Protein AF-Q9JMS5-F1 (afdb_monomer_lite)

Foldseek 3Di:
DQPQQLVQCVQEDEDAAEEEAEDDERLGEYEWAQAEEYEYEYEAEYEHAAEDYFQCNSVALVNAPDVGYHYEYADEDQHEYEAAEYAFWHNHAGYYHYDHQHEYEYQEYEFENHHPPPPDPDDRPIGGEYAAEDNYEYFQANACCVDPCVPPPRHHDLVNQQRPADDPPGGRHGQEYEAYEQEAGEYHAEANYEYEGQEEYEDEQYDAPHGHPAAHEAEFYHLYEYEHAYEHEYAPHHAFGHAYAEEHLYEYEHAAEHHTGAEANHEYEHAYEHAYEYEHAYEYHEQAEALTEAHYHAYLYEYEHAYEYETQHYANTEYHAHHEDAYEYEYAEEYAAQHYAQTEEHHEAELYEAEYQAYAHFHEHNGEYAYEYENYEYEHEAEYHAQAYAQTEEAYAYANYEAEYAEYHAFHHAETEEEHAYHNYEHEYAEEYEHQEHAHGAYEAHAYDAYEYEEAYEYEHFEHAAGEYEAEHELYEYEYQEYAYFDHAATEYAYEYENYEYEHNAEYHAFAHANTEFAHAYHNYEYYYAEYHAQHHAATEEEHAYHNYEHEYAAEYEHQEHANTEYEAHAYHAYEYEEAAYYEYFEHAQTEYEAEEELYEYEHQEYAYFEHAQTEYAYEYENYEYEYNAEDHAQEHHNTEFAHAYACYEAEYEEAHAFEYHQTEEHHEYHLYEHEYAEEHEAFYYHLTEYEAAYEANYEYHEAAEYEAQHEANGEYEAEFENYEYEHQEYAHFAYALYEYAYEYENYEYEYNAEYHAFEEANTEFAYAYECYEAEYEEYHAFYYHNTEEEHEYHLYEHEYAEEHEAFYYAATEYEAYYEANYEYHYAAEYEAQYHAHGEYEHEFENYEYEHQEYAHFDHAQGAYAYEYANYEYEYNAEYEHFEHNEGEEHHHYENYEAYYEEYHAQEHAEGEEHAEYYLYEAEYNEEYAAQYHAAGEFAYEAYANYEYAYQYEYATQAHLHGEGAEEHENYEYHANEEYAAFHHAEYEGEYEAECYEHEYCEYHEHQHAQYEEEYEYELYEYAHAAEHAYQHEANYEYAYYYYNYEHEYQEAHAFAYHNYEGAHAAANYEHEHAAEHEHQHEHQGEEEAHAEAQYEYYHQAYEYQQEAQYEEEAHHYHAYEYEREAAQHHEHANYHQYEEEHAHENYEYHYNYEYEYFNYALYEYEAHAYHAYAYAYQEYEYNAYAQYEYEYEYAQHDDDHNEHQEYEYHNYAYEYHYYHDEDYEHQYEYYHPDPDQLQNYEYEDPDYEYEYAHAYSRQHEYHFDAPYEYEYPHANRDEHEYEADQNYEYENAQHEHEYQEYDFNYEYEQHLQCHEYEYAHCEEYEYDPNAEYEKHNPEQQDIYEYEHAYEYDEEYEYEYHYAPVYPHNAFDKHWHYHYNYHLHYDYAHQWYQYNNDIDGDPDQWDDAQQKIWGWDDDPSTIIIGMHGDWQVVQVVQQLVQVVPAPDDDPVLDPPPDPDPDDDDPPPDKDKKKWWWWDWAWDQFPPSQKTKTKIKIKIKIKIWDDKDDPPFKIKTKMKMKMWMWMWMKMAGPVGKIKIKIKTKMKIKMKMKMWGFDDPPPDSLFGKIKMKIKMKMKMKMWMWMDIPVGDIDIWIKIKIKIKMKMWIWGFPADDPPWTWIFIFMKIWMKMAIDIGFDADPVRQTQAAFRIKIWIWGFTGFTFTQDDFDPDPDPDQDRFGWRFRPKRFRPTQTPTPSPGPRPPSPSPRDDRDPPQFRWRKIKGWTKGDGGPRDIWIWIWIWTQGPVRPTRGRPITITMD

Radius of gyration: 92.26 Å; chains: 1; bounding box: 238×54×222 Å

Secondary structure (DSSP, 8-state):
---SSGGGGTTEEEE-EEEEEEEEEESSEEEE-SSS-EEEEEEEEEEEEEEEEES-GGG-GGGSPTT--EEEEEEEEEEEEEEEEEEE-SSSEEEEEE-TT-EEEEEEEEE-B--TT--S-PPP--EEEEEE-SS-EEEE-SSGGGSGGGG-SS---HHHHTTT--BTTB---TT-EEE-SSBEEEEEE-SS-EEEESS-EEE--EETTEE-SS-EEEEE-SS-EEEESS-EEE-SSS--EEEEEE-SS-EEEESS-EEEEESTT-EEEEEEETT-EEEESS-EEEEESTT-EEEEEEES-EEEESS-EEES-STT-EEEEEEESS-EEEESS-EEEEESTT-EEEEEEES-EEEESSEEEEESTT-EEEEEEES-EEEEEEEEEEEESTT-EEEEEEES-EEEEEEEEEEESTT-EEEEEEES-EEEESS-EEEEESTT-EEEEEEETT-EEEEEEEEEEEESTT-EEEEEEES-EEEEEEEEEEESTT-EEEEEEES-EEEEEEEEEEEESTT-EEEEEEES-EEEEEEEEEEESTT-EEEEEEES-EEEESS-EEEEESTT-EEEEEEETT-EEEESSEEEEEESTT-EEEEEEES-EEEEEEEEEEESTT-EEEEEEES-EEEEEEEEEEEESTT-EEEEEEES-EEEESEEEEEESTT-EEEEEEES-EEEESS-EEEEESTT-EEEEEE-TT-EEEESSEEEEEESTT-EEEEEESS-EEEEEEEEEEESTT-EEEEEEES-EEEEEEEEEEEESTT-EEEEEEES-EEEESEEEEEESTTEEEEEEEES-EEEESS-EEEEESSEEEEEEEE-TT-EEEESSEEEEEESTEEEEEEEEES-EEEEEEEEEEESTT-EEEEEEES-EEEEEEEEEEEESTEEEEEEEEES-EEEESEEEEEESSEEEEEEEEES-EEEESS-EEEEESSEEEEEEEE-TT-EEEESS-EEEEEEEEEEEEEEEES-EEEEEEEEEEEEEEEEEEEEEEES-EEEEEEEEEEESTT-EEEEEEES-EEEEEEEEEEEESTT-EEEEEEES-EEEEEEEEEEESTT-EEEEEEES-EEEESSEEEEEESTT-EEEEEEETT-EEE-SEEEE--STT-EEEEEEETT-EEE--S-TTEEES-STT-EEEEEEES-EEEEEEEEEES-STT-EEEEEEETT-EEEEEEEEE--STT-EEEEEEEEE-S--B--SEEEE-SSEEEEEEEEEEEEEE--EEEE-SSS--TTEEEEEEEEEEEE-S-B---SEEEE-TT-EEEE-STT---SEEEE-TT-EEE-TT--EEESEEEESSEEE--SSSS---EEESS-EEE-TT-EEEEEE-SSS-B--EEESS-EESEEEEEEEE-TT----SSEEEEEEEESS-B-SEEEEEEEEETTEEEE-SSSEEEETTEEEEEEEETTEEEEEEEE-SHHHHHHHHHHHHHHTT---GGGSTT--S---S-TT-----EEEEEEEEEEEEE-TTSSEEEEEEEEEEEEEEEEEEEE-SSEEEEEEEEEEEEEEEEEEEETTS-EEEEEEEEEEEEEEEEEEE-B--TT-GGG-BEEEEEEEEEEEEEEEEEEETTS-EEEEEEEEEEEEEEEEEEEEEEEETTEEEEE--EEEEEEEEEEE--EE-TTS-EE---SEEEEEEEE--------------S--S---EEEE---EEE----EEE--S-----SSTT----------EEEEEEEEEEEETTEEEEEEEEEEE-TT--EEEEEEEEE--

pLDDT: mean 85.37, std 16.21, range [23.02, 98.44]

Sequence (1758 aa):
MCFFLGSRLAYAENIDGSSTISNRDISGSLNIGINKDANIDINGTVNIKDYFSVATCNGQSSTCPEGGLNASAKIDKSASVGASVTIVGDSSKGELNIDGGSTLYTQQLWVSGNDNDKTSNVSDDSNGSLSINNGSNVFVVSSQDDTPFKTNSVKWNQNIISQGNNITDGTVSSGDLVLGKTGNGIIDIDNNSKLDVKNDVVVSTGVDGIPNEKPSEINIKNESNFSVHGDMKGGISAAGKLNLNMDNSSNLHVDKNIAVGIGRESNITVSASRESSIFSDGNFTVATGNNSNANLKLDASNLSVNGVSTIGSGDGSITKFDIKNGSVVTSSSDMTLAKGKGTQANINISSSELNTGSLSVGEGDNADVKMTGSGASVSSKKTFTVAKGNNASATLNYTGSKIDIGSGYIGEGESAKTQLELNNSALTASGKVFIGQGNTTQTNLTLNDKSSVNVSGEMSVAQGSSASVDVTATNAVLSADSLSLGGGEAAKVTMTGSGATVSSKNTFTVAKGNNASATLDYTDSKIDIGSGYIGEGEAAKTQLELNNSALTASGKVFIGQGNTTQTNLTLNDKSSVNVSDEMSVAQGSSASVDVTITNAVLSADSLSLGGGEAAKVTMTGNRATISSGNTFTVAKGNNASATLDYSDSKINIGNGYIGGGEKAQTVLTLKDSALAATGDVIMGQGQETQTDLTLSPQSSIKVSGNMSIAQGNAASAKVIVDNADLSANSMSIGEGDTAAVTMTGNGATISSGNTFTVARGNNASATLDYSDSKINIGNGYIGGGEKAQTVLTLKDSALAATGDVIMGQGQETQTDLTLSPQSSIKVSGNMSIAQGNAASAKVIVDNADLSANSMSIGEGDTAAVTMTGNGATISSGNTFTVARGNNASATLDYSDSKINIGNGYIGVGEKSHTLLKLDNSTFHAAGNIDIGKGSSTIANVSVGAGSNMSIKGNASIGVGDQAKAKFSVKDSVLNIGSSLVLGQGNSTEAEMSVEHSQLYSGGLLLGTANNAVVSMSANNSEISVVGDYTVAKGDGSEATLIYKNSDINLGNGILGAGSGVKTDLSLDNSKFVASDGIIIGKGDNAITNLSISDHSVFKGERINIGNGSYSKNSISITGNSIFDFGSSQESTIGEGDYSQSLVTINDASVYGDGSLTLAKGNNSFAVLNLQDNAVTNANNISLATGLGSKAIVNVSNMNSGQFNPVSMGAGDGYAEVNFDGVNGYTLSTNFICMDSGSCADTVINVNRGTVSLSGTNDWKGQINVYDGTRLDARGNDAVDGILNVSKEAQVDFNGYSQHMTGIDNKGMIYLSDGSASSDVYLDKDYVAHDGSGVQFGIFGQKEADVMHVKGDTSGSSGIVVTTNSKNKIKKGGDILLVEVNGDSSGSFYLNSLIKNGKEYKVTGDYIDVGAWEYALNKKRKNWYLSVDMRPEPGAFINNSKSMLDMFALQRYDIPGQHRYPTLFENLYNNGMWIQFNNNSGSNSEVYDNLKTSYSLNTMMIGGDIYNWTDGYNYSHIGIMGGMGSAANKTTSTNNKRATGNVDGYTLGLYHVFQQNISDGLNESERQGLWTYSSIQYMDYDNSVSSTNNFKANYGVNGFRLTGEVGYLKNIGGIQPSDFYVEPKLYLSHTELSGGVVEDLQGGKITYPNSLTIIEPGVFFSYRKTHESTSNDEAMFKDYIKQSVVDAWFGGGYSFKTGNYSRTNFDSDMVEYNTSDNFALKSGVEFEFLKDARLLLTSSYSINNDRNLSFILGGNYYF

InterPro domains:
  IPR005546 Autotransporter beta-domain [PS51208] (1465-1758)
  IPR005546 Autotransporter beta-domain [SM00869] (1469-1749)
  IPR006315 Outer membrane autotransporter barrel domain [TIGR01414] (1314-1758)
  IPR011050 Pectin lyase fold/virulence factor [SSF51126] (828-1425)
  IPR012332 Autotransporter, pectate lyase C-like domain superfamily [G3DSA:2.160.20.20] (863-1428)
  IPR036709 Autotransporter beta-domain superfamily [G3DSA:2.40.128.130] (1429-1758)
  IPR036709 Autotransporter beta-domain superfamily [SSF103515] (1446-1758)

Organism: Escherichia coli (strain K12) (NCBI:txid83333)

Structure (mmCIF, N/CA/C/O backbone):
data_AF-Q9JMS5-F1
#
_entry.id   AF-Q9JMS5-F1
#
loop_
_atom_site.group_PDB
_atom_site.id
_atom_site.type_symbol
_atom_site.label_atom_id
_atom_site.label_alt_id
_atom_site.label_comp_id
_atom_site.label_asym_id
_atom_site.label_entity_id
_atom_site.label_seq_id
_atom_site.pdbx_PDB_ins_code
_atom_site.Cartn_x
_atom_site.Cartn_y
_atom_site.Cartn_z
_atom_site.occupancy
_atom_site.B_iso_or_equiv
_atom_site.auth_seq_id
_atom_site.auth_comp_id
_atom_site.auth_asym_id
_atom_site.auth_atom_id
_atom_site.pdbx_PDB_model_num
ATOM 1 N N . MET A 1 1 ? -97.658 -8.830 76.019 1.00 23.02 1 MET A N 1
ATOM 2 C CA . MET A 1 1 ? -98.562 -8.386 77.111 1.00 23.02 1 MET A CA 1
ATOM 3 C C . MET A 1 1 ? -99.992 -8.596 76.622 1.00 23.02 1 MET A C 1
ATOM 5 O O . MET A 1 1 ? -100.472 -7.850 75.779 1.00 23.02 1 MET A O 1
ATOM 9 N N . CYS A 1 2 ? -100.588 -9.712 77.042 1.00 25.77 2 CYS A N 1
ATOM 10 C CA . CYS A 1 2 ? -101.467 -10.556 76.224 1.00 25.77 2 CYS A CA 1
ATOM 11 C C . CYS A 1 2 ? -102.981 -10.389 76.467 1.00 25.77 2 CYS A C 1
ATOM 13 O O . CYS A 1 2 ? -103.728 -11.329 76.242 1.00 25.77 2 CYS A O 1
ATOM 15 N N . PHE A 1 3 ? -103.471 -9.235 76.934 1.00 32.75 3 PHE A N 1
ATOM 16 C CA . PHE A 1 3 ? -104.863 -9.118 77.418 1.00 32.75 3 PHE A CA 1
ATOM 17 C C . PHE A 1 3 ? -105.912 -8.591 76.418 1.00 32.75 3 PHE A C 1
ATOM 19 O O . PHE A 1 3 ? -107.083 -8.517 76.776 1.00 32.75 3 PHE A O 1
ATOM 26 N N . PHE A 1 4 ? -105.544 -8.239 75.180 1.00 36.22 4 PHE A N 1
ATOM 27 C CA . PHE A 1 4 ? -106.468 -7.543 74.261 1.00 36.22 4 PHE A CA 1
ATOM 28 C C . PHE A 1 4 ? -107.079 -8.379 73.132 1.00 36.22 4 PHE A C 1
ATOM 30 O O . PHE A 1 4 ? -107.910 -7.852 72.394 1.00 36.22 4 PHE A O 1
ATOM 37 N N . LEU A 1 5 ? -106.736 -9.662 73.006 1.00 36.44 5 LEU A N 1
ATOM 38 C CA . LEU A 1 5 ? -107.375 -10.522 72.007 1.00 36.44 5 LEU A CA 1
ATOM 39 C C . LEU A 1 5 ? -108.525 -11.366 72.572 1.00 36.44 5 LEU A C 1
ATOM 41 O O . LEU A 1 5 ? -109.574 -11.428 71.940 1.00 36.44 5 LEU A O 1
ATOM 45 N N . GLY A 1 6 ? -108.417 -11.883 73.801 1.00 40.62 6 GLY A N 1
ATOM 46 C CA . GLY A 1 6 ? -109.443 -12.770 74.374 1.00 40.62 6 GLY A CA 1
ATOM 47 C C . GLY A 1 6 ? -110.842 -12.149 74.528 1.00 40.62 6 GLY A C 1
ATOM 48 O O . GLY A 1 6 ? -111.842 -12.860 74.511 1.00 40.62 6 GLY A O 1
ATOM 49 N N . SER A 1 7 ? -110.955 -10.819 74.637 1.00 42.84 7 SER A N 1
ATOM 50 C CA . SER A 1 7 ? -112.257 -10.136 74.720 1.00 42.84 7 SER A CA 1
ATOM 51 C C . SER A 1 7 ? -112.899 -9.842 73.358 1.00 42.84 7 SER A C 1
ATOM 53 O O . SER A 1 7 ? -114.052 -9.409 73.314 1.00 42.84 7 SER A O 1
ATOM 55 N N . ARG A 1 8 ? -112.200 -10.096 72.240 1.00 43.69 8 ARG A N 1
ATOM 56 C CA . ARG A 1 8 ? -112.663 -9.736 70.886 1.00 43.69 8 ARG A CA 1
ATOM 57 C C . ARG A 1 8 ? -113.786 -10.619 70.340 1.00 43.69 8 ARG A C 1
ATOM 59 O O . ARG A 1 8 ? -114.412 -10.241 69.356 1.00 43.69 8 ARG A O 1
ATOM 66 N N . LEU A 1 9 ? -114.084 -11.755 70.971 1.00 46.75 9 LEU A N 1
ATOM 67 C CA . LEU A 1 9 ? -115.028 -12.747 70.438 1.00 46.75 9 LEU A CA 1
ATOM 68 C C . LEU A 1 9 ? -116.318 -12.862 71.271 1.00 46.75 9 LEU A C 1
ATOM 70 O O . LEU A 1 9 ? -117.064 -13.825 71.134 1.00 46.75 9 LEU A O 1
ATOM 74 N N . ALA A 1 10 ? -116.611 -11.872 72.126 1.00 49.62 10 ALA A N 1
ATOM 75 C CA . ALA A 1 10 ? -117.741 -11.922 73.063 1.00 49.62 10 ALA A CA 1
ATOM 76 C C . ALA A 1 10 ? -119.127 -11.958 72.389 1.00 49.62 10 ALA A C 1
ATOM 78 O O . ALA A 1 10 ? -120.077 -12.474 72.975 1.00 49.62 10 ALA A O 1
ATOM 79 N N . TYR A 1 11 ? -119.249 -11.425 71.170 1.00 57.53 11 TYR A N 1
ATOM 80 C CA . TYR A 1 11 ? -120.450 -11.564 70.348 1.00 57.53 11 TYR A CA 1
ATOM 81 C C . TYR A 1 11 ? -120.074 -12.236 69.042 1.00 57.53 11 TYR A C 1
ATOM 83 O O . TYR A 1 11 ? -119.912 -11.589 68.009 1.00 57.53 11 TYR A O 1
ATOM 91 N N . ALA A 1 12 ? -119.859 -13.540 69.124 1.00 68.81 12 ALA A N 1
ATOM 92 C CA . ALA A 1 12 ? -119.392 -14.288 67.990 1.00 68.81 12 ALA A CA 1
ATOM 93 C C . ALA A 1 12 ? -120.174 -15.567 67.739 1.00 68.81 12 ALA A C 1
ATOM 95 O O . ALA A 1 12 ? -120.484 -16.331 68.654 1.00 68.81 12 ALA A O 1
ATOM 96 N N . GLU A 1 13 ? -120.478 -15.789 66.468 1.00 76.94 13 GLU A N 1
ATOM 97 C CA . GLU A 1 13 ? -120.943 -17.069 65.973 1.00 76.94 13 GLU A CA 1
ATOM 98 C C . GLU A 1 13 ? -119.717 -17.977 65.853 1.00 76.94 13 GLU A C 1
ATOM 100 O O . GLU A 1 13 ? -118.899 -17.835 64.946 1.00 76.94 13 GLU A O 1
ATOM 105 N N . ASN A 1 14 ? -119.562 -18.857 66.838 1.00 80.56 14 ASN A N 1
ATOM 106 C CA . ASN A 1 14 ? -118.434 -19.768 66.957 1.00 80.56 14 ASN A CA 1
ATOM 107 C C . ASN A 1 14 ? -118.827 -21.123 66.375 1.00 80.56 14 ASN A C 1
ATOM 109 O O . ASN A 1 14 ? -119.779 -21.743 66.855 1.00 80.56 14 ASN A O 1
ATOM 113 N N . ILE A 1 15 ? -118.106 -21.590 65.360 1.00 81.88 15 ILE A N 1
ATOM 114 C CA . ILE A 1 15 ? -118.408 -22.852 64.692 1.00 81.88 15 ILE A CA 1
ATOM 115 C C . ILE A 1 15 ? -117.229 -23.802 64.836 1.00 81.88 15 ILE A C 1
ATOM 117 O O . ILE A 1 15 ? -116.178 -23.609 64.236 1.00 81.88 15 ILE A O 1
ATOM 121 N N . ASP A 1 16 ? -117.457 -24.851 65.616 1.00 80.69 16 ASP A N 1
ATOM 122 C CA . ASP A 1 16 ? -116.582 -26.006 65.773 1.00 80.69 16 ASP A CA 1
ATOM 123 C C . ASP A 1 16 ? -117.226 -27.188 65.004 1.00 80.69 16 ASP A C 1
ATOM 125 O O . ASP A 1 16 ? -118.372 -27.552 65.286 1.00 80.69 16 ASP A O 1
ATOM 129 N N . GLY A 1 17 ? -116.528 -27.793 64.032 1.00 79.81 17 GLY A N 1
ATOM 130 C CA . GLY A 1 17 ? -117.034 -28.878 63.168 1.00 79.81 17 GLY A CA 1
ATOM 131 C C . GLY A 1 17 ? -117.418 -28.475 61.730 1.00 79.81 17 GLY A C 1
ATOM 132 O O . GLY A 1 17 ? -117.274 -27.323 61.320 1.00 79.81 17 GLY A O 1
ATOM 133 N N . SER A 1 18 ? -117.876 -29.444 60.925 1.00 81.25 18 SER A N 1
ATOM 134 C CA . SER A 1 18 ? -118.230 -29.216 59.513 1.00 81.25 18 SER A CA 1
ATOM 135 C C . SER A 1 18 ? -119.626 -28.605 59.345 1.00 81.25 18 SER A C 1
ATOM 137 O O . SER A 1 18 ? -120.598 -29.155 59.867 1.00 81.25 18 SER A O 1
ATOM 139 N N . SER A 1 19 ? -119.759 -27.498 58.605 1.00 84.12 19 SER A N 1
ATOM 140 C CA . SER A 1 19 ? -121.059 -26.845 58.368 1.00 84.12 19 SER A CA 1
ATOM 141 C C . SER A 1 19 ? -121.124 -26.078 57.041 1.00 84.12 19 SER A C 1
ATOM 143 O O . SER A 1 19 ? -120.160 -26.016 56.287 1.00 84.12 19 SER A O 1
ATOM 145 N N . THR A 1 20 ? -122.281 -25.491 56.737 1.00 85.19 20 THR A N 1
ATOM 146 C CA . THR A 1 20 ? -122.455 -24.601 55.586 1.00 85.19 20 THR A CA 1
ATOM 147 C C . THR A 1 20 ? -123.182 -23.341 56.037 1.00 85.19 20 THR A C 1
ATOM 149 O O . THR A 1 20 ? -124.249 -23.427 56.649 1.00 85.19 20 THR A O 1
ATOM 152 N N . ILE A 1 21 ? -122.640 -22.171 55.708 1.00 85.81 21 ILE A N 1
ATOM 153 C CA . ILE A 1 21 ? -123.276 -20.870 55.931 1.00 85.81 21 ILE A CA 1
ATOM 154 C C . ILE A 1 21 ? -123.710 -20.324 54.578 1.00 85.81 21 ILE A C 1
ATOM 156 O O . ILE A 1 21 ? -122.965 -20.367 53.602 1.00 85.81 21 ILE A O 1
ATOM 160 N N . SER A 1 22 ? -124.926 -19.796 54.499 1.00 86.69 22 SER A N 1
ATOM 161 C CA . SER A 1 22 ? -125.364 -19.114 53.289 1.00 86.69 22 SER A CA 1
ATOM 162 C C . SER A 1 22 ? -126.303 -17.955 53.576 1.00 86.69 22 SER A C 1
ATOM 164 O O . SER A 1 22 ? -127.150 -18.068 54.461 1.00 86.69 22 SER A O 1
ATOM 166 N N . ASN A 1 23 ? -126.152 -16.869 52.806 1.00 85.00 23 ASN A N 1
ATOM 167 C CA . ASN A 1 23 ? -127.035 -15.694 52.794 1.00 85.00 23 ASN A CA 1
ATOM 168 C C . ASN A 1 23 ? -127.343 -15.144 54.194 1.00 85.00 23 ASN A C 1
ATOM 170 O O . ASN A 1 23 ? -128.499 -15.128 54.624 1.00 85.00 23 ASN A O 1
ATOM 174 N N . ARG A 1 24 ? -126.301 -14.751 54.931 1.00 87.75 24 ARG A N 1
ATOM 175 C CA . ARG A 1 24 ? -126.416 -14.420 56.354 1.00 87.75 24 ARG A CA 1
ATOM 176 C C . ARG A 1 24 ? -125.696 -13.126 56.705 1.00 87.75 24 ARG A C 1
ATOM 178 O O . ARG A 1 24 ? -124.518 -12.957 56.420 1.00 87.75 24 ARG A O 1
ATOM 185 N N . ASP A 1 25 ? -126.409 -12.260 57.405 1.00 86.94 25 ASP A N 1
ATOM 186 C CA . ASP A 1 25 ? -125.842 -11.105 58.084 1.00 86.94 25 ASP A CA 1
ATOM 187 C C . ASP A 1 25 ? -125.498 -11.501 59.528 1.00 86.94 25 ASP A C 1
ATOM 189 O O . ASP A 1 25 ? -126.357 -11.983 60.270 1.00 86.94 25 ASP A O 1
ATOM 193 N N . ILE A 1 26 ? -124.247 -11.300 59.934 1.00 87.81 26 ILE A N 1
ATOM 194 C CA . ILE A 1 26 ? -123.722 -11.660 61.253 1.00 87.81 26 ILE A CA 1
ATOM 195 C C . ILE A 1 26 ? -123.405 -10.358 61.987 1.00 87.81 26 ILE A C 1
ATOM 197 O O . ILE A 1 26 ? -122.442 -9.660 61.678 1.00 87.81 26 ILE A O 1
ATOM 201 N N . SER A 1 27 ? -124.239 -10.002 62.968 1.00 83.12 27 SER A N 1
ATOM 202 C CA . SER A 1 27 ? -124.167 -8.725 63.699 1.00 83.12 27 SER A CA 1
ATOM 203 C C . SER A 1 27 ? -123.013 -8.621 64.713 1.00 83.12 27 SER A C 1
ATOM 205 O O . SER A 1 27 ? -122.998 -7.690 65.519 1.00 83.12 27 SER A O 1
ATOM 207 N N . GLY A 1 28 ? -122.081 -9.571 64.682 1.00 87.62 28 GLY A N 1
ATOM 208 C CA . GLY A 1 28 ? -120.875 -9.649 65.503 1.00 87.62 28 GLY A CA 1
ATOM 209 C C . GLY A 1 28 ? -119.736 -10.284 64.701 1.00 87.62 28 GLY A C 1
ATOM 210 O O . GLY A 1 28 ? -119.616 -10.018 63.503 1.00 87.62 28 GLY A O 1
ATOM 211 N N . SER A 1 29 ? -118.929 -11.136 65.331 1.00 87.00 29 SER A N 1
ATOM 212 C CA . SER A 1 29 ? -117.868 -11.898 64.657 1.00 87.00 29 SER A CA 1
ATOM 213 C C . SER A 1 29 ? -118.371 -13.254 64.159 1.00 87.00 29 SER A C 1
ATOM 215 O O . SER A 1 29 ? -119.222 -13.877 64.791 1.00 87.00 29 SER A O 1
ATOM 217 N N . LEU A 1 30 ? -117.813 -13.742 63.058 1.00 88.25 30 LEU A N 1
ATOM 218 C CA . LEU A 1 30 ? -117.905 -15.139 62.645 1.00 88.25 30 LEU A CA 1
ATOM 219 C C . LEU A 1 30 ? -116.551 -15.783 62.897 1.00 88.25 30 LEU A C 1
ATOM 221 O O . LEU A 1 30 ? -115.561 -15.366 62.301 1.00 88.25 30 LEU A O 1
ATOM 225 N N . ASN A 1 31 ? -116.515 -16.807 63.739 1.00 85.62 31 ASN A N 1
ATOM 226 C CA . ASN A 1 31 ? -115.283 -17.494 64.082 1.00 85.62 31 ASN A CA 1
ATOM 227 C C . ASN A 1 31 ? -115.403 -18.983 63.794 1.00 85.62 31 ASN A C 1
ATOM 229 O O . ASN A 1 31 ? -116.291 -19.666 64.304 1.00 85.62 31 ASN A O 1
ATOM 233 N N . ILE A 1 32 ? -114.479 -19.488 62.996 1.00 87.00 32 ILE A N 1
ATOM 234 C CA . ILE A 1 32 ? -114.480 -20.854 62.490 1.00 87.00 32 ILE A CA 1
ATOM 235 C C . ILE A 1 32 ? -113.306 -21.579 63.133 1.00 87.00 32 ILE A C 1
ATOM 237 O O . ILE A 1 32 ? -112.171 -21.168 62.945 1.00 87.00 32 ILE A O 1
ATOM 241 N N . GLY A 1 33 ? -113.579 -22.629 63.903 1.00 80.25 33 GLY A N 1
ATOM 242 C CA . GLY A 1 33 ? -112.593 -23.384 64.675 1.00 80.25 33 GLY A CA 1
ATOM 243 C C . GLY A 1 33 ? -112.012 -22.586 65.841 1.00 80.25 33 GLY A C 1
ATOM 244 O O . GLY A 1 33 ? -110.978 -21.930 65.712 1.00 80.25 33 GLY A O 1
ATOM 245 N N . ILE A 1 34 ? -112.678 -22.657 66.996 1.00 75.94 34 ILE A N 1
ATOM 246 C CA . ILE A 1 34 ? -112.220 -22.030 68.249 1.00 75.94 34 ILE A CA 1
ATOM 247 C C . ILE A 1 34 ? -111.772 -23.060 69.276 1.00 75.94 34 ILE A C 1
ATOM 249 O O . ILE A 1 34 ? -110.795 -22.811 69.973 1.00 75.94 34 ILE A O 1
ATOM 253 N N . ASN A 1 35 ? -112.483 -24.184 69.400 1.00 75.38 35 ASN A N 1
ATOM 254 C CA . ASN A 1 35 ? -112.133 -25.250 70.347 1.00 75.38 35 ASN A CA 1
ATOM 255 C C . ASN A 1 35 ? -111.925 -26.607 69.666 1.00 75.38 35 ASN A C 1
ATOM 257 O O . ASN A 1 35 ? -111.340 -27.501 70.279 1.00 75.38 35 ASN A O 1
ATOM 261 N N . LYS A 1 36 ? -112.434 -26.800 68.440 1.00 78.31 36 LYS A N 1
ATOM 262 C CA . LYS A 1 36 ? -112.232 -28.016 67.633 1.00 78.31 36 LYS A CA 1
ATOM 263 C C . LYS A 1 36 ? -112.028 -27.660 66.165 1.00 78.31 36 LYS A C 1
ATOM 265 O O . LYS A 1 36 ? -112.442 -26.591 65.726 1.00 78.31 36 LYS A O 1
ATOM 270 N N . ASP A 1 37 ? -111.450 -28.590 65.414 1.00 84.25 37 ASP A N 1
ATOM 271 C CA . ASP A 1 37 ? -111.324 -28.494 63.961 1.00 84.25 37 ASP A CA 1
ATOM 272 C C . ASP A 1 37 ? -112.685 -28.216 63.301 1.00 84.25 37 ASP A C 1
ATOM 274 O O . ASP A 1 37 ? -113.720 -28.755 63.714 1.00 84.25 37 ASP A O 1
ATOM 278 N N . ALA A 1 38 ? -112.696 -27.368 62.274 1.00 85.00 38 ALA A N 1
ATOM 279 C CA . ALA A 1 38 ? -113.912 -26.949 61.581 1.00 85.00 38 ALA A CA 1
ATOM 280 C C . ALA A 1 38 ? -113.692 -26.871 60.068 1.00 85.00 38 ALA A C 1
ATOM 282 O O . ALA A 1 38 ? -112.595 -26.593 59.598 1.00 85.00 38 ALA A O 1
ATOM 283 N N . ASN A 1 39 ? -114.739 -27.119 59.289 1.00 88.06 39 ASN A N 1
ATOM 284 C CA . ASN A 1 39 ? -114.675 -26.978 57.835 1.00 88.06 39 ASN A CA 1
ATOM 285 C C . ASN A 1 39 ? -116.007 -26.423 57.330 1.00 88.06 39 ASN A C 1
ATOM 287 O O . ASN A 1 39 ? -117.043 -27.072 57.494 1.00 88.06 39 ASN A O 1
ATOM 291 N N . ILE A 1 40 ? -116.005 -25.203 56.801 1.00 88.12 40 ILE A N 1
ATOM 292 C CA . ILE A 1 40 ? -117.233 -24.485 56.458 1.00 88.12 40 ILE A CA 1
ATOM 293 C C . ILE A 1 40 ? -117.259 -24.088 55.002 1.00 88.12 40 ILE A C 1
ATOM 295 O O . ILE A 1 40 ? -116.413 -23.325 54.559 1.00 88.12 40 ILE A O 1
ATOM 299 N N . ASP A 1 41 ? -118.334 -24.454 54.316 1.00 91.44 41 ASP A N 1
ATOM 300 C CA . ASP A 1 41 ? -118.666 -23.857 53.026 1.00 91.44 41 ASP A CA 1
ATOM 301 C C . ASP A 1 41 ? -119.521 -22.595 53.226 1.00 91.44 41 ASP A C 1
ATOM 303 O O . ASP A 1 41 ? -120.613 -22.647 53.797 1.00 91.44 41 ASP A O 1
ATOM 307 N N . ILE A 1 42 ? -119.064 -21.453 52.724 1.00 91.00 42 ILE A N 1
ATOM 308 C CA . ILE A 1 42 ? -119.785 -20.182 52.693 1.00 91.00 42 ILE A CA 1
ATOM 309 C C . ILE A 1 42 ? -120.286 -19.939 51.269 1.00 91.00 42 ILE A C 1
ATOM 311 O O . ILE A 1 42 ? -119.506 -19.849 50.327 1.00 91.00 42 ILE A O 1
ATOM 315 N N . ASN A 1 43 ? -121.604 -19.814 51.112 1.00 89.12 43 ASN A N 1
ATOM 316 C CA . ASN A 1 43 ? -122.249 -19.620 49.813 1.00 89.12 43 ASN A CA 1
ATOM 317 C C . ASN A 1 43 ? -123.163 -18.383 49.816 1.00 89.12 43 ASN A C 1
ATOM 319 O O . ASN A 1 43 ? -123.851 -18.105 50.799 1.00 89.12 43 ASN A O 1
ATOM 323 N N . GLY A 1 44 ? -123.293 -17.694 48.684 1.00 88.19 44 GLY A N 1
ATOM 324 C CA . GLY A 1 44 ? -124.145 -16.503 48.577 1.00 88.19 44 GLY A CA 1
ATOM 325 C C . GLY A 1 44 ? -123.567 -15.287 49.309 1.00 88.19 44 GLY A C 1
ATOM 326 O O . GLY A 1 44 ? -122.353 -15.126 49.389 1.00 88.19 44 GLY A O 1
ATOM 327 N N . THR A 1 45 ? -124.417 -14.395 49.811 1.00 89.12 45 THR A N 1
ATOM 328 C CA . THR A 1 45 ? -123.968 -13.116 50.387 1.00 89.12 45 THR A CA 1
ATOM 329 C C . THR A 1 45 ? -123.876 -13.193 51.909 1.00 89.12 45 THR A C 1
ATOM 331 O O . THR A 1 45 ? -124.896 -13.341 52.577 1.00 89.12 45 THR A O 1
ATOM 334 N N . VAL A 1 46 ? -122.674 -13.078 52.474 1.00 92.56 46 VAL A N 1
ATOM 335 C CA . VAL A 1 46 ? -122.466 -13.080 53.931 1.00 92.56 46 VAL A CA 1
ATOM 336 C C . VAL A 1 46 ? -121.790 -11.789 54.365 1.00 92.56 46 VAL A C 1
ATOM 338 O O . VAL A 1 46 ? -120.735 -11.438 53.851 1.00 92.56 46 VAL A O 1
ATOM 341 N N . ASN A 1 47 ? -122.389 -11.068 55.306 1.00 91.88 47 ASN A N 1
ATOM 342 C CA . ASN A 1 47 ? -121.850 -9.801 55.793 1.00 91.88 47 ASN A CA 1
ATOM 343 C C . ASN A 1 47 ? -121.635 -9.859 57.303 1.00 91.88 47 ASN A C 1
ATOM 345 O O . ASN A 1 47 ? -122.576 -10.063 58.065 1.00 91.88 47 ASN A O 1
ATOM 349 N N . ILE A 1 48 ? -120.399 -9.664 57.733 1.00 92.62 48 ILE A N 1
ATOM 350 C CA . ILE A 1 48 ? -119.941 -9.840 59.106 1.00 92.62 48 ILE A CA 1
ATOM 351 C C . ILE A 1 48 ? -119.561 -8.466 59.643 1.00 92.62 48 ILE A C 1
ATOM 353 O O . ILE A 1 48 ? -118.830 -7.708 59.008 1.00 92.62 48 ILE A O 1
ATOM 357 N N . LYS A 1 49 ? -120.100 -8.110 60.806 1.00 89.25 49 LYS A N 1
ATOM 358 C CA . LYS A 1 49 ? -119.913 -6.778 61.383 1.00 89.25 49 LYS A CA 1
ATOM 359 C C . LYS A 1 49 ? -118.474 -6.523 61.822 1.00 89.25 49 LYS A C 1
ATOM 361 O O . LYS A 1 49 ? -117.939 -5.446 61.574 1.00 89.25 49 LYS A O 1
ATOM 366 N N . ASP A 1 50 ? -117.913 -7.492 62.539 1.00 90.69 50 ASP A N 1
ATOM 367 C CA . ASP A 1 50 ? -116.670 -7.336 63.285 1.00 90.69 50 ASP A CA 1
ATOM 368 C C . ASP A 1 50 ? -115.568 -8.207 62.657 1.00 90.69 50 ASP A C 1
ATOM 370 O O . ASP A 1 50 ? -115.014 -7.837 61.619 1.00 90.69 50 ASP A O 1
ATOM 374 N N . TYR A 1 51 ? -115.257 -9.360 63.257 1.00 86.88 51 TYR A N 1
ATOM 375 C CA . TYR A 1 51 ? -114.178 -10.233 62.797 1.00 86.88 51 TYR A CA 1
ATOM 376 C C . TYR A 1 51 ? -114.706 -11.412 61.986 1.00 86.88 51 TYR A C 1
ATOM 378 O O . TYR A 1 51 ? -115.602 -12.122 62.441 1.00 86.88 51 TYR A O 1
ATOM 386 N N . PHE A 1 52 ? -114.119 -11.657 60.820 1.00 90.75 52 PHE A N 1
ATOM 387 C CA . PHE A 1 52 ? -114.209 -12.941 60.139 1.00 90.75 52 PHE A CA 1
ATOM 388 C C . PHE A 1 52 ? -112.931 -13.724 60.419 1.00 90.75 52 PHE A C 1
ATOM 390 O O . PHE A 1 52 ? -111.883 -13.425 59.854 1.00 90.75 52 PHE A O 1
ATOM 397 N N . SER A 1 53 ? -113.012 -14.683 61.331 1.00 87.12 53 SER A N 1
ATOM 398 C CA . SER A 1 53 ? -111.851 -15.373 61.881 1.00 87.12 53 SER A CA 1
ATOM 399 C C . SER A 1 53 ? -111.869 -16.852 61.514 1.00 87.12 53 SER A C 1
ATOM 401 O O . SER A 1 53 ? -112.883 -17.522 61.709 1.00 87.12 53 SER A O 1
ATOM 403 N N . VAL A 1 54 ? -110.742 -17.390 61.056 1.00 88.50 54 VAL A N 1
ATOM 404 C CA . VAL A 1 54 ? -110.567 -18.822 60.775 1.00 88.50 54 VAL A CA 1
ATOM 405 C C . VAL A 1 54 ? -109.377 -19.341 61.571 1.00 88.50 54 VAL A C 1
ATOM 407 O O . VAL A 1 54 ? -108.273 -18.830 61.423 1.00 88.50 54 VAL A O 1
ATOM 410 N N . ALA A 1 55 ? -109.618 -20.351 62.404 1.00 83.31 55 ALA A N 1
ATOM 411 C CA . ALA A 1 55 ? -108.665 -20.993 63.300 1.00 83.31 55 ALA A CA 1
ATOM 412 C C . ALA A 1 55 ? -107.925 -19.991 64.195 1.00 83.31 55 ALA A C 1
ATOM 414 O O . ALA A 1 55 ? -106.710 -19.842 64.082 1.00 83.31 55 ALA A O 1
ATOM 415 N N . THR A 1 56 ? -108.659 -19.277 65.055 1.00 73.81 56 THR A N 1
ATOM 416 C CA . THR A 1 56 ? -108.059 -18.221 65.885 1.00 73.81 56 THR A CA 1
ATOM 417 C C . THR A 1 56 ? -107.998 -18.502 67.379 1.00 73.81 56 THR A C 1
ATOM 419 O O . THR A 1 56 ? -107.477 -17.665 68.101 1.00 73.81 56 THR A O 1
ATOM 422 N N . CYS A 1 57 ? -108.534 -19.620 67.889 1.00 67.94 57 CYS A N 1
ATOM 423 C CA . CYS A 1 57 ? -108.516 -19.953 69.329 1.00 67.94 57 CYS A CA 1
ATOM 424 C C . CYS A 1 57 ? -108.870 -18.765 70.246 1.00 67.94 57 CYS A C 1
ATOM 426 O O . CYS A 1 57 ? -108.114 -18.393 71.139 1.00 67.94 57 CYS A O 1
ATOM 428 N N . ASN A 1 58 ? -109.978 -18.070 69.982 1.00 66.25 58 ASN A N 1
ATOM 429 C CA . ASN A 1 58 ? -110.350 -16.845 70.707 1.00 66.25 58 ASN A CA 1
ATOM 430 C C . ASN A 1 58 ? -109.280 -15.723 70.721 1.00 66.25 58 ASN A C 1
ATOM 432 O O . ASN A 1 58 ? -109.278 -14.860 71.601 1.00 66.25 58 ASN A O 1
ATOM 436 N N . GLY A 1 59 ? -108.374 -15.722 69.751 1.00 60.75 59 GLY A N 1
ATOM 437 C CA . GLY A 1 59 ? -107.239 -14.812 69.646 1.00 60.75 59 GLY A CA 1
ATOM 438 C C . GLY A 1 59 ? -106.189 -14.967 70.754 1.00 60.75 59 GLY A C 1
ATOM 439 O O . GLY A 1 59 ? -105.355 -14.082 70.922 1.00 60.75 59 GLY A O 1
ATOM 440 N N . GLN A 1 60 ? -106.241 -16.026 71.570 1.00 60.62 60 GLN A N 1
ATOM 441 C CA . GLN A 1 60 ? -105.220 -16.307 72.584 1.00 60.62 60 GLN A CA 1
ATOM 442 C C . GLN A 1 60 ? -104.677 -17.717 72.396 1.00 60.62 60 GLN A C 1
ATOM 444 O O . GLN A 1 60 ? -105.379 -18.700 72.655 1.00 60.62 60 GLN A O 1
ATOM 449 N N . SER A 1 61 ? -103.398 -17.813 72.044 1.00 58.78 61 SER A N 1
ATOM 450 C CA . SER A 1 61 ? -102.726 -19.072 71.725 1.00 58.78 61 SER A CA 1
ATOM 451 C C . SER A 1 61 ? -102.768 -20.076 72.869 1.00 58.78 61 SER A C 1
ATOM 453 O O . SER A 1 61 ? -102.979 -21.270 72.669 1.00 58.78 61 SER A O 1
ATOM 455 N N . SER A 1 62 ? -102.673 -19.567 74.100 1.00 59.94 62 SER A N 1
ATOM 456 C CA . SER A 1 62 ? -102.788 -20.342 75.342 1.00 59.94 62 SER A CA 1
ATOM 457 C C . SER A 1 62 ? -104.128 -21.069 75.523 1.00 59.94 62 SER A C 1
ATOM 459 O O . SER A 1 62 ? -104.225 -21.944 76.382 1.00 59.94 62 SER A O 1
ATOM 461 N N . THR A 1 63 ? -105.155 -20.718 74.740 1.00 65.12 63 THR A N 1
ATOM 462 C CA . THR A 1 63 ? -106.464 -21.389 74.752 1.00 65.12 63 THR A CA 1
ATOM 463 C C . THR A 1 63 ? -106.634 -22.410 73.631 1.00 65.12 63 THR A C 1
ATOM 465 O O . THR A 1 63 ? -107.619 -23.149 73.639 1.00 65.12 63 THR A O 1
ATOM 468 N N . CYS A 1 64 ? -105.680 -22.501 72.698 1.00 68.69 64 CYS A N 1
ATOM 469 C CA . CYS A 1 64 ? -105.683 -23.570 71.712 1.00 68.69 64 CYS A CA 1
ATOM 470 C C . CYS A 1 64 ? -105.517 -24.937 72.399 1.00 68.69 64 CYS A C 1
ATOM 472 O O . CYS A 1 64 ? -104.732 -25.067 73.345 1.00 68.69 64 CYS A O 1
ATOM 474 N N . PRO A 1 65 ? -106.194 -25.987 71.907 1.00 69.06 65 PRO A N 1
ATOM 475 C CA . PRO A 1 65 ? -105.892 -27.359 72.292 1.00 69.06 65 PRO A CA 1
ATOM 476 C C . PRO A 1 65 ? -104.420 -27.704 72.041 1.00 69.06 65 PRO A C 1
ATOM 478 O O . PRO A 1 65 ? -103.799 -27.205 71.100 1.00 69.06 65 PRO A O 1
ATOM 481 N N . GLU A 1 66 ? -103.861 -28.584 72.874 1.00 64.88 66 GLU A N 1
ATOM 482 C CA . GLU A 1 66 ? -102.510 -29.114 72.683 1.00 64.88 66 GLU A CA 1
ATOM 483 C C . GLU A 1 66 ? -102.428 -29.803 71.306 1.00 64.88 66 GLU A C 1
ATOM 485 O O . GLU A 1 66 ? -103.168 -30.747 71.035 1.00 64.88 66 GLU A O 1
ATOM 490 N N . GLY A 1 67 ? -101.576 -29.285 70.417 1.00 62.56 67 GLY A N 1
ATOM 491 C CA . GLY A 1 67 ? -101.500 -29.697 69.007 1.00 62.56 67 GLY A CA 1
ATOM 492 C C . GLY A 1 67 ? -102.130 -28.728 67.992 1.00 62.56 67 GLY A C 1
ATOM 493 O O . GLY A 1 67 ? -101.948 -28.936 66.796 1.00 62.56 67 GLY A O 1
ATOM 494 N N . GLY A 1 68 ? -102.804 -27.660 68.441 1.00 72.00 68 GLY A N 1
ATOM 495 C CA . GLY A 1 68 ? -103.428 -26.642 67.581 1.00 72.00 68 GLY A CA 1
ATOM 496 C C . GLY A 1 68 ? -104.785 -27.060 66.994 1.00 72.00 68 GLY A C 1
ATOM 497 O O . GLY A 1 68 ? -105.222 -28.198 67.158 1.00 72.00 68 GLY A O 1
ATOM 498 N N . LEU A 1 69 ? -105.470 -26.124 66.328 1.00 75.81 69 LEU A N 1
ATOM 499 C CA . LEU A 1 69 ? -106.702 -26.368 65.565 1.00 75.81 69 LEU A CA 1
ATOM 500 C C . LEU A 1 69 ? -106.431 -26.352 64.069 1.00 75.81 69 LEU A C 1
ATOM 502 O O . LEU A 1 69 ? -105.571 -25.612 63.593 1.00 75.81 69 LEU A O 1
ATOM 506 N N . ASN A 1 70 ? -107.227 -27.111 63.329 1.00 83.94 70 ASN A N 1
ATOM 507 C CA . ASN A 1 70 ? -107.275 -27.062 61.880 1.00 83.94 70 ASN A CA 1
ATOM 508 C C . ASN A 1 70 ? -108.677 -26.622 61.438 1.00 83.94 70 ASN A C 1
ATOM 510 O O . ASN A 1 70 ? -109.639 -27.391 61.524 1.00 83.94 70 ASN A O 1
ATOM 514 N N . ALA A 1 71 ? -108.814 -25.364 61.018 1.00 85.50 71 ALA A N 1
ATOM 515 C CA . ALA A 1 71 ? -110.087 -24.806 60.582 1.00 85.50 71 ALA A CA 1
ATOM 516 C C . ALA A 1 71 ? -110.003 -24.280 59.152 1.00 85.50 71 ALA A C 1
ATOM 518 O O . ALA A 1 71 ? -109.071 -23.566 58.796 1.00 85.50 71 ALA A O 1
ATOM 519 N N . SER A 1 72 ? -111.010 -24.598 58.348 1.00 90.88 72 SER A N 1
ATOM 520 C CA . SER A 1 72 ? -111.106 -24.166 56.958 1.00 90.88 72 SER A CA 1
ATOM 521 C C . SER A 1 72 ? -112.452 -23.506 56.669 1.00 90.88 72 SER A C 1
ATOM 523 O O . SER A 1 72 ? -113.493 -23.899 57.203 1.00 90.88 72 SER A O 1
ATOM 525 N N . ALA A 1 73 ? -112.428 -22.479 55.828 1.00 90.56 73 ALA A N 1
ATOM 526 C CA . ALA A 1 73 ? -113.588 -21.767 55.325 1.00 90.56 73 ALA A CA 1
ATOM 527 C C . ALA A 1 73 ? -113.469 -21.640 53.806 1.00 90.56 73 ALA A C 1
ATOM 529 O O . ALA A 1 73 ? -112.529 -21.035 53.301 1.00 90.56 73 ALA A O 1
ATOM 530 N N . LYS A 1 74 ? -114.424 -22.195 53.067 1.00 95.06 74 LYS A N 1
ATOM 531 C CA . LYS A 1 74 ? -114.484 -22.131 51.612 1.00 95.06 74 LYS A CA 1
ATOM 532 C C . LYS A 1 74 ? -115.594 -21.184 51.168 1.00 95.06 74 LYS A C 1
ATOM 534 O O . LYS A 1 74 ? -116.767 -21.521 51.263 1.00 95.06 74 LYS A O 1
ATOM 539 N N . ILE A 1 75 ? -115.243 -20.002 50.682 1.00 94.25 75 ILE A N 1
ATOM 540 C CA . ILE A 1 75 ? -116.151 -19.081 50.001 1.00 94.25 75 ILE A CA 1
ATOM 541 C C . ILE A 1 75 ? -116.256 -19.528 48.542 1.00 94.25 75 ILE A C 1
ATOM 543 O O . ILE A 1 75 ? -115.306 -19.380 47.783 1.00 94.25 75 ILE A O 1
ATOM 547 N N . ASP A 1 76 ? -117.400 -20.077 48.147 1.00 91.69 76 ASP A N 1
ATOM 548 C CA . ASP A 1 76 ? -117.581 -20.693 46.827 1.00 91.69 76 ASP A CA 1
ATOM 549 C C . ASP A 1 76 ? -118.934 -20.305 46.198 1.00 91.69 76 ASP A C 1
ATOM 551 O O . ASP A 1 76 ? -119.792 -19.682 46.831 1.00 91.69 76 ASP A O 1
ATOM 555 N N . LYS A 1 77 ? -119.148 -20.702 44.939 1.00 88.69 77 LYS A N 1
ATOM 556 C CA . LYS A 1 77 ? -120.368 -20.470 44.144 1.00 88.69 77 LYS A CA 1
ATOM 557 C C . LYS A 1 77 ? -120.695 -18.987 43.964 1.00 88.69 77 LYS A C 1
ATOM 559 O O . LYS A 1 77 ? -121.839 -18.570 44.167 1.00 88.69 77 LYS A O 1
ATOM 564 N N . SER A 1 78 ? -119.694 -18.203 43.565 1.00 90.00 78 SER A N 1
ATOM 565 C CA . SER A 1 78 ? -119.818 -16.760 43.312 1.00 90.00 78 SER A CA 1
ATOM 566 C C . SER A 1 78 ? -120.369 -15.994 44.520 1.00 90.00 78 SER A C 1
ATOM 568 O O . SER A 1 78 ? -121.144 -15.043 44.395 1.00 90.00 78 SER A O 1
ATOM 570 N N . ALA A 1 79 ? -119.999 -16.451 45.714 1.00 93.56 79 ALA A N 1
ATOM 571 C CA . ALA A 1 79 ? -120.363 -15.824 46.965 1.00 93.56 79 ALA A CA 1
ATOM 572 C C . ALA A 1 79 ? -119.702 -14.450 47.100 1.00 93.56 79 ALA A C 1
ATOM 574 O O . ALA A 1 79 ? -118.653 -14.162 46.528 1.00 93.56 79 ALA A O 1
ATOM 575 N N . SER A 1 80 ? -120.320 -13.584 47.890 1.00 92.75 80 SER A N 1
ATOM 576 C CA . SER A 1 80 ? -119.732 -12.307 48.281 1.00 92.75 80 SER A CA 1
ATOM 577 C C . SER A 1 80 ? -119.700 -12.255 49.792 1.00 92.75 80 SER A C 1
ATOM 579 O O . SER A 1 80 ? -120.754 -12.315 50.429 1.00 92.75 80 SER A O 1
ATOM 581 N N . VAL A 1 81 ? -118.507 -12.136 50.362 1.00 94.94 81 VAL A N 1
ATOM 582 C CA . VAL A 1 81 ? -118.305 -12.048 51.806 1.00 94.94 81 VAL A CA 1
ATOM 583 C C . VAL A 1 81 ? -117.730 -10.693 52.166 1.00 94.94 81 VAL A C 1
ATOM 585 O O . VAL A 1 81 ? -116.875 -10.159 51.464 1.00 94.94 81 VAL A O 1
ATOM 588 N N . GLY A 1 82 ? -118.241 -10.120 53.245 1.00 93.19 82 GLY A N 1
ATOM 589 C CA . GLY A 1 82 ? -117.836 -8.825 53.749 1.00 93.19 82 GLY A CA 1
ATOM 590 C C . GLY A 1 82 ? -117.496 -8.880 55.226 1.00 93.19 82 GLY A C 1
ATOM 591 O O . GLY A 1 82 ? -118.268 -9.462 55.982 1.00 93.19 82 GLY A O 1
ATOM 592 N N . ALA A 1 83 ? -116.395 -8.262 55.648 1.00 93.50 83 ALA A N 1
ATOM 593 C CA . ALA A 1 83 ? -116.047 -8.121 57.060 1.00 93.50 83 ALA A CA 1
ATOM 594 C C . ALA A 1 83 ? -115.274 -6.827 57.339 1.00 93.50 83 ALA A C 1
ATOM 596 O O . ALA A 1 83 ? -114.583 -6.306 56.470 1.00 93.50 83 ALA A O 1
ATOM 597 N N . SER A 1 84 ? -115.327 -6.319 58.570 1.00 89.44 84 SER A N 1
ATOM 598 C CA . SER A 1 84 ? -114.420 -5.238 58.973 1.00 89.44 84 SER A CA 1
ATOM 599 C C . SER A 1 84 ? -112.971 -5.697 59.019 1.00 89.44 84 SER A C 1
ATOM 601 O O . SER A 1 84 ? -112.098 -5.054 58.439 1.00 89.44 84 SER A O 1
ATOM 603 N N . VAL A 1 85 ? -112.716 -6.799 59.721 1.00 87.38 85 VAL A N 1
ATOM 604 C CA . VAL A 1 85 ? -111.384 -7.384 59.859 1.00 87.38 85 VAL A CA 1
ATOM 605 C C . VAL A 1 85 ? -111.499 -8.867 59.558 1.00 87.38 85 VAL A C 1
ATOM 607 O O . VAL A 1 85 ? -112.294 -9.568 60.177 1.00 87.38 85 VAL A O 1
ATOM 610 N N . THR A 1 86 ? -110.697 -9.353 58.622 1.00 91.69 86 THR A N 1
ATOM 611 C CA . THR A 1 86 ? -110.578 -10.787 58.353 1.00 91.69 86 THR A CA 1
ATOM 612 C C . THR A 1 86 ? -109.262 -11.277 58.930 1.00 91.69 86 THR A C 1
ATOM 614 O O . THR A 1 86 ? -108.230 -10.652 58.698 1.00 91.69 86 THR A O 1
ATOM 617 N N . ILE A 1 87 ? -109.303 -12.367 59.691 1.00 85.19 87 ILE A N 1
ATOM 618 C CA . ILE A 1 87 ? -108.142 -13.000 60.311 1.00 85.19 87 ILE A CA 1
ATOM 619 C C . ILE A 1 87 ? -108.139 -14.468 59.909 1.00 85.19 87 ILE A C 1
ATOM 621 O O . ILE A 1 87 ? -109.073 -15.211 60.204 1.00 85.19 87 ILE A O 1
ATOM 625 N N . VAL A 1 88 ? -107.085 -14.891 59.233 1.00 88.88 88 VAL A N 1
ATOM 626 C CA . VAL A 1 88 ? -106.901 -16.271 58.798 1.00 88.88 88 VAL A CA 1
ATOM 627 C C . VAL A 1 88 ? -105.660 -16.797 59.483 1.00 88.88 88 VAL A C 1
ATOM 629 O O . VAL A 1 88 ? -104.569 -16.294 59.221 1.00 88.88 88 VAL A O 1
ATOM 632 N N . GLY A 1 89 ? -105.855 -17.783 60.353 1.00 80.94 89 GLY A N 1
ATOM 633 C CA . GLY A 1 89 ? -104.832 -18.281 61.257 1.00 80.94 89 GLY A CA 1
ATOM 634 C C . GLY A 1 89 ? -104.551 -17.292 62.390 1.00 80.94 89 GLY A C 1
ATOM 635 O O . GLY A 1 89 ? -104.241 -16.119 62.182 1.00 80.94 89 GLY A O 1
ATOM 636 N N . ASP A 1 90 ? -104.691 -17.768 63.620 1.00 71.19 90 ASP A N 1
ATOM 637 C CA . ASP A 1 90 ? -104.127 -17.149 64.818 1.00 71.19 90 ASP A CA 1
ATOM 638 C C . ASP A 1 90 ? -103.907 -18.278 65.836 1.00 71.19 90 ASP A C 1
ATOM 640 O O . ASP A 1 90 ? -104.852 -18.853 66.372 1.00 71.19 90 ASP A O 1
ATOM 644 N N . SER A 1 91 ? -102.650 -18.689 66.007 1.00 65.81 91 SER A N 1
ATOM 645 C CA . SER A 1 91 ? -102.202 -19.821 66.843 1.00 65.81 91 SER A CA 1
ATOM 646 C C . SER A 1 91 ? -102.696 -21.200 66.414 1.00 65.81 91 SER A C 1
ATOM 648 O O . SER A 1 91 ? -102.577 -22.183 67.145 1.00 65.81 91 SER A O 1
ATOM 650 N N . SER A 1 92 ? -103.278 -21.290 65.223 1.00 74.12 92 SER A N 1
ATOM 651 C CA . SER A 1 92 ? -103.837 -22.504 64.644 1.00 74.12 92 SER A CA 1
ATOM 652 C C . SER A 1 92 ? -103.807 -22.444 63.119 1.00 74.12 92 SER A C 1
ATOM 654 O O . SER A 1 92 ? -103.561 -21.389 62.535 1.00 74.12 92 SER A O 1
ATOM 656 N N . LYS A 1 93 ? -104.009 -23.595 62.472 1.00 80.69 93 LYS A N 1
ATOM 657 C CA . LYS A 1 93 ? -104.008 -23.735 61.014 1.00 80.69 93 LYS A CA 1
ATOM 658 C C . LYS A 1 93 ? -105.344 -23.253 60.462 1.00 80.69 93 LYS A C 1
ATOM 660 O O . LYS A 1 93 ? -106.348 -23.956 60.567 1.00 80.69 93 LYS A O 1
ATOM 665 N N . GLY A 1 94 ? -105.354 -22.029 59.943 1.00 84.88 94 GLY A N 1
ATOM 666 C CA . GLY A 1 94 ? -106.523 -21.407 59.331 1.00 84.88 94 GLY A CA 1
ATOM 667 C C . GLY A 1 94 ? -106.401 -21.415 57.820 1.00 84.88 94 GLY A C 1
ATOM 668 O O . GLY A 1 94 ? -105.412 -20.920 57.295 1.00 84.88 94 GLY A O 1
ATOM 669 N N . GLU A 1 95 ? -107.401 -21.935 57.122 1.00 91.31 95 GLU A N 1
ATOM 670 C CA . GLU A 1 95 ? -107.438 -21.967 55.659 1.00 91.31 95 GLU A CA 1
ATOM 671 C C . GLU A 1 95 ? -108.695 -21.247 55.154 1.00 91.31 95 GLU A C 1
ATOM 673 O O . GLU A 1 95 ? -109.816 -21.642 55.462 1.00 91.31 95 GLU A O 1
ATOM 678 N N . LEU A 1 96 ? -108.534 -20.167 54.395 1.00 93.94 96 LEU A N 1
ATOM 679 C CA . LEU A 1 96 ? -109.610 -19.412 53.765 1.00 93.94 96 LEU A CA 1
ATOM 680 C C . LEU A 1 96 ? -109.486 -19.532 52.248 1.00 93.94 96 LEU A C 1
ATOM 682 O O . LEU A 1 96 ? -108.620 -18.914 51.639 1.00 93.94 96 LEU A O 1
ATOM 686 N N . ASN A 1 97 ? -110.392 -20.288 51.644 1.00 95.94 97 ASN A N 1
ATOM 687 C CA . ASN A 1 97 ? -110.409 -20.571 50.216 1.00 95.94 97 ASN A CA 1
ATOM 688 C C . ASN A 1 97 ? -111.535 -19.783 49.542 1.00 95.94 97 ASN A C 1
ATOM 690 O O . ASN A 1 97 ? -112.702 -20.079 49.764 1.00 95.94 97 ASN A O 1
ATOM 694 N N . ILE A 1 98 ? -111.210 -18.792 48.719 1.00 96.62 98 ILE A N 1
ATOM 695 C CA . ILE A 1 98 ? -112.137 -18.048 47.868 1.00 96.62 98 ILE A CA 1
ATOM 696 C C . ILE A 1 98 ? -112.057 -18.631 46.463 1.00 96.62 98 ILE A C 1
ATOM 698 O O . ILE A 1 98 ? -111.012 -18.584 45.825 1.00 96.62 98 ILE A O 1
ATOM 702 N N . ASP A 1 99 ? -113.165 -19.181 45.989 1.00 95.69 99 ASP A N 1
ATOM 703 C CA . ASP A 1 99 ? -113.232 -19.983 44.774 1.00 95.69 99 ASP A CA 1
ATOM 704 C C . ASP A 1 99 ? -114.527 -19.697 43.985 1.00 95.69 99 ASP A C 1
ATOM 706 O O . ASP A 1 99 ? -115.451 -19.041 44.476 1.00 95.69 99 ASP A O 1
ATOM 710 N N . GLY A 1 100 ? -114.619 -20.171 42.743 1.00 92.56 100 GLY A N 1
ATOM 711 C CA . GLY A 1 100 ? -115.845 -20.117 41.939 1.00 92.56 100 GLY A CA 1
ATOM 712 C C . GLY A 1 100 ? -116.315 -18.700 41.576 1.00 92.56 100 GLY A C 1
ATOM 713 O O . GLY A 1 100 ? -117.524 -18.436 41.567 1.00 92.56 100 GLY A O 1
ATOM 714 N N . GLY A 1 101 ? -115.382 -17.780 41.309 1.00 92.06 101 GLY A N 1
ATOM 715 C CA . GLY A 1 101 ? -115.666 -16.370 41.012 1.00 92.06 101 GLY A CA 1
ATOM 716 C C . GLY A 1 101 ? -116.203 -15.587 42.211 1.00 92.06 101 GLY A C 1
ATOM 717 O O . GLY A 1 101 ? -116.933 -14.609 42.044 1.00 92.06 101 GLY A O 1
ATOM 718 N N . SER A 1 102 ? -115.915 -16.050 43.426 1.00 96.94 102 SER A N 1
ATOM 719 C CA . SER A 1 102 ? -116.379 -15.408 44.652 1.00 96.94 102 SER A CA 1
ATOM 720 C C . SER A 1 102 ? -115.533 -14.189 45.000 1.00 96.94 102 SER A C 1
ATOM 722 O O . SER A 1 102 ? -114.470 -13.940 44.432 1.00 96.94 102 SER A O 1
ATOM 724 N N . THR A 1 103 ? -116.015 -13.363 45.922 1.00 97.06 103 THR A N 1
ATOM 725 C CA . THR A 1 103 ? -115.298 -12.157 46.332 1.00 97.06 103 THR A CA 1
ATOM 726 C C . THR A 1 103 ? -115.351 -11.944 47.834 1.00 97.06 103 THR A C 1
ATOM 728 O O . THR A 1 103 ? -116.419 -12.012 48.440 1.00 97.06 103 THR A O 1
ATOM 731 N N . LEU A 1 104 ? -114.201 -11.631 48.425 1.00 97.12 104 LEU A N 1
ATOM 732 C CA . LEU A 1 104 ? -114.091 -11.141 49.793 1.00 97.12 104 LEU A CA 1
ATOM 733 C C . LEU A 1 104 ? -113.762 -9.648 49.775 1.00 97.12 104 LEU A C 1
ATOM 735 O O . LEU A 1 104 ? -112.821 -9.210 49.114 1.00 97.12 104 LEU A O 1
ATOM 739 N N . TYR A 1 105 ? -114.507 -8.882 50.557 1.00 96.62 105 TYR A N 1
ATOM 740 C CA . TYR A 1 105 ? -114.184 -7.501 50.874 1.00 96.62 105 TYR A CA 1
ATOM 741 C C . TYR A 1 105 ? -113.866 -7.402 52.359 1.00 96.62 105 TYR A C 1
ATOM 743 O O . TYR A 1 105 ? -114.649 -7.856 53.196 1.00 96.62 105 TYR A O 1
ATOM 751 N N . THR A 1 106 ? -112.746 -6.773 52.691 1.00 95.44 106 THR A N 1
ATOM 752 C CA . THR A 1 106 ? -112.378 -6.530 54.087 1.00 95.44 106 THR A CA 1
ATOM 753 C C . THR A 1 106 ? -111.626 -5.220 54.227 1.00 95.44 106 THR A C 1
ATOM 755 O O . THR A 1 106 ? -110.921 -4.826 53.305 1.00 95.44 106 THR A O 1
ATOM 758 N N . GLN A 1 107 ? -111.774 -4.512 55.347 1.00 91.56 107 GLN A N 1
ATOM 759 C CA . GLN A 1 107 ? -111.016 -3.267 55.550 1.00 91.56 107 GLN A CA 1
ATOM 760 C C . GLN A 1 107 ? -109.607 -3.512 56.065 1.00 91.56 107 GLN A C 1
ATOM 762 O O . GLN A 1 107 ? -108.728 -2.671 55.939 1.00 91.56 107 GLN A O 1
ATOM 767 N N . GLN A 1 108 ? -109.400 -4.659 56.687 1.00 89.00 108 GLN A N 1
ATOM 768 C CA . GLN A 1 108 ? -108.103 -5.093 57.156 1.00 89.00 108 GLN A CA 1
ATOM 769 C C . GLN A 1 108 ? -108.047 -6.601 56.986 1.00 89.00 108 GLN A C 1
ATOM 771 O O . GLN A 1 108 ? -109.012 -7.306 57.307 1.00 89.00 108 GLN A O 1
ATOM 776 N N . LEU A 1 109 ? -106.945 -7.097 56.446 1.00 91.12 109 LEU A N 1
ATOM 777 C CA . LEU A 1 109 ? -106.752 -8.520 56.223 1.00 91.12 109 LEU A CA 1
ATOM 778 C C . LEU A 1 109 ? -105.507 -8.962 56.970 1.00 91.12 109 LEU A C 1
ATOM 780 O O . LEU A 1 109 ? -104.434 -8.405 56.776 1.00 91.12 109 LEU A O 1
ATOM 784 N N . TRP A 1 110 ? -105.666 -9.960 57.821 1.00 85.38 110 TRP A N 1
ATOM 785 C CA . TRP A 1 110 ? -104.581 -10.620 58.518 1.00 85.38 110 TRP A CA 1
ATOM 786 C C . TRP A 1 110 ? -104.519 -12.045 58.011 1.00 85.38 110 TRP A C 1
ATOM 788 O O . TRP A 1 110 ? -105.449 -12.824 58.209 1.00 85.38 110 TRP A O 1
ATOM 798 N N . VAL A 1 111 ? -103.419 -12.382 57.358 1.00 88.12 111 VAL A N 1
ATOM 799 C CA . VAL A 1 111 ? -103.090 -13.762 57.014 1.00 88.12 111 VAL A CA 1
ATOM 800 C C . VAL A 1 111 ? -101.882 -14.104 57.860 1.00 88.12 111 VAL A C 1
ATOM 802 O O . VAL A 1 111 ? -100.750 -13.756 57.527 1.00 88.12 111 VAL A O 1
ATOM 805 N N . SER A 1 112 ? -102.136 -14.668 59.033 1.00 68.75 112 SER A N 1
ATOM 806 C CA . SER A 1 112 ? -101.151 -14.741 60.099 1.00 68.75 112 SER A CA 1
ATOM 807 C C . SER A 1 112 ? -100.991 -16.184 60.559 1.00 68.75 112 SER A C 1
ATOM 809 O O . SER A 1 112 ? -101.939 -16.830 60.963 1.00 68.75 112 SER A O 1
ATOM 811 N N . GLY A 1 113 ? -99.768 -16.703 60.572 1.00 59.72 113 GLY A N 1
ATOM 812 C CA . GLY A 1 113 ? -99.409 -17.623 61.651 1.00 59.72 113 GLY A CA 1
ATOM 813 C C . GLY A 1 113 ? -99.026 -16.733 62.833 1.00 59.72 113 GLY A C 1
ATOM 814 O O . GLY A 1 113 ? -98.214 -15.825 62.661 1.00 59.72 113 GLY A O 1
ATOM 815 N N . ASN A 1 114 ? -99.643 -16.855 63.999 1.00 54.28 114 ASN A N 1
ATOM 816 C CA . ASN A 1 114 ? -99.279 -16.063 65.184 1.00 54.28 114 ASN A CA 1
ATOM 817 C C . ASN A 1 114 ? -99.341 -16.961 66.415 1.00 54.28 114 ASN A C 1
ATOM 819 O O . ASN A 1 114 ? -100.421 -17.404 66.755 1.00 54.28 114 ASN A O 1
ATOM 823 N N . ASP A 1 115 ? -98.233 -17.184 67.114 1.00 52.44 115 ASP A N 1
ATOM 824 C CA . ASP A 1 115 ? -98.228 -17.749 68.476 1.00 52.44 115 ASP A CA 1
ATOM 825 C C . ASP A 1 115 ? -97.178 -17.025 69.337 1.00 52.44 115 ASP A C 1
ATOM 827 O O . ASP A 1 115 ? -96.201 -17.593 69.814 1.00 52.44 115 ASP A O 1
ATOM 831 N N . ASN A 1 116 ? -97.333 -15.709 69.502 1.00 47.28 116 ASN A N 1
ATOM 832 C CA . ASN A 1 116 ? -96.450 -14.916 70.369 1.00 47.28 116 ASN A CA 1
ATOM 833 C C . ASN A 1 116 ? -96.637 -15.178 71.873 1.00 47.28 116 ASN A C 1
ATOM 835 O O . ASN A 1 116 ? -95.927 -14.605 72.705 1.00 47.28 116 ASN A O 1
ATOM 839 N N . ASP A 1 117 ? -97.626 -15.980 72.244 1.00 51.88 117 ASP A N 1
ATOM 840 C CA . ASP A 1 117 ? -98.016 -16.230 73.622 1.00 51.88 117 ASP A CA 1
ATOM 841 C C . ASP A 1 117 ? -97.421 -17.528 74.187 1.00 51.88 117 ASP A C 1
ATOM 843 O O . ASP A 1 117 ? -97.466 -17.721 75.408 1.00 51.88 117 ASP A O 1
ATOM 847 N N . LYS A 1 118 ? -96.752 -18.363 73.376 1.00 45.31 118 LYS A N 1
ATOM 848 C CA . LYS A 1 118 ? -95.905 -19.438 73.906 1.00 45.31 118 LYS A CA 1
ATOM 849 C C . LYS A 1 118 ? -94.532 -18.915 74.317 1.00 45.31 118 LYS A C 1
ATOM 851 O O . LYS A 1 118 ? -93.622 -18.721 73.523 1.00 45.31 118 LYS A O 1
ATOM 856 N N . THR A 1 119 ? -94.344 -18.789 75.627 1.00 48.41 119 THR A N 1
ATOM 857 C CA . THR A 1 119 ? -93.059 -18.489 76.284 1.00 48.41 119 THR A CA 1
ATOM 858 C C . THR A 1 119 ? -92.034 -19.634 76.219 1.00 48.41 119 THR A C 1
ATOM 860 O O . THR A 1 119 ? -90.988 -19.559 76.862 1.00 48.41 119 THR A O 1
ATOM 863 N N . SER A 1 120 ? -92.311 -20.708 75.478 1.00 46.41 120 SER A N 1
ATOM 864 C CA . SER A 1 120 ? -91.509 -21.933 75.450 1.00 46.41 120 SER A CA 1
ATOM 865 C C . SER A 1 120 ? -91.073 -22.283 74.031 1.00 46.41 120 SER A C 1
ATOM 867 O O . SER A 1 120 ? -91.898 -22.222 73.128 1.00 46.41 120 SER A O 1
ATOM 869 N N . ASN A 1 121 ? -89.816 -22.724 73.886 1.00 47.41 121 ASN A N 1
ATOM 870 C CA . ASN A 1 121 ? -89.128 -23.193 72.666 1.00 47.41 121 ASN A CA 1
ATOM 871 C C . ASN A 1 121 ? -89.788 -24.416 71.970 1.00 47.41 121 ASN A C 1
ATOM 873 O O . ASN A 1 121 ? -89.114 -25.405 71.681 1.00 47.41 121 ASN A O 1
ATOM 877 N N . VAL A 1 122 ? -91.099 -24.407 71.750 1.00 50.31 122 VAL A N 1
ATOM 878 C CA . VAL A 1 122 ? -91.837 -25.452 71.029 1.00 50.31 122 VAL A CA 1
ATOM 879 C C . VAL A 1 122 ? -91.955 -25.004 69.576 1.00 50.31 122 VAL A C 1
ATOM 881 O O . VAL A 1 122 ? -92.363 -23.872 69.337 1.00 50.31 122 VAL A O 1
ATOM 884 N N . SER A 1 123 ? -91.589 -25.865 68.620 1.00 53.28 123 SER A N 1
ATOM 885 C CA . SER A 1 123 ? -91.693 -25.535 67.192 1.00 53.28 123 SER A CA 1
ATOM 886 C C . SER A 1 123 ? -93.140 -25.209 66.816 1.00 53.28 123 SER A C 1
ATOM 888 O O . SER A 1 123 ? -94.035 -25.997 67.138 1.00 53.28 123 SER A O 1
ATOM 890 N N . ASP A 1 124 ? -93.355 -24.096 66.118 1.00 57.25 124 ASP A N 1
ATOM 891 C CA . ASP A 1 124 ? -94.682 -23.617 65.723 1.00 57.25 124 ASP A CA 1
ATOM 892 C C . ASP A 1 124 ? -95.024 -24.089 64.300 1.00 57.25 124 ASP A C 1
ATOM 894 O O . ASP A 1 124 ? -94.330 -23.803 63.315 1.00 57.25 124 ASP A O 1
ATOM 898 N N . ASP A 1 125 ? -96.101 -24.860 64.177 1.00 59.72 125 ASP A N 1
ATOM 899 C CA . ASP A 1 125 ? -96.657 -25.293 62.902 1.00 59.72 125 ASP A CA 1
ATOM 900 C C . ASP A 1 125 ? -97.952 -24.571 62.505 1.00 59.72 125 ASP A C 1
ATOM 902 O O . ASP A 1 125 ? -98.545 -24.952 61.493 1.00 59.72 125 ASP A O 1
ATOM 906 N N . SER A 1 126 ? -98.349 -23.520 63.234 1.00 65.00 126 SER A N 1
ATOM 907 C CA . SER A 1 126 ? -99.494 -22.673 62.901 1.00 65.00 126 SER A CA 1
ATOM 908 C C . SER A 1 126 ? -99.250 -21.844 61.638 1.00 65.00 126 SER A C 1
ATOM 910 O O . SER A 1 126 ? -98.181 -21.267 61.424 1.00 65.00 126 SER A O 1
ATOM 912 N N . ASN A 1 127 ? -100.263 -21.792 60.777 1.00 73.31 127 ASN A N 1
ATOM 913 C CA . ASN A 1 127 ? -100.235 -21.019 59.546 1.00 73.31 127 ASN A CA 1
ATOM 914 C C . ASN A 1 127 ? -101.625 -20.477 59.207 1.00 73.31 127 ASN A C 1
ATOM 916 O O . ASN A 1 127 ? -102.628 -21.182 59.307 1.00 73.31 127 ASN A O 1
ATOM 920 N N . GLY A 1 128 ? -101.664 -19.224 58.766 1.00 83.81 128 GLY A N 1
ATOM 921 C CA . GLY A 1 128 ? -102.815 -18.649 58.082 1.00 83.81 128 GLY A CA 1
ATOM 922 C C . GLY A 1 128 ? -102.643 -18.833 56.585 1.00 83.81 128 GLY A C 1
ATOM 923 O O . GLY A 1 128 ? -101.597 -18.469 56.060 1.00 83.81 128 GLY A O 1
ATOM 924 N N . SER A 1 129 ? -103.626 -19.394 55.893 1.00 91.50 129 SER A N 1
ATOM 925 C CA . SER A 1 129 ? -103.577 -19.652 54.456 1.00 91.50 129 SER A CA 1
ATOM 926 C C . SER A 1 129 ? -104.796 -19.061 53.765 1.00 91.50 129 SER A C 1
ATOM 928 O O . SER A 1 129 ? -105.922 -19.407 54.089 1.00 91.50 129 SER A O 1
ATOM 930 N N . LEU A 1 130 ? -104.573 -18.150 52.827 1.00 94.94 130 LEU A N 1
ATOM 931 C CA . LEU A 1 130 ? -105.579 -17.523 51.984 1.00 94.94 130 LEU A CA 1
ATOM 932 C C . LEU A 1 130 ? -105.392 -18.023 50.554 1.00 94.94 130 LEU A C 1
ATOM 934 O O . LEU A 1 130 ? -104.388 -17.688 49.939 1.00 94.94 130 LEU A O 1
ATOM 938 N N . SER A 1 131 ? -106.355 -18.752 50.004 1.00 97.12 131 SER A N 1
ATOM 939 C CA . SER A 1 131 ? -106.383 -19.119 48.587 1.00 97.12 131 SER A CA 1
ATOM 940 C C . SER A 1 131 ? -107.452 -18.314 47.853 1.00 97.12 131 SER A C 1
ATOM 942 O O . SER A 1 131 ? -108.581 -18.227 48.317 1.00 97.12 131 SER A O 1
ATOM 944 N N . ILE A 1 132 ? -107.119 -17.717 46.714 1.00 97.81 132 ILE A N 1
ATOM 945 C CA . ILE A 1 132 ? -108.002 -16.951 45.833 1.00 97.81 132 ILE A CA 1
ATOM 946 C C . ILE A 1 132 ? -107.896 -17.600 44.459 1.00 97.81 132 ILE A C 1
ATOM 948 O O . ILE A 1 132 ? -106.839 -17.547 43.841 1.00 97.81 132 ILE A O 1
ATOM 952 N N . ASN A 1 133 ? -108.961 -18.242 43.994 1.00 96.56 133 ASN A N 1
ATOM 953 C CA . ASN A 1 133 ? -108.908 -19.117 42.832 1.00 96.56 133 ASN A CA 1
ATOM 954 C C . ASN A 1 133 ? -110.105 -18.925 41.886 1.00 96.56 133 ASN A C 1
ATOM 956 O O . ASN A 1 133 ? -111.166 -18.443 42.283 1.00 96.56 133 ASN A O 1
ATOM 960 N N . ASN A 1 134 ? -109.948 -19.344 40.632 1.00 96.50 134 ASN A N 1
ATOM 961 C CA . ASN A 1 134 ? -110.982 -19.395 39.595 1.00 96.50 134 ASN A CA 1
ATOM 962 C C . ASN A 1 134 ? -111.735 -18.064 39.402 1.00 96.50 134 ASN A C 1
ATOM 964 O O . ASN A 1 134 ? -112.960 -18.001 39.541 1.00 96.50 134 ASN A O 1
ATOM 968 N N . GLY A 1 135 ? -110.997 -16.997 39.080 1.00 93.50 135 GLY A N 1
ATOM 969 C CA . GLY A 1 135 ? -111.530 -15.657 38.806 1.00 93.50 135 GLY A CA 1
ATOM 970 C C . GLY A 1 135 ? -112.053 -14.928 40.044 1.00 93.50 135 GLY A C 1
ATOM 971 O O . GLY A 1 135 ? -112.849 -13.992 39.928 1.00 93.50 135 GLY A O 1
ATOM 972 N N . SER A 1 136 ? -111.662 -15.390 41.230 1.00 97.88 136 SER A N 1
ATOM 973 C CA . SER A 1 136 ? -112.101 -14.819 42.495 1.00 97.88 136 SER A CA 1
ATOM 974 C C . SER A 1 136 ? -111.283 -13.595 42.873 1.00 97.88 136 SER A C 1
ATOM 976 O O . SER A 1 136 ? -110.185 -13.356 42.370 1.00 97.88 136 SER A O 1
ATOM 978 N N . ASN A 1 137 ? -111.828 -12.792 43.780 1.00 97.31 137 ASN A N 1
ATOM 979 C CA . ASN A 1 137 ? -111.220 -11.520 44.133 1.00 97.31 137 ASN A CA 1
ATOM 980 C C . ASN A 1 137 ? -111.183 -11.311 45.643 1.00 97.31 137 ASN A C 1
ATOM 982 O O . ASN A 1 137 ? -112.121 -11.647 46.366 1.00 97.31 137 ASN A O 1
ATOM 986 N N . VAL A 1 138 ? -110.114 -10.687 46.114 1.00 98.12 138 VAL A N 1
ATOM 987 C CA . VAL A 1 138 ? -110.030 -10.141 47.462 1.00 98.12 138 VAL A CA 1
ATOM 988 C C . VAL A 1 138 ? -109.681 -8.668 47.345 1.00 98.12 138 VAL A C 1
ATOM 990 O O . VAL A 1 138 ? -108.666 -8.300 46.754 1.00 98.12 138 VAL A O 1
ATOM 993 N N . PHE A 1 139 ? -110.531 -7.827 47.921 1.00 97.44 139 PHE A N 1
ATOM 994 C CA . PHE A 1 139 ? -110.315 -6.389 47.986 1.00 97.44 139 PHE A CA 1
ATOM 995 C C . PHE A 1 139 ? -110.109 -5.984 49.441 1.00 97.44 139 PHE A C 1
ATOM 997 O O . PHE A 1 139 ? -111.038 -6.060 50.255 1.00 97.44 139 PHE A O 1
ATOM 1004 N N . VAL A 1 140 ? -108.895 -5.537 49.754 1.00 97.06 140 VAL A N 1
ATOM 1005 C CA . VAL A 1 140 ? -108.583 -4.904 51.034 1.00 97.06 140 VAL A CA 1
ATOM 1006 C C . VAL A 1 140 ? -108.813 -3.408 50.878 1.00 97.06 140 VAL A C 1
ATOM 1008 O O . VAL A 1 140 ? -108.008 -2.681 50.295 1.00 97.06 140 VAL A O 1
ATOM 1011 N N . VAL A 1 141 ? -109.978 -2.965 51.333 1.00 94.62 141 VAL A N 1
ATOM 1012 C CA . VAL A 1 141 ? -110.530 -1.639 51.048 1.00 94.62 141 VAL A CA 1
ATOM 1013 C C . VAL A 1 141 ? -110.334 -0.663 52.201 1.00 94.62 141 VAL A C 1
ATOM 1015 O O . VAL A 1 141 ? -110.117 -1.051 53.342 1.00 94.62 141 VAL A O 1
ATOM 1018 N N . SER A 1 142 ? -110.474 0.632 51.931 1.00 89.38 142 SER A N 1
ATOM 1019 C CA . SER A 1 142 ? -110.370 1.654 52.977 1.00 89.38 142 SER A CA 1
ATOM 1020 C C . SER A 1 142 ? -111.658 1.802 53.793 1.00 89.38 142 SER A C 1
ATOM 1022 O O . SER A 1 142 ? -111.621 2.137 54.979 1.00 89.38 142 SER A O 1
ATOM 1024 N N . SER A 1 143 ? -112.809 1.527 53.182 1.00 89.75 143 SER A N 1
ATOM 1025 C CA . SER A 1 143 ? -114.128 1.661 53.797 1.00 89.75 143 SER A CA 1
ATOM 1026 C C . SER A 1 143 ? -115.073 0.567 53.302 1.00 89.75 143 SER A C 1
ATOM 1028 O O . SER A 1 143 ? -114.962 0.109 52.168 1.00 89.75 143 SER A O 1
ATOM 1030 N N . GLN A 1 144 ? -116.083 0.214 54.106 1.00 90.88 144 GLN A N 1
ATOM 1031 C CA . GLN A 1 144 ? -117.244 -0.553 53.629 1.00 90.88 144 GLN A CA 1
ATOM 1032 C C . GLN A 1 144 ? -117.911 0.113 52.408 1.00 90.88 144 GLN A C 1
ATOM 1034 O O . GLN A 1 144 ? -118.532 -0.573 51.594 1.00 90.88 144 GLN A O 1
ATOM 1039 N N . ASP A 1 145 ? -117.772 1.433 52.263 1.00 89.31 145 ASP A N 1
ATOM 1040 C CA . ASP A 1 145 ? -118.302 2.212 51.138 1.00 89.31 145 ASP A CA 1
ATOM 1041 C C . ASP A 1 145 ? -117.691 1.822 49.786 1.00 89.31 145 ASP A C 1
ATOM 1043 O O . ASP A 1 145 ? -118.351 1.958 48.753 1.00 89.31 145 ASP A O 1
ATOM 1047 N N . ASP A 1 146 ? -116.478 1.265 49.800 1.00 88.62 146 ASP A N 1
ATOM 1048 C CA . ASP A 1 146 ? -115.764 0.780 48.615 1.00 88.62 146 ASP A CA 1
ATOM 1049 C C . ASP A 1 146 ? -116.247 -0.622 48.177 1.00 88.62 146 ASP A C 1
ATOM 1051 O O . ASP A 1 146 ? -115.651 -1.255 47.307 1.00 88.62 146 ASP A O 1
ATOM 1055 N N . THR A 1 147 ? -117.324 -1.137 48.787 1.00 91.56 147 THR A N 1
ATOM 1056 C CA . THR A 1 147 ? -117.781 -2.528 48.637 1.00 91.56 147 THR A CA 1
ATOM 1057 C C . THR A 1 147 ? -119.264 -2.625 48.245 1.00 91.56 147 THR A C 1
ATOM 1059 O O . THR A 1 147 ? -120.039 -1.678 48.431 1.00 91.56 147 THR A O 1
ATOM 1062 N N . PRO A 1 148 ? -119.733 -3.797 47.777 1.00 88.25 148 PRO A N 1
ATOM 1063 C CA . PRO A 1 148 ? -121.157 -4.070 47.568 1.00 88.25 148 PRO A CA 1
ATOM 1064 C C . PRO A 1 148 ? -121.994 -4.017 48.858 1.00 88.25 148 PRO A C 1
ATOM 1066 O O . PRO A 1 148 ? -123.210 -3.844 48.792 1.00 88.25 148 PRO A O 1
ATOM 1069 N N . PHE A 1 149 ? -121.368 -4.119 50.036 1.00 90.31 149 PHE A N 1
ATOM 1070 C CA . PHE A 1 149 ? -122.046 -4.103 51.337 1.00 90.31 149 PHE A CA 1
ATOM 1071 C C . PHE A 1 149 ? -122.368 -2.699 51.851 1.00 90.31 149 PHE A C 1
ATOM 1073 O O . PHE A 1 149 ? -123.008 -2.568 52.895 1.00 90.31 149 PHE A O 1
ATOM 1080 N N . LYS A 1 150 ? -121.999 -1.638 51.123 1.00 86.81 150 LYS A N 1
ATOM 1081 C CA . LYS A 1 150 ? -122.232 -0.239 51.521 1.00 86.81 150 LYS A CA 1
ATOM 1082 C C . LYS A 1 150 ? -123.673 0.069 51.953 1.00 86.81 150 LYS A C 1
ATOM 1084 O O . LYS A 1 150 ? -123.891 0.902 52.831 1.00 86.81 150 LYS A O 1
ATOM 1089 N N . THR A 1 151 ? -124.676 -0.621 51.397 1.00 84.31 151 THR A N 1
ATOM 1090 C CA . THR A 1 151 ? -126.100 -0.457 51.755 1.00 84.31 151 THR A CA 1
ATOM 1091 C C . THR A 1 151 ? -126.640 -1.515 52.719 1.00 84.31 151 THR A C 1
ATOM 1093 O O . THR A 1 151 ? -127.803 -1.427 53.102 1.00 84.31 151 THR A O 1
ATOM 1096 N N . ASN A 1 152 ? -125.841 -2.503 53.126 1.00 87.88 152 ASN A N 1
ATOM 1097 C CA . ASN A 1 152 ? -126.274 -3.547 54.055 1.00 87.88 152 ASN A CA 1
ATOM 1098 C C . ASN A 1 152 ? -126.541 -2.947 55.456 1.00 87.88 152 ASN A C 1
ATOM 1100 O O . ASN A 1 152 ? -125.920 -1.949 55.851 1.00 87.88 152 ASN A O 1
ATOM 1104 N N . SER A 1 153 ? -127.505 -3.521 56.181 1.00 83.62 153 SER A N 1
ATOM 1105 C CA . SER A 1 153 ? -127.892 -3.120 57.540 1.00 83.62 153 SER A CA 1
ATOM 1106 C C . SER A 1 153 ? -126.811 -3.394 58.581 1.00 83.62 153 SER A C 1
ATOM 1108 O O . SER A 1 153 ? -126.689 -2.642 59.550 1.00 83.62 153 SER A O 1
ATOM 1110 N N . VAL A 1 154 ? -126.011 -4.442 58.386 1.00 86.50 154 VAL A N 1
ATOM 1111 C CA . VAL A 1 154 ? -124.850 -4.728 59.224 1.00 86.50 154 VAL A CA 1
ATOM 1112 C C . VAL A 1 154 ? -123.685 -3.851 58.766 1.00 86.50 154 VAL A C 1
ATOM 1114 O O . VAL A 1 154 ? -123.070 -4.058 57.717 1.00 86.50 154 VAL A O 1
ATOM 1117 N N . LYS A 1 155 ? -123.414 -2.814 59.561 1.00 87.56 155 LYS A N 1
ATOM 1118 C CA . LYS A 1 155 ? -122.317 -1.874 59.331 1.00 87.56 155 LYS A CA 1
ATOM 1119 C C . LYS A 1 155 ? -121.028 -2.371 59.948 1.00 87.56 155 LYS A C 1
ATOM 1121 O O . LYS A 1 155 ? -120.996 -2.681 61.136 1.00 87.56 155 LYS A O 1
ATOM 1126 N N . TRP A 1 156 ? -119.988 -2.377 59.134 1.00 89.75 156 TRP A N 1
ATOM 1127 C CA . TRP A 1 156 ? -118.628 -2.708 59.521 1.00 89.75 156 TRP A CA 1
ATOM 1128 C C . TRP A 1 156 ? -118.136 -1.785 60.641 1.00 89.75 156 TRP A C 1
ATOM 1130 O O . TRP A 1 156 ? -118.317 -0.564 60.615 1.00 89.75 156 TRP A O 1
ATOM 1140 N N . ASN A 1 157 ? -117.568 -2.386 61.674 1.00 86.06 157 ASN A N 1
ATOM 1141 C CA . ASN A 1 157 ? -117.059 -1.714 62.850 1.00 86.06 157 ASN A CA 1
ATOM 1142 C C . ASN A 1 157 ? -115.668 -1.103 62.618 1.00 86.06 157 ASN A C 1
ATOM 1144 O O . ASN A 1 157 ? -114.634 -1.757 62.704 1.00 86.06 157 ASN A O 1
ATOM 1148 N N . GLN A 1 158 ? -115.631 0.211 62.420 1.00 80.44 158 GLN A N 1
ATOM 1149 C CA . GLN A 1 158 ? -114.374 0.950 62.263 1.00 80.44 158 GLN A CA 1
ATOM 1150 C C . GLN A 1 158 ? -113.504 0.954 63.534 1.00 80.44 158 GLN A C 1
ATOM 1152 O O . GLN A 1 158 ? -112.284 1.099 63.456 1.00 80.44 158 GLN A O 1
ATOM 1157 N N . ASN A 1 159 ? -114.101 0.781 64.722 1.00 78.75 159 ASN A N 1
ATOM 1158 C CA . ASN A 1 159 ? -113.356 0.859 65.981 1.00 78.75 159 ASN A CA 1
ATOM 1159 C C . ASN A 1 159 ? -112.398 -0.323 66.159 1.00 78.75 159 ASN A C 1
ATOM 1161 O O . ASN A 1 159 ? -111.395 -0.180 66.853 1.00 78.75 159 ASN A O 1
ATOM 1165 N N . ILE A 1 160 ? -112.680 -1.477 65.545 1.00 74.56 160 ILE A N 1
ATOM 1166 C CA . ILE A 1 160 ? -111.820 -2.657 65.705 1.00 74.56 160 ILE A CA 1
ATOM 1167 C C . ILE A 1 160 ? -110.538 -2.587 64.870 1.00 74.56 160 ILE A C 1
ATOM 1169 O O . ILE A 1 160 ? -109.531 -3.157 65.284 1.00 74.56 160 ILE A O 1
ATOM 1173 N N . ILE A 1 161 ? -110.535 -1.820 63.773 1.00 70.88 161 ILE A N 1
ATOM 1174 C CA . ILE A 1 161 ? -109.370 -1.654 62.884 1.00 70.88 161 ILE A CA 1
ATOM 1175 C C . ILE A 1 161 ? -108.192 -1.010 63.625 1.00 70.88 161 ILE A C 1
ATOM 1177 O O . ILE A 1 161 ? -107.049 -1.404 63.431 1.00 70.88 161 ILE A O 1
ATOM 1181 N N . SER A 1 162 ? -108.473 -0.037 64.500 1.00 60.31 162 SER A N 1
ATOM 1182 C CA . SER A 1 162 ? -107.455 0.737 65.232 1.00 60.31 162 SER A CA 1
ATOM 1183 C C . SER A 1 162 ? -106.987 0.093 66.544 1.00 60.31 162 SER A C 1
ATOM 1185 O O . SER A 1 162 ? -105.991 0.519 67.128 1.00 60.31 162 SER A O 1
ATOM 1187 N N . GLN A 1 163 ? -107.689 -0.929 67.042 1.00 57.22 163 GLN A N 1
ATOM 1188 C CA . GLN A 1 163 ? -107.450 -1.491 68.378 1.00 57.22 163 GLN A CA 1
ATOM 1189 C C . GLN A 1 163 ? -106.469 -2.680 68.393 1.00 57.22 163 GLN A C 1
ATOM 1191 O O . GLN A 1 163 ? -106.242 -3.255 69.456 1.00 57.22 163 GLN A O 1
ATOM 1196 N N . GLY A 1 164 ? -105.909 -3.102 67.250 1.00 50.97 164 GLY A N 1
ATOM 1197 C CA . GLY A 1 164 ? -105.048 -4.300 67.119 1.00 50.97 164 GLY A CA 1
ATOM 1198 C C . GLY A 1 164 ? -103.558 -4.026 66.906 1.00 50.97 164 GLY A C 1
ATOM 1199 O O . GLY A 1 164 ? -102.801 -4.930 66.565 1.00 50.97 164 GLY A O 1
ATOM 1200 N N . ASN A 1 165 ? -103.134 -2.780 67.095 1.00 50.16 165 ASN A N 1
ATOM 1201 C CA . ASN A 1 165 ? -102.132 -2.151 66.231 1.00 50.16 165 ASN A CA 1
ATOM 1202 C C . ASN A 1 165 ? -100.652 -2.393 66.543 1.00 50.16 165 ASN A C 1
ATOM 1204 O O . ASN A 1 165 ? -99.812 -1.746 65.929 1.00 50.16 165 ASN A O 1
ATOM 1208 N N . ASN A 1 166 ? -100.289 -3.304 67.443 1.00 49.62 166 ASN A N 1
ATOM 1209 C CA . ASN A 1 166 ? -98.870 -3.501 67.752 1.00 49.62 166 ASN A CA 1
ATOM 1210 C C . ASN A 1 166 ? -98.237 -4.531 66.821 1.00 49.62 166 ASN A C 1
ATOM 1212 O O . ASN A 1 166 ? -97.972 -5.658 67.240 1.00 49.62 166 ASN A O 1
ATOM 1216 N N . ILE A 1 167 ? -98.008 -4.151 65.566 1.00 50.62 167 ILE A N 1
ATOM 1217 C CA . ILE A 1 167 ? -96.912 -4.723 64.780 1.00 50.62 167 ILE A CA 1
ATOM 1218 C C . ILE A 1 167 ? -95.684 -3.851 65.038 1.00 50.62 167 ILE A C 1
ATOM 1220 O O . ILE A 1 167 ? -95.788 -2.647 65.270 1.00 50.62 167 ILE A O 1
ATOM 1224 N N . THR A 1 168 ? -94.524 -4.484 65.095 1.00 50.78 168 THR A N 1
ATOM 1225 C CA . THR A 1 168 ? -93.236 -3.896 65.464 1.00 50.78 168 THR A CA 1
ATOM 1226 C C . THR A 1 168 ? -92.792 -2.727 64.572 1.00 50.78 168 THR A C 1
ATOM 1228 O O . THR A 1 168 ? -91.924 -1.962 64.979 1.00 50.78 168 THR A O 1
ATOM 1231 N N . ASP A 1 169 ? -93.399 -2.531 63.401 1.00 49.62 169 ASP A N 1
ATOM 1232 C CA . ASP A 1 169 ? -92.977 -1.571 62.374 1.00 49.62 169 ASP A CA 1
ATOM 1233 C C . ASP A 1 169 ? -94.014 -0.485 62.017 1.00 49.62 169 ASP A C 1
ATOM 1235 O O . ASP A 1 169 ? -93.797 0.297 61.088 1.00 49.62 169 ASP A O 1
ATOM 1239 N N . GLY A 1 170 ? -95.098 -0.352 62.787 1.00 53.47 170 GLY A N 1
ATOM 1240 C CA . GLY A 1 170 ? -96.040 0.759 62.642 1.00 53.47 170 GLY A CA 1
ATOM 1241 C C . GLY A 1 170 ? -97.490 0.399 62.938 1.00 53.47 170 GLY A C 1
ATOM 1242 O O . GLY A 1 170 ? -97.849 -0.747 63.195 1.00 53.47 170 GLY A O 1
ATOM 1243 N N . THR A 1 171 ? -98.346 1.420 62.908 1.00 59.44 171 THR A N 1
ATOM 1244 C CA . THR A 1 171 ? -99.793 1.239 63.020 1.00 59.44 171 THR A CA 1
ATOM 1245 C C . THR A 1 171 ? -100.348 0.667 61.727 1.00 59.44 171 THR A C 1
ATOM 1247 O O . THR A 1 171 ? -100.315 1.341 60.699 1.00 59.44 171 THR A O 1
ATOM 1250 N N . VAL A 1 172 ? -100.915 -0.534 61.814 1.00 71.25 172 VAL A N 1
ATOM 1251 C CA . VAL A 1 172 ? -101.812 -1.066 60.786 1.00 71.25 172 VAL A CA 1
ATOM 1252 C C . VAL A 1 172 ? -103.047 -0.171 60.714 1.00 71.25 172 VAL A C 1
ATOM 1254 O O . VAL A 1 172 ? -103.604 0.243 61.738 1.00 71.25 172 VAL A O 1
ATOM 1257 N N . SER A 1 173 ? -103.455 0.150 59.501 1.00 81.69 173 SER A N 1
ATOM 1258 C CA . SER A 1 173 ? -104.543 1.056 59.174 1.00 81.69 173 SER A CA 1
ATOM 1259 C C . SER A 1 173 ? -105.613 0.353 58.336 1.00 81.69 173 SER A C 1
ATOM 1261 O O . SER A 1 173 ? -105.565 -0.858 58.112 1.00 81.69 173 SER A O 1
ATOM 1263 N N . SER A 1 174 ? -106.641 1.105 57.952 1.00 85.94 174 SER A N 1
ATOM 1264 C CA . SER A 1 174 ? -107.665 0.609 57.036 1.00 85.94 174 SER A CA 1
ATOM 1265 C C . SER A 1 174 ? -107.106 0.564 55.614 1.00 85.94 174 SER A C 1
ATOM 1267 O O . SER A 1 174 ? -106.496 1.533 55.165 1.00 85.94 174 SER A O 1
ATOM 1269 N N . GLY A 1 175 ? -107.348 -0.527 54.899 1.00 90.94 175 GLY A N 1
ATOM 1270 C CA . GLY A 1 175 ? -106.780 -0.812 53.585 1.00 90.94 175 GLY A CA 1
ATOM 1271 C C . GLY A 1 175 ? -105.472 -1.601 53.624 1.00 90.94 175 GLY A C 1
ATOM 1272 O O . GLY A 1 175 ? -104.943 -1.891 52.554 1.00 90.94 175 GLY A O 1
ATOM 1273 N N . ASP A 1 176 ? -104.971 -1.957 54.812 1.00 90.44 176 ASP A N 1
ATOM 1274 C CA . ASP A 1 176 ? -103.720 -2.699 54.961 1.00 90.44 176 ASP A CA 1
ATOM 1275 C C . ASP A 1 176 ? -103.940 -4.212 54.984 1.00 90.44 176 ASP A C 1
ATOM 1277 O O . ASP A 1 176 ? -104.864 -4.743 55.619 1.00 90.44 176 ASP A O 1
ATOM 1281 N N . LEU A 1 177 ? -103.014 -4.908 54.336 1.00 91.25 177 LEU A N 1
ATOM 1282 C CA . LEU A 1 177 ? -102.829 -6.344 54.463 1.00 91.25 177 LEU A CA 1
ATOM 1283 C C . LEU A 1 177 ? -101.638 -6.604 55.379 1.00 91.25 177 LEU A C 1
ATOM 1285 O O . LEU A 1 177 ? -100.539 -6.118 55.128 1.00 91.25 177 LEU A O 1
ATOM 1289 N N . VAL A 1 178 ? -101.840 -7.429 56.396 1.00 83.25 178 VAL A N 1
ATOM 1290 C CA . VAL A 1 178 ? -100.778 -7.945 57.253 1.00 83.25 178 VAL A CA 1
ATOM 1291 C C . VAL A 1 178 ? -100.535 -9.406 56.914 1.00 83.25 178 VAL A C 1
ATOM 1293 O O . VAL A 1 178 ? -101.458 -10.224 56.966 1.00 83.25 178 VAL A O 1
ATOM 1296 N N . LEU A 1 179 ? -99.286 -9.737 56.600 1.00 84.19 179 LEU A N 1
ATOM 1297 C CA . LEU A 1 179 ? -98.868 -11.086 56.244 1.00 84.19 179 LEU A CA 1
ATOM 1298 C C . LEU A 1 179 ? -97.796 -11.605 57.205 1.00 84.19 179 LEU A C 1
ATOM 1300 O O . LEU A 1 179 ? -96.657 -11.140 57.172 1.00 84.19 179 LEU A O 1
ATOM 1304 N N . GLY A 1 180 ? -98.150 -12.618 57.995 1.00 70.81 180 GLY A N 1
ATOM 1305 C CA . GLY A 1 180 ? -97.302 -13.167 59.058 1.00 70.81 180 GLY A CA 1
ATOM 1306 C C . GLY A 1 180 ? -97.168 -12.223 60.256 1.00 70.81 180 GLY A C 1
ATOM 1307 O O . GLY A 1 180 ? -97.444 -11.034 60.142 1.00 70.81 180 GLY A O 1
ATOM 1308 N N . LYS A 1 181 ? -96.783 -12.757 61.423 1.00 63.00 181 LYS A N 1
ATOM 1309 C CA . LYS A 1 181 ? -96.346 -11.963 62.590 1.00 63.00 181 LYS A CA 1
ATOM 1310 C C . LYS A 1 181 ? -95.329 -12.703 63.462 1.00 63.00 181 LYS A C 1
ATOM 1312 O O . LYS A 1 181 ? -94.330 -12.101 63.840 1.00 63.00 181 LYS A O 1
ATOM 1317 N N . THR A 1 182 ? -95.589 -13.980 63.766 1.00 58.00 182 THR A N 1
ATOM 1318 C CA . THR A 1 182 ? -94.609 -14.934 64.346 1.00 58.00 182 THR A CA 1
ATOM 1319 C C . THR A 1 182 ? -94.574 -16.295 63.660 1.00 58.00 182 THR A C 1
ATOM 1321 O O . THR A 1 182 ? -93.523 -16.928 63.597 1.00 58.00 182 THR A O 1
ATOM 1324 N N . GLY A 1 183 ? -95.699 -16.735 63.114 1.00 63.34 183 GLY A N 1
ATOM 1325 C CA . GLY A 1 183 ? -95.802 -17.857 62.187 1.00 63.34 183 GLY A CA 1
ATOM 1326 C C . GLY A 1 183 ? -95.897 -17.383 60.733 1.00 63.34 183 GLY A C 1
ATOM 1327 O O . GLY A 1 183 ? -95.820 -16.186 60.433 1.00 63.34 183 GLY A O 1
ATOM 1328 N N . ASN A 1 184 ? -96.077 -18.328 59.809 1.00 73.38 184 ASN A N 1
ATOM 1329 C CA . ASN A 1 184 ? -96.142 -18.027 58.381 1.00 73.38 184 ASN A CA 1
ATOM 1330 C C . ASN A 1 184 ? -97.574 -17.735 57.911 1.00 73.38 184 ASN A C 1
ATOM 1332 O O . ASN A 1 184 ? -98.490 -18.526 58.127 1.00 73.38 184 ASN A O 1
ATOM 1336 N N . GLY A 1 185 ? -97.754 -16.604 57.229 1.00 83.88 185 GLY A N 1
ATOM 1337 C CA . GLY A 1 185 ? -98.941 -16.351 56.413 1.00 83.88 185 GLY A CA 1
ATOM 1338 C C . GLY A 1 185 ? -98.704 -16.823 54.981 1.00 83.88 185 GLY A C 1
ATOM 1339 O O . GLY A 1 185 ? -97.634 -16.569 54.441 1.00 83.88 185 GLY A O 1
ATOM 1340 N N . ILE A 1 186 ? -99.669 -17.505 54.375 1.00 90.00 186 ILE A N 1
ATOM 1341 C CA . ILE A 1 186 ? -99.617 -18.051 53.015 1.00 90.00 186 ILE A CA 1
ATOM 1342 C C . ILE A 1 186 ? -100.741 -17.402 52.211 1.00 90.00 186 ILE A C 1
ATOM 1344 O O . ILE A 1 186 ? -101.898 -17.488 52.602 1.00 90.00 186 ILE A O 1
ATOM 1348 N N . ILE A 1 187 ? -100.422 -16.767 51.091 1.00 95.19 187 ILE A N 1
ATOM 1349 C CA . ILE A 1 187 ? -101.386 -16.238 50.126 1.00 95.19 187 ILE A CA 1
ATOM 1350 C C . ILE A 1 187 ? -101.173 -16.968 48.806 1.00 95.19 187 ILE A C 1
ATOM 1352 O O . ILE A 1 187 ? -100.072 -16.953 48.274 1.00 95.19 187 ILE A O 1
ATOM 1356 N N . ASP A 1 188 ? -102.226 -17.553 48.255 1.00 97.06 188 ASP A N 1
ATOM 1357 C CA . ASP A 1 188 ? -102.300 -18.097 46.906 1.00 97.06 188 ASP A CA 1
ATOM 1358 C C . ASP A 1 188 ? -103.321 -17.289 46.103 1.00 97.06 188 ASP A C 1
ATOM 1360 O O . ASP A 1 188 ? -104.485 -17.222 46.471 1.00 97.06 188 ASP A O 1
ATOM 1364 N N . ILE A 1 189 ? -102.895 -16.673 45.006 1.00 98.19 189 ILE A N 1
ATOM 1365 C CA . ILE A 1 189 ? -103.732 -15.984 44.022 1.00 98.19 189 ILE A CA 1
ATOM 1366 C C . ILE A 1 189 ? -103.566 -16.751 42.721 1.00 98.19 189 ILE A C 1
ATOM 1368 O O . ILE A 1 189 ? -102.455 -16.836 42.211 1.00 98.19 189 ILE A O 1
ATOM 1372 N N . ASP A 1 190 ? -104.631 -17.348 42.211 1.00 97.69 190 ASP A N 1
ATOM 1373 C CA . ASP A 1 190 ? -104.548 -18.337 41.143 1.00 97.69 190 ASP A CA 1
ATOM 1374 C C . ASP A 1 190 ? -105.726 -18.237 40.159 1.00 97.69 190 ASP A C 1
ATOM 1376 O O . ASP A 1 190 ? -106.813 -17.775 40.500 1.00 97.69 190 ASP A O 1
ATOM 1380 N N . ASN A 1 191 ? -105.521 -18.701 38.929 1.00 97.31 191 ASN A N 1
ATOM 1381 C CA . ASN A 1 191 ? -106.491 -18.767 37.832 1.00 97.31 191 ASN A CA 1
ATOM 1382 C C . ASN A 1 191 ? -107.284 -17.466 37.622 1.00 97.31 191 ASN A C 1
ATOM 1384 O O . ASN A 1 191 ? -108.487 -17.416 37.889 1.00 97.31 191 ASN A O 1
ATOM 1388 N N . ASN A 1 192 ? -106.625 -16.435 37.086 1.00 96.06 192 ASN A N 1
ATOM 1389 C CA . ASN A 1 192 ? -107.202 -15.130 36.746 1.00 96.06 192 ASN A CA 1
ATOM 1390 C C . ASN A 1 192 ? -107.796 -14.379 37.952 1.00 96.06 192 ASN A C 1
ATOM 1392 O O . ASN A 1 192 ? -108.744 -13.602 37.816 1.00 96.06 192 ASN A O 1
ATOM 1396 N N . SER A 1 193 ? -107.257 -14.626 39.144 1.00 97.94 193 SER A N 1
ATOM 1397 C CA . SER A 1 193 ? -107.748 -14.024 40.381 1.00 97.94 193 SER A CA 1
ATOM 1398 C C . SER A 1 193 ? -107.010 -12.736 40.726 1.00 97.94 193 SER A C 1
ATOM 1400 O O . SER A 1 193 ? -105.937 -12.423 40.199 1.00 97.94 193 SER A O 1
ATOM 1402 N N . LYS A 1 194 ? -107.595 -11.962 41.640 1.00 98.00 194 LYS A N 1
ATOM 1403 C CA . LYS A 1 194 ? -107.043 -10.670 42.047 1.00 98.00 194 LYS A CA 1
ATOM 1404 C C . LYS A 1 194 ? -106.976 -10.516 43.559 1.00 98.00 194 LYS A C 1
ATOM 1406 O O . LYS A 1 194 ? -107.968 -10.738 44.250 1.00 98.00 194 LYS A O 1
ATOM 1411 N N . LEU A 1 195 ? -105.837 -10.031 44.047 1.00 98.31 195 LEU A N 1
ATOM 1412 C CA . LEU A 1 195 ? -105.714 -9.391 45.354 1.00 98.31 195 LEU A CA 1
ATOM 1413 C C . LEU A 1 195 ? -105.386 -7.916 45.141 1.00 98.31 195 LEU A C 1
ATOM 1415 O O . LEU A 1 195 ? -104.424 -7.569 44.460 1.00 98.31 195 LEU A O 1
ATOM 1419 N N . ASP A 1 196 ? -106.194 -7.041 45.711 1.00 98.25 196 ASP A N 1
ATOM 1420 C CA . ASP A 1 196 ? -106.044 -5.598 45.555 1.00 98.25 196 ASP A CA 1
ATOM 1421 C C . ASP A 1 196 ? -106.024 -4.956 46.940 1.00 98.25 196 ASP A C 1
ATOM 1423 O O . ASP A 1 196 ? -106.988 -5.076 47.704 1.00 98.25 196 ASP A O 1
ATOM 1427 N N . VAL A 1 197 ? -104.892 -4.346 47.288 1.00 98.12 197 VAL A N 1
ATOM 1428 C CA . VAL A 1 197 ? -104.629 -3.756 48.600 1.00 98.12 197 VAL A CA 1
ATOM 1429 C C . VAL A 1 197 ? -104.541 -2.246 48.453 1.00 98.12 197 VAL A C 1
ATOM 1431 O O . VAL A 1 197 ? -103.666 -1.706 47.769 1.00 98.12 197 VAL A O 1
ATOM 1434 N N . LYS A 1 198 ? -105.476 -1.552 49.110 1.00 96.00 198 LYS A N 1
ATOM 1435 C CA . LYS A 1 198 ? -105.660 -0.111 48.933 1.00 96.00 198 LYS A CA 1
ATOM 1436 C C . LYS A 1 198 ? -104.554 0.739 49.551 1.00 96.00 198 LYS A C 1
ATOM 1438 O O . LYS A 1 198 ? -104.360 1.871 49.109 1.00 96.00 198 LYS A O 1
ATOM 1443 N N . ASN A 1 199 ? -103.884 0.236 50.578 1.00 93.50 199 ASN A N 1
ATOM 1444 C CA . ASN A 1 199 ? -102.778 0.928 51.219 1.00 93.50 199 ASN A CA 1
ATOM 1445 C C . ASN A 1 199 ? -101.559 0.002 51.284 1.00 93.50 199 ASN A C 1
ATOM 1447 O O . ASN A 1 199 ? -101.078 -0.416 50.230 1.00 93.50 199 ASN A O 1
ATOM 1451 N N . ASP A 1 200 ? -101.050 -0.319 52.469 1.00 91.81 200 ASP A N 1
ATOM 1452 C CA . ASP A 1 200 ? -99.768 -0.992 52.603 1.00 91.81 200 ASP A CA 1
ATOM 1453 C C . ASP A 1 200 ? -99.938 -2.507 52.736 1.00 91.81 200 ASP A C 1
ATOM 1455 O O . ASP A 1 200 ? -100.865 -3.022 53.368 1.00 91.81 200 ASP A O 1
ATOM 1459 N N . VAL A 1 201 ? -98.969 -3.235 52.191 1.00 91.62 201 VAL A N 1
ATOM 1460 C CA . VAL A 1 201 ? -98.754 -4.633 52.558 1.00 91.62 201 VAL A CA 1
ATOM 1461 C C . VAL A 1 201 ? -97.646 -4.660 53.592 1.00 91.62 201 VAL A C 1
ATOM 1463 O O . VAL A 1 201 ? -96.484 -4.407 53.280 1.00 91.62 201 VAL A O 1
ATOM 1466 N N . VAL A 1 202 ? -98.009 -4.970 54.831 1.00 83.69 202 VAL A N 1
ATOM 1467 C CA . VAL A 1 202 ? -97.072 -5.159 55.934 1.00 83.69 202 VAL A CA 1
ATOM 1468 C C . VAL A 1 202 ? -96.753 -6.641 56.029 1.00 83.69 202 VAL A C 1
ATOM 1470 O O . VAL A 1 202 ? -97.512 -7.435 56.585 1.00 83.69 202 VAL A O 1
ATOM 1473 N N . VAL A 1 203 ? -95.617 -7.032 55.469 1.00 80.75 203 VAL A N 1
ATOM 1474 C CA . VAL A 1 203 ? -95.084 -8.380 55.633 1.00 80.75 203 VAL A CA 1
ATOM 1475 C C . VAL A 1 203 ? -94.383 -8.412 56.984 1.00 80.75 203 VAL A C 1
ATOM 1477 O O . VAL A 1 203 ? -93.223 -8.019 57.092 1.00 80.75 203 VAL A O 1
ATOM 1480 N N . SER A 1 204 ? -95.087 -8.822 58.039 1.00 64.69 204 SER A N 1
ATOM 1481 C CA . SER A 1 204 ? -94.464 -8.918 59.353 1.00 64.69 204 SER A CA 1
ATOM 1482 C C . SER A 1 204 ? -93.688 -10.222 59.462 1.00 64.69 204 SER A C 1
ATOM 1484 O O . SER A 1 204 ? -94.156 -11.333 59.207 1.00 64.69 204 SER A O 1
ATOM 1486 N N . THR A 1 205 ? -92.423 -10.048 59.803 1.00 54.69 205 THR A N 1
ATOM 1487 C CA . THR A 1 205 ? -91.403 -11.083 59.700 1.00 54.69 205 THR A CA 1
ATOM 1488 C C . THR A 1 205 ? -90.913 -11.572 61.055 1.00 54.69 205 THR A C 1
ATOM 1490 O O . THR A 1 205 ? -89.875 -12.218 61.162 1.00 54.69 205 THR A O 1
ATOM 1493 N N . GLY A 1 206 ? -91.657 -11.248 62.102 1.00 55.81 206 GLY A N 1
ATOM 1494 C CA . GLY A 1 206 ? -91.298 -11.519 63.479 1.00 55.81 206 GLY A CA 1
ATOM 1495 C C . GLY A 1 206 ? -91.565 -10.311 64.365 1.00 55.81 206 GLY A C 1
ATOM 1496 O O . GLY A 1 206 ? -91.756 -9.178 63.906 1.00 55.81 206 GLY A O 1
ATOM 1497 N N . VAL A 1 207 ? -91.507 -10.557 65.665 1.00 56.31 207 VAL A N 1
ATOM 1498 C CA . VAL A 1 207 ? -91.403 -9.518 66.694 1.00 56.31 207 VAL A CA 1
ATOM 1499 C C . VAL A 1 207 ? -89.972 -9.431 67.191 1.00 56.31 207 VAL A C 1
ATOM 1501 O O . VAL A 1 207 ? -89.187 -10.368 67.070 1.00 56.31 207 VAL A O 1
ATOM 1504 N N . ASP A 1 208 ? -89.645 -8.283 67.767 1.00 55.66 208 ASP A N 1
ATOM 1505 C CA . ASP A 1 208 ? -88.332 -7.988 68.324 1.00 55.66 208 ASP A CA 1
ATOM 1506 C C . ASP A 1 208 ? -87.856 -9.133 69.246 1.00 55.66 208 ASP A C 1
ATOM 1508 O O . ASP A 1 208 ? -88.499 -9.453 70.248 1.00 55.66 208 ASP A O 1
ATOM 1512 N N . GLY A 1 209 ? -86.758 -9.796 68.868 1.00 56.06 209 GLY A N 1
ATOM 1513 C CA . GLY A 1 209 ? -86.180 -10.945 69.580 1.00 56.06 209 GLY A CA 1
ATOM 1514 C C . GLY A 1 209 ? -86.654 -12.347 69.158 1.00 56.06 209 GLY A C 1
ATOM 1515 O O . GLY A 1 209 ? -85.993 -13.314 69.534 1.00 56.06 209 GLY A O 1
ATOM 1516 N N . ILE A 1 210 ? -87.729 -12.488 68.369 1.00 58.22 210 ILE A N 1
ATOM 1517 C CA . ILE A 1 210 ? -88.257 -13.784 67.894 1.00 58.22 210 ILE A CA 1
ATOM 1518 C C . ILE A 1 210 ? -88.604 -13.677 66.395 1.00 58.22 210 ILE A C 1
ATOM 1520 O O . ILE A 1 210 ? -89.717 -13.281 66.036 1.00 58.22 210 ILE A O 1
ATOM 1524 N N . PRO A 1 211 ? -87.655 -13.992 65.495 1.00 60.34 211 PRO A N 1
ATOM 1525 C CA . PRO A 1 211 ? -87.922 -14.069 64.060 1.00 60.34 211 PRO A CA 1
ATOM 1526 C C . PRO A 1 211 ? -88.934 -15.168 63.733 1.00 60.34 211 PRO A C 1
ATOM 1528 O O . PRO A 1 211 ? -88.936 -16.201 64.405 1.00 60.34 211 PRO A O 1
ATOM 1531 N N . ASN A 1 212 ? -89.706 -15.020 62.649 1.00 64.38 212 ASN A N 1
ATOM 1532 C CA . ASN A 1 212 ? -90.528 -16.132 62.160 1.00 64.38 212 ASN A CA 1
ATOM 1533 C C . ASN A 1 212 ? -89.640 -17.363 61.894 1.00 64.38 212 ASN A C 1
ATOM 1535 O O . ASN A 1 212 ? -88.593 -17.249 61.247 1.00 64.38 212 ASN A O 1
ATOM 1539 N N . GLU A 1 213 ? -90.036 -18.562 62.336 1.00 67.94 213 GLU A N 1
ATOM 1540 C CA . GLU A 1 213 ? -89.311 -19.796 61.980 1.00 67.94 213 GLU A CA 1
ATOM 1541 C C . GLU A 1 213 ? -89.445 -20.090 60.477 1.00 67.94 213 GLU A C 1
ATOM 1543 O O . GLU A 1 213 ? -88.438 -20.342 59.802 1.00 67.94 213 GLU A O 1
ATOM 1548 N N . LYS A 1 214 ? -90.669 -19.964 59.945 1.00 74.94 214 LYS A N 1
ATOM 1549 C CA . LYS A 1 214 ? -91.030 -20.188 58.537 1.00 74.94 214 LYS A CA 1
ATOM 1550 C C . LYS A 1 214 ? -91.246 -18.867 57.781 1.00 74.94 214 LYS A C 1
ATOM 1552 O O . LYS A 1 214 ? -91.751 -17.912 58.365 1.00 74.94 214 LYS A O 1
ATOM 1557 N N . PRO A 1 215 ? -90.892 -18.794 56.488 1.00 82.38 215 PRO A N 1
ATOM 1558 C CA . PRO A 1 215 ? -91.201 -17.634 55.657 1.00 82.38 215 PRO A CA 1
ATOM 1559 C C . PRO A 1 215 ? -92.705 -17.499 55.422 1.00 82.38 215 PRO A C 1
ATOM 1561 O O . PRO A 1 215 ? -93.387 -18.502 55.222 1.00 82.38 215 PRO A O 1
ATOM 1564 N N . SER A 1 216 ? -93.204 -16.263 55.395 1.00 85.19 216 SER A N 1
ATOM 1565 C CA . SER A 1 216 ? -94.506 -15.985 54.785 1.00 85.19 216 SER A CA 1
ATOM 1566 C C . SER A 1 216 ? -94.441 -16.289 53.287 1.00 85.19 216 SER A C 1
ATOM 1568 O O . SER A 1 216 ? -93.390 -16.113 52.678 1.00 85.19 216 SER A O 1
ATOM 1570 N N . GLU A 1 217 ? -95.531 -16.737 52.683 1.00 90.62 217 GLU A N 1
ATOM 1571 C CA . GLU A 1 217 ? -95.599 -17.134 51.279 1.00 90.62 217 GLU A CA 1
ATOM 1572 C C . GLU A 1 217 ? -96.639 -16.289 50.541 1.00 90.62 217 GLU A C 1
ATOM 1574 O O . GLU A 1 217 ? -97.747 -16.090 51.029 1.00 90.62 217 GLU A O 1
ATOM 1579 N N . ILE A 1 218 ? -96.284 -15.783 49.364 1.00 94.75 218 ILE A N 1
ATOM 1580 C CA . ILE A 1 218 ? -97.185 -15.107 48.430 1.00 94.75 218 ILE A CA 1
ATOM 1581 C C . ILE A 1 218 ? -96.994 -15.787 47.089 1.00 94.75 218 ILE A C 1
ATOM 1583 O O . ILE A 1 218 ? -95.913 -15.735 46.519 1.00 94.75 218 ILE A O 1
ATOM 1587 N N . ASN A 1 219 ? -98.037 -16.405 46.574 1.00 97.31 219 ASN A N 1
ATOM 1588 C CA . ASN A 1 219 ? -98.047 -17.137 45.327 1.00 97.31 219 ASN A CA 1
ATOM 1589 C C . ASN A 1 219 ? -99.030 -16.434 44.380 1.00 97.31 219 ASN A C 1
ATOM 1591 O O . ASN A 1 219 ? -100.194 -16.278 44.729 1.00 97.31 219 ASN A O 1
ATOM 1595 N N . ILE A 1 220 ? -98.581 -16.001 43.202 1.00 98.25 220 ILE A N 1
ATOM 1596 C CA . ILE A 1 220 ? -99.391 -15.313 42.186 1.00 98.25 220 ILE A CA 1
ATOM 1597 C C . ILE A 1 220 ? -99.274 -16.096 40.879 1.00 98.25 220 ILE A C 1
ATOM 1599 O O . ILE A 1 220 ? -98.229 -16.098 40.237 1.00 98.25 220 ILE A O 1
ATOM 1603 N N . LYS A 1 221 ? -100.320 -16.821 40.516 1.00 97.44 221 LYS A N 1
ATOM 1604 C CA . LYS A 1 221 ? -100.289 -17.860 39.493 1.00 97.44 221 LYS A CA 1
ATOM 1605 C C . LYS A 1 221 ? -101.354 -17.627 38.434 1.00 97.44 221 LYS A C 1
ATOM 1607 O O . LYS A 1 221 ? -102.406 -17.056 38.721 1.00 97.44 221 LYS A O 1
ATOM 1612 N N . ASN A 1 222 ? -101.105 -18.136 37.230 1.00 96.81 222 ASN A N 1
ATOM 1613 C CA . ASN A 1 222 ? -102.094 -18.227 36.147 1.00 96.81 222 ASN A CA 1
ATOM 1614 C C . ASN A 1 222 ? -102.850 -16.907 35.881 1.00 96.81 222 ASN A C 1
ATOM 1616 O O . ASN A 1 222 ? -104.047 -16.817 36.139 1.00 96.81 222 ASN A O 1
ATOM 1620 N N . GLU A 1 223 ? -102.150 -15.898 35.356 1.00 97.12 223 GLU A N 1
ATOM 1621 C CA . GLU A 1 223 ? -102.678 -14.591 34.913 1.00 97.12 223 GLU A CA 1
ATOM 1622 C C . GLU A 1 223 ? -103.283 -13.745 36.048 1.00 97.12 223 GLU A C 1
ATOM 1624 O O . GLU A 1 223 ? -104.118 -12.861 35.836 1.00 97.12 223 GLU A O 1
ATOM 1629 N N . SER A 1 224 ? -102.855 -14.007 37.283 1.00 98.25 224 SER A N 1
ATOM 1630 C CA . SER A 1 224 ? -103.385 -13.338 38.468 1.00 98.25 224 SER A CA 1
ATOM 1631 C C . SER A 1 224 ? -102.661 -12.030 38.774 1.00 98.25 224 SER A C 1
ATOM 1633 O O . SER A 1 224 ? -101.510 -11.805 38.395 1.00 98.25 224 SER A O 1
ATOM 1635 N N . ASN A 1 225 ? -103.345 -11.143 39.494 1.00 97.69 225 ASN A N 1
ATOM 1636 C CA . ASN A 1 225 ? -102.846 -9.800 39.771 1.00 97.69 225 ASN A CA 1
ATOM 1637 C C . ASN A 1 225 ? -102.829 -9.506 41.269 1.00 97.69 225 ASN A C 1
ATOM 1639 O O . ASN A 1 225 ? -103.843 -9.659 41.952 1.00 97.69 225 ASN A O 1
ATOM 1643 N N . PHE A 1 226 ? -101.690 -9.014 41.748 1.00 98.38 226 PHE A N 1
ATOM 1644 C CA . PHE A 1 226 ? -101.543 -8.421 43.066 1.00 98.38 226 PHE A CA 1
ATOM 1645 C C . PHE A 1 226 ? -101.182 -6.940 42.926 1.00 98.38 226 PHE A C 1
ATOM 1647 O O . PHE A 1 226 ? -100.107 -6.586 42.441 1.00 98.38 226 PHE A O 1
ATOM 1654 N N . SER A 1 227 ? -102.096 -6.067 43.336 1.00 98.25 227 SER A N 1
ATOM 1655 C CA . SER A 1 227 ? -101.901 -4.616 43.302 1.00 98.25 227 SER A CA 1
ATOM 1656 C C . SER A 1 227 ? -101.783 -4.060 44.717 1.00 98.25 227 SER A C 1
ATOM 1658 O O . SER A 1 227 ? -102.609 -4.376 45.573 1.00 98.25 227 SER A O 1
ATOM 1660 N N . VAL A 1 228 ? -100.766 -3.230 44.949 1.00 98.00 228 VAL A N 1
ATOM 1661 C CA . VAL A 1 228 ? -100.519 -2.534 46.216 1.00 98.00 228 VAL A CA 1
ATOM 1662 C C . VAL A 1 228 ? -100.384 -1.045 45.932 1.00 98.00 228 VAL A C 1
ATOM 1664 O O . VAL A 1 228 ? -99.416 -0.600 45.320 1.00 98.00 228 VAL A O 1
ATOM 1667 N N . HIS A 1 229 ? -101.358 -0.269 46.392 1.00 97.31 229 HIS A N 1
ATOM 1668 C CA . HIS A 1 229 ? -101.395 1.176 46.153 1.00 97.31 229 HIS A CA 1
ATOM 1669 C C . HIS A 1 229 ? -100.550 1.997 47.148 1.00 97.31 229 HIS A C 1
ATOM 1671 O O . HIS A 1 229 ? -100.366 3.207 46.985 1.00 97.31 229 HIS A O 1
ATOM 1677 N N . GLY A 1 230 ? -100.051 1.356 48.205 1.00 95.81 230 GLY A N 1
ATOM 1678 C CA . GLY A 1 230 ? -99.099 1.904 49.168 1.00 95.81 230 GLY A CA 1
ATOM 1679 C C . GLY A 1 230 ? -97.703 1.294 49.032 1.00 95.81 230 GLY A C 1
ATOM 1680 O O . GLY A 1 230 ? -97.235 1.000 47.933 1.00 95.81 230 GLY A O 1
ATOM 1681 N N . ASP A 1 231 ? -97.021 1.136 50.164 1.00 93.38 231 ASP A N 1
ATOM 1682 C CA . ASP A 1 231 ? -95.738 0.442 50.257 1.00 93.38 231 ASP A CA 1
ATOM 1683 C C . ASP A 1 231 ? -95.951 -1.054 50.540 1.00 93.38 231 ASP A C 1
ATOM 1685 O O . ASP A 1 231 ? -96.819 -1.451 51.322 1.00 93.38 231 ASP A O 1
ATOM 1689 N N . MET A 1 232 ? -95.092 -1.899 49.976 1.00 93.44 232 MET A N 1
ATOM 1690 C CA . MET A 1 232 ? -94.902 -3.260 50.476 1.00 93.44 232 MET A CA 1
ATOM 1691 C C . MET A 1 232 ? -93.699 -3.244 51.418 1.00 93.44 232 MET A C 1
ATOM 1693 O O . MET A 1 232 ? -92.565 -3.107 50.964 1.00 93.44 232 MET A O 1
ATOM 1697 N N . LYS A 1 233 ? -93.922 -3.351 52.729 1.00 87.31 233 LYS A N 1
ATOM 1698 C CA . LYS A 1 233 ? -92.902 -3.110 53.762 1.00 87.31 233 LYS A CA 1
ATOM 1699 C C . LYS A 1 233 ? -92.836 -4.222 54.807 1.00 87.31 233 LYS A C 1
ATOM 1701 O O . LYS A 1 233 ? -93.834 -4.885 55.063 1.00 87.31 233 LYS A O 1
ATOM 1706 N N . GLY A 1 234 ? -91.668 -4.423 55.418 1.00 79.44 234 GLY A N 1
ATOM 1707 C CA . GLY A 1 234 ? -91.502 -5.395 56.504 1.00 79.44 234 GLY A CA 1
ATOM 1708 C C . GLY A 1 234 ? -90.061 -5.574 56.991 1.00 79.44 234 GLY A C 1
ATOM 1709 O O . GLY A 1 234 ? -89.119 -5.475 56.202 1.00 79.44 234 GLY A O 1
ATOM 1710 N N . GLY A 1 235 ? -89.880 -5.880 58.281 1.00 67.56 235 GLY A N 1
ATOM 1711 C CA . GLY A 1 235 ? -88.581 -6.263 58.871 1.00 67.56 235 GLY A CA 1
ATOM 1712 C C . GLY A 1 235 ? -87.885 -5.229 59.768 1.00 67.56 235 GLY A C 1
ATOM 1713 O O . GLY A 1 235 ? -86.730 -5.392 60.130 1.00 67.56 235 GLY A O 1
ATOM 1714 N N . ILE A 1 236 ? -88.534 -4.149 60.201 1.00 55.88 236 ILE A N 1
ATOM 1715 C CA . ILE A 1 236 ? -87.809 -3.062 60.902 1.00 55.88 236 ILE A CA 1
ATOM 1716 C C . ILE A 1 236 ? -87.173 -3.497 62.252 1.00 55.88 236 ILE A C 1
ATOM 1718 O O . ILE A 1 236 ? -86.243 -2.840 62.720 1.00 55.88 236 ILE A O 1
ATOM 1722 N N . SER A 1 237 ? -87.584 -4.624 62.852 1.00 52.28 237 SER A N 1
ATOM 1723 C CA . SER A 1 237 ? -87.092 -5.066 64.178 1.00 52.28 237 SER A CA 1
ATOM 1724 C C . SER A 1 237 ? -86.591 -6.516 64.242 1.00 52.28 237 SER A C 1
ATOM 1726 O O . SER A 1 237 ? -85.694 -6.827 65.018 1.00 52.28 237 SER A O 1
ATOM 1728 N N . ALA A 1 238 ? -87.131 -7.419 63.421 1.00 58.94 238 ALA A N 1
ATOM 1729 C CA . ALA A 1 238 ? -86.832 -8.851 63.477 1.00 58.94 238 ALA A CA 1
ATOM 1730 C C . ALA A 1 238 ? -86.643 -9.445 62.080 1.00 58.94 238 ALA A C 1
ATOM 1732 O O . ALA A 1 238 ? -87.192 -8.935 61.102 1.00 58.94 238 ALA A O 1
ATOM 1733 N N . ALA A 1 239 ? -85.877 -10.537 62.015 1.00 64.62 239 ALA A N 1
ATOM 1734 C CA . ALA A 1 239 ? -85.424 -11.175 60.785 1.00 64.62 239 ALA A CA 1
ATOM 1735 C C . ALA A 1 239 ? -86.559 -11.445 59.779 1.00 64.62 239 ALA A C 1
ATOM 1737 O O . ALA A 1 239 ? -87.364 -12.358 59.917 1.00 64.62 239 ALA A O 1
ATOM 1738 N N . GLY A 1 240 ? -86.554 -10.652 58.718 1.00 72.81 240 GLY A N 1
ATOM 1739 C CA . GLY A 1 240 ? -87.396 -10.669 57.537 1.00 72.81 240 GLY A CA 1
ATOM 1740 C C . GLY A 1 240 ? -87.603 -11.973 56.762 1.00 72.81 240 GLY A C 1
ATOM 1741 O O . GLY A 1 240 ? -86.863 -12.107 55.802 1.00 72.81 240 GLY A O 1
ATOM 1742 N N . LYS A 1 241 ? -88.545 -12.897 57.032 1.00 83.12 241 LYS A N 1
ATOM 1743 C CA . LYS A 1 241 ? -88.733 -14.098 56.171 1.00 83.12 241 LYS A CA 1
ATOM 1744 C C . LYS A 1 241 ? -89.944 -14.044 55.218 1.00 83.12 241 LYS A C 1
ATOM 1746 O O . LYS A 1 241 ? -91.081 -14.079 55.682 1.00 83.12 241 LYS A O 1
ATOM 1751 N N . LEU A 1 242 ? -89.711 -14.045 53.899 1.00 88.94 242 LEU A N 1
ATOM 1752 C CA . LEU A 1 242 ? -90.753 -14.016 52.848 1.00 88.94 242 LEU A CA 1
ATOM 1753 C C . LEU A 1 242 ? -90.348 -14.834 51.612 1.00 88.94 242 LEU A C 1
ATOM 1755 O O . LEU A 1 242 ? -89.221 -14.718 51.143 1.00 88.94 242 LEU A O 1
ATOM 1759 N N . ASN A 1 243 ? -91.297 -15.565 51.034 1.00 92.50 243 ASN A N 1
ATOM 1760 C CA . ASN A 1 243 ? -91.239 -16.197 49.721 1.00 92.50 243 ASN A CA 1
ATOM 1761 C C . ASN A 1 243 ? -92.332 -15.596 48.823 1.00 92.50 243 ASN A C 1
ATOM 1763 O O . ASN A 1 243 ? -93.513 -15.817 49.064 1.00 92.50 243 ASN A O 1
ATOM 1767 N N . LEU A 1 244 ? -91.954 -14.867 47.779 1.00 95.94 244 LEU A N 1
ATOM 1768 C CA . LEU A 1 244 ? -92.847 -14.416 46.712 1.00 95.94 244 LEU A CA 1
ATOM 1769 C C . LEU A 1 244 ? -92.637 -15.316 45.491 1.00 95.94 244 LEU A C 1
ATOM 1771 O O . LEU A 1 244 ? -91.523 -15.390 44.990 1.00 95.94 244 LEU A O 1
ATOM 1775 N N . ASN A 1 245 ? -93.673 -15.986 45.001 1.00 97.44 245 ASN A N 1
ATOM 1776 C CA . ASN A 1 245 ? -93.636 -16.888 43.854 1.00 97.44 245 ASN A CA 1
ATOM 1777 C C . ASN A 1 245 ? -94.665 -16.441 42.811 1.00 97.44 245 ASN A C 1
ATOM 1779 O O . ASN A 1 245 ? -95.828 -16.251 43.142 1.00 97.44 245 ASN A O 1
ATOM 1783 N N . MET A 1 246 ? -94.257 -16.295 41.554 1.00 98.31 246 MET A N 1
ATOM 1784 C CA . MET A 1 246 ? -95.099 -15.820 40.461 1.00 98.31 246 MET A CA 1
ATOM 1785 C C . MET A 1 246 ? -94.939 -16.691 39.211 1.00 98.31 246 MET A C 1
ATOM 1787 O O . MET A 1 246 ? -93.813 -17.058 38.852 1.00 98.31 246 MET A O 1
ATOM 1791 N N . ASP A 1 247 ? -96.040 -17.024 38.537 1.00 96.12 247 ASP A N 1
ATOM 1792 C CA . ASP A 1 247 ? -96.011 -17.711 37.242 1.00 96.12 247 ASP A CA 1
ATOM 1793 C C . ASP A 1 247 ? -97.128 -17.287 36.272 1.00 96.12 247 ASP A C 1
ATOM 1795 O O . ASP A 1 247 ? -98.096 -16.635 36.656 1.00 96.12 247 ASP A O 1
ATOM 1799 N N . ASN A 1 248 ? -96.972 -17.666 34.997 1.00 95.44 248 ASN A N 1
ATOM 1800 C CA . ASN A 1 248 ? -97.977 -17.553 33.932 1.00 95.44 248 ASN A CA 1
ATOM 1801 C C . ASN A 1 248 ? -98.575 -16.142 33.802 1.00 95.44 248 ASN A C 1
ATOM 1803 O O . ASN A 1 248 ? -99.752 -15.939 34.067 1.00 95.44 248 ASN A O 1
ATOM 1807 N N . SER A 1 249 ? -97.758 -15.166 33.406 1.00 95.12 249 SER A N 1
ATOM 1808 C CA . SER A 1 249 ? -98.164 -13.783 33.112 1.00 95.12 249 SER A CA 1
ATOM 1809 C C . SER A 1 249 ? -98.808 -13.059 34.302 1.00 95.12 249 SER A C 1
ATOM 1811 O O . SER A 1 249 ? -99.609 -12.138 34.131 1.00 95.12 249 SER A O 1
ATOM 1813 N N . SER A 1 250 ? -98.454 -13.472 35.522 1.00 97.62 250 SER A N 1
ATOM 1814 C CA . SER A 1 250 ? -98.943 -12.862 36.755 1.00 97.62 250 SER A CA 1
ATOM 1815 C C . SER A 1 250 ? -98.204 -11.569 37.086 1.00 97.62 250 SER A C 1
ATOM 1817 O O . SER A 1 250 ? -97.011 -11.422 36.807 1.00 97.62 250 SER A O 1
ATOM 1819 N N . ASN A 1 251 ? -98.897 -10.631 37.730 1.00 97.75 251 ASN A N 1
ATOM 1820 C CA . ASN A 1 251 ? -98.368 -9.288 37.970 1.00 97.75 251 ASN A CA 1
ATOM 1821 C C . ASN A 1 251 ? -98.377 -8.922 39.451 1.00 97.75 251 ASN A C 1
ATOM 1823 O O . ASN A 1 251 ? -99.383 -9.097 40.138 1.00 97.75 251 ASN A O 1
ATOM 1827 N N . LEU A 1 252 ? -97.266 -8.348 39.912 1.00 98.38 252 LEU A N 1
ATOM 1828 C CA . LEU A 1 252 ? -97.165 -7.616 41.167 1.00 98.38 252 LEU A CA 1
ATOM 1829 C C . LEU A 1 252 ? -96.843 -6.163 40.832 1.00 98.38 252 LEU A C 1
ATOM 1831 O O . LEU A 1 252 ? -95.797 -5.875 40.249 1.00 98.38 252 LEU A O 1
ATOM 1835 N N . HIS A 1 253 ? -97.725 -5.254 41.227 1.00 98.44 253 HIS A N 1
ATOM 1836 C CA . HIS A 1 253 ? -97.531 -3.822 41.040 1.00 98.44 253 HIS A CA 1
ATOM 1837 C C . HIS A 1 253 ? -97.582 -3.110 42.388 1.00 98.44 253 HIS A C 1
ATOM 1839 O O . HIS A 1 253 ? -98.557 -3.271 43.126 1.00 98.44 253 HIS A O 1
ATOM 1845 N N . VAL A 1 254 ? -96.543 -2.331 42.691 1.00 98.31 254 VAL A N 1
ATOM 1846 C CA . VAL A 1 254 ? -96.447 -1.517 43.906 1.00 98.31 254 VAL A CA 1
ATOM 1847 C C . VAL A 1 254 ? -96.205 -0.058 43.515 1.00 98.31 254 VAL A C 1
ATOM 1849 O O . VAL A 1 254 ? -95.153 0.274 42.965 1.00 98.31 254 VAL A O 1
ATOM 1852 N N . ASP A 1 255 ? -97.176 0.808 43.819 1.00 98.38 255 ASP A N 1
ATOM 1853 C CA . ASP A 1 255 ? -97.177 2.231 43.427 1.00 98.38 255 ASP A CA 1
ATOM 1854 C C . ASP A 1 255 ? -96.087 3.051 44.153 1.00 98.38 255 ASP A C 1
ATOM 1856 O O . ASP A 1 255 ? -95.743 4.164 43.750 1.00 98.38 255 ASP A O 1
ATOM 1860 N N . LYS A 1 256 ? -95.554 2.541 45.270 1.00 97.62 256 LYS A N 1
ATOM 1861 C CA . LYS A 1 256 ? -94.471 3.176 46.035 1.00 97.62 256 LYS A CA 1
ATOM 1862 C C . LYS A 1 256 ? -93.265 2.247 46.168 1.00 97.62 256 LYS A C 1
ATOM 1864 O O . LYS A 1 256 ? -92.702 1.836 45.160 1.00 97.62 256 LYS A O 1
ATOM 1869 N N . ASN A 1 257 ? -92.796 1.976 47.387 1.00 96.12 257 ASN A N 1
ATOM 1870 C CA . ASN A 1 257 ? -91.572 1.225 47.622 1.00 96.12 257 ASN A CA 1
ATOM 1871 C C . ASN A 1 257 ? -91.877 -0.224 47.984 1.00 96.12 257 ASN A C 1
ATOM 1873 O O . ASN A 1 257 ? -92.821 -0.528 48.717 1.00 96.12 257 ASN A O 1
ATOM 1877 N N . ILE A 1 258 ? -90.984 -1.104 47.551 1.00 95.31 258 ILE A N 1
ATOM 1878 C CA . ILE A 1 258 ? -90.864 -2.452 48.091 1.00 95.31 258 ILE A CA 1
ATOM 1879 C C . ILE A 1 258 ? -89.680 -2.421 49.057 1.00 95.31 258 ILE A C 1
ATOM 1881 O O . ILE A 1 258 ? -88.548 -2.239 48.629 1.00 95.31 258 ILE A O 1
ATOM 1885 N N . ALA A 1 259 ? -89.930 -2.545 50.357 1.00 92.12 259 ALA A N 1
ATOM 1886 C CA . ALA A 1 259 ? -88.942 -2.482 51.433 1.00 92.12 259 ALA A CA 1
ATOM 1887 C C . ALA A 1 259 ? -89.153 -3.641 52.419 1.00 92.12 259 ALA A C 1
ATOM 1889 O O . ALA A 1 259 ? -89.638 -3.450 53.536 1.00 92.12 259 ALA A O 1
ATOM 1890 N N . VAL A 1 260 ? -88.824 -4.861 51.990 1.00 89.31 260 VAL A N 1
ATOM 1891 C CA . VAL A 1 260 ? -89.122 -6.098 52.729 1.00 89.31 260 VAL A CA 1
ATOM 1892 C C . VAL A 1 260 ? -87.859 -6.819 53.185 1.00 89.31 260 VAL A C 1
ATOM 1894 O O . VAL A 1 260 ? -86.875 -6.950 52.459 1.00 89.31 260 VAL A O 1
ATOM 1897 N N . GLY A 1 261 ? -87.893 -7.315 54.416 1.00 85.75 261 GLY A N 1
ATOM 1898 C CA . GLY A 1 261 ? -86.753 -7.958 55.053 1.00 85.75 261 GLY A CA 1
ATOM 1899 C C . GLY A 1 261 ? -85.638 -6.992 55.424 1.00 85.75 261 GLY A C 1
ATOM 1900 O O . GLY A 1 261 ? -84.462 -7.333 55.329 1.00 85.75 261 GLY A O 1
ATOM 1901 N N . ILE A 1 262 ? -85.990 -5.791 55.869 1.00 83.81 262 ILE A N 1
ATOM 1902 C CA . ILE A 1 262 ? -85.044 -4.932 56.591 1.00 83.81 262 ILE A CA 1
ATOM 1903 C C . ILE A 1 262 ? -84.642 -5.667 57.898 1.00 83.81 262 ILE A C 1
ATOM 1905 O O . ILE A 1 262 ? -85.355 -6.571 58.310 1.00 83.81 262 ILE A O 1
ATOM 1909 N N . GLY A 1 263 ? -83.487 -5.410 58.512 1.00 79.81 263 GLY A N 1
ATOM 1910 C CA . GLY A 1 263 ? -83.085 -6.039 59.786 1.00 79.81 263 GLY A CA 1
ATOM 1911 C C . GLY A 1 263 ? -82.161 -7.270 59.688 1.00 79.81 263 GLY A C 1
ATOM 1912 O O . GLY A 1 263 ? -81.915 -7.828 58.619 1.00 79.81 263 GLY A O 1
ATOM 1913 N N . ARG A 1 264 ? -81.571 -7.649 60.834 1.00 82.81 264 ARG A N 1
ATOM 1914 C CA . ARG A 1 264 ? -80.577 -8.736 60.961 1.00 82.81 264 ARG A CA 1
ATOM 1915 C C . ARG A 1 264 ? -81.224 -10.102 60.691 1.00 82.81 264 ARG A C 1
ATOM 1917 O O . ARG A 1 264 ? -82.314 -10.347 61.184 1.00 82.81 264 ARG A O 1
ATOM 1924 N N . GLU A 1 265 ? -80.530 -10.984 59.966 1.00 84.06 265 GLU A N 1
ATOM 1925 C CA . GLU A 1 265 ? -80.925 -12.370 59.629 1.00 84.06 265 GLU A CA 1
ATOM 1926 C C . GLU A 1 265 ? -82.159 -12.518 58.711 1.00 84.06 265 GLU A C 1
ATOM 1928 O O . GLU A 1 265 ? -82.720 -13.608 58.581 1.00 84.06 265 GLU A O 1
ATOM 1933 N N . SER A 1 266 ? -82.602 -11.440 58.058 1.00 87.69 266 SER A N 1
ATOM 1934 C CA . SER A 1 266 ? -83.716 -11.479 57.100 1.00 87.69 266 SER A CA 1
ATOM 1935 C C . SER A 1 266 ? -83.458 -12.453 55.952 1.00 87.69 266 SER A C 1
ATOM 1937 O O . SER A 1 266 ? -82.353 -12.499 55.442 1.00 87.69 266 SER A O 1
ATOM 1939 N N . ASN A 1 267 ? -84.456 -13.208 55.501 1.00 89.50 267 ASN A N 1
ATOM 1940 C CA . ASN A 1 267 ? -84.371 -14.169 54.404 1.00 89.50 267 ASN A CA 1
ATOM 1941 C C . ASN A 1 267 ? -85.541 -14.002 53.415 1.00 89.50 267 ASN A C 1
ATOM 1943 O O . ASN A 1 267 ? -86.653 -14.461 53.674 1.00 89.50 267 ASN A O 1
ATOM 1947 N N . ILE A 1 268 ? -85.293 -13.356 52.277 1.00 92.69 268 ILE A N 1
ATOM 1948 C CA . ILE A 1 268 ? -86.309 -13.064 51.261 1.00 92.69 268 ILE A CA 1
ATOM 1949 C C . ILE A 1 268 ? -86.009 -13.836 49.978 1.00 92.69 268 ILE A C 1
ATOM 1951 O O . ILE A 1 268 ? -84.943 -13.671 49.387 1.00 92.69 268 ILE A O 1
ATOM 1955 N N . THR A 1 269 ? -86.972 -14.627 49.509 1.00 95.31 269 THR A N 1
ATOM 1956 C CA . THR A 1 269 ? -86.957 -15.263 48.190 1.00 95.31 269 THR A CA 1
ATOM 1957 C C . THR A 1 269 ? -88.021 -14.644 47.286 1.00 95.31 269 THR A C 1
ATOM 1959 O O . THR A 1 269 ? -89.176 -14.538 47.681 1.00 95.31 269 THR A O 1
ATOM 1962 N N . VAL A 1 270 ? -87.655 -14.274 46.059 1.00 96.56 270 VAL A N 1
ATOM 1963 C CA . VAL A 1 270 ? -88.579 -13.829 45.005 1.00 96.56 270 VAL A CA 1
ATOM 1964 C C . VAL A 1 270 ? -88.371 -14.714 43.786 1.00 96.56 270 VAL A C 1
ATOM 1966 O O . VAL A 1 270 ? -87.264 -14.792 43.272 1.00 96.56 270 VAL A O 1
ATOM 1969 N N . SER A 1 271 ? -89.414 -15.370 43.305 1.00 97.62 271 SER A N 1
ATOM 1970 C CA . SER A 1 271 ? -89.398 -16.212 42.115 1.00 97.62 271 SER A CA 1
ATOM 1971 C C . SER A 1 271 ? -90.472 -15.714 41.160 1.00 97.62 271 SER A C 1
ATOM 1973 O O . SER A 1 271 ? -91.632 -15.690 41.541 1.00 97.62 271 SER A O 1
ATOM 1975 N N . ALA A 1 272 ? -90.122 -15.340 39.934 1.00 97.56 272 ALA A N 1
ATOM 1976 C CA . ALA A 1 272 ? -91.078 -14.984 38.890 1.00 97.56 272 ALA A CA 1
ATOM 1977 C C . ALA A 1 272 ? -90.768 -15.779 37.626 1.00 97.56 272 ALA A C 1
ATOM 1979 O O . ALA A 1 272 ? -89.603 -15.896 37.240 1.00 97.56 272 ALA A O 1
ATOM 1980 N N . SER A 1 273 ? -91.795 -16.367 37.016 1.00 96.62 273 SER A N 1
ATOM 1981 C CA . SER A 1 273 ? -91.647 -17.216 35.838 1.00 96.62 273 SER A CA 1
ATOM 1982 C C . SER A 1 273 ? -92.709 -16.961 34.764 1.00 96.62 273 SER A C 1
ATOM 1984 O O . SER A 1 273 ? -93.794 -16.467 35.069 1.00 96.62 273 SER A O 1
ATOM 1986 N N . ARG A 1 274 ? -92.417 -17.345 33.513 1.00 94.31 274 ARG A N 1
ATOM 1987 C CA . ARG A 1 274 ? -93.370 -17.392 32.383 1.00 94.31 274 ARG A CA 1
ATOM 1988 C C . ARG A 1 274 ? -94.141 -16.080 32.196 1.00 94.31 274 ARG A C 1
ATOM 1990 O O . ARG A 1 274 ? -95.334 -16.030 32.446 1.00 94.31 274 ARG A O 1
ATOM 1997 N N . GLU A 1 275 ? -93.443 -15.034 31.777 1.00 95.50 275 GLU A N 1
ATOM 1998 C CA . GLU A 1 275 ? -93.962 -13.690 31.461 1.00 95.50 275 GLU A CA 1
ATOM 1999 C C . GLU A 1 275 ? -94.507 -12.895 32.656 1.00 95.50 275 GLU A C 1
ATOM 2001 O O . GLU A 1 275 ? -95.144 -11.855 32.485 1.00 95.50 275 GLU A O 1
ATOM 2006 N N . SER A 1 276 ? -94.229 -13.340 33.882 1.00 97.81 276 SER A N 1
ATOM 2007 C CA . SER A 1 276 ? -94.625 -12.601 35.081 1.00 97.81 276 SER A CA 1
ATOM 2008 C C . SER A 1 276 ? -93.860 -11.282 35.208 1.00 97.81 276 SER A C 1
ATOM 2010 O O . SER A 1 276 ? -92.707 -11.167 34.783 1.00 97.81 276 SER A O 1
ATOM 2012 N N . SER A 1 277 ? -94.484 -10.276 35.819 1.00 97.38 277 SER A N 1
ATOM 2013 C CA . SER A 1 277 ? -93.900 -8.935 35.930 1.00 97.38 277 SER A CA 1
ATOM 2014 C C . SER A 1 277 ? -94.018 -8.364 37.342 1.00 97.38 277 SER A C 1
ATOM 2016 O O . SER A 1 277 ? -95.097 -8.347 37.933 1.00 97.38 277 SER A O 1
ATOM 2018 N N . ILE A 1 278 ? -92.898 -7.865 37.867 1.00 98.31 278 ILE A N 1
ATOM 2019 C CA . ILE A 1 278 ? -92.811 -7.129 39.133 1.00 98.31 278 ILE A CA 1
ATOM 2020 C C . ILE A 1 278 ? -92.467 -5.677 38.822 1.00 98.31 278 ILE A C 1
ATOM 2022 O O . ILE A 1 278 ? -91.475 -5.391 38.143 1.00 98.31 278 ILE A O 1
ATOM 2026 N N . PHE A 1 279 ? -93.264 -4.757 39.350 1.00 97.69 279 PHE A N 1
ATOM 2027 C CA . PHE A 1 279 ? -93.093 -3.332 39.122 1.00 97.69 279 PHE A CA 1
ATOM 2028 C C . PHE A 1 279 ? -93.104 -2.540 40.433 1.00 97.69 279 PHE A C 1
ATOM 2030 O O . PHE A 1 279 ? -93.980 -2.740 41.275 1.00 97.69 279 PHE A O 1
ATOM 2037 N N . SER A 1 280 ? -92.126 -1.641 40.579 1.00 98.06 280 SER A N 1
ATOM 2038 C CA . SER A 1 280 ? -91.996 -0.705 41.699 1.00 98.06 280 SER A CA 1
ATOM 2039 C C . SER A 1 280 ? -91.758 0.708 41.173 1.00 98.06 280 SER A C 1
ATOM 2041 O O . SER A 1 280 ? -90.698 1.001 40.607 1.00 98.06 280 SER A O 1
ATOM 2043 N N . ASP A 1 281 ? -92.713 1.603 41.418 1.00 97.69 281 ASP A N 1
ATOM 2044 C CA . ASP A 1 281 ? -92.591 3.025 41.072 1.00 97.69 281 ASP A CA 1
ATOM 2045 C C . ASP A 1 281 ? -91.584 3.773 41.965 1.00 97.69 281 ASP A C 1
ATOM 2047 O O . ASP A 1 281 ? -91.012 4.791 41.568 1.00 97.69 281 ASP A O 1
ATOM 2051 N N . GLY A 1 282 ? -91.333 3.259 43.169 1.00 97.06 282 GLY A N 1
ATOM 2052 C CA . GLY A 1 282 ? -90.324 3.743 44.105 1.00 97.06 282 GLY A CA 1
ATOM 2053 C C . GLY A 1 282 ? -89.067 2.873 44.141 1.00 97.06 282 GLY A C 1
ATOM 2054 O O . GLY A 1 282 ? -88.638 2.301 43.136 1.00 97.06 282 GLY A O 1
ATOM 2055 N N . ASN A 1 283 ? -88.452 2.791 45.321 1.00 97.62 283 ASN A N 1
ATOM 2056 C CA . ASN A 1 283 ? -87.253 1.993 45.568 1.00 97.62 283 ASN A CA 1
ATOM 2057 C C . ASN A 1 283 ? -87.583 0.509 45.751 1.00 97.62 283 ASN A C 1
ATOM 2059 O O . ASN A 1 283 ? -88.621 0.150 46.307 1.00 97.62 283 ASN A O 1
ATOM 2063 N N . PHE A 1 284 ? -86.623 -0.340 45.395 1.00 96.94 284 PHE A N 1
ATOM 2064 C CA . PHE A 1 284 ? -86.693 -1.780 45.614 1.00 96.94 284 PHE A CA 1
ATOM 2065 C C . PHE A 1 284 ? -85.595 -2.210 46.591 1.00 96.94 284 PHE A C 1
ATOM 2067 O O . PHE A 1 284 ? -84.431 -2.352 46.222 1.00 96.94 284 PHE A O 1
ATOM 2074 N N . THR A 1 285 ? -85.954 -2.367 47.861 1.00 94.75 285 THR A N 1
ATOM 2075 C CA . THR A 1 285 ? -85.069 -2.698 48.983 1.00 94.75 285 THR A CA 1
ATOM 2076 C C . THR A 1 285 ? -85.451 -4.053 49.568 1.00 94.75 285 THR A C 1
ATOM 2078 O O . THR A 1 285 ? -86.531 -4.211 50.135 1.00 94.75 285 THR A O 1
ATOM 2081 N N . VAL A 1 286 ? -84.576 -5.047 49.431 1.00 93.00 286 VAL A N 1
ATOM 2082 C CA . VAL A 1 286 ? -84.889 -6.432 49.811 1.00 93.00 286 VAL A CA 1
ATOM 2083 C C . VAL A 1 286 ? -83.770 -7.047 50.636 1.00 93.00 286 VAL A C 1
ATOM 2085 O O . VAL A 1 286 ? -82.607 -6.981 50.245 1.00 93.00 286 VAL A O 1
ATOM 2088 N N . ALA A 1 287 ? -84.136 -7.689 51.748 1.00 92.19 287 ALA A N 1
ATOM 2089 C CA . ALA A 1 287 ? -83.236 -8.404 52.655 1.00 92.19 287 ALA A CA 1
ATOM 2090 C C . ALA A 1 287 ? -82.026 -7.553 53.096 1.00 92.19 287 ALA A C 1
ATOM 2092 O O . ALA A 1 287 ? -80.876 -7.922 52.859 1.00 92.19 287 ALA A O 1
ATOM 2093 N N . THR A 1 288 ? -82.258 -6.393 53.712 1.00 90.50 288 THR A N 1
ATOM 2094 C CA . THR A 1 288 ? -81.177 -5.498 54.153 1.00 90.50 288 THR A CA 1
ATOM 2095 C C . THR A 1 288 ? -80.978 -5.501 55.672 1.00 90.50 288 THR A C 1
ATOM 2097 O O . THR A 1 288 ? -81.748 -4.883 56.406 1.00 90.50 288 THR A O 1
ATOM 2100 N N . GLY A 1 289 ? -79.901 -6.124 56.137 1.00 88.25 289 GLY A N 1
ATOM 2101 C CA . GLY A 1 289 ? -79.368 -6.103 57.497 1.00 88.25 289 GLY A CA 1
ATOM 2102 C C . GLY A 1 289 ? -78.290 -7.177 57.670 1.00 88.25 289 GLY A C 1
ATOM 2103 O O . GLY A 1 289 ? -78.026 -7.960 56.762 1.00 88.25 289 GLY A O 1
ATOM 2104 N N . ASN A 1 290 ? -77.611 -7.211 58.818 1.00 91.06 290 ASN A N 1
ATOM 2105 C CA . ASN A 1 290 ? -76.491 -8.144 59.001 1.00 91.06 290 ASN A CA 1
ATOM 2106 C C . ASN A 1 290 ? -76.956 -9.606 58.888 1.00 91.06 290 ASN A C 1
ATOM 2108 O O . ASN A 1 290 ? -77.999 -9.956 59.433 1.00 91.06 290 ASN A O 1
ATOM 2112 N N . ASN A 1 291 ? -76.184 -10.466 58.227 1.00 91.31 291 ASN A N 1
ATOM 2113 C CA . ASN A 1 291 ? -76.498 -11.873 57.956 1.00 91.31 291 ASN A CA 1
ATOM 2114 C C . ASN A 1 291 ? -77.812 -12.097 57.181 1.00 91.31 291 ASN A C 1
ATOM 2116 O O . ASN A 1 291 ? -78.420 -13.161 57.307 1.00 91.31 291 ASN A O 1
ATOM 2120 N N . SER A 1 292 ? -78.289 -11.108 56.420 1.00 91.62 292 SER A N 1
ATOM 2121 C CA . SER A 1 292 ? -79.484 -11.272 55.592 1.00 91.62 292 SER A CA 1
ATOM 2122 C C . SER A 1 292 ? -79.231 -12.158 54.362 1.00 91.62 292 SER A C 1
ATOM 2124 O O . SER A 1 292 ? -78.098 -12.364 53.941 1.00 91.62 292 SER A O 1
ATOM 2126 N N . ASN A 1 293 ? -80.289 -12.692 53.763 1.00 93.88 293 ASN A N 1
ATOM 2127 C CA . ASN A 1 293 ? -80.274 -13.562 52.599 1.00 93.88 293 ASN A CA 1
ATOM 2128 C C . ASN A 1 293 ? -81.327 -13.073 51.592 1.00 93.88 293 ASN A C 1
ATOM 2130 O O . ASN A 1 293 ? -82.522 -13.116 51.871 1.00 93.88 293 ASN A O 1
ATOM 2134 N N . ALA A 1 294 ? -80.889 -12.574 50.440 1.00 96.31 294 ALA A N 1
ATOM 2135 C CA . ALA A 1 294 ? -81.739 -12.244 49.301 1.00 96.31 294 ALA A CA 1
ATOM 2136 C C . ALA A 1 294 ? -81.598 -13.332 48.236 1.00 96.31 294 ALA A C 1
ATOM 2138 O O . ALA A 1 294 ? -80.484 -13.652 47.835 1.00 96.31 294 ALA A O 1
ATOM 2139 N N . ASN A 1 295 ? -82.701 -13.863 47.721 1.00 97.38 295 ASN A N 1
ATOM 2140 C CA . ASN A 1 295 ? -82.695 -14.883 46.677 1.00 97.38 295 ASN A CA 1
ATOM 2141 C C . ASN A 1 295 ? -83.750 -14.576 45.609 1.00 97.38 295 ASN A C 1
ATOM 2143 O O . ASN A 1 295 ? -84.921 -14.897 45.776 1.00 97.38 295 ASN A O 1
ATOM 2147 N N . LEU A 1 296 ? -83.348 -13.944 44.513 1.00 97.81 296 LEU A N 1
ATOM 2148 C CA . LEU A 1 296 ? -84.246 -13.550 43.433 1.00 97.81 296 LEU A CA 1
ATOM 2149 C C . LEU A 1 296 ? -84.009 -14.441 42.211 1.00 97.81 296 LEU A C 1
ATOM 2151 O O . LEU A 1 296 ? -82.869 -14.636 41.801 1.00 97.81 296 LEU A O 1
ATOM 2155 N N . LYS A 1 297 ? -85.088 -14.973 41.638 1.00 97.56 297 LYS A N 1
ATOM 2156 C CA . LYS A 1 297 ? -85.111 -15.911 40.512 1.00 97.56 297 LYS A CA 1
ATOM 2157 C C . LYS A 1 297 ? -86.134 -15.454 39.478 1.00 97.56 297 LYS A C 1
ATOM 2159 O O . LYS A 1 297 ? -87.329 -15.656 39.661 1.00 97.56 297 LYS A O 1
ATOM 2164 N N . LEU A 1 298 ? -85.675 -14.863 38.387 1.00 97.81 298 LEU A N 1
ATOM 2165 C CA . LEU A 1 298 ? -86.502 -14.383 37.284 1.00 97.81 298 LEU A CA 1
ATOM 2166 C C . LEU A 1 298 ? -86.293 -15.291 36.068 1.00 97.81 298 LEU A C 1
ATOM 2168 O O . LEU A 1 298 ? -85.162 -15.498 35.630 1.00 97.81 298 LEU A O 1
ATOM 2172 N N . ASP A 1 299 ? -87.372 -15.864 35.546 1.00 97.81 299 ASP A N 1
ATOM 2173 C CA . ASP A 1 299 ? -87.381 -16.793 34.415 1.00 97.81 299 ASP A CA 1
ATOM 2174 C C . ASP A 1 299 ? -88.406 -16.340 33.368 1.00 97.81 299 ASP A C 1
ATOM 2176 O O . ASP A 1 299 ? -89.608 -16.371 33.618 1.00 97.81 299 ASP A O 1
ATOM 2180 N N . ALA A 1 300 ? -87.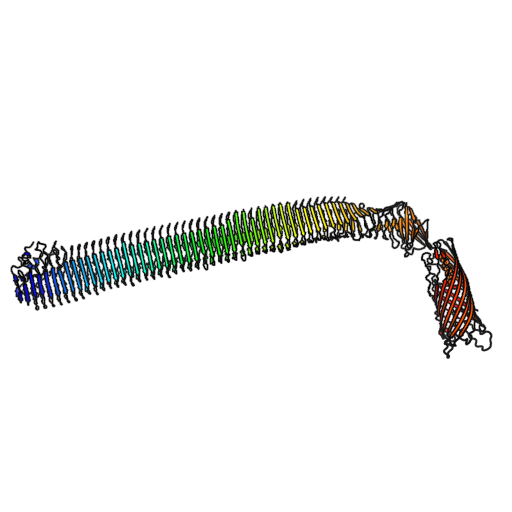954 -15.874 32.205 1.00 97.19 300 ALA A N 1
ATOM 2181 C CA . ALA A 1 300 ? -88.809 -15.229 31.207 1.00 97.19 300 ALA A CA 1
ATOM 2182 C C . ALA A 1 300 ? -89.725 -14.150 31.814 1.00 97.19 300 ALA A C 1
ATOM 2184 O O . ALA A 1 300 ? -90.914 -14.137 31.540 1.00 97.19 300 ALA A O 1
ATOM 2185 N N . SER A 1 301 ? -89.209 -13.312 32.715 1.00 97.06 301 SER A N 1
ATOM 2186 C CA . SER A 1 301 ? -90.004 -12.402 33.553 1.00 97.06 301 SER A CA 1
ATOM 2187 C C . SER A 1 301 ? -89.352 -11.026 33.680 1.00 97.06 301 SER A C 1
ATOM 2189 O O . SER A 1 301 ? -88.147 -10.878 33.482 1.00 97.06 301 SER A O 1
ATOM 2191 N N . ASN A 1 302 ? -90.130 -10.010 34.049 1.00 96.94 302 ASN A N 1
ATOM 2192 C CA . ASN A 1 302 ? -89.649 -8.630 34.116 1.00 96.94 302 ASN A CA 1
ATOM 2193 C C . ASN A 1 302 ? -89.596 -8.104 35.553 1.00 96.94 302 ASN A C 1
ATOM 2195 O O . ASN A 1 302 ? -90.530 -8.300 36.329 1.00 96.94 302 ASN A O 1
ATOM 2199 N N . LEU A 1 303 ? -88.525 -7.380 35.885 1.00 97.75 303 LEU A N 1
ATOM 2200 C CA . LEU A 1 303 ? -88.432 -6.550 37.089 1.00 97.75 303 LEU A CA 1
ATOM 2201 C C . LEU A 1 303 ? -88.091 -5.120 36.672 1.00 97.75 303 LEU A C 1
ATOM 2203 O O . LEU A 1 303 ? -87.016 -4.866 36.130 1.00 97.75 303 LEU A O 1
ATOM 2207 N N . SER A 1 304 ? -88.990 -4.182 36.948 1.00 98.00 304 SER A N 1
ATOM 2208 C CA . SER A 1 304 ? -88.784 -2.767 36.635 1.00 98.00 304 SER A CA 1
ATOM 2209 C C . SER A 1 304 ? -88.883 -1.918 37.895 1.00 98.00 304 SER A C 1
ATOM 2211 O O . SER A 1 304 ? -89.879 -1.977 38.617 1.00 98.00 304 SER A O 1
ATOM 2213 N N . VAL A 1 305 ? -87.844 -1.121 38.141 1.00 98.19 305 VAL A N 1
ATOM 2214 C CA . VAL A 1 305 ? -87.708 -0.256 39.315 1.00 98.19 305 VAL A CA 1
ATOM 2215 C C . VAL A 1 305 ? -87.344 1.153 38.859 1.00 98.19 305 VAL A C 1
ATOM 2217 O O . VAL A 1 305 ? -86.306 1.370 38.227 1.00 98.19 305 VAL A O 1
ATOM 2220 N N . ASN A 1 306 ? -88.188 2.125 39.198 1.00 96.88 306 ASN A N 1
ATOM 2221 C CA . ASN A 1 306 ? -87.929 3.527 38.866 1.00 96.88 306 ASN A CA 1
ATOM 2222 C C . ASN A 1 306 ? -86.915 4.171 39.846 1.00 96.88 306 ASN A C 1
ATOM 2224 O O . ASN A 1 306 ? -86.060 4.983 39.461 1.00 96.88 306 ASN A O 1
ATOM 2228 N N . GLY A 1 307 ? -86.974 3.783 41.123 1.00 95.62 307 GLY A N 1
ATOM 2229 C CA . GLY A 1 307 ? -86.065 4.229 42.179 1.00 95.62 307 GLY A CA 1
ATOM 2230 C C . GLY A 1 307 ? -84.737 3.467 42.252 1.00 95.62 307 GLY A C 1
ATOM 2231 O O . GLY A 1 307 ? -84.311 2.797 41.312 1.00 95.62 307 GLY A O 1
ATOM 2232 N N . VAL A 1 308 ? -84.057 3.601 43.394 1.00 97.00 308 VAL A N 1
ATOM 2233 C CA . VAL A 1 308 ? -82.809 2.889 43.714 1.00 97.00 308 VAL A CA 1
ATOM 2234 C C . VAL A 1 308 ? -83.131 1.457 44.127 1.00 97.00 308 VAL A C 1
ATOM 2236 O O . VAL A 1 308 ? -84.054 1.213 44.908 1.00 97.00 308 VAL A O 1
ATOM 2239 N N . SER A 1 309 ? -82.333 0.511 43.641 1.00 97.69 309 SER A N 1
ATOM 2240 C CA . SER A 1 309 ? -82.443 -0.899 44.022 1.00 97.69 309 SER A CA 1
ATOM 2241 C C . SER A 1 309 ? -81.342 -1.267 45.019 1.00 97.69 309 SER A C 1
ATOM 2243 O O . SER A 1 309 ? -80.167 -1.059 44.732 1.00 97.69 309 SER A O 1
ATOM 2245 N N . THR A 1 310 ? -81.693 -1.818 46.182 1.00 96.94 310 THR A N 1
ATOM 2246 C CA . THR A 1 310 ? -80.748 -2.287 47.211 1.00 96.94 310 THR A CA 1
ATOM 2247 C C . THR A 1 310 ? -81.125 -3.696 47.654 1.00 96.94 310 THR A C 1
ATOM 2249 O O . THR A 1 310 ? -82.121 -3.890 48.345 1.00 96.94 310 THR A O 1
ATOM 2252 N N . ILE A 1 311 ? -80.346 -4.697 47.259 1.00 96.56 311 ILE A N 1
ATOM 2253 C CA . ILE A 1 311 ? -80.693 -6.107 47.468 1.00 96.56 311 ILE A CA 1
ATOM 2254 C C . ILE A 1 311 ? -79.588 -6.783 48.280 1.00 96.56 311 ILE A C 1
ATOM 2256 O O . ILE A 1 311 ? -78.407 -6.691 47.941 1.00 96.56 311 ILE A O 1
ATOM 2260 N N . GLY A 1 312 ? -79.980 -7.438 49.373 1.00 94.62 312 GLY A N 1
ATOM 2261 C CA . GLY A 1 312 ? -79.103 -8.248 50.210 1.00 94.62 312 GLY A CA 1
ATOM 2262 C C . GLY A 1 312 ? -77.945 -7.464 50.818 1.00 94.62 312 GLY A C 1
ATOM 2263 O O . GLY A 1 312 ? -76.813 -7.879 50.664 1.00 94.62 312 GLY A O 1
ATOM 2264 N N . SER A 1 313 ? -78.188 -6.301 51.429 1.00 93.88 313 SER A N 1
ATOM 2265 C CA . SER A 1 313 ? -77.129 -5.463 52.035 1.00 93.88 313 SER A CA 1
ATOM 2266 C C . SER A 1 313 ? -77.031 -5.643 53.556 1.00 93.88 313 SER A C 1
ATOM 2268 O O . SER A 1 313 ? -78.038 -5.871 54.205 1.00 93.88 313 SER A O 1
ATOM 2270 N N . GLY A 1 314 ? -75.844 -5.487 54.139 1.00 92.75 314 GLY A N 1
ATOM 2271 C CA . GLY A 1 314 ? -75.519 -5.690 55.556 1.00 92.75 314 GLY A CA 1
ATOM 2272 C C . GLY A 1 314 ? -74.285 -6.581 55.734 1.00 92.75 314 GLY A C 1
ATOM 2273 O O . GLY A 1 314 ? -73.920 -7.324 54.822 1.00 92.75 314 GLY A O 1
ATOM 2274 N N . ASP A 1 315 ? -73.626 -6.526 56.892 1.00 96.44 315 ASP A N 1
ATOM 2275 C CA . ASP A 1 315 ? -72.438 -7.356 57.143 1.00 96.44 315 ASP A CA 1
ATOM 2276 C C . ASP A 1 315 ? -72.825 -8.843 57.171 1.00 96.44 315 ASP A C 1
ATOM 2278 O O . ASP A 1 315 ? -73.770 -9.215 57.861 1.00 96.44 315 ASP A O 1
ATOM 2282 N N . GLY A 1 316 ? -72.120 -9.702 56.435 1.00 94.88 316 GLY A N 1
ATOM 2283 C CA . GLY A 1 316 ? -72.407 -11.138 56.340 1.00 94.88 316 GLY A CA 1
ATOM 2284 C C . GLY A 1 316 ? -73.600 -11.498 55.449 1.00 94.88 316 GLY A C 1
ATOM 2285 O O . GLY A 1 316 ? -74.051 -12.642 55.476 1.00 94.88 316 GLY A O 1
ATOM 2286 N N . SER A 1 317 ? -74.153 -10.541 54.699 1.00 95.56 317 SER A N 1
ATOM 2287 C CA . SER A 1 317 ? -75.321 -10.784 53.846 1.00 95.56 317 SER A CA 1
ATOM 2288 C C . SER A 1 317 ? -75.000 -11.632 52.608 1.00 95.56 317 SER A C 1
ATOM 2290 O O . SER A 1 317 ? -73.909 -11.566 52.044 1.00 95.56 317 SER A O 1
ATOM 2292 N N . ILE A 1 318 ? -75.967 -12.440 52.174 1.00 97.25 318 ILE A N 1
ATOM 2293 C CA . ILE A 1 318 ? -75.880 -13.353 51.032 1.00 97.25 318 ILE A CA 1
ATOM 2294 C C . ILE A 1 318 ? -76.922 -12.931 49.996 1.00 97.25 318 ILE A C 1
ATOM 2296 O O . ILE A 1 318 ? -78.104 -12.842 50.302 1.00 97.25 318 ILE A O 1
ATOM 2300 N N . THR A 1 319 ? -76.513 -12.695 48.755 1.00 98.19 319 THR A N 1
ATOM 2301 C CA . THR A 1 319 ? -77.398 -12.341 47.640 1.00 98.19 319 THR A CA 1
ATOM 2302 C C . THR A 1 319 ? -77.274 -13.376 46.533 1.00 98.19 319 THR A C 1
ATOM 2304 O O . THR A 1 319 ? -76.184 -13.602 46.019 1.00 98.19 319 THR A O 1
ATOM 2307 N N . LYS A 1 320 ? -78.386 -13.984 46.126 1.00 98.06 320 LYS A N 1
ATOM 2308 C CA . LYS A 1 320 ? -78.532 -14.775 44.902 1.00 98.06 320 LYS A CA 1
ATOM 2309 C C . LYS A 1 320 ? -79.461 -14.026 43.954 1.00 98.06 320 LYS A C 1
ATOM 2311 O O . LYS A 1 320 ? -80.556 -13.642 44.359 1.00 98.06 320 LYS A O 1
ATOM 2316 N N . PHE A 1 321 ? -79.020 -13.789 42.726 1.00 97.44 321 PHE A N 1
ATOM 2317 C CA . PHE A 1 321 ? -79.755 -12.996 41.741 1.00 97.44 321 PHE A CA 1
ATOM 2318 C C . PHE A 1 321 ? -79.682 -13.692 40.379 1.00 97.44 321 PHE A C 1
ATOM 2320 O O . PHE A 1 321 ? -78.753 -13.478 39.602 1.00 97.44 321 PHE A O 1
ATOM 2327 N N . ASP A 1 322 ? -80.646 -14.570 40.123 1.00 97.50 322 ASP A N 1
ATOM 2328 C CA . ASP A 1 322 ? -80.741 -15.394 38.921 1.00 97.50 322 ASP A CA 1
ATOM 2329 C C . ASP A 1 322 ? -81.752 -14.776 37.947 1.00 97.50 322 ASP A C 1
ATOM 2331 O O . ASP A 1 322 ? -82.935 -14.682 38.257 1.00 97.50 322 ASP A O 1
ATOM 2335 N N . ILE A 1 323 ? -81.308 -14.382 36.756 1.00 97.25 323 ILE A N 1
ATOM 2336 C CA . ILE A 1 323 ? -82.118 -13.784 35.692 1.00 97.25 323 ILE A CA 1
ATOM 2337 C C . ILE A 1 323 ? -81.936 -14.624 34.426 1.00 97.25 323 ILE A C 1
ATOM 2339 O O . ILE A 1 323 ? -80.838 -14.680 33.877 1.00 97.25 323 ILE A O 1
ATOM 2343 N N . LYS A 1 324 ? -82.983 -15.276 33.914 1.00 97.25 324 LYS A N 1
ATOM 2344 C CA . LYS A 1 324 ? -82.868 -16.209 32.778 1.00 97.25 324 LYS A CA 1
ATOM 2345 C C . LYS A 1 324 ? -84.016 -16.142 31.766 1.00 97.25 324 LYS A C 1
ATOM 2347 O O . LYS A 1 324 ? -85.084 -15.618 32.071 1.00 97.25 324 LYS A O 1
ATOM 2352 N N . ASN A 1 325 ? -83.788 -16.720 30.586 1.00 96.00 325 ASN A N 1
ATOM 2353 C CA . ASN A 1 325 ? -84.785 -17.000 29.544 1.00 96.00 325 ASN A CA 1
ATOM 2354 C C . ASN A 1 325 ? -85.541 -15.766 29.022 1.00 96.00 325 ASN A C 1
ATOM 2356 O O . ASN A 1 325 ? -86.761 -15.789 28.916 1.00 96.00 325 ASN A O 1
ATOM 2360 N N . GLY A 1 326 ? -84.834 -14.689 28.684 1.00 94.94 326 GLY A N 1
ATOM 2361 C CA . GLY A 1 326 ? -85.438 -13.468 28.136 1.00 94.94 326 GLY A CA 1
ATOM 2362 C C . GLY A 1 326 ? -85.982 -12.525 29.201 1.00 94.94 326 GLY A C 1
ATOM 2363 O O . GLY A 1 326 ? -86.768 -11.638 28.889 1.00 94.94 326 GLY A O 1
ATOM 2364 N N . SER A 1 327 ? -85.586 -12.719 30.459 1.00 98.19 327 SER A N 1
ATOM 2365 C CA . SER A 1 327 ? -85.969 -11.812 31.535 1.00 98.19 327 SER A CA 1
ATOM 2366 C C . SER A 1 327 ? -85.290 -10.454 31.361 1.00 98.19 327 SER A C 1
ATOM 2368 O O . SER A 1 327 ? -84.123 -10.381 30.965 1.00 98.19 327 SER A O 1
ATOM 2370 N N . VAL A 1 328 ? -85.992 -9.379 31.708 1.00 97.81 328 VAL A N 1
ATOM 2371 C CA . VAL A 1 328 ? -85.451 -8.016 31.655 1.00 97.81 328 VAL A CA 1
ATOM 2372 C C . VAL A 1 328 ? -85.533 -7.386 33.036 1.00 97.81 328 VAL A C 1
ATOM 2374 O O . VAL A 1 328 ? -86.609 -7.260 33.623 1.00 97.81 328 VAL A O 1
ATOM 2377 N N . VAL A 1 329 ? -84.384 -6.953 33.549 1.00 98.19 329 VAL A N 1
ATOM 2378 C CA . VAL A 1 329 ? -84.284 -6.169 34.779 1.00 98.19 329 VAL A CA 1
ATOM 2379 C C . VAL A 1 329 ? -83.854 -4.755 34.438 1.00 98.19 329 VAL A C 1
ATOM 2381 O O . VAL A 1 329 ? -82.774 -4.542 33.887 1.00 98.19 329 VAL A O 1
ATOM 2384 N N . THR A 1 330 ? -84.682 -3.777 34.791 1.00 97.25 330 THR A N 1
ATOM 2385 C CA . THR A 1 330 ? -84.385 -2.358 34.576 1.00 97.25 330 THR A CA 1
ATOM 2386 C C . THR A 1 330 ? -84.476 -1.590 35.886 1.00 97.25 330 THR A C 1
ATOM 2388 O O . THR A 1 330 ? -85.526 -1.559 36.520 1.00 97.25 330 THR A O 1
ATOM 2391 N N . SER A 1 331 ? -83.380 -0.934 36.263 1.00 95.25 331 SER A N 1
ATOM 2392 C CA . SER A 1 331 ? -83.325 0.061 37.334 1.00 95.25 331 SER A CA 1
ATOM 2393 C C . SER A 1 331 ? -82.926 1.395 36.719 1.00 95.25 331 SER A C 1
ATOM 2395 O O . SER A 1 331 ? -81.781 1.567 36.302 1.00 95.25 331 SER A O 1
ATOM 2397 N N . SER A 1 332 ? -83.842 2.361 36.627 1.00 90.00 332 SER A N 1
ATOM 2398 C CA . SER A 1 332 ? -83.481 3.666 36.044 1.00 90.00 332 SER A CA 1
ATOM 2399 C C . SER A 1 332 ? -82.466 4.434 36.891 1.00 90.00 332 SER A C 1
ATOM 2401 O O . SER A 1 332 ? -81.710 5.245 36.350 1.00 90.00 332 SER A O 1
ATOM 2403 N N . SER A 1 333 ? -82.426 4.156 38.196 1.00 95.31 333 SER A N 1
ATOM 2404 C CA . SER A 1 333 ? -81.410 4.660 39.123 1.00 95.31 333 SER A CA 1
ATOM 2405 C C . SER A 1 333 ? -80.329 3.603 39.399 1.00 95.31 333 SER A C 1
ATOM 2407 O O . SER A 1 333 ? -80.221 2.587 38.705 1.00 95.31 333 SER A O 1
ATOM 2409 N N . ASP A 1 334 ? -79.488 3.851 40.401 1.00 97.88 334 ASP A N 1
ATOM 2410 C CA . ASP A 1 334 ? -78.398 2.952 40.767 1.00 97.88 334 ASP A CA 1
ATOM 2411 C C . ASP A 1 334 ? -78.921 1.670 41.443 1.00 97.88 334 ASP A C 1
ATOM 2413 O O . ASP A 1 334 ? -79.923 1.679 42.163 1.00 97.88 334 ASP A O 1
ATOM 2417 N N . MET A 1 335 ? -78.224 0.561 41.212 1.00 98.38 335 MET A N 1
ATOM 2418 C CA . MET A 1 335 ? -78.496 -0.739 41.814 1.00 98.38 335 MET A CA 1
ATOM 2419 C C . MET A 1 335 ? -77.296 -1.188 42.646 1.00 98.38 335 MET A C 1
ATOM 2421 O O . MET A 1 335 ? -76.164 -1.198 42.164 1.00 98.38 335 MET A O 1
ATOM 2425 N N . THR A 1 336 ? -77.559 -1.576 43.891 1.00 97.88 336 THR A N 1
ATOM 2426 C CA . THR A 1 336 ? -76.581 -2.095 44.849 1.00 97.88 336 THR A CA 1
ATOM 2427 C C . THR A 1 336 ? -76.973 -3.507 45.268 1.00 97.88 336 THR A C 1
ATOM 2429 O O . THR A 1 336 ? -78.079 -3.727 45.761 1.00 97.88 336 THR A O 1
ATOM 2432 N N . LEU A 1 337 ? -76.059 -4.456 45.101 1.00 97.31 337 LEU A N 1
ATOM 2433 C CA . LEU A 1 337 ? -76.211 -5.855 45.489 1.00 97.31 337 LEU A CA 1
ATOM 2434 C C . LEU A 1 337 ? -75.119 -6.190 46.514 1.00 97.31 337 LEU A C 1
ATOM 2436 O O . LEU A 1 337 ? -73.948 -5.906 46.266 1.00 97.31 337 LEU A O 1
ATOM 2440 N N . ALA A 1 338 ? -75.465 -6.813 47.641 1.00 96.75 338 ALA A N 1
ATOM 2441 C CA . ALA A 1 338 ? -74.474 -7.347 48.585 1.00 96.75 338 ALA A CA 1
ATOM 2442 C C . ALA A 1 338 ? -73.482 -6.317 49.179 1.00 96.75 338 ALA A C 1
ATOM 2444 O O . ALA A 1 338 ? -72.273 -6.546 49.190 1.00 96.75 338 ALA A O 1
ATOM 2445 N N . LYS A 1 339 ? -73.957 -5.171 49.687 1.00 96.56 339 LYS A N 1
ATOM 2446 C CA . LYS A 1 339 ? -73.099 -4.146 50.323 1.00 96.56 339 LYS A CA 1
ATOM 2447 C C . LYS A 1 339 ? -72.957 -4.351 51.836 1.00 96.56 339 LYS A C 1
ATOM 2449 O O . LYS A 1 339 ? -73.965 -4.358 52.530 1.00 96.56 339 LYS A O 1
ATOM 2454 N N . GLY A 1 340 ? -71.732 -4.447 52.352 1.00 95.81 340 GLY A N 1
ATOM 2455 C CA . GLY A 1 340 ? -71.383 -4.737 53.752 1.00 95.81 340 GLY A CA 1
ATOM 2456 C C . GLY A 1 340 ? -70.066 -5.522 53.870 1.00 95.81 340 GLY A C 1
ATOM 2457 O O . GLY A 1 340 ? -69.496 -5.955 52.871 1.00 95.81 340 GLY A O 1
ATOM 2458 N N . LYS A 1 341 ? -69.553 -5.728 55.085 1.00 94.75 341 LYS A N 1
ATOM 2459 C CA . LYS A 1 341 ? -68.369 -6.579 55.311 1.00 94.75 341 LYS A CA 1
ATOM 2460 C C . LYS A 1 341 ? -68.746 -8.058 55.254 1.00 94.75 341 LYS A C 1
ATOM 2462 O O . LYS A 1 341 ? -69.718 -8.463 55.877 1.00 94.75 341 LYS A O 1
ATOM 2467 N N . GLY A 1 342 ? -67.959 -8.886 54.576 1.00 94.56 342 GLY A N 1
ATOM 2468 C CA . GLY A 1 342 ? -68.172 -10.334 54.496 1.00 94.56 342 GLY A CA 1
ATOM 2469 C C . GLY A 1 342 ? -69.407 -10.735 53.690 1.00 94.56 342 GLY A C 1
ATOM 2470 O O . GLY A 1 342 ? -70.009 -11.765 53.990 1.00 94.56 342 GLY A O 1
ATOM 2471 N N . THR A 1 343 ? -69.832 -9.909 52.730 1.00 96.62 343 THR A N 1
ATOM 2472 C CA . THR A 1 343 ? -70.980 -10.230 51.878 1.00 96.62 343 THR A CA 1
ATOM 2473 C C . THR A 1 343 ? -70.645 -11.296 50.839 1.00 96.62 343 THR A C 1
ATOM 2475 O O . THR A 1 343 ? -69.503 -11.419 50.407 1.00 96.62 343 THR A O 1
ATOM 2478 N N . GLN A 1 344 ? -71.651 -12.058 50.411 1.00 97.06 344 GLN A N 1
ATOM 2479 C CA . GLN A 1 344 ? -71.551 -13.029 49.321 1.00 97.06 344 GLN A CA 1
ATOM 2480 C C . GLN A 1 344 ? -72.585 -12.692 48.246 1.00 97.06 344 GLN A C 1
ATOM 2482 O O . GLN A 1 344 ? -73.775 -12.635 48.544 1.00 97.06 344 GLN A O 1
ATOM 2487 N N . ALA A 1 345 ? -72.176 -12.502 46.996 1.00 97.81 345 ALA A N 1
ATOM 2488 C CA . ALA A 1 345 ? -73.073 -12.246 45.870 1.00 97.81 345 ALA A CA 1
ATOM 2489 C C . ALA A 1 345 ? -72.903 -13.317 44.791 1.00 97.81 345 ALA A C 1
ATOM 2491 O O . ALA A 1 345 ? -71.807 -13.510 44.282 1.00 97.81 345 ALA A O 1
ATOM 2492 N N . ASN A 1 346 ? -73.983 -13.988 44.402 1.00 97.81 346 ASN A N 1
ATOM 2493 C CA . ASN A 1 346 ? -74.019 -14.947 43.305 1.00 97.81 346 ASN A CA 1
ATOM 2494 C C . ASN A 1 346 ? -75.073 -14.501 42.286 1.00 97.81 346 ASN A C 1
ATOM 2496 O O . ASN A 1 346 ? -76.273 -14.629 42.523 1.00 97.81 346 ASN A O 1
ATOM 2500 N N . ILE A 1 347 ? -74.615 -13.924 41.183 1.00 98.12 347 ILE A N 1
ATOM 2501 C CA . ILE A 1 347 ? -75.438 -13.279 40.163 1.00 98.12 347 ILE A CA 1
ATOM 2502 C C . ILE A 1 347 ? -75.344 -14.106 38.883 1.00 98.12 347 ILE A C 1
ATOM 2504 O O . ILE A 1 347 ? -74.245 -14.302 38.378 1.00 98.12 347 ILE A O 1
ATOM 2508 N N . ASN A 1 348 ? -76.458 -14.581 38.333 1.00 97.75 348 ASN A N 1
ATOM 2509 C CA . ASN A 1 348 ? -76.462 -15.391 37.111 1.00 97.75 348 ASN A CA 1
ATOM 2510 C C . ASN A 1 348 ? -77.407 -14.771 36.077 1.00 97.75 348 ASN A C 1
ATOM 2512 O O . ASN A 1 348 ? -78.596 -14.645 36.342 1.00 97.75 348 ASN A O 1
ATOM 2516 N N . ILE A 1 349 ? -76.907 -14.396 34.895 1.00 97.88 349 ILE A N 1
ATOM 2517 C CA . ILE A 1 349 ? -77.677 -13.697 33.849 1.00 97.88 349 ILE A CA 1
ATOM 2518 C C . ILE A 1 349 ? -77.634 -14.507 32.547 1.00 97.88 349 ILE A C 1
ATOM 2520 O O . ILE A 1 349 ? -76.638 -14.516 31.836 1.00 97.88 349 ILE A O 1
ATOM 2524 N N . SER A 1 350 ? -78.702 -15.225 32.211 1.00 97.38 350 SER A N 1
ATOM 2525 C CA . SER A 1 350 ? -78.735 -16.153 31.070 1.00 97.38 350 SER A CA 1
ATOM 2526 C C . SER A 1 350 ? -79.777 -15.758 30.023 1.00 97.38 350 SER A C 1
ATOM 2528 O O . SER A 1 350 ? -80.970 -15.909 30.255 1.00 97.38 350 SER A O 1
ATOM 2530 N N . SER A 1 351 ? -79.340 -15.314 28.844 1.00 97.31 351 SER A N 1
ATOM 2531 C CA . SER A 1 351 ? -80.189 -14.898 27.719 1.00 97.31 351 SER A CA 1
ATOM 2532 C C . SER A 1 351 ? -81.160 -13.794 28.126 1.00 97.31 351 SER A C 1
ATOM 2534 O O . SER A 1 351 ? -82.346 -13.877 27.836 1.00 97.31 351 SER A O 1
ATOM 2536 N N . SER A 1 352 ? -80.658 -12.815 28.875 1.00 98.19 352 SER A N 1
ATOM 2537 C CA . SER A 1 352 ? -81.454 -11.839 29.619 1.00 98.19 352 SER A CA 1
ATOM 2538 C C . SER A 1 352 ? -80.722 -10.506 29.732 1.00 98.19 352 SER A C 1
ATOM 2540 O O . SER A 1 352 ? -79.506 -10.438 29.527 1.00 98.19 352 SER A O 1
ATOM 2542 N N . GLU A 1 353 ? -81.453 -9.463 30.115 1.00 97.94 353 GLU A N 1
ATOM 2543 C CA . GLU A 1 353 ? -80.935 -8.099 30.197 1.00 97.94 353 GLU A CA 1
ATOM 2544 C C . GLU A 1 353 ? -80.933 -7.555 31.631 1.00 97.94 353 GLU A C 1
ATOM 2546 O O . GLU A 1 353 ? -81.901 -7.722 32.374 1.00 97.94 353 GLU A O 1
ATOM 2551 N N . LEU A 1 354 ? -79.855 -6.862 32.003 1.00 97.75 354 LEU A N 1
ATOM 2552 C CA . LEU A 1 354 ? -79.727 -6.096 33.242 1.00 97.75 354 LEU A CA 1
ATOM 2553 C C . LEU A 1 354 ? -79.271 -4.673 32.911 1.00 97.75 354 LEU A C 1
ATOM 2555 O O . LEU A 1 354 ? -78.120 -4.455 32.538 1.00 97.75 354 LEU A O 1
ATOM 2559 N N . ASN A 1 355 ? -80.164 -3.704 33.088 1.00 97.56 355 ASN A N 1
ATOM 2560 C CA . ASN A 1 355 ? -79.952 -2.306 32.726 1.00 97.56 355 ASN A CA 1
ATOM 2561 C C . ASN A 1 355 ? -80.026 -1.409 33.969 1.00 97.56 355 ASN A C 1
ATOM 2563 O O . ASN A 1 355 ? -81.068 -1.358 34.628 1.00 97.56 355 ASN A O 1
ATOM 2567 N N . THR A 1 356 ? -78.954 -0.674 34.285 1.00 97.69 356 THR A N 1
ATOM 2568 C CA . THR A 1 356 ? -78.888 0.197 35.473 1.00 97.69 356 THR A CA 1
ATOM 2569 C C . THR A 1 356 ? -78.233 1.560 35.202 1.00 97.69 356 THR A C 1
ATOM 2571 O O . THR A 1 356 ? -77.519 1.763 34.212 1.00 97.69 356 THR A O 1
ATOM 2574 N N . GLY A 1 357 ? -78.470 2.533 36.092 1.00 95.31 357 GLY A N 1
ATOM 2575 C CA . GLY A 1 357 ? -77.711 3.788 36.113 1.00 95.31 357 GLY A CA 1
ATOM 2576 C C . GLY A 1 357 ? -76.244 3.551 36.486 1.00 95.31 357 GLY A C 1
ATOM 2577 O O . GLY A 1 357 ? -75.342 3.772 35.676 1.00 95.31 357 GLY A O 1
ATOM 2578 N N . SER A 1 358 ? -76.031 3.070 37.705 1.00 98.00 358 SER A N 1
ATOM 2579 C CA . SER A 1 358 ? -74.779 2.491 38.195 1.00 98.00 358 SER A CA 1
ATOM 2580 C C . SER A 1 358 ? -75.081 1.112 38.765 1.00 98.00 358 SER A C 1
ATOM 2582 O O . SER A 1 358 ? -76.163 0.887 39.306 1.00 98.00 358 SER A O 1
ATOM 2584 N N . LEU A 1 359 ? -74.135 0.188 38.672 1.00 97.81 359 LEU A N 1
ATOM 2585 C CA . LEU A 1 359 ? -74.251 -1.146 39.251 1.00 97.81 359 LEU A CA 1
ATOM 2586 C C . LEU A 1 359 ? -73.087 -1.366 40.205 1.00 97.81 359 LEU A C 1
ATOM 2588 O O . LEU A 1 359 ? -71.932 -1.279 39.795 1.00 97.81 359 LEU A O 1
ATOM 2592 N N . SER A 1 360 ? -73.408 -1.645 41.462 1.00 98.00 360 SER A N 1
ATOM 2593 C CA . SER A 1 360 ? -72.454 -2.021 42.496 1.00 98.00 360 SER A CA 1
ATOM 2594 C C . SER A 1 360 ? -72.809 -3.398 43.048 1.00 98.00 360 SER A C 1
ATOM 2596 O O . SER A 1 360 ? -73.945 -3.623 43.463 1.00 98.00 360 SER A O 1
ATOM 2598 N N . VAL A 1 361 ? -71.856 -4.327 43.031 1.00 97.88 361 VAL A N 1
ATOM 2599 C CA . VAL A 1 361 ? -72.026 -5.703 43.509 1.00 97.88 361 VAL A CA 1
ATOM 2600 C C . VAL A 1 361 ? -70.879 -6.026 44.458 1.00 97.88 361 VAL A C 1
ATOM 2602 O O . VAL A 1 361 ? -69.732 -6.069 44.029 1.00 97.88 361 VAL A O 1
ATOM 2605 N N . GLY A 1 362 ? -71.162 -6.260 45.739 1.00 96.19 362 GLY A N 1
ATOM 2606 C CA . GLY A 1 362 ? -70.132 -6.579 46.732 1.00 96.19 362 GLY A CA 1
ATOM 2607 C C . GLY A 1 362 ? -69.262 -5.381 47.115 1.00 96.19 362 GLY A C 1
ATOM 2608 O O . GLY A 1 362 ? -68.110 -5.297 46.705 1.00 96.19 362 GLY A O 1
ATOM 2609 N N . GLU A 1 363 ? -69.782 -4.457 47.920 1.00 94.75 363 GLU A N 1
ATOM 2610 C CA . GLU A 1 363 ? -68.996 -3.353 48.499 1.00 94.75 363 GLU A CA 1
ATOM 2611 C C . GLU A 1 363 ? -68.772 -3.567 50.003 1.00 94.75 363 GLU A C 1
ATOM 2613 O O . GLU A 1 363 ? -69.702 -3.410 50.791 1.00 94.75 363 GLU A O 1
ATOM 2618 N N . GLY A 1 364 ? -67.536 -3.863 50.402 1.00 93.25 364 GLY A N 1
ATOM 2619 C CA . GLY A 1 364 ? -67.067 -3.983 51.783 1.00 93.25 364 GLY A CA 1
ATOM 2620 C C . GLY A 1 364 ? -65.922 -4.991 51.942 1.00 93.25 364 GLY A C 1
ATOM 2621 O O . GLY A 1 364 ? -65.602 -5.757 51.033 1.00 93.25 364 GLY A O 1
ATOM 2622 N N . ASP A 1 365 ? -65.264 -4.978 53.105 1.00 94.69 365 ASP A N 1
ATOM 2623 C CA . ASP A 1 365 ? -64.133 -5.875 53.382 1.00 94.69 365 ASP A CA 1
ATOM 2624 C C . ASP A 1 365 ? -64.577 -7.345 53.368 1.00 94.69 365 ASP A C 1
ATOM 2626 O O . ASP A 1 365 ? -65.558 -7.696 54.019 1.00 94.69 365 ASP A O 1
ATOM 2630 N N . ASN A 1 366 ? -63.826 -8.221 52.702 1.00 94.56 366 ASN A N 1
ATOM 2631 C CA . ASN A 1 366 ? -64.138 -9.636 52.472 1.00 94.56 366 ASN A CA 1
ATOM 2632 C C . ASN A 1 366 ? -65.430 -9.878 51.664 1.00 94.56 366 ASN A C 1
ATOM 2634 O O . ASN A 1 366 ? -66.055 -10.924 51.828 1.00 94.56 366 ASN A O 1
ATOM 2638 N N . ALA A 1 367 ? -65.858 -8.925 50.828 1.00 95.31 367 ALA A N 1
ATOM 2639 C CA . ALA A 1 367 ? -66.942 -9.160 49.874 1.00 95.31 367 ALA A CA 1
ATOM 2640 C C . ALA A 1 367 ? -66.521 -10.210 48.830 1.00 95.31 367 ALA A C 1
ATOM 2642 O O . ALA A 1 367 ? -65.488 -10.048 48.185 1.00 95.31 367 ALA A O 1
ATOM 2643 N N . ASP A 1 368 ? -67.318 -11.260 48.645 1.00 96.69 368 ASP A N 1
ATOM 2644 C CA . ASP A 1 368 ? -67.092 -12.328 47.668 1.00 96.69 368 ASP A CA 1
ATOM 2645 C C . ASP A 1 368 ? -68.200 -12.329 46.613 1.00 96.69 368 ASP A C 1
ATOM 2647 O O . ASP A 1 368 ? -69.376 -12.543 46.910 1.00 96.69 368 ASP A O 1
ATOM 2651 N N . VAL A 1 369 ? -67.837 -12.052 45.367 1.00 98.31 369 VAL A N 1
ATOM 2652 C CA . VAL A 1 369 ? -68.769 -11.858 44.263 1.00 98.31 369 VAL A CA 1
ATOM 2653 C C . VAL A 1 369 ? -68.480 -12.846 43.151 1.00 98.31 369 VAL A C 1
ATOM 2655 O O . VAL A 1 369 ? -67.395 -12.867 42.579 1.00 98.31 369 VAL A O 1
ATOM 2658 N N . LYS A 1 370 ? -69.507 -13.592 42.763 1.00 98.06 370 LYS A N 1
ATOM 2659 C CA . LYS A 1 370 ? -69.546 -14.427 41.573 1.00 98.06 370 LYS A CA 1
ATOM 2660 C C . LYS A 1 370 ? -70.650 -13.928 40.649 1.00 98.06 370 LYS A C 1
ATOM 2662 O O . LYS A 1 370 ? -71.821 -13.987 41.004 1.00 98.06 370 LYS A O 1
ATOM 2667 N N . MET A 1 371 ? -70.290 -13.466 39.459 1.00 98.25 371 MET A N 1
ATOM 2668 C CA . MET A 1 371 ? -71.225 -13.128 38.392 1.00 98.25 371 MET A CA 1
ATOM 2669 C C . MET A 1 371 ? -71.001 -14.068 37.212 1.00 98.25 371 MET A C 1
ATOM 2671 O O . MET A 1 371 ? -69.884 -14.169 36.707 1.00 98.25 371 MET A O 1
ATOM 2675 N N . THR A 1 372 ? -72.043 -14.744 36.747 1.00 97.44 372 THR A N 1
ATOM 2676 C CA . THR A 1 372 ? -71.984 -15.533 35.517 1.00 97.44 372 THR A CA 1
ATOM 2677 C C . THR A 1 372 ? -73.012 -15.053 34.508 1.00 97.44 372 THR A C 1
ATOM 2679 O O . THR A 1 372 ? -74.095 -14.601 34.885 1.00 97.44 372 THR A O 1
ATOM 2682 N N . GLY A 1 373 ? -72.695 -15.152 33.220 1.00 96.31 373 GLY A N 1
ATOM 2683 C CA . GLY A 1 373 ? -73.670 -14.873 32.181 1.00 96.31 373 GLY A CA 1
ATOM 2684 C C . GLY A 1 373 ? -73.506 -15.702 30.918 1.00 96.31 373 GLY A C 1
ATOM 2685 O O . GLY A 1 373 ? -72.403 -16.066 30.526 1.00 96.31 373 GLY A O 1
ATOM 2686 N N . SER A 1 374 ? -74.625 -16.020 30.275 1.00 96.06 374 SER A N 1
ATOM 2687 C CA . SER A 1 374 ? -74.669 -16.772 29.018 1.00 96.06 374 SER A CA 1
ATOM 2688 C C . SER A 1 374 ? -75.712 -16.147 28.102 1.00 96.06 374 SER A C 1
ATOM 2690 O O . SER A 1 374 ? -76.898 -16.268 28.379 1.00 96.06 374 SER A O 1
ATOM 2692 N N . GLY A 1 375 ? -75.314 -15.422 27.057 1.00 96.31 375 GLY A N 1
ATOM 2693 C CA . GLY A 1 375 ? -76.245 -14.582 26.292 1.00 96.31 375 GLY A CA 1
ATOM 2694 C C . GLY A 1 375 ? -76.725 -13.346 27.065 1.00 96.31 375 GLY A C 1
ATOM 2695 O O . GLY A 1 375 ? -77.832 -12.874 26.830 1.00 96.31 375 GLY A O 1
ATOM 2696 N N . ALA A 1 376 ? -75.958 -12.869 28.048 1.00 97.50 376 ALA A N 1
ATOM 2697 C CA . ALA A 1 376 ? -76.343 -11.733 28.879 1.00 97.50 376 ALA A CA 1
ATOM 2698 C C . ALA A 1 376 ? -76.141 -10.399 28.148 1.00 97.50 376 ALA A C 1
ATOM 2700 O O . ALA A 1 376 ? -75.148 -10.224 27.442 1.00 97.50 376 ALA A O 1
ATOM 2701 N N . SER A 1 377 ? -77.019 -9.432 28.400 1.00 97.44 377 SER A N 1
ATOM 2702 C CA . SER A 1 377 ? -76.790 -8.017 28.094 1.00 97.44 377 SER A CA 1
ATOM 2703 C C . SER A 1 377 ? -76.771 -7.232 29.403 1.00 97.44 377 SER A C 1
ATOM 2705 O O . SER A 1 377 ? -77.790 -7.130 30.080 1.00 97.44 377 SER A O 1
ATOM 2707 N N . VAL A 1 378 ? -75.610 -6.718 29.803 1.00 97.94 378 VAL A N 1
ATOM 2708 C CA . VAL A 1 378 ? -75.436 -5.948 31.041 1.00 97.94 378 VAL A CA 1
ATOM 2709 C C . VAL A 1 378 ? -75.053 -4.521 30.680 1.00 97.94 378 VAL A C 1
ATOM 2711 O O . VAL A 1 378 ? -74.028 -4.300 30.040 1.00 97.94 378 VAL A O 1
ATOM 2714 N N . SER A 1 379 ? -75.848 -3.544 31.110 1.00 97.44 379 SER A N 1
ATOM 2715 C CA . SER A 1 379 ? -75.583 -2.125 30.879 1.00 97.44 379 SER A CA 1
ATOM 2716 C C . SER A 1 379 ? -75.548 -1.344 32.189 1.00 97.44 379 SER A C 1
ATOM 2718 O O . SER A 1 379 ? -76.531 -1.330 32.929 1.00 97.44 379 SER A O 1
ATOM 2720 N N . SER A 1 380 ? -74.430 -0.661 32.457 1.00 97.44 380 SER A N 1
ATOM 2721 C CA . SER A 1 380 ? -74.280 0.275 33.580 1.00 97.44 380 SER A CA 1
ATOM 2722 C C . SER A 1 380 ? -73.749 1.617 33.085 1.00 97.44 380 SER A C 1
ATOM 2724 O O . SER A 1 380 ? -72.562 1.779 32.791 1.00 97.44 380 SER A O 1
ATOM 2726 N N . LYS A 1 381 ? -74.635 2.607 32.979 1.00 92.62 381 LYS A N 1
ATOM 2727 C CA . LYS A 1 381 ? -74.346 3.863 32.267 1.00 92.62 381 LYS A CA 1
ATOM 2728 C C . LYS A 1 381 ? -73.206 4.686 32.875 1.00 92.62 381 LYS A C 1
ATOM 2730 O O . LYS A 1 381 ? -72.493 5.354 32.132 1.00 92.62 381 LYS A O 1
ATOM 2735 N N . LYS A 1 382 ? -73.062 4.697 34.204 1.00 96.00 382 LYS A N 1
ATOM 2736 C CA . LYS A 1 382 ? -72.089 5.543 34.921 1.00 96.00 382 LYS A CA 1
ATOM 2737 C C . LYS A 1 382 ? -70.906 4.738 35.445 1.00 96.00 382 LYS A C 1
ATOM 2739 O O . LYS A 1 382 ? -69.792 4.904 34.955 1.00 96.00 382 LYS A O 1
ATOM 2744 N N . THR A 1 383 ? -71.132 3.890 36.448 1.00 96.88 383 THR A N 1
ATOM 2745 C CA . THR A 1 383 ? -70.073 3.111 37.101 1.00 96.88 383 THR A CA 1
ATOM 2746 C C . THR A 1 383 ? -70.483 1.662 37.295 1.00 96.88 383 THR A C 1
ATOM 2748 O O . THR A 1 383 ? -71.607 1.369 37.705 1.00 96.88 383 THR A O 1
ATOM 2751 N N . PHE A 1 384 ? -69.556 0.754 37.032 1.00 97.69 384 PHE A N 1
ATOM 2752 C CA . PHE A 1 384 ? -69.698 -0.676 37.264 1.00 97.69 384 PHE A CA 1
ATOM 2753 C C . PHE A 1 384 ? -68.664 -1.115 38.303 1.00 97.69 384 PHE A C 1
ATOM 2755 O O . PHE A 1 384 ? -67.476 -1.192 37.997 1.00 97.69 384 PHE A O 1
ATOM 2762 N N . THR A 1 385 ? -69.114 -1.352 39.532 1.00 97.38 385 THR A N 1
ATOM 2763 C CA . THR A 1 385 ? -68.271 -1.721 40.674 1.00 97.38 385 THR A CA 1
ATOM 2764 C C . THR A 1 385 ? -68.564 -3.161 41.074 1.00 97.38 385 THR A C 1
ATOM 2766 O O . THR A 1 385 ? -69.714 -3.503 41.337 1.00 97.38 385 THR A O 1
ATOM 2769 N N . VAL A 1 386 ? -67.539 -4.006 41.147 1.00 97.62 386 VAL A N 1
ATOM 2770 C CA . VAL A 1 386 ? -67.669 -5.410 41.548 1.00 97.62 386 VAL A CA 1
ATOM 2771 C C . VAL A 1 386 ? -66.573 -5.760 42.547 1.00 97.62 386 VAL A C 1
ATOM 2773 O O . VAL A 1 386 ? -65.405 -5.604 42.222 1.00 97.62 386 VAL A O 1
ATOM 2776 N N . ALA A 1 387 ? -66.936 -6.241 43.736 1.00 96.38 387 ALA A N 1
ATOM 2777 C CA . ALA A 1 387 ? -66.027 -6.631 44.820 1.00 96.38 387 ALA A CA 1
ATOM 2778 C C . ALA A 1 387 ? -65.023 -5.527 45.222 1.00 96.38 387 ALA A C 1
ATOM 2780 O O . ALA A 1 387 ? -63.827 -5.598 44.932 1.00 96.38 387 ALA A O 1
ATOM 2781 N N . LYS A 1 388 ? -65.501 -4.493 45.919 1.00 94.75 388 LYS A N 1
ATOM 2782 C CA . LYS A 1 388 ? -64.674 -3.384 46.422 1.00 94.75 388 LYS A CA 1
ATOM 2783 C C . LYS A 1 388 ? -64.557 -3.414 47.947 1.00 94.75 388 LYS A C 1
ATOM 2785 O O . LYS A 1 388 ? -65.547 -3.200 48.637 1.00 94.75 388 LYS A O 1
ATOM 2790 N N . GLY A 1 389 ? -63.350 -3.613 48.468 1.00 92.50 389 GLY A N 1
ATOM 2791 C CA . GLY A 1 389 ? -62.991 -3.660 49.888 1.00 92.50 389 GLY A CA 1
ATOM 2792 C C . GLY A 1 389 ? -61.730 -4.499 50.135 1.00 92.50 389 GLY A C 1
ATOM 2793 O O . GLY A 1 389 ? -61.257 -5.215 49.251 1.00 92.50 389 GLY A O 1
ATOM 2794 N N . ASN A 1 390 ? -61.163 -4.445 51.343 1.00 91.31 390 ASN A N 1
ATOM 2795 C CA . ASN A 1 390 ? -59.974 -5.247 51.659 1.00 91.31 390 ASN A CA 1
ATOM 2796 C C . ASN A 1 390 ? -60.313 -6.743 51.620 1.00 91.31 390 ASN A C 1
ATOM 2798 O O . ASN A 1 390 ? -61.348 -7.144 52.141 1.00 91.31 390 ASN A O 1
ATOM 2802 N N . ASN A 1 391 ? -59.451 -7.569 51.018 1.00 90.44 391 ASN A N 1
ATOM 2803 C CA . ASN A 1 391 ? -59.704 -8.994 50.736 1.00 90.44 391 ASN A CA 1
ATOM 2804 C C . ASN A 1 391 ? -60.954 -9.277 49.877 1.00 90.44 391 ASN A C 1
ATOM 2806 O O . ASN A 1 391 ? -61.486 -10.387 49.936 1.00 90.44 391 ASN A O 1
ATOM 2810 N N . ALA A 1 392 ? -61.462 -8.302 49.118 1.00 92.00 392 ALA A N 1
ATOM 2811 C CA . ALA A 1 392 ? -62.597 -8.547 48.237 1.00 92.00 392 ALA A CA 1
ATOM 2812 C C . ALA A 1 392 ? -62.220 -9.489 47.075 1.00 92.00 392 ALA A C 1
ATOM 2814 O O . ALA A 1 392 ? -61.091 -9.485 46.580 1.00 92.00 392 ALA A O 1
ATOM 2815 N N . SER A 1 393 ? -63.175 -10.310 46.650 1.00 94.56 393 SER A N 1
ATOM 2816 C CA . SER A 1 393 ? -63.025 -11.352 45.635 1.00 94.56 393 SER A CA 1
ATOM 2817 C C . SER A 1 393 ? -64.081 -11.163 44.548 1.00 94.56 393 SER A C 1
ATOM 2819 O O . SER A 1 393 ? -65.272 -11.159 44.842 1.00 94.56 393 SER A O 1
ATOM 2821 N N . ALA A 1 394 ? -63.666 -10.988 43.295 1.00 97.25 394 ALA A N 1
ATOM 2822 C CA . ALA A 1 394 ? -64.545 -10.891 42.131 1.00 97.25 394 ALA A CA 1
ATOM 2823 C C . ALA A 1 394 ? -64.278 -12.049 41.169 1.00 97.25 394 ALA A C 1
ATOM 2825 O O . ALA A 1 394 ? -63.154 -12.235 40.723 1.00 97.25 394 ALA A O 1
ATOM 2826 N N . THR A 1 395 ? -65.314 -12.785 40.781 1.00 97.69 395 THR A N 1
ATOM 2827 C CA . THR A 1 395 ? -65.282 -13.790 39.713 1.00 97.69 395 THR A CA 1
ATOM 2828 C C . THR A 1 395 ? -66.384 -13.480 38.713 1.00 97.69 395 THR A C 1
ATOM 2830 O O . THR A 1 395 ? -67.561 -13.593 39.039 1.00 97.69 395 THR A O 1
ATOM 2833 N N . LEU A 1 396 ? -66.026 -13.089 37.496 1.00 97.88 396 LEU A N 1
ATOM 2834 C CA . LEU A 1 396 ? -66.942 -12.783 36.402 1.00 97.88 396 LEU A CA 1
ATOM 2835 C C . LEU A 1 396 ? -66.683 -13.778 35.269 1.00 97.88 396 LEU A C 1
ATOM 2837 O O . LEU A 1 396 ? -65.569 -13.823 34.763 1.00 97.88 396 LEU A O 1
ATOM 2841 N N . ASN A 1 397 ? -67.685 -14.556 34.858 1.00 97.56 397 ASN A N 1
ATOM 2842 C CA . ASN A 1 397 ? -67.575 -15.486 33.727 1.00 97.56 397 ASN A CA 1
ATOM 2843 C C . ASN A 1 397 ? -68.754 -15.303 32.767 1.00 97.56 397 ASN A C 1
ATOM 2845 O O . ASN A 1 397 ? -69.893 -15.610 33.115 1.00 97.56 397 ASN A O 1
ATOM 2849 N N . TYR A 1 398 ? -68.483 -14.806 31.564 1.00 97.94 398 TYR A N 1
ATOM 2850 C CA . TYR A 1 398 ? -69.502 -14.496 30.569 1.00 97.94 398 TYR A CA 1
ATOM 2851 C C . TYR A 1 398 ? -69.261 -15.232 29.256 1.00 97.94 398 TYR A C 1
ATOM 2853 O O . TYR A 1 398 ? -68.154 -15.243 28.728 1.00 97.94 398 TYR A O 1
ATOM 2861 N N . THR A 1 399 ? -70.325 -15.810 28.702 1.00 97.88 399 THR A N 1
ATOM 2862 C CA . THR A 1 399 ? -70.335 -16.497 27.408 1.00 97.88 399 THR A CA 1
ATOM 2863 C C . THR A 1 399 ? -71.368 -15.862 26.478 1.00 97.88 399 THR A C 1
ATOM 2865 O O . THR A 1 399 ? -72.499 -15.639 26.900 1.00 97.88 399 THR A O 1
ATOM 2868 N N . GLY A 1 400 ? -71.035 -15.554 25.221 1.00 97.19 400 GLY A N 1
ATOM 2869 C CA . GLY A 1 400 ? -71.994 -14.993 24.255 1.00 97.19 400 GLY A CA 1
ATOM 2870 C C . GLY A 1 400 ? -72.656 -13.680 24.695 1.00 97.19 400 GLY A C 1
ATOM 2871 O O . GLY A 1 400 ? -73.811 -13.453 24.352 1.00 97.19 400 GLY A O 1
ATOM 2872 N N . SER A 1 401 ? -71.994 -12.876 25.530 1.00 98.25 401 SER A N 1
ATOM 2873 C CA . SER A 1 401 ? -72.613 -11.774 26.280 1.00 98.25 401 SER A CA 1
ATOM 2874 C C . SER A 1 401 ? -72.037 -10.402 25.925 1.00 98.25 401 SER A C 1
ATOM 2876 O O . SER A 1 401 ? -70.918 -10.281 25.428 1.00 98.25 401 SER A O 1
ATOM 2878 N N . LYS A 1 402 ? -72.787 -9.343 26.229 1.00 97.50 402 LYS A N 1
ATOM 2879 C CA . LYS A 1 402 ? -72.384 -7.947 26.052 1.00 97.50 402 LYS A CA 1
ATOM 2880 C C . LYS A 1 402 ? -72.439 -7.206 27.386 1.00 97.50 402 LYS A C 1
ATOM 2882 O O . LYS A 1 402 ? -73.443 -7.276 28.087 1.00 97.50 402 LYS A O 1
ATOM 2887 N N . ILE A 1 403 ? -71.368 -6.498 27.724 1.00 97.94 403 ILE A N 1
ATOM 2888 C CA . ILE A 1 403 ? -71.219 -5.708 28.945 1.00 97.94 403 ILE A CA 1
ATOM 2889 C C . ILE A 1 403 ? -70.827 -4.287 28.527 1.00 97.94 403 ILE A C 1
ATOM 2891 O O . ILE A 1 403 ? -69.692 -4.051 28.120 1.00 97.94 403 ILE A O 1
ATOM 2895 N N . ASP A 1 404 ? -71.757 -3.342 28.617 1.00 97.56 404 ASP A N 1
ATOM 2896 C CA . ASP A 1 404 ? -71.541 -1.940 28.249 1.00 97.56 404 ASP A CA 1
ATOM 2897 C C . ASP A 1 404 ? -71.531 -1.060 29.506 1.00 97.56 404 ASP A C 1
ATOM 2899 O O . ASP A 1 404 ? -72.543 -0.950 30.206 1.00 97.56 404 ASP A O 1
ATOM 2903 N N . ILE A 1 405 ? -70.398 -0.419 29.802 1.00 97.88 405 ILE A N 1
ATOM 2904 C CA . ILE A 1 405 ? -70.203 0.344 31.042 1.00 97.88 405 ILE A CA 1
ATOM 2905 C C . ILE A 1 405 ? -69.647 1.753 30.800 1.00 97.88 405 ILE A C 1
ATOM 2907 O O . ILE A 1 405 ? -68.987 2.024 29.798 1.00 97.88 405 ILE A O 1
ATOM 2911 N N . GLY A 1 406 ? -69.889 2.661 31.746 1.00 95.75 406 GLY A N 1
ATOM 2912 C CA . GLY A 1 406 ? -69.208 3.957 31.800 1.00 95.75 406 GLY A CA 1
ATOM 2913 C C . GLY A 1 406 ? -67.742 3.797 32.222 1.00 95.75 406 GLY A C 1
ATOM 2914 O O . GLY A 1 406 ? -66.860 3.626 31.382 1.00 95.75 406 GLY A O 1
ATOM 2915 N N . SER A 1 407 ? -67.490 3.821 33.532 1.00 97.12 407 SER A N 1
ATOM 2916 C CA . SER A 1 407 ? -66.205 3.449 34.150 1.00 97.12 407 SER A CA 1
ATOM 2917 C C . SER A 1 407 ? -66.349 2.169 34.980 1.00 97.12 407 SER A C 1
ATOM 2919 O O . SER A 1 407 ? -67.418 1.912 35.535 1.00 97.12 407 SER A O 1
ATOM 2921 N N . GLY A 1 408 ? -65.286 1.372 35.094 1.00 95.75 408 GLY A N 1
ATOM 2922 C CA . GLY A 1 408 ? -65.305 0.072 35.779 1.00 95.75 408 GLY A CA 1
ATOM 2923 C C . GLY A 1 408 ? -64.299 -0.044 36.925 1.00 95.75 408 GLY A C 1
ATOM 2924 O O . GLY A 1 408 ? -63.163 0.403 36.783 1.00 95.75 408 GLY A O 1
ATOM 2925 N N . TYR A 1 409 ? -64.705 -0.692 38.019 1.00 94.38 409 TYR A N 1
ATOM 2926 C CA . TYR A 1 409 ? -63.883 -1.041 39.185 1.00 94.38 409 TYR A CA 1
ATOM 2927 C C . TYR A 1 409 ? -64.177 -2.494 39.585 1.00 94.38 409 TYR A C 1
ATOM 2929 O O . TYR A 1 409 ? -65.190 -2.767 40.223 1.00 94.38 409 TYR A O 1
ATOM 2937 N N . ILE A 1 410 ? -63.337 -3.442 39.174 1.00 95.19 410 ILE A N 1
ATOM 2938 C CA . ILE A 1 410 ? -63.569 -4.885 39.351 1.00 95.19 410 ILE A CA 1
ATOM 2939 C C . ILE A 1 410 ? -62.459 -5.447 40.240 1.00 95.19 410 ILE A C 1
ATOM 2941 O O . ILE A 1 410 ? -61.339 -5.610 39.776 1.00 95.19 410 ILE A O 1
ATOM 2945 N N . GLY A 1 411 ? -62.755 -5.729 41.505 1.00 91.88 411 GLY A N 1
ATOM 2946 C CA . GLY A 1 411 ? -61.787 -6.153 42.512 1.00 91.88 411 GLY A CA 1
ATOM 2947 C C . GLY A 1 411 ? -60.875 -5.009 42.944 1.00 91.88 411 GLY A C 1
ATOM 2948 O O . GLY A 1 411 ? -59.833 -4.782 42.343 1.00 91.88 411 GLY A O 1
ATOM 2949 N N . GLU A 1 412 ? -61.239 -4.271 43.988 1.00 91.06 412 GLU A N 1
ATOM 2950 C CA . GLU A 1 412 ? -60.441 -3.138 44.492 1.00 91.06 412 GLU A CA 1
ATOM 2951 C C . GLU A 1 412 ? -60.291 -3.211 46.017 1.00 91.06 412 GLU A C 1
ATOM 2953 O O . GLU A 1 412 ? -61.289 -3.191 46.729 1.00 91.06 412 GLU A O 1
ATOM 2958 N N . GLY A 1 413 ? -59.057 -3.259 46.521 1.00 89.56 413 GLY A N 1
ATOM 2959 C CA . GLY A 1 413 ? -58.696 -3.285 47.941 1.00 89.56 413 GLY A CA 1
ATOM 2960 C C . GLY A 1 413 ? -57.336 -3.949 48.191 1.00 89.56 413 GLY A C 1
ATOM 2961 O O . GLY A 1 413 ? -56.804 -4.628 47.317 1.00 89.56 413 GLY A O 1
ATOM 2962 N N . GLU A 1 414 ? -56.776 -3.790 49.397 1.00 86.19 414 GLU A N 1
ATOM 2963 C CA . GLU A 1 414 ? -55.389 -4.177 49.747 1.00 86.19 414 GLU A CA 1
ATOM 2964 C C . GLU A 1 414 ? -54.953 -5.586 49.289 1.00 86.19 414 GLU A C 1
ATOM 2966 O O . GLU A 1 414 ? -53.800 -5.759 48.897 1.00 86.19 414 GLU A O 1
ATOM 2971 N N . SER A 1 415 ? -55.858 -6.573 49.284 1.00 87.69 415 SER A N 1
ATOM 2972 C CA . SER A 1 415 ? -55.594 -7.961 48.857 1.00 87.69 415 SER A CA 1
ATOM 2973 C C . SER A 1 415 ? -56.665 -8.511 47.907 1.00 87.69 415 SER A C 1
ATOM 2975 O O . SER A 1 415 ? -57.163 -9.625 48.095 1.00 87.69 415 SER A O 1
ATOM 2977 N N . ALA A 1 416 ? -57.100 -7.706 46.934 1.00 87.12 416 ALA A N 1
ATOM 2978 C CA . ALA A 1 416 ? -58.188 -8.103 46.046 1.00 87.12 416 ALA A CA 1
ATOM 2979 C C . ALA A 1 416 ? -57.812 -9.291 45.134 1.00 87.12 416 ALA A C 1
ATOM 2981 O O . ALA A 1 416 ? -56.730 -9.331 44.538 1.00 87.12 416 ALA A O 1
ATOM 2982 N N . LYS A 1 417 ? -58.738 -10.246 44.994 1.00 91.12 417 LYS A N 1
ATOM 2983 C CA . LYS A 1 417 ? -58.642 -11.381 44.062 1.00 91.12 417 LYS A CA 1
ATOM 2984 C C . LYS A 1 417 ? -59.666 -11.201 42.955 1.00 91.12 417 LYS A C 1
ATOM 2986 O O . LYS A 1 417 ? -60.847 -11.055 43.241 1.00 91.12 417 LYS A O 1
ATOM 2991 N N . THR A 1 418 ? -59.235 -11.209 41.703 1.00 95.44 418 THR A N 1
ATOM 2992 C CA . THR A 1 418 ? -60.124 -10.938 40.571 1.00 95.44 418 THR A CA 1
ATOM 2993 C C . THR A 1 418 ? -59.957 -11.983 39.484 1.00 95.44 418 THR A C 1
ATOM 2995 O O . THR A 1 418 ? -58.846 -12.278 39.066 1.00 95.44 418 THR A O 1
ATOM 2998 N N . GLN A 1 419 ? -61.059 -12.515 38.981 1.00 96.75 419 GLN A N 1
ATOM 2999 C CA . GLN A 1 419 ? -61.119 -13.344 37.790 1.00 96.75 419 GLN A CA 1
ATOM 3000 C C . GLN A 1 419 ? -62.162 -12.742 36.851 1.00 96.75 419 GLN A C 1
ATOM 3002 O O . GLN A 1 419 ? -63.318 -12.585 37.233 1.00 96.75 419 GLN A O 1
ATOM 3007 N N . LEU A 1 420 ? -61.759 -12.403 35.631 1.00 97.12 420 LEU A N 1
ATOM 3008 C CA . LEU A 1 420 ? -62.646 -11.970 34.558 1.00 97.12 420 LEU A CA 1
ATOM 3009 C C . LEU A 1 420 ? -62.417 -12.872 33.351 1.00 97.12 420 LEU A C 1
ATOM 3011 O O . LEU A 1 420 ? -61.353 -12.841 32.744 1.00 97.12 420 LEU A O 1
ATOM 3015 N N . GLU A 1 421 ? -63.427 -13.655 33.002 1.00 97.94 421 GLU A N 1
ATOM 3016 C CA . GLU A 1 421 ? -63.412 -14.603 31.899 1.00 97.94 421 GLU A CA 1
ATOM 3017 C C . GLU A 1 421 ? -64.527 -14.263 30.903 1.00 97.94 421 GLU A C 1
ATOM 3019 O O . GLU A 1 421 ? -65.708 -14.249 31.252 1.00 97.94 421 GLU A O 1
ATOM 3024 N N . LEU A 1 422 ? -64.150 -13.971 29.660 1.00 98.12 422 LEU A N 1
ATOM 3025 C CA . LEU A 1 422 ? -65.050 -13.669 28.553 1.00 98.12 422 LEU A CA 1
ATOM 3026 C C . LEU A 1 422 ? -64.861 -14.717 27.452 1.00 98.12 422 LEU A C 1
ATOM 3028 O O . LEU A 1 422 ? -63.757 -14.900 26.949 1.00 98.12 422 LEU A O 1
ATOM 3032 N N . ASN A 1 423 ? -65.946 -15.371 27.049 1.00 97.50 423 ASN A N 1
ATOM 3033 C CA . ASN A 1 423 ? -66.001 -16.356 25.971 1.00 97.50 423 ASN A CA 1
ATOM 3034 C C . ASN A 1 423 ? -67.004 -15.860 24.916 1.00 97.50 423 ASN A C 1
ATOM 3036 O O . ASN A 1 423 ? -68.186 -15.701 25.223 1.00 97.50 423 ASN A O 1
ATOM 3040 N N . ASN A 1 424 ? -66.572 -15.540 23.693 1.00 97.25 424 ASN A N 1
ATOM 3041 C CA . ASN A 1 424 ? -67.415 -14.883 22.679 1.00 97.25 424 ASN A CA 1
ATOM 3042 C C . ASN A 1 424 ? -68.251 -13.714 23.241 1.00 97.25 424 ASN A C 1
ATOM 3044 O O . ASN A 1 424 ? -69.455 -13.618 23.003 1.00 97.25 424 ASN A O 1
ATOM 3048 N N . SER A 1 425 ? -67.627 -12.880 24.075 1.00 98.06 425 SER A N 1
ATOM 3049 C CA . SER A 1 425 ? -68.296 -11.812 24.823 1.00 98.06 425 SER A CA 1
ATOM 3050 C C . SER A 1 425 ? -67.537 -10.491 24.733 1.00 98.06 425 SER A C 1
ATOM 3052 O O . SER A 1 425 ? -66.312 -10.468 24.640 1.00 98.06 425 SER A O 1
ATOM 3054 N N . ALA A 1 426 ? -68.249 -9.371 24.797 1.00 97.62 426 ALA A N 1
ATOM 3055 C CA . ALA A 1 426 ? -67.651 -8.043 24.695 1.00 97.62 426 ALA A CA 1
ATOM 3056 C C . ALA A 1 426 ? -67.861 -7.228 25.974 1.00 97.62 426 ALA A C 1
ATOM 3058 O O . ALA A 1 426 ? -68.996 -7.073 26.415 1.00 97.62 426 ALA A O 1
ATOM 3059 N N . LEU A 1 427 ? -66.784 -6.660 26.521 1.00 97.88 427 LEU A N 1
ATOM 3060 C CA . LEU A 1 427 ? -66.816 -5.588 27.513 1.00 97.88 427 LEU A CA 1
ATOM 3061 C C . LEU A 1 427 ? -66.387 -4.283 26.842 1.00 97.88 427 LEU A C 1
ATOM 3063 O O . LEU A 1 427 ? -65.251 -4.154 26.384 1.00 97.88 427 LEU A O 1
ATOM 3067 N N . THR A 1 428 ? -67.286 -3.305 26.806 1.00 98.00 428 THR A N 1
ATOM 3068 C CA . THR A 1 428 ? -67.014 -1.971 26.262 1.00 98.00 428 THR A CA 1
ATOM 3069 C C . THR A 1 428 ? -67.148 -0.934 27.365 1.00 98.00 428 THR A C 1
ATOM 3071 O O . THR A 1 428 ? -68.176 -0.879 28.038 1.00 98.00 428 THR A O 1
ATOM 3074 N N . ALA A 1 429 ? -66.127 -0.095 27.536 1.00 98.00 429 ALA A N 1
ATOM 3075 C CA . ALA A 1 429 ? -66.127 0.996 28.502 1.00 98.00 429 ALA A CA 1
ATOM 3076 C C . ALA A 1 429 ? -65.855 2.343 27.826 1.00 98.00 429 ALA A C 1
ATOM 3078 O O . ALA A 1 429 ? -64.885 2.492 27.076 1.00 98.00 429 ALA A O 1
ATOM 3079 N N . SER A 1 430 ? -66.690 3.346 28.108 1.00 95.94 430 SER A N 1
ATOM 3080 C CA . SER A 1 430 ? -66.470 4.713 27.609 1.00 95.94 430 SER A CA 1
ATOM 3081 C C . SER A 1 430 ? -65.459 5.509 28.443 1.00 95.94 430 SER A C 1
ATOM 3083 O O . SER A 1 430 ? -64.981 6.544 27.993 1.00 95.94 430 SER A O 1
ATOM 3085 N N . GLY A 1 431 ? -65.187 5.070 29.673 1.00 96.19 431 GLY A N 1
ATOM 3086 C CA . GLY A 1 431 ? -64.285 5.699 30.634 1.00 96.19 431 GLY A CA 1
ATOM 3087 C C . GLY A 1 431 ? -63.139 4.779 31.051 1.00 96.19 431 GLY A C 1
ATOM 3088 O O . GLY A 1 431 ? -62.713 3.912 30.292 1.00 96.19 431 GLY A O 1
ATOM 3089 N N . LYS A 1 432 ? -62.617 4.985 32.265 1.00 97.44 432 LYS A N 1
ATOM 3090 C CA . LYS A 1 432 ? -61.497 4.198 32.802 1.00 97.44 432 LYS A CA 1
ATOM 3091 C C . LYS A 1 432 ? -61.970 2.853 33.339 1.00 97.44 432 LYS A C 1
ATOM 3093 O O . LYS A 1 432 ? -63.066 2.761 33.894 1.00 97.44 432 LYS A O 1
ATOM 3098 N N . VAL A 1 433 ? -61.122 1.836 33.236 1.00 97.62 433 VAL A N 1
ATOM 3099 C CA . VAL A 1 433 ? -61.389 0.504 33.792 1.00 97.62 433 VAL A CA 1
ATOM 3100 C C . VAL A 1 433 ? -60.225 0.066 34.665 1.00 97.62 433 VAL A C 1
ATOM 3102 O O . VAL A 1 433 ? -59.086 -0.017 34.215 1.00 97.62 433 VAL A O 1
ATOM 3105 N N . PHE A 1 434 ? -60.534 -0.252 35.914 1.00 95.44 434 PHE A N 1
ATOM 3106 C CA . PHE A 1 434 ? -59.587 -0.723 36.908 1.00 95.44 434 PHE A CA 1
ATOM 3107 C C . PHE A 1 434 ? -59.969 -2.134 37.344 1.00 95.44 434 PHE A C 1
ATOM 3109 O O . PHE A 1 434 ? -61.091 -2.361 37.796 1.00 95.44 434 PHE A O 1
ATOM 3116 N N . ILE A 1 435 ? -59.046 -3.081 37.198 1.00 94.56 435 ILE A N 1
ATOM 3117 C CA . ILE A 1 435 ? -59.250 -4.489 37.548 1.00 94.56 435 ILE A CA 1
ATOM 3118 C C . ILE A 1 435 ? -58.177 -4.893 38.563 1.00 94.56 435 ILE A C 1
ATOM 3120 O O . ILE A 1 435 ? -56.995 -4.640 38.335 1.00 94.56 435 ILE A O 1
ATOM 3124 N N . GLY A 1 436 ? -58.572 -5.468 39.695 1.00 91.75 436 GLY A N 1
ATOM 3125 C CA . GLY A 1 436 ? -57.675 -5.995 40.721 1.00 91.75 436 GLY A CA 1
ATOM 3126 C C . GLY A 1 436 ? -56.758 -4.966 41.379 1.00 91.75 436 GLY A C 1
ATOM 3127 O O . GLY A 1 436 ? -55.569 -5.209 41.441 1.00 91.75 436 GLY A O 1
ATOM 3128 N N . GLN A 1 437 ? -57.228 -3.810 41.840 1.00 91.31 437 GLN A N 1
ATOM 3129 C CA . GLN A 1 437 ? -56.360 -2.747 42.389 1.00 91.31 437 GLN A CA 1
ATOM 3130 C C . GLN A 1 437 ? -56.085 -2.906 43.894 1.00 91.31 437 GLN A C 1
ATOM 3132 O O . GLN A 1 437 ? -57.014 -3.188 44.644 1.00 91.31 437 GLN A O 1
ATOM 3137 N N . GLY A 1 438 ? -54.842 -2.682 44.344 1.00 88.50 438 GLY A N 1
ATOM 3138 C CA . GLY A 1 438 ? -54.400 -2.789 45.745 1.00 88.50 438 GLY A CA 1
ATOM 3139 C C . GLY A 1 438 ? -53.031 -3.466 45.921 1.00 88.50 438 GLY A C 1
ATOM 3140 O O . GLY A 1 438 ? -52.514 -4.094 44.998 1.00 88.50 438 GLY A O 1
ATOM 3141 N N . ASN A 1 439 ? -52.433 -3.352 47.115 1.00 84.81 439 ASN A N 1
ATOM 3142 C CA . ASN A 1 439 ? -51.033 -3.729 47.371 1.00 84.81 439 ASN A CA 1
ATOM 3143 C C . ASN A 1 439 ? -50.677 -5.192 47.059 1.00 84.81 439 ASN A C 1
ATOM 3145 O O . ASN A 1 439 ? -49.574 -5.448 46.590 1.00 84.81 439 ASN A O 1
ATOM 3149 N N . THR A 1 440 ? -51.572 -6.146 47.312 1.00 84.25 440 THR A N 1
ATOM 3150 C CA . THR A 1 440 ? -51.343 -7.599 47.172 1.00 84.25 440 THR A CA 1
ATOM 3151 C C . THR A 1 440 ? -52.433 -8.249 46.329 1.00 84.25 440 THR A C 1
ATOM 3153 O O . THR A 1 440 ? -53.259 -9.020 46.812 1.00 84.25 440 THR A O 1
ATOM 3156 N N . THR A 1 441 ? -52.479 -7.898 45.051 1.00 86.88 441 THR A N 1
ATOM 3157 C CA . THR A 1 441 ? -53.583 -8.282 44.168 1.00 86.88 441 THR A CA 1
ATOM 3158 C C . THR A 1 441 ? -53.244 -9.460 43.274 1.00 86.88 441 THR A C 1
ATOM 3160 O O . THR A 1 441 ? -52.114 -9.604 42.817 1.00 86.88 441 THR A O 1
ATOM 3163 N N . GLN A 1 442 ? -54.234 -10.313 43.010 1.00 88.81 442 GLN A N 1
ATOM 3164 C CA . GLN A 1 442 ? -54.126 -11.422 42.061 1.00 88.81 442 GLN A CA 1
ATOM 3165 C C . GLN A 1 442 ? -55.263 -11.309 41.051 1.00 88.81 442 GLN A C 1
ATOM 3167 O O . GLN A 1 442 ? -56.429 -11.361 41.440 1.00 88.81 442 GLN A O 1
ATOM 3172 N N . THR A 1 443 ? -54.933 -11.139 39.772 1.00 94.75 443 THR A N 1
ATOM 3173 C CA . THR A 1 443 ? -55.918 -10.943 38.705 1.00 94.75 443 THR A CA 1
ATOM 3174 C C . THR A 1 443 ? -55.719 -11.922 37.560 1.00 94.75 443 THR A C 1
ATOM 3176 O O . THR A 1 443 ? -54.657 -11.934 36.950 1.00 94.75 443 THR A O 1
ATOM 3179 N N . ASN A 1 444 ? -56.767 -12.663 37.211 1.00 95.62 444 ASN A N 1
ATOM 3180 C CA . ASN A 1 444 ? -56.822 -13.504 36.021 1.00 95.62 444 ASN A CA 1
ATOM 3181 C C . ASN A 1 444 ? -57.779 -12.864 35.008 1.00 95.62 444 ASN A C 1
ATOM 3183 O O . ASN A 1 444 ? -58.966 -12.710 35.296 1.00 95.62 444 ASN A O 1
ATOM 3187 N N . LEU A 1 445 ? -57.277 -12.483 33.836 1.00 96.75 445 LEU A N 1
ATOM 3188 C CA . LEU A 1 445 ? -58.058 -11.926 32.732 1.00 96.75 445 LEU A CA 1
ATOM 3189 C C . LEU A 1 445 ? -58.001 -12.881 31.540 1.00 96.75 445 LEU A C 1
ATOM 3191 O O . LEU A 1 445 ? -56.979 -12.985 30.873 1.00 96.75 445 LEU A O 1
ATOM 3195 N N . THR A 1 446 ? -59.104 -13.552 31.237 1.00 97.56 446 THR A N 1
ATOM 3196 C CA . THR A 1 446 ? -59.186 -14.557 30.175 1.00 97.56 446 THR A CA 1
ATOM 3197 C C . THR A 1 446 ? -60.194 -14.121 29.116 1.00 97.56 446 THR A C 1
ATOM 3199 O O . THR A 1 446 ? -61.354 -13.872 29.428 1.00 97.56 446 THR A O 1
ATOM 3202 N N . LEU A 1 447 ? -59.767 -14.023 27.858 1.00 97.88 447 LEU A N 1
ATOM 3203 C CA . LEU A 1 447 ? -60.572 -13.597 26.715 1.00 97.88 447 LEU A CA 1
ATOM 3204 C C . LEU A 1 447 ? -60.479 -14.654 25.608 1.00 97.88 447 LEU A C 1
ATOM 3206 O O . LEU A 1 447 ? -59.408 -14.851 25.046 1.00 97.88 447 LEU A O 1
ATOM 3210 N N . ASN A 1 448 ? -61.588 -15.298 25.256 1.00 96.12 448 ASN A N 1
ATOM 3211 C CA . ASN A 1 448 ? -61.634 -16.378 24.266 1.00 96.12 448 ASN A CA 1
ATOM 3212 C C . ASN A 1 448 ? -62.676 -16.119 23.169 1.00 96.12 448 ASN A C 1
ATOM 3214 O O . ASN A 1 448 ? -63.656 -15.401 23.380 1.00 96.12 448 ASN A O 1
ATOM 3218 N N . ASP A 1 449 ? -62.512 -16.762 22.014 1.00 93.06 449 ASP A N 1
ATOM 3219 C CA . ASP A 1 449 ? -63.531 -16.920 20.965 1.00 93.06 449 ASP A CA 1
ATOM 3220 C C . ASP A 1 449 ? -64.160 -15.615 20.458 1.00 93.06 449 ASP A C 1
ATOM 3222 O O . ASP A 1 449 ? -65.374 -15.455 20.501 1.00 93.06 449 ASP A O 1
ATOM 3226 N N . LYS A 1 450 ? -63.364 -14.675 19.936 1.00 92.31 450 LYS A N 1
ATOM 3227 C CA . LYS A 1 450 ? -63.810 -13.334 19.489 1.00 92.31 450 LYS A CA 1
ATOM 3228 C C . LYS A 1 450 ? -64.263 -12.412 20.615 1.00 92.31 450 LYS A C 1
ATOM 3230 O O . LYS A 1 450 ? -64.907 -11.396 20.350 1.00 92.31 450 LYS A O 1
ATOM 3235 N N . SER A 1 451 ? -63.920 -12.729 21.862 1.00 97.94 451 SER A N 1
ATOM 3236 C CA . SER A 1 451 ? -64.152 -11.789 22.953 1.00 97.94 451 SER A CA 1
ATOM 3237 C C . SER A 1 451 ? -63.373 -10.497 22.755 1.00 97.94 451 SER A C 1
ATOM 3239 O O . SER A 1 451 ? -62.312 -10.478 22.127 1.00 97.94 451 SER A O 1
ATOM 3241 N N . SER A 1 452 ? -63.882 -9.409 23.321 1.00 97.25 452 SER A N 1
ATOM 3242 C CA . SER A 1 452 ? -63.205 -8.119 23.259 1.00 97.25 452 SER A CA 1
ATOM 3243 C C . SER A 1 452 ? -63.345 -7.330 24.550 1.00 97.25 452 SER A C 1
ATOM 3245 O O . SER A 1 452 ? -64.451 -7.210 25.071 1.00 97.25 452 SER A O 1
ATOM 3247 N N . VAL A 1 453 ? -62.258 -6.715 25.004 1.00 98.00 453 VAL A N 1
ATOM 3248 C CA . VAL A 1 453 ? -62.271 -5.636 25.996 1.00 98.00 453 VAL A CA 1
ATOM 3249 C C . VAL A 1 453 ? -61.838 -4.358 25.291 1.00 98.00 453 VAL A C 1
ATOM 3251 O O . VAL A 1 453 ? -60.707 -4.276 24.821 1.00 98.00 453 VAL A O 1
ATOM 3254 N N . ASN A 1 454 ? -62.732 -3.373 25.207 1.00 97.25 454 ASN A N 1
ATOM 3255 C CA . ASN A 1 454 ? -62.490 -2.104 24.521 1.00 97.25 454 ASN A CA 1
ATOM 3256 C C . ASN A 1 454 ? -62.729 -0.929 25.475 1.00 97.25 454 ASN A C 1
ATOM 3258 O O . ASN A 1 454 ? -63.873 -0.636 25.828 1.00 97.25 454 ASN A O 1
ATOM 3262 N N . VAL A 1 455 ? -61.660 -0.241 25.872 1.00 98.25 455 VAL A N 1
ATOM 3263 C CA . VAL A 1 455 ? -61.696 0.860 26.846 1.00 98.25 455 VAL A CA 1
ATOM 3264 C C . VAL A 1 455 ? -61.300 2.174 26.168 1.00 98.25 455 VAL A C 1
ATOM 3266 O O . VAL A 1 455 ? -60.177 2.327 25.701 1.00 98.25 455 VAL A O 1
ATOM 3269 N N . SER A 1 456 ? -62.203 3.156 26.127 1.00 94.94 456 SER A N 1
ATOM 3270 C CA . SER A 1 456 ? -61.937 4.494 25.547 1.00 94.94 456 SER A CA 1
ATOM 3271 C C . SER A 1 456 ? -61.231 5.434 26.537 1.00 94.94 456 SER A C 1
ATOM 3273 O O . SER A 1 456 ? -61.593 6.598 26.694 1.00 94.94 456 SER A O 1
ATOM 3275 N N . GLY A 1 457 ? -60.272 4.888 27.278 1.00 95.25 457 GLY A N 1
ATOM 3276 C CA . GLY A 1 457 ? -59.573 5.552 28.365 1.00 95.25 457 GLY A CA 1
ATOM 3277 C C . GLY A 1 457 ? -58.452 4.677 28.914 1.00 95.25 457 GLY A C 1
ATOM 3278 O O . GLY A 1 457 ? -57.963 3.765 28.247 1.00 95.25 457 GLY A O 1
ATOM 3279 N N . GLU A 1 458 ? -58.034 4.962 30.144 1.00 97.06 458 GLU A N 1
ATOM 3280 C CA . GLU A 1 458 ? -57.015 4.178 30.838 1.00 97.06 458 GLU A CA 1
ATOM 3281 C C . GLU A 1 458 ? -57.600 2.855 31.345 1.00 97.06 458 GLU A C 1
ATOM 3283 O O . GLU A 1 458 ? -58.604 2.847 32.064 1.00 97.06 458 GLU A O 1
ATOM 3288 N N . MET A 1 459 ? -56.946 1.751 30.994 1.00 97.69 459 MET A N 1
ATOM 3289 C CA . MET A 1 459 ? -57.191 0.438 31.571 1.00 97.69 459 MET A CA 1
ATOM 3290 C C . MET A 1 459 ? -55.993 0.027 32.419 1.00 97.69 459 MET A C 1
ATOM 3292 O O . MET A 1 459 ? -54.868 -0.045 31.919 1.00 97.69 459 MET A O 1
ATOM 3296 N N . SER A 1 460 ? -56.239 -0.290 33.688 1.00 94.69 460 SER A N 1
ATOM 3297 C CA . SER A 1 460 ? -55.215 -0.812 34.584 1.00 94.69 460 SER A CA 1
ATOM 3298 C C . SER A 1 460 ? -55.639 -2.129 35.227 1.00 94.69 460 SER A C 1
ATOM 3300 O O . SER A 1 460 ? -56.745 -2.243 35.754 1.00 94.69 460 SER A O 1
ATOM 3302 N N . VAL A 1 461 ? -54.749 -3.120 35.186 1.00 93.50 461 VAL A N 1
ATOM 3303 C CA . VAL A 1 461 ? -54.955 -4.467 35.727 1.00 93.50 461 VAL A CA 1
ATOM 3304 C C . VAL A 1 461 ? -53.847 -4.765 36.732 1.00 93.50 461 VAL A C 1
ATOM 3306 O O . VAL A 1 461 ? -52.675 -4.720 36.375 1.00 93.50 461 VAL A O 1
ATOM 3309 N N . ALA A 1 462 ? -54.228 -5.040 37.974 1.00 90.69 462 ALA A N 1
ATOM 3310 C CA . ALA A 1 462 ? -53.368 -5.234 39.137 1.00 90.69 462 ALA A CA 1
ATOM 3311 C C . ALA A 1 462 ? -52.268 -4.182 39.355 1.00 90.69 462 ALA A C 1
ATOM 3313 O O . ALA A 1 462 ? -51.128 -4.330 38.923 1.00 90.69 462 ALA A O 1
ATOM 3314 N N . GLN A 1 463 ? -52.606 -3.116 40.084 1.00 86.56 463 GLN A N 1
ATOM 3315 C CA . GLN A 1 463 ? -51.642 -2.130 40.585 1.00 86.56 463 GLN A CA 1
ATOM 3316 C C . GLN A 1 463 ? -51.514 -2.212 42.102 1.00 86.56 463 GLN A C 1
ATOM 3318 O O . GLN A 1 463 ? -52.517 -2.120 42.811 1.00 86.56 463 GLN A O 1
ATOM 3323 N N . GLY A 1 464 ? -50.274 -2.319 42.575 1.00 84.88 464 GLY A N 1
ATOM 3324 C CA . GLY A 1 464 ? -49.865 -2.316 43.975 1.00 84.88 464 GLY A CA 1
ATOM 3325 C C . GLY A 1 464 ? -48.555 -3.078 44.203 1.00 84.88 464 GLY A C 1
ATOM 3326 O O . GLY A 1 464 ? -48.074 -3.796 43.331 1.00 84.88 464 GLY A O 1
ATOM 3327 N N . SER A 1 465 ? -47.956 -2.927 45.386 1.00 82.31 465 SER A N 1
ATOM 3328 C CA . SER A 1 465 ? -46.583 -3.366 45.703 1.00 82.31 465 SER A CA 1
ATOM 3329 C C . SER A 1 465 ? -46.211 -4.808 45.315 1.00 82.31 465 SER A C 1
ATOM 3331 O O . SER A 1 465 ? -45.045 -5.076 45.037 1.00 82.31 465 SER A O 1
ATOM 3333 N N . SER A 1 466 ? -47.158 -5.745 45.288 1.00 83.81 466 SER A N 1
ATOM 3334 C CA . SER A 1 466 ? -46.972 -7.162 44.936 1.00 83.81 466 SER A CA 1
ATOM 3335 C C . SER A 1 466 ? -48.112 -7.683 44.050 1.00 83.81 466 SER A C 1
ATOM 3337 O O . SER A 1 466 ? -48.659 -8.760 44.288 1.00 83.81 466 SER A O 1
ATOM 3339 N N . ALA A 1 467 ? -48.508 -6.890 43.055 1.00 86.19 467 ALA A N 1
ATOM 3340 C CA . ALA A 1 467 ? -49.549 -7.246 42.098 1.00 86.19 467 ALA A CA 1
ATOM 3341 C C . ALA A 1 467 ? -49.154 -8.428 41.187 1.00 86.19 467 ALA A C 1
ATOM 3343 O O . ALA A 1 467 ? -48.049 -8.468 40.654 1.00 86.19 467 ALA A O 1
ATOM 3344 N N . SER A 1 468 ? -50.076 -9.363 40.954 1.00 90.56 468 SER A N 1
ATOM 3345 C CA . SER A 1 468 ? -49.924 -10.495 40.033 1.00 90.56 468 SER A CA 1
ATOM 3346 C C . SER A 1 468 ? -51.046 -10.488 38.996 1.00 90.56 468 SER A C 1
ATOM 3348 O O . SER A 1 468 ? -52.221 -10.454 39.366 1.00 90.56 468 SER A O 1
ATOM 3350 N N . VAL A 1 469 ? -50.700 -10.564 37.712 1.00 92.50 469 VAL A N 1
ATOM 3351 C CA . VAL A 1 469 ? -51.650 -10.615 36.590 1.00 92.50 469 VAL A CA 1
ATOM 3352 C C . VAL A 1 469 ? -51.343 -11.802 35.691 1.00 92.50 469 VAL A C 1
ATOM 3354 O O . VAL A 1 469 ? -50.230 -11.899 35.187 1.00 92.50 469 VAL A O 1
ATOM 3357 N N . ASP A 1 470 ? -52.347 -12.623 35.403 1.00 95.50 470 ASP A N 1
ATOM 3358 C CA . ASP A 1 470 ? -52.317 -13.575 34.295 1.00 95.50 470 ASP A CA 1
ATOM 3359 C C . ASP A 1 470 ? -53.364 -13.149 33.252 1.00 95.50 470 ASP A C 1
ATOM 3361 O O . ASP A 1 470 ? -54.566 -13.150 33.521 1.00 95.50 470 ASP A O 1
ATOM 3365 N N . VAL A 1 471 ? -52.912 -12.736 32.065 1.00 96.12 471 VAL A N 1
ATOM 3366 C CA . VAL A 1 471 ? -53.759 -12.402 30.913 1.00 96.12 471 VAL A CA 1
ATOM 3367 C C . VAL A 1 471 ? -53.663 -13.520 29.882 1.00 96.12 471 VAL A C 1
ATOM 3369 O O . VAL A 1 471 ? -52.574 -13.840 29.412 1.00 96.12 471 VAL A O 1
ATOM 3372 N N . THR A 1 472 ? -54.799 -14.073 29.476 1.00 96.75 472 THR A N 1
ATOM 3373 C CA . THR A 1 472 ? -54.891 -15.052 28.389 1.00 96.75 472 THR A CA 1
ATOM 3374 C C . THR A 1 472 ? -55.846 -14.529 27.326 1.00 96.75 472 THR A C 1
ATOM 3376 O O . THR A 1 472 ? -57.011 -14.284 27.627 1.00 96.75 472 THR A O 1
ATOM 3379 N N . ALA A 1 473 ? -55.380 -14.355 26.089 1.00 95.69 473 ALA A N 1
ATOM 3380 C CA . ALA A 1 473 ? -56.196 -13.886 24.970 1.00 95.69 473 ALA A CA 1
ATOM 3381 C C . ALA A 1 473 ? -56.120 -14.860 23.784 1.00 95.69 473 ALA A C 1
ATOM 3383 O O . ALA A 1 473 ? -55.093 -14.962 23.120 1.00 95.69 473 ALA A O 1
ATOM 3384 N N . THR A 1 474 ? -57.216 -15.554 23.483 1.00 96.81 474 THR A N 1
ATOM 3385 C CA . THR A 1 474 ? -57.306 -16.519 22.379 1.00 96.81 474 THR A CA 1
ATOM 3386 C C . THR A 1 474 ? -58.352 -16.062 21.369 1.00 96.81 474 THR A C 1
ATOM 3388 O O . THR A 1 474 ? -59.543 -16.023 21.677 1.00 96.81 474 THR A O 1
ATOM 3391 N N . ASN A 1 475 ? -57.926 -15.714 20.153 1.00 96.19 475 ASN A N 1
ATOM 3392 C CA . ASN A 1 475 ? -58.767 -15.142 19.099 1.00 96.19 475 ASN A CA 1
ATOM 3393 C C . ASN A 1 475 ? -59.582 -13.938 19.595 1.00 96.19 475 ASN A C 1
ATOM 3395 O O . ASN A 1 475 ? -60.769 -13.828 19.296 1.00 96.19 475 ASN A O 1
ATOM 3399 N N . ALA A 1 476 ? -58.969 -13.074 20.407 1.00 97.25 476 ALA A N 1
ATOM 3400 C CA . ALA A 1 476 ? -59.649 -12.030 21.169 1.00 97.25 476 ALA A CA 1
ATOM 3401 C C . ALA A 1 476 ? -58.945 -10.671 21.059 1.00 97.25 476 ALA A C 1
ATOM 3403 O O . ALA A 1 476 ? -57.780 -10.588 20.667 1.00 97.25 476 ALA A O 1
ATOM 3404 N N . VAL A 1 477 ? -59.657 -9.603 21.423 1.00 97.62 477 VAL A N 1
ATOM 3405 C CA . VAL A 1 477 ? -59.162 -8.219 21.375 1.00 97.62 477 VAL A CA 1
ATOM 3406 C C . VAL A 1 477 ? -59.044 -7.638 22.786 1.00 97.62 477 VAL A C 1
ATOM 3408 O O . VAL A 1 477 ? -60.005 -7.666 23.551 1.00 97.62 477 VAL A O 1
ATOM 3411 N N . LEU A 1 478 ? -57.893 -7.061 23.123 1.00 97.31 478 LEU A N 1
ATOM 3412 C CA . LEU A 1 478 ? -57.676 -6.285 24.346 1.00 97.31 478 LEU A CA 1
ATOM 3413 C C . LEU A 1 478 ? -57.168 -4.893 23.964 1.00 97.31 478 LEU A C 1
ATOM 3415 O O . LEU A 1 478 ? -56.031 -4.751 23.522 1.00 97.31 478 LEU A O 1
ATOM 3419 N N . SER A 1 479 ? -58.003 -3.869 24.128 1.00 97.81 479 SER A N 1
ATOM 3420 C CA . SER A 1 479 ? -57.703 -2.510 23.681 1.00 97.81 479 SER A CA 1
ATOM 3421 C C . SER A 1 479 ? -58.007 -1.452 24.737 1.00 97.81 479 SER A C 1
ATOM 3423 O O . SER A 1 479 ? -59.090 -1.445 25.326 1.00 97.81 479 SER A O 1
ATOM 3425 N N . ALA A 1 480 ? -57.096 -0.488 24.889 1.00 97.94 480 ALA A N 1
ATOM 3426 C CA . ALA A 1 480 ? -57.304 0.731 25.672 1.00 97.94 480 ALA A CA 1
ATOM 3427 C C . ALA A 1 480 ? -56.626 1.953 25.020 1.00 97.94 480 ALA A C 1
ATOM 3429 O O . ALA A 1 480 ? -55.821 1.805 24.101 1.00 97.94 480 ALA A O 1
ATOM 3430 N N . ASP A 1 481 ? -56.902 3.171 25.491 1.00 97.50 481 ASP A N 1
ATOM 3431 C CA . ASP A 1 481 ? -56.087 4.332 25.094 1.00 97.50 481 ASP A CA 1
ATOM 3432 C C . ASP A 1 481 ? -54.707 4.278 25.767 1.00 97.50 481 ASP A C 1
ATOM 3434 O O . ASP A 1 481 ? -53.692 4.562 25.134 1.00 97.50 481 ASP A O 1
ATOM 3438 N N . SER A 1 482 ? -54.672 3.862 27.034 1.00 97.69 482 SER A N 1
ATOM 3439 C CA . SER A 1 482 ? -53.462 3.513 27.782 1.00 97.69 482 SER A CA 1
ATOM 3440 C C . SER A 1 482 ? -53.724 2.218 28.540 1.00 97.69 482 SER A C 1
ATOM 3442 O O . SER A 1 482 ? -54.700 2.135 29.283 1.00 97.69 482 SER A O 1
ATOM 3444 N N . LEU A 1 483 ? -52.860 1.221 28.367 1.00 97.12 483 LEU A N 1
ATOM 3445 C CA . LEU A 1 483 ? -52.998 -0.108 28.958 1.00 97.12 483 LEU A CA 1
ATOM 3446 C C . LEU A 1 483 ? -51.832 -0.372 29.913 1.00 97.12 483 LEU A C 1
ATOM 3448 O O . LEU A 1 483 ? -50.674 -0.316 29.503 1.00 97.12 483 LEU A O 1
ATOM 3452 N N . SER A 1 484 ? -52.136 -0.658 31.177 1.00 95.69 484 SER A N 1
ATOM 3453 C CA . SER A 1 484 ? -51.148 -0.900 32.232 1.00 95.69 484 SER A CA 1
ATOM 3454 C C . SER A 1 484 ? -51.460 -2.199 32.972 1.00 95.69 484 SER A C 1
ATOM 3456 O O . SER A 1 484 ? -52.471 -2.300 33.664 1.00 95.69 484 SER A O 1
ATOM 3458 N N . LEU A 1 485 ? -50.604 -3.203 32.817 1.00 93.88 485 LEU A N 1
ATOM 3459 C CA . LEU A 1 485 ? -50.746 -4.537 33.393 1.00 93.88 485 LEU A CA 1
ATOM 3460 C C . LEU A 1 485 ? -49.623 -4.734 34.407 1.00 93.88 485 LEU A C 1
ATOM 3462 O O . LEU A 1 485 ? -48.461 -4.723 34.018 1.00 93.88 485 LEU A O 1
ATOM 3466 N N . GLY A 1 486 ? -49.945 -4.901 35.687 1.00 90.06 486 GLY A N 1
ATOM 3467 C CA . GLY A 1 486 ? -48.958 -5.081 36.750 1.00 90.06 486 GLY A CA 1
ATOM 3468 C C . GLY A 1 486 ? -48.101 -3.839 37.005 1.00 90.06 486 GLY A C 1
ATOM 3469 O O . GLY A 1 486 ? -47.190 -3.520 36.239 1.00 90.06 486 GLY A O 1
ATOM 3470 N N . GLY A 1 487 ? -48.304 -3.169 38.133 1.00 83.38 487 GLY A N 1
ATOM 3471 C CA . GLY A 1 487 ? -47.356 -2.155 38.605 1.00 83.38 487 GLY A CA 1
ATOM 3472 C C . GLY A 1 487 ? -47.186 -2.181 40.113 1.00 83.38 487 GLY A C 1
ATOM 3473 O O . GLY A 1 487 ? -48.112 -2.547 40.826 1.00 83.38 487 GLY A O 1
ATOM 3474 N N . GLY A 1 488 ? -45.984 -1.833 40.572 1.00 84.00 488 GLY A N 1
ATOM 3475 C CA . GLY A 1 488 ? -45.532 -1.957 41.958 1.00 84.00 488 GLY A CA 1
ATOM 3476 C C . GLY A 1 488 ? -44.244 -2.773 42.079 1.00 84.00 488 GLY A C 1
ATOM 3477 O O . GLY A 1 488 ? -43.830 -3.446 41.138 1.00 84.00 488 GLY A O 1
ATOM 3478 N N . GLU A 1 489 ? -43.590 -2.690 43.241 1.00 84.19 489 GLU A N 1
ATOM 3479 C CA . GLU A 1 489 ? -42.219 -3.174 43.469 1.00 84.19 489 GLU A CA 1
ATOM 3480 C C . GLU A 1 489 ? -41.963 -4.613 42.991 1.00 84.19 489 GLU A C 1
ATOM 3482 O O . GLU A 1 489 ? -40.946 -4.846 42.352 1.00 84.19 489 GLU A O 1
ATOM 3487 N N . ALA A 1 490 ? -42.875 -5.553 43.245 1.00 85.00 490 ALA A N 1
ATOM 3488 C CA . ALA A 1 490 ? -42.765 -6.964 42.866 1.00 85.00 490 ALA A CA 1
ATOM 3489 C C . ALA A 1 490 ? -43.858 -7.396 41.868 1.00 85.00 490 ALA A C 1
ATOM 3491 O O . ALA A 1 490 ? -44.360 -8.519 41.946 1.00 85.00 490 ALA A O 1
ATOM 3492 N N . ALA A 1 491 ? -44.271 -6.500 40.965 1.00 89.38 491 ALA A N 1
ATOM 3493 C CA . ALA A 1 491 ? -45.316 -6.794 39.988 1.00 89.38 491 ALA A CA 1
ATOM 3494 C C . ALA A 1 491 ? -44.945 -7.996 39.100 1.00 89.38 491 ALA A C 1
ATOM 3496 O O . ALA A 1 491 ? -43.897 -7.991 38.458 1.00 89.38 491 ALA A O 1
ATOM 3497 N N . LYS A 1 492 ? -45.810 -9.008 39.019 1.00 92.50 492 LYS A N 1
ATOM 3498 C CA . LYS A 1 492 ? -45.628 -10.192 38.170 1.00 92.50 492 LYS A CA 1
ATOM 3499 C C . LYS A 1 492 ? -46.736 -10.257 37.127 1.00 92.50 492 LYS A C 1
ATOM 3501 O O . LYS A 1 492 ? -47.908 -10.283 37.483 1.00 92.50 492 LYS A O 1
ATOM 3506 N N . VAL A 1 493 ? -46.380 -10.304 35.851 1.00 95.25 493 VAL A N 1
ATOM 3507 C CA . VAL A 1 493 ? -47.339 -10.348 34.747 1.00 95.25 493 VAL A CA 1
ATOM 3508 C C . VAL A 1 493 ? -46.992 -11.467 33.787 1.00 95.25 493 VAL A C 1
ATOM 3510 O O . VAL A 1 493 ? -45.890 -11.495 33.246 1.00 95.25 493 VAL A O 1
ATOM 3513 N N . THR A 1 494 ? -47.964 -12.331 33.525 1.00 96.06 494 THR A N 1
ATOM 3514 C CA . THR A 1 494 ? -47.926 -13.321 32.452 1.00 96.06 494 THR A CA 1
ATOM 3515 C C . THR A 1 494 ? -48.988 -12.949 31.426 1.00 96.06 494 THR A C 1
ATOM 3517 O O . THR A 1 494 ? -50.158 -12.817 31.765 1.00 96.06 494 THR A O 1
ATOM 3520 N N . MET A 1 495 ? -48.613 -12.777 30.165 1.00 96.38 495 MET A N 1
ATOM 3521 C CA . MET A 1 495 ? -49.525 -12.591 29.042 1.00 96.38 495 MET A CA 1
ATOM 3522 C C . MET A 1 495 ? -49.313 -13.734 28.062 1.00 96.38 495 MET A C 1
ATOM 3524 O O . MET A 1 495 ? -48.206 -13.924 27.570 1.00 96.38 495 MET A O 1
ATOM 3528 N N . THR A 1 496 ? -50.373 -14.475 27.775 1.00 94.62 496 THR A N 1
ATOM 3529 C CA . THR A 1 496 ? -50.370 -15.595 26.833 1.00 94.62 496 THR A CA 1
ATOM 3530 C C . THR A 1 496 ? -51.448 -15.370 25.787 1.00 94.62 496 THR A C 1
ATOM 3532 O O . THR A 1 496 ? -52.556 -14.942 26.123 1.00 94.62 496 THR A O 1
ATOM 3535 N N . GLY A 1 497 ? -51.173 -15.647 24.517 1.00 91.69 497 GLY A N 1
ATOM 3536 C CA . GLY A 1 497 ? -52.229 -15.538 23.519 1.00 91.69 497 GLY A CA 1
ATOM 3537 C C . GLY A 1 497 ? -51.972 -16.222 22.191 1.00 91.69 497 GLY A C 1
ATOM 3538 O O . GLY A 1 497 ? -50.840 -16.379 21.750 1.00 91.69 497 GLY A O 1
ATOM 3539 N N . SER A 1 498 ? -53.066 -16.615 21.543 1.00 93.56 498 SER A N 1
ATOM 3540 C CA . SER A 1 498 ? -53.078 -17.187 20.197 1.00 93.56 498 SER A CA 1
ATOM 3541 C C . SER A 1 498 ? -54.146 -16.483 19.367 1.00 93.56 498 SER A C 1
ATOM 3543 O O . SER A 1 498 ? -55.292 -16.420 19.802 1.00 93.56 498 SER A O 1
ATOM 3545 N N . GLY A 1 499 ? -53.808 -15.901 18.215 1.00 94.88 499 GLY A N 1
ATOM 3546 C CA . GLY A 1 499 ? -54.776 -15.113 17.436 1.00 94.88 499 GLY A CA 1
ATOM 3547 C C . GLY A 1 499 ? -55.233 -13.818 18.126 1.00 94.88 499 GLY A C 1
ATOM 3548 O O . GLY A 1 499 ? -56.309 -13.298 17.826 1.00 94.88 499 GLY A O 1
ATOM 3549 N N . ALA A 1 500 ? -54.476 -13.316 19.104 1.00 95.81 500 ALA A N 1
ATOM 3550 C CA . ALA A 1 500 ? -54.846 -12.151 19.898 1.00 95.81 500 ALA A CA 1
ATOM 3551 C C . ALA A 1 500 ? -54.545 -10.837 19.169 1.00 95.81 500 ALA A C 1
ATOM 3553 O O . ALA A 1 500 ? -53.563 -10.720 18.439 1.00 95.81 500 ALA A O 1
ATOM 3554 N N . THR A 1 501 ? -55.352 -9.808 19.422 1.00 96.81 501 THR A N 1
ATOM 3555 C CA . THR A 1 501 ? -55.025 -8.416 19.091 1.00 96.81 501 THR A CA 1
ATOM 3556 C C . THR A 1 501 ? -54.957 -7.598 20.374 1.00 96.81 501 THR A C 1
ATOM 3558 O O . THR A 1 501 ? -55.979 -7.382 21.022 1.00 96.81 501 THR A O 1
ATOM 3561 N N . VAL A 1 502 ? -53.767 -7.130 20.741 1.00 97.25 502 VAL A N 1
ATOM 3562 C CA . VAL A 1 502 ? -53.557 -6.225 21.878 1.00 97.25 502 VAL A CA 1
ATOM 3563 C C . VAL A 1 502 ? -53.235 -4.841 21.337 1.00 97.25 502 VAL A C 1
ATOM 3565 O O . VAL A 1 502 ? -52.308 -4.701 20.541 1.00 97.25 502 VAL A O 1
ATOM 3568 N N . SER A 1 503 ? -53.970 -3.814 21.757 1.00 96.69 503 SER A N 1
ATOM 3569 C CA . SER A 1 503 ? -53.721 -2.450 21.293 1.00 96.69 503 SER A CA 1
ATOM 3570 C C . SER A 1 503 ? -53.753 -1.396 22.390 1.00 96.69 503 SER A C 1
ATOM 3572 O O . SER A 1 503 ? -54.609 -1.406 23.274 1.00 96.69 503 SER A O 1
ATOM 3574 N N . SER A 1 504 ? -52.827 -0.442 22.303 1.00 97.25 504 SER A N 1
ATOM 3575 C CA . SER A 1 504 ? -52.813 0.752 23.147 1.00 97.25 504 SER A CA 1
ATOM 3576 C C . SER A 1 504 ? -52.441 1.977 22.332 1.00 97.25 504 SER A C 1
ATOM 3578 O O . SER A 1 504 ? -51.362 2.019 21.750 1.00 97.25 504 SER A O 1
ATOM 3580 N N . LYS A 1 505 ? -53.293 3.002 22.303 1.00 93.94 505 LYS A N 1
ATOM 3581 C CA . LYS A 1 505 ? -53.007 4.194 21.486 1.00 93.94 505 LYS A CA 1
ATOM 3582 C C . LYS A 1 505 ? -51.789 4.976 21.981 1.00 93.94 505 LYS A C 1
ATOM 3584 O O . LYS A 1 505 ? -51.009 5.458 21.170 1.00 93.94 505 LYS A O 1
ATOM 3589 N N . ASN A 1 506 ? -51.638 5.112 23.298 1.00 96.06 506 ASN A N 1
ATOM 3590 C CA . ASN A 1 506 ? -50.641 5.988 23.910 1.00 96.06 506 ASN A CA 1
ATOM 3591 C C . ASN A 1 506 ? -49.504 5.191 24.554 1.00 96.06 506 ASN A C 1
ATOM 3593 O O . ASN A 1 506 ? -48.353 5.314 24.148 1.00 96.06 506 ASN A O 1
ATOM 3597 N N . THR A 1 507 ? -49.808 4.389 25.577 1.00 96.75 507 THR A N 1
ATOM 3598 C CA . THR A 1 507 ? -48.793 3.711 26.400 1.00 96.75 507 THR A CA 1
ATOM 3599 C C . THR A 1 507 ? -49.207 2.286 26.725 1.00 96.75 507 THR A C 1
ATOM 3601 O O . THR A 1 507 ? -50.336 2.053 27.164 1.00 96.75 507 THR A O 1
ATOM 3604 N N . PHE A 1 508 ? -48.295 1.340 26.556 1.00 96.88 508 PHE A N 1
ATOM 3605 C CA . PHE A 1 508 ? -48.448 -0.049 26.965 1.00 96.88 508 PHE A CA 1
ATOM 3606 C C . PHE A 1 508 ? -47.394 -0.381 28.020 1.00 96.88 508 PHE A C 1
ATOM 3608 O O . PHE A 1 508 ? -46.205 -0.419 27.715 1.00 96.88 508 PHE A O 1
ATOM 3615 N N . THR A 1 509 ? -47.827 -0.590 29.259 1.00 95.31 509 THR A N 1
ATOM 3616 C CA . THR A 1 509 ? -46.944 -0.867 30.397 1.00 95.31 509 THR A CA 1
ATOM 3617 C C . THR A 1 509 ? -47.218 -2.268 30.921 1.00 95.31 509 THR A C 1
ATOM 3619 O O . THR A 1 509 ? -48.366 -2.591 31.216 1.00 95.31 509 THR A O 1
ATOM 3622 N N . VAL A 1 510 ? -46.178 -3.088 31.060 1.00 95.06 510 VAL A N 1
ATOM 3623 C CA . VAL A 1 510 ? -46.271 -4.460 31.568 1.00 95.06 510 VAL A CA 1
ATOM 3624 C C . VAL A 1 510 ? -45.213 -4.677 32.643 1.00 95.06 510 VAL A C 1
ATOM 3626 O O . VAL A 1 510 ? -44.029 -4.614 32.340 1.00 95.06 510 VAL A O 1
ATOM 3629 N N . ALA A 1 511 ? -45.632 -4.945 33.880 1.00 92.56 511 ALA A N 1
ATOM 3630 C CA . ALA A 1 511 ? -44.780 -5.191 35.047 1.00 92.56 511 ALA A CA 1
ATOM 3631 C C . ALA A 1 511 ? -43.730 -4.082 35.295 1.00 92.56 511 ALA A C 1
ATOM 3633 O O . ALA A 1 511 ? -42.558 -4.207 34.939 1.00 92.56 511 ALA A O 1
ATOM 3634 N N . LYS A 1 512 ? -44.139 -2.985 35.946 1.00 88.50 512 LYS A N 1
ATOM 3635 C CA . LYS A 1 512 ? -43.235 -1.881 36.328 1.00 88.50 512 LYS A CA 1
ATOM 3636 C C . LYS A 1 512 ? -42.973 -1.836 37.840 1.00 88.50 512 LYS A C 1
ATOM 3638 O O . LYS A 1 512 ? -43.898 -1.571 38.607 1.00 88.50 512 LYS A O 1
ATOM 3643 N N . GLY A 1 513 ? -41.716 -2.023 38.247 1.00 86.94 513 GLY A N 1
ATOM 3644 C CA . GLY A 1 513 ? -41.211 -1.971 39.625 1.00 86.94 513 GLY A CA 1
ATOM 3645 C C . GLY A 1 513 ? -39.862 -2.682 39.807 1.00 86.94 513 GLY A C 1
ATOM 3646 O O . GLY A 1 513 ? -39.442 -3.458 38.956 1.00 86.94 513 GLY A O 1
ATOM 3647 N N . ASN A 1 514 ? -39.170 -2.421 40.924 1.00 85.69 514 ASN A N 1
ATOM 3648 C CA . ASN A 1 514 ? -37.772 -2.836 41.135 1.00 85.69 514 ASN A CA 1
ATOM 3649 C C . ASN A 1 514 ? -37.500 -4.340 40.969 1.00 85.69 514 ASN A C 1
ATOM 3651 O O . ASN A 1 514 ? -36.433 -4.691 40.499 1.00 85.69 514 ASN A O 1
ATOM 3655 N N . ASN A 1 515 ? -38.439 -5.216 41.311 1.00 85.88 515 ASN A N 1
ATOM 3656 C CA . ASN A 1 515 ? -38.355 -6.674 41.169 1.00 85.88 515 ASN A CA 1
ATOM 3657 C C . ASN A 1 515 ? -39.436 -7.206 40.214 1.00 85.88 515 ASN A C 1
ATOM 3659 O O . ASN A 1 515 ? -39.924 -8.328 40.381 1.00 85.88 515 ASN A O 1
ATOM 3663 N N . ALA A 1 516 ? -39.875 -6.385 39.258 1.00 88.19 516 ALA A N 1
ATOM 3664 C CA . ALA A 1 516 ? -40.971 -6.743 38.376 1.00 88.19 516 ALA A CA 1
ATOM 3665 C C . ALA A 1 516 ? -40.599 -7.880 37.412 1.00 88.19 516 ALA A C 1
ATOM 3667 O O . ALA A 1 516 ? -39.459 -8.005 36.965 1.00 88.19 516 ALA A O 1
ATOM 3668 N N . SER A 1 517 ? -41.575 -8.715 37.067 1.00 92.44 517 SER A N 1
ATOM 3669 C CA . SER A 1 517 ? -41.410 -9.827 36.136 1.00 92.44 517 SER A CA 1
ATOM 3670 C C . SER A 1 517 ? -42.494 -9.781 35.066 1.00 92.44 517 SER A C 1
ATOM 3672 O O . SER A 1 517 ? -43.672 -9.876 35.394 1.00 92.44 517 SER A O 1
ATOM 3674 N N . ALA A 1 518 ? -42.100 -9.639 33.801 1.00 95.12 518 ALA A N 1
ATOM 3675 C CA . ALA A 1 518 ? -42.997 -9.641 32.648 1.00 95.12 518 ALA A CA 1
ATOM 3676 C C . ALA A 1 518 ? -42.710 -10.853 31.759 1.00 95.12 518 ALA A C 1
ATOM 3678 O O . ALA A 1 518 ? -41.583 -11.033 31.308 1.00 95.12 518 ALA A O 1
ATOM 3679 N N . THR A 1 519 ? -43.728 -11.645 31.452 1.00 96.69 519 THR A N 1
ATOM 3680 C CA . THR A 1 519 ? -43.669 -12.730 30.470 1.00 96.69 519 THR A CA 1
ATOM 3681 C C . THR A 1 519 ? -44.764 -12.499 29.442 1.00 96.69 519 THR A C 1
ATOM 3683 O O . THR A 1 519 ? -45.932 -12.433 29.805 1.00 96.69 519 THR A O 1
ATOM 3686 N N . LEU A 1 520 ? -44.402 -12.346 28.174 1.00 96.50 520 LEU A N 1
ATOM 3687 C CA . LEU A 1 520 ? -45.317 -12.207 27.046 1.00 96.50 520 LEU A CA 1
ATOM 3688 C C . LEU A 1 520 ? -45.015 -13.335 26.061 1.00 96.50 520 LEU A C 1
ATOM 3690 O O . LEU A 1 520 ? -43.915 -13.375 25.524 1.00 96.50 520 LEU A O 1
ATOM 3694 N N . ASP A 1 521 ? -45.980 -14.214 25.822 1.00 95.81 521 ASP A N 1
ATOM 3695 C CA . ASP A 1 521 ? -45.882 -15.350 24.901 1.00 95.81 521 ASP A CA 1
ATOM 3696 C C . ASP A 1 521 ? -47.082 -15.332 23.946 1.00 95.81 521 ASP A C 1
ATOM 3698 O O . ASP A 1 521 ? -48.232 -15.529 24.353 1.00 95.81 521 ASP A O 1
ATOM 3702 N N . TYR A 1 522 ? -46.823 -15.021 22.678 1.00 95.75 522 TYR A N 1
ATOM 3703 C CA . TYR A 1 522 ? -47.861 -14.823 21.675 1.00 95.75 522 TYR A CA 1
ATOM 3704 C C . TYR A 1 522 ? -47.605 -15.624 20.405 1.00 95.75 522 TYR A C 1
ATOM 3706 O O . TYR A 1 522 ? -46.520 -15.591 19.829 1.00 95.75 522 TYR A O 1
ATOM 3714 N N . THR A 1 523 ? -48.660 -16.284 19.930 1.00 96.62 523 THR A N 1
ATOM 3715 C CA . THR A 1 523 ? -48.696 -17.027 18.668 1.00 96.62 523 THR A CA 1
ATOM 3716 C C . THR A 1 523 ? -49.759 -16.439 17.735 1.00 96.62 523 THR A C 1
ATOM 3718 O O . THR A 1 523 ? -50.844 -16.089 18.192 1.00 96.62 523 THR A O 1
ATOM 3721 N N . ASP A 1 524 ? -49.494 -16.296 16.435 1.00 97.06 524 ASP A N 1
ATOM 3722 C CA . ASP A 1 524 ? -50.462 -15.783 15.440 1.00 97.06 524 ASP A CA 1
ATOM 3723 C C . ASP A 1 524 ? -51.145 -14.447 15.824 1.00 97.06 524 ASP A C 1
ATOM 3725 O O . ASP A 1 524 ? -52.309 -14.209 15.502 1.00 97.06 524 ASP A O 1
ATOM 3729 N N . SER A 1 525 ? -50.459 -13.581 16.573 1.00 97.50 525 SER A N 1
ATOM 3730 C CA . SER A 1 525 ? -51.061 -12.427 17.253 1.00 97.50 525 SER A CA 1
ATOM 3731 C C . SER A 1 525 ? -50.483 -11.086 16.791 1.00 97.50 525 SER A C 1
ATOM 3733 O O . SER A 1 525 ? -49.393 -11.000 16.222 1.00 97.50 525 SER A O 1
ATOM 3735 N N . LYS A 1 526 ? -51.208 -10.001 17.070 1.00 96.56 526 LYS A N 1
ATOM 3736 C CA . LYS A 1 526 ? -50.801 -8.623 16.775 1.00 96.56 526 LYS A CA 1
ATOM 3737 C C . LYS A 1 526 ? -50.811 -7.769 18.045 1.00 96.56 526 LYS A C 1
ATOM 3739 O O . LYS A 1 526 ? -51.827 -7.687 18.728 1.00 96.56 526 LYS A O 1
ATOM 3744 N N . ILE A 1 527 ? -49.706 -7.087 18.321 1.00 97.06 527 ILE A N 1
ATOM 3745 C CA . ILE A 1 527 ? -49.548 -6.090 19.383 1.00 97.06 527 ILE A CA 1
ATOM 3746 C C . ILE A 1 527 ? -49.276 -4.740 18.706 1.00 97.06 527 ILE A C 1
ATOM 3748 O O . ILE A 1 527 ? -48.276 -4.596 18.008 1.00 97.06 527 ILE A O 1
ATOM 3752 N N . ASP A 1 528 ? -50.169 -3.765 18.865 1.00 97.25 528 ASP A N 1
ATOM 3753 C CA . ASP A 1 528 ? -50.105 -2.458 18.190 1.00 97.25 528 ASP A CA 1
ATOM 3754 C C . ASP A 1 528 ? -50.175 -1.325 19.225 1.00 97.25 528 ASP A C 1
ATOM 3756 O O . ASP A 1 528 ? -51.215 -1.115 19.858 1.00 97.25 528 ASP A O 1
ATOM 3760 N N . ILE A 1 529 ? -49.051 -0.652 19.476 1.00 97.88 529 ILE A N 1
ATOM 3761 C CA . ILE A 1 529 ? -48.892 0.244 20.628 1.00 97.88 529 ILE A CA 1
ATOM 3762 C C . ILE A 1 529 ? -48.326 1.618 20.250 1.00 97.88 529 ILE A C 1
ATOM 3764 O O . ILE A 1 529 ? -47.604 1.769 19.269 1.00 97.88 529 ILE A O 1
ATOM 3768 N N . GLY A 1 530 ? -48.612 2.628 21.071 1.00 95.69 530 GLY A N 1
ATOM 3769 C CA . GLY A 1 530 ? -47.921 3.918 21.033 1.00 95.69 530 GLY A CA 1
ATOM 3770 C C . GLY A 1 530 ? -46.465 3.777 21.489 1.00 95.69 530 GLY A C 1
ATOM 3771 O O . GLY A 1 530 ? -45.577 3.486 20.691 1.00 95.69 530 GLY A O 1
ATOM 3772 N N . SER A 1 531 ? -46.229 3.946 22.790 1.00 96.94 531 SER A N 1
ATOM 3773 C CA . SER A 1 531 ? -44.951 3.657 23.460 1.00 96.94 531 SER A CA 1
ATOM 3774 C C . SER A 1 531 ? -45.076 2.448 24.394 1.00 96.94 531 SER A C 1
ATOM 3776 O O . SER A 1 531 ? -46.129 2.244 25.002 1.00 96.94 531 SER A O 1
ATOM 3778 N N . GLY A 1 532 ? -44.012 1.658 24.540 1.00 95.69 532 GLY A N 1
ATOM 3779 C CA . GLY A 1 532 ? -43.992 0.425 25.336 1.00 95.69 532 GLY A CA 1
ATOM 3780 C C . GLY A 1 532 ? -43.001 0.453 26.503 1.00 95.69 532 GLY A C 1
ATOM 3781 O O . GLY A 1 532 ? -41.867 0.891 26.331 1.00 95.69 532 GLY A O 1
ATOM 3782 N N . TYR A 1 533 ? -43.409 -0.069 27.663 1.00 93.94 533 TYR A N 1
ATOM 3783 C CA . TYR A 1 533 ? -42.587 -0.240 28.870 1.00 93.94 533 TYR A CA 1
ATOM 3784 C C . TYR A 1 533 ? -42.818 -1.643 29.450 1.00 93.94 533 TYR A C 1
ATOM 3786 O O . TYR A 1 533 ? -43.813 -1.875 30.134 1.00 93.94 533 TYR A O 1
ATOM 3794 N N . ILE A 1 534 ? -41.940 -2.599 29.149 1.00 94.19 534 ILE A N 1
ATOM 3795 C CA . ILE A 1 534 ? -42.127 -4.024 29.464 1.00 94.19 534 ILE A CA 1
ATOM 3796 C C . ILE A 1 534 ? -41.013 -4.467 30.417 1.00 94.19 534 ILE A C 1
ATOM 3798 O O . ILE A 1 534 ? -39.866 -4.571 30.000 1.00 94.19 534 ILE A O 1
ATOM 3802 N N . GLY A 1 535 ? -41.331 -4.718 31.686 1.00 90.31 535 GLY A N 1
ATOM 3803 C CA . GLY A 1 535 ? -40.370 -5.113 32.717 1.00 90.31 535 GLY A CA 1
ATOM 3804 C C . GLY A 1 535 ? -39.383 -3.999 33.070 1.00 90.31 535 GLY A C 1
ATOM 3805 O O . GLY A 1 535 ? -38.212 -4.062 32.716 1.00 90.31 535 GLY A O 1
ATOM 3806 N N . GLU A 1 536 ? -39.833 -2.956 33.762 1.00 86.12 536 GLU A N 1
ATOM 3807 C CA . GLU A 1 536 ? -38.995 -1.798 34.120 1.00 86.12 536 GLU A CA 1
ATOM 3808 C C . GLU A 1 536 ? -38.756 -1.733 35.638 1.00 86.12 536 GLU A C 1
ATOM 3810 O O . GLU A 1 536 ? -39.710 -1.581 36.400 1.00 86.12 536 GLU A O 1
ATOM 3815 N N . GLY A 1 537 ? -37.492 -1.802 36.071 1.00 86.50 537 GLY A N 1
ATOM 3816 C CA . GLY A 1 537 ? -37.025 -1.641 37.453 1.00 86.50 537 GLY A CA 1
ATOM 3817 C C . GLY A 1 537 ? -35.654 -2.284 37.726 1.00 86.50 537 GLY A C 1
ATOM 3818 O O . GLY A 1 537 ? -35.178 -3.103 36.948 1.00 86.50 537 GLY A O 1
ATOM 3819 N N . GLU A 1 538 ? -35.019 -1.914 38.848 1.00 85.56 538 GLU A N 1
ATOM 3820 C CA . GLU A 1 538 ? -33.649 -2.298 39.274 1.00 85.56 538 GLU A CA 1
ATOM 3821 C C . GLU A 1 538 ? -33.207 -3.746 38.956 1.00 85.56 538 GLU A C 1
ATOM 3823 O O . GLU A 1 538 ? -32.082 -3.943 38.502 1.00 85.56 538 GLU A O 1
ATOM 3828 N N . ALA A 1 539 ? -34.067 -4.742 39.161 1.00 87.38 539 ALA A N 1
ATOM 3829 C CA . ALA A 1 539 ? -33.837 -6.178 38.983 1.00 87.38 539 ALA A CA 1
ATOM 3830 C C . ALA A 1 539 ? -34.961 -6.852 38.165 1.00 87.38 539 ALA A C 1
ATOM 3832 O O . ALA A 1 539 ? -35.347 -7.997 38.428 1.00 87.38 539 ALA A O 1
ATOM 3833 N N . ALA A 1 540 ? -35.527 -6.135 37.190 1.00 87.75 540 ALA A N 1
ATOM 3834 C CA . ALA A 1 540 ? -36.621 -6.648 36.374 1.00 87.75 540 ALA A CA 1
ATOM 3835 C C . ALA A 1 540 ? -36.230 -7.880 35.529 1.00 87.75 540 ALA A C 1
ATOM 3837 O O . ALA A 1 540 ? -35.140 -7.956 34.953 1.00 87.75 540 ALA A O 1
ATOM 3838 N N . LYS A 1 541 ? -37.156 -8.841 35.425 1.00 91.62 541 LYS A N 1
ATOM 3839 C CA . LYS A 1 541 ? -37.020 -10.070 34.624 1.00 91.62 541 LYS A CA 1
ATOM 3840 C C . LYS A 1 541 ? -38.053 -10.091 33.510 1.00 91.62 541 LYS A C 1
ATOM 3842 O O . LYS A 1 541 ? -39.248 -10.168 33.788 1.00 91.62 541 LYS A O 1
ATOM 3847 N N . THR A 1 542 ? -37.605 -10.062 32.262 1.00 94.56 542 THR A N 1
ATOM 3848 C CA . THR A 1 542 ? -38.499 -9.932 31.108 1.00 94.56 542 THR A CA 1
ATOM 3849 C C . THR A 1 542 ? -38.318 -11.078 30.127 1.00 94.56 542 THR A C 1
ATOM 3851 O O . THR A 1 542 ? -37.201 -11.391 29.730 1.00 94.56 542 THR A O 1
ATOM 3854 N N . GLN A 1 543 ? -39.415 -11.685 29.694 1.00 95.88 543 GLN A N 1
ATOM 3855 C CA . GLN A 1 543 ? -39.458 -12.641 28.596 1.00 95.88 543 GLN A CA 1
ATOM 3856 C C . GLN A 1 543 ? -40.483 -12.149 27.578 1.00 95.88 543 GLN A C 1
ATOM 3858 O O . GLN A 1 543 ? -41.645 -11.948 27.923 1.00 95.88 543 GLN A O 1
ATOM 3863 N N . LEU A 1 544 ? -40.053 -11.945 26.338 1.00 96.12 544 LEU A N 1
ATOM 3864 C CA . LEU A 1 544 ? -40.924 -11.647 25.206 1.00 96.12 544 LEU A CA 1
ATOM 3865 C C . LEU A 1 544 ? -40.685 -12.699 24.128 1.00 96.12 544 LEU A C 1
ATOM 3867 O O . LEU A 1 544 ? -39.597 -12.772 23.564 1.00 96.12 544 LEU A O 1
ATOM 3871 N N . GLU A 1 545 ? -41.705 -13.493 23.848 1.00 97.38 545 GLU A N 1
ATOM 3872 C CA . GLU A 1 545 ? -41.688 -14.589 22.893 1.00 97.38 545 GLU A CA 1
ATOM 3873 C C . GLU A 1 545 ? -42.824 -14.408 21.882 1.00 97.38 545 GLU A C 1
ATOM 3875 O O . GLU A 1 545 ? -44.000 -14.346 22.240 1.00 97.38 545 GLU A O 1
ATOM 3880 N N . LEU A 1 546 ? -42.460 -14.251 20.608 1.00 97.88 546 LEU A N 1
ATOM 3881 C CA . LEU A 1 546 ? -43.392 -14.040 19.504 1.00 97.88 546 LEU A CA 1
ATOM 3882 C C . LEU A 1 546 ? -43.209 -15.138 18.456 1.00 97.88 546 LEU A C 1
ATOM 3884 O O . LEU A 1 546 ? -42.156 -15.227 17.821 1.00 97.88 546 LEU A O 1
ATOM 3888 N N . ASN A 1 547 ? -44.264 -15.898 18.184 1.00 97.31 547 ASN A N 1
ATOM 3889 C CA . ASN A 1 547 ? -44.323 -16.940 17.160 1.00 97.31 547 ASN A CA 1
ATOM 3890 C C . ASN A 1 547 ? -45.352 -16.533 16.089 1.00 97.31 547 ASN A C 1
ATOM 3892 O O . ASN A 1 547 ? -46.527 -16.345 16.406 1.00 97.31 547 ASN A O 1
ATOM 3896 N N . ASN A 1 548 ? -44.933 -16.311 14.839 1.00 97.38 548 ASN A N 1
ATOM 3897 C CA . ASN A 1 548 ? -45.795 -15.768 13.771 1.00 97.38 548 ASN A CA 1
ATOM 3898 C C . ASN A 1 548 ? -46.644 -14.556 14.211 1.00 97.38 548 ASN A C 1
ATOM 3900 O O . ASN A 1 548 ? -47.826 -14.441 13.889 1.00 97.38 548 ASN A O 1
ATOM 3904 N N . SER A 1 549 ? -46.041 -13.669 15.004 1.00 97.81 549 SER A N 1
ATOM 3905 C CA . SER A 1 549 ? -46.717 -12.553 15.669 1.00 97.81 549 SER A CA 1
ATOM 3906 C C . SER A 1 549 ? -45.981 -11.233 15.452 1.00 97.81 549 SER A C 1
ATOM 3908 O O . SER A 1 549 ? -44.759 -11.192 15.320 1.00 97.81 549 SER A O 1
ATOM 3910 N N . ALA A 1 550 ? -46.713 -10.123 15.441 1.00 96.88 550 ALA A N 1
ATOM 3911 C CA . ALA A 1 550 ? -46.140 -8.803 15.192 1.00 96.88 550 ALA A CA 1
ATOM 3912 C C . ALA A 1 550 ? -46.335 -7.856 16.379 1.00 96.88 550 ALA A C 1
ATOM 3914 O O . ALA A 1 550 ? -47.469 -7.632 16.791 1.00 96.88 550 ALA A O 1
ATOM 3915 N N . LEU A 1 551 ? -45.254 -7.241 16.866 1.00 97.56 551 LEU A N 1
ATOM 3916 C CA . LEU A 1 551 ? -45.284 -6.064 17.734 1.00 97.56 551 LEU A CA 1
ATOM 3917 C C . LEU A 1 551 ? -44.914 -4.836 16.903 1.00 97.56 551 LEU A C 1
ATOM 3919 O O . LEU A 1 551 ? -43.814 -4.752 16.361 1.00 97.56 551 LEU A O 1
ATOM 3923 N N . THR A 1 552 ? -45.833 -3.884 16.793 1.00 97.81 552 THR A N 1
ATOM 3924 C CA . THR A 1 552 ? -45.607 -2.596 16.127 1.00 97.81 552 THR A CA 1
ATOM 3925 C C . THR A 1 552 ? -45.760 -1.472 17.140 1.00 97.81 552 THR A C 1
ATOM 3927 O O . THR A 1 552 ? -46.741 -1.448 17.880 1.00 97.81 552 THR A O 1
ATOM 3930 N N . ALA A 1 553 ? -44.792 -0.556 17.178 1.00 97.81 553 ALA A N 1
ATOM 3931 C CA . ALA A 1 553 ? -44.819 0.613 18.045 1.00 97.81 553 ALA A CA 1
ATOM 3932 C C . ALA A 1 553 ? -44.577 1.905 17.251 1.00 97.81 553 ALA A C 1
ATOM 3934 O O . ALA A 1 553 ? -43.619 2.000 16.474 1.00 97.81 553 ALA A O 1
ATOM 3935 N N . SER A 1 554 ? -45.432 2.913 17.444 1.00 95.69 554 SER A N 1
ATOM 3936 C CA . SER A 1 554 ? -45.247 4.227 16.808 1.00 95.69 554 SER A CA 1
ATOM 3937 C C . SER A 1 554 ? -44.256 5.130 17.552 1.00 95.69 554 SER A C 1
ATOM 3939 O O . SER A 1 554 ? -43.765 6.095 16.977 1.00 95.69 554 SER A O 1
ATOM 3941 N N . GLY A 1 555 ? -43.998 4.853 18.831 1.00 96.00 555 GLY A N 1
ATOM 3942 C CA . GLY A 1 555 ? -43.056 5.564 19.695 1.00 96.00 555 GLY A CA 1
ATOM 3943 C C . GLY A 1 555 ? -41.991 4.636 20.277 1.00 96.00 555 GLY A C 1
ATOM 3944 O O . GLY A 1 555 ? -41.701 3.578 19.721 1.00 96.00 555 GLY A O 1
ATOM 3945 N N . LYS A 1 556 ? -41.400 5.039 21.407 1.00 97.31 556 LYS A N 1
ATOM 3946 C CA . LYS A 1 556 ? -40.284 4.321 22.039 1.00 97.31 556 LYS A CA 1
ATOM 3947 C C . LYS A 1 556 ? -40.723 3.029 22.716 1.00 97.31 556 LYS A C 1
ATOM 3949 O O . LYS A 1 556 ? -41.797 2.974 23.318 1.00 97.31 556 LYS A O 1
ATOM 3954 N N . VAL A 1 557 ? -39.857 2.020 22.692 1.00 97.38 557 VAL A N 1
ATOM 3955 C CA . VAL A 1 557 ? -40.076 0.740 23.376 1.00 97.38 557 VAL A CA 1
ATOM 3956 C C . VAL A 1 557 ? -38.900 0.419 24.289 1.00 97.38 557 VAL A C 1
ATOM 3958 O O . VAL A 1 557 ? -37.766 0.271 23.842 1.00 97.38 557 VAL A O 1
ATOM 3961 N N . PHE A 1 558 ? -39.192 0.261 25.574 1.00 94.81 558 PHE A N 1
ATOM 3962 C CA . PHE A 1 558 ? -38.235 -0.102 26.608 1.00 94.81 558 PHE A CA 1
ATOM 3963 C C . PHE A 1 558 ? -38.580 -1.479 27.166 1.00 94.81 558 PHE A C 1
ATOM 3965 O O . PHE A 1 558 ? -39.681 -1.684 27.677 1.00 94.81 558 PHE A O 1
ATOM 3972 N N . ILE A 1 559 ? -37.640 -2.418 27.078 1.00 93.75 559 ILE A N 1
ATOM 3973 C CA . ILE A 1 559 ? -37.803 -3.791 27.565 1.00 93.75 559 ILE A CA 1
ATOM 3974 C C . ILE A 1 559 ? -36.716 -4.066 28.603 1.00 93.75 559 ILE A C 1
ATOM 3976 O O . ILE A 1 559 ? -35.538 -3.834 28.333 1.00 93.75 559 ILE A O 1
ATOM 3980 N N . GLY A 1 560 ? -37.090 -4.519 29.796 1.00 90.44 560 GLY A N 1
ATOM 3981 C CA . GLY A 1 560 ? -36.146 -4.967 30.812 1.00 90.44 560 GLY A CA 1
ATOM 3982 C C . GLY A 1 560 ? -35.223 -3.891 31.377 1.00 90.44 560 GLY A C 1
ATOM 3983 O O . GLY A 1 560 ? -34.052 -4.175 31.506 1.00 90.44 560 GLY A O 1
ATOM 3984 N N . GLN A 1 561 ? -35.646 -2.657 31.657 1.00 90.00 561 GLN A N 1
ATOM 3985 C CA . GLN A 1 561 ? -34.710 -1.582 32.063 1.00 90.00 561 GLN A CA 1
ATOM 3986 C C . GLN A 1 561 ? -34.394 -1.586 33.568 1.00 90.00 561 GLN A C 1
ATOM 3988 O O . GLN A 1 561 ? -35.322 -1.648 34.367 1.00 90.00 561 GLN A O 1
ATOM 3993 N N . GLY A 1 562 ? -33.117 -1.462 33.958 1.00 87.88 562 GLY A N 1
ATOM 3994 C CA . GLY A 1 562 ? -32.638 -1.433 35.349 1.00 87.88 562 GLY A CA 1
ATOM 3995 C C . GLY A 1 562 ? -31.269 -2.104 35.556 1.00 87.88 562 GLY A C 1
ATOM 3996 O O . GLY A 1 562 ? -30.800 -2.864 34.709 1.00 87.88 562 GLY A O 1
ATOM 3997 N N . ASN A 1 563 ? -30.628 -1.839 36.702 1.00 84.81 563 ASN A N 1
ATOM 3998 C CA . ASN A 1 563 ? -29.222 -2.173 36.982 1.00 84.81 563 ASN A CA 1
ATOM 3999 C C . ASN A 1 563 ? -28.843 -3.658 36.853 1.00 84.81 563 ASN A C 1
ATOM 4001 O O . ASN A 1 563 ? -27.743 -3.948 36.401 1.00 84.81 563 ASN A O 1
ATOM 4005 N N . THR A 1 564 ? -29.716 -4.591 37.226 1.00 85.56 564 THR A N 1
ATOM 4006 C CA . THR A 1 564 ? -29.458 -6.048 37.265 1.00 85.56 564 THR A CA 1
ATOM 4007 C C . THR A 1 564 ? -30.495 -6.835 36.462 1.00 85.56 564 THR A C 1
ATOM 4009 O O . THR A 1 564 ? -30.903 -7.939 36.820 1.00 85.56 564 THR A O 1
ATOM 4012 N N . THR A 1 565 ? -30.974 -6.232 35.379 1.00 87.19 565 THR A N 1
ATOM 4013 C CA . THR A 1 565 ? -32.073 -6.772 34.581 1.00 87.19 565 THR A CA 1
ATOM 4014 C C . THR A 1 565 ? -31.674 -7.967 33.732 1.00 87.19 565 THR A C 1
ATOM 4016 O O . THR A 1 565 ? -30.555 -8.056 33.232 1.00 87.19 565 THR A O 1
ATOM 4019 N N . GLN A 1 566 ? -32.618 -8.889 33.540 1.00 90.06 566 GLN A N 1
ATOM 4020 C CA . GLN A 1 566 ? -32.458 -10.052 32.670 1.00 90.06 566 GLN A CA 1
ATOM 4021 C C . GLN A 1 566 ? -33.595 -10.077 31.653 1.00 90.06 566 GLN A C 1
ATOM 4023 O O . GLN A 1 566 ? -34.764 -10.118 32.041 1.00 90.06 566 GLN A O 1
ATOM 4028 N N . THR A 1 567 ? -33.264 -10.052 30.362 1.00 94.75 567 THR A N 1
ATOM 4029 C CA . THR A 1 567 ? -34.253 -10.046 29.280 1.00 94.75 567 THR A CA 1
ATOM 4030 C C . THR A 1 567 ? -34.001 -11.146 28.263 1.00 94.75 567 THR A C 1
ATOM 4032 O O . THR A 1 567 ? -32.923 -11.209 27.683 1.00 94.75 567 THR A O 1
ATOM 4035 N N . ASN A 1 568 ? -35.031 -11.942 27.984 1.00 96.00 568 ASN A N 1
ATOM 4036 C CA . ASN A 1 568 ? -35.051 -12.909 26.892 1.00 96.00 568 ASN A CA 1
ATOM 4037 C C . ASN A 1 568 ? -36.012 -12.410 25.807 1.00 96.00 568 ASN A C 1
ATOM 4039 O O . ASN A 1 568 ? -37.206 -12.253 26.068 1.00 96.00 568 ASN A O 1
ATOM 4043 N N . LEU A 1 569 ? -35.504 -12.161 24.602 1.00 96.81 569 LEU A N 1
ATOM 4044 C CA . LEU A 1 569 ? -36.288 -11.746 23.437 1.00 96.81 569 LEU A CA 1
ATOM 4045 C C . LEU A 1 569 ? -36.213 -12.829 22.361 1.00 96.81 569 LEU A C 1
ATOM 4047 O O . LEU A 1 569 ? -35.165 -13.020 21.754 1.00 96.81 569 LEU A O 1
ATOM 4051 N N . THR A 1 570 ? -37.325 -13.504 22.093 1.00 97.75 570 THR A N 1
ATOM 4052 C CA . THR A 1 570 ? -37.401 -14.615 21.139 1.00 97.75 570 THR A CA 1
ATOM 4053 C C . THR A 1 570 ? -38.426 -14.311 20.052 1.00 97.75 570 THR A C 1
ATOM 4055 O O . THR A 1 570 ? -39.598 -14.091 20.345 1.00 97.75 570 THR A O 1
ATOM 4058 N N . LEU A 1 571 ? -37.997 -14.294 18.790 1.00 98.06 571 LEU A N 1
ATOM 4059 C CA . LEU A 1 571 ? -38.839 -14.024 17.623 1.00 98.06 571 LEU A CA 1
ATOM 4060 C C . LEU A 1 571 ? -38.728 -15.182 16.627 1.00 98.06 571 LEU A C 1
ATOM 4062 O O . LEU A 1 571 ? -37.656 -15.400 16.065 1.00 98.06 571 LEU A O 1
ATOM 4066 N N . ASN A 1 572 ? -39.826 -15.888 16.364 1.00 97.12 572 ASN A N 1
ATOM 4067 C CA . ASN A 1 572 ? -39.863 -17.048 15.470 1.00 97.12 572 ASN A CA 1
ATOM 4068 C C . ASN A 1 572 ? -40.920 -16.909 14.362 1.00 97.12 572 ASN A C 1
ATOM 4070 O O . ASN A 1 572 ? -41.891 -16.170 14.493 1.00 97.12 572 ASN A O 1
ATOM 4074 N N . ASP A 1 573 ? -40.769 -17.678 13.284 1.00 95.50 573 ASP A N 1
ATOM 4075 C CA . ASP A 1 573 ? -41.823 -17.966 12.298 1.00 95.50 573 ASP A CA 1
ATOM 4076 C C . ASP A 1 573 ? -42.517 -16.745 11.681 1.00 95.50 573 ASP A C 1
ATOM 4078 O O . ASP A 1 573 ? -43.732 -16.627 11.719 1.00 95.50 573 ASP A O 1
ATOM 4082 N N . LYS A 1 574 ? -41.763 -15.852 11.034 1.00 94.44 574 LYS A N 1
ATOM 4083 C CA . LYS A 1 574 ? -42.241 -14.587 10.433 1.00 94.44 574 LYS A CA 1
ATOM 4084 C C . LYS A 1 574 ? -42.711 -13.544 11.443 1.00 94.44 574 LYS A C 1
ATOM 4086 O O . LYS A 1 574 ? -43.306 -12.545 11.038 1.00 94.44 574 LYS A O 1
ATOM 4091 N N . SER A 1 575 ? -42.417 -13.729 12.728 1.00 98.00 575 SER A N 1
ATOM 4092 C CA . SER A 1 575 ? -42.627 -12.676 13.712 1.00 98.00 575 SER A CA 1
ATOM 4093 C C . SER A 1 575 ? -41.871 -11.401 13.355 1.00 98.00 575 SER A C 1
ATOM 4095 O O . SER A 1 575 ? -40.824 -11.430 12.700 1.00 98.00 575 SER A O 1
ATOM 4097 N N . SER A 1 576 ? -42.382 -10.267 13.822 1.00 97.19 576 SER A N 1
ATOM 4098 C CA . SER A 1 576 ? -41.721 -8.980 13.634 1.00 97.19 576 SER A CA 1
ATOM 4099 C C . SER A 1 576 ? -41.871 -8.071 14.843 1.00 97.19 576 SER A C 1
ATOM 4101 O O . SER A 1 576 ? -42.981 -7.895 15.338 1.00 97.19 576 SER A O 1
ATOM 4103 N N . VAL A 1 577 ? -40.787 -7.422 15.253 1.00 98.00 577 VAL A N 1
ATOM 4104 C CA . VAL A 1 577 ? -40.820 -6.249 16.133 1.00 98.00 577 VAL A CA 1
ATOM 4105 C C . VAL A 1 577 ? -40.420 -5.041 15.297 1.00 98.00 577 VAL A C 1
ATOM 4107 O O . VAL A 1 577 ? -39.302 -5.007 14.794 1.00 98.00 577 VAL A O 1
ATOM 4110 N N . ASN A 1 578 ? -41.323 -4.075 15.135 1.00 97.19 578 ASN A N 1
ATOM 4111 C CA . ASN A 1 578 ? -41.099 -2.860 14.350 1.00 97.19 578 ASN A CA 1
ATOM 4112 C C . ASN A 1 578 ? -41.383 -1.625 15.211 1.00 97.19 578 ASN A C 1
ATOM 4114 O O . ASN A 1 578 ? -42.537 -1.333 15.529 1.00 97.19 578 ASN A O 1
ATOM 4118 N N . VAL A 1 579 ? -40.334 -0.894 15.575 1.00 98.12 579 VAL A N 1
ATOM 4119 C CA . VAL A 1 579 ? -40.399 0.310 16.411 1.00 98.12 579 VAL A CA 1
ATOM 4120 C C . VAL A 1 579 ? -40.033 1.521 15.557 1.00 98.12 579 VAL A C 1
ATOM 4122 O O . VAL A 1 579 ? -38.971 1.559 14.950 1.00 98.12 579 VAL A O 1
ATOM 4125 N N . SER A 1 580 ? -40.911 2.519 15.467 1.00 95.75 580 SER A N 1
ATOM 4126 C CA . SER A 1 580 ? -40.659 3.695 14.609 1.00 95.75 580 SER A CA 1
ATOM 4127 C C . SER A 1 580 ? -39.580 4.649 15.156 1.00 95.75 580 SER A C 1
ATOM 4129 O O . SER A 1 580 ? -39.110 5.508 14.420 1.00 95.75 580 SER A O 1
ATOM 4131 N N . ASP A 1 581 ? -39.218 4.525 16.435 1.00 97.25 581 ASP A N 1
ATOM 4132 C CA . ASP A 1 581 ? -38.271 5.390 17.155 1.00 97.25 581 ASP A CA 1
ATOM 4133 C C . ASP A 1 581 ? -37.207 4.512 17.864 1.00 97.25 581 ASP A C 1
ATOM 4135 O O . ASP A 1 581 ? -36.739 3.512 17.312 1.00 97.25 581 ASP A O 1
ATOM 4139 N N . GLU A 1 582 ? -36.812 4.859 19.087 1.00 97.12 582 GLU A N 1
ATOM 4140 C CA . GLU A 1 582 ? -35.856 4.118 19.908 1.00 97.12 582 GLU A CA 1
ATOM 4141 C C . GLU A 1 582 ? -36.443 2.833 20.522 1.00 97.12 582 GLU A C 1
ATOM 4143 O O . GLU A 1 582 ? -37.466 2.855 21.215 1.00 97.12 582 GLU A O 1
ATOM 4148 N N . MET A 1 583 ? -35.736 1.718 20.337 1.00 97.69 583 MET A N 1
ATOM 4149 C CA . MET A 1 583 ? -35.931 0.474 21.073 1.00 97.69 583 MET A CA 1
ATOM 4150 C C . MET A 1 583 ? -34.711 0.190 21.947 1.00 97.69 583 MET A C 1
ATOM 4152 O O . MET A 1 583 ? -33.589 0.077 21.452 1.00 97.69 583 MET A O 1
ATOM 4156 N N . SER A 1 584 ? -34.939 0.011 23.244 1.00 94.56 584 SER A N 1
ATOM 4157 C CA . SER A 1 584 ? -33.894 -0.284 24.219 1.00 94.56 584 SER A CA 1
ATOM 4158 C C . SER A 1 584 ? -34.240 -1.539 25.019 1.00 94.56 584 SER A C 1
ATOM 4160 O O . SER A 1 584 ? -35.340 -1.660 25.562 1.00 94.56 584 SER A O 1
ATOM 4162 N N . VAL A 1 585 ? -33.295 -2.476 25.100 1.00 93.38 585 VAL A N 1
ATOM 4163 C CA . VAL A 1 585 ? -33.443 -3.770 25.775 1.00 93.38 585 VAL A CA 1
ATOM 4164 C C . VAL A 1 585 ? -32.328 -3.936 26.802 1.00 93.38 585 VAL A C 1
ATOM 4166 O O . VAL A 1 585 ? -31.155 -3.859 26.451 1.00 93.38 585 VAL A O 1
ATOM 4169 N N . ALA A 1 586 ? -32.709 -4.137 28.061 1.00 91.00 586 ALA A N 1
ATOM 4170 C CA . ALA A 1 586 ? -31.848 -4.263 29.235 1.00 91.00 586 ALA A CA 1
ATOM 4171 C C . ALA A 1 586 ? -30.700 -3.250 29.352 1.00 91.00 586 ALA A C 1
ATOM 4173 O O . ALA A 1 586 ? -29.544 -3.537 29.057 1.00 91.00 586 ALA A O 1
ATOM 4174 N N . GLN A 1 587 ? -31.023 -2.044 29.825 1.00 88.31 587 GLN A N 1
ATOM 4175 C CA . GLN A 1 587 ? -30.029 -1.031 30.197 1.00 88.31 587 GLN A CA 1
ATOM 4176 C C . GLN A 1 587 ? -29.848 -0.987 31.714 1.00 88.31 587 GLN A C 1
ATOM 4178 O O . GLN A 1 587 ? -30.825 -0.836 32.447 1.00 88.31 587 GLN A O 1
ATOM 4183 N N . GLY A 1 588 ? -28.599 -1.063 32.168 1.00 86.00 588 GLY A N 1
ATOM 4184 C CA . GLY A 1 588 ? -28.175 -0.996 33.562 1.00 86.00 588 GLY A CA 1
ATOM 4185 C C . GLY A 1 588 ? -26.802 -1.638 33.796 1.00 86.00 588 GLY A C 1
ATOM 4186 O O . GLY A 1 588 ? -26.301 -2.392 32.966 1.00 86.00 588 GLY A O 1
ATOM 4187 N N . SER A 1 589 ? -26.181 -1.351 34.944 1.00 82.88 589 SER A N 1
ATOM 4188 C CA . SER A 1 589 ? -24.777 -1.699 35.246 1.00 82.88 589 SER A CA 1
ATOM 4189 C C . SER A 1 589 ? -24.382 -3.175 35.082 1.00 82.88 589 SER A C 1
ATOM 4191 O O . SER A 1 589 ? -23.203 -3.468 34.922 1.00 82.88 589 SER A O 1
ATOM 4193 N N . SER A 1 590 ? -25.316 -4.118 35.146 1.00 83.44 590 SER A N 1
ATOM 4194 C CA . SER A 1 590 ? -25.105 -5.566 34.996 1.00 83.44 590 SER A CA 1
ATOM 4195 C C . SER A 1 590 ? -26.261 -6.219 34.231 1.00 83.44 590 SER A C 1
ATOM 4197 O O . SER A 1 590 ? -26.686 -7.330 34.549 1.00 83.44 590 SER A O 1
ATOM 4199 N N . ALA A 1 591 ? -26.815 -5.498 33.256 1.00 86.31 591 ALA A N 1
ATOM 4200 C CA . ALA A 1 591 ? -27.927 -5.982 32.453 1.00 86.31 591 ALA A CA 1
ATOM 4201 C C . ALA A 1 591 ? -27.521 -7.169 31.558 1.00 86.31 591 ALA A C 1
ATOM 4203 O O . ALA A 1 591 ? -26.439 -7.179 30.971 1.00 86.31 591 ALA A O 1
ATOM 4204 N N . SER A 1 592 ? -28.401 -8.161 31.427 1.00 90.69 592 SER A N 1
ATOM 4205 C CA . SER A 1 592 ? -28.207 -9.350 30.592 1.00 90.69 592 SER A CA 1
ATOM 4206 C C . SER A 1 592 ? -29.331 -9.470 29.566 1.00 90.69 592 SER A C 1
ATOM 4208 O O . SER A 1 592 ? -30.507 -9.446 29.933 1.00 90.69 592 SER A O 1
ATOM 4210 N N . VAL A 1 593 ? -28.981 -9.651 28.293 1.00 93.00 593 VAL A N 1
ATOM 4211 C CA . VAL A 1 593 ? -29.933 -9.846 27.191 1.00 93.00 593 VAL A CA 1
ATOM 4212 C C . VAL A 1 593 ? -29.580 -11.100 26.404 1.00 93.00 593 VAL A C 1
ATOM 4214 O O . VAL A 1 593 ? -28.471 -11.198 25.889 1.00 93.00 593 VAL A O 1
ATOM 4217 N N . ASP A 1 594 ? -30.546 -11.996 26.228 1.00 96.19 594 ASP A N 1
ATOM 4218 C CA . ASP A 1 594 ? -30.473 -13.073 25.243 1.00 96.19 594 ASP A CA 1
ATOM 4219 C C . ASP A 1 594 ? -31.528 -12.822 24.150 1.00 96.19 594 ASP A C 1
ATOM 4221 O O . ASP A 1 594 ? -32.732 -12.815 24.414 1.00 96.19 594 ASP A O 1
ATOM 4225 N N . VAL A 1 595 ? -31.080 -12.577 22.916 1.00 96.62 595 VAL A N 1
ATOM 4226 C CA . VAL A 1 595 ? -31.933 -12.350 21.739 1.00 96.62 595 VAL A CA 1
ATOM 4227 C C . VAL A 1 595 ? -31.827 -13.541 20.791 1.00 96.62 595 VAL A C 1
ATOM 4229 O O . VAL A 1 595 ? -30.740 -13.875 20.326 1.00 96.62 595 VAL A O 1
ATOM 4232 N N . THR A 1 596 ? -32.955 -14.158 20.455 1.00 97.69 596 THR A N 1
ATOM 4233 C CA . THR A 1 596 ? -33.038 -15.263 19.492 1.00 97.69 596 THR A CA 1
ATOM 4234 C C . THR A 1 596 ? -34.002 -14.891 18.372 1.00 97.69 596 THR A C 1
ATOM 4236 O O . THR A 1 596 ? -35.165 -14.591 18.635 1.00 97.69 596 THR A O 1
ATOM 4239 N N . ILE A 1 597 ? -33.540 -14.892 17.119 1.00 98.06 597 ILE A N 1
ATOM 4240 C CA . ILE A 1 597 ? -34.357 -14.511 15.954 1.00 98.06 597 ILE A CA 1
ATOM 4241 C C . ILE A 1 597 ? -34.290 -15.609 14.893 1.00 98.06 597 ILE A C 1
ATOM 4243 O O . ILE A 1 597 ? -33.277 -15.773 14.215 1.00 98.06 597 ILE A O 1
ATOM 4247 N N . THR A 1 598 ? -35.387 -16.333 14.694 1.00 97.88 598 THR A N 1
ATOM 4248 C CA . THR A 1 598 ? -35.476 -17.410 13.703 1.00 97.88 598 THR A CA 1
ATOM 4249 C C . THR A 1 598 ? -36.535 -17.084 12.660 1.00 97.88 598 THR A C 1
ATOM 4251 O O . THR A 1 598 ? -37.725 -17.077 12.960 1.00 97.88 598 THR A O 1
ATOM 4254 N N . ASN A 1 599 ? -36.126 -16.854 11.408 1.00 97.50 599 ASN A N 1
ATOM 4255 C CA . ASN A 1 599 ? -37.036 -16.517 10.306 1.00 97.50 599 ASN A CA 1
ATOM 4256 C C . ASN A 1 599 ? -37.946 -15.312 10.634 1.00 97.50 599 ASN A C 1
ATOM 4258 O O . ASN A 1 599 ? -39.144 -15.352 10.372 1.00 97.50 599 ASN A O 1
ATOM 4262 N N . ALA A 1 600 ? -37.396 -14.271 11.262 1.00 98.12 600 ALA A N 1
ATOM 4263 C CA . ALA A 1 600 ? -38.149 -13.160 11.847 1.00 98.12 600 ALA A CA 1
ATOM 4264 C C . ALA A 1 600 ? -37.412 -11.815 11.694 1.00 98.12 600 ALA A C 1
ATOM 4266 O O . ALA A 1 600 ? -36.248 -11.771 11.281 1.00 98.12 600 ALA A O 1
ATOM 4267 N N . VAL A 1 601 ? -38.106 -10.715 12.006 1.00 97.88 601 VAL A N 1
ATOM 4268 C CA . VAL A 1 601 ? -37.621 -9.336 11.823 1.00 97.88 601 VAL A CA 1
ATOM 4269 C C . VAL A 1 601 ? -37.536 -8.589 13.158 1.00 97.88 601 VAL A C 1
ATOM 4271 O O . VAL A 1 601 ? -38.500 -8.571 13.920 1.00 97.88 601 VAL A O 1
ATOM 4274 N N . LEU A 1 602 ? -36.417 -7.915 13.422 1.00 97.62 602 LEU A N 1
ATOM 4275 C CA . LEU A 1 602 ? -36.256 -6.964 14.527 1.00 97.62 602 LEU A CA 1
ATOM 4276 C C . LEU A 1 602 ? -35.812 -5.612 13.964 1.00 97.62 602 LEU A C 1
ATOM 4278 O O . LEU A 1 602 ? -34.728 -5.505 13.394 1.00 97.62 602 LEU A O 1
ATOM 4282 N N . SER A 1 603 ? -36.639 -4.581 14.116 1.00 97.75 603 SER A N 1
ATOM 4283 C CA . SER A 1 603 ? -36.381 -3.260 13.556 1.00 97.75 603 SER A CA 1
ATOM 4284 C C . SER A 1 603 ? -36.729 -2.124 14.515 1.00 97.75 603 SER A C 1
ATOM 4286 O O . SER A 1 603 ? -37.790 -2.132 15.138 1.00 97.75 603 SER A O 1
ATOM 4288 N N . ALA A 1 604 ? -35.842 -1.130 14.585 1.00 97.88 604 ALA A N 1
ATOM 4289 C CA . ALA A 1 604 ? -36.071 0.155 15.245 1.00 97.88 604 ALA A CA 1
ATOM 4290 C C . ALA A 1 604 ? -35.392 1.292 14.460 1.00 97.88 604 ALA A C 1
ATOM 4292 O O . ALA A 1 604 ? -34.534 1.010 13.628 1.00 97.88 604 ALA A O 1
ATOM 4293 N N . ASP A 1 605 ? -35.686 2.567 14.721 1.00 96.44 605 ASP A N 1
ATOM 4294 C CA . ASP A 1 605 ? -34.811 3.635 14.209 1.00 96.44 605 ASP A CA 1
ATOM 4295 C C . ASP A 1 605 ? -33.452 3.589 14.927 1.00 96.44 605 ASP A C 1
ATOM 4297 O O . ASP A 1 605 ? -32.396 3.510 14.298 1.00 96.44 605 ASP A O 1
ATOM 4301 N N . SER A 1 606 ? -33.478 3.528 16.258 1.00 97.50 606 SER A N 1
ATOM 4302 C CA . SER A 1 606 ? -32.293 3.333 17.098 1.00 97.50 606 SER A CA 1
ATOM 4303 C C . SER A 1 606 ? -32.489 2.111 17.989 1.00 97.50 606 SER A C 1
ATOM 4305 O O . SER A 1 606 ? -33.400 2.084 18.809 1.00 97.50 606 SER A O 1
ATOM 4307 N N . LEU A 1 607 ? -31.653 1.087 17.817 1.00 97.19 607 LEU A N 1
ATOM 4308 C CA . LEU A 1 607 ? -31.743 -0.190 18.526 1.00 97.19 607 LEU A CA 1
ATOM 4309 C C . LEU A 1 607 ? -30.569 -0.332 19.499 1.00 97.19 607 LEU A C 1
ATOM 4311 O O . LEU A 1 607 ? -29.417 -0.366 19.070 1.00 97.19 607 LEU A O 1
ATOM 4315 N N . SER A 1 608 ? -30.852 -0.440 20.796 1.00 95.75 608 SER A N 1
ATOM 4316 C CA . SER A 1 608 ? -29.847 -0.597 21.851 1.00 95.75 608 SER A CA 1
ATOM 4317 C C . SER A 1 608 ? -30.120 -1.845 22.687 1.00 95.75 608 SER A C 1
ATOM 4319 O O . SER A 1 608 ? -31.167 -1.962 23.321 1.00 95.75 608 SER A O 1
ATOM 4321 N N . LEU A 1 609 ? -29.184 -2.788 22.695 1.00 94.06 609 LEU A N 1
ATOM 4322 C CA . LEU A 1 609 ? -29.282 -4.073 23.381 1.00 94.06 609 LEU A CA 1
ATOM 4323 C C . LEU A 1 609 ? -28.139 -4.163 24.387 1.00 94.06 609 LEU A C 1
ATOM 4325 O O . LEU A 1 609 ? -26.987 -4.236 23.977 1.00 94.06 609 LEU A O 1
ATOM 4329 N N . GLY A 1 610 ? -28.430 -4.147 25.684 1.00 89.75 610 GLY A N 1
ATOM 4330 C CA . GLY A 1 610 ? -27.406 -4.191 26.727 1.00 89.75 610 GLY A CA 1
ATOM 4331 C C . GLY A 1 610 ? -26.549 -2.924 26.796 1.00 89.75 610 GLY A C 1
ATOM 4332 O O . GLY A 1 610 ? -25.698 -2.674 25.942 1.00 89.75 610 GLY A O 1
ATOM 4333 N N . GLY A 1 611 ? -26.692 -2.144 27.860 1.00 82.94 611 GLY A N 1
ATOM 4334 C CA . GLY A 1 611 ? -25.771 -1.039 28.145 1.00 82.94 611 GLY A CA 1
ATOM 4335 C C . GLY A 1 611 ? -25.568 -0.842 29.636 1.00 82.94 611 GLY A C 1
ATOM 4336 O O . GLY A 1 611 ? -26.481 -1.087 30.413 1.00 82.94 611 GLY A O 1
ATOM 4337 N N . GLY A 1 612 ? -24.364 -0.427 30.025 1.00 84.56 612 GLY A N 1
ATOM 4338 C CA . GLY A 1 612 ? -23.886 -0.404 31.409 1.00 84.56 612 GLY A CA 1
ATOM 4339 C C . GLY A 1 612 ? -22.601 -1.215 31.576 1.00 84.56 612 GLY A C 1
ATOM 4340 O O . GLY A 1 612 ? -22.236 -1.968 30.680 1.00 84.56 612 GLY A O 1
ATOM 4341 N N . GLU A 1 613 ? -21.911 -1.018 32.707 1.00 83.06 613 GLU A N 1
ATOM 4342 C CA . GLU A 1 613 ? -20.572 -1.550 33.015 1.00 83.06 613 GLU A CA 1
ATOM 4343 C C . GLU A 1 613 ? -20.407 -3.019 32.568 1.00 83.06 613 GLU A C 1
ATOM 4345 O O . GLU A 1 613 ? -19.829 -3.278 31.519 1.00 83.06 613 GLU A O 1
ATOM 4350 N N . ALA A 1 614 ? -21.030 -3.974 33.251 1.00 86.50 614 ALA A N 1
ATOM 4351 C CA . ALA A 1 614 ? -20.943 -5.403 32.953 1.00 86.50 614 ALA A CA 1
ATOM 4352 C C . ALA A 1 614 ? -22.103 -5.922 32.077 1.00 86.50 614 ALA A C 1
ATOM 4354 O O . ALA A 1 614 ? -22.620 -7.016 32.321 1.00 86.50 614 ALA A O 1
ATOM 4355 N N . ALA A 1 615 ? -22.566 -5.140 31.095 1.00 89.62 615 ALA A N 1
ATOM 4356 C CA . ALA A 1 615 ? -23.666 -5.564 30.229 1.00 89.62 615 ALA A CA 1
ATOM 4357 C C . ALA A 1 615 ? -23.290 -6.815 29.413 1.00 89.62 615 ALA A C 1
ATOM 4359 O O . ALA A 1 615 ? -22.271 -6.827 28.723 1.00 89.62 615 ALA A O 1
ATOM 4360 N N . LYS A 1 616 ? -24.122 -7.859 29.446 1.00 93.06 616 LYS A N 1
ATOM 4361 C CA . LYS A 1 616 ? -23.905 -9.111 28.709 1.00 93.06 616 LYS A CA 1
ATOM 4362 C C . LYS A 1 616 ? -25.006 -9.317 27.679 1.00 93.06 616 LYS A C 1
ATOM 4364 O O . LYS A 1 616 ? -26.177 -9.382 28.035 1.00 93.06 616 LYS A O 1
ATOM 4369 N N . VAL A 1 617 ? -24.641 -9.453 26.411 1.00 96.12 617 VAL A N 1
ATOM 4370 C CA . VAL A 1 617 ? -25.590 -9.648 25.316 1.00 96.12 617 VAL A CA 1
ATOM 4371 C C . VAL A 1 617 ? -25.197 -10.850 24.480 1.00 96.12 617 VAL A C 1
ATOM 4373 O O . VAL A 1 617 ? -24.107 -10.887 23.911 1.00 96.12 617 VAL A O 1
ATOM 4376 N N . THR A 1 618 ? -26.122 -11.793 24.352 1.00 96.69 618 THR A N 1
ATOM 4377 C CA . THR A 1 618 ? -26.038 -12.903 23.405 1.00 96.69 618 THR A CA 1
ATOM 4378 C C . THR A 1 618 ? -27.116 -12.712 22.349 1.00 96.69 618 THR A C 1
ATOM 4380 O O . THR A 1 618 ? -28.293 -12.607 22.677 1.00 96.69 618 THR A O 1
ATOM 4383 N N . MET A 1 619 ? -26.746 -12.681 21.075 1.00 97.62 619 MET A N 1
ATOM 4384 C CA . MET A 1 619 ? -27.684 -12.689 19.961 1.00 97.62 619 MET A CA 1
ATOM 4385 C C . MET A 1 619 ? -27.420 -13.898 19.076 1.00 97.62 619 MET A C 1
ATOM 4387 O O . MET A 1 619 ? -26.300 -14.097 18.607 1.00 97.62 619 MET A O 1
ATOM 4391 N N . THR A 1 620 ? -28.461 -14.675 18.812 1.00 96.56 620 THR A N 1
ATOM 4392 C CA . THR A 1 620 ? -28.412 -15.802 17.882 1.00 96.56 620 THR A CA 1
ATOM 4393 C C . THR A 1 620 ? -29.493 -15.637 16.827 1.00 96.56 620 THR A C 1
ATOM 4395 O O . THR A 1 620 ? -30.635 -15.290 17.141 1.00 96.56 620 THR A O 1
ATOM 4398 N N . GLY A 1 621 ? -29.147 -15.853 15.560 1.00 95.69 621 GLY A N 1
ATOM 4399 C CA . GLY A 1 621 ? -30.120 -15.725 14.484 1.00 95.69 621 GLY A CA 1
ATOM 4400 C C . GLY A 1 621 ? -29.940 -16.714 13.346 1.00 95.69 621 GLY A C 1
ATOM 4401 O O . GLY A 1 621 ? -28.829 -17.012 12.917 1.00 95.69 621 GLY A O 1
ATOM 4402 N N . ASN A 1 622 ? -31.061 -17.207 12.829 1.00 96.62 622 ASN A N 1
ATOM 4403 C CA . ASN A 1 622 ? -31.120 -18.046 11.637 1.00 96.62 622 ASN A CA 1
ATOM 4404 C C . ASN A 1 622 ? -32.228 -17.516 10.724 1.00 96.62 622 ASN A C 1
ATOM 4406 O O . ASN A 1 622 ? -33.384 -17.456 11.144 1.00 96.62 622 ASN A O 1
ATOM 4410 N N . ARG A 1 623 ? -31.903 -17.102 9.494 1.00 97.56 623 ARG A N 1
ATOM 4411 C CA . ARG A 1 623 ? -32.840 -16.352 8.630 1.00 97.56 623 ARG A CA 1
ATOM 4412 C C . ARG A 1 623 ? -33.397 -15.097 9.318 1.00 97.56 623 ARG A C 1
ATOM 4414 O O . ARG A 1 623 ? -34.554 -14.729 9.119 1.00 97.56 623 ARG A O 1
ATOM 4421 N N . ALA A 1 624 ? -32.592 -14.460 10.165 1.00 97.12 624 ALA A N 1
ATOM 4422 C CA . ALA A 1 624 ? -32.958 -13.240 10.872 1.00 97.12 624 ALA A CA 1
ATOM 4423 C C . ALA A 1 624 ? -32.813 -12.019 9.957 1.00 97.12 624 ALA A C 1
ATOM 4425 O O . ALA A 1 624 ? -31.885 -11.940 9.151 1.00 97.12 624 ALA A O 1
ATOM 4426 N N . THR A 1 625 ? -33.704 -11.040 10.106 1.00 97.38 625 THR A N 1
ATOM 4427 C CA . THR A 1 625 ? -33.523 -9.699 9.536 1.00 97.38 625 THR A CA 1
ATOM 4428 C C . THR A 1 625 ? -33.485 -8.674 10.660 1.00 97.38 625 THR A C 1
ATOM 4430 O O . THR A 1 625 ? -34.474 -8.499 11.365 1.00 97.38 625 THR A O 1
ATOM 4433 N N . ILE A 1 626 ? -32.358 -7.988 10.824 1.00 97.56 626 ILE A N 1
ATOM 4434 C CA . ILE A 1 626 ? -32.198 -6.909 11.803 1.00 97.56 626 ILE A CA 1
ATOM 4435 C C . ILE A 1 626 ? -32.024 -5.602 11.055 1.00 97.56 626 ILE A C 1
ATOM 4437 O O . ILE A 1 626 ? -31.200 -5.531 10.143 1.00 97.56 626 ILE A O 1
ATOM 4441 N N . SER A 1 627 ? -32.776 -4.579 11.450 1.00 97.00 627 SER A N 1
ATOM 4442 C CA . SER A 1 627 ? -32.726 -3.272 10.801 1.00 97.00 627 SER A CA 1
ATOM 4443 C C . SER A 1 627 ? -32.662 -2.127 11.811 1.00 97.00 627 SER A C 1
ATOM 4445 O O . SER A 1 627 ? -33.554 -2.012 12.651 1.00 97.00 627 SER A O 1
ATOM 4447 N N . SER A 1 628 ? -31.668 -1.242 11.699 1.00 97.00 628 SER A N 1
ATOM 4448 C CA . SER A 1 628 ? -31.681 0.057 12.383 1.00 97.00 628 SER A CA 1
ATOM 4449 C C . SER A 1 628 ? -31.465 1.220 11.421 1.00 97.00 628 SER A C 1
ATOM 4451 O O . SER A 1 628 ? -30.609 1.153 10.543 1.00 97.00 628 SER A O 1
ATOM 4453 N N . GLY A 1 629 ? -32.254 2.284 11.568 1.00 90.81 629 GLY A N 1
ATOM 4454 C CA . GLY A 1 629 ? -32.131 3.478 10.728 1.00 90.81 629 GLY A CA 1
ATOM 4455 C C . GLY A 1 629 ? -30.899 4.316 11.076 1.00 90.81 629 GLY A C 1
ATOM 4456 O O . GLY A 1 629 ? -30.103 4.662 10.205 1.00 90.81 629 GLY A O 1
ATOM 4457 N N . ASN A 1 630 ? -30.725 4.612 12.363 1.00 94.69 630 ASN A N 1
ATOM 4458 C CA . ASN A 1 630 ? -29.731 5.547 12.875 1.00 94.69 630 ASN A CA 1
ATOM 4459 C C . ASN A 1 630 ? -28.607 4.856 13.662 1.00 94.69 630 ASN A C 1
ATOM 4461 O O . ASN A 1 630 ? -27.434 4.999 13.311 1.00 94.69 630 ASN A O 1
ATOM 4465 N N . THR A 1 631 ? -28.930 4.095 14.717 1.00 96.88 631 THR A N 1
ATOM 4466 C CA . THR A 1 631 ? -27.912 3.440 15.564 1.00 96.88 631 THR A CA 1
ATOM 4467 C C . THR A 1 631 ? -28.265 1.997 15.913 1.00 96.88 631 THR A C 1
ATOM 4469 O O . THR A 1 631 ? -29.424 1.654 16.126 1.00 96.88 631 THR A O 1
ATOM 4472 N N . PHE A 1 632 ? -27.255 1.131 15.964 1.00 96.94 632 PHE A N 1
ATOM 4473 C CA . PHE A 1 632 ? -27.318 -0.233 16.482 1.00 96.94 632 PHE A CA 1
ATOM 4474 C C . PHE A 1 632 ? -26.233 -0.400 17.547 1.00 96.94 632 PHE A C 1
ATOM 4476 O O . PHE A 1 632 ? -25.051 -0.420 17.219 1.00 96.94 632 PHE A O 1
ATOM 4483 N N . THR A 1 633 ? -26.620 -0.475 18.817 1.00 95.31 633 THR A N 1
ATOM 4484 C CA . THR A 1 633 ? -25.698 -0.583 19.956 1.00 95.31 633 THR A CA 1
ATOM 4485 C C . THR A 1 633 ? -25.886 -1.924 20.650 1.00 95.31 633 THR A C 1
ATOM 4487 O O . THR A 1 633 ? -27.012 -2.279 20.986 1.00 95.31 633 THR A O 1
ATOM 4490 N N . VAL A 1 634 ? -24.801 -2.660 20.885 1.00 95.44 634 VAL A N 1
ATOM 4491 C CA . VAL A 1 634 ? -24.816 -3.967 21.550 1.00 95.44 634 VAL A CA 1
ATOM 4492 C C . VAL A 1 634 ? -23.729 -4.018 22.623 1.00 95.44 634 VAL A C 1
ATOM 4494 O O . VAL A 1 634 ? -22.558 -3.871 22.294 1.00 95.44 634 VAL A O 1
ATOM 4497 N N . ALA A 1 635 ? -24.104 -4.237 23.884 1.00 92.38 635 ALA A N 1
ATOM 4498 C CA . ALA A 1 635 ? -23.214 -4.372 25.047 1.00 92.38 635 ALA A CA 1
ATOM 4499 C C . ALA A 1 635 ? -22.175 -3.235 25.194 1.00 92.38 635 ALA A C 1
ATOM 4501 O O . ALA A 1 635 ? -20.975 -3.422 24.981 1.00 92.38 635 ALA A O 1
ATOM 4502 N N . LYS A 1 636 ? -22.626 -2.034 25.578 1.00 87.38 636 LYS A N 1
ATOM 4503 C CA . LYS A 1 636 ? -21.742 -0.870 25.795 1.00 87.38 636 LYS A CA 1
ATOM 4504 C C . LYS A 1 636 ? -21.537 -0.551 27.289 1.00 87.38 636 LYS A C 1
ATOM 4506 O O . LYS A 1 636 ? -22.432 0.007 27.921 1.00 87.38 636 LYS A O 1
ATOM 4511 N N . GLY A 1 637 ? -20.341 -0.826 27.809 1.00 88.19 637 GLY A N 1
ATOM 4512 C CA . GLY A 1 637 ? -19.789 -0.442 29.115 1.00 88.19 637 GLY A CA 1
ATOM 4513 C C . GLY A 1 637 ? -18.503 -1.213 29.481 1.00 88.19 637 GLY A C 1
ATOM 4514 O O . GLY A 1 637 ? -18.058 -2.096 28.749 1.00 88.19 637 GLY A O 1
ATOM 4515 N N . ASN A 1 638 ? -17.852 -0.853 30.594 1.00 89.06 638 ASN A N 1
ATOM 4516 C CA . ASN A 1 638 ? -16.596 -1.496 31.017 1.00 89.06 638 ASN A CA 1
ATOM 4517 C C . ASN A 1 638 ? -16.821 -2.923 31.543 1.00 89.06 638 ASN A C 1
ATOM 4519 O O . ASN A 1 638 ? -17.466 -3.093 32.570 1.00 89.06 638 ASN A O 1
ATOM 4523 N N . ASN A 1 639 ? -16.162 -3.921 30.955 1.00 90.12 639 ASN A N 1
ATOM 4524 C CA . ASN A 1 639 ? -16.402 -5.361 31.120 1.00 90.12 639 ASN A CA 1
ATOM 4525 C C . ASN A 1 639 ? -17.669 -5.870 30.408 1.00 90.12 639 ASN A C 1
ATOM 4527 O O . ASN A 1 639 ? -18.144 -6.967 30.713 1.00 90.12 639 ASN A O 1
ATOM 4531 N N . ALA A 1 640 ? -18.220 -5.105 29.460 1.00 91.12 640 ALA A N 1
ATOM 4532 C CA . ALA A 1 640 ? -19.348 -5.562 28.661 1.00 91.12 640 ALA A CA 1
ATOM 4533 C C . ALA A 1 640 ? -18.951 -6.702 27.707 1.00 91.12 640 ALA A C 1
ATOM 4535 O O . ALA A 1 640 ? -17.817 -6.782 27.233 1.00 91.12 640 ALA A O 1
ATOM 4536 N N . SER A 1 641 ? -19.896 -7.587 27.398 1.00 93.75 641 SER A N 1
ATOM 4537 C CA . SER A 1 641 ? -19.691 -8.749 26.532 1.00 93.75 641 SER A CA 1
ATOM 4538 C C . SER A 1 641 ? -20.793 -8.829 25.478 1.00 93.75 641 SER A C 1
ATOM 4540 O O . SER A 1 641 ? -21.958 -9.007 25.824 1.00 93.75 641 SER A O 1
ATOM 4542 N N . ALA A 1 642 ? -20.436 -8.700 24.199 1.00 96.00 642 ALA A N 1
ATOM 4543 C CA . ALA A 1 642 ? -21.327 -8.881 23.052 1.00 96.00 642 ALA A CA 1
ATOM 4544 C C . ALA A 1 642 ? -20.959 -10.166 22.302 1.00 96.00 642 ALA A C 1
ATOM 4546 O O . ALA A 1 642 ? -19.836 -10.304 21.829 1.00 96.00 642 ALA A O 1
ATOM 4547 N N . THR A 1 643 ? -21.908 -11.085 22.144 1.00 97.25 643 THR A N 1
ATOM 4548 C CA . THR A 1 643 ? -21.770 -12.288 21.309 1.00 97.25 643 THR A CA 1
ATOM 4549 C C . THR A 1 643 ? -22.893 -12.324 20.283 1.00 97.25 643 THR A C 1
ATOM 4551 O O . THR A 1 643 ? -24.058 -12.352 20.661 1.00 97.25 643 THR A O 1
ATOM 4554 N N . LEU A 1 644 ? -22.564 -12.307 18.995 1.00 97.31 644 LEU A N 1
ATOM 4555 C CA . LEU A 1 644 ? -23.500 -12.307 17.872 1.00 97.31 644 LEU A CA 1
ATOM 4556 C C . LEU A 1 644 ? -23.160 -13.481 16.937 1.00 97.31 644 LEU A C 1
ATOM 4558 O O . LEU A 1 644 ? -22.084 -13.485 16.344 1.00 97.31 644 LEU A O 1
ATOM 4562 N N . ASP A 1 645 ? -24.059 -14.454 16.775 1.00 97.19 645 ASP A N 1
ATOM 4563 C CA . ASP A 1 645 ? -23.897 -15.600 15.856 1.00 97.19 645 ASP A CA 1
ATOM 4564 C C . ASP A 1 645 ? -25.097 -15.696 14.906 1.00 97.19 645 ASP A C 1
ATOM 4566 O O . ASP A 1 645 ? -26.226 -15.956 15.333 1.00 97.19 645 ASP A O 1
ATOM 4570 N N . TYR A 1 646 ? -24.858 -15.466 13.614 1.00 97.06 646 TYR A N 1
ATOM 4571 C CA . TYR A 1 646 ? -25.899 -15.418 12.590 1.00 97.06 646 TYR A CA 1
ATOM 4572 C C . TYR A 1 646 ? -25.636 -16.375 11.434 1.00 97.06 646 TYR A C 1
ATOM 4574 O O . TYR A 1 646 ? -24.527 -16.454 10.906 1.00 97.06 646 TYR A O 1
ATOM 4582 N N . SER A 1 647 ? -26.696 -17.067 11.015 1.00 95.94 647 SER A N 1
ATOM 4583 C CA . SER A 1 647 ? -26.737 -17.934 9.833 1.00 95.94 647 SER A CA 1
ATOM 4584 C C . SER A 1 647 ? -27.861 -17.504 8.880 1.00 95.94 647 SER A C 1
ATOM 4586 O O . SER A 1 647 ? -28.948 -17.155 9.348 1.00 95.94 647 SER A O 1
ATOM 4588 N N . ASP A 1 648 ? -27.638 -17.499 7.564 1.00 97.06 648 ASP A N 1
ATOM 4589 C CA . ASP A 1 648 ? -28.639 -17.124 6.541 1.00 97.06 648 ASP A CA 1
ATOM 4590 C C . ASP A 1 648 ? -29.332 -15.755 6.768 1.00 97.06 648 ASP A C 1
ATOM 4592 O O . ASP A 1 648 ? -30.500 -15.566 6.418 1.00 97.06 648 ASP A O 1
ATOM 4596 N N . SER A 1 649 ? -28.670 -14.801 7.427 1.00 97.81 649 SER A N 1
ATOM 4597 C CA . SER A 1 649 ? -29.306 -13.601 7.994 1.00 97.81 649 SER A CA 1
ATOM 4598 C C . SER A 1 649 ? -28.864 -12.294 7.327 1.00 97.81 649 SER A C 1
ATOM 4600 O O . SER A 1 649 ? -27.815 -12.208 6.686 1.00 97.81 649 SER A O 1
ATOM 4602 N N . LYS A 1 650 ? -29.670 -11.239 7.497 1.00 97.06 650 LYS A N 1
ATOM 4603 C CA . LYS A 1 650 ? -29.405 -9.882 6.992 1.00 97.06 650 LYS A CA 1
ATOM 4604 C C . LYS A 1 650 ? -29.447 -8.867 8.129 1.00 97.06 650 LYS A C 1
ATOM 4606 O O . LYS A 1 650 ? -30.450 -8.773 8.830 1.00 97.06 650 LYS A O 1
ATOM 4611 N N . ILE A 1 651 ? -28.393 -8.077 8.280 1.00 97.75 651 ILE A N 1
ATOM 4612 C CA . ILE A 1 651 ? -28.270 -7.026 9.294 1.00 97.75 651 ILE A CA 1
ATOM 4613 C C . ILE A 1 651 ? -28.033 -5.705 8.557 1.00 97.75 651 ILE A C 1
ATOM 4615 O O . ILE A 1 651 ? -26.968 -5.514 7.983 1.00 97.75 651 ILE A O 1
ATOM 4619 N N . ASN A 1 652 ? -29.017 -4.809 8.532 1.00 97.56 652 ASN A N 1
ATOM 4620 C CA . ASN A 1 652 ? -28.935 -3.514 7.849 1.00 97.56 652 ASN A CA 1
ATOM 4621 C C . ASN A 1 652 ? -29.003 -2.385 8.880 1.00 97.56 652 ASN A C 1
ATOM 4623 O O . ASN A 1 652 ? -30.048 -2.176 9.484 1.00 97.56 652 ASN A O 1
ATOM 4627 N N . ILE A 1 653 ? -27.915 -1.660 9.105 1.00 97.88 653 ILE A N 1
ATOM 4628 C CA . ILE A 1 653 ? -27.827 -0.697 10.212 1.00 97.88 653 ILE A CA 1
ATOM 4629 C C . ILE A 1 653 ? -27.349 0.679 9.746 1.00 97.88 653 ILE A C 1
ATOM 4631 O O . ILE A 1 653 ? -26.705 0.812 8.705 1.00 97.88 653 ILE A O 1
ATOM 4635 N N . GLY A 1 654 ? -27.641 1.702 10.547 1.00 95.69 654 GLY A N 1
ATOM 4636 C CA . GLY A 1 654 ? -27.020 3.020 10.440 1.00 95.69 654 GLY A CA 1
ATOM 4637 C C . GLY A 1 654 ? -25.563 2.979 10.915 1.00 95.69 654 GLY A C 1
ATOM 4638 O O . GLY A 1 654 ? -24.690 2.434 10.238 1.00 95.69 654 GLY A O 1
ATOM 4639 N N . ASN A 1 655 ? -25.306 3.536 12.100 1.00 96.88 655 ASN A N 1
ATOM 4640 C CA . ASN A 1 655 ? -24.040 3.388 12.822 1.00 96.88 655 ASN A CA 1
ATOM 4641 C C . ASN A 1 655 ? -24.090 2.177 13.768 1.00 96.88 655 ASN A C 1
ATOM 4643 O O . ASN A 1 655 ? -25.045 2.034 14.532 1.00 96.88 655 ASN A O 1
ATOM 4647 N N . GLY A 1 656 ? -23.066 1.326 13.755 1.00 96.19 656 GLY A N 1
ATOM 4648 C CA . GLY A 1 656 ? -22.944 0.151 14.622 1.00 96.19 656 GLY A CA 1
ATOM 4649 C C . GLY A 1 656 ? -21.936 0.344 15.757 1.00 96.19 656 GLY A C 1
ATOM 4650 O O . GLY A 1 656 ? -20.807 0.755 15.512 1.00 96.19 656 GLY A O 1
ATOM 4651 N N . TYR A 1 657 ? -22.309 -0.014 16.985 1.00 94.38 657 TYR A N 1
ATOM 4652 C CA . TYR A 1 657 ? -21.447 -0.021 18.171 1.00 94.38 657 TYR A CA 1
ATOM 4653 C C . TYR A 1 657 ? -21.596 -1.367 18.892 1.00 94.38 657 TYR A C 1
ATOM 4655 O O . TYR A 1 657 ? -22.564 -1.569 19.619 1.00 94.38 657 TYR A O 1
ATOM 4663 N N . ILE A 1 658 ? -20.675 -2.305 18.680 1.00 94.00 658 ILE A N 1
ATOM 4664 C CA . ILE A 1 658 ? -20.789 -3.693 19.158 1.00 94.00 658 ILE A CA 1
ATOM 4665 C C . ILE A 1 658 ? -19.632 -3.982 20.115 1.00 94.00 658 ILE A C 1
ATOM 4667 O O . ILE A 1 658 ? -18.492 -4.095 19.684 1.00 94.00 658 ILE A O 1
ATOM 4671 N N . GLY A 1 659 ? -19.925 -4.085 21.408 1.00 88.56 659 GLY A N 1
ATOM 4672 C CA . GLY A 1 659 ? -18.932 -4.233 22.467 1.00 88.56 659 GLY A CA 1
ATOM 4673 C C . GLY A 1 659 ? -18.055 -2.987 22.613 1.00 88.56 659 GLY A C 1
ATOM 4674 O O . GLY A 1 659 ? -17.228 -2.661 21.767 1.00 88.56 659 GLY A O 1
ATOM 4675 N N . GLY A 1 660 ? -18.208 -2.246 23.704 1.00 84.06 660 GLY A N 1
ATOM 4676 C CA . GLY A 1 660 ? -17.374 -1.066 23.946 1.00 84.06 660 GLY A CA 1
ATOM 4677 C C . GLY A 1 660 ? -17.292 -0.720 25.419 1.00 84.06 660 GLY A C 1
ATOM 4678 O O . GLY A 1 660 ? -18.281 -0.853 26.116 1.00 84.06 660 GLY A O 1
ATOM 4679 N N . GLY A 1 661 ? -16.130 -0.261 25.866 1.00 88.75 661 GLY A N 1
ATOM 4680 C CA . GLY A 1 661 ? -15.722 -0.042 27.249 1.00 88.75 661 GLY A CA 1
ATOM 4681 C C . GLY A 1 661 ? -14.371 -0.705 27.533 1.00 88.75 661 GLY A C 1
ATOM 4682 O O . GLY A 1 661 ? -13.878 -1.513 26.746 1.00 88.75 661 GLY A O 1
ATOM 4683 N N . GLU A 1 662 ? -13.747 -0.354 28.656 1.00 89.62 662 GLU A N 1
ATOM 4684 C CA . GLU A 1 662 ? -12.534 -1.031 29.138 1.00 89.62 662 GLU A CA 1
ATOM 4685 C C . GLU A 1 662 ? -12.825 -2.521 29.383 1.00 89.62 662 GLU A C 1
ATOM 4687 O O . GLU A 1 662 ? -13.859 -2.845 29.958 1.00 89.62 662 GLU A O 1
ATOM 4692 N N . LYS A 1 663 ? -11.948 -3.429 28.936 1.00 91.38 663 LYS A N 1
ATOM 4693 C CA . LYS A 1 663 ? -12.093 -4.896 29.032 1.00 91.38 663 LYS A CA 1
ATOM 4694 C C . LYS A 1 663 ? -13.331 -5.471 28.336 1.00 91.38 663 LYS A C 1
ATOM 4696 O O . LYS A 1 663 ? -13.777 -6.567 28.678 1.00 91.38 663 LYS A O 1
ATOM 4701 N N . ALA A 1 664 ? -13.913 -4.747 27.376 1.00 91.75 664 ALA A N 1
ATOM 4702 C CA . ALA A 1 664 ? -15.058 -5.261 26.634 1.00 91.75 664 ALA A CA 1
ATOM 4703 C C . ALA A 1 664 ? -14.662 -6.436 25.721 1.00 91.75 664 ALA A C 1
ATOM 4705 O O . ALA A 1 664 ? -13.610 -6.419 25.074 1.00 91.75 664 ALA A O 1
ATOM 4706 N N . GLN A 1 665 ? -15.532 -7.443 25.651 1.00 93.31 665 GLN A N 1
ATOM 4707 C CA . GLN A 1 665 ? -15.371 -8.643 24.829 1.00 93.31 665 GLN A CA 1
ATOM 4708 C C . GLN A 1 665 ? -16.413 -8.647 23.712 1.00 93.31 665 GLN A C 1
ATOM 4710 O O . GLN A 1 665 ? -17.609 -8.536 23.975 1.00 93.31 665 GLN A O 1
ATOM 4715 N N . THR A 1 666 ? -15.973 -8.799 22.469 1.00 95.81 666 THR A N 1
ATOM 4716 C CA . THR A 1 666 ? -16.845 -8.794 21.290 1.00 95.81 666 THR A CA 1
ATOM 4717 C C . THR A 1 666 ? -16.607 -10.047 20.468 1.00 95.81 666 THR A C 1
ATOM 4719 O O . THR A 1 666 ? -15.478 -10.321 20.080 1.00 95.81 666 THR A O 1
ATOM 4722 N N . VAL A 1 667 ? -17.663 -10.793 20.163 1.00 97.12 667 VAL A N 1
ATOM 4723 C CA . VAL A 1 667 ? -17.629 -11.958 19.277 1.00 97.12 667 VAL A CA 1
ATOM 4724 C C . VAL A 1 667 ? -18.706 -11.772 18.216 1.00 97.12 667 VAL A C 1
ATOM 4726 O O . VAL A 1 667 ? -19.885 -11.688 18.550 1.00 97.12 667 VAL A O 1
ATOM 4729 N N . LEU A 1 668 ? -18.323 -11.713 16.941 1.00 97.38 668 LEU A N 1
ATOM 4730 C CA . LEU A 1 668 ? -19.249 -11.655 15.806 1.00 97.38 668 LEU A CA 1
ATOM 4731 C C . LEU A 1 668 ? -18.932 -12.781 14.822 1.00 97.38 668 LEU A C 1
ATOM 4733 O O . LEU A 1 668 ? -17.843 -12.833 14.256 1.00 97.38 668 LEU A O 1
ATOM 4737 N N . THR A 1 669 ? -19.902 -13.662 14.590 1.00 97.94 669 THR A N 1
ATOM 4738 C CA . THR A 1 669 ? -19.816 -14.776 13.641 1.00 97.94 669 THR A CA 1
ATOM 4739 C C . THR A 1 669 ? -20.940 -14.680 12.615 1.00 97.94 669 THR A C 1
ATOM 4741 O O . THR A 1 669 ? -22.114 -14.656 12.983 1.00 97.94 669 THR A O 1
ATOM 4744 N N . LEU A 1 670 ? -20.588 -14.644 11.327 1.00 97.94 670 LEU A N 1
ATOM 4745 C CA . LEU A 1 670 ? -21.532 -14.629 10.206 1.00 97.94 670 LEU A CA 1
ATOM 4746 C C . LEU A 1 670 ? -21.311 -15.851 9.302 1.00 97.94 670 LEU A C 1
ATOM 4748 O O . LEU A 1 670 ? -20.209 -16.053 8.783 1.00 97.94 670 LEU A O 1
ATOM 4752 N N . LYS A 1 671 ? -22.371 -16.627 9.059 1.00 97.19 671 LYS A N 1
ATOM 4753 C CA . LYS A 1 671 ? -22.414 -17.789 8.151 1.00 97.19 671 LYS A CA 1
ATOM 4754 C C . LYS A 1 671 ? -23.501 -17.556 7.103 1.00 97.19 671 LYS A C 1
ATOM 4756 O O . LYS A 1 671 ? -24.641 -17.297 7.486 1.00 97.19 671 LYS A O 1
ATOM 4761 N N . ASP A 1 672 ? -23.166 -17.546 5.814 1.00 96.38 672 ASP A N 1
ATOM 4762 C CA . ASP A 1 672 ? -24.112 -17.218 4.734 1.00 96.38 672 ASP A CA 1
ATOM 4763 C C . ASP A 1 672 ? -24.936 -15.935 5.021 1.00 96.38 672 ASP A C 1
ATOM 4765 O O . ASP A 1 672 ? -26.131 -15.843 4.738 1.00 96.38 672 ASP A O 1
ATOM 4769 N N . SER A 1 673 ? -24.316 -14.947 5.684 1.00 97.69 673 SER A N 1
ATOM 4770 C CA . SER A 1 673 ? -25.010 -13.785 6.261 1.00 97.69 673 SER A CA 1
ATOM 4771 C C . SER A 1 673 ? -24.358 -12.463 5.865 1.00 97.69 673 SER A C 1
ATOM 4773 O O . SER A 1 673 ? -23.143 -12.372 5.704 1.00 97.69 673 SER A O 1
ATOM 4775 N N . ALA A 1 674 ? -25.155 -11.402 5.753 1.00 96.19 674 ALA A N 1
ATOM 4776 C CA . ALA A 1 674 ? -24.673 -10.081 5.354 1.00 96.19 674 ALA A CA 1
ATOM 4777 C C . ALA A 1 674 ? -24.949 -9.015 6.422 1.00 96.19 674 ALA A C 1
ATOM 4779 O O . ALA A 1 674 ? -26.095 -8.854 6.843 1.00 96.19 674 ALA A O 1
ATOM 4780 N N . LEU A 1 675 ? -23.922 -8.246 6.799 1.00 97.88 675 LEU A N 1
ATOM 4781 C CA . LEU A 1 675 ? -24.047 -7.002 7.560 1.00 97.88 675 LEU A CA 1
ATOM 4782 C C . LEU A 1 675 ? -23.737 -5.817 6.644 1.00 97.88 675 LEU A C 1
ATOM 4784 O O . LEU A 1 675 ? -22.615 -5.669 6.164 1.00 97.88 675 LEU A O 1
ATOM 4788 N N . ALA A 1 676 ? -24.722 -4.958 6.415 1.00 97.56 676 ALA A N 1
ATOM 4789 C CA . ALA A 1 676 ? -24.570 -3.710 5.685 1.00 97.56 676 ALA A CA 1
ATOM 4790 C C . ALA A 1 676 ? -24.793 -2.523 6.629 1.00 97.56 676 ALA A C 1
ATOM 4792 O O . ALA A 1 676 ? -25.831 -2.439 7.282 1.00 97.56 676 ALA A O 1
ATOM 4793 N N . ALA A 1 677 ? -23.836 -1.600 6.686 1.00 97.88 677 ALA A N 1
ATOM 4794 C CA . ALA A 1 677 ? -23.940 -0.372 7.465 1.00 97.88 677 ALA A CA 1
ATOM 4795 C C . ALA A 1 677 ? -23.848 0.859 6.556 1.00 97.88 677 ALA A C 1
ATOM 4797 O O . ALA A 1 677 ? -22.949 0.954 5.713 1.00 97.88 677 ALA A O 1
ATOM 4798 N N . THR A 1 678 ? -24.763 1.815 6.717 1.00 96.56 678 THR A N 1
ATOM 4799 C CA . THR A 1 678 ? -24.698 3.096 5.991 1.00 96.56 678 THR A CA 1
ATOM 4800 C C . THR A 1 678 ? -23.775 4.107 6.671 1.00 96.56 678 THR A C 1
ATOM 4802 O O . THR A 1 678 ? -23.321 5.038 6.012 1.00 96.56 678 THR A O 1
ATOM 4805 N N . GLY A 1 679 ? -23.509 3.938 7.970 1.00 96.06 679 GLY A N 1
ATOM 4806 C CA . GLY A 1 679 ? -22.605 4.765 8.769 1.00 96.06 679 GLY A CA 1
ATOM 4807 C C . GLY A 1 679 ? -21.332 4.028 9.189 1.00 96.06 679 GLY A C 1
ATOM 4808 O O . GLY A 1 679 ? -20.867 3.129 8.484 1.00 96.06 679 GLY A O 1
ATOM 4809 N N . ASP A 1 680 ? -20.773 4.425 10.333 1.00 97.44 680 ASP A N 1
ATOM 4810 C CA . ASP A 1 680 ? -19.565 3.834 10.917 1.00 97.44 680 ASP A CA 1
ATOM 4811 C C . ASP A 1 680 ? -19.894 2.564 11.714 1.00 97.44 680 ASP A C 1
ATOM 4813 O O . ASP A 1 680 ? -20.965 2.452 12.310 1.00 97.44 680 ASP A O 1
ATOM 4817 N N . VAL A 1 681 ? -18.961 1.613 11.773 1.00 97.69 681 VAL A N 1
ATOM 4818 C CA . VAL A 1 681 ? -19.074 0.404 12.604 1.00 97.69 681 VAL A CA 1
ATOM 4819 C C . VAL A 1 681 ? -17.873 0.306 13.532 1.00 97.69 681 VAL A C 1
ATOM 4821 O O . VAL A 1 681 ? -16.736 0.216 13.080 1.00 97.69 681 VAL A O 1
ATOM 4824 N N . ILE A 1 682 ? -18.129 0.277 14.835 1.00 95.50 682 ILE A N 1
ATOM 4825 C CA . ILE A 1 682 ? -17.121 0.154 15.885 1.00 95.50 682 ILE A CA 1
ATOM 4826 C C . ILE A 1 682 ? -17.361 -1.155 16.640 1.00 95.50 682 ILE A C 1
ATOM 4828 O O . ILE A 1 682 ? -18.442 -1.358 17.192 1.00 95.50 682 ILE A O 1
ATOM 4832 N N . MET A 1 683 ? -16.355 -2.029 16.670 1.00 95.06 683 MET A N 1
ATOM 4833 C CA . MET A 1 683 ? -16.373 -3.313 17.373 1.00 95.06 683 MET A CA 1
ATOM 4834 C C . MET A 1 683 ? -15.223 -3.376 18.383 1.00 95.06 683 MET A C 1
ATOM 4836 O O . MET A 1 683 ? -14.066 -3.354 17.980 1.00 95.06 683 MET A O 1
ATOM 4840 N N . GLY A 1 684 ? -15.508 -3.420 19.683 1.00 90.44 684 GLY A N 1
ATOM 4841 C CA . GLY A 1 684 ? -14.485 -3.424 20.738 1.00 90.44 684 GLY A CA 1
ATOM 4842 C C . GLY A 1 684 ? -13.722 -2.102 20.875 1.00 90.44 684 GLY A C 1
ATOM 4843 O O . GLY A 1 684 ? -12.572 -2.006 20.465 1.00 90.44 684 GLY A O 1
ATOM 4844 N N . GLN A 1 685 ? -14.319 -1.067 21.469 1.00 87.88 685 GLN A N 1
ATOM 4845 C CA . GLN A 1 685 ? -13.620 0.199 21.769 1.00 87.88 685 GLN A CA 1
ATOM 4846 C C . GLN A 1 685 ? -13.351 0.359 23.269 1.00 87.88 685 GLN A C 1
ATOM 4848 O O . GLN A 1 685 ? -14.295 0.481 24.035 1.00 87.88 685 GLN A O 1
ATOM 4853 N N . GLY A 1 686 ? -12.090 0.446 23.687 1.00 88.81 686 GLY A N 1
ATOM 4854 C CA . GLY A 1 686 ? -11.647 0.620 25.071 1.00 88.81 686 GLY A CA 1
ATOM 4855 C C . GLY A 1 686 ? -10.297 -0.055 25.342 1.00 88.81 686 GLY A C 1
ATOM 4856 O O . GLY A 1 686 ? -9.793 -0.823 24.522 1.00 88.81 686 GLY A O 1
ATOM 4857 N N . GLN A 1 687 ? -9.704 0.237 26.503 1.00 87.81 687 GLN A N 1
ATOM 4858 C CA . GLN A 1 687 ? -8.463 -0.407 26.964 1.00 87.81 687 GLN A CA 1
ATOM 4859 C C . GLN A 1 687 ? -8.702 -1.908 27.201 1.00 87.81 687 GLN A C 1
ATOM 4861 O O . GLN A 1 687 ? -9.774 -2.268 27.676 1.00 87.81 687 GLN A O 1
ATOM 4866 N N . GLU A 1 688 ? -7.733 -2.769 26.891 1.00 90.31 688 GLU A N 1
ATOM 4867 C CA . GLU A 1 688 ? -7.799 -4.232 27.082 1.00 90.31 688 GLU A CA 1
ATOM 4868 C C . GLU A 1 688 ? -9.002 -4.910 26.390 1.00 90.31 688 GLU A C 1
ATOM 4870 O O . GLU A 1 688 ? -9.510 -5.932 26.853 1.00 90.31 688 GLU A O 1
ATOM 4875 N N . THR A 1 689 ? -9.509 -4.339 25.293 1.00 92.56 689 THR A N 1
ATOM 4876 C CA . THR A 1 689 ? -10.627 -4.939 24.549 1.00 92.56 689 THR A CA 1
ATOM 4877 C C . THR A 1 689 ? -10.199 -6.182 23.775 1.00 92.56 689 THR A C 1
ATOM 4879 O O . THR A 1 689 ? -9.083 -6.262 23.267 1.00 92.56 689 THR A O 1
ATOM 4882 N N . GLN A 1 690 ? -11.101 -7.153 23.641 1.00 93.94 690 GLN A N 1
ATOM 4883 C CA . GLN A 1 690 ? -10.887 -8.350 22.827 1.00 93.94 690 GLN A CA 1
ATOM 4884 C C . GLN A 1 690 ? -12.016 -8.483 21.806 1.00 93.94 690 GLN A C 1
ATOM 4886 O O . GLN A 1 690 ? -13.187 -8.486 22.184 1.00 93.94 690 GLN A O 1
ATOM 4891 N N . THR A 1 691 ? -11.676 -8.577 20.519 1.00 96.88 691 THR A N 1
ATOM 4892 C CA . THR A 1 691 ? -12.658 -8.715 19.433 1.00 96.88 691 THR A CA 1
ATOM 4893 C C . THR A 1 691 ? -12.340 -9.891 18.518 1.00 96.88 691 THR A C 1
ATOM 4895 O O . THR A 1 691 ? -11.333 -9.873 17.813 1.00 96.88 691 THR A O 1
ATOM 4898 N N . ASP A 1 692 ? -13.247 -10.862 18.461 1.00 97.50 692 ASP A N 1
ATOM 4899 C CA . ASP A 1 692 ? -13.199 -12.000 17.548 1.00 97.50 692 ASP A CA 1
ATOM 4900 C C . ASP A 1 692 ? -14.259 -11.813 16.448 1.00 97.50 692 ASP A C 1
ATOM 4902 O O . ASP A 1 692 ? -15.464 -11.861 16.703 1.00 97.50 692 ASP A O 1
ATOM 4906 N N . LEU A 1 693 ? -13.818 -11.601 15.209 1.00 97.94 693 LEU A N 1
ATOM 4907 C CA . LEU A 1 693 ? -14.667 -11.471 14.025 1.00 97.94 693 LEU A CA 1
ATOM 4908 C C . LEU A 1 693 ? -14.447 -12.673 13.106 1.00 97.94 693 LEU A C 1
ATOM 4910 O O . LEU A 1 693 ? -13.329 -12.907 12.663 1.00 97.94 693 LEU A O 1
ATOM 4914 N N . THR A 1 694 ? -15.503 -13.415 12.783 1.00 98.00 694 THR A N 1
ATOM 4915 C CA . THR A 1 694 ? -15.445 -14.579 11.886 1.00 98.00 694 THR A CA 1
ATOM 4916 C C . THR A 1 694 ? -16.486 -14.467 10.777 1.00 98.00 694 THR A C 1
ATOM 4918 O O . THR A 1 694 ? -17.690 -14.480 11.037 1.00 98.00 694 THR A O 1
ATOM 4921 N N . LEU A 1 695 ? -16.025 -14.403 9.529 1.00 98.00 695 LEU A N 1
ATOM 4922 C CA . LEU A 1 695 ? -16.847 -14.468 8.324 1.00 98.00 695 LEU A CA 1
ATOM 4923 C C . LEU A 1 695 ? -16.596 -15.805 7.632 1.00 98.00 695 LEU A C 1
ATOM 4925 O O . LEU A 1 695 ? -15.504 -16.061 7.136 1.00 98.00 695 LEU A O 1
ATOM 4929 N N . SER A 1 696 ? -17.606 -16.666 7.649 1.00 93.50 696 SER A N 1
ATOM 4930 C CA . SER A 1 696 ? -17.611 -17.951 6.943 1.00 93.50 696 SER A CA 1
ATOM 4931 C C . SER A 1 696 ? -18.088 -17.779 5.488 1.00 93.50 696 SER A C 1
ATOM 4933 O O . SER A 1 696 ? -18.547 -16.686 5.143 1.00 93.50 696 SER A O 1
ATOM 4935 N N . PRO A 1 697 ? -18.021 -18.827 4.640 1.00 92.00 697 PRO A N 1
ATOM 4936 C CA . PRO A 1 697 ? -18.342 -18.712 3.220 1.00 92.00 697 PRO A CA 1
ATOM 4937 C C . PRO A 1 697 ? -19.683 -18.024 2.933 1.00 92.00 697 PRO A C 1
ATOM 4939 O O . PRO A 1 697 ? -20.637 -18.162 3.694 1.00 92.00 697 PRO A O 1
ATOM 4942 N N . GLN A 1 698 ? -19.725 -17.262 1.836 1.00 91.44 698 GLN A N 1
ATOM 4943 C CA . GLN A 1 698 ? -20.867 -16.451 1.372 1.00 91.44 698 GLN A CA 1
ATOM 4944 C C . GLN A 1 698 ? -21.318 -15.322 2.313 1.00 91.44 698 GLN A C 1
ATOM 4946 O O . GLN A 1 698 ? -22.274 -14.606 1.996 1.00 91.44 698 GLN A O 1
ATOM 4951 N N . SER A 1 699 ? -20.627 -15.104 3.432 1.00 97.81 699 SER A N 1
ATOM 4952 C CA . SER A 1 699 ? -20.892 -13.962 4.299 1.00 97.81 699 SER A CA 1
ATOM 4953 C C . SER A 1 699 ? -20.270 -12.673 3.770 1.00 97.81 699 SER A C 1
ATOM 4955 O O . SER A 1 699 ? -19.289 -12.678 3.024 1.00 97.81 699 SER A O 1
ATOM 4957 N N . SER A 1 700 ? -20.821 -11.533 4.187 1.00 97.19 700 SER A N 1
ATOM 4958 C CA . SER A 1 700 ? -20.218 -10.235 3.887 1.00 97.19 700 SER A CA 1
ATOM 4959 C C . SER A 1 700 ? -20.440 -9.197 4.981 1.00 97.19 700 SER A C 1
ATOM 4961 O O . SER A 1 700 ? -21.496 -9.152 5.610 1.00 97.19 700 SER A O 1
ATOM 4963 N N . ILE A 1 701 ? -19.458 -8.318 5.170 1.00 98.25 701 ILE A N 1
ATOM 4964 C CA . ILE A 1 701 ? -19.619 -7.053 5.884 1.00 98.2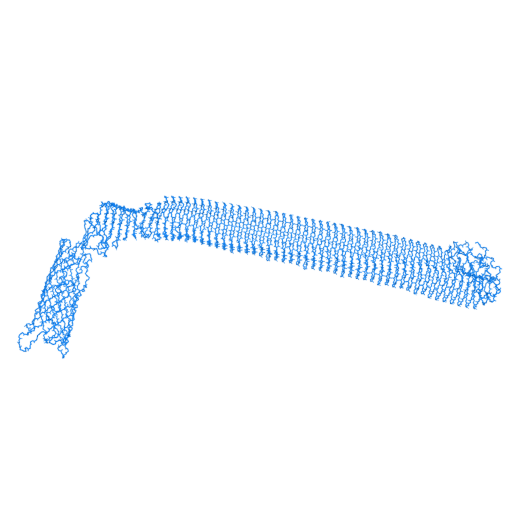5 701 ILE A CA 1
ATOM 4965 C C . ILE A 1 701 ? -19.310 -5.908 4.917 1.00 98.25 701 ILE A C 1
ATOM 4967 O O . ILE A 1 701 ? -18.231 -5.854 4.322 1.00 98.25 701 ILE A O 1
ATOM 4971 N N . LYS A 1 702 ? -20.259 -4.983 4.757 1.00 97.75 702 LYS A N 1
ATOM 4972 C CA . LYS A 1 702 ? -20.134 -3.799 3.897 1.00 97.75 702 LYS A CA 1
ATOM 4973 C C . LYS A 1 702 ? -20.478 -2.542 4.679 1.00 97.75 702 LYS A C 1
ATOM 4975 O O . LYS A 1 702 ? -21.641 -2.303 4.992 1.00 97.75 702 LYS A O 1
ATOM 4980 N N . VAL A 1 703 ? -19.471 -1.734 4.981 1.00 97.94 703 VAL A N 1
ATOM 4981 C CA . VAL A 1 703 ? -19.614 -0.488 5.741 1.00 97.94 703 VAL A CA 1
ATOM 4982 C C . VAL A 1 703 ? -19.379 0.691 4.806 1.00 97.94 703 VAL A C 1
ATOM 4984 O O . VAL A 1 703 ? -18.327 0.807 4.187 1.00 97.94 703 VAL A O 1
ATOM 4987 N N . SER A 1 704 ? -20.370 1.566 4.668 1.00 95.44 704 SER A N 1
ATOM 4988 C CA . SER A 1 704 ? -20.228 2.761 3.824 1.00 95.44 704 SER A CA 1
ATOM 4989 C C . SER A 1 704 ? -19.364 3.833 4.500 1.00 95.44 704 SER A C 1
ATOM 4991 O O . SER A 1 704 ? -18.694 4.597 3.809 1.00 95.44 704 SER A O 1
ATOM 4993 N N . GLY A 1 705 ? -19.363 3.878 5.838 1.00 95.88 705 GLY A N 1
ATOM 4994 C CA . GLY A 1 705 ? -18.463 4.691 6.653 1.00 95.88 705 GLY A CA 1
ATOM 4995 C C . GLY A 1 705 ? -17.167 3.967 7.036 1.00 95.88 705 GLY A C 1
ATOM 4996 O O . GLY A 1 705 ? -16.657 3.102 6.315 1.00 95.88 705 GLY A O 1
ATOM 4997 N N . ASN A 1 706 ? -16.620 4.335 8.189 1.00 97.50 706 ASN A N 1
ATOM 4998 C CA . ASN A 1 706 ? -15.391 3.779 8.737 1.00 97.50 706 ASN A CA 1
ATOM 4999 C C . ASN A 1 706 ? -15.683 2.565 9.623 1.00 97.50 706 ASN A C 1
ATOM 5001 O O . ASN A 1 706 ? -16.630 2.554 10.405 1.00 97.50 706 ASN A O 1
ATOM 5005 N N . MET A 1 707 ? -14.834 1.550 9.525 1.00 98.19 707 MET A N 1
ATOM 5006 C CA . MET A 1 707 ? -14.865 0.371 10.377 1.00 98.19 707 MET A CA 1
ATOM 5007 C C . MET A 1 707 ? -13.677 0.394 11.336 1.00 98.19 707 MET A C 1
ATOM 5009 O O . MET A 1 707 ? -12.531 0.425 10.891 1.00 98.19 707 MET A O 1
ATOM 5013 N N . SER A 1 708 ? -13.947 0.314 12.635 1.00 95.75 708 SER A N 1
ATOM 5014 C CA . SER A 1 708 ? -12.931 0.260 13.683 1.00 95.75 708 SER A CA 1
ATOM 5015 C C . SER A 1 708 ? -13.113 -0.989 14.540 1.00 95.75 708 SER A C 1
ATOM 5017 O O . SER A 1 708 ? -14.192 -1.214 15.077 1.00 95.75 708 SER A O 1
ATOM 5019 N N . ILE A 1 709 ? -12.066 -1.794 14.688 1.00 95.56 709 ILE A N 1
ATOM 5020 C CA . ILE A 1 709 ? -12.072 -3.057 15.433 1.00 95.56 709 ILE A CA 1
ATOM 5021 C C . ILE A 1 709 ? -10.972 -3.003 16.496 1.00 95.56 709 ILE A C 1
ATOM 5023 O O . ILE A 1 709 ? -9.846 -2.647 16.158 1.00 95.56 709 ILE A O 1
ATOM 5027 N N . ALA A 1 710 ? -11.280 -3.357 17.747 1.00 93.88 710 ALA A N 1
ATOM 5028 C CA . ALA A 1 710 ? -10.341 -3.428 18.873 1.00 93.88 710 ALA A CA 1
ATOM 5029 C C . ALA A 1 710 ? -9.490 -2.149 19.045 1.00 93.88 710 ALA A C 1
ATOM 5031 O O . ALA A 1 710 ? -8.290 -2.137 18.784 1.00 93.88 710 ALA A O 1
ATOM 5032 N N . GLN A 1 711 ? -10.110 -1.039 19.444 1.00 91.44 711 GLN A N 1
ATOM 5033 C CA . GLN A 1 711 ? -9.452 0.267 19.599 1.00 91.44 711 GLN A CA 1
ATOM 5034 C C . GLN A 1 711 ? -9.178 0.585 21.076 1.00 91.44 711 GLN A C 1
ATOM 5036 O O . GLN A 1 711 ? -10.122 0.779 21.836 1.00 91.44 711 GLN A O 1
ATOM 5041 N N . GLY A 1 712 ? -7.914 0.721 21.474 1.00 89.12 712 GLY A N 1
ATOM 5042 C CA . GLY A 1 712 ? -7.443 1.060 22.823 1.00 89.12 712 GLY A CA 1
ATOM 5043 C C . GLY A 1 712 ? -6.106 0.383 23.155 1.00 89.12 712 GLY A C 1
ATOM 5044 O O . GLY A 1 712 ? -5.669 -0.514 22.436 1.00 89.12 712 GLY A O 1
ATOM 5045 N N . ASN A 1 713 ? -5.426 0.785 24.240 1.00 88.44 713 ASN A N 1
ATOM 5046 C CA . ASN A 1 713 ? -4.178 0.093 24.604 1.00 88.44 713 ASN A CA 1
ATOM 5047 C C . ASN A 1 713 ? -4.487 -1.329 25.074 1.00 88.44 713 ASN A C 1
ATOM 5049 O O . ASN A 1 713 ? -5.508 -1.564 25.717 1.00 88.44 713 ASN A O 1
ATOM 5053 N N . ALA A 1 714 ? -3.598 -2.260 24.746 1.00 88.00 714 ALA A N 1
ATOM 5054 C CA . ALA A 1 714 ? -3.739 -3.698 24.945 1.00 88.00 714 ALA A CA 1
ATOM 5055 C C . ALA A 1 714 ? -4.987 -4.294 24.270 1.00 88.00 714 ALA A C 1
ATOM 5057 O O . ALA A 1 714 ? -5.450 -5.365 24.659 1.00 88.00 714 ALA A O 1
ATOM 5058 N N . ALA A 1 715 ? -5.546 -3.612 23.264 1.00 90.62 715 ALA A N 1
ATOM 5059 C CA . ALA A 1 715 ? -6.642 -4.154 22.481 1.00 90.62 715 ALA A CA 1
ATOM 5060 C C . ALA A 1 715 ? -6.161 -5.310 21.591 1.00 90.62 715 ALA A C 1
ATOM 5062 O O . ALA A 1 715 ? -5.083 -5.265 20.997 1.00 90.62 715 ALA A O 1
ATOM 5063 N N . SER A 1 716 ? -6.971 -6.354 21.472 1.00 94.19 716 SER A N 1
ATOM 5064 C CA . SER A 1 716 ? -6.667 -7.534 20.670 1.00 94.19 716 SER A CA 1
ATOM 5065 C C . SER A 1 716 ? -7.788 -7.829 19.682 1.00 94.19 716 SER A C 1
ATOM 5067 O O . SER A 1 716 ? -8.971 -7.760 20.022 1.00 94.19 716 SER A O 1
ATOM 5069 N N . ALA A 1 717 ? -7.415 -8.145 18.443 1.00 97.00 717 ALA A N 1
ATOM 5070 C CA . ALA A 1 717 ? -8.353 -8.522 17.394 1.00 97.00 717 ALA A CA 1
ATOM 5071 C C . ALA A 1 717 ? -7.941 -9.832 16.728 1.00 97.00 717 ALA A C 1
ATOM 5073 O O . ALA A 1 717 ? -6.803 -9.985 16.278 1.00 97.00 717 ALA A O 1
ATOM 5074 N N . LYS A 1 718 ? -8.901 -10.743 16.585 1.00 97.88 718 LYS A N 1
ATOM 5075 C CA . LYS A 1 718 ? -8.790 -11.935 15.752 1.00 97.88 718 LYS A CA 1
ATOM 5076 C C . LYS A 1 718 ? -9.839 -11.858 14.649 1.00 97.88 718 LYS A C 1
ATOM 5078 O O . LYS A 1 718 ? -11.030 -11.945 14.924 1.00 97.88 718 LYS A O 1
ATOM 5083 N N . VAL A 1 719 ? -9.403 -11.682 13.406 1.00 97.94 719 VAL A N 1
ATOM 5084 C CA . VAL A 1 719 ? -10.289 -11.520 12.245 1.00 97.94 719 VAL A CA 1
ATOM 5085 C C . VAL A 1 719 ? -10.085 -12.683 11.280 1.00 97.94 719 VAL A C 1
ATOM 5087 O O . VAL A 1 719 ? -9.003 -12.851 10.728 1.00 97.94 719 VAL A O 1
ATOM 5090 N N . ILE A 1 720 ? -11.123 -13.484 11.066 1.00 98.19 720 ILE A N 1
ATOM 5091 C CA . ILE A 1 720 ? -11.133 -14.606 10.127 1.00 98.19 720 ILE A CA 1
ATOM 5092 C C . ILE A 1 720 ? -12.089 -14.271 8.981 1.00 98.19 720 ILE A C 1
ATOM 5094 O O . ILE A 1 720 ? -13.258 -13.973 9.232 1.00 98.19 720 ILE A O 1
ATOM 5098 N N . VAL A 1 721 ? -11.610 -14.325 7.737 1.00 97.94 721 VAL A N 1
ATOM 5099 C CA . VAL A 1 721 ? -12.423 -14.086 6.533 1.00 97.94 721 VAL A CA 1
ATOM 5100 C C . VAL A 1 721 ? -12.210 -15.228 5.542 1.00 97.94 721 VAL A C 1
ATOM 5102 O O . VAL A 1 721 ? -11.226 -15.230 4.815 1.00 97.94 721 VAL A O 1
ATOM 5105 N N . ASP A 1 722 ? -13.133 -16.187 5.494 1.00 97.31 722 ASP A N 1
ATOM 5106 C CA . ASP A 1 722 ? -13.024 -17.375 4.640 1.00 97.31 722 ASP A CA 1
ATOM 5107 C C . ASP A 1 722 ? -14.141 -17.398 3.588 1.00 97.31 722 ASP A C 1
ATOM 5109 O O . ASP A 1 722 ? -15.317 -17.502 3.932 1.00 97.31 722 ASP A O 1
ATOM 5113 N N . ASN A 1 723 ? -13.781 -17.327 2.300 1.00 96.69 723 ASN A N 1
ATOM 5114 C CA . ASN A 1 723 ? -14.701 -17.244 1.154 1.00 96.69 723 ASN A CA 1
ATOM 5115 C C . ASN A 1 723 ? -15.804 -16.184 1.348 1.00 96.69 723 ASN A C 1
ATOM 5117 O O . ASN A 1 723 ? -16.984 -16.425 1.065 1.00 96.69 723 ASN A O 1
ATOM 5121 N N . ALA A 1 724 ? -15.402 -15.030 1.880 1.00 97.56 724 ALA A N 1
ATOM 5122 C CA . ALA A 1 724 ? -16.277 -13.963 2.346 1.00 97.56 724 ALA A CA 1
ATOM 5123 C C . ALA A 1 724 ? -15.718 -12.574 2.001 1.00 97.56 724 ALA A C 1
ATOM 5125 O O . ALA A 1 724 ? -14.524 -12.414 1.723 1.00 97.56 724 ALA A O 1
ATOM 5126 N N . ASP A 1 725 ? -16.589 -11.565 2.072 1.00 97.31 725 ASP A N 1
ATOM 5127 C CA . ASP A 1 725 ? -16.251 -10.177 1.747 1.00 97.31 725 ASP A CA 1
ATOM 5128 C C . ASP A 1 725 ? -16.198 -9.297 3.008 1.00 97.31 725 ASP A C 1
ATOM 5130 O O . ASP A 1 725 ? -17.168 -9.218 3.763 1.00 97.31 725 ASP A O 1
ATOM 5134 N N . LEU A 1 726 ? -15.112 -8.549 3.204 1.00 97.88 726 LEU A N 1
ATOM 5135 C CA . LEU A 1 726 ? -14.983 -7.545 4.265 1.00 97.88 726 LEU A CA 1
ATOM 5136 C C . LEU A 1 726 ? -14.636 -6.186 3.651 1.00 97.88 726 LEU A C 1
ATOM 5138 O O . LEU A 1 726 ? -13.550 -6.011 3.100 1.00 97.88 726 LEU A O 1
ATOM 5142 N N . SER A 1 727 ? -15.542 -5.209 3.741 1.00 97.94 727 SER A N 1
ATOM 5143 C CA . SER A 1 727 ? -15.355 -3.904 3.098 1.00 97.94 727 SER A CA 1
ATOM 5144 C C . SER A 1 727 ? -15.796 -2.703 3.935 1.00 97.94 727 SER A C 1
ATOM 5146 O O . SER A 1 727 ? -16.804 -2.763 4.642 1.00 97.94 727 SER A O 1
ATOM 5148 N N . ALA A 1 728 ? -15.035 -1.608 3.835 1.00 98.00 728 ALA A N 1
ATOM 5149 C CA . ALA A 1 728 ? -15.309 -0.322 4.485 1.00 98.00 728 ALA A CA 1
ATOM 5150 C C . ALA A 1 728 ? -14.782 0.869 3.653 1.00 98.00 728 ALA A C 1
ATOM 5152 O O . ALA A 1 728 ? -13.943 0.678 2.772 1.00 98.00 728 ALA A O 1
ATOM 5153 N N . ASN A 1 729 ? -15.186 2.111 3.948 1.00 96.25 729 ASN A N 1
ATOM 5154 C CA . ASN A 1 729 ? -14.494 3.286 3.396 1.00 96.25 729 ASN A CA 1
ATOM 5155 C C . ASN A 1 729 ? -13.064 3.384 3.954 1.00 96.25 729 ASN A C 1
ATOM 5157 O O . ASN A 1 729 ? -12.095 3.393 3.200 1.00 96.25 729 ASN A O 1
ATOM 5161 N N . SER A 1 730 ? -12.929 3.369 5.277 1.00 98.00 730 SER A N 1
ATOM 5162 C CA . SER A 1 730 ? -11.655 3.190 5.976 1.00 98.00 730 SER A CA 1
ATOM 5163 C C . SER A 1 730 ? -11.796 2.071 6.994 1.00 98.00 730 SER A C 1
ATOM 5165 O O . SER A 1 730 ? -12.846 1.934 7.613 1.00 98.00 730 SER A O 1
ATOM 5167 N N . MET A 1 731 ? -10.746 1.281 7.182 1.00 97.88 731 MET A N 1
ATOM 5168 C CA . MET A 1 731 ? -10.716 0.170 8.127 1.00 97.88 731 MET A CA 1
ATOM 5169 C C . MET A 1 731 ? -9.535 0.340 9.073 1.00 97.88 731 MET A C 1
ATOM 5171 O O . MET A 1 731 ? -8.422 0.596 8.618 1.00 97.88 731 MET A O 1
ATOM 5175 N N . SER A 1 732 ? -9.777 0.214 10.372 1.00 96.31 732 SER A N 1
ATOM 5176 C CA . SER A 1 732 ? -8.762 0.298 11.414 1.00 96.31 732 SER A CA 1
ATOM 5177 C C . SER A 1 732 ? -8.942 -0.843 12.409 1.00 96.31 732 SER A C 1
ATOM 5179 O O . SER A 1 732 ? -9.956 -0.926 13.096 1.00 96.31 732 SER A O 1
ATOM 5181 N N . ILE A 1 733 ? -7.978 -1.754 12.467 1.00 96.12 733 ILE A N 1
ATOM 5182 C CA . ILE A 1 733 ? -8.040 -2.976 13.269 1.00 96.12 733 ILE A CA 1
ATOM 5183 C C . ILE A 1 733 ? -6.857 -2.945 14.230 1.00 96.12 733 ILE A C 1
ATOM 5185 O O . ILE A 1 733 ? -5.718 -3.031 13.787 1.00 96.12 733 ILE A O 1
ATOM 5189 N N . GLY A 1 734 ? -7.108 -2.808 15.530 1.00 92.44 734 GLY A N 1
ATOM 5190 C CA . GLY A 1 734 ? -6.067 -2.684 16.548 1.00 92.44 734 GLY A CA 1
ATOM 5191 C C . GLY A 1 734 ? -5.332 -1.346 16.495 1.00 92.44 734 GLY A C 1
ATOM 5192 O O . GLY A 1 734 ? -4.261 -1.273 15.902 1.00 92.44 734 GLY A O 1
ATOM 5193 N N . GLU A 1 735 ? -5.836 -0.297 17.147 1.00 89.50 735 GLU A N 1
ATOM 5194 C CA . GLU A 1 735 ? -5.007 0.885 17.453 1.00 89.50 735 GLU A CA 1
ATOM 5195 C C . GLU A 1 735 ? -4.898 1.115 18.954 1.00 89.50 735 GLU A C 1
ATOM 5197 O O . GLU A 1 735 ? -5.900 1.134 19.662 1.00 89.50 735 GLU A O 1
ATOM 5202 N N . GLY A 1 736 ? -3.672 1.331 19.419 1.00 90.06 736 GLY A N 1
ATOM 5203 C CA . GLY A 1 736 ? -3.301 1.492 20.816 1.00 90.06 736 GLY A CA 1
ATOM 5204 C C . GLY A 1 736 ? -1.979 0.795 21.122 1.00 90.06 736 GLY A C 1
ATOM 5205 O O . GLY A 1 736 ? -1.540 -0.105 20.400 1.00 90.06 736 GLY A O 1
ATOM 5206 N N . ASP A 1 737 ? -1.320 1.217 22.198 1.00 90.88 737 ASP A N 1
ATOM 5207 C CA . ASP A 1 737 ? -0.071 0.590 22.631 1.00 90.88 737 ASP A CA 1
ATOM 5208 C C . ASP A 1 737 ? -0.329 -0.878 22.987 1.00 90.88 737 ASP A C 1
ATOM 5210 O O . ASP A 1 737 ? -1.336 -1.192 23.612 1.00 90.88 737 ASP A O 1
ATOM 5214 N N . THR A 1 738 ? 0.566 -1.789 22.611 1.00 91.56 738 THR A N 1
ATOM 5215 C CA . THR A 1 738 ? 0.463 -3.251 22.779 1.00 91.56 738 THR A CA 1
ATOM 5216 C C . THR A 1 738 ? -0.711 -3.902 22.038 1.00 91.56 738 THR A C 1
ATOM 5218 O O . THR A 1 738 ? -1.081 -5.030 22.357 1.00 91.56 738 THR A O 1
ATOM 5221 N N . ALA A 1 739 ? -1.296 -3.224 21.039 1.00 91.94 739 ALA A N 1
ATOM 5222 C CA . ALA A 1 739 ? -2.363 -3.808 20.235 1.00 91.94 739 ALA A CA 1
ATOM 5223 C C . ALA A 1 739 ? -1.887 -5.074 19.500 1.00 91.94 739 ALA A C 1
ATOM 5225 O O . ALA A 1 739 ? -0.844 -5.058 18.846 1.00 91.94 739 ALA A O 1
ATOM 5226 N N . ALA A 1 740 ? -2.647 -6.166 19.577 1.00 93.56 740 ALA A N 1
ATOM 5227 C CA . ALA A 1 740 ? -2.286 -7.448 18.970 1.00 93.56 740 ALA A CA 1
ATOM 5228 C C . ALA A 1 740 ? -3.365 -7.904 17.986 1.00 93.56 740 ALA A C 1
ATOM 5230 O O . ALA A 1 740 ? -4.490 -8.212 18.378 1.00 93.56 740 ALA A O 1
ATOM 5231 N N . VAL A 1 741 ? -3.027 -7.952 16.700 1.00 97.31 741 VAL A N 1
ATOM 5232 C CA . VAL A 1 741 ? -3.978 -8.261 15.632 1.00 97.31 741 VAL A CA 1
ATOM 5233 C C . VAL A 1 741 ? -3.524 -9.474 14.845 1.00 97.31 741 VAL A C 1
ATOM 5235 O O . VAL A 1 741 ? -2.424 -9.501 14.300 1.00 97.31 741 VAL A O 1
ATOM 5238 N N . THR A 1 742 ? -4.405 -10.463 14.740 1.00 97.38 742 THR A N 1
ATOM 5239 C CA . THR A 1 742 ? -4.247 -11.614 13.848 1.00 97.38 742 THR A CA 1
ATOM 5240 C C . THR A 1 742 ? -5.386 -11.619 12.840 1.00 97.38 742 THR A C 1
ATOM 5242 O O . THR A 1 742 ? -6.550 -11.720 13.225 1.00 97.38 742 THR A O 1
ATOM 5245 N N . MET A 1 743 ? -5.061 -11.518 11.555 1.00 98.12 743 MET A N 1
ATOM 5246 C CA . MET A 1 743 ? -6.011 -11.646 10.457 1.00 98.12 743 MET A CA 1
ATOM 5247 C C . MET A 1 743 ? -5.648 -12.852 9.593 1.00 98.12 743 MET A C 1
ATOM 5249 O O . MET A 1 743 ? -4.515 -12.960 9.128 1.00 98.12 743 MET A O 1
ATOM 5253 N N . THR A 1 744 ? -6.601 -13.742 9.351 1.00 97.38 744 THR A N 1
ATOM 5254 C CA . THR A 1 744 ? -6.385 -14.942 8.533 1.00 97.38 744 THR A CA 1
ATOM 5255 C C . THR A 1 744 ? -7.541 -15.169 7.577 1.00 97.38 744 THR A C 1
ATOM 5257 O O . THR A 1 744 ? -8.683 -14.852 7.911 1.00 97.38 744 THR A O 1
ATOM 5260 N N . GLY A 1 745 ? -7.277 -15.772 6.423 1.00 95.75 745 GLY A N 1
ATOM 5261 C CA . GLY A 1 745 ? -8.360 -16.135 5.518 1.00 95.75 745 GLY A CA 1
ATOM 5262 C C . GLY A 1 745 ? -7.947 -16.961 4.310 1.00 95.75 745 GLY A C 1
ATOM 5263 O O . GLY A 1 745 ? -6.817 -16.865 3.826 1.00 95.75 745 GLY A O 1
ATOM 5264 N N . ASN A 1 746 ? -8.888 -17.749 3.803 1.00 96.19 746 ASN A N 1
ATOM 5265 C CA . ASN A 1 746 ? -8.802 -18.436 2.519 1.00 96.19 746 ASN A CA 1
ATOM 5266 C C . ASN A 1 746 ? -9.954 -17.987 1.604 1.00 96.19 746 ASN A C 1
ATOM 5268 O O . ASN A 1 746 ? -11.117 -18.074 1.994 1.00 96.19 746 ASN A O 1
ATOM 5272 N N . GLY A 1 747 ? -9.654 -17.505 0.395 1.00 96.56 747 GLY A N 1
ATOM 5273 C CA . GLY A 1 747 ? -10.678 -17.016 -0.535 1.00 96.56 747 GLY A CA 1
ATOM 5274 C C . GLY A 1 747 ? -11.303 -15.680 -0.116 1.00 96.56 747 GLY A C 1
ATOM 5275 O O . GLY A 1 747 ? -12.434 -15.377 -0.497 1.00 96.56 747 GLY A O 1
ATOM 5276 N N . ALA A 1 748 ? -10.613 -14.892 0.712 1.00 96.81 748 ALA A N 1
ATOM 5277 C CA . ALA A 1 748 ? -11.111 -13.629 1.245 1.00 96.81 748 ALA A CA 1
ATOM 5278 C C . ALA A 1 748 ? -11.112 -12.525 0.180 1.00 96.81 748 ALA A C 1
ATOM 5280 O O . ALA A 1 748 ? -10.138 -12.373 -0.562 1.00 96.81 748 ALA A O 1
ATOM 5281 N N . THR A 1 749 ? -12.139 -11.673 0.175 1.00 97.31 749 THR A N 1
ATOM 5282 C CA . THR A 1 749 ? -12.084 -10.371 -0.506 1.00 97.31 749 THR A CA 1
ATOM 5283 C C . THR A 1 749 ? -12.138 -9.254 0.527 1.00 97.31 749 THR A C 1
ATOM 5285 O O . THR A 1 749 ? -13.180 -8.984 1.121 1.00 97.31 749 THR A O 1
ATOM 5288 N N . ILE A 1 750 ? -11.014 -8.573 0.741 1.00 97.88 750 ILE A N 1
ATOM 5289 C CA . ILE A 1 750 ? -10.911 -7.444 1.674 1.00 97.88 750 ILE A CA 1
ATOM 5290 C C . ILE A 1 750 ? -10.806 -6.161 0.869 1.00 97.88 750 ILE A C 1
ATOM 5292 O O . ILE A 1 750 ? -10.045 -6.091 -0.097 1.00 97.88 750 ILE A O 1
ATOM 5296 N N . SER A 1 751 ? -11.586 -5.139 1.218 1.00 97.44 751 SER A N 1
ATOM 5297 C CA . SER A 1 751 ? -11.552 -3.868 0.495 1.00 97.44 751 SER A CA 1
ATOM 5298 C C . SER A 1 751 ? -11.674 -2.638 1.391 1.00 97.44 751 SER A C 1
ATOM 5300 O O . SER A 1 751 ? -12.591 -2.544 2.203 1.00 97.44 751 SER A O 1
ATOM 5302 N N . SER A 1 752 ? -10.786 -1.658 1.212 1.00 96.75 752 SER A N 1
ATOM 5303 C CA . SER A 1 752 ? -10.937 -0.325 1.805 1.00 96.75 752 SER A CA 1
ATOM 5304 C C . SER A 1 752 ? -10.773 0.768 0.756 1.00 96.75 752 SER A C 1
ATOM 5306 O O . SER A 1 752 ? -9.858 0.725 -0.062 1.00 96.75 752 SER A O 1
ATOM 5308 N N . GLY A 1 753 ? -11.670 1.753 0.758 1.00 89.25 753 GLY A N 1
ATOM 5309 C CA . GLY A 1 753 ? -11.616 2.852 -0.209 1.00 89.25 753 GLY A CA 1
ATOM 5310 C C . GLY A 1 753 ? -10.462 3.829 0.040 1.00 89.25 753 GLY A C 1
ATOM 5311 O O . GLY A 1 753 ? -9.812 4.271 -0.902 1.00 89.25 753 GLY A O 1
ATOM 5312 N N . ASN A 1 754 ? -10.204 4.167 1.305 1.00 94.25 754 ASN A N 1
ATOM 5313 C CA . ASN A 1 754 ? -9.311 5.256 1.701 1.00 94.25 754 ASN A CA 1
ATOM 5314 C C . ASN A 1 754 ? -8.120 4.788 2.552 1.00 94.25 754 ASN A C 1
ATOM 5316 O O . ASN A 1 754 ? -6.975 5.011 2.163 1.00 94.25 754 ASN A O 1
ATOM 5320 N N . THR A 1 755 ? -8.349 4.135 3.698 1.00 96.81 755 THR A N 1
ATOM 5321 C CA . THR A 1 755 ? -7.258 3.637 4.563 1.00 96.81 755 THR A CA 1
ATOM 5322 C C . THR A 1 755 ? -7.518 2.225 5.080 1.00 96.81 755 THR A C 1
ATOM 5324 O O . THR A 1 755 ? -8.656 1.855 5.357 1.00 96.81 755 THR A O 1
ATOM 5327 N N . PHE A 1 756 ? -6.461 1.431 5.226 1.00 97.06 756 PHE A N 1
ATOM 5328 C CA . PHE A 1 756 ? -6.448 0.114 5.859 1.00 97.06 756 PHE A CA 1
ATOM 5329 C C . PHE A 1 756 ? -5.330 0.082 6.904 1.00 97.06 756 PHE A C 1
ATOM 5331 O O . PHE A 1 756 ? -4.159 -0.020 6.550 1.00 97.06 756 PHE A O 1
ATOM 5338 N N . THR A 1 757 ? -5.687 0.209 8.179 1.00 96.06 757 THR A N 1
ATOM 5339 C CA . THR A 1 757 ? -4.754 0.233 9.310 1.00 96.06 757 THR A CA 1
ATOM 5340 C C . THR A 1 757 ? -4.878 -1.057 10.111 1.00 96.06 757 THR A C 1
ATOM 5342 O O . THR A 1 757 ? -5.986 -1.439 10.483 1.00 96.06 757 THR A O 1
ATOM 5345 N N . VAL A 1 758 ? -3.758 -1.711 10.409 1.00 96.56 758 VAL A N 1
ATOM 5346 C CA . VAL A 1 758 ? -3.699 -2.935 11.213 1.00 96.56 758 VAL A CA 1
ATOM 5347 C C . VAL A 1 758 ? -2.588 -2.809 12.255 1.00 96.56 758 VAL A C 1
ATOM 5349 O O . VAL A 1 758 ? -1.437 -2.625 11.878 1.00 96.56 758 VAL A O 1
ATOM 5352 N N . ALA A 1 759 ? -2.915 -2.928 13.544 1.00 93.50 759 ALA A N 1
ATOM 5353 C CA . ALA A 1 759 ? -1.993 -2.886 14.687 1.00 93.50 759 ALA A CA 1
ATOM 5354 C C . ALA A 1 759 ? -1.091 -1.630 14.739 1.00 93.50 759 ALA A C 1
ATOM 5356 O O . ALA A 1 759 ? 0.101 -1.677 14.425 1.00 93.50 759 ALA A O 1
ATOM 5357 N N . ARG A 1 760 ? -1.643 -0.491 15.171 1.00 91.12 760 ARG A N 1
ATOM 5358 C CA . ARG A 1 760 ? -0.915 0.783 15.310 1.00 91.12 760 ARG A CA 1
ATOM 5359 C C . ARG A 1 760 ? -0.819 1.251 16.768 1.00 91.12 760 ARG A C 1
ATOM 5361 O O . ARG A 1 760 ? -1.815 1.675 17.340 1.00 91.12 760 ARG A O 1
ATOM 5368 N N . GLY A 1 761 ? 0.385 1.257 17.328 1.00 90.69 761 GLY A N 1
ATOM 5369 C CA . GLY A 1 761 ? 0.757 1.746 18.659 1.00 90.69 761 GLY A CA 1
ATOM 5370 C C . GLY A 1 761 ? 2.094 1.151 19.124 1.00 90.69 761 GLY A C 1
ATOM 5371 O O . GLY A 1 761 ? 2.641 0.247 18.493 1.00 90.69 761 GLY A O 1
ATOM 5372 N N . ASN A 1 762 ? 2.665 1.641 20.222 1.00 90.00 762 ASN A N 1
ATOM 5373 C CA . ASN A 1 762 ? 3.956 1.136 20.703 1.00 90.00 762 ASN A CA 1
ATOM 5374 C C . ASN A 1 762 ? 3.831 -0.322 21.168 1.00 90.00 762 ASN A C 1
ATOM 5376 O O . ASN A 1 762 ? 2.939 -0.646 21.943 1.00 90.00 762 ASN A O 1
ATOM 5380 N N . ASN A 1 763 ? 4.737 -1.202 20.746 1.00 89.38 763 ASN A N 1
ATOM 5381 C CA . ASN A 1 763 ? 4.700 -2.659 20.911 1.00 89.38 763 ASN A CA 1
ATOM 5382 C C . ASN A 1 763 ? 3.497 -3.337 20.227 1.00 89.38 763 ASN A C 1
ATOM 5384 O O . ASN A 1 763 ? 3.102 -4.429 20.636 1.00 89.38 763 ASN A O 1
ATOM 5388 N N . ALA A 1 764 ? 2.879 -2.700 19.227 1.00 91.12 764 ALA A N 1
ATOM 5389 C CA . ALA A 1 764 ? 1.803 -3.328 18.469 1.00 91.12 764 ALA A CA 1
ATOM 5390 C C . ALA A 1 764 ? 2.327 -4.476 17.584 1.00 91.12 764 ALA A C 1
ATOM 5392 O O . ALA A 1 764 ? 3.451 -4.433 17.079 1.00 91.12 764 ALA A O 1
ATOM 5393 N N . SER A 1 765 ? 1.504 -5.503 17.381 1.00 93.38 765 SER A N 1
ATOM 5394 C CA . SER A 1 765 ? 1.827 -6.674 16.563 1.00 93.38 765 SER A CA 1
ATOM 5395 C C . SER A 1 765 ? 0.728 -6.953 15.538 1.00 93.38 765 SER A C 1
ATOM 5397 O O . SER A 1 765 ? -0.435 -7.136 15.896 1.00 93.38 765 SER A O 1
ATOM 5399 N N . ALA A 1 766 ? 1.092 -6.978 14.255 1.00 96.44 766 ALA A N 1
ATOM 5400 C CA . ALA A 1 766 ? 0.208 -7.308 13.140 1.00 96.44 766 ALA A CA 1
ATOM 5401 C C . ALA A 1 766 ? 0.631 -8.651 12.538 1.00 96.44 766 ALA A C 1
ATOM 5403 O O . ALA A 1 766 ? 1.776 -8.799 12.121 1.00 96.44 766 ALA A O 1
ATOM 5404 N N . THR A 1 767 ? -0.279 -9.617 12.451 1.00 97.38 767 THR A N 1
ATOM 5405 C CA . THR A 1 767 ? -0.072 -10.876 11.720 1.00 97.38 767 THR A CA 1
ATOM 5406 C C . THR A 1 767 ? -1.187 -11.058 10.703 1.00 97.38 767 THR A C 1
ATOM 5408 O O . THR A 1 767 ? -2.353 -11.120 11.082 1.00 97.38 767 THR A O 1
ATOM 5411 N N . LEU A 1 768 ? -0.845 -11.124 9.419 1.00 97.62 768 LEU A N 1
ATOM 5412 C CA . LEU A 1 768 ? -1.766 -11.335 8.304 1.00 97.62 768 LEU A CA 1
ATOM 5413 C C . LEU A 1 768 ? -1.315 -12.578 7.516 1.00 97.62 768 LEU A C 1
ATOM 5415 O O . LEU A 1 768 ? -0.206 -12.582 6.986 1.00 97.62 768 LEU A O 1
ATOM 5419 N N . ASP A 1 769 ? -2.154 -13.612 7.414 1.00 97.50 769 ASP A N 1
ATOM 5420 C CA . ASP A 1 769 ? -1.881 -14.837 6.629 1.00 97.50 769 ASP A CA 1
ATOM 5421 C C . ASP A 1 769 ? -3.078 -15.159 5.728 1.00 97.50 769 ASP A C 1
ATOM 5423 O O . ASP A 1 769 ? -4.140 -15.566 6.208 1.00 97.50 769 ASP A O 1
ATOM 5427 N N . TYR A 1 770 ? -2.915 -14.941 4.421 1.00 97.62 770 TYR A N 1
ATOM 5428 C CA . TYR A 1 770 ? -3.981 -15.112 3.436 1.00 97.62 770 TYR A CA 1
ATOM 5429 C C . TYR A 1 770 ? -3.593 -16.069 2.313 1.00 97.62 770 TYR A C 1
ATOM 5431 O O . TYR A 1 770 ? -2.481 -16.018 1.781 1.00 97.62 770 TYR A O 1
ATOM 5439 N N . SER A 1 771 ? -4.548 -16.927 1.947 1.00 96.94 771 SER A N 1
ATOM 5440 C CA . SER A 1 771 ? -4.466 -17.853 0.811 1.00 96.94 771 SER A CA 1
ATOM 5441 C C . SER A 1 771 ? -5.611 -17.600 -0.178 1.00 96.94 771 SER A C 1
ATOM 5443 O O . SER A 1 771 ? -6.705 -17.236 0.254 1.00 96.94 771 SER A O 1
ATOM 5445 N N . ASP A 1 772 ? -5.385 -17.739 -1.486 1.00 97.19 772 ASP A N 1
ATOM 5446 C CA . ASP A 1 772 ? -6.411 -17.581 -2.539 1.00 97.19 772 ASP A CA 1
ATOM 5447 C C . ASP A 1 772 ? -7.234 -16.267 -2.466 1.00 97.19 772 ASP A C 1
ATOM 5449 O O . ASP A 1 772 ? -8.398 -16.206 -2.866 1.00 97.19 772 ASP A O 1
ATOM 5453 N N . SER A 1 773 ? -6.663 -15.196 -1.906 1.00 97.94 773 SER A N 1
ATOM 5454 C CA . SER A 1 773 ? -7.398 -13.999 -1.469 1.00 97.94 773 SER A CA 1
ATOM 5455 C C . SER A 1 773 ? -7.069 -12.743 -2.284 1.00 97.94 773 SER A C 1
ATOM 5457 O O . SER A 1 773 ? -6.012 -12.620 -2.907 1.00 97.94 773 SER A O 1
ATOM 5459 N N . LYS A 1 774 ? -7.973 -11.758 -2.249 1.00 97.38 774 LYS A N 1
ATOM 5460 C CA . LYS A 1 774 ? -7.822 -10.438 -2.883 1.00 97.38 774 LYS A CA 1
ATOM 5461 C C . LYS A 1 774 ? -7.985 -9.324 -1.853 1.00 97.38 774 LYS A C 1
ATOM 5463 O O . LYS A 1 774 ? -9.046 -9.177 -1.254 1.00 97.38 774 LYS A O 1
ATOM 5468 N N . ILE A 1 775 ? -6.958 -8.499 -1.687 1.00 97.94 775 ILE A N 1
ATOM 5469 C CA . ILE A 1 775 ? -6.926 -7.372 -0.750 1.00 97.94 775 ILE A CA 1
ATOM 5470 C C . ILE A 1 775 ? -6.771 -6.082 -1.566 1.00 97.94 775 ILE A C 1
ATOM 5472 O O . ILE A 1 775 ? -5.702 -5.822 -2.106 1.00 97.94 775 ILE A O 1
ATOM 5476 N N . ASN A 1 776 ? -7.829 -5.278 -1.679 1.00 97.56 776 ASN A N 1
ATOM 5477 C CA . ASN A 1 776 ? -7.844 -4.039 -2.468 1.00 97.56 776 ASN A CA 1
ATOM 5478 C C . ASN A 1 776 ? -8.010 -2.820 -1.554 1.00 97.56 776 ASN A C 1
ATOM 5480 O O . ASN A 1 776 ? -9.094 -2.592 -1.026 1.00 97.56 776 ASN A O 1
ATOM 5484 N N . ILE A 1 777 ? -6.963 -2.027 -1.354 1.00 97.88 777 ILE A N 1
ATOM 5485 C CA . ILE A 1 777 ? -6.954 -0.962 -0.340 1.00 97.88 777 ILE A CA 1
ATOM 5486 C C . ILE A 1 777 ? -6.580 0.405 -0.919 1.00 97.88 777 ILE A C 1
ATOM 5488 O O . ILE A 1 777 ? -5.968 0.507 -1.982 1.00 97.88 777 ILE A O 1
ATOM 5492 N N . GLY A 1 778 ? -6.932 1.466 -0.193 1.00 95.69 778 GLY A N 1
ATOM 5493 C CA . GLY A 1 778 ? -6.410 2.814 -0.419 1.00 95.69 778 GLY A CA 1
ATOM 5494 C C . GLY A 1 778 ? -4.950 2.929 0.036 1.00 95.69 778 GLY A C 1
ATOM 5495 O O . GLY A 1 778 ? -4.049 2.370 -0.589 1.00 95.69 778 GLY A O 1
ATOM 5496 N N . ASN A 1 779 ? -4.716 3.643 1.139 1.00 96.69 779 ASN A N 1
ATOM 5497 C CA . ASN A 1 779 ? -3.438 3.641 1.859 1.00 96.69 779 ASN A CA 1
ATOM 5498 C C . ASN A 1 779 ? -3.406 2.509 2.900 1.00 96.69 779 ASN A C 1
ATOM 5500 O O . ASN A 1 779 ? -4.353 2.364 3.674 1.00 96.69 779 ASN A O 1
ATOM 5504 N N . GLY A 1 780 ? -2.328 1.730 2.953 1.00 96.38 780 GLY A N 1
ATOM 5505 C CA . GLY A 1 780 ? -2.128 0.650 3.922 1.00 96.38 780 GLY A CA 1
ATOM 5506 C C . GLY A 1 780 ? -1.148 1.027 5.034 1.00 96.38 780 GLY A C 1
ATOM 5507 O O . GLY A 1 780 ? -0.063 1.518 4.746 1.00 96.38 780 GLY A O 1
ATOM 5508 N N . TYR A 1 781 ? -1.491 0.747 6.290 1.00 94.50 781 TYR A N 1
ATOM 5509 C CA . TYR A 1 781 ? -0.633 0.929 7.466 1.00 94.50 781 TYR A CA 1
ATOM 5510 C C . TYR A 1 781 ? -0.669 -0.347 8.316 1.00 94.50 781 TYR A C 1
ATOM 5512 O O . TYR A 1 781 ? -1.602 -0.549 9.084 1.00 94.50 781 TYR A O 1
ATOM 5520 N N . ILE A 1 782 ? 0.311 -1.233 8.165 1.00 93.94 782 ILE A N 1
ATOM 5521 C CA . ILE A 1 782 ? 0.321 -2.564 8.789 1.00 93.94 782 ILE A CA 1
ATOM 5522 C C . ILE A 1 782 ? 1.494 -2.628 9.768 1.00 93.94 782 ILE A C 1
ATOM 5524 O O . ILE A 1 782 ? 2.643 -2.679 9.351 1.00 93.94 782 ILE A O 1
ATOM 5528 N N . GLY A 1 783 ? 1.214 -2.594 11.065 1.00 88.38 783 GLY A N 1
ATOM 5529 C CA . GLY A 1 783 ? 2.222 -2.489 12.114 1.00 88.38 783 GLY A CA 1
ATOM 5530 C C . GLY A 1 783 ? 2.866 -1.101 12.167 1.00 88.38 783 GLY A C 1
ATOM 5531 O O . GLY A 1 783 ? 3.612 -0.691 11.279 1.00 88.38 783 GLY A O 1
ATOM 5532 N N . GLY A 1 784 ? 2.619 -0.355 13.238 1.00 84.44 784 GLY A N 1
ATOM 5533 C CA . GLY A 1 784 ? 3.263 0.943 13.467 1.00 84.44 784 GLY A CA 1
ATOM 5534 C C . GLY A 1 784 ? 3.345 1.281 14.949 1.00 84.44 784 GLY A C 1
ATOM 5535 O O . GLY A 1 784 ? 2.523 0.799 15.709 1.00 84.44 784 GLY A O 1
ATOM 5536 N N . GLY A 1 785 ? 4.315 2.102 15.347 1.00 87.44 785 GLY A N 1
ATOM 5537 C CA . GLY A 1 785 ? 4.709 2.405 16.727 1.00 87.44 785 GLY A CA 1
ATOM 5538 C C . GLY A 1 785 ? 6.121 1.909 17.076 1.00 87.44 785 GLY A C 1
ATOM 5539 O O . GLY A 1 785 ? 6.726 1.120 16.350 1.00 87.44 785 GLY A O 1
ATOM 5540 N N . GLU A 1 786 ? 6.683 2.390 18.188 1.00 85.81 786 GLU A N 1
ATOM 5541 C CA . GLU A 1 786 ? 7.966 1.900 18.718 1.00 85.81 786 GLU A CA 1
ATOM 5542 C C . GLU A 1 786 ? 7.862 0.408 19.064 1.00 85.81 786 GLU A C 1
ATOM 5544 O O . GLU A 1 786 ? 6.925 0.024 19.750 1.00 85.81 786 GLU A O 1
ATOM 5549 N N . LYS A 1 787 ? 8.802 -0.433 18.611 1.00 86.19 787 LYS A N 1
ATOM 5550 C CA . LYS A 1 787 ? 8.799 -1.906 18.763 1.00 86.19 787 LYS A CA 1
ATOM 5551 C C . LYS A 1 787 ? 7.667 -2.627 18.027 1.00 86.19 787 LYS A C 1
ATOM 5553 O O . LYS A 1 787 ? 7.268 -3.717 18.436 1.00 86.19 787 LYS A O 1
ATOM 5558 N N . ALA A 1 788 ? 7.140 -2.042 16.951 1.00 86.81 788 ALA A N 1
ATOM 5559 C CA . ALA A 1 788 ? 6.102 -2.692 16.160 1.00 86.81 788 ALA A CA 1
ATOM 5560 C C . ALA A 1 788 ? 6.627 -3.951 15.444 1.00 86.81 788 ALA A C 1
ATOM 5562 O O . ALA A 1 788 ? 7.704 -3.938 14.835 1.00 86.81 788 ALA A O 1
ATOM 5563 N N . GLN A 1 789 ? 5.835 -5.023 15.487 1.00 90.62 789 GLN A N 1
ATOM 5564 C CA . GLN A 1 789 ? 6.102 -6.294 14.810 1.00 90.62 789 GLN A CA 1
ATOM 5565 C C . GLN A 1 789 ? 5.061 -6.523 13.716 1.00 90.62 789 GLN A C 1
ATOM 5567 O O . GLN A 1 789 ? 3.862 -6.436 13.968 1.00 90.62 789 GLN A O 1
ATOM 5572 N N . THR A 1 790 ? 5.507 -6.827 12.503 1.00 94.75 790 THR A N 1
ATOM 5573 C CA . THR A 1 790 ? 4.629 -7.033 11.346 1.00 94.75 790 THR A CA 1
ATOM 5574 C C . THR A 1 790 ? 4.973 -8.346 10.667 1.00 94.75 790 THR A C 1
ATOM 5576 O O . THR A 1 790 ? 6.120 -8.561 10.294 1.00 94.75 790 THR A O 1
ATOM 5579 N N . VAL A 1 791 ? 3.984 -9.209 10.465 1.00 96.56 791 VAL A N 1
ATOM 5580 C CA . VAL A 1 791 ? 4.108 -10.451 9.699 1.00 96.56 791 VAL A CA 1
ATOM 5581 C C . VAL A 1 791 ? 3.019 -10.452 8.634 1.00 96.56 791 VAL A C 1
ATOM 5583 O O . VAL A 1 791 ? 1.836 -10.425 8.967 1.00 96.56 791 VAL A O 1
ATOM 5586 N N . LEU A 1 792 ? 3.399 -10.482 7.357 1.00 97.31 792 LEU A N 1
ATOM 5587 C CA . LEU A 1 792 ? 2.471 -10.595 6.229 1.00 97.31 792 LEU A CA 1
ATOM 5588 C C . LEU A 1 792 ? 2.872 -11.781 5.349 1.00 97.31 792 LEU A C 1
ATOM 5590 O O . LEU A 1 792 ? 3.964 -11.803 4.786 1.00 97.31 792 LEU A O 1
ATOM 5594 N N . THR A 1 793 ? 1.970 -12.748 5.207 1.00 98.00 793 THR A N 1
ATOM 5595 C CA . THR A 1 793 ? 2.135 -13.933 4.359 1.00 98.00 793 THR A CA 1
ATOM 5596 C C . THR A 1 793 ? 1.003 -14.009 3.341 1.00 98.00 793 THR A C 1
ATOM 5598 O O . THR A 1 793 ? -0.168 -14.003 3.717 1.00 98.00 793 THR A O 1
ATOM 5601 N N . LEU A 1 794 ? 1.349 -14.090 2.054 1.00 98.00 794 LEU A N 1
ATOM 5602 C CA . LEU A 1 794 ? 0.403 -14.245 0.945 1.00 98.00 794 LEU A CA 1
ATOM 5603 C C . LEU A 1 794 ? 0.732 -15.505 0.133 1.00 98.00 794 LEU A C 1
ATOM 5605 O O . LEU A 1 794 ? 1.856 -15.650 -0.360 1.00 98.00 794 LEU A O 1
ATOM 5609 N N . LYS A 1 795 ? -0.258 -16.380 -0.061 1.00 97.56 795 LYS A N 1
ATOM 5610 C CA . LYS A 1 795 ? -0.184 -17.600 -0.889 1.00 97.56 795 LYS A CA 1
ATOM 5611 C C . LYS A 1 795 ? -1.272 -17.544 -1.958 1.00 97.56 795 LYS A C 1
ATOM 5613 O O . LYS A 1 795 ? -2.428 -17.325 -1.604 1.00 97.56 795 LYS A O 1
ATOM 5618 N N . ASP A 1 796 ? -0.925 -17.639 -3.240 1.00 96.62 796 ASP A N 1
ATOM 5619 C CA . ASP A 1 796 ? -1.885 -17.499 -4.349 1.00 96.62 796 ASP A CA 1
ATOM 5620 C C . ASP A 1 796 ? -2.812 -16.264 -4.204 1.00 96.62 796 ASP A C 1
ATOM 5622 O O . ASP A 1 796 ? -3.992 -16.283 -4.553 1.00 96.62 796 ASP A O 1
ATOM 5626 N N . SER A 1 797 ? -2.295 -15.178 -3.611 1.00 97.81 797 SER A N 1
ATOM 5627 C CA . SER A 1 797 ? -3.093 -14.027 -3.160 1.00 97.81 797 SER A CA 1
ATOM 5628 C C . SER A 1 797 ? -2.559 -12.702 -3.694 1.00 97.81 797 SER A C 1
ATOM 5630 O O . SER A 1 797 ? -1.356 -12.516 -3.863 1.00 97.81 797 SER A O 1
ATOM 5632 N N . ALA A 1 798 ? -3.447 -11.735 -3.916 1.00 96.25 798 ALA A N 1
ATOM 5633 C CA . ALA A 1 798 ? -3.084 -10.418 -4.437 1.00 96.25 798 ALA A CA 1
ATOM 5634 C C . ALA A 1 798 ? -3.444 -9.292 -3.458 1.00 96.25 798 ALA A C 1
ATOM 5636 O O . ALA A 1 798 ? -4.603 -9.170 -3.064 1.00 96.25 798 ALA A O 1
ATOM 5637 N N . LEU A 1 799 ? -2.477 -8.430 -3.130 1.00 97.94 799 LEU A N 1
ATOM 5638 C CA . LEU A 1 799 ? -2.702 -7.144 -2.466 1.00 97.94 799 LEU A CA 1
ATOM 5639 C C . LEU A 1 799 ? -2.476 -6.010 -3.468 1.00 97.94 799 LEU A C 1
ATOM 5641 O O . LEU A 1 799 ? -1.359 -5.799 -3.939 1.00 97.94 799 LEU A O 1
ATOM 5645 N N . ALA A 1 800 ? -3.526 -5.260 -3.780 1.00 97.50 800 ALA A N 1
ATOM 5646 C CA . ALA A 1 800 ? -3.461 -4.063 -4.605 1.00 97.50 800 ALA A CA 1
ATOM 5647 C C . ALA A 1 800 ? -3.779 -2.824 -3.761 1.00 97.50 800 ALA A C 1
ATOM 5649 O O . ALA A 1 800 ? -4.820 -2.766 -3.110 1.00 97.50 800 ALA A O 1
ATOM 5650 N N . ALA A 1 801 ? -2.901 -1.823 -3.789 1.00 97.94 801 ALA A N 1
ATOM 5651 C CA . ALA A 1 801 ? -3.105 -0.549 -3.108 1.00 97.94 801 ALA A CA 1
ATOM 5652 C C . ALA A 1 801 ? -3.107 0.611 -4.110 1.00 97.94 801 ALA A C 1
ATOM 5654 O O . ALA A 1 801 ? -2.218 0.702 -4.965 1.00 97.94 801 ALA A O 1
ATOM 5655 N N . THR A 1 802 ? -4.085 1.513 -4.021 1.00 96.50 802 THR A N 1
ATOM 5656 C CA . THR A 1 802 ? -4.111 2.729 -4.856 1.00 96.50 802 THR A CA 1
ATOM 5657 C C . THR A 1 802 ? -3.269 3.862 -4.271 1.00 96.50 802 THR A C 1
ATOM 5659 O O . THR A 1 802 ? -2.885 4.766 -5.009 1.00 96.50 802 THR A O 1
ATOM 5662 N N . GLY A 1 803 ? -3.004 3.831 -2.963 1.00 96.12 803 GLY A N 1
ATOM 5663 C CA . GLY A 1 803 ? -2.167 4.789 -2.242 1.00 96.12 803 GLY A CA 1
ATOM 5664 C C . GLY A 1 803 ? -0.836 4.191 -1.787 1.00 96.12 803 GLY A C 1
ATOM 5665 O O . GLY A 1 803 ? -0.319 3.265 -2.415 1.00 96.12 803 GLY A O 1
ATOM 5666 N N . ASP A 1 804 ? -0.290 4.735 -0.700 1.00 97.44 804 ASP A N 1
ATOM 5667 C CA . ASP A 1 804 ? 0.963 4.285 -0.088 1.00 97.44 804 ASP A CA 1
ATOM 5668 C C . ASP A 1 804 ? 0.727 3.077 0.832 1.00 97.44 804 ASP A C 1
ATOM 5670 O O . ASP A 1 804 ? -0.325 2.957 1.457 1.00 97.44 804 ASP A O 1
ATOM 5674 N N . VAL A 1 805 ? 1.715 2.190 0.954 1.00 97.56 805 VAL A N 1
ATOM 5675 C CA . VAL A 1 805 ? 1.687 1.056 1.891 1.00 97.56 805 VAL A CA 1
ATOM 5676 C C . VAL A 1 805 ? 2.888 1.131 2.821 1.00 97.56 805 VAL A C 1
ATOM 5678 O O . VAL A 1 805 ? 4.027 1.055 2.373 1.00 97.56 805 VAL A O 1
ATOM 5681 N N . ILE A 1 806 ? 2.634 1.232 4.120 1.00 95.06 806 ILE A N 1
ATOM 5682 C CA . ILE A 1 806 ? 3.644 1.258 5.175 1.00 95.06 806 ILE A CA 1
ATOM 5683 C C . ILE A 1 806 ? 3.488 -0.005 6.024 1.00 95.06 806 ILE A C 1
ATOM 5685 O O . ILE A 1 806 ? 2.421 -0.239 6.588 1.00 95.06 806 ILE A O 1
ATOM 5689 N N . MET A 1 807 ? 4.542 -0.813 6.114 1.00 94.69 807 MET A N 1
ATOM 5690 C CA . MET A 1 807 ? 4.607 -2.034 6.915 1.00 94.69 807 MET A CA 1
ATOM 5691 C C . MET A 1 807 ? 5.726 -1.911 7.954 1.00 94.69 807 MET A C 1
ATOM 5693 O O . MET A 1 807 ? 6.894 -1.926 7.580 1.00 94.69 807 MET A O 1
ATOM 5697 N N . GLY A 1 808 ? 5.398 -1.755 9.236 1.00 89.50 808 GLY A N 1
ATOM 5698 C CA . GLY A 1 808 ? 6.370 -1.541 10.313 1.00 89.50 808 GLY A CA 1
ATOM 5699 C C . GLY A 1 808 ? 6.998 -0.141 10.307 1.00 89.50 808 GLY A C 1
ATOM 5700 O O . GLY A 1 808 ? 8.018 0.076 9.663 1.00 89.50 808 GLY A O 1
ATOM 5701 N N . GLN A 1 809 ? 6.450 0.810 11.070 1.00 85.25 809 GLN A N 1
ATOM 5702 C CA . GLN A 1 809 ? 7.026 2.160 11.250 1.00 85.25 809 GLN A CA 1
ATOM 5703 C C . GLN A 1 809 ? 7.176 2.535 12.733 1.00 85.25 809 GLN A C 1
ATOM 5705 O O . GLN A 1 809 ? 6.176 2.586 13.433 1.00 85.25 809 GLN A O 1
ATOM 5710 N N . GLY A 1 810 ? 8.375 2.895 13.203 1.00 86.19 810 GLY A N 1
ATOM 5711 C CA . GLY A 1 810 ? 8.661 3.318 14.582 1.00 86.19 810 GLY A CA 1
ATOM 5712 C C . GLY A 1 810 ? 10.135 3.153 14.979 1.00 86.19 810 GLY A C 1
ATOM 5713 O O . GLY A 1 810 ? 10.935 2.678 14.188 1.00 86.19 810 GLY A O 1
ATOM 5714 N N . GLN A 1 811 ? 10.529 3.550 16.198 1.00 83.00 811 GLN A N 1
ATOM 5715 C CA . GLN A 1 811 ? 11.953 3.583 16.604 1.00 83.00 811 GLN A CA 1
ATOM 5716 C C . GLN A 1 811 ? 12.673 2.229 16.494 1.00 83.00 811 GLN A C 1
ATOM 5718 O O . GLN A 1 811 ? 13.810 2.194 16.048 1.00 83.00 811 GLN A O 1
ATOM 5723 N N . GLU A 1 812 ? 12.016 1.128 16.850 1.00 86.31 812 GLU A N 1
ATOM 5724 C CA . GLU A 1 812 ? 12.497 -0.241 16.632 1.00 86.31 812 GLU A CA 1
ATOM 5725 C C . GLU A 1 812 ? 11.393 -0.979 15.870 1.00 86.31 812 GLU A C 1
ATOM 5727 O O . GLU A 1 812 ? 10.248 -0.961 16.318 1.00 86.31 812 GLU A O 1
ATOM 5732 N N . THR A 1 813 ? 11.668 -1.573 14.710 1.00 88.75 813 THR A N 1
ATOM 5733 C CA . THR A 1 813 ? 10.634 -2.279 13.929 1.00 88.75 813 THR A CA 1
ATOM 5734 C C . THR A 1 813 ? 11.151 -3.600 13.393 1.00 88.75 813 THR A C 1
ATOM 5736 O O . THR A 1 813 ? 12.310 -3.714 12.995 1.00 88.75 813 THR A O 1
ATOM 5739 N N . GLN A 1 814 ? 10.278 -4.605 13.361 1.00 91.00 814 GLN A N 1
ATOM 5740 C CA . GLN A 1 814 ? 10.553 -5.895 12.736 1.00 91.00 814 GLN A CA 1
ATOM 5741 C C . GLN A 1 814 ? 9.425 -6.239 11.769 1.00 91.00 814 GLN A C 1
ATOM 5743 O O . GLN A 1 814 ? 8.263 -6.282 12.169 1.00 91.00 814 GLN A O 1
ATOM 5748 N N . THR A 1 815 ? 9.757 -6.454 10.495 1.00 95.50 815 THR A N 1
ATOM 5749 C CA . THR A 1 815 ? 8.779 -6.805 9.457 1.00 95.50 815 THR A CA 1
ATOM 5750 C C . THR A 1 815 ? 9.207 -8.036 8.669 1.00 95.50 815 THR A C 1
ATOM 5752 O O . THR A 1 815 ? 10.218 -8.001 7.971 1.00 95.50 815 THR A O 1
ATOM 5755 N N . ASP A 1 816 ? 8.394 -9.087 8.720 1.00 96.62 816 ASP A N 1
ATOM 5756 C CA . ASP A 1 816 ? 8.545 -10.302 7.925 1.00 96.62 816 ASP A CA 1
ATOM 5757 C C . ASP A 1 816 ? 7.469 -10.323 6.826 1.00 96.62 816 ASP A C 1
ATOM 5759 O O . ASP A 1 816 ? 6.276 -10.457 7.101 1.00 96.62 816 ASP A O 1
ATOM 5763 N N . LEU A 1 817 ? 7.887 -10.189 5.567 1.00 97.94 817 LEU A N 1
ATOM 5764 C CA . LEU A 1 817 ? 7.026 -10.250 4.386 1.00 97.94 817 LEU A CA 1
ATOM 5765 C C . LEU A 1 817 ? 7.342 -11.513 3.585 1.00 97.94 817 LEU A C 1
ATOM 5767 O O . LEU A 1 817 ? 8.474 -11.696 3.146 1.00 97.94 817 LEU A O 1
ATOM 5771 N N . THR A 1 818 ? 6.345 -12.362 3.350 1.00 98.00 818 THR A N 1
ATOM 5772 C CA . THR A 1 818 ? 6.483 -13.586 2.550 1.00 98.00 818 THR A CA 1
ATOM 5773 C C . THR A 1 818 ? 5.431 -13.634 1.449 1.00 98.00 818 THR A C 1
ATOM 5775 O O . THR A 1 818 ? 4.234 -13.716 1.723 1.00 98.00 818 THR A O 1
ATOM 5778 N N . LEU A 1 819 ? 5.882 -13.624 0.196 1.00 98.06 819 LEU A N 1
ATOM 5779 C CA . LEU A 1 819 ? 5.067 -13.875 -0.989 1.00 98.06 819 LEU A CA 1
ATOM 5780 C C . LEU A 1 819 ? 5.432 -15.250 -1.537 1.00 98.06 819 LEU A C 1
ATOM 5782 O O . LEU A 1 819 ? 6.548 -15.459 -2.004 1.00 98.06 819 LEU A O 1
ATOM 5786 N N . SER A 1 820 ? 4.504 -16.191 -1.420 1.00 95.00 820 SER A N 1
ATOM 5787 C CA . SER A 1 820 ? 4.612 -17.531 -2.004 1.00 95.00 820 SER A CA 1
ATOM 5788 C C . SER A 1 820 ? 4.154 -17.527 -3.473 1.00 95.00 820 SER A C 1
ATOM 5790 O O . SER A 1 820 ? 3.612 -16.508 -3.916 1.00 95.00 820 SER A O 1
ATOM 5792 N N . PRO A 1 821 ? 4.337 -18.634 -4.224 1.00 94.06 821 PRO A N 1
ATOM 5793 C CA . PRO A 1 821 ? 4.032 -18.678 -5.652 1.00 94.06 821 PRO A CA 1
ATOM 5794 C C . PRO A 1 821 ? 2.644 -18.136 -6.012 1.00 94.06 821 PRO A C 1
ATOM 5796 O O . PRO A 1 821 ? 1.696 -18.262 -5.242 1.00 94.06 821 PRO A O 1
ATOM 5799 N N . GLN A 1 822 ? 2.558 -17.493 -7.180 1.00 92.12 822 GLN A N 1
ATOM 5800 C CA . GLN A 1 822 ? 1.365 -16.833 -7.742 1.00 92.12 822 GLN A CA 1
ATOM 5801 C C . GLN A 1 822 ? 0.793 -15.658 -6.929 1.00 92.12 822 GLN A C 1
ATOM 5803 O O . GLN A 1 822 ? -0.191 -15.043 -7.353 1.00 92.12 822 GLN A O 1
ATOM 5808 N N . SER A 1 823 ? 1.416 -15.284 -5.809 1.00 98.00 823 SER A N 1
ATOM 5809 C CA . SER A 1 823 ? 1.036 -14.086 -5.065 1.00 98.00 823 SER A CA 1
ATOM 5810 C C . SER A 1 823 ? 1.545 -12.803 -5.719 1.00 98.00 823 SER A C 1
ATOM 5812 O O . SER A 1 823 ? 2.526 -12.789 -6.465 1.00 98.00 823 SER A O 1
ATOM 5814 N N . SER A 1 824 ? 0.900 -11.679 -5.405 1.00 97.31 824 SER A N 1
ATOM 5815 C CA . SER A 1 824 ? 1.390 -10.365 -5.823 1.00 97.31 824 SER A CA 1
ATOM 5816 C C . SER A 1 824 ? 1.082 -9.254 -4.824 1.00 97.31 824 SER A C 1
ATOM 5818 O O . SER A 1 824 ? 0.017 -9.228 -4.212 1.00 97.31 824 SER A O 1
ATOM 5820 N N . ILE A 1 825 ? 1.995 -8.291 -4.705 1.00 98.31 825 ILE A N 1
ATOM 5821 C CA . ILE A 1 825 ? 1.734 -6.982 -4.107 1.00 98.31 825 ILE A CA 1
ATOM 5822 C C . ILE A 1 825 ? 1.958 -5.906 -5.173 1.00 98.31 825 ILE A C 1
ATOM 5824 O O . ILE A 1 825 ? 3.044 -5.799 -5.749 1.00 98.31 825 ILE A O 1
ATOM 5828 N N . LYS A 1 826 ? 0.932 -5.092 -5.434 1.00 97.69 826 LYS A N 1
ATOM 5829 C CA . LYS A 1 826 ? 0.963 -3.987 -6.402 1.00 97.69 826 LYS A CA 1
ATOM 5830 C C . LYS A 1 826 ? 0.511 -2.690 -5.745 1.00 97.69 826 LYS A C 1
ATOM 5832 O O . LYS A 1 826 ? -0.672 -2.504 -5.478 1.00 97.69 826 LYS A O 1
ATOM 5837 N N . VAL A 1 827 ? 1.449 -1.785 -5.503 1.00 97.94 827 VAL A N 1
ATOM 5838 C CA . VAL A 1 827 ? 1.195 -0.488 -4.865 1.00 97.94 827 VAL A CA 1
ATOM 5839 C C . VAL A 1 827 ? 1.324 0.616 -5.909 1.00 97.94 827 VAL A C 1
ATOM 5841 O O . VAL A 1 827 ? 2.367 0.772 -6.535 1.00 97.94 827 VAL A O 1
ATOM 5844 N N . SER A 1 828 ? 0.261 1.386 -6.130 1.00 95.62 828 SER A N 1
ATOM 5845 C CA . SER A 1 828 ? 0.312 2.520 -7.068 1.00 95.62 828 SER A CA 1
ATOM 5846 C C . SER A 1 828 ? 1.095 3.699 -6.486 1.00 95.62 828 SER A C 1
ATOM 5848 O O . SER A 1 828 ? 1.733 4.438 -7.233 1.00 95.62 828 SER A O 1
ATOM 5850 N N . GLY A 1 829 ? 1.063 3.861 -5.159 1.00 96.19 829 GLY A N 1
ATOM 5851 C CA . GLY A 1 829 ? 1.898 4.800 -4.416 1.00 96.19 829 GLY A CA 1
ATOM 5852 C C . GLY A 1 829 ? 3.261 4.223 -4.017 1.00 96.19 829 GLY A C 1
ATOM 5853 O O . GLY A 1 829 ? 3.823 3.340 -4.674 1.00 96.19 829 GLY A O 1
ATOM 5854 N N . ASN A 1 830 ? 3.815 4.742 -2.928 1.00 97.75 830 ASN A N 1
ATOM 5855 C CA . ASN A 1 830 ? 5.086 4.311 -2.363 1.00 97.75 830 ASN A CA 1
ATOM 5856 C C . ASN A 1 830 ? 4.884 3.186 -1.343 1.00 97.75 830 ASN A C 1
ATOM 5858 O O . ASN A 1 830 ? 3.915 3.166 -0.589 1.00 97.75 830 ASN A O 1
ATOM 5862 N N . MET A 1 831 ? 5.833 2.260 -1.296 1.00 98.19 831 MET A N 1
ATOM 5863 C CA . MET A 1 831 ? 5.878 1.183 -0.322 1.00 98.19 831 MET A CA 1
ATOM 5864 C C . MET A 1 831 ? 7.053 1.393 0.631 1.00 98.19 831 MET A C 1
ATOM 5866 O O . MET A 1 831 ? 8.197 1.502 0.188 1.00 98.19 831 MET A O 1
ATOM 5870 N N . SER A 1 832 ? 6.776 1.399 1.930 1.00 95.69 832 SER A N 1
ATOM 5871 C CA . SER A 1 832 ? 7.764 1.497 3.001 1.00 95.69 832 SER A CA 1
ATOM 5872 C C . SER A 1 832 ? 7.666 0.273 3.906 1.00 95.69 832 SER A C 1
ATOM 5874 O O . SER A 1 832 ? 6.599 -0.017 4.430 1.00 95.69 832 SER A O 1
ATOM 5876 N N . ILE A 1 833 ? 8.763 -0.446 4.108 1.00 95.31 833 ILE A N 1
ATOM 5877 C CA . ILE A 1 833 ? 8.839 -1.648 4.947 1.00 95.31 833 ILE A CA 1
ATOM 5878 C C . ILE A 1 833 ? 9.924 -1.413 5.995 1.00 95.31 833 ILE A C 1
ATOM 5880 O O . ILE A 1 833 ? 11.018 -1.013 5.614 1.00 95.31 833 ILE A O 1
ATOM 5884 N N . ALA A 1 834 ? 9.636 -1.648 7.276 1.00 93.50 834 ALA A N 1
ATOM 5885 C CA . ALA A 1 834 ? 10.519 -1.430 8.425 1.00 93.50 834 ALA A CA 1
ATOM 5886 C C . ALA A 1 834 ? 11.212 -0.052 8.409 1.00 93.50 834 ALA A C 1
ATOM 5888 O O . ALA A 1 834 ? 12.301 0.123 7.866 1.00 93.50 834 ALA A O 1
ATOM 5889 N N . GLN A 1 835 ? 10.577 0.957 8.994 1.00 91.19 835 GLN A N 1
ATOM 5890 C CA . GLN A 1 835 ? 11.083 2.329 9.054 1.00 91.19 835 GLN A CA 1
ATOM 5891 C C . GLN A 1 835 ? 11.312 2.755 10.503 1.00 91.19 835 GLN A C 1
ATOM 5893 O O . GLN A 1 835 ? 10.425 2.591 11.335 1.00 91.19 835 GLN A O 1
ATOM 5898 N N . GLY A 1 836 ? 12.460 3.374 10.765 1.00 87.88 836 GLY A N 1
ATOM 5899 C CA . GLY A 1 836 ? 12.888 3.990 12.018 1.00 87.88 836 GLY A CA 1
ATOM 5900 C C . GLY A 1 836 ? 14.197 3.417 12.566 1.00 87.88 836 GLY A C 1
ATOM 5901 O O . GLY A 1 836 ? 14.796 2.533 11.967 1.00 87.88 836 GLY A O 1
ATOM 5902 N N . ASN A 1 837 ? 14.679 3.980 13.679 1.00 86.19 837 ASN A N 1
ATOM 5903 C CA . ASN A 1 837 ? 16.082 3.918 14.111 1.00 86.19 837 ASN A CA 1
ATOM 5904 C C . ASN A 1 837 ? 16.727 2.516 14.057 1.00 86.19 837 ASN A C 1
ATOM 5906 O O . ASN A 1 837 ? 17.801 2.365 13.483 1.00 86.19 837 ASN A O 1
ATOM 5910 N N . ALA A 1 838 ? 16.047 1.494 14.578 1.00 87.81 838 ALA A N 1
ATOM 5911 C CA . ALA A 1 838 ? 16.416 0.085 14.481 1.00 87.81 838 ALA A CA 1
ATOM 5912 C C . ALA A 1 838 ? 15.385 -0.708 13.666 1.00 87.81 838 ALA A C 1
ATOM 5914 O O . ALA A 1 838 ? 14.622 -1.521 14.192 1.00 87.81 838 ALA A O 1
ATOM 5915 N N . ALA A 1 839 ? 15.344 -0.432 12.365 1.00 90.81 839 ALA A N 1
ATOM 5916 C CA . ALA A 1 839 ? 14.508 -1.140 11.409 1.00 90.81 839 ALA A CA 1
ATOM 5917 C C . ALA A 1 839 ? 15.103 -2.496 11.002 1.00 90.81 839 ALA A C 1
ATOM 5919 O O . ALA A 1 839 ? 16.246 -2.578 10.560 1.00 90.81 839 ALA A O 1
ATOM 5920 N N . SER A 1 840 ? 14.306 -3.558 11.064 1.00 93.56 840 SER A N 1
ATOM 5921 C CA . SER A 1 840 ? 14.669 -4.880 10.554 1.00 93.56 840 SER A CA 1
ATOM 5922 C C . SER A 1 840 ? 13.591 -5.423 9.619 1.00 93.56 840 SER A C 1
ATOM 5924 O O . SER A 1 840 ? 12.406 -5.423 9.956 1.00 93.56 840 SER A O 1
ATOM 5926 N N . ALA A 1 841 ? 13.991 -5.869 8.427 1.00 96.56 841 ALA A N 1
ATOM 5927 C CA . ALA A 1 841 ? 13.074 -6.448 7.448 1.00 96.56 841 ALA A CA 1
ATOM 5928 C C . ALA A 1 841 ? 13.601 -7.766 6.879 1.00 96.56 841 ALA A C 1
ATOM 5930 O O . ALA A 1 841 ? 14.752 -7.859 6.444 1.00 96.56 841 ALA A O 1
ATOM 5931 N N . LYS A 1 842 ? 12.724 -8.766 6.807 1.00 97.75 842 LYS A N 1
ATOM 5932 C CA . LYS A 1 842 ? 12.945 -10.012 6.078 1.00 97.75 842 LYS A CA 1
ATOM 5933 C C . LYS A 1 842 ? 11.882 -10.133 4.994 1.00 97.75 842 LYS A C 1
ATOM 5935 O O . LYS A 1 842 ? 10.703 -10.270 5.298 1.00 97.75 842 LYS A O 1
ATOM 5940 N N . VAL A 1 843 ? 12.291 -10.076 3.731 1.00 98.12 843 VAL A N 1
ATOM 5941 C CA . VAL A 1 843 ? 11.385 -10.123 2.577 1.00 98.12 843 VAL A CA 1
ATOM 5942 C C . VAL A 1 843 ? 11.701 -11.352 1.734 1.00 98.12 843 VAL A C 1
ATOM 5944 O O . VAL A 1 843 ? 12.816 -11.498 1.240 1.00 98.12 843 VAL A O 1
ATOM 5947 N N . ILE A 1 844 ? 10.724 -12.233 1.557 1.00 98.31 844 ILE A N 1
ATOM 5948 C CA . ILE A 1 844 ? 10.820 -13.429 0.718 1.00 98.31 844 ILE A CA 1
ATOM 5949 C C . ILE A 1 844 ? 9.818 -13.288 -0.424 1.00 98.31 844 ILE A C 1
ATOM 5951 O O . ILE A 1 844 ? 8.629 -13.088 -0.175 1.00 98.31 844 ILE A O 1
ATOM 5955 N N . VAL A 1 845 ? 10.288 -13.403 -1.665 1.00 98.12 845 VAL A N 1
ATOM 5956 C CA . VAL A 1 845 ? 9.449 -13.377 -2.871 1.00 98.12 845 VAL A CA 1
ATOM 5957 C C . VAL A 1 845 ? 9.749 -14.621 -3.704 1.00 98.12 845 VAL A C 1
ATOM 5959 O O . VAL A 1 845 ? 10.773 -14.693 -4.371 1.00 98.12 845 VAL A O 1
ATOM 5962 N N . ASP A 1 846 ? 8.881 -15.623 -3.653 1.00 97.38 846 ASP A N 1
ATOM 5963 C CA . ASP A 1 846 ? 9.060 -16.897 -4.356 1.00 97.38 846 ASP A CA 1
ATOM 5964 C C . ASP A 1 846 ? 7.986 -17.047 -5.438 1.00 97.38 846 ASP A C 1
ATOM 5966 O O . ASP A 1 846 ? 6.804 -17.124 -5.118 1.00 97.38 846 ASP A O 1
ATOM 5970 N N . ASN A 1 847 ? 8.388 -17.045 -6.713 1.00 96.81 847 ASN A N 1
ATOM 5971 C CA . ASN A 1 847 ? 7.516 -17.114 -7.892 1.00 96.81 847 ASN A CA 1
ATOM 5972 C C . ASN A 1 847 ? 6.318 -16.144 -7.820 1.00 96.81 847 ASN A C 1
ATOM 5974 O O . ASN A 1 847 ? 5.176 -16.502 -8.127 1.00 96.81 847 ASN A O 1
ATOM 5978 N N . ALA A 1 848 ? 6.600 -14.918 -7.374 1.00 97.81 848 ALA A N 1
ATOM 5979 C CA . ALA A 1 848 ? 5.621 -13.896 -7.023 1.00 97.81 848 ALA A CA 1
ATOM 5980 C C . ALA A 1 848 ? 6.061 -12.495 -7.476 1.00 97.81 848 ALA A C 1
ATOM 5982 O O . ALA A 1 848 ? 7.238 -12.253 -7.764 1.00 97.81 848 ALA A O 1
ATOM 5983 N N . ASP A 1 849 ? 5.110 -11.558 -7.488 1.00 97.69 849 ASP A N 1
ATOM 5984 C CA . ASP A 1 849 ? 5.336 -10.180 -7.936 1.00 97.69 849 ASP A CA 1
ATOM 5985 C C . ASP A 1 849 ? 5.324 -9.187 -6.759 1.00 97.69 849 ASP A C 1
ATOM 5987 O O . ASP A 1 849 ? 4.354 -9.114 -6.006 1.00 97.69 849 ASP A O 1
ATOM 5991 N N . LEU A 1 850 ? 6.347 -8.341 -6.639 1.00 98.19 850 LEU A N 1
ATOM 5992 C CA . LEU A 1 850 ? 6.400 -7.229 -5.683 1.00 98.19 850 LEU A CA 1
ATOM 5993 C C . LEU A 1 850 ? 6.635 -5.915 -6.432 1.00 98.19 850 LEU A C 1
ATOM 5995 O O . LEU A 1 850 ? 7.698 -5.715 -7.018 1.00 98.19 850 LEU A O 1
ATOM 5999 N N . SER A 1 851 ? 5.662 -5.001 -6.418 1.00 98.06 851 SER A N 1
ATOM 6000 C CA . SER A 1 851 ? 5.755 -3.749 -7.176 1.00 98.06 851 SER A CA 1
ATOM 6001 C C . SER A 1 851 ? 5.205 -2.518 -6.457 1.00 98.06 851 SER A C 1
ATOM 6003 O O . SER A 1 851 ? 4.196 -2.595 -5.755 1.00 98.06 851 SER A O 1
ATOM 6005 N N . ALA A 1 852 ? 5.873 -1.377 -6.656 1.00 98.06 852 ALA A N 1
ATOM 6006 C CA . ALA A 1 852 ? 5.486 -0.069 -6.123 1.00 98.06 852 ALA A CA 1
ATOM 6007 C C . ALA A 1 852 ? 5.926 1.083 -7.052 1.00 98.06 852 ALA A C 1
ATOM 6009 O O . ALA A 1 852 ? 6.802 0.891 -7.896 1.00 98.06 852 ALA A O 1
ATOM 6010 N N . ASN A 1 853 ? 5.412 2.307 -6.878 1.00 96.56 853 ASN A N 1
ATOM 6011 C CA . ASN A 1 853 ? 6.020 3.480 -7.525 1.00 96.56 853 ASN A CA 1
ATOM 6012 C C . ASN A 1 853 ? 7.433 3.730 -6.975 1.00 96.56 853 ASN A C 1
ATOM 6014 O O . ASN A 1 853 ? 8.391 3.816 -7.735 1.00 96.56 853 ASN A O 1
ATOM 6018 N N . SER A 1 854 ? 7.577 3.772 -5.653 1.00 97.94 854 SER A N 1
ATOM 6019 C CA . SER A 1 854 ? 8.876 3.781 -4.970 1.00 97.94 854 SER A CA 1
ATOM 6020 C C . SER A 1 854 ? 8.858 2.743 -3.858 1.00 97.94 854 SER A C 1
ATOM 6022 O O . SER A 1 854 ? 7.834 2.587 -3.201 1.00 97.94 854 SER A O 1
ATOM 6024 N N . MET A 1 855 ? 9.968 2.048 -3.631 1.00 98.00 855 MET A N 1
ATOM 6025 C CA . MET A 1 855 ? 10.116 1.076 -2.545 1.00 98.00 855 MET A CA 1
ATOM 6026 C C . MET A 1 855 ? 11.223 1.530 -1.598 1.00 98.00 855 MET A C 1
ATOM 6028 O O . MET A 1 855 ? 12.304 1.901 -2.055 1.00 98.00 855 MET A O 1
ATOM 6032 N N . SER A 1 856 ? 10.960 1.494 -0.298 1.00 96.88 856 SER A N 1
ATOM 6033 C CA . SER A 1 856 ? 11.928 1.754 0.761 1.00 96.88 856 SER A CA 1
ATOM 6034 C C . SER A 1 856 ? 11.818 0.660 1.816 1.00 96.88 856 SER A C 1
ATOM 6036 O O . SER A 1 856 ? 10.795 0.525 2.478 1.00 96.88 856 SER A O 1
ATOM 6038 N N . ILE A 1 857 ? 12.849 -0.165 1.940 1.00 96.38 857 ILE A N 1
ATOM 6039 C CA . ILE A 1 857 ? 12.866 -1.344 2.802 1.00 96.38 857 ILE A CA 1
ATOM 6040 C C . ILE A 1 857 ? 14.026 -1.152 3.772 1.00 96.38 857 ILE A C 1
ATOM 6042 O O . ILE A 1 857 ? 15.172 -1.138 3.340 1.00 96.38 857 ILE A O 1
ATOM 6046 N N . GLY A 1 858 ? 13.747 -0.973 5.061 1.00 93.56 858 GLY A N 1
ATOM 6047 C CA . GLY A 1 858 ? 14.745 -0.664 6.081 1.00 93.56 858 GLY A CA 1
ATOM 6048 C C . GLY A 1 858 ? 15.323 0.743 5.943 1.00 93.56 858 GLY A C 1
ATOM 6049 O O . GLY A 1 858 ? 16.311 0.927 5.236 1.00 93.56 858 GLY A O 1
ATOM 6050 N N . GLU A 1 859 ? 14.795 1.727 6.670 1.00 90.75 859 GLU A N 1
ATOM 6051 C CA . GLU A 1 859 ? 15.506 3.001 6.879 1.00 90.75 859 GLU A CA 1
ATOM 6052 C C . GLU A 1 859 ? 15.616 3.350 8.357 1.00 90.75 859 GLU A C 1
ATOM 6054 O O . GLU A 1 859 ? 14.615 3.364 9.063 1.00 90.75 859 GLU A O 1
ATOM 6059 N N . GLY A 1 860 ? 16.828 3.666 8.805 1.00 89.00 860 GLY A N 1
ATOM 6060 C CA . GLY A 1 860 ? 17.177 3.947 10.193 1.00 89.00 860 GLY A CA 1
ATOM 6061 C C . GLY A 1 860 ? 18.647 3.672 10.489 1.00 89.00 860 GLY A C 1
ATOM 6062 O O . GLY A 1 860 ? 19.320 2.973 9.729 1.00 89.00 860 GLY A O 1
ATOM 6063 N N . ASP A 1 861 ? 19.154 4.203 11.602 1.00 88.12 861 ASP A N 1
ATOM 6064 C CA . ASP A 1 861 ? 20.574 4.133 11.960 1.00 88.12 861 ASP A CA 1
ATOM 6065 C C . ASP A 1 861 ? 21.142 2.716 12.044 1.00 88.12 861 ASP A C 1
ATOM 6067 O O . ASP A 1 861 ? 22.342 2.562 11.859 1.00 88.12 861 ASP A O 1
ATOM 6071 N N . THR A 1 862 ? 20.343 1.683 12.304 1.00 89.75 862 THR A N 1
ATOM 6072 C CA . THR A 1 862 ? 20.783 0.275 12.295 1.00 89.75 862 THR A CA 1
ATOM 6073 C C . THR A 1 862 ? 19.944 -0.598 11.361 1.00 89.75 862 THR A C 1
ATOM 6075 O O . THR A 1 862 ? 19.755 -1.786 11.625 1.00 89.75 862 THR A O 1
ATOM 6078 N N . ALA A 1 863 ? 19.435 -0.018 10.266 1.00 92.06 863 ALA A N 1
ATOM 6079 C CA . ALA A 1 863 ? 18.595 -0.720 9.299 1.00 92.06 863 ALA A CA 1
ATOM 6080 C C . ALA A 1 863 ? 19.238 -2.033 8.810 1.00 92.06 863 ALA A C 1
ATOM 6082 O O . ALA A 1 863 ? 20.297 -2.006 8.186 1.00 92.06 863 ALA A O 1
ATOM 6083 N N . ALA A 1 864 ? 18.588 -3.173 9.049 1.00 94.44 864 ALA A N 1
ATOM 6084 C CA . ALA A 1 864 ? 19.059 -4.498 8.651 1.00 94.44 864 ALA A CA 1
ATOM 6085 C C . ALA A 1 864 ? 18.006 -5.211 7.793 1.00 94.44 864 ALA A C 1
ATOM 6087 O O . ALA A 1 864 ? 16.923 -5.550 8.268 1.00 94.44 864 ALA A O 1
ATOM 6088 N N . VAL A 1 865 ? 18.319 -5.451 6.522 1.00 97.50 865 VAL A N 1
ATOM 6089 C CA . VAL A 1 865 ? 17.379 -6.007 5.547 1.00 97.50 865 VAL A CA 1
ATOM 6090 C C . VAL A 1 865 ? 17.947 -7.246 4.884 1.00 97.50 865 VAL A C 1
ATOM 6092 O O . VAL A 1 865 ? 19.058 -7.229 4.359 1.00 97.50 865 VAL A O 1
ATOM 6095 N N . THR A 1 866 ? 17.150 -8.311 4.857 1.00 97.62 866 THR A N 1
ATOM 6096 C CA . THR A 1 866 ? 17.401 -9.502 4.039 1.00 97.62 866 THR A CA 1
ATOM 6097 C C . THR A 1 866 ? 16.262 -9.676 3.044 1.00 97.62 866 THR A C 1
ATOM 6099 O O . THR A 1 866 ? 15.116 -9.856 3.449 1.00 97.62 866 THR A O 1
ATOM 6102 N N . MET A 1 867 ? 16.573 -9.631 1.751 1.00 98.19 867 MET A N 1
ATOM 6103 C CA . MET A 1 867 ? 15.658 -9.955 0.663 1.00 98.19 867 MET A CA 1
ATOM 6104 C C . MET A 1 867 ? 16.124 -11.229 -0.034 1.00 98.19 867 MET A C 1
ATOM 6106 O O . MET A 1 867 ? 17.277 -11.322 -0.454 1.00 98.19 867 MET A O 1
ATOM 6110 N N . THR A 1 868 ? 15.226 -12.192 -0.190 1.00 97.44 868 THR A N 1
ATOM 6111 C CA . THR A 1 868 ? 15.478 -13.419 -0.948 1.00 97.44 868 THR A CA 1
ATOM 6112 C C . THR A 1 868 ? 14.413 -13.560 -2.019 1.00 97.44 868 THR A C 1
ATOM 6114 O O . THR A 1 868 ? 13.221 -13.487 -1.709 1.00 97.44 868 THR A O 1
ATOM 6117 N N . GLY A 1 869 ? 14.827 -13.763 -3.267 1.00 96.69 869 GLY A N 1
ATOM 6118 C CA . GLY A 1 869 ? 13.905 -14.039 -4.360 1.00 96.69 869 GLY A CA 1
ATOM 6119 C C . GLY A 1 869 ? 14.309 -15.254 -5.180 1.00 96.69 869 GLY A C 1
ATOM 6120 O O . GLY A 1 869 ? 15.476 -15.425 -5.525 1.00 96.69 869 GLY A O 1
ATOM 6121 N N . ASN A 1 870 ? 13.330 -16.094 -5.488 1.00 96.88 870 ASN A N 1
ATOM 6122 C CA . ASN A 1 870 ? 13.465 -17.236 -6.386 1.00 96.88 870 ASN A CA 1
ATOM 6123 C C . ASN A 1 870 ? 12.307 -17.169 -7.382 1.00 96.88 870 ASN A C 1
ATOM 6125 O O . ASN A 1 870 ? 11.157 -17.192 -6.958 1.00 96.88 870 ASN A O 1
ATOM 6129 N N . GLY A 1 871 ? 12.564 -16.974 -8.675 1.00 96.69 871 GLY A N 1
ATOM 6130 C CA . GLY A 1 871 ? 11.480 -16.706 -9.632 1.00 96.69 871 GLY A CA 1
ATOM 6131 C C . GLY A 1 871 ? 10.733 -15.384 -9.377 1.00 96.69 871 GLY A C 1
ATOM 6132 O O . GLY A 1 871 ? 9.601 -15.215 -9.828 1.00 96.69 871 GLY A O 1
ATOM 6133 N N . ALA A 1 872 ? 11.317 -14.456 -8.611 1.00 97.38 872 ALA A N 1
ATOM 6134 C CA . ALA A 1 872 ? 10.662 -13.223 -8.184 1.00 97.38 872 ALA A CA 1
ATOM 6135 C C . ALA A 1 872 ? 10.579 -12.199 -9.320 1.00 97.38 872 ALA A C 1
ATOM 6137 O O . ALA A 1 872 ? 11.557 -11.998 -10.038 1.00 97.38 872 ALA A O 1
ATOM 6138 N N . THR A 1 873 ? 9.479 -11.449 -9.411 1.00 97.81 873 THR A N 1
ATOM 6139 C CA . THR A 1 873 ? 9.433 -10.205 -10.194 1.00 97.81 873 THR A CA 1
ATOM 6140 C C . THR A 1 873 ? 9.343 -9.011 -9.252 1.00 97.81 873 THR A C 1
ATOM 6142 O O . THR A 1 873 ? 8.298 -8.755 -8.660 1.00 97.81 873 THR A O 1
ATOM 6145 N N . ILE A 1 874 ? 10.424 -8.244 -9.117 1.00 98.00 874 ILE A N 1
ATOM 6146 C CA . ILE A 1 874 ? 10.475 -7.051 -8.259 1.00 98.00 874 ILE A CA 1
ATOM 6147 C C . ILE A 1 874 ? 10.520 -5.813 -9.143 1.00 98.00 874 ILE A C 1
ATOM 6149 O O . ILE A 1 874 ? 11.358 -5.723 -10.037 1.00 98.00 874 ILE A O 1
ATOM 6153 N N . SER A 1 875 ? 9.615 -4.857 -8.932 1.00 97.62 875 SER A N 1
ATOM 6154 C CA . SER A 1 875 ? 9.543 -3.652 -9.763 1.00 97.62 875 SER A CA 1
ATOM 6155 C C . SER A 1 875 ? 9.349 -2.363 -8.966 1.00 97.62 875 SER A C 1
ATOM 6157 O O . SER A 1 875 ? 8.459 -2.278 -8.123 1.00 97.62 875 SER A O 1
ATOM 6159 N N . SER A 1 876 ? 10.131 -1.324 -9.264 1.00 96.88 876 SER A N 1
ATOM 6160 C CA . SER A 1 876 ? 9.862 0.035 -8.782 1.00 96.88 876 SER A CA 1
ATOM 6161 C C . SER A 1 876 ? 9.973 1.062 -9.902 1.00 96.88 876 SER A C 1
ATOM 6163 O O . SER A 1 876 ? 10.887 1.010 -10.721 1.00 96.88 876 SER A O 1
ATOM 6165 N N . GLY A 1 877 ? 9.033 2.003 -9.959 1.00 90.81 877 GLY A N 1
ATOM 6166 C CA . GLY A 1 877 ? 9.027 3.035 -10.997 1.00 90.81 877 GLY A CA 1
ATOM 6167 C C . GLY A 1 877 ? 10.132 4.083 -10.821 1.00 90.81 877 GLY A C 1
ATOM 6168 O O . GLY A 1 877 ? 10.841 4.405 -11.771 1.00 90.81 877 GLY A O 1
ATOM 6169 N N . ASN A 1 878 ? 10.279 4.618 -9.606 1.00 94.62 878 ASN A N 1
ATOM 6170 C CA . ASN A 1 878 ? 11.090 5.799 -9.317 1.00 94.62 878 ASN A CA 1
ATOM 6171 C C . ASN A 1 878 ? 12.319 5.498 -8.447 1.00 94.62 878 ASN A C 1
ATOM 6173 O O . ASN A 1 878 ? 13.443 5.753 -8.882 1.00 94.62 878 ASN A O 1
ATOM 6177 N N . THR A 1 879 ? 12.142 4.952 -7.236 1.00 97.06 879 THR A N 1
ATOM 6178 C CA . THR A 1 879 ? 13.271 4.588 -6.356 1.00 97.06 879 THR A CA 1
ATOM 6179 C C . THR A 1 879 ? 13.124 3.206 -5.722 1.00 97.06 879 THR A C 1
ATOM 6181 O O . THR A 1 879 ? 12.017 2.724 -5.491 1.00 97.06 879 THR A O 1
ATOM 6184 N N . PHE A 1 880 ? 14.251 2.559 -5.436 1.00 97.62 880 PHE A N 1
ATOM 6185 C CA . PHE A 1 880 ? 14.369 1.292 -4.719 1.00 97.62 880 PHE A CA 1
ATOM 6186 C C . PHE A 1 880 ? 15.465 1.410 -3.653 1.00 97.62 880 PHE A C 1
ATOM 6188 O O . PHE A 1 880 ? 16.653 1.318 -3.954 1.00 97.62 880 PHE A O 1
ATOM 6195 N N . THR A 1 881 ? 15.069 1.657 -2.411 1.00 97.06 881 THR A N 1
ATOM 6196 C CA . THR A 1 881 ? 15.971 1.821 -1.269 1.00 97.06 881 THR A CA 1
ATOM 6197 C C . THR A 1 881 ? 15.927 0.567 -0.405 1.00 97.06 881 THR A C 1
ATOM 6199 O O . THR A 1 881 ? 14.843 0.135 -0.023 1.00 97.06 881 THR A O 1
ATOM 6202 N N . VAL A 1 882 ? 17.085 -0.007 -0.080 1.00 97.19 882 VAL A N 1
ATOM 6203 C CA . VAL A 1 882 ? 17.206 -1.191 0.779 1.00 97.19 882 VAL A CA 1
ATOM 6204 C C . VAL A 1 882 ? 18.308 -0.964 1.808 1.00 97.19 882 VAL A C 1
ATOM 6206 O O . VAL A 1 882 ? 19.466 -0.852 1.427 1.00 97.19 882 VAL A O 1
ATOM 6209 N N . ALA A 1 883 ? 17.958 -0.915 3.093 1.00 95.25 883 ALA A N 1
ATOM 6210 C CA . ALA A 1 883 ? 18.829 -0.564 4.217 1.00 95.25 883 ALA A CA 1
ATOM 6211 C C . ALA A 1 883 ? 19.523 0.803 4.041 1.00 95.25 883 ALA A C 1
ATOM 6213 O O . ALA A 1 883 ? 20.610 0.911 3.467 1.00 95.25 883 ALA A O 1
ATOM 6214 N N . ARG A 1 884 ? 18.913 1.870 4.566 1.00 93.62 884 ARG A N 1
ATOM 6215 C CA . ARG A 1 884 ? 19.493 3.222 4.571 1.00 93.62 884 ARG A CA 1
ATOM 6216 C C . ARG A 1 884 ? 19.644 3.776 5.985 1.00 93.62 884 ARG A C 1
ATOM 6218 O O . ARG A 1 884 ? 18.651 3.913 6.686 1.00 93.62 884 ARG A O 1
ATOM 6225 N N . GLY A 1 885 ? 20.858 4.163 6.368 1.00 91.00 885 GLY A N 1
ATOM 6226 C CA . GLY A 1 885 ? 21.181 4.801 7.649 1.00 91.00 885 GLY A CA 1
ATOM 6227 C C . GLY A 1 885 ? 22.593 4.481 8.154 1.00 91.00 885 GLY A C 1
ATOM 6228 O O . GLY A 1 885 ? 23.379 3.839 7.462 1.00 91.00 885 GLY A O 1
ATOM 6229 N N . ASN A 1 886 ? 22.935 4.966 9.351 1.00 89.00 886 ASN A N 1
ATOM 6230 C CA . ASN A 1 886 ? 24.316 5.034 9.854 1.00 89.00 886 ASN A CA 1
ATOM 6231 C C . ASN A 1 886 ? 25.067 3.695 9.984 1.00 89.00 886 ASN A C 1
ATOM 6233 O O . ASN A 1 886 ? 26.286 3.710 9.942 1.00 89.00 886 ASN A O 1
ATOM 6237 N N . ASN A 1 887 ? 24.392 2.561 10.158 1.00 90.25 887 ASN A N 1
ATOM 6238 C CA . ASN A 1 887 ? 24.939 1.199 10.230 1.00 90.25 887 ASN A CA 1
ATOM 6239 C C . ASN A 1 887 ? 24.062 0.251 9.394 1.00 90.25 887 ASN A C 1
ATOM 6241 O O . ASN A 1 887 ? 23.558 -0.756 9.894 1.00 90.25 887 ASN A O 1
ATOM 6245 N N . ALA A 1 888 ? 23.822 0.612 8.135 1.00 91.69 888 ALA A N 1
ATOM 6246 C CA . ALA A 1 888 ? 22.931 -0.123 7.249 1.00 91.69 888 ALA A CA 1
ATOM 6247 C C . ALA A 1 888 ? 23.509 -1.485 6.820 1.00 91.69 888 ALA A C 1
ATOM 6249 O O . ALA A 1 888 ? 24.643 -1.573 6.351 1.00 91.69 888 ALA A O 1
ATOM 6250 N N . SER A 1 889 ? 22.711 -2.546 6.904 1.00 94.38 889 SER A N 1
ATOM 6251 C CA . SER A 1 889 ? 23.053 -3.888 6.429 1.00 94.38 889 SER A CA 1
ATOM 6252 C C . SER A 1 889 ? 22.015 -4.371 5.419 1.00 94.38 889 SER A C 1
ATOM 6254 O O . SER A 1 889 ? 20.855 -4.559 5.778 1.00 94.38 889 SER A O 1
ATOM 6256 N N . ALA A 1 890 ? 22.407 -4.571 4.162 1.00 97.25 890 ALA A N 1
ATOM 6257 C CA . ALA A 1 890 ? 21.533 -5.058 3.095 1.00 97.25 890 ALA A CA 1
ATOM 6258 C C . ALA A 1 890 ? 22.059 -6.381 2.531 1.00 97.25 890 ALA A C 1
ATOM 6260 O O . ALA A 1 890 ? 23.182 -6.449 2.045 1.00 97.25 890 ALA A O 1
ATOM 6261 N N . THR A 1 891 ? 21.241 -7.429 2.548 1.00 97.69 891 THR A N 1
ATOM 6262 C CA . THR A 1 891 ? 21.518 -8.700 1.865 1.00 97.69 891 THR A CA 1
ATOM 6263 C C . THR A 1 891 ? 20.402 -8.986 0.874 1.00 97.69 891 THR A C 1
ATOM 6265 O O . THR A 1 891 ? 19.252 -9.115 1.276 1.00 97.69 891 THR A O 1
ATOM 6268 N N . LEU A 1 892 ? 20.724 -9.050 -0.414 1.00 98.00 892 LEU A N 1
ATOM 6269 C CA . LEU A 1 892 ? 19.800 -9.326 -1.508 1.00 98.00 892 LEU A CA 1
ATOM 6270 C C . LEU A 1 892 ? 20.321 -10.553 -2.259 1.00 98.00 892 LEU A C 1
ATOM 6272 O O . LEU A 1 892 ? 21.424 -10.513 -2.804 1.00 98.00 892 LEU A O 1
ATOM 6276 N N . ASP A 1 893 ? 19.547 -11.631 -2.270 1.00 97.69 893 ASP A N 1
ATOM 6277 C CA . ASP A 1 893 ? 19.918 -12.906 -2.889 1.00 97.69 893 ASP A CA 1
ATOM 6278 C C . ASP A 1 893 ? 18.815 -13.342 -3.860 1.00 97.69 893 ASP A C 1
ATOM 6280 O O . ASP A 1 893 ? 17.706 -13.680 -3.434 1.00 97.69 893 ASP A O 1
ATOM 6284 N N . TYR A 1 894 ? 19.088 -13.243 -5.163 1.00 97.94 894 TYR A N 1
ATOM 6285 C CA . TYR A 1 894 ? 18.110 -13.470 -6.222 1.00 97.94 894 TYR A CA 1
ATOM 6286 C C . TYR A 1 894 ? 18.543 -14.585 -7.169 1.00 97.94 894 TYR A C 1
ATOM 6288 O O . TYR A 1 894 ? 19.616 -14.528 -7.764 1.00 97.94 894 TYR A O 1
ATOM 6296 N N . SER A 1 895 ? 17.650 -15.551 -7.360 1.00 96.94 895 SER A N 1
ATOM 6297 C CA . SER A 1 895 ? 17.771 -16.659 -8.310 1.00 96.94 895 SER A CA 1
ATOM 6298 C C . SER A 1 895 ? 16.568 -16.672 -9.255 1.00 96.94 895 SER A C 1
ATOM 6300 O O . SER A 1 895 ? 15.454 -16.354 -8.832 1.00 96.94 895 SER A O 1
ATOM 6302 N N . ASP A 1 896 ? 16.771 -16.961 -10.542 1.00 97.44 896 ASP A N 1
ATOM 6303 C CA . ASP A 1 896 ? 15.698 -17.064 -11.551 1.00 97.44 896 ASP A CA 1
ATOM 6304 C C . ASP A 1 896 ? 14.749 -15.839 -11.620 1.00 97.44 896 ASP A C 1
ATOM 6306 O O . ASP A 1 896 ? 13.595 -15.935 -12.038 1.00 97.44 896 ASP A O 1
ATOM 6310 N N . SER A 1 897 ? 15.208 -14.665 -11.176 1.00 98.12 897 SER A N 1
ATOM 6311 C CA . SER A 1 897 ? 14.361 -13.509 -10.857 1.00 98.12 897 SER A CA 1
ATOM 6312 C C . SER A 1 897 ? 14.503 -12.364 -11.865 1.00 98.12 897 SER A C 1
ATOM 6314 O O . SER A 1 897 ? 15.506 -12.223 -12.566 1.00 98.12 897 SER A O 1
ATOM 6316 N N . LYS A 1 898 ? 13.498 -11.485 -11.920 1.00 97.75 898 LYS A N 1
ATOM 6317 C CA . LYS A 1 898 ? 13.468 -10.264 -12.736 1.00 97.75 898 LYS A CA 1
ATOM 6318 C C . LYS A 1 898 ? 13.292 -9.033 -11.853 1.00 97.75 898 LYS A C 1
ATOM 6320 O O . LYS A 1 898 ? 12.243 -8.835 -11.251 1.00 97.75 898 LYS A O 1
ATOM 6325 N N . ILE A 1 899 ? 14.298 -8.170 -11.814 1.00 98.06 899 ILE A N 1
ATOM 6326 C CA . ILE A 1 899 ? 14.314 -6.945 -11.018 1.00 98.06 899 ILE A CA 1
ATOM 6327 C C . ILE A 1 899 ? 14.309 -5.754 -11.979 1.00 98.06 899 ILE A C 1
ATOM 6329 O O . ILE A 1 899 ? 15.232 -5.620 -12.770 1.00 98.06 899 ILE A O 1
ATOM 6333 N N . ASN A 1 900 ? 13.287 -4.897 -11.932 1.00 97.50 900 ASN A N 1
ATOM 6334 C CA . ASN A 1 900 ? 13.142 -3.714 -12.791 1.00 97.50 900 ASN A CA 1
ATOM 6335 C C . ASN A 1 900 ? 12.885 -2.462 -11.944 1.00 97.50 900 ASN A C 1
ATOM 6337 O O . ASN A 1 900 ? 11.763 -2.231 -11.503 1.00 97.50 900 ASN A O 1
ATOM 6341 N N . ILE A 1 901 ? 13.903 -1.642 -11.707 1.00 98.00 901 ILE A N 1
ATOM 6342 C CA . ILE A 1 901 ? 13.833 -0.524 -10.755 1.00 98.00 901 ILE A CA 1
ATOM 6343 C C . ILE A 1 901 ? 14.166 0.826 -11.399 1.00 98.00 901 ILE A C 1
ATOM 6345 O O . ILE A 1 901 ? 14.758 0.895 -12.476 1.00 98.00 901 ILE A O 1
ATOM 6349 N N . GLY A 1 902 ? 13.793 1.915 -10.726 1.00 95.88 902 GLY A N 1
ATOM 6350 C CA . GLY A 1 902 ? 14.224 3.275 -11.059 1.00 95.88 902 GLY A CA 1
ATOM 6351 C C . GLY A 1 902 ? 15.670 3.548 -10.620 1.00 95.88 902 GLY A C 1
ATOM 6352 O O . GLY A 1 902 ? 16.609 2.927 -11.119 1.00 95.88 902 GLY A O 1
ATOM 6353 N N . ASN A 1 903 ? 15.859 4.487 -9.687 1.00 97.25 903 ASN A N 1
ATOM 6354 C CA . ASN A 1 903 ? 17.128 4.680 -8.974 1.00 97.25 903 ASN A CA 1
ATOM 6355 C C . ASN A 1 903 ? 17.219 3.735 -7.767 1.00 97.25 903 ASN A C 1
ATOM 6357 O O . ASN A 1 903 ? 16.248 3.593 -7.029 1.00 97.25 903 ASN A O 1
ATOM 6361 N N . GLY A 1 904 ? 18.373 3.126 -7.523 1.00 97.00 904 GLY A N 1
ATOM 6362 C CA . GLY A 1 904 ? 18.590 2.176 -6.430 1.00 97.00 904 GLY A CA 1
ATOM 6363 C C . GLY A 1 904 ? 19.569 2.689 -5.379 1.00 97.00 904 GLY A C 1
ATOM 6364 O O . GLY A 1 904 ? 20.611 3.238 -5.726 1.00 97.00 904 GLY A O 1
ATOM 6365 N N . TYR A 1 905 ? 19.253 2.470 -4.104 1.00 96.38 905 TYR A N 1
ATOM 6366 C CA . TYR A 1 905 ? 20.078 2.837 -2.948 1.00 96.38 905 TYR A CA 1
ATOM 6367 C C . TYR A 1 905 ? 20.143 1.649 -1.982 1.00 96.38 905 TYR A C 1
ATOM 6369 O O . TYR A 1 905 ? 19.226 1.444 -1.191 1.00 96.38 905 TYR A O 1
ATOM 6377 N N . ILE A 1 906 ? 21.194 0.838 -2.062 1.00 96.38 906 ILE A N 1
ATOM 6378 C CA . ILE A 1 906 ? 21.299 -0.448 -1.363 1.00 96.38 906 ILE A CA 1
ATOM 6379 C C . ILE A 1 906 ? 22.453 -0.368 -0.358 1.00 96.38 906 ILE A C 1
ATOM 6381 O O . ILE A 1 906 ? 23.607 -0.253 -0.755 1.00 96.38 906 ILE A O 1
ATOM 6385 N N . GLY A 1 907 ? 22.158 -0.391 0.941 1.00 94.19 907 GLY A N 1
ATOM 6386 C CA . GLY A 1 907 ? 23.147 -0.220 2.006 1.00 94.19 907 GLY A CA 1
ATOM 6387 C C . GLY A 1 907 ? 23.815 1.153 1.950 1.00 94.19 907 GLY A C 1
ATOM 6388 O O . GLY A 1 907 ? 25.002 1.265 1.658 1.00 94.19 907 GLY A O 1
ATOM 6389 N N . VAL A 1 908 ? 23.057 2.222 2.192 1.00 91.31 908 VAL A N 1
ATOM 6390 C CA . VAL A 1 908 ? 23.562 3.605 2.097 1.00 91.31 908 VAL A CA 1
ATOM 6391 C C . VAL A 1 908 ? 23.514 4.301 3.457 1.00 91.31 908 VAL A C 1
ATOM 6393 O O . VAL A 1 908 ? 22.450 4.424 4.052 1.00 91.31 908 VAL A O 1
ATOM 6396 N N . GLY A 1 909 ? 24.650 4.812 3.923 1.00 88.38 909 GLY A N 1
ATOM 6397 C CA . GLY A 1 909 ? 24.810 5.615 5.139 1.00 88.38 909 GLY A CA 1
ATOM 6398 C C . GLY A 1 909 ? 26.213 5.486 5.742 1.00 88.38 909 GLY A C 1
ATOM 6399 O O . GLY A 1 909 ? 27.061 4.808 5.165 1.00 88.38 909 GLY A O 1
ATOM 6400 N N . GLU A 1 910 ? 26.483 6.176 6.863 1.00 88.00 910 GLU A N 1
ATOM 6401 C CA . GLU A 1 910 ? 27.844 6.364 7.416 1.00 88.00 910 GLU A CA 1
ATOM 6402 C C . GLU A 1 910 ? 28.682 5.083 7.475 1.00 88.00 910 GLU A C 1
ATOM 6404 O O . GLU A 1 910 ? 29.828 5.092 7.037 1.00 88.00 910 GLU A O 1
ATOM 6409 N N . LYS A 1 911 ? 28.118 3.986 7.979 1.00 90.62 911 LYS A N 1
ATOM 6410 C CA . LYS A 1 911 ? 28.674 2.638 7.927 1.00 90.62 911 LYS A CA 1
ATOM 6411 C C . LYS A 1 911 ? 27.688 1.727 7.213 1.00 90.62 911 LYS A C 1
ATOM 6413 O O . LYS A 1 911 ? 26.516 1.688 7.577 1.00 90.62 911 LYS A O 1
ATOM 6418 N N . SER A 1 912 ? 28.139 0.973 6.216 1.00 92.00 912 SER A N 1
ATOM 6419 C CA . SER A 1 912 ? 27.253 0.042 5.509 1.00 92.00 912 SER A CA 1
ATOM 6420 C C . SER A 1 912 ? 27.910 -1.284 5.150 1.00 92.00 912 SER A C 1
ATOM 6422 O O . SER A 1 912 ? 29.099 -1.347 4.838 1.00 92.00 912 SER A O 1
ATOM 6424 N N . HIS A 1 913 ? 27.120 -2.357 5.188 1.00 93.62 913 HIS A N 1
ATOM 6425 C CA . HIS A 1 913 ? 27.502 -3.692 4.741 1.00 93.62 913 HIS A CA 1
ATOM 6426 C C . HIS A 1 913 ? 26.460 -4.209 3.749 1.00 93.62 913 HIS A C 1
ATOM 6428 O O . HIS A 1 913 ? 25.294 -4.369 4.096 1.00 93.62 913 HIS A O 1
ATOM 6434 N N . THR A 1 914 ? 26.863 -4.447 2.506 1.00 96.50 914 THR A N 1
ATOM 6435 C CA . THR A 1 914 ? 25.945 -4.810 1.425 1.00 96.50 914 THR A CA 1
ATOM 6436 C C . THR A 1 914 ? 26.399 -6.073 0.719 1.00 96.50 914 THR A C 1
ATOM 6438 O O . THR A 1 914 ? 27.563 -6.188 0.337 1.00 96.50 914 THR A O 1
ATOM 6441 N N . LEU A 1 915 ? 25.465 -6.991 0.498 1.00 96.56 915 LEU A N 1
ATOM 6442 C CA . LEU A 1 915 ? 25.628 -8.182 -0.320 1.00 96.56 915 LEU A CA 1
ATOM 6443 C C . LEU A 1 915 ? 24.498 -8.228 -1.353 1.00 96.56 915 LEU A C 1
ATOM 6445 O O . LEU A 1 915 ? 23.334 -8.276 -0.973 1.00 96.56 915 LEU A O 1
ATOM 6449 N N . LEU A 1 916 ? 24.835 -8.228 -2.640 1.00 97.25 916 LEU A N 1
ATOM 6450 C CA . LEU A 1 916 ? 23.900 -8.456 -3.744 1.00 97.25 916 LEU A CA 1
ATOM 6451 C C . LEU A 1 916 ? 24.375 -9.663 -4.556 1.00 97.25 916 LEU A C 1
ATOM 6453 O O . LEU A 1 916 ? 25.482 -9.647 -5.091 1.00 97.25 916 LEU A O 1
ATOM 6457 N N . LYS A 1 917 ? 23.542 -10.694 -4.666 1.00 97.56 917 LYS A N 1
ATOM 6458 C CA . LYS A 1 917 ? 23.790 -11.879 -5.490 1.00 97.56 917 LYS A CA 1
ATOM 6459 C C . LYS A 1 917 ? 22.676 -12.051 -6.509 1.00 97.56 917 LYS A C 1
ATOM 6461 O O . LYS A 1 917 ? 21.502 -11.947 -6.157 1.00 97.56 917 LYS A O 1
ATOM 6466 N N . LEU A 1 918 ? 23.063 -12.289 -7.755 1.00 97.38 918 LEU A N 1
ATOM 6467 C CA . LEU A 1 918 ? 22.177 -12.595 -8.870 1.00 97.38 918 LEU A CA 1
ATOM 6468 C C . LEU A 1 918 ? 22.647 -13.897 -9.512 1.00 97.38 918 LEU A C 1
ATOM 6470 O O . LEU A 1 918 ? 23.773 -13.943 -9.993 1.00 97.38 918 LEU A O 1
ATOM 6474 N N . ASP A 1 919 ? 21.787 -14.903 -9.576 1.00 95.94 919 ASP A N 1
ATOM 6475 C CA . ASP A 1 919 ? 22.021 -16.148 -10.309 1.00 95.94 919 ASP A CA 1
ATOM 6476 C C . ASP A 1 919 ? 20.857 -16.380 -11.283 1.00 95.94 919 ASP A C 1
ATOM 6478 O O . ASP A 1 919 ? 19.689 -16.249 -10.909 1.00 95.94 919 ASP A O 1
ATOM 6482 N N . ASN A 1 920 ? 21.153 -16.661 -12.556 1.00 96.19 920 ASN A N 1
ATOM 6483 C CA . ASN A 1 920 ? 20.166 -16.800 -13.635 1.00 96.19 920 ASN A CA 1
ATOM 6484 C C . ASN A 1 920 ? 19.067 -15.707 -13.641 1.00 96.19 920 ASN A C 1
ATOM 6486 O O . ASN A 1 920 ? 17.892 -15.980 -13.885 1.00 96.19 920 ASN A O 1
ATOM 6490 N N . SER A 1 921 ? 19.430 -14.463 -13.304 1.00 97.12 921 SER A N 1
ATOM 6491 C CA . SER A 1 921 ? 18.478 -13.376 -13.026 1.00 97.12 921 SER A CA 1
ATOM 6492 C C . SER A 1 921 ? 18.724 -12.140 -13.893 1.00 97.12 921 SER A C 1
ATOM 6494 O O . SER A 1 921 ? 19.852 -11.834 -14.276 1.00 97.12 921 SER A O 1
ATOM 6496 N N . THR A 1 922 ? 17.680 -11.360 -14.177 1.00 96.38 922 THR A N 1
ATOM 6497 C CA . THR A 1 922 ? 17.819 -10.061 -14.859 1.00 96.38 922 THR A CA 1
ATOM 6498 C C . THR A 1 922 ? 17.660 -8.909 -13.876 1.00 96.38 922 THR A C 1
ATOM 6500 O O . THR A 1 922 ? 16.641 -8.839 -13.193 1.00 96.38 922 THR A O 1
ATOM 6503 N N . PHE A 1 923 ? 18.605 -7.972 -13.852 1.00 97.19 923 PHE A N 1
ATOM 6504 C CA . PHE A 1 923 ? 18.549 -6.760 -13.033 1.00 97.19 923 PHE A CA 1
ATOM 6505 C C . PHE A 1 923 ? 18.618 -5.520 -13.923 1.00 97.19 923 PHE A C 1
ATOM 6507 O O . PHE A 1 923 ? 19.672 -5.195 -14.464 1.00 97.19 923 PHE A O 1
ATOM 6514 N N . HIS A 1 924 ? 17.500 -4.822 -14.086 1.00 97.50 924 HIS A N 1
ATOM 6515 C CA . HIS A 1 924 ? 17.393 -3.596 -14.859 1.00 97.50 924 HIS A CA 1
ATOM 6516 C C . HIS A 1 924 ? 17.165 -2.386 -13.952 1.00 97.50 924 HIS A C 1
ATOM 6518 O O . HIS A 1 924 ? 16.243 -2.384 -13.138 1.00 97.50 924 HIS A O 1
ATOM 6524 N N . ALA A 1 925 ? 17.953 -1.331 -14.141 1.00 97.50 925 ALA A N 1
ATOM 6525 C CA . ALA A 1 925 ? 17.759 -0.044 -13.487 1.00 97.50 925 ALA A CA 1
ATOM 6526 C C . ALA A 1 925 ? 17.634 1.077 -14.522 1.00 97.50 925 ALA A C 1
ATOM 6528 O O . ALA A 1 925 ? 18.523 1.282 -15.354 1.00 97.50 925 ALA A O 1
ATOM 6529 N N . ALA A 1 926 ? 16.540 1.832 -14.464 1.00 95.81 926 ALA A N 1
ATOM 6530 C CA . ALA A 1 926 ? 16.305 2.962 -15.355 1.00 95.81 926 ALA A CA 1
ATOM 6531 C C . ALA A 1 926 ? 17.110 4.217 -14.965 1.00 95.81 926 ALA A C 1
ATOM 6533 O O . ALA A 1 926 ? 17.246 5.118 -15.793 1.00 95.81 926 ALA A O 1
ATOM 6534 N N . GLY A 1 927 ? 17.631 4.275 -13.735 1.00 95.69 927 GLY A N 1
ATOM 6535 C CA . GLY A 1 927 ? 18.433 5.376 -13.202 1.00 95.69 927 GLY A CA 1
ATOM 6536 C C . GLY A 1 927 ? 19.804 4.935 -12.677 1.00 95.69 927 GLY A C 1
ATOM 6537 O O . GLY A 1 927 ? 20.411 4.002 -13.204 1.00 95.69 927 GLY A O 1
ATOM 6538 N N . ASN A 1 928 ? 20.297 5.638 -11.655 1.00 97.38 928 ASN A N 1
ATOM 6539 C CA . ASN A 1 928 ? 21.558 5.339 -10.973 1.00 97.38 928 ASN A CA 1
ATOM 6540 C C . ASN A 1 928 ? 21.363 4.275 -9.888 1.00 97.38 928 ASN A C 1
ATOM 6542 O O . ASN A 1 928 ? 20.298 4.194 -9.280 1.00 97.38 928 ASN A O 1
ATOM 6546 N N . ILE A 1 929 ? 22.416 3.523 -9.592 1.00 97.19 929 ILE A N 1
ATOM 6547 C CA . ILE A 1 929 ? 22.479 2.535 -8.519 1.00 97.19 929 ILE A CA 1
ATOM 6548 C C . ILE A 1 929 ? 23.647 2.882 -7.596 1.00 97.19 929 ILE A C 1
ATOM 6550 O O . ILE A 1 929 ? 24.780 2.960 -8.056 1.00 97.19 929 ILE A O 1
ATOM 6554 N N . ASP A 1 930 ? 23.383 3.053 -6.303 1.00 96.12 930 ASP A N 1
ATOM 6555 C CA . ASP A 1 930 ? 24.391 3.181 -5.249 1.00 96.12 930 ASP A CA 1
ATOM 6556 C C . ASP A 1 930 ? 24.322 1.940 -4.334 1.00 96.12 930 ASP A C 1
ATOM 6558 O O . ASP A 1 930 ? 23.268 1.657 -3.764 1.00 96.12 930 ASP A O 1
ATOM 6562 N N . ILE A 1 931 ? 25.426 1.202 -4.180 1.00 95.69 931 ILE A N 1
ATOM 6563 C CA . ILE A 1 931 ? 25.539 -0.023 -3.368 1.00 95.69 931 ILE A CA 1
ATOM 6564 C C . ILE A 1 931 ? 26.681 0.153 -2.361 1.00 95.69 931 ILE A C 1
ATOM 6566 O O . ILE A 1 931 ? 27.840 0.240 -2.757 1.00 95.69 931 ILE A O 1
ATOM 6570 N N . GLY A 1 932 ? 26.395 0.202 -1.060 1.00 93.25 932 GLY A N 1
ATOM 6571 C CA . GLY A 1 932 ? 27.421 0.423 -0.034 1.00 93.25 932 GLY A CA 1
ATOM 6572 C C . GLY A 1 932 ? 28.062 1.811 -0.125 1.00 93.25 932 GLY A C 1
ATOM 6573 O O . GLY A 1 932 ? 29.249 1.929 -0.445 1.00 93.25 932 GLY A O 1
ATOM 6574 N N . LYS A 1 933 ? 27.293 2.874 0.140 1.00 90.12 933 LYS A N 1
ATOM 6575 C CA . LYS A 1 933 ? 27.757 4.274 0.032 1.00 90.12 933 LYS A CA 1
ATOM 6576 C C . LYS A 1 933 ? 27.658 5.045 1.351 1.00 90.12 933 LYS A C 1
ATOM 6578 O O . LYS A 1 933 ? 26.592 5.065 1.952 1.00 90.12 933 LYS A O 1
ATOM 6583 N N . GLY A 1 934 ? 28.733 5.716 1.762 1.00 90.00 934 GLY A N 1
ATOM 6584 C CA . GLY A 1 934 ? 28.855 6.518 2.992 1.00 90.00 934 GLY A CA 1
ATOM 6585 C C . GLY A 1 934 ? 30.276 6.476 3.562 1.00 90.00 934 GLY A C 1
ATOM 6586 O O . GLY A 1 934 ? 31.171 6.060 2.856 1.00 90.00 934 GLY A O 1
ATOM 6587 N N . SER A 1 935 ? 30.553 6.914 4.791 1.00 87.69 935 SER A N 1
ATOM 6588 C CA . SER A 1 935 ? 31.942 7.069 5.276 1.00 87.69 935 SER A CA 1
ATOM 6589 C C . SER A 1 935 ? 32.769 5.774 5.361 1.00 87.69 935 SER A C 1
ATOM 6591 O O . SER A 1 935 ? 33.955 5.806 5.055 1.00 87.69 935 SER A O 1
ATOM 6593 N N . SER A 1 936 ? 32.199 4.631 5.746 1.00 90.44 936 SER A N 1
ATOM 6594 C CA . SER A 1 936 ? 32.900 3.342 5.832 1.00 90.44 936 SER A CA 1
ATOM 6595 C C . SER A 1 936 ? 32.025 2.201 5.326 1.00 90.44 936 SER A C 1
ATOM 6597 O O . SER A 1 936 ? 31.040 1.836 5.960 1.00 90.44 936 SER A O 1
ATOM 6599 N N . THR A 1 937 ? 32.352 1.624 4.175 1.00 91.75 937 THR A N 1
ATOM 6600 C CA . THR A 1 937 ? 31.422 0.723 3.482 1.00 91.75 937 THR A CA 1
ATOM 6601 C C . THR A 1 937 ? 32.076 -0.579 3.057 1.00 91.75 937 THR A C 1
ATOM 6603 O O . THR A 1 937 ? 33.262 -0.627 2.746 1.00 91.75 937 THR A O 1
ATOM 6606 N N . ILE A 1 938 ? 31.295 -1.657 3.057 1.00 92.38 938 ILE A N 1
ATOM 6607 C CA . ILE A 1 938 ? 31.653 -2.950 2.477 1.00 92.38 938 ILE A CA 1
ATOM 6608 C C . ILE A 1 938 ? 30.532 -3.314 1.506 1.00 92.38 938 ILE A C 1
ATOM 6610 O O . ILE A 1 938 ? 29.388 -3.465 1.928 1.00 92.38 938 ILE A O 1
ATOM 6614 N N . ALA A 1 939 ? 30.840 -3.442 0.221 1.00 96.12 939 ALA A N 1
ATOM 6615 C CA . ALA A 1 939 ? 29.876 -3.738 -0.831 1.00 96.12 939 ALA A CA 1
ATOM 6616 C C . ALA A 1 939 ? 30.351 -4.930 -1.661 1.00 96.12 939 ALA A C 1
ATOM 6618 O O . ALA A 1 939 ? 31.346 -4.832 -2.371 1.00 96.12 939 ALA A O 1
ATOM 6619 N N . ASN A 1 940 ? 29.621 -6.041 -1.594 1.00 96.62 940 ASN A N 1
ATOM 6620 C CA . ASN A 1 940 ? 29.899 -7.254 -2.351 1.00 96.62 940 ASN A CA 1
ATOM 6621 C C . ASN A 1 940 ? 28.768 -7.497 -3.350 1.00 96.62 940 ASN A C 1
ATOM 6623 O O . ASN A 1 940 ? 27.624 -7.702 -2.949 1.00 96.62 940 ASN A O 1
ATOM 6627 N N . VAL A 1 941 ? 29.085 -7.514 -4.640 1.00 97.31 941 VAL A N 1
ATOM 6628 C CA . VAL A 1 941 ? 28.125 -7.799 -5.709 1.00 97.31 941 VAL A CA 1
ATOM 6629 C C . VAL A 1 941 ? 28.616 -8.976 -6.544 1.00 97.31 941 VAL A C 1
ATOM 6631 O O . VAL A 1 941 ? 29.773 -9.020 -6.968 1.00 97.31 941 VAL A O 1
ATOM 6634 N N . SER A 1 942 ? 27.735 -9.943 -6.777 1.00 96.94 942 SER A N 1
ATOM 6635 C CA . SER A 1 942 ? 27.999 -11.114 -7.605 1.00 96.94 942 SER A CA 1
ATOM 6636 C C . SER A 1 942 ? 26.900 -11.277 -8.644 1.00 96.94 942 SER A C 1
ATOM 6638 O O . SER A 1 942 ? 25.732 -11.434 -8.299 1.00 96.94 942 SER A O 1
ATOM 6640 N N . VAL A 1 943 ? 27.291 -11.194 -9.912 1.00 95.94 943 VAL A N 1
ATOM 6641 C CA . VAL A 1 943 ? 26.462 -11.480 -11.081 1.00 95.94 943 VAL A CA 1
ATOM 6642 C C . VAL A 1 943 ? 26.906 -12.842 -11.603 1.00 95.94 943 VAL A C 1
ATOM 6644 O O . VAL A 1 943 ? 27.858 -12.945 -12.377 1.00 95.94 943 VAL A O 1
ATOM 6647 N N . GLY A 1 944 ? 26.287 -13.888 -11.071 1.00 93.94 944 GLY A N 1
ATOM 6648 C CA . GLY A 1 944 ? 26.550 -15.281 -11.399 1.00 93.94 944 GLY A CA 1
ATOM 6649 C C . GLY A 1 944 ? 25.836 -15.742 -12.666 1.00 93.94 944 GLY A C 1
ATOM 6650 O O . GLY A 1 944 ? 25.077 -14.998 -13.287 1.00 93.94 944 GLY A O 1
ATOM 6651 N N . ALA A 1 945 ? 26.099 -16.991 -13.045 1.00 90.69 945 ALA A N 1
ATOM 6652 C CA . ALA A 1 945 ? 25.838 -17.527 -14.377 1.00 90.69 945 ALA A CA 1
ATOM 6653 C C . ALA A 1 945 ? 24.403 -17.321 -14.883 1.00 90.69 945 ALA A C 1
ATOM 6655 O O . ALA A 1 945 ? 23.431 -17.496 -14.146 1.00 90.69 945 ALA A O 1
ATOM 6656 N N . GLY A 1 946 ? 24.280 -16.982 -16.170 1.00 89.62 946 GLY A N 1
ATOM 6657 C CA . GLY A 1 946 ? 22.994 -16.766 -16.838 1.00 89.62 946 GLY A CA 1
ATOM 6658 C C . GLY A 1 946 ? 22.314 -15.442 -16.483 1.00 89.62 946 GLY A C 1
ATOM 6659 O O . GLY A 1 946 ? 21.200 -15.186 -16.945 1.00 89.62 946 GLY A O 1
ATOM 6660 N N . SER A 1 947 ? 22.955 -14.589 -15.680 1.00 95.81 947 SER A N 1
ATOM 6661 C CA . SER A 1 947 ? 22.384 -13.309 -15.279 1.00 95.81 947 SER A CA 1
ATOM 6662 C C . SER A 1 947 ? 22.683 -12.199 -16.285 1.00 95.81 947 SER A C 1
ATOM 6664 O O . SER A 1 947 ? 23.700 -12.194 -16.976 1.00 95.81 947 SER A O 1
ATOM 6666 N N . ASN A 1 948 ? 21.802 -11.201 -16.336 1.00 91.06 948 ASN A N 1
ATOM 6667 C CA . ASN A 1 948 ? 22.015 -9.981 -17.110 1.00 91.06 948 ASN A CA 1
ATOM 6668 C C . ASN A 1 948 ? 21.736 -8.759 -16.239 1.00 91.06 948 ASN A C 1
ATOM 6670 O O . ASN A 1 948 ? 20.614 -8.578 -15.765 1.00 91.06 948 ASN A O 1
ATOM 6674 N N . MET A 1 949 ? 22.725 -7.888 -16.062 1.00 96.44 949 MET A N 1
ATOM 6675 C CA . MET A 1 949 ? 22.550 -6.627 -15.338 1.00 96.44 949 MET A CA 1
ATOM 6676 C C . MET A 1 949 ? 22.642 -5.453 -16.317 1.00 96.44 949 MET A C 1
ATOM 6678 O O . MET A 1 949 ? 23.596 -5.337 -17.077 1.00 96.44 949 MET A O 1
ATOM 6682 N N . SER A 1 950 ? 21.636 -4.580 -16.323 1.00 96.81 950 SER A N 1
ATOM 6683 C CA . SER A 1 950 ? 21.524 -3.428 -17.219 1.00 96.81 950 SER A CA 1
ATOM 6684 C C . SER A 1 950 ? 21.115 -2.177 -16.443 1.00 96.81 950 SER A C 1
ATOM 6686 O O . SER A 1 950 ? 19.971 -2.050 -16.019 1.00 96.81 950 SER A O 1
ATOM 6688 N N . ILE A 1 951 ? 22.029 -1.230 -16.268 1.00 97.62 951 ILE A N 1
ATOM 6689 C CA . ILE A 1 951 ? 21.811 0.015 -15.522 1.00 97.62 951 ILE A CA 1
ATOM 6690 C C . ILE A 1 951 ? 21.968 1.168 -16.505 1.00 97.62 951 ILE A C 1
ATOM 6692 O O . ILE A 1 951 ? 23.010 1.294 -17.132 1.00 97.62 951 ILE A O 1
ATOM 6696 N N . LYS A 1 952 ? 20.955 2.020 -16.678 1.00 95.50 952 LYS A N 1
ATOM 6697 C CA . LYS A 1 952 ? 21.052 3.157 -17.613 1.00 95.50 952 LYS A CA 1
ATOM 6698 C C . LYS A 1 952 ? 21.952 4.281 -17.092 1.00 95.50 952 LYS A C 1
ATOM 6700 O O . LYS A 1 952 ? 22.606 4.949 -17.889 1.00 95.50 952 LYS A O 1
ATOM 6705 N N . GLY A 1 953 ? 21.948 4.512 -15.780 1.00 96.44 953 GLY A N 1
ATOM 6706 C CA . GLY A 1 953 ? 22.753 5.537 -15.121 1.00 96.44 953 GLY A CA 1
ATOM 6707 C C . GLY A 1 953 ? 24.134 5.041 -14.687 1.00 96.44 953 GLY A C 1
ATOM 6708 O O . GLY A 1 953 ? 24.723 4.155 -15.307 1.00 96.44 953 GLY A O 1
ATOM 6709 N N . ASN A 1 954 ? 24.648 5.637 -13.611 1.00 96.38 954 ASN A N 1
ATOM 6710 C CA . ASN A 1 954 ? 25.867 5.207 -12.929 1.00 96.38 954 ASN A CA 1
ATOM 6711 C C . ASN A 1 954 ? 25.581 4.035 -11.987 1.00 96.38 954 ASN A C 1
ATOM 6713 O O . ASN A 1 954 ? 24.538 4.012 -11.335 1.00 96.38 954 ASN A O 1
ATOM 6717 N N . ALA A 1 955 ? 26.534 3.121 -11.856 1.00 96.62 955 ALA A N 1
ATOM 6718 C CA . ALA A 1 955 ? 26.552 2.090 -10.826 1.00 96.62 955 ALA A CA 1
ATOM 6719 C C . ALA A 1 955 ? 27.732 2.350 -9.882 1.00 96.62 955 ALA A C 1
ATOM 6721 O O . ALA A 1 955 ? 28.875 2.086 -10.239 1.00 96.62 955 ALA A O 1
ATOM 6722 N N . SER A 1 956 ? 27.468 2.887 -8.693 1.00 95.88 956 SER A N 1
ATOM 6723 C CA . SER A 1 956 ? 28.479 3.209 -7.682 1.00 95.88 956 SER A CA 1
ATOM 6724 C C . SER A 1 956 ? 28.473 2.157 -6.577 1.00 95.88 956 SER A C 1
ATOM 6726 O O . SER A 1 956 ? 27.468 1.990 -5.893 1.00 95.88 956 SER A O 1
ATOM 6728 N N . ILE A 1 957 ? 29.581 1.453 -6.373 1.00 95.31 957 ILE A N 1
ATOM 6729 C CA . ILE A 1 957 ? 29.671 0.297 -5.477 1.00 95.31 957 ILE A CA 1
ATOM 6730 C C . ILE A 1 957 ? 30.867 0.491 -4.546 1.00 95.31 957 ILE A C 1
ATOM 6732 O O . ILE A 1 957 ? 32.004 0.614 -4.995 1.00 95.31 957 ILE A O 1
ATOM 6736 N N . GLY A 1 958 ? 30.615 0.548 -3.240 1.00 92.56 958 GLY A N 1
ATOM 6737 C CA . GLY A 1 958 ? 31.638 0.861 -2.244 1.00 92.56 958 GLY A CA 1
ATOM 6738 C C . GLY A 1 958 ? 32.192 2.276 -2.426 1.00 92.56 958 GLY A C 1
ATOM 6739 O O . GLY A 1 958 ? 33.331 2.449 -2.848 1.00 92.56 958 GLY A O 1
ATOM 6740 N N . VAL A 1 959 ? 31.398 3.303 -2.119 1.00 89.44 959 VAL A N 1
ATOM 6741 C CA . VAL A 1 959 ? 31.828 4.713 -2.213 1.00 89.44 959 VAL A CA 1
ATOM 6742 C C . VAL A 1 959 ? 31.832 5.353 -0.829 1.00 89.44 959 VAL A C 1
ATOM 6744 O O . VAL A 1 959 ? 30.787 5.424 -0.189 1.00 89.44 959 VAL A O 1
ATOM 6747 N N . GLY A 1 960 ? 32.992 5.821 -0.370 1.00 88.56 960 GLY A N 1
ATOM 6748 C CA . GLY A 1 960 ? 33.207 6.271 0.997 1.00 88.56 960 GLY A CA 1
ATOM 6749 C C . GLY A 1 960 ? 34.638 6.597 1.396 1.00 88.56 960 GLY A C 1
ATOM 6750 O O . GLY A 1 960 ? 35.584 6.189 0.730 1.00 88.56 960 GLY A O 1
ATOM 6751 N N . ASP A 1 961 ? 34.813 7.271 2.538 1.00 84.94 961 ASP A N 1
ATOM 6752 C CA . ASP A 1 961 ? 36.142 7.568 3.098 1.00 84.94 961 ASP A CA 1
ATOM 6753 C C . ASP A 1 961 ? 36.982 6.300 3.335 1.00 84.94 961 ASP A C 1
ATOM 6755 O O . ASP A 1 961 ? 38.197 6.338 3.168 1.00 84.94 961 ASP A O 1
ATOM 6759 N N . GLN A 1 962 ? 36.335 5.198 3.725 1.00 87.94 962 GLN A N 1
ATOM 6760 C CA . GLN A 1 962 ? 36.901 3.873 3.996 1.00 87.94 962 GLN A CA 1
ATOM 6761 C C . GLN A 1 962 ? 36.045 2.791 3.310 1.00 87.94 962 GLN A C 1
ATOM 6763 O O . GLN A 1 962 ? 35.247 2.123 3.973 1.00 87.94 962 GLN A O 1
ATOM 6768 N N . ALA A 1 963 ? 36.151 2.638 1.989 1.00 90.88 963 ALA A N 1
ATOM 6769 C CA . ALA A 1 963 ? 35.269 1.751 1.222 1.00 90.88 963 ALA A CA 1
ATOM 6770 C C . ALA A 1 963 ? 35.957 0.466 0.736 1.00 90.88 963 ALA A C 1
ATOM 6772 O O . ALA A 1 963 ? 37.051 0.513 0.186 1.00 90.88 963 ALA A O 1
ATOM 6773 N N . LYS A 1 964 ? 35.296 -0.683 0.881 1.00 92.69 964 LYS A N 1
ATOM 6774 C CA . LYS A 1 964 ? 35.712 -1.982 0.335 1.00 92.69 964 LYS A CA 1
ATOM 6775 C C . LYS A 1 964 ? 34.655 -2.465 -0.654 1.00 92.69 964 LYS A C 1
ATOM 6777 O O . LYS A 1 964 ? 33.539 -2.779 -0.249 1.00 92.69 964 LYS A O 1
ATOM 6782 N N . ALA A 1 965 ? 34.985 -2.518 -1.935 1.00 95.12 965 ALA A N 1
ATOM 6783 C CA . ALA A 1 965 ? 34.103 -2.960 -3.007 1.00 95.12 965 ALA A CA 1
ATOM 6784 C C . ALA A 1 965 ? 34.622 -4.271 -3.607 1.00 95.12 965 ALA A C 1
ATOM 6786 O O . ALA A 1 965 ? 35.765 -4.328 -4.050 1.00 95.12 965 ALA A O 1
ATOM 6787 N N . LYS A 1 966 ? 33.782 -5.304 -3.673 1.00 95.69 966 LYS A N 1
ATOM 6788 C CA . LYS A 1 966 ? 34.046 -6.541 -4.414 1.00 95.69 966 LYS A CA 1
ATOM 6789 C C . LYS A 1 966 ? 32.953 -6.743 -5.454 1.00 95.69 966 LYS A C 1
ATOM 6791 O O . LYS A 1 966 ? 31.774 -6.797 -5.107 1.00 95.69 966 LYS A O 1
ATOM 6796 N N . PHE A 1 967 ? 33.331 -6.882 -6.717 1.00 96.88 967 PHE A N 1
ATOM 6797 C CA . PHE A 1 967 ? 32.404 -7.037 -7.832 1.00 96.88 967 PHE A CA 1
ATOM 6798 C C . PHE A 1 967 ? 32.819 -8.215 -8.715 1.00 96.88 967 PHE A C 1
ATOM 6800 O O . PHE A 1 967 ? 33.928 -8.246 -9.241 1.00 96.88 967 PHE A O 1
ATOM 6807 N N . SER A 1 968 ? 31.941 -9.199 -8.883 1.00 96.00 968 SER A N 1
ATOM 6808 C CA . SER A 1 968 ? 32.214 -10.390 -9.699 1.00 96.00 968 SER A CA 1
ATOM 6809 C C . SER A 1 968 ? 31.139 -10.586 -10.757 1.00 96.00 968 SER A C 1
ATOM 6811 O O . SER A 1 968 ? 29.954 -10.468 -10.451 1.00 96.00 968 SER A O 1
ATOM 6813 N N . VAL A 1 969 ? 31.554 -10.888 -11.986 1.00 95.75 969 VAL A N 1
ATOM 6814 C CA . VAL A 1 969 ? 30.679 -11.221 -13.117 1.00 95.75 969 VAL A CA 1
ATOM 6815 C C . VAL A 1 969 ? 31.163 -12.531 -13.717 1.00 95.75 969 VAL A C 1
ATOM 6817 O O . VAL A 1 969 ? 32.334 -12.637 -14.082 1.00 95.75 969 VAL A O 1
ATOM 6820 N N . LYS A 1 970 ? 30.279 -13.523 -13.797 1.00 96.50 970 LYS A N 1
ATOM 6821 C CA . LYS A 1 970 ? 30.595 -14.853 -14.313 1.00 96.50 970 LYS A CA 1
ATOM 6822 C C . LYS A 1 970 ? 29.494 -15.346 -15.248 1.00 96.50 970 LYS A C 1
ATOM 6824 O O . LYS A 1 970 ? 28.321 -15.291 -14.880 1.00 96.50 970 LYS A O 1
ATOM 6829 N N . ASP A 1 971 ? 29.876 -15.829 -16.431 1.00 95.81 971 ASP A N 1
ATOM 6830 C CA . ASP A 1 971 ? 28.975 -16.375 -17.460 1.00 95.81 971 ASP A CA 1
ATOM 6831 C C . ASP A 1 971 ? 27.742 -15.473 -17.727 1.00 95.81 971 ASP A C 1
ATOM 6833 O O . ASP A 1 971 ? 26.603 -15.951 -17.764 1.00 95.81 971 ASP A O 1
ATOM 6837 N N . SER A 1 972 ? 27.959 -14.152 -17.816 1.00 95.62 972 SER A N 1
ATOM 6838 C CA . SER A 1 972 ? 26.899 -13.130 -17.773 1.00 95.62 972 SER A CA 1
ATOM 6839 C C . SER A 1 972 ? 27.191 -11.903 -18.647 1.00 95.62 972 SER A C 1
ATOM 6841 O O . SER A 1 972 ? 28.325 -11.673 -19.072 1.00 95.62 972 SER A O 1
ATOM 6843 N N . VAL A 1 973 ? 26.167 -11.072 -18.885 1.00 92.31 973 VAL A N 1
ATOM 6844 C CA . VAL A 1 973 ? 26.315 -9.779 -19.580 1.00 92.31 973 VAL A CA 1
ATOM 6845 C C . VAL A 1 973 ? 25.964 -8.617 -18.651 1.00 92.31 973 VAL A C 1
ATOM 6847 O O . VAL A 1 973 ? 24.895 -8.571 -18.037 1.00 92.31 973 VAL A O 1
ATOM 6850 N N . LEU A 1 974 ? 26.858 -7.634 -18.580 1.00 96.00 974 LEU A N 1
ATOM 6851 C CA . LEU A 1 974 ? 26.715 -6.414 -17.797 1.00 96.00 974 LEU A CA 1
ATOM 6852 C C . LEU A 1 974 ? 26.732 -5.189 -18.718 1.00 96.00 974 LEU A C 1
ATOM 6854 O O . LEU A 1 974 ? 27.660 -5.008 -19.495 1.00 96.00 974 LEU A O 1
ATOM 6858 N N . ASN A 1 975 ? 25.718 -4.332 -18.614 1.00 96.62 975 ASN A N 1
ATOM 6859 C CA . ASN A 1 975 ? 25.571 -3.108 -19.401 1.00 96.62 975 ASN A CA 1
ATOM 6860 C C . ASN A 1 975 ? 25.329 -1.902 -18.485 1.00 96.62 975 ASN A C 1
ATOM 6862 O O . ASN A 1 975 ? 24.283 -1.823 -17.843 1.00 96.62 975 ASN A O 1
ATOM 6866 N N . ILE A 1 976 ? 26.244 -0.937 -18.463 1.00 97.25 976 ILE A N 1
ATOM 6867 C CA . ILE A 1 976 ? 26.151 0.301 -17.681 1.00 97.25 976 ILE A CA 1
ATOM 6868 C C . ILE A 1 976 ? 26.142 1.495 -18.642 1.00 97.25 976 ILE A C 1
ATOM 6870 O O . ILE A 1 976 ? 27.085 1.719 -19.391 1.00 97.25 976 ILE A O 1
ATOM 6874 N N . GLY A 1 977 ? 25.065 2.275 -18.662 1.00 94.38 977 GLY A N 1
ATOM 6875 C CA . GLY A 1 977 ? 24.896 3.357 -19.631 1.00 94.38 977 GLY A CA 1
ATOM 6876 C C . GLY A 1 977 ? 25.786 4.570 -19.358 1.00 94.38 977 GLY A C 1
ATOM 6877 O O . GLY A 1 977 ? 26.215 5.227 -20.302 1.00 94.38 977 GLY A O 1
ATOM 6878 N N . SER A 1 978 ? 26.073 4.866 -18.085 1.00 96.88 978 SER A N 1
ATOM 6879 C CA . SER A 1 978 ? 27.013 5.922 -17.673 1.00 96.88 978 SER A CA 1
ATOM 6880 C C . SER A 1 978 ? 28.288 5.290 -17.104 1.00 96.88 978 SER A C 1
ATOM 6882 O O . SER A 1 978 ? 28.969 4.594 -17.843 1.00 96.88 978 SER A O 1
ATOM 6884 N N . SER A 1 979 ? 28.627 5.460 -15.825 1.00 96.25 979 SER A N 1
ATOM 6885 C CA . SER A 1 979 ? 29.871 4.922 -15.260 1.00 96.25 979 SER A CA 1
ATOM 6886 C C . SER A 1 979 ? 29.650 3.824 -14.223 1.00 96.25 979 SER A C 1
ATOM 6888 O O . SER A 1 979 ? 28.803 3.958 -13.341 1.00 96.25 979 SER A O 1
ATOM 6890 N N . LEU A 1 980 ? 30.467 2.771 -14.275 1.00 96.81 980 LEU A N 1
ATOM 6891 C CA . LEU A 1 980 ? 30.655 1.815 -13.184 1.00 96.81 980 LEU A CA 1
ATOM 6892 C C . LEU A 1 980 ? 31.789 2.320 -12.287 1.00 96.81 980 LEU A C 1
ATOM 6894 O O . LEU A 1 980 ? 32.905 2.515 -12.759 1.00 96.81 980 LEU A O 1
ATOM 6898 N N . VAL A 1 981 ? 31.509 2.553 -11.010 1.00 95.50 981 VAL A N 1
ATOM 6899 C CA . VAL A 1 981 ? 32.453 3.098 -10.028 1.00 95.50 981 VAL A CA 1
ATOM 6900 C C . VAL A 1 981 ? 32.602 2.094 -8.889 1.00 95.50 981 VAL A C 1
ATOM 6902 O O . VAL A 1 981 ? 31.628 1.835 -8.190 1.00 95.50 981 VAL A O 1
ATOM 6905 N N . LEU A 1 982 ? 33.797 1.542 -8.681 1.00 94.69 982 LEU A N 1
ATOM 6906 C CA . LEU A 1 982 ? 34.119 0.634 -7.576 1.00 94.69 982 LEU A CA 1
ATOM 6907 C C . LEU A 1 982 ? 35.178 1.281 -6.676 1.00 94.69 982 LEU A C 1
ATOM 6909 O O . LEU A 1 982 ? 36.274 1.569 -7.151 1.00 94.69 982 LEU A O 1
ATOM 6913 N N . GLY A 1 983 ? 34.898 1.492 -5.389 1.00 88.94 983 GLY A N 1
ATOM 6914 C CA . GLY A 1 983 ? 35.894 2.038 -4.456 1.00 88.94 983 GLY A CA 1
ATOM 6915 C C . GLY A 1 983 ? 36.255 3.503 -4.734 1.00 88.94 983 GLY A C 1
ATOM 6916 O O . GLY A 1 983 ? 37.325 3.790 -5.258 1.00 88.94 983 GLY A O 1
ATOM 6917 N N . GLN A 1 984 ? 35.399 4.459 -4.372 1.00 86.44 984 GLN A N 1
ATOM 6918 C CA . GLN A 1 984 ? 35.709 5.899 -4.485 1.00 86.44 984 GLN A CA 1
ATOM 6919 C C . GLN A 1 984 ? 35.697 6.578 -3.113 1.00 86.44 984 GLN A C 1
ATOM 6921 O O . GLN A 1 984 ? 34.749 6.377 -2.367 1.00 86.44 984 GLN A O 1
ATOM 6926 N N . GLY A 1 985 ? 36.684 7.431 -2.811 1.00 86.56 985 GLY A N 1
ATOM 6927 C CA . GLY A 1 985 ? 36.708 8.245 -1.587 1.00 86.56 985 GLY A CA 1
ATOM 6928 C C . GLY A 1 985 ? 38.117 8.566 -1.089 1.00 86.56 985 GLY A C 1
ATOM 6929 O O . GLY A 1 985 ? 38.917 9.073 -1.867 1.00 86.56 985 GLY A O 1
ATOM 6930 N N . ASN A 1 986 ? 38.424 8.323 0.193 1.00 79.81 986 ASN A N 1
ATOM 6931 C CA . ASN A 1 986 ? 39.718 8.699 0.795 1.00 79.81 986 ASN A CA 1
ATOM 6932 C C . ASN A 1 986 ? 40.707 7.536 0.968 1.00 79.81 986 ASN A C 1
ATOM 6934 O O . ASN A 1 986 ? 41.903 7.781 0.887 1.00 79.81 986 ASN A O 1
ATOM 6938 N N . SER A 1 987 ? 40.223 6.315 1.206 1.00 80.38 987 SER A N 1
ATOM 6939 C CA . SER A 1 987 ? 40.995 5.072 1.330 1.00 80.38 987 SER A CA 1
ATOM 6940 C C . SER A 1 987 ? 40.096 3.912 0.916 1.00 80.38 987 SER A C 1
ATOM 6942 O O . SER A 1 987 ? 39.073 3.666 1.558 1.00 80.38 987 SER A O 1
ATOM 6944 N N . THR A 1 988 ? 40.429 3.210 -0.165 1.00 89.31 988 THR A N 1
ATOM 6945 C CA . THR A 1 988 ? 39.493 2.247 -0.764 1.00 89.31 988 THR A CA 1
ATOM 6946 C C . THR A 1 988 ? 40.157 0.954 -1.204 1.00 89.31 988 THR A C 1
ATOM 6948 O O . THR A 1 988 ? 41.219 0.998 -1.807 1.00 89.31 988 THR A O 1
ATOM 6951 N N . GLU A 1 989 ? 39.503 -0.184 -1.001 1.00 92.56 989 GLU A N 1
ATOM 6952 C CA . GLU A 1 989 ? 39.858 -1.462 -1.624 1.00 92.56 989 GLU A CA 1
ATOM 6953 C C . GLU A 1 989 ? 38.817 -1.773 -2.709 1.00 92.56 989 GLU A C 1
ATOM 6955 O O . GLU A 1 989 ? 37.625 -1.807 -2.412 1.00 92.56 989 GLU A O 1
ATOM 6960 N N . ALA A 1 990 ? 39.233 -1.982 -3.957 1.00 95.31 990 ALA A N 1
ATOM 6961 C CA . ALA A 1 990 ? 38.346 -2.346 -5.062 1.00 95.31 990 ALA A CA 1
ATOM 6962 C C . ALA A 1 990 ? 38.833 -3.641 -5.726 1.00 95.31 990 ALA A C 1
ATOM 6964 O O . ALA A 1 990 ? 39.904 -3.678 -6.323 1.00 95.31 990 ALA A O 1
ATOM 6965 N N . GLU A 1 991 ? 38.048 -4.709 -5.637 1.00 96.62 991 GLU A N 1
ATOM 6966 C CA . GLU A 1 991 ? 38.312 -6.001 -6.272 1.00 96.62 991 GLU A CA 1
ATOM 6967 C C . GLU A 1 991 ? 37.257 -6.263 -7.352 1.00 96.62 991 GLU A C 1
ATOM 6969 O O . GLU A 1 991 ? 36.059 -6.281 -7.065 1.00 96.62 991 GLU A O 1
ATOM 6974 N N . MET A 1 992 ? 37.689 -6.492 -8.593 1.00 97.69 992 MET A N 1
ATOM 6975 C CA . MET A 1 992 ? 36.817 -6.815 -9.721 1.00 97.69 992 MET A CA 1
ATOM 6976 C C . MET A 1 992 ? 37.265 -8.096 -10.433 1.00 97.69 992 MET A C 1
ATOM 6978 O O . MET A 1 992 ? 38.443 -8.271 -10.742 1.00 97.69 992 MET A O 1
ATOM 6982 N N . SER A 1 993 ? 36.327 -8.991 -10.738 1.00 97.38 993 SER A N 1
ATOM 6983 C CA . SER A 1 993 ? 36.592 -10.203 -11.523 1.00 97.38 993 SER A CA 1
ATOM 6984 C C . SER A 1 993 ? 35.530 -10.393 -12.602 1.00 97.38 993 SER A C 1
ATOM 6986 O O . SER A 1 993 ? 34.337 -10.359 -12.301 1.00 97.38 993 SER A O 1
ATOM 6988 N N . VAL A 1 994 ? 35.960 -10.566 -13.852 1.00 97.50 994 VAL A N 1
ATOM 6989 C CA . VAL A 1 994 ? 35.098 -10.790 -15.021 1.00 97.50 994 VAL A CA 1
ATOM 6990 C C . VAL A 1 994 ? 35.525 -12.099 -15.687 1.00 97.50 994 VAL A C 1
ATOM 6992 O O . VAL A 1 994 ? 36.639 -12.215 -16.190 1.00 97.50 994 VAL A O 1
ATOM 6995 N N . GLU A 1 995 ? 34.672 -13.116 -15.652 1.00 97.44 995 GLU A N 1
ATOM 6996 C CA . GLU A 1 995 ? 34.993 -14.465 -16.129 1.00 97.44 995 GLU A CA 1
ATOM 6997 C C . GLU A 1 995 ? 33.942 -14.921 -17.150 1.00 97.44 995 GLU A C 1
ATOM 6999 O O . GLU A 1 995 ? 32.749 -14.913 -16.845 1.00 97.44 995 GLU A O 1
ATOM 7004 N N . HIS A 1 996 ? 34.358 -15.317 -18.358 1.00 96.75 996 HIS A N 1
ATOM 7005 C CA . HIS A 1 996 ? 33.452 -15.769 -19.430 1.00 96.75 996 HIS A CA 1
ATOM 7006 C C . HIS A 1 996 ? 32.270 -14.811 -19.687 1.00 96.75 996 HIS A C 1
ATOM 7008 O O . HIS A 1 996 ? 31.138 -15.244 -19.897 1.00 96.75 996 HIS A O 1
ATOM 7014 N N . SER A 1 997 ? 32.507 -13.500 -19.585 1.00 96.94 997 SER A N 1
ATOM 7015 C CA . SER A 1 997 ? 31.443 -12.492 -19.515 1.00 96.94 997 SER A CA 1
ATOM 7016 C C . SER A 1 997 ? 31.702 -11.298 -20.427 1.00 96.94 997 SER A C 1
ATOM 7018 O O . SER A 1 997 ? 32.829 -11.054 -20.857 1.00 96.94 997 SER A O 1
ATOM 7020 N N . GLN A 1 998 ? 30.649 -10.527 -20.691 1.00 94.81 998 GLN A N 1
ATOM 7021 C CA . GLN A 1 998 ? 30.732 -9.267 -21.431 1.00 94.81 998 GLN A CA 1
ATOM 7022 C C . GLN A 1 998 ? 30.361 -8.095 -20.518 1.00 94.81 998 GLN A C 1
ATOM 7024 O O . GLN A 1 998 ? 29.307 -8.113 -19.882 1.00 94.81 998 GLN A O 1
ATOM 7029 N N . LEU A 1 999 ? 31.207 -7.070 -20.455 1.00 96.88 999 LEU A N 1
ATOM 7030 C CA . LEU A 1 999 ? 30.984 -5.837 -19.701 1.00 96.88 999 LEU A CA 1
ATOM 7031 C C . LEU A 1 999 ? 31.029 -4.637 -20.646 1.00 96.88 999 LEU A C 1
ATOM 7033 O O . LEU A 1 999 ? 32.082 -4.301 -21.176 1.00 96.88 999 LEU A O 1
ATOM 7037 N N . TYR A 1 1000 ? 29.910 -3.936 -20.776 1.00 97.19 1000 TYR A N 1
ATOM 7038 C CA . TYR A 1 1000 ? 29.796 -2.680 -21.507 1.00 97.19 1000 TYR A CA 1
ATOM 7039 C C . TYR A 1 1000 ? 29.545 -1.535 -20.524 1.00 97.19 1000 TYR A C 1
ATOM 7041 O O . TYR A 1 1000 ? 28.651 -1.634 -19.682 1.00 97.19 1000 TYR A O 1
ATOM 7049 N N . SER A 1 1001 ? 30.311 -0.447 -20.616 1.00 97.50 1001 SER A N 1
ATOM 7050 C CA . SER A 1 1001 ? 30.132 0.732 -19.761 1.00 97.50 1001 SER A CA 1
ATOM 7051 C C . SER A 1 1001 ? 30.384 2.045 -20.504 1.00 97.50 1001 SER A C 1
ATOM 7053 O O . SER A 1 1001 ? 31.228 2.106 -21.393 1.00 97.50 1001 SER A O 1
ATOM 7055 N N . GLY A 1 1002 ? 29.713 3.132 -20.130 1.00 95.12 1002 GLY A N 1
ATOM 7056 C CA . GLY A 1 1002 ? 30.081 4.484 -20.572 1.00 95.12 1002 GLY A CA 1
ATOM 7057 C C . GLY A 1 1002 ? 31.384 4.988 -19.929 1.00 95.12 1002 GLY A C 1
ATOM 7058 O O . GLY A 1 1002 ? 32.130 5.726 -20.559 1.00 95.12 1002 GLY A O 1
ATOM 7059 N N . GLY A 1 1003 ? 31.705 4.543 -18.715 1.00 96.81 1003 GLY A N 1
ATOM 7060 C CA . GLY A 1 1003 ? 32.961 4.804 -18.002 1.00 96.81 1003 GLY A CA 1
ATOM 7061 C C . GLY A 1 1003 ? 33.217 3.739 -16.936 1.00 96.81 1003 GLY A C 1
ATOM 7062 O O . GLY A 1 1003 ? 32.282 3.091 -16.468 1.00 96.81 1003 GLY A O 1
ATOM 7063 N N . LEU A 1 1004 ? 34.462 3.505 -16.538 1.00 96.88 1004 LEU A N 1
ATOM 7064 C CA . LEU A 1 1004 ? 34.791 2.486 -15.537 1.00 96.88 1004 LEU A CA 1
ATOM 7065 C C . LEU A 1 1004 ? 35.894 3.003 -14.611 1.00 96.88 1004 LEU A C 1
ATOM 7067 O O . LEU A 1 1004 ? 37.022 3.216 -15.039 1.00 96.88 1004 LEU A O 1
ATOM 7071 N N . LEU A 1 1005 ? 35.543 3.261 -13.352 1.00 95.50 1005 LEU A N 1
ATOM 7072 C CA . LEU A 1 1005 ? 36.391 3.890 -12.341 1.00 95.50 1005 LEU A CA 1
ATOM 7073 C C . LEU A 1 1005 ? 36.618 2.906 -11.190 1.00 95.50 1005 LEU A C 1
ATOM 7075 O O . LEU A 1 1005 ? 35.671 2.536 -10.505 1.00 95.50 1005 LEU A O 1
ATOM 7079 N N . LEU A 1 1006 ? 37.861 2.503 -10.953 1.00 94.94 1006 LEU A N 1
ATOM 7080 C CA . LEU A 1 1006 ? 38.245 1.511 -9.950 1.00 94.94 1006 LEU A CA 1
ATOM 7081 C C . LEU A 1 1006 ? 39.264 2.127 -8.986 1.00 94.94 1006 LEU A C 1
ATOM 7083 O O . LEU A 1 1006 ? 40.376 2.436 -9.397 1.00 94.94 1006 LEU A O 1
ATOM 7087 N N . GLY A 1 1007 ? 38.919 2.322 -7.716 1.00 91.88 1007 GLY A N 1
ATOM 7088 C CA . GLY A 1 1007 ? 39.840 2.873 -6.717 1.00 91.88 1007 GLY A CA 1
ATOM 7089 C C . GLY A 1 1007 ? 40.241 4.321 -6.995 1.00 91.88 1007 GLY A C 1
ATOM 7090 O O . GLY A 1 1007 ? 41.396 4.595 -7.314 1.00 91.88 1007 GLY A O 1
ATOM 7091 N N . THR A 1 1008 ? 39.311 5.268 -6.898 1.00 88.06 1008 THR A N 1
ATOM 7092 C CA . THR A 1 1008 ? 39.618 6.705 -7.039 1.00 88.06 1008 THR A CA 1
ATOM 7093 C C . THR A 1 1008 ? 39.695 7.356 -5.657 1.00 88.06 1008 THR A C 1
ATOM 7095 O O . THR A 1 1008 ? 38.753 8.032 -5.230 1.00 88.06 1008 THR A O 1
ATOM 7098 N N . ALA A 1 1009 ? 40.776 7.067 -4.938 1.00 89.38 1009 ALA A N 1
ATOM 7099 C CA . ALA A 1 1009 ? 41.055 7.530 -3.585 1.00 89.38 1009 ALA A CA 1
ATOM 7100 C C . ALA A 1 1009 ? 42.564 7.545 -3.324 1.00 89.38 1009 ALA A C 1
ATOM 7102 O O . ALA A 1 1009 ? 43.304 6.851 -4.012 1.00 89.38 1009 ALA A O 1
ATOM 7103 N N . ASN A 1 1010 ? 43.028 8.282 -2.313 1.00 89.75 1010 ASN A N 1
ATOM 7104 C CA . ASN A 1 1010 ? 44.409 8.130 -1.848 1.00 89.75 1010 ASN A CA 1
ATOM 7105 C C . ASN A 1 1010 ? 44.588 6.742 -1.207 1.00 89.75 1010 ASN A C 1
ATOM 7107 O O . ASN A 1 1010 ? 43.688 6.231 -0.547 1.00 89.75 1010 ASN A O 1
ATOM 7111 N N . ASN A 1 1011 ? 45.748 6.117 -1.390 1.00 90.88 1011 ASN A N 1
ATOM 7112 C CA . ASN A 1 1011 ? 46.046 4.760 -0.926 1.00 90.88 1011 ASN A CA 1
ATOM 7113 C C . ASN A 1 1011 ? 45.001 3.719 -1.380 1.00 90.88 1011 ASN A C 1
ATOM 7115 O O . ASN A 1 1011 ? 44.726 2.764 -0.651 1.00 90.88 1011 ASN A O 1
ATOM 7119 N N . ALA A 1 1012 ? 44.375 3.910 -2.549 1.00 93.38 1012 ALA A N 1
ATOM 7120 C CA . ALA A 1 1012 ? 43.428 2.936 -3.076 1.00 93.38 1012 ALA A CA 1
ATOM 7121 C C . ALA A 1 1012 ? 44.155 1.639 -3.448 1.00 93.38 1012 ALA A C 1
ATOM 7123 O O . ALA A 1 1012 ? 45.142 1.696 -4.166 1.00 93.38 1012 ALA A O 1
ATOM 7124 N N . VAL A 1 1013 ? 43.662 0.478 -3.022 1.00 94.38 1013 VAL A N 1
ATOM 7125 C CA . VAL A 1 1013 ? 44.184 -0.838 -3.415 1.00 94.38 1013 VAL A CA 1
ATOM 7126 C C . VAL A 1 1013 ? 43.200 -1.473 -4.387 1.00 94.38 1013 VAL A C 1
ATOM 7128 O O . VAL A 1 1013 ? 42.069 -1.788 -4.021 1.00 94.38 1013 VAL A O 1
ATOM 7131 N N . VAL A 1 1014 ? 43.611 -1.650 -5.636 1.00 97.00 1014 VAL A N 1
ATOM 7132 C CA . VAL A 1 1014 ? 42.758 -2.133 -6.720 1.00 97.00 1014 VAL A CA 1
ATOM 7133 C C . VAL A 1 1014 ? 43.283 -3.452 -7.257 1.00 97.00 1014 VAL A C 1
ATOM 7135 O O . VAL A 1 1014 ? 44.459 -3.574 -7.585 1.00 97.00 1014 VAL A O 1
ATOM 7138 N N . SER A 1 1015 ? 42.401 -4.432 -7.414 1.00 96.56 1015 SER A N 1
ATOM 7139 C CA . SER A 1 1015 ? 42.688 -5.655 -8.159 1.00 96.56 1015 SER A CA 1
ATOM 7140 C C . SER A 1 1015 ? 41.599 -5.893 -9.196 1.00 96.56 1015 SER A C 1
ATOM 7142 O O . SER A 1 1015 ? 40.415 -5.883 -8.869 1.00 96.56 1015 SER A O 1
ATOM 7144 N N . MET A 1 1016 ? 41.981 -6.087 -10.457 1.00 97.19 1016 MET A N 1
ATOM 7145 C CA . MET A 1 1016 ? 41.049 -6.445 -11.525 1.00 97.19 1016 MET A CA 1
ATOM 7146 C C . MET A 1 1016 ? 41.570 -7.657 -12.282 1.00 97.19 1016 MET A C 1
ATOM 7148 O O . MET A 1 1016 ? 42.725 -7.691 -12.700 1.00 97.19 1016 MET A O 1
ATOM 7152 N N . SER A 1 1017 ? 40.707 -8.646 -12.482 1.00 97.19 1017 SER A N 1
ATOM 7153 C CA . SER A 1 1017 ? 40.995 -9.803 -13.324 1.00 97.19 1017 SER A CA 1
ATOM 7154 C C . SER A 1 1017 ? 39.930 -9.964 -14.399 1.00 97.19 1017 SER A C 1
ATOM 7156 O O . SER A 1 1017 ? 38.740 -9.837 -14.107 1.00 97.19 1017 SER A O 1
ATOM 7158 N N . ALA A 1 1018 ? 40.347 -10.257 -15.630 1.00 97.75 1018 ALA A N 1
ATOM 7159 C CA . ALA A 1 1018 ? 39.442 -10.720 -16.678 1.00 97.75 1018 ALA A CA 1
ATOM 7160 C C . ALA A 1 1018 ? 39.986 -11.997 -17.324 1.00 97.75 1018 ALA A C 1
ATOM 7162 O O . ALA A 1 1018 ? 41.177 -12.075 -17.630 1.00 97.75 1018 ALA A O 1
ATOM 7163 N N . ASN A 1 1019 ? 39.129 -12.999 -17.503 1.00 97.62 1019 ASN A N 1
ATOM 7164 C CA . ASN A 1 1019 ? 39.478 -14.258 -18.156 1.00 97.62 1019 ASN A CA 1
ATOM 7165 C C . ASN A 1 1019 ? 38.386 -14.651 -19.157 1.00 97.62 1019 ASN A C 1
ATOM 7167 O O . ASN A 1 1019 ? 37.213 -14.701 -18.778 1.00 97.62 1019 ASN A O 1
ATOM 7171 N N . ASN A 1 1020 ? 38.757 -14.921 -20.413 1.00 97.69 1020 ASN A N 1
ATOM 7172 C CA . ASN A 1 1020 ? 37.827 -15.274 -21.495 1.00 97.69 1020 ASN A CA 1
ATOM 7173 C C . ASN A 1 1020 ? 36.660 -14.274 -21.628 1.00 97.69 1020 ASN A C 1
ATOM 7175 O O . ASN A 1 1020 ? 35.507 -14.681 -21.751 1.00 97.69 1020 ASN A O 1
ATOM 7179 N N . SER A 1 1021 ? 36.936 -12.974 -21.506 1.00 97.50 1021 SER A N 1
ATOM 7180 C CA . SER A 1 1021 ? 35.901 -11.943 -21.365 1.00 97.50 1021 SER A CA 1
ATOM 7181 C C . SER A 1 1021 ? 36.082 -10.779 -22.336 1.00 97.50 1021 SER A C 1
ATOM 7183 O O . SER A 1 1021 ? 37.170 -10.532 -22.849 1.00 97.50 1021 SER A O 1
ATOM 7185 N N . GLU A 1 1022 ? 35.008 -10.032 -22.558 1.00 97.06 1022 GLU A N 1
ATOM 7186 C CA . GLU A 1 1022 ? 35.006 -8.806 -23.358 1.00 97.06 1022 GLU A CA 1
ATOM 7187 C C . GLU A 1 1022 ? 34.643 -7.624 -22.455 1.00 97.06 1022 GLU A C 1
ATOM 7189 O O . GLU A 1 1022 ? 33.609 -7.638 -21.788 1.00 97.06 1022 GLU A O 1
ATOM 7194 N N . ILE A 1 1023 ? 35.487 -6.598 -22.409 1.00 97.75 1023 ILE A N 1
ATOM 7195 C CA . ILE A 1 1023 ? 35.235 -5.361 -21.665 1.00 97.75 1023 ILE A CA 1
ATOM 7196 C C . ILE A 1 1023 ? 35.270 -4.210 -22.663 1.00 97.75 1023 ILE A C 1
ATOM 7198 O O . ILE A 1 1023 ? 36.272 -4.004 -23.333 1.00 97.75 1023 ILE A O 1
ATOM 7202 N N . SER A 1 1024 ? 34.196 -3.437 -22.758 1.00 97.31 1024 SER A N 1
ATOM 7203 C CA . SER A 1 1024 ? 34.084 -2.302 -23.669 1.00 97.31 1024 SER A CA 1
ATOM 7204 C C . SER A 1 1024 ? 33.614 -1.061 -22.916 1.00 97.31 1024 SER A C 1
ATOM 7206 O O . SER A 1 1024 ? 32.466 -0.977 -22.479 1.00 97.31 1024 SER A O 1
ATOM 7208 N N . VAL A 1 1025 ? 34.493 -0.072 -22.783 1.00 97.69 1025 VAL A N 1
ATOM 7209 C CA . VAL A 1 1025 ? 34.249 1.192 -22.083 1.00 97.69 1025 VAL A CA 1
ATOM 7210 C C . VAL A 1 1025 ? 34.247 2.334 -23.096 1.00 97.69 1025 VAL A C 1
ATOM 7212 O O . VAL A 1 1025 ? 35.259 2.594 -23.725 1.00 97.69 1025 VAL A O 1
ATOM 7215 N N . VAL A 1 1026 ? 33.135 3.042 -23.278 1.00 93.38 1026 VAL A N 1
ATOM 7216 C CA . VAL A 1 1026 ? 33.060 4.115 -24.292 1.00 93.38 1026 VAL A CA 1
ATOM 7217 C C . VAL A 1 1026 ? 33.925 5.326 -23.914 1.00 93.38 1026 VAL A C 1
ATOM 7219 O O . VAL A 1 1026 ? 34.527 5.947 -24.783 1.00 93.38 1026 VAL A O 1
ATOM 7222 N N . GLY A 1 1027 ? 33.973 5.675 -22.628 1.00 93.56 1027 GLY A N 1
ATOM 7223 C CA . GLY A 1 1027 ? 34.715 6.811 -22.081 1.00 93.56 1027 GLY A CA 1
ATOM 7224 C C . GLY A 1 1027 ? 35.948 6.389 -21.281 1.00 93.56 1027 GLY A C 1
ATOM 7225 O O . GLY A 1 1027 ? 36.730 5.543 -21.715 1.00 93.56 1027 GLY A O 1
ATOM 7226 N N . ASP A 1 1028 ? 36.131 7.001 -20.110 1.00 93.56 1028 ASP A N 1
ATOM 7227 C CA . ASP A 1 1028 ? 37.332 6.820 -19.292 1.00 93.56 1028 ASP A CA 1
ATOM 7228 C C . ASP A 1 1028 ? 37.309 5.496 -18.512 1.00 93.56 1028 ASP A C 1
ATOM 7230 O O . ASP A 1 1028 ? 36.410 5.233 -17.709 1.00 93.56 1028 ASP A O 1
ATOM 7234 N N . TYR A 1 1029 ? 38.362 4.703 -18.690 1.00 96.88 1029 TYR A N 1
ATOM 7235 C CA . TYR A 1 1029 ? 38.750 3.569 -17.864 1.00 96.88 1029 TYR A CA 1
ATOM 7236 C C . TYR A 1 1029 ? 39.849 4.012 -16.885 1.00 96.88 1029 TYR A C 1
ATOM 7238 O O . TYR A 1 1029 ? 41.025 4.078 -17.237 1.00 96.88 1029 TYR A O 1
ATOM 7246 N N . THR A 1 1030 ? 39.467 4.383 -15.662 1.00 95.88 1030 THR A N 1
ATOM 7247 C CA . THR A 1 1030 ? 40.364 4.916 -14.623 1.00 95.88 1030 THR A CA 1
ATOM 7248 C C . THR A 1 1030 ? 40.565 3.905 -13.500 1.00 95.88 1030 THR A C 1
ATOM 7250 O O . THR A 1 1030 ? 39.596 3.436 -12.917 1.00 95.88 1030 THR A O 1
ATOM 7253 N N . VAL A 1 1031 ? 41.810 3.625 -13.128 1.00 95.88 1031 VAL A N 1
ATOM 7254 C CA . VAL A 1 1031 ? 42.180 2.661 -12.084 1.00 95.88 1031 VAL A CA 1
ATOM 7255 C C . VAL A 1 1031 ? 43.197 3.298 -11.129 1.00 95.88 1031 VAL A C 1
ATOM 7257 O O . VAL A 1 1031 ? 44.124 3.948 -11.600 1.00 95.88 1031 VAL A O 1
ATOM 7260 N N . ALA A 1 1032 ? 43.053 3.115 -9.812 1.00 94.38 1032 ALA A N 1
ATOM 7261 C CA . ALA A 1 1032 ? 43.994 3.563 -8.771 1.00 94.38 1032 ALA A CA 1
ATOM 7262 C C . ALA A 1 1032 ? 44.399 5.048 -8.895 1.00 94.38 1032 ALA A C 1
ATOM 7264 O O . ALA A 1 1032 ? 45.573 5.400 -9.037 1.00 94.38 1032 ALA A O 1
ATOM 7265 N N . LYS A 1 1033 ? 43.408 5.943 -8.871 1.00 92.31 1033 LYS A N 1
ATOM 7266 C CA . LYS A 1 1033 ? 43.614 7.396 -8.964 1.00 92.31 1033 LYS A CA 1
ATOM 7267 C C . LYS A 1 1033 ? 43.582 8.053 -7.580 1.00 92.31 1033 LYS A C 1
ATOM 7269 O O . LYS A 1 1033 ? 42.506 8.308 -7.045 1.00 92.31 1033 LYS A O 1
ATOM 7274 N N . GLY A 1 1034 ? 44.762 8.384 -7.070 1.00 92.19 1034 GLY A N 1
ATOM 7275 C CA . GLY A 1 1034 ? 45.044 9.092 -5.822 1.00 92.19 1034 GLY A CA 1
ATOM 7276 C C . GLY A 1 1034 ? 46.460 8.775 -5.332 1.00 92.19 1034 GLY A C 1
ATOM 7277 O O . GLY A 1 1034 ? 47.062 7.785 -5.759 1.00 92.19 1034 GLY A O 1
ATOM 7278 N N . ASP A 1 1035 ? 47.005 9.606 -4.447 1.00 92.44 1035 ASP A N 1
ATOM 7279 C CA . ASP A 1 1035 ? 48.374 9.458 -3.935 1.00 92.44 1035 ASP A CA 1
ATOM 7280 C C . ASP A 1 1035 ? 48.523 8.154 -3.135 1.00 92.44 1035 ASP A C 1
ATOM 7282 O O . ASP A 1 1035 ? 47.668 7.836 -2.315 1.00 92.44 1035 ASP A O 1
ATOM 7286 N N . GLY A 1 1036 ? 49.596 7.396 -3.363 1.00 92.56 1036 GLY A N 1
ATOM 7287 C CA . GLY A 1 1036 ? 49.906 6.139 -2.671 1.00 92.56 1036 GLY A CA 1
ATOM 7288 C C . GLY A 1 1036 ? 49.074 4.925 -3.098 1.00 92.56 1036 GLY A C 1
ATOM 7289 O O . GLY A 1 1036 ? 49.158 3.887 -2.449 1.00 92.56 1036 GLY A O 1
ATOM 7290 N N . SER A 1 1037 ? 48.252 5.038 -4.146 1.00 95.50 1037 SER A N 1
ATOM 7291 C CA . SER A 1 1037 ? 47.385 3.941 -4.607 1.00 95.50 1037 SER A CA 1
ATOM 7292 C C . SER A 1 1037 ? 48.168 2.801 -5.268 1.00 95.50 1037 SER A C 1
ATOM 7294 O O . SER A 1 1037 ? 49.235 3.018 -5.827 1.00 95.50 1037 SER A O 1
ATOM 7296 N N . GLU A 1 1038 ? 47.633 1.587 -5.257 1.00 95.44 1038 GLU A N 1
ATOM 7297 C CA . GLU A 1 1038 ? 48.220 0.388 -5.854 1.00 95.44 1038 GLU A CA 1
ATOM 7298 C C . GLU A 1 1038 ? 47.176 -0.320 -6.734 1.00 95.44 1038 GLU A C 1
ATOM 7300 O O . GLU A 1 1038 ? 46.045 -0.526 -6.304 1.00 95.44 1038 GLU A O 1
ATOM 7305 N N . ALA A 1 1039 ? 47.530 -0.696 -7.963 1.00 96.69 1039 ALA A N 1
ATOM 7306 C CA . ALA A 1 1039 ? 46.678 -1.452 -8.883 1.00 96.69 1039 ALA A CA 1
ATOM 7307 C C . ALA A 1 1039 ? 47.369 -2.727 -9.368 1.00 96.69 1039 ALA A C 1
ATOM 7309 O O . ALA A 1 1039 ? 48.504 -2.669 -9.831 1.00 96.69 1039 ALA A O 1
ATOM 7310 N N . THR A 1 1040 ? 46.653 -3.850 -9.354 1.00 97.56 1040 THR A N 1
ATOM 7311 C CA . THR A 1 1040 ? 47.064 -5.117 -9.974 1.00 97.56 1040 THR A CA 1
ATOM 7312 C C . THR A 1 1040 ? 45.998 -5.572 -10.968 1.00 97.56 1040 THR A C 1
ATOM 7314 O O . THR A 1 1040 ? 44.885 -5.929 -10.584 1.00 97.56 1040 THR A O 1
ATOM 7317 N N . LEU A 1 1041 ? 46.328 -5.557 -12.256 1.00 97.88 1041 LEU A N 1
ATOM 7318 C CA . LEU A 1 1041 ? 45.417 -5.821 -13.368 1.00 97.88 1041 LEU A CA 1
ATOM 7319 C C . LEU A 1 1041 ? 45.921 -7.027 -14.163 1.00 97.88 1041 LEU A C 1
ATOM 7321 O O . LEU A 1 1041 ? 47.033 -7.000 -14.687 1.00 97.88 1041 LEU A O 1
ATOM 7325 N N . ILE A 1 1042 ? 45.125 -8.093 -14.241 1.00 98.00 1042 ILE A N 1
ATOM 7326 C CA . ILE A 1 1042 ? 45.513 -9.358 -14.882 1.00 98.00 1042 ILE A CA 1
ATOM 7327 C C . ILE A 1 1042 ? 44.452 -9.752 -15.909 1.00 98.00 1042 ILE A C 1
ATOM 7329 O O . ILE A 1 1042 ? 43.341 -10.144 -15.547 1.00 98.00 1042 ILE A O 1
ATOM 7333 N N . TYR A 1 1043 ? 44.805 -9.700 -17.189 1.00 98.25 1043 TYR A N 1
ATOM 7334 C CA . TYR A 1 1043 ? 43.909 -10.024 -18.296 1.00 98.25 1043 TYR A CA 1
ATOM 7335 C C . TYR A 1 1043 ? 44.418 -11.225 -19.080 1.00 98.25 1043 TYR A C 1
ATOM 7337 O O . TYR A 1 1043 ? 45.565 -11.244 -19.525 1.00 98.25 1043 TYR A O 1
ATOM 7345 N N . LYS A 1 1044 ? 43.554 -12.235 -19.219 1.00 97.75 1044 LYS A N 1
ATOM 7346 C CA . LYS A 1 1044 ? 43.842 -13.495 -19.906 1.00 97.75 1044 LYS A CA 1
ATOM 7347 C C . LYS A 1 1044 ? 42.769 -13.793 -20.938 1.00 97.75 1044 LYS A C 1
ATOM 7349 O O . LYS A 1 1044 ? 41.587 -13.767 -20.594 1.00 97.75 1044 LYS A O 1
ATOM 7354 N N . ASN A 1 1045 ? 43.147 -14.105 -22.176 1.00 97.94 1045 ASN A N 1
ATOM 7355 C CA . ASN A 1 1045 ? 42.195 -14.448 -23.242 1.00 97.94 1045 ASN A CA 1
ATOM 7356 C C . ASN A 1 1045 ? 41.033 -13.438 -23.381 1.00 97.94 1045 ASN A C 1
ATOM 7358 O O . ASN A 1 1045 ? 39.889 -13.842 -23.585 1.00 97.94 1045 ASN A O 1
ATOM 7362 N N . SER A 1 1046 ? 41.280 -12.147 -23.145 1.00 97.88 1046 SER A N 1
ATOM 7363 C CA . SER A 1 1046 ? 40.219 -11.139 -23.020 1.00 97.88 1046 SER A CA 1
ATOM 7364 C C . SER A 1 1046 ? 40.454 -9.944 -23.939 1.00 97.88 1046 SER A C 1
ATOM 7366 O O . SER A 1 1046 ? 41.590 -9.519 -24.127 1.00 97.88 1046 SER A O 1
ATOM 7368 N N . ASP A 1 1047 ? 39.378 -9.371 -24.475 1.00 96.94 1047 ASP A N 1
ATOM 7369 C CA . ASP A 1 1047 ? 39.421 -8.161 -25.303 1.00 96.94 1047 ASP A CA 1
ATOM 7370 C C . ASP A 1 1047 ? 38.894 -6.968 -24.483 1.00 96.94 1047 ASP A C 1
ATOM 7372 O O . ASP A 1 1047 ? 37.730 -6.935 -24.088 1.00 96.94 1047 ASP A O 1
ATOM 7376 N N . ILE A 1 1048 ? 39.756 -5.988 -24.213 1.00 97.50 1048 ILE A N 1
ATOM 7377 C CA . ILE A 1 1048 ? 39.479 -4.771 -23.449 1.00 97.50 1048 ILE A CA 1
ATOM 7378 C C . ILE A 1 1048 ? 39.558 -3.578 -24.410 1.00 97.50 1048 ILE A C 1
ATOM 7380 O O . ILE A 1 1048 ? 40.641 -3.177 -24.828 1.00 97.50 1048 ILE A O 1
ATOM 7384 N N . ASN A 1 1049 ? 38.413 -3.003 -24.759 1.00 96.62 1049 ASN A N 1
ATOM 7385 C CA . ASN A 1 1049 ? 38.279 -1.833 -25.623 1.00 96.62 1049 ASN A CA 1
ATOM 7386 C C . ASN A 1 1049 ? 37.846 -0.626 -24.780 1.00 96.62 1049 ASN A C 1
ATOM 7388 O O . ASN A 1 1049 ? 36.911 -0.731 -23.991 1.00 96.62 1049 ASN A O 1
ATOM 7392 N N . LEU A 1 1050 ? 38.513 0.516 -24.909 1.00 96.19 1050 LEU A N 1
ATOM 7393 C CA . LEU A 1 1050 ? 38.269 1.707 -24.091 1.00 96.19 1050 LEU A CA 1
ATOM 7394 C C . LEU A 1 1050 ? 38.268 2.994 -24.929 1.00 96.19 1050 LEU A C 1
ATOM 7396 O O . LEU A 1 1050 ? 38.896 3.056 -25.982 1.00 96.19 1050 LEU A O 1
ATOM 7400 N N . GLY A 1 1051 ? 37.605 4.041 -24.437 1.00 94.31 1051 GLY A N 1
ATOM 7401 C CA . GLY A 1 1051 ? 37.786 5.404 -24.929 1.00 94.31 1051 GLY A CA 1
ATOM 7402 C C . GLY A 1 1051 ? 39.171 5.917 -24.541 1.00 94.31 1051 GLY A C 1
ATOM 7403 O O . GLY A 1 1051 ? 40.051 6.054 -25.387 1.00 94.31 1051 GLY A O 1
ATOM 7404 N N . ASN A 1 1052 ? 39.371 6.110 -23.234 1.00 93.56 1052 ASN A N 1
ATOM 7405 C CA . ASN A 1 1052 ? 40.631 6.531 -22.614 1.00 93.56 1052 ASN A CA 1
ATOM 7406 C C . ASN A 1 1052 ? 41.024 5.584 -21.473 1.00 93.56 1052 ASN A C 1
ATOM 7408 O O . ASN A 1 1052 ? 40.164 5.142 -20.719 1.00 93.56 1052 ASN A O 1
ATOM 7412 N N . GLY A 1 1053 ? 42.315 5.312 -21.285 1.00 95.56 1053 GLY A N 1
ATOM 7413 C CA . GLY A 1 1053 ? 42.851 4.527 -20.168 1.00 95.56 1053 GLY A CA 1
ATOM 7414 C C . GLY A 1 1053 ? 43.682 5.385 -19.215 1.00 95.56 1053 GLY A C 1
ATOM 7415 O O . GLY A 1 1053 ? 44.585 6.089 -19.647 1.00 95.56 1053 GLY A O 1
ATOM 7416 N N . ILE A 1 1054 ? 43.418 5.326 -17.911 1.00 95.31 1054 ILE A N 1
ATOM 7417 C CA . ILE A 1 1054 ? 44.196 6.007 -16.865 1.00 95.31 1054 ILE A CA 1
ATOM 7418 C C . ILE A 1 1054 ? 44.471 4.999 -15.747 1.00 95.31 1054 ILE A C 1
ATOM 7420 O O . ILE A 1 1054 ? 43.634 4.794 -14.874 1.00 95.31 1054 ILE A O 1
ATOM 7424 N N . LEU A 1 1055 ? 45.635 4.358 -15.769 1.00 95.06 1055 LEU A N 1
ATOM 7425 C CA . LEU A 1 1055 ? 46.007 3.273 -14.863 1.00 95.06 1055 LEU A CA 1
ATOM 7426 C C . LEU A 1 1055 ? 47.080 3.762 -13.888 1.00 95.06 1055 LEU A C 1
ATOM 7428 O O . LEU A 1 1055 ? 48.252 3.872 -14.226 1.00 95.06 1055 LEU A O 1
ATOM 7432 N N . GLY A 1 1056 ? 46.671 4.112 -12.680 1.00 92.06 1056 GLY A N 1
ATOM 7433 C CA . GLY A 1 1056 ? 47.543 4.692 -11.673 1.00 92.06 1056 GLY A CA 1
ATOM 7434 C C . GLY A 1 1056 ? 47.808 6.174 -11.917 1.00 92.06 1056 GLY A C 1
ATOM 7435 O O . GLY A 1 1056 ? 48.589 6.554 -12.791 1.00 92.06 1056 GLY A O 1
ATOM 7436 N N . ALA A 1 1057 ? 47.186 7.039 -11.118 1.00 91.50 1057 ALA A N 1
ATOM 7437 C CA . ALA A 1 1057 ? 47.428 8.479 -11.176 1.00 91.50 1057 ALA A CA 1
ATOM 7438 C C . ALA A 1 1057 ? 47.422 9.108 -9.775 1.00 91.50 1057 ALA A C 1
ATOM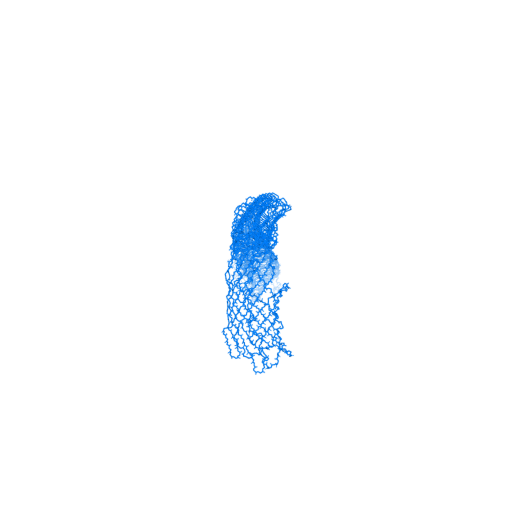 7440 O O . ALA A 1 1057 ? 46.377 9.180 -9.141 1.00 91.50 1057 ALA A O 1
ATOM 7441 N N . GLY A 1 1058 ? 48.575 9.588 -9.318 1.00 93.38 1058 GLY A N 1
ATOM 7442 C CA . GLY A 1 1058 ? 48.839 10.142 -7.989 1.00 93.38 1058 GLY A CA 1
ATOM 7443 C C . GLY A 1 1058 ? 50.320 9.996 -7.624 1.00 93.38 1058 GLY A C 1
ATOM 7444 O O . GLY A 1 1058 ? 51.038 9.193 -8.222 1.00 93.38 1058 GLY A O 1
ATOM 7445 N N . SER A 1 1059 ? 50.800 10.776 -6.658 1.00 92.62 1059 SER A N 1
ATOM 7446 C CA . SER A 1 1059 ? 52.161 10.650 -6.125 1.00 92.62 1059 SER A CA 1
ATOM 7447 C C . SER A 1 1059 ? 52.335 9.306 -5.412 1.00 92.62 1059 SER A C 1
ATOM 7449 O O . SER A 1 1059 ? 51.514 8.939 -4.579 1.00 92.62 1059 SER A O 1
ATOM 7451 N N . GLY A 1 1060 ? 53.378 8.543 -5.730 1.00 93.81 1060 GLY A N 1
ATOM 7452 C CA . GLY A 1 1060 ? 53.675 7.239 -5.130 1.00 93.81 1060 GLY A CA 1
ATOM 7453 C C . GLY A 1 1060 ? 52.762 6.094 -5.579 1.00 93.81 1060 GLY A C 1
ATOM 7454 O O . GLY A 1 1060 ? 52.755 5.054 -4.924 1.00 93.81 1060 GLY A O 1
ATOM 7455 N N . VAL A 1 1061 ? 51.988 6.270 -6.657 1.00 95.19 1061 VAL A N 1
ATOM 7456 C CA . VAL A 1 1061 ? 51.099 5.224 -7.185 1.00 95.19 1061 VAL A CA 1
ATOM 7457 C C . VAL A 1 1061 ? 51.889 4.027 -7.725 1.00 95.19 1061 VAL A C 1
ATOM 7459 O O . VAL A 1 1061 ? 52.917 4.218 -8.370 1.00 95.19 1061 VAL A O 1
ATOM 7462 N N . LYS A 1 1062 ? 51.421 2.795 -7.514 1.00 95.88 1062 LYS A N 1
ATOM 7463 C CA . LYS A 1 1062 ? 51.991 1.572 -8.100 1.00 95.88 1062 LYS A CA 1
ATOM 7464 C C . LYS A 1 1062 ? 50.980 0.906 -9.022 1.00 95.88 1062 LYS A C 1
ATOM 7466 O O . LYS A 1 1062 ? 49.823 0.767 -8.653 1.00 95.88 1062 LYS A O 1
ATOM 7471 N N . THR A 1 1063 ? 51.377 0.511 -10.223 1.00 96.31 1063 THR A N 1
ATOM 7472 C CA . THR A 1 1063 ? 50.477 -0.141 -11.186 1.00 96.31 1063 THR A CA 1
ATOM 7473 C C . THR A 1 1063 ? 51.167 -1.321 -11.842 1.00 96.31 1063 THR A C 1
ATOM 7475 O O . THR A 1 1063 ? 52.152 -1.133 -12.547 1.00 96.31 1063 THR A O 1
ATOM 7478 N N . ASP A 1 1064 ? 50.611 -2.511 -11.647 1.00 96.81 1064 ASP A N 1
ATOM 7479 C CA . ASP A 1 1064 ? 50.998 -3.752 -12.306 1.00 96.81 1064 ASP A CA 1
ATOM 7480 C C . ASP A 1 1064 ? 49.905 -4.131 -13.315 1.00 96.81 1064 ASP A C 1
ATOM 7482 O O . ASP A 1 1064 ? 48.776 -4.427 -12.923 1.00 96.81 1064 ASP A O 1
ATOM 7486 N N . LEU A 1 1065 ? 50.217 -4.125 -14.612 1.00 97.25 1065 LEU A N 1
ATOM 7487 C CA . LEU A 1 1065 ? 49.323 -4.570 -15.684 1.00 97.25 1065 LEU A CA 1
ATOM 7488 C C . LEU A 1 1065 ? 49.943 -5.762 -16.418 1.00 97.25 1065 LEU A C 1
ATOM 7490 O O . LEU A 1 1065 ? 51.040 -5.661 -16.962 1.00 97.25 1065 LEU A O 1
ATOM 7494 N N . SER A 1 1066 ? 49.221 -6.880 -16.464 1.00 97.94 1066 SER A N 1
ATOM 7495 C CA . SER A 1 1066 ? 49.608 -8.101 -17.169 1.00 97.94 1066 SER A CA 1
ATOM 7496 C C . SER A 1 1066 ? 48.558 -8.474 -18.215 1.00 97.94 1066 SER A C 1
ATOM 7498 O O . SER A 1 1066 ? 47.392 -8.677 -17.878 1.00 97.94 1066 SER A O 1
ATOM 7500 N N . LEU A 1 1067 ? 48.989 -8.578 -19.473 1.00 98.31 1067 LEU A N 1
ATOM 7501 C CA . LEU A 1 1067 ? 48.225 -9.108 -20.600 1.00 98.31 1067 LEU A CA 1
ATOM 7502 C C . LEU A 1 1067 ? 48.831 -10.438 -21.042 1.00 98.31 1067 LEU A C 1
ATOM 7504 O O . LEU A 1 1067 ? 50.035 -10.509 -21.269 1.00 98.31 1067 LEU A O 1
ATOM 7508 N N . ASP A 1 1068 ? 47.991 -11.451 -21.188 1.00 97.88 1068 ASP A N 1
ATOM 7509 C CA . ASP A 1 1068 ? 48.333 -12.786 -21.682 1.00 97.88 1068 ASP A CA 1
ATOM 7510 C C . ASP A 1 1068 ? 47.228 -13.193 -22.673 1.00 97.88 1068 ASP A C 1
ATOM 7512 O O . ASP A 1 1068 ? 46.043 -13.235 -22.317 1.00 97.88 1068 ASP A O 1
ATOM 7516 N N . ASN A 1 1069 ? 47.583 -13.352 -23.951 1.00 97.62 1069 ASN A N 1
ATOM 7517 C CA . ASN A 1 1069 ? 46.647 -13.582 -25.060 1.00 97.62 1069 ASN A CA 1
ATOM 7518 C C . ASN A 1 1069 ? 45.416 -12.653 -25.047 1.00 97.62 1069 ASN A C 1
ATOM 7520 O O . ASN A 1 1069 ? 44.279 -13.094 -25.203 1.00 97.62 1069 ASN A O 1
ATOM 7524 N N . SER A 1 1070 ? 45.628 -11.362 -24.784 1.00 98.25 1070 SER A N 1
ATOM 7525 C CA . SER A 1 1070 ? 44.562 -10.379 -24.552 1.00 98.25 1070 SER A CA 1
ATOM 7526 C C . SER A 1 1070 ? 44.783 -9.086 -25.332 1.00 98.25 1070 SER A C 1
ATOM 7528 O O . SER A 1 1070 ? 45.917 -8.689 -25.592 1.00 98.25 1070 SER A O 1
ATOM 7530 N N . LYS A 1 1071 ? 43.709 -8.373 -25.673 1.00 97.19 1071 LYS A N 1
ATOM 7531 C CA . LYS A 1 1071 ? 43.795 -7.044 -26.294 1.00 97.19 1071 LYS A CA 1
ATOM 7532 C C . LYS A 1 1071 ? 43.420 -5.958 -25.297 1.00 97.19 1071 LYS A C 1
ATOM 7534 O O . LYS A 1 1071 ? 42.458 -6.106 -24.563 1.00 97.19 1071 LYS A O 1
ATOM 7539 N N . PHE A 1 1072 ? 44.147 -4.854 -25.296 1.00 97.50 1072 PHE A N 1
ATOM 7540 C CA . PHE A 1 1072 ? 43.889 -3.659 -24.506 1.00 97.50 1072 PHE A CA 1
ATOM 7541 C C . PHE A 1 1072 ? 44.019 -2.450 -25.434 1.00 97.50 1072 PHE A C 1
ATOM 7543 O O . PHE A 1 1072 ? 45.125 -2.005 -25.732 1.00 97.50 1072 PHE A O 1
ATOM 7550 N N . VAL A 1 1073 ? 42.893 -1.977 -25.964 1.00 96.06 1073 VAL A N 1
ATOM 7551 C CA . VAL A 1 1073 ? 42.823 -1.024 -27.078 1.00 96.06 1073 VAL A CA 1
ATOM 7552 C C . VAL A 1 1073 ? 42.037 0.213 -26.660 1.00 96.06 1073 VAL A C 1
ATOM 7554 O O . VAL A 1 1073 ? 40.837 0.125 -26.422 1.00 96.06 1073 VAL A O 1
ATOM 7557 N N . ALA A 1 1074 ? 42.694 1.368 -26.612 1.00 96.00 1074 ALA A N 1
ATOM 7558 C CA . ALA A 1 1074 ? 42.068 2.670 -26.426 1.00 96.00 1074 ALA A CA 1
ATOM 7559 C C . ALA A 1 1074 ? 41.880 3.385 -27.771 1.00 96.00 1074 ALA A C 1
ATOM 7561 O O . ALA A 1 1074 ? 42.801 3.413 -28.587 1.00 96.00 1074 ALA A O 1
ATOM 7562 N N . SER A 1 1075 ? 40.715 3.992 -28.001 1.00 92.50 1075 SER A N 1
ATOM 7563 C CA . SER A 1 1075 ? 40.484 4.837 -29.183 1.00 92.50 1075 SER A CA 1
ATOM 7564 C C . SER A 1 1075 ? 41.113 6.228 -29.072 1.00 92.50 1075 SER A C 1
ATOM 7566 O O . SER A 1 1075 ? 41.150 6.952 -30.058 1.00 92.50 1075 SER A O 1
ATOM 7568 N N . ASP A 1 1076 ? 41.533 6.623 -27.872 1.00 91.00 1076 ASP A N 1
ATOM 7569 C CA . ASP A 1 1076 ? 42.157 7.910 -27.572 1.00 91.00 1076 ASP A CA 1
ATOM 7570 C C . ASP A 1 1076 ? 43.441 7.654 -26.746 1.00 91.00 1076 ASP A C 1
ATOM 7572 O O . ASP A 1 1076 ? 44.306 6.893 -27.182 1.00 91.00 1076 ASP A O 1
ATOM 7576 N N . GLY A 1 1077 ? 43.623 8.227 -25.557 1.00 90.75 1077 GLY A N 1
ATOM 7577 C CA . GLY A 1 1077 ? 44.868 8.092 -24.790 1.00 90.75 1077 GLY A CA 1
ATOM 7578 C C . GLY A 1 1077 ? 44.913 6.930 -23.787 1.00 90.75 1077 GLY A C 1
ATOM 7579 O O . GLY A 1 1077 ? 43.910 6.594 -23.166 1.00 90.75 1077 GLY A O 1
ATOM 7580 N N . ILE A 1 1078 ? 46.105 6.388 -23.524 1.00 95.56 1078 ILE A N 1
ATOM 7581 C CA . ILE A 1 1078 ? 46.433 5.566 -22.352 1.00 95.56 1078 ILE A CA 1
ATOM 7582 C C . ILE A 1 1078 ? 47.497 6.279 -21.518 1.00 95.56 1078 ILE A C 1
ATOM 7584 O O . ILE A 1 1078 ? 48.547 6.668 -22.019 1.00 95.56 1078 ILE A O 1
ATOM 7588 N N . ILE A 1 1079 ? 47.247 6.423 -20.223 1.00 94.50 1079 ILE A N 1
ATOM 7589 C CA . ILE A 1 1079 ? 48.173 6.973 -19.240 1.00 94.50 1079 ILE A CA 1
ATOM 7590 C C . ILE A 1 1079 ? 48.403 5.914 -18.166 1.00 94.50 1079 ILE A C 1
ATOM 7592 O O . ILE A 1 1079 ? 47.431 5.449 -17.577 1.00 94.50 1079 ILE A O 1
ATOM 7596 N N . ILE A 1 1080 ? 49.656 5.563 -17.872 1.00 94.38 1080 ILE A N 1
ATOM 7597 C CA . ILE A 1 1080 ? 50.001 4.646 -16.777 1.00 94.38 1080 ILE A CA 1
ATOM 7598 C C . ILE A 1 1080 ? 51.011 5.302 -15.833 1.00 94.38 1080 ILE A C 1
ATOM 7600 O O . ILE A 1 1080 ? 52.034 5.811 -16.282 1.00 94.38 1080 ILE A O 1
ATOM 7604 N N . GLY A 1 1081 ? 50.738 5.319 -14.528 1.00 91.62 1081 GLY A N 1
ATOM 7605 C CA . GLY A 1 1081 ? 51.663 5.851 -13.520 1.00 91.62 1081 GLY A CA 1
ATOM 7606 C C . GLY A 1 1081 ? 51.900 7.362 -13.630 1.00 91.62 1081 GLY A C 1
ATOM 7607 O O . GLY A 1 1081 ? 53.034 7.824 -13.782 1.00 91.62 1081 GLY A O 1
ATOM 7608 N N . LYS A 1 1082 ? 50.832 8.163 -13.568 1.00 88.50 1082 LYS A N 1
ATOM 7609 C CA . LYS A 1 1082 ? 50.909 9.635 -13.594 1.00 88.50 1082 LYS A CA 1
ATOM 7610 C C . LYS A 1 1082 ? 51.046 10.217 -12.186 1.00 88.50 1082 LYS A C 1
ATOM 7612 O O . LYS A 1 1082 ? 50.047 10.363 -11.494 1.00 88.50 1082 LYS A O 1
ATOM 7617 N N . GLY A 1 1083 ? 52.244 10.643 -11.801 1.00 91.94 1083 GLY A N 1
ATOM 7618 C CA . GLY A 1 1083 ? 52.506 11.334 -10.532 1.00 91.94 1083 GLY A CA 1
ATOM 7619 C C . GLY A 1 1083 ? 53.925 11.079 -10.031 1.00 91.94 1083 GLY A C 1
ATOM 7620 O O . GLY A 1 1083 ? 54.591 10.158 -10.509 1.00 91.94 1083 GLY A O 1
ATOM 7621 N N . ASP A 1 1084 ? 54.425 11.931 -9.137 1.00 92.94 1084 ASP A N 1
ATOM 7622 C CA . ASP A 1 1084 ? 55.803 11.813 -8.646 1.00 92.94 1084 ASP A CA 1
ATOM 7623 C C . ASP A 1 1084 ? 56.011 10.473 -7.925 1.00 92.94 1084 ASP A C 1
ATOM 7625 O O . ASP A 1 1084 ? 55.129 10.009 -7.217 1.00 92.94 1084 ASP A O 1
ATOM 7629 N N . ASN A 1 1085 ? 57.170 9.835 -8.068 1.00 94.75 1085 ASN A N 1
ATOM 7630 C CA . ASN A 1 1085 ? 57.490 8.522 -7.493 1.00 94.75 1085 ASN A CA 1
ATOM 7631 C C . ASN A 1 1085 ? 56.560 7.370 -7.935 1.00 94.75 1085 ASN A C 1
ATOM 7633 O O . ASN A 1 1085 ? 56.526 6.336 -7.265 1.00 94.75 1085 ASN A O 1
ATOM 7637 N N . ALA A 1 1086 ? 55.805 7.521 -9.030 1.00 94.88 1086 ALA A N 1
ATOM 7638 C CA . ALA A 1 1086 ? 54.966 6.446 -9.560 1.00 94.88 1086 ALA A CA 1
ATOM 7639 C C . ALA A 1 1086 ? 55.805 5.224 -9.980 1.00 94.88 1086 ALA A C 1
ATOM 7641 O O . ALA A 1 1086 ? 56.870 5.377 -10.574 1.00 94.88 1086 ALA A O 1
ATOM 7642 N N . ILE A 1 1087 ? 55.325 4.011 -9.711 1.00 95.69 1087 ILE A N 1
ATOM 7643 C CA . ILE A 1 1087 ? 55.940 2.748 -10.134 1.00 95.69 1087 ILE A CA 1
ATOM 7644 C C . ILE A 1 1087 ? 54.991 2.053 -11.108 1.00 95.69 1087 ILE A C 1
ATOM 7646 O O . ILE A 1 1087 ? 53.853 1.758 -10.756 1.00 95.69 1087 ILE A O 1
ATOM 7650 N N . THR A 1 1088 ? 55.461 1.754 -12.313 1.00 95.38 1088 THR A N 1
ATOM 7651 C CA . THR A 1 1088 ? 54.670 1.072 -13.341 1.00 95.38 1088 THR A CA 1
ATOM 7652 C C . THR A 1 1088 ? 55.365 -0.206 -13.781 1.00 95.38 1088 THR A C 1
ATOM 7654 O O . THR A 1 1088 ? 56.495 -0.143 -14.257 1.00 95.38 1088 THR A O 1
ATOM 7657 N N . ASN A 1 1089 ? 54.676 -1.342 -13.707 1.00 95.75 1089 ASN A N 1
ATOM 7658 C CA . ASN A 1 1089 ? 55.102 -2.601 -14.304 1.00 95.75 1089 ASN A CA 1
ATOM 7659 C C . ASN A 1 1089 ? 54.072 -3.050 -15.348 1.00 95.75 1089 ASN A C 1
ATOM 7661 O O . ASN A 1 1089 ? 52.904 -3.264 -15.032 1.00 95.75 1089 ASN A O 1
ATOM 7665 N N . LEU A 1 1090 ? 54.502 -3.201 -16.596 1.00 96.88 1090 LEU A N 1
ATOM 7666 C CA . LEU A 1 1090 ? 53.668 -3.638 -17.714 1.00 96.88 1090 LEU A CA 1
ATOM 7667 C C . LEU A 1 1090 ? 54.260 -4.908 -18.323 1.00 96.88 1090 LEU A C 1
ATOM 7669 O O . LEU A 1 1090 ? 55.398 -4.900 -18.783 1.00 96.88 1090 LEU A O 1
ATOM 7673 N N . SER A 1 1091 ? 53.489 -5.990 -18.340 1.00 97.25 1091 SER A N 1
ATOM 7674 C CA . SER A 1 1091 ? 53.862 -7.265 -18.957 1.00 97.25 1091 SER A CA 1
ATOM 7675 C C . SER A 1 1091 ? 52.851 -7.630 -20.033 1.00 97.25 1091 SER A C 1
ATOM 7677 O O . SER A 1 1091 ? 51.671 -7.782 -19.735 1.00 97.25 1091 SER A O 1
ATOM 7679 N N . ILE A 1 1092 ? 53.301 -7.791 -21.271 1.00 97.88 1092 ILE A N 1
ATOM 7680 C CA . ILE A 1 1092 ? 52.460 -8.100 -22.429 1.00 97.88 1092 ILE A CA 1
ATOM 7681 C C . ILE A 1 1092 ? 53.013 -9.373 -23.073 1.00 97.88 1092 ILE A C 1
ATOM 7683 O O . ILE A 1 1092 ? 54.125 -9.342 -23.595 1.00 97.88 1092 ILE A O 1
ATOM 7687 N N . SER A 1 1093 ? 52.274 -10.481 -23.025 1.00 97.06 1093 SER A N 1
ATOM 7688 C CA . SER A 1 1093 ? 52.716 -11.787 -23.532 1.00 97.06 1093 SER A CA 1
ATOM 7689 C C . SER A 1 1093 ? 51.670 -12.482 -24.408 1.00 97.06 1093 SER A C 1
ATOM 7691 O O . SER A 1 1093 ? 50.497 -12.105 -24.444 1.00 97.06 1093 SER A O 1
ATOM 7693 N N . ASP A 1 1094 ? 52.111 -13.524 -25.115 1.00 95.00 1094 ASP A N 1
ATOM 7694 C CA . ASP A 1 1094 ? 51.263 -14.521 -25.778 1.00 95.00 1094 ASP A CA 1
ATOM 7695 C C . ASP A 1 1094 ? 50.280 -13.954 -26.816 1.00 95.00 1094 ASP A C 1
ATOM 7697 O O . ASP A 1 1094 ? 49.092 -14.240 -26.773 1.00 95.00 1094 ASP A O 1
ATOM 7701 N N . HIS A 1 1095 ? 50.776 -13.204 -27.802 1.00 94.81 1095 HIS A N 1
ATOM 7702 C CA . HIS A 1 1095 ? 50.000 -12.572 -28.885 1.00 94.81 1095 HIS A CA 1
ATOM 7703 C C . HIS A 1 1095 ? 49.038 -11.474 -28.409 1.00 94.81 1095 HIS A C 1
ATOM 7705 O O . HIS A 1 1095 ? 48.064 -11.144 -29.093 1.00 94.81 1095 HIS A O 1
ATOM 7711 N N . SER A 1 1096 ? 49.308 -10.884 -27.245 1.00 98.06 1096 SER A N 1
ATOM 7712 C CA . SER A 1 1096 ? 48.521 -9.764 -26.737 1.00 98.06 1096 SER A CA 1
ATOM 7713 C C . SER A 1 1096 ? 48.695 -8.507 -27.593 1.00 98.06 1096 SER A C 1
ATOM 7715 O O . SER A 1 1096 ? 49.724 -8.310 -28.235 1.00 98.06 1096 SER A O 1
ATOM 7717 N N . VAL A 1 1097 ? 47.710 -7.611 -27.573 1.00 96.88 1097 VAL A N 1
ATOM 7718 C CA . VAL A 1 1097 ? 47.770 -6.309 -28.259 1.00 96.88 1097 VAL A CA 1
ATOM 7719 C C . VAL A 1 1097 ? 47.540 -5.203 -27.242 1.00 96.88 1097 VAL A C 1
ATOM 7721 O O . VAL A 1 1097 ? 46.508 -5.190 -26.588 1.00 96.88 1097 VAL A O 1
ATOM 7724 N N . PHE A 1 1098 ? 48.451 -4.247 -27.126 1.00 97.12 1098 PHE A N 1
ATOM 7725 C CA . PHE A 1 1098 ? 48.291 -3.042 -26.317 1.00 97.12 1098 PHE A CA 1
ATOM 7726 C C . PHE A 1 1098 ? 48.335 -1.827 -27.241 1.00 97.12 1098 PHE A C 1
ATOM 7728 O O . PHE A 1 1098 ? 49.367 -1.579 -27.857 1.00 97.12 1098 PHE A O 1
ATOM 7735 N N . LYS A 1 1099 ? 47.224 -1.099 -27.378 1.00 95.44 1099 LYS A N 1
ATOM 7736 C CA . LYS A 1 1099 ? 47.073 -0.017 -28.359 1.00 95.44 1099 LYS A CA 1
ATOM 7737 C C . LYS A 1 1099 ? 46.419 1.225 -27.762 1.00 95.44 1099 LYS A C 1
ATOM 7739 O O . LYS A 1 1099 ? 45.425 1.096 -27.059 1.00 95.44 1099 LYS A O 1
ATOM 7744 N N . GLY A 1 1100 ? 46.897 2.413 -28.118 1.00 93.62 1100 GLY A N 1
ATOM 7745 C CA . GLY A 1 1100 ? 46.216 3.690 -27.872 1.00 93.62 1100 GLY A CA 1
ATOM 7746 C C . GLY A 1 1100 ? 46.660 4.751 -28.876 1.00 93.62 1100 GLY A C 1
ATOM 7747 O O . GLY A 1 1100 ? 47.768 4.657 -29.385 1.00 93.62 1100 GLY A O 1
ATOM 7748 N N . GLU A 1 1101 ? 45.837 5.765 -29.152 1.00 90.06 1101 GLU A N 1
ATOM 7749 C CA . GLU A 1 1101 ? 46.220 6.893 -30.019 1.00 90.06 1101 GLU A CA 1
ATOM 7750 C C . GLU A 1 1101 ? 47.336 7.751 -29.411 1.00 90.06 1101 GLU A C 1
ATOM 7752 O O . GLU A 1 1101 ? 48.130 8.330 -30.150 1.00 90.06 1101 GLU A O 1
ATOM 7757 N N . ARG A 1 1102 ? 47.415 7.816 -28.074 1.00 92.81 1102 ARG A N 1
ATOM 7758 C CA . ARG A 1 1102 ? 48.512 8.434 -27.309 1.00 92.81 1102 ARG A CA 1
ATOM 7759 C C . ARG A 1 1102 ? 48.844 7.584 -26.088 1.00 92.81 1102 ARG A C 1
ATOM 7761 O O . ARG A 1 1102 ? 47.955 7.356 -25.278 1.00 92.81 1102 ARG A O 1
ATOM 7768 N N . ILE A 1 1103 ? 50.091 7.165 -25.890 1.00 94.38 1103 ILE A N 1
ATOM 7769 C CA . ILE A 1 1103 ? 50.493 6.324 -24.746 1.00 94.38 1103 ILE A CA 1
ATOM 7770 C C . ILE A 1 1103 ? 51.542 7.030 -23.890 1.00 94.38 1103 ILE A C 1
ATOM 7772 O O . ILE A 1 1103 ? 52.657 7.261 -24.345 1.00 94.38 1103 ILE A O 1
ATOM 7776 N N . ASN A 1 1104 ? 51.214 7.299 -22.625 1.00 93.38 1104 ASN A N 1
ATOM 7777 C CA . ASN A 1 1104 ? 52.070 8.017 -21.684 1.00 93.38 1104 ASN A CA 1
ATOM 7778 C C . ASN A 1 1104 ? 52.304 7.193 -20.408 1.00 93.38 1104 ASN A C 1
ATOM 7780 O O . ASN A 1 1104 ? 51.389 7.008 -19.607 1.00 93.38 1104 ASN A O 1
ATOM 7784 N N . ILE A 1 1105 ? 53.525 6.705 -20.196 1.00 92.81 1105 ILE A N 1
ATOM 7785 C CA . ILE A 1 1105 ? 53.880 5.824 -19.077 1.00 92.81 1105 ILE A CA 1
ATOM 7786 C C . ILE A 1 1105 ? 54.931 6.500 -18.190 1.00 92.81 1105 ILE A C 1
ATOM 7788 O O . ILE A 1 1105 ? 56.006 6.870 -18.660 1.00 92.81 1105 ILE A O 1
ATOM 7792 N N . GLY A 1 1106 ? 54.647 6.630 -16.893 1.00 86.94 1106 GLY A N 1
ATOM 7793 C CA . GLY A 1 1106 ? 55.596 7.154 -15.910 1.00 86.94 1106 GLY A CA 1
ATOM 7794 C C . GLY A 1 1106 ? 55.785 8.663 -15.963 1.00 86.94 1106 GLY A C 1
ATOM 7795 O O . GLY A 1 1106 ? 56.912 9.158 -15.991 1.00 86.94 1106 GLY A O 1
ATOM 7796 N N . ASN A 1 1107 ? 54.691 9.413 -15.990 1.00 83.06 1107 ASN A N 1
ATOM 7797 C CA . ASN A 1 1107 ? 54.721 10.835 -16.323 1.00 83.06 1107 ASN A CA 1
ATOM 7798 C C . ASN A 1 1107 ? 55.123 11.793 -15.190 1.00 83.06 1107 ASN A C 1
ATOM 7800 O O . ASN A 1 1107 ? 55.244 12.988 -15.439 1.00 83.06 1107 ASN A O 1
ATOM 7804 N N . GLY A 1 1108 ? 55.281 11.320 -13.955 1.00 90.50 1108 GLY A N 1
ATOM 7805 C CA . GLY A 1 1108 ? 55.712 12.179 -12.848 1.00 90.50 1108 GLY A CA 1
ATOM 7806 C C . GLY A 1 1108 ? 57.194 12.063 -12.521 1.00 90.50 1108 GLY A C 1
ATOM 7807 O O . GLY A 1 1108 ? 57.890 11.168 -13.010 1.00 90.50 1108 GLY A O 1
ATOM 7808 N N . SER A 1 1109 ? 57.678 12.988 -11.697 1.00 92.62 1109 SER A N 1
ATOM 7809 C CA . SER A 1 1109 ? 59.093 13.074 -11.341 1.00 92.62 1109 SER A CA 1
ATOM 7810 C C . SER A 1 1109 ? 59.525 11.835 -10.558 1.00 92.62 1109 SER A C 1
ATOM 7812 O O . SER A 1 1109 ? 58.758 11.335 -9.742 1.00 92.62 1109 SER A O 1
ATOM 7814 N N . TYR A 1 1110 ? 60.739 11.324 -10.755 1.00 94.88 1110 TYR A N 1
ATOM 7815 C CA . TYR A 1 1110 ? 61.239 10.112 -10.079 1.00 94.88 1110 TYR A CA 1
ATOM 7816 C C . TYR A 1 1110 ? 60.398 8.837 -10.309 1.00 94.88 1110 TYR A C 1
ATOM 7818 O O . TYR A 1 1110 ? 60.486 7.894 -9.517 1.00 94.88 1110 TYR A O 1
ATOM 7826 N N . SER A 1 1111 ? 59.570 8.781 -11.361 1.00 95.00 1111 SER A N 1
ATOM 7827 C CA . SER A 1 1111 ? 58.818 7.564 -11.690 1.00 95.00 1111 SER A CA 1
ATOM 7828 C C . SER A 1 1111 ? 59.753 6.406 -12.074 1.00 95.00 1111 SER A C 1
ATOM 7830 O O . SER A 1 1111 ? 60.859 6.628 -12.565 1.00 95.00 1111 SER A O 1
ATOM 7832 N N . LYS A 1 1112 ? 59.333 5.161 -11.839 1.00 94.44 1112 LYS A N 1
ATOM 7833 C CA . LYS A 1 1112 ? 60.071 3.938 -12.190 1.00 94.44 1112 LYS A CA 1
ATOM 7834 C C . LYS A 1 1112 ? 59.191 3.033 -13.036 1.00 94.44 1112 LYS A C 1
ATOM 7836 O O . LYS A 1 1112 ? 58.182 2.536 -12.548 1.00 94.44 1112 LYS A O 1
ATOM 7841 N N . ASN A 1 1113 ? 59.580 2.797 -14.279 1.00 94.12 1113 ASN A N 1
ATOM 7842 C CA . ASN A 1 1113 ? 58.753 2.113 -15.267 1.00 94.12 1113 ASN A CA 1
ATOM 7843 C C . ASN A 1 1113 ? 59.491 0.883 -15.796 1.00 94.12 1113 ASN A C 1
ATOM 7845 O O . ASN A 1 1113 ? 60.624 0.999 -16.253 1.00 94.12 1113 ASN A O 1
ATOM 7849 N N . SER A 1 1114 ? 58.857 -0.283 -15.744 1.00 95.19 1114 SER A N 1
ATOM 7850 C CA . SER A 1 1114 ? 59.380 -1.551 -16.250 1.00 95.19 1114 SER A CA 1
ATOM 7851 C C . SER A 1 1114 ? 58.361 -2.162 -17.205 1.00 95.19 1114 SER A C 1
ATOM 7853 O O . SER A 1 1114 ? 57.251 -2.495 -16.802 1.00 95.19 1114 SER A O 1
ATOM 7855 N N . ILE A 1 1115 ? 58.716 -2.284 -18.480 1.00 95.94 1115 ILE A N 1
ATOM 7856 C CA . ILE A 1 1115 ? 57.830 -2.748 -19.549 1.00 95.94 1115 ILE A CA 1
ATOM 7857 C C . ILE A 1 1115 ? 58.481 -3.957 -20.217 1.00 95.94 1115 ILE A C 1
ATOM 7859 O O . ILE A 1 1115 ? 59.626 -3.877 -20.658 1.00 95.94 1115 ILE A O 1
ATOM 7863 N N . SER A 1 1116 ? 57.759 -5.071 -20.300 1.00 96.12 1116 SER A N 1
ATOM 7864 C CA . SER A 1 1116 ? 58.205 -6.322 -20.914 1.00 96.12 1116 SER A CA 1
ATOM 7865 C C . SER A 1 1116 ? 57.167 -6.788 -21.930 1.00 96.12 1116 SER A C 1
ATOM 7867 O O . SER A 1 1116 ? 56.023 -7.043 -21.563 1.00 96.12 1116 SER A O 1
ATOM 7869 N N . ILE A 1 1117 ? 57.561 -6.905 -23.196 1.00 95.62 1117 ILE A N 1
ATOM 7870 C CA . ILE A 1 1117 ? 56.686 -7.273 -24.314 1.00 95.62 1117 ILE A CA 1
ATOM 7871 C C . ILE A 1 1117 ? 57.281 -8.504 -24.994 1.00 95.62 1117 ILE A C 1
ATOM 7873 O O . ILE A 1 1117 ? 58.406 -8.440 -25.494 1.00 95.62 1117 ILE A O 1
ATOM 7877 N N . THR A 1 1118 ? 56.548 -9.617 -24.987 1.00 95.00 1118 THR A N 1
ATOM 7878 C CA . THR A 1 1118 ? 57.035 -10.919 -25.454 1.00 95.00 1118 THR A CA 1
ATOM 7879 C C . THR A 1 1118 ? 55.996 -11.732 -26.227 1.00 95.00 1118 THR A C 1
ATOM 7881 O O . THR A 1 1118 ? 54.809 -11.397 -26.256 1.00 95.00 1118 THR A O 1
ATOM 7884 N N . GLY A 1 1119 ? 56.435 -12.824 -26.861 1.00 91.00 1119 GLY A N 1
ATOM 7885 C CA . GLY A 1 1119 ? 55.557 -13.882 -27.373 1.00 91.00 1119 GLY A CA 1
ATOM 7886 C C . GLY A 1 1119 ? 54.636 -13.431 -28.503 1.00 91.00 1119 GLY A C 1
ATOM 7887 O O . GLY A 1 1119 ? 53.431 -13.636 -28.424 1.00 91.00 1119 GLY A O 1
ATOM 7888 N N . ASN A 1 1120 ? 55.186 -12.789 -29.530 1.00 90.12 1120 ASN A N 1
ATOM 7889 C CA . ASN A 1 1120 ? 54.492 -12.203 -30.682 1.00 90.12 1120 ASN A CA 1
ATOM 7890 C C . ASN A 1 1120 ? 53.443 -11.137 -30.333 1.00 90.12 1120 ASN A C 1
ATOM 7892 O O . ASN A 1 1120 ? 52.515 -10.892 -31.106 1.00 90.12 1120 ASN A O 1
ATOM 7896 N N . SER A 1 1121 ? 53.569 -10.499 -29.170 1.00 96.00 1121 SER A N 1
ATOM 7897 C CA . SER A 1 1121 ? 52.658 -9.426 -28.770 1.00 96.00 1121 SER A CA 1
ATOM 7898 C C . SER A 1 1121 ? 52.912 -8.125 -29.534 1.00 96.00 1121 SER A C 1
ATOM 7900 O O . SER A 1 1121 ? 53.971 -7.926 -30.126 1.00 96.00 1121 SER A O 1
ATOM 7902 N N . ILE A 1 1122 ? 51.938 -7.220 -29.508 1.00 94.00 1122 ILE A N 1
ATOM 7903 C CA . ILE A 1 1122 ? 51.912 -5.964 -30.256 1.00 94.00 1122 ILE A CA 1
ATOM 7904 C C . ILE A 1 1122 ? 51.753 -4.791 -29.282 1.00 94.00 1122 ILE A C 1
ATOM 7906 O O . ILE A 1 1122 ? 50.826 -4.783 -28.477 1.00 94.00 1122 ILE A O 1
ATOM 7910 N N . PHE A 1 1123 ? 52.610 -3.779 -29.386 1.00 93.50 1123 PHE A N 1
ATOM 7911 C CA . PHE A 1 1123 ? 52.501 -2.493 -28.693 1.00 93.50 1123 PHE A CA 1
ATOM 7912 C C . PHE A 1 1123 ? 52.343 -1.367 -29.722 1.00 93.50 1123 PHE A C 1
ATOM 7914 O O . PHE A 1 1123 ? 53.287 -1.041 -30.431 1.00 93.50 1123 PHE A O 1
ATOM 7921 N N . ASP A 1 1124 ? 51.153 -0.788 -29.841 1.00 93.38 1124 ASP A N 1
ATOM 7922 C CA . ASP A 1 1124 ? 50.809 0.229 -30.840 1.00 93.38 1124 ASP A CA 1
ATOM 7923 C C . ASP A 1 1124 ? 50.532 1.583 -30.167 1.00 93.38 1124 ASP A C 1
ATOM 7925 O O . ASP A 1 1124 ? 49.489 1.771 -29.544 1.00 93.38 1124 ASP A O 1
ATOM 7929 N N . PHE A 1 1125 ? 51.464 2.532 -30.275 1.00 89.81 1125 PHE A N 1
ATOM 7930 C CA . PHE A 1 1125 ? 51.339 3.857 -29.651 1.00 89.81 1125 PHE A CA 1
ATOM 7931 C C . PHE A 1 1125 ? 50.573 4.884 -30.495 1.00 89.81 1125 PHE A C 1
ATOM 7933 O O . PHE A 1 1125 ? 50.553 6.065 -30.130 1.00 89.81 1125 PHE A O 1
ATOM 7940 N N . GLY A 1 1126 ? 49.945 4.441 -31.589 1.00 90.38 1126 GLY A N 1
ATOM 7941 C CA . GLY A 1 1126 ? 48.977 5.228 -32.340 1.00 90.38 1126 GLY A CA 1
ATOM 7942 C C . GLY A 1 1126 ? 49.583 6.395 -33.107 1.00 90.38 1126 GLY A C 1
ATOM 7943 O O . GLY A 1 1126 ? 50.765 6.378 -33.446 1.00 90.38 1126 GLY A O 1
ATOM 7944 N N . SER A 1 1127 ? 48.755 7.392 -33.434 1.00 88.81 1127 SER A N 1
ATOM 7945 C CA . SER A 1 1127 ? 49.122 8.508 -34.321 1.00 88.81 1127 SER A CA 1
ATOM 7946 C C . SER A 1 1127 ? 49.608 9.780 -33.607 1.00 88.81 1127 SER A C 1
ATOM 7948 O O . SER A 1 1127 ? 50.121 10.698 -34.260 1.00 88.81 1127 SER A O 1
ATOM 7950 N N . SER A 1 1128 ? 49.481 9.861 -32.276 1.00 88.50 1128 SER A N 1
ATOM 7951 C CA . SER A 1 1128 ? 49.874 11.050 -31.511 1.00 88.50 1128 SER A CA 1
ATOM 7952 C C . SER A 1 1128 ? 51.383 11.285 -31.518 1.00 88.50 1128 SER A C 1
ATOM 7954 O O . SER A 1 1128 ? 52.184 10.366 -31.368 1.00 88.50 1128 SER A O 1
ATOM 7956 N N . GLN A 1 1129 ? 51.781 12.554 -31.617 1.00 83.88 1129 GLN A N 1
ATOM 7957 C CA . GLN A 1 1129 ? 53.179 12.988 -31.489 1.00 83.88 1129 GLN A CA 1
ATOM 7958 C C . GLN A 1 1129 ? 53.620 13.151 -30.023 1.00 83.88 1129 GLN A C 1
ATOM 7960 O O . GLN A 1 1129 ? 54.726 13.612 -29.754 1.00 83.88 1129 GLN A O 1
ATOM 7965 N N . GLU A 1 1130 ? 52.746 12.818 -29.071 1.00 86.50 1130 GLU A N 1
ATOM 7966 C CA . GLU A 1 1130 ? 52.939 13.071 -27.642 1.00 86.50 1130 GLU A CA 1
ATOM 7967 C C . GLU A 1 1130 ? 53.021 11.794 -26.792 1.00 86.50 1130 GLU A C 1
ATOM 7969 O O . GLU A 1 1130 ? 52.918 11.892 -25.568 1.00 86.50 1130 GLU A O 1
ATOM 7974 N N . SER A 1 1131 ? 53.182 10.611 -27.398 1.00 92.81 1131 SER A N 1
ATOM 7975 C CA . SER A 1 1131 ? 53.364 9.365 -26.641 1.00 92.81 1131 SER A CA 1
ATOM 7976 C C . SER A 1 1131 ? 54.741 9.356 -25.967 1.00 92.81 1131 SER A C 1
ATOM 7978 O O . SER A 1 1131 ? 55.756 9.659 -26.591 1.00 92.81 1131 SER A O 1
ATOM 7980 N N . THR A 1 1132 ? 54.804 9.027 -24.676 1.00 92.38 1132 THR A N 1
ATOM 7981 C CA . THR A 1 1132 ? 56.017 9.167 -23.851 1.00 92.38 1132 THR A CA 1
ATOM 7982 C C . THR A 1 1132 ? 56.207 8.011 -22.875 1.00 92.38 1132 THR A C 1
ATOM 7984 O O . THR A 1 1132 ? 55.260 7.587 -22.221 1.00 92.38 1132 THR A O 1
ATOM 7987 N N . ILE A 1 1133 ? 57.447 7.570 -22.662 1.00 91.19 1133 ILE A N 1
ATOM 7988 C CA . ILE A 1 1133 ? 57.819 6.678 -21.554 1.00 91.19 1133 ILE A CA 1
ATOM 7989 C C . ILE A 1 1133 ? 58.910 7.372 -20.727 1.00 91.19 1133 ILE A C 1
ATOM 7991 O O . ILE A 1 1133 ? 60.049 7.529 -21.171 1.00 91.19 1133 ILE A O 1
ATOM 7995 N N . GLY A 1 1134 ? 58.560 7.789 -19.509 1.00 85.50 1134 GLY A N 1
ATOM 7996 C CA . GLY A 1 1134 ? 59.406 8.622 -18.648 1.00 85.50 1134 GLY A CA 1
ATOM 7997 C C . GLY A 1 1134 ? 59.355 10.107 -19.020 1.00 85.50 1134 GLY A C 1
ATOM 7998 O O . GLY A 1 1134 ? 60.359 10.690 -19.430 1.00 85.50 1134 GLY A O 1
ATOM 7999 N N . GLU A 1 1135 ? 58.175 10.727 -18.914 1.00 87.88 1135 GLU A N 1
ATOM 8000 C CA . GLU A 1 1135 ? 58.019 12.171 -19.156 1.00 87.88 1135 GLU A CA 1
ATOM 8001 C C . GLU A 1 1135 ? 58.478 13.044 -17.984 1.00 87.88 1135 GLU A C 1
ATOM 8003 O O . GLU A 1 1135 ? 58.940 14.158 -18.207 1.00 87.88 1135 GLU A O 1
ATOM 8008 N N . GLY A 1 1136 ? 58.379 12.559 -16.746 1.00 91.06 1136 GLY A N 1
ATOM 8009 C CA . GLY A 1 1136 ? 58.737 13.360 -15.577 1.00 91.06 1136 GLY A CA 1
ATOM 8010 C C . GLY A 1 1136 ? 60.245 13.499 -15.364 1.00 91.06 1136 GLY A C 1
ATOM 8011 O O . GLY A 1 1136 ? 61.031 12.631 -15.762 1.00 91.06 1136 GLY A O 1
ATOM 8012 N N . ASP A 1 1137 ? 60.651 14.571 -14.684 1.00 92.06 1137 ASP A N 1
ATOM 8013 C CA . ASP A 1 1137 ? 62.048 14.812 -14.311 1.00 92.06 1137 ASP A CA 1
ATOM 8014 C C . ASP A 1 1137 ? 62.585 13.666 -13.434 1.00 92.06 1137 ASP A C 1
ATOM 8016 O O . ASP A 1 1137 ? 61.896 13.170 -12.547 1.00 92.06 1137 ASP A O 1
ATOM 8020 N N . TYR A 1 1138 ? 63.822 13.220 -13.654 1.00 95.00 1138 TYR A N 1
ATOM 8021 C CA . TYR A 1 1138 ? 64.431 12.082 -12.939 1.00 95.00 1138 TYR A CA 1
ATOM 8022 C C . TYR A 1 1138 ? 63.694 10.732 -13.071 1.00 95.00 1138 TYR A C 1
ATOM 8024 O O . TYR A 1 1138 ? 63.996 9.801 -12.317 1.00 95.00 1138 TYR A O 1
ATOM 8032 N N . SER A 1 1139 ? 62.730 10.597 -13.989 1.00 95.06 1139 SER A N 1
ATOM 8033 C CA . SER A 1 1139 ? 62.074 9.310 -14.257 1.00 95.06 1139 SER A CA 1
ATOM 8034 C C . SER A 1 1139 ? 63.067 8.265 -14.779 1.00 95.06 1139 SER A C 1
ATOM 8036 O O . SER A 1 1139 ? 64.056 8.599 -15.427 1.00 95.06 1139 SER A O 1
ATOM 8038 N N . GLN A 1 1140 ? 62.824 6.993 -14.474 1.00 94.94 1140 GLN A N 1
ATOM 8039 C CA . GLN A 1 1140 ? 63.642 5.853 -14.880 1.00 94.94 1140 GLN A CA 1
ATOM 8040 C C . GLN A 1 1140 ? 62.765 4.829 -15.588 1.00 94.94 1140 GLN A C 1
ATOM 8042 O O . GLN A 1 1140 ? 61.808 4.327 -15.003 1.00 94.94 1140 GLN A O 1
ATOM 8047 N N . SER A 1 1141 ? 63.102 4.485 -16.825 1.00 95.19 1141 SER A N 1
ATOM 8048 C CA . SER A 1 1141 ? 62.296 3.592 -17.656 1.00 95.19 1141 SER A CA 1
ATOM 8049 C C . SER A 1 1141 ? 63.141 2.473 -18.254 1.00 95.19 1141 SER A C 1
ATOM 8051 O O . SER A 1 1141 ? 64.186 2.720 -18.846 1.00 95.19 1141 SER A O 1
ATOM 8053 N N . LEU A 1 1142 ? 62.676 1.235 -18.128 1.00 95.44 1142 LEU A N 1
ATOM 8054 C CA . LEU A 1 1142 ? 63.252 0.049 -18.747 1.00 95.44 1142 LEU A CA 1
ATOM 8055 C C . LEU A 1 1142 ? 62.180 -0.610 -19.611 1.00 95.44 1142 LEU A C 1
ATOM 8057 O O . LEU A 1 1142 ? 61.172 -1.082 -19.095 1.00 95.44 1142 LEU A O 1
ATOM 8061 N N . VAL A 1 1143 ? 62.402 -0.654 -20.918 1.00 94.31 1143 VAL A N 1
ATOM 8062 C CA . VAL A 1 1143 ? 61.503 -1.264 -21.900 1.00 94.31 1143 VAL A CA 1
ATOM 8063 C C . VAL A 1 1143 ? 62.240 -2.417 -22.554 1.00 94.31 1143 VAL A C 1
ATOM 8065 O O . VAL A 1 1143 ? 63.338 -2.229 -23.062 1.00 94.31 1143 VAL A O 1
ATOM 8068 N N . THR A 1 1144 ? 61.668 -3.614 -22.534 1.00 93.81 1144 THR A N 1
ATOM 8069 C CA . THR A 1 1144 ? 62.234 -4.802 -23.179 1.00 93.81 1144 THR A CA 1
ATOM 8070 C C . THR A 1 1144 ? 61.205 -5.404 -24.118 1.00 93.81 1144 THR A C 1
ATOM 8072 O O . THR A 1 1144 ? 60.106 -5.752 -23.696 1.00 93.81 1144 THR A O 1
ATOM 8075 N N . ILE A 1 1145 ? 61.573 -5.524 -25.387 1.00 91.69 1145 ILE A N 1
ATOM 8076 C CA . ILE A 1 1145 ? 60.781 -6.135 -26.451 1.00 91.69 1145 ILE A CA 1
ATOM 8077 C C . ILE A 1 1145 ? 61.580 -7.335 -26.944 1.00 91.69 1145 ILE A C 1
ATOM 8079 O O . ILE A 1 1145 ? 62.696 -7.172 -27.438 1.00 91.69 1145 ILE A O 1
ATOM 8083 N N . ASN A 1 1146 ? 61.032 -8.532 -26.781 1.00 91.19 1146 ASN A N 1
ATOM 8084 C CA . ASN A 1 1146 ? 61.677 -9.786 -27.154 1.00 91.19 1146 ASN A CA 1
ATOM 8085 C C . ASN A 1 1146 ? 60.673 -10.631 -27.945 1.00 91.19 1146 ASN A C 1
ATOM 8087 O O . ASN A 1 1146 ? 59.632 -10.977 -27.398 1.00 91.19 1146 ASN A O 1
ATOM 8091 N N . ASP A 1 1147 ? 60.957 -10.921 -29.218 1.00 89.12 1147 ASP A N 1
ATOM 8092 C CA . ASP A 1 1147 ? 60.037 -11.654 -30.106 1.00 89.12 1147 ASP A CA 1
ATOM 8093 C C . ASP A 1 1147 ? 58.631 -11.018 -30.123 1.00 89.12 1147 ASP A C 1
ATOM 8095 O O . ASP A 1 1147 ? 57.619 -11.664 -29.868 1.00 89.12 1147 ASP A O 1
ATOM 8099 N N . ALA A 1 1148 ? 58.568 -9.694 -30.297 1.00 91.56 1148 ALA A N 1
ATOM 8100 C CA . ALA A 1 1148 ? 57.336 -8.907 -30.237 1.00 91.56 1148 ALA A CA 1
ATOM 8101 C C . ALA A 1 1148 ? 57.419 -7.647 -31.110 1.00 91.56 1148 ALA A C 1
ATOM 8103 O O . ALA A 1 1148 ? 58.496 -7.254 -31.551 1.00 91.56 1148 ALA A O 1
ATOM 8104 N N . SER A 1 1149 ? 56.279 -7.006 -31.365 1.00 89.31 1149 SER A N 1
ATOM 8105 C CA . SER A 1 1149 ? 56.157 -5.886 -32.298 1.00 89.31 1149 SER A CA 1
ATOM 8106 C C . SER A 1 1149 ? 55.778 -4.562 -31.635 1.00 89.31 1149 SER A C 1
ATOM 8108 O O . SER A 1 1149 ? 54.920 -4.527 -30.760 1.00 89.31 1149 SER A O 1
ATOM 8110 N N . VAL A 1 1150 ? 56.346 -3.459 -32.122 1.00 88.56 1150 VAL A N 1
ATOM 8111 C CA . VAL A 1 1150 ? 55.969 -2.077 -31.812 1.00 88.56 1150 VAL A CA 1
ATOM 8112 C C . VAL A 1 1150 ? 55.491 -1.376 -33.081 1.00 88.56 1150 VAL A C 1
ATOM 8114 O O . VAL A 1 1150 ? 56.173 -1.410 -34.103 1.00 88.56 1150 VAL A O 1
ATOM 8117 N N . TYR A 1 1151 ? 54.348 -0.705 -33.020 1.00 86.75 1151 TYR A N 1
ATOM 8118 C CA . TYR A 1 1151 ? 53.771 0.065 -34.123 1.00 86.75 1151 TYR A CA 1
ATOM 8119 C C . TYR A 1 1151 ? 53.366 1.461 -33.652 1.00 86.75 1151 TYR A C 1
ATOM 8121 O O . TYR A 1 1151 ? 53.223 1.701 -32.454 1.00 86.75 1151 TYR A O 1
ATOM 8129 N N . GLY A 1 1152 ? 53.175 2.371 -34.601 1.00 87.44 1152 GLY A N 1
ATOM 8130 C CA . GLY A 1 1152 ? 52.528 3.654 -34.354 1.00 87.44 1152 GLY A CA 1
ATOM 8131 C C . GLY A 1 1152 ? 52.898 4.676 -35.416 1.00 87.44 1152 GLY A C 1
ATOM 8132 O O . GLY A 1 1152 ? 54.074 4.875 -35.706 1.00 87.44 1152 GLY A O 1
ATOM 8133 N N . ASP A 1 1153 ? 51.900 5.352 -35.975 1.00 85.44 1153 ASP A N 1
ATOM 8134 C CA . ASP A 1 1153 ? 52.094 6.412 -36.970 1.00 85.44 1153 ASP A CA 1
ATOM 8135 C C . ASP A 1 1153 ? 52.542 7.751 -36.332 1.00 85.44 1153 ASP A C 1
ATOM 8137 O O . ASP A 1 1153 ? 52.835 8.729 -37.025 1.00 85.44 1153 ASP A O 1
ATOM 8141 N N . GLY A 1 1154 ? 52.579 7.811 -35.002 1.00 89.06 1154 GLY A N 1
ATOM 8142 C CA . GLY A 1 1154 ? 52.924 8.972 -34.194 1.00 89.06 1154 GLY A CA 1
ATOM 8143 C C . GLY A 1 1154 ? 54.408 9.085 -33.836 1.00 89.06 1154 GLY A C 1
ATOM 8144 O O . GLY A 1 1154 ? 55.291 8.677 -34.594 1.00 89.06 1154 GLY A O 1
ATOM 8145 N N . SER A 1 1155 ? 54.675 9.620 -32.642 1.00 88.06 1155 SER A N 1
ATOM 8146 C CA . SER A 1 1155 ? 56.008 9.647 -32.031 1.00 88.06 1155 SER A CA 1
ATOM 8147 C C . SER A 1 1155 ? 55.995 9.045 -30.634 1.00 88.06 1155 SER A C 1
ATOM 8149 O O . SER A 1 1155 ? 55.123 9.380 -29.833 1.00 88.06 1155 SER A O 1
ATOM 8151 N N . LEU A 1 1156 ? 56.986 8.202 -30.337 1.00 91.75 1156 LEU A N 1
ATOM 8152 C CA . LEU A 1 1156 ? 57.260 7.673 -29.005 1.00 91.75 1156 LEU A CA 1
ATOM 8153 C C . LEU A 1 1156 ? 58.536 8.300 -28.432 1.00 91.75 1156 LEU A C 1
ATOM 8155 O O . LEU A 1 1156 ? 59.636 8.002 -28.895 1.00 91.75 1156 LEU A O 1
ATOM 8159 N N . THR A 1 1157 ? 58.412 9.110 -27.382 1.00 91.38 1157 THR A N 1
ATOM 8160 C CA . THR A 1 1157 ? 59.558 9.743 -26.714 1.00 91.38 1157 THR A CA 1
ATOM 8161 C C . THR A 1 1157 ? 60.006 8.968 -25.477 1.00 91.38 1157 THR A C 1
ATOM 8163 O O . THR A 1 1157 ? 59.224 8.727 -24.557 1.00 91.38 1157 THR A O 1
ATOM 8166 N N . LEU A 1 1158 ? 61.292 8.637 -25.410 1.00 91.56 1158 LEU A N 1
ATOM 8167 C CA . LEU A 1 1158 ? 61.955 8.012 -24.269 1.00 91.56 1158 LEU A CA 1
ATOM 8168 C C . LEU A 1 1158 ? 62.808 9.045 -23.527 1.00 91.56 1158 LEU A C 1
ATOM 8170 O O . LEU A 1 1158 ? 63.615 9.733 -24.152 1.00 91.56 1158 LEU A O 1
ATOM 8174 N N . ALA A 1 1159 ? 62.666 9.113 -22.200 1.00 89.31 1159 ALA A N 1
ATOM 8175 C CA . ALA A 1 1159 ? 63.382 10.068 -21.343 1.00 89.31 1159 ALA A CA 1
ATOM 8176 C C . ALA A 1 1159 ? 63.138 11.539 -21.750 1.00 89.31 1159 ALA A C 1
ATOM 8178 O O . ALA A 1 1159 ? 64.049 12.264 -22.147 1.00 89.31 1159 ALA A O 1
ATOM 8179 N N . LYS A 1 1160 ? 61.878 11.985 -21.675 1.00 90.50 1160 LYS A N 1
ATOM 8180 C CA . LYS A 1 1160 ? 61.490 13.354 -22.062 1.00 90.50 1160 LYS A CA 1
ATOM 8181 C C . LYS A 1 1160 ? 61.784 14.396 -20.975 1.00 90.50 1160 LYS A C 1
ATOM 8183 O O . LYS A 1 1160 ? 62.094 15.534 -21.312 1.00 90.50 1160 LYS A O 1
ATOM 8188 N N . GLY A 1 1161 ? 61.672 14.033 -19.695 1.00 91.12 1161 GLY A N 1
ATOM 8189 C CA . GLY A 1 1161 ? 61.888 14.953 -18.568 1.00 91.12 1161 GLY A CA 1
ATOM 8190 C C . GLY A 1 1161 ? 63.365 15.260 -18.311 1.00 91.12 1161 GLY A C 1
ATOM 8191 O O . GLY A 1 1161 ? 64.244 14.490 -18.703 1.00 91.12 1161 GLY A O 1
ATOM 8192 N N . ASN A 1 11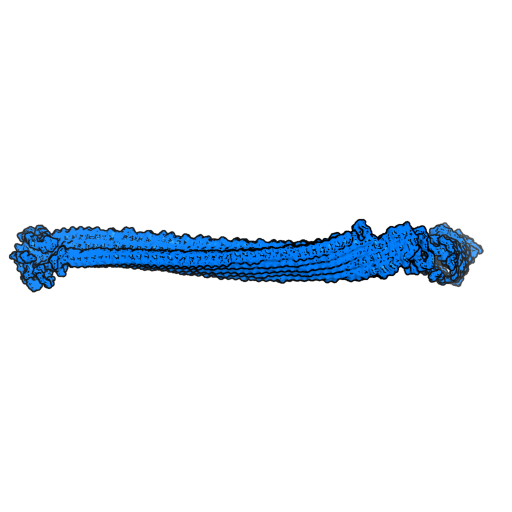62 ? 63.670 16.348 -17.604 1.00 91.25 1162 ASN A N 1
ATOM 8193 C CA . ASN A 1 1162 ? 65.050 16.697 -17.259 1.00 91.25 1162 ASN A CA 1
ATOM 8194 C C . ASN A 1 1162 ? 65.668 15.632 -16.347 1.00 91.25 1162 ASN A C 1
ATOM 8196 O O . ASN A 1 1162 ? 65.029 15.144 -15.415 1.00 91.25 1162 ASN A O 1
ATOM 8200 N N . ASN A 1 1163 ? 66.933 15.279 -16.578 1.00 94.31 1163 ASN A N 1
ATOM 8201 C CA . ASN A 1 1163 ? 67.645 14.228 -15.833 1.00 94.31 1163 ASN A CA 1
ATOM 8202 C C . ASN A 1 1163 ? 66.952 12.845 -15.826 1.00 94.31 1163 ASN A C 1
ATOM 8204 O O . ASN A 1 1163 ? 67.266 12.012 -14.973 1.00 94.31 1163 ASN A O 1
ATOM 8208 N N . SER A 1 1164 ? 65.989 12.595 -16.721 1.00 94.94 1164 SER A N 1
ATOM 8209 C CA . SER A 1 1164 ? 65.345 11.282 -16.854 1.00 94.94 1164 SER A CA 1
ATOM 8210 C C . SER A 1 1164 ? 66.261 10.273 -17.557 1.00 94.94 1164 SER A C 1
ATOM 8212 O O . SER A 1 1164 ? 67.182 10.645 -18.282 1.00 94.94 1164 SER A O 1
ATOM 8214 N N . PHE A 1 1165 ? 66.033 8.982 -17.331 1.00 94.88 1165 PHE A N 1
ATOM 8215 C CA . PHE A 1 1165 ? 66.818 7.889 -17.896 1.00 94.88 1165 PHE A CA 1
ATOM 8216 C C . PHE A 1 1165 ? 65.908 6.817 -18.496 1.00 94.88 1165 PHE A C 1
ATOM 8218 O O . PHE A 1 1165 ? 65.022 6.311 -17.811 1.00 94.88 1165 PHE A O 1
ATOM 8225 N N . ALA A 1 1166 ? 66.140 6.423 -19.747 1.00 95.56 1166 ALA A N 1
ATOM 8226 C CA . ALA A 1 1166 ? 65.388 5.355 -20.399 1.00 95.56 1166 ALA A CA 1
ATOM 8227 C C . ALA A 1 1166 ? 66.308 4.353 -21.106 1.00 95.56 1166 ALA A C 1
ATOM 8229 O O . ALA A 1 1166 ? 67.277 4.737 -21.758 1.00 95.56 1166 ALA A O 1
ATOM 8230 N N . VAL A 1 1167 ? 65.979 3.066 -21.007 1.00 95.94 1167 VAL A N 1
ATOM 8231 C CA . VAL A 1 1167 ? 66.627 1.979 -21.749 1.00 95.94 1167 VAL A CA 1
ATOM 8232 C C . VAL A 1 1167 ? 65.571 1.220 -22.543 1.00 95.94 1167 VAL A C 1
ATOM 8234 O O . VAL A 1 1167 ? 64.613 0.721 -21.957 1.00 95.94 1167 VAL A O 1
ATOM 8237 N N . LEU A 1 1168 ? 65.758 1.110 -23.856 1.00 93.50 1168 LEU A N 1
ATOM 8238 C CA . LEU A 1 1168 ? 64.941 0.311 -24.767 1.00 93.50 1168 LEU A CA 1
ATOM 8239 C C . LEU A 1 1168 ? 65.759 -0.878 -25.275 1.00 93.50 1168 LEU A C 1
ATOM 8241 O O . LEU A 1 1168 ? 66.679 -0.699 -26.062 1.00 93.50 1168 LEU A O 1
ATOM 8245 N N . ASN A 1 1169 ? 65.422 -2.089 -24.849 1.00 92.94 1169 ASN A N 1
ATOM 8246 C CA . ASN A 1 1169 ? 66.038 -3.329 -25.306 1.00 92.94 1169 ASN A CA 1
ATOM 8247 C C . ASN A 1 1169 ? 65.151 -3.994 -26.361 1.00 92.94 1169 ASN A C 1
ATOM 8249 O O . ASN A 1 1169 ? 63.991 -4.298 -26.095 1.00 92.94 1169 ASN A O 1
ATOM 8253 N N . LEU A 1 1170 ? 65.714 -4.265 -27.530 1.00 89.44 1170 LEU A N 1
ATOM 8254 C CA . LEU A 1 1170 ? 65.080 -4.939 -28.656 1.00 89.44 1170 LEU A CA 1
ATOM 8255 C C . LEU A 1 1170 ? 65.849 -6.238 -28.911 1.00 89.44 1170 LEU A C 1
ATOM 8257 O O . LEU A 1 1170 ? 67.049 -6.203 -29.192 1.00 89.44 1170 LEU A O 1
ATOM 8261 N N . GLN A 1 1171 ? 65.181 -7.377 -28.752 1.00 88.62 1171 GLN A N 1
ATOM 8262 C CA . GLN A 1 1171 ? 65.791 -8.708 -28.695 1.00 88.62 1171 GLN A CA 1
ATOM 8263 C C . GLN A 1 1171 ? 65.041 -9.705 -29.587 1.00 88.62 1171 GLN A C 1
ATOM 8265 O O . GLN A 1 1171 ? 63.852 -9.532 -29.845 1.00 88.62 1171 GLN A O 1
ATOM 8270 N N . ASP A 1 1172 ? 65.740 -10.755 -30.023 1.00 82.38 1172 ASP A N 1
ATOM 8271 C CA . ASP A 1 1172 ? 65.184 -11.993 -30.591 1.00 82.38 1172 ASP A CA 1
ATOM 8272 C C . ASP A 1 1172 ? 64.055 -11.769 -31.623 1.00 82.38 1172 ASP A C 1
ATOM 8274 O O . ASP A 1 1172 ? 62.947 -12.267 -31.475 1.00 82.38 1172 ASP A O 1
ATOM 8278 N N . ASN A 1 1173 ? 64.347 -11.018 -32.691 1.00 75.69 1173 ASN A N 1
ATOM 8279 C CA . ASN A 1 1173 ? 63.410 -10.654 -33.773 1.00 75.69 1173 ASN A CA 1
ATOM 8280 C C . ASN A 1 1173 ? 62.292 -9.669 -33.393 1.00 75.69 1173 ASN A C 1
ATOM 8282 O O . ASN A 1 1173 ? 61.230 -9.670 -34.014 1.00 75.69 1173 ASN A O 1
ATOM 8286 N N . ALA A 1 1174 ? 62.532 -8.783 -32.425 1.00 84.88 1174 ALA A N 1
ATOM 8287 C CA . ALA A 1 1174 ? 61.634 -7.662 -32.188 1.00 84.88 1174 ALA A CA 1
ATOM 8288 C C . ALA A 1 1174 ? 61.411 -6.806 -33.459 1.00 84.88 1174 ALA A C 1
ATOM 8290 O O . ALA A 1 1174 ? 62.331 -6.471 -34.209 1.00 84.88 1174 ALA A O 1
ATOM 8291 N N . VAL A 1 1175 ? 60.157 -6.435 -33.683 1.00 80.31 1175 VAL A N 1
ATOM 8292 C CA . VAL A 1 1175 ? 59.657 -5.723 -34.863 1.00 80.31 1175 VAL A CA 1
ATOM 8293 C C . VAL A 1 1175 ? 59.311 -4.300 -34.451 1.00 80.31 1175 VAL A C 1
ATOM 8295 O O . VAL A 1 1175 ? 58.616 -4.124 -33.460 1.00 80.31 1175 VAL A O 1
ATOM 8298 N N . THR A 1 1176 ? 59.747 -3.265 -35.168 1.00 76.75 1176 THR A N 1
ATOM 8299 C CA . THR A 1 1176 ? 59.288 -1.889 -34.921 1.00 76.75 1176 THR A CA 1
ATOM 8300 C C . THR A 1 1176 ? 58.967 -1.159 -36.224 1.00 76.75 1176 THR A C 1
ATOM 8302 O O . THR A 1 1176 ? 59.833 -0.817 -37.020 1.00 76.75 1176 THR A O 1
ATOM 8305 N N . ASN A 1 1177 ? 57.690 -0.879 -36.444 1.00 75.31 1177 ASN A N 1
ATOM 8306 C CA . ASN A 1 1177 ? 57.219 -0.090 -37.580 1.00 75.31 1177 ASN A CA 1
ATOM 8307 C C . ASN A 1 1177 ? 56.548 1.181 -37.044 1.00 75.31 1177 ASN A C 1
ATOM 8309 O O . ASN A 1 1177 ? 55.352 1.414 -37.206 1.00 75.31 1177 ASN A O 1
ATOM 8313 N N . ALA A 1 1178 ? 57.342 1.919 -36.275 1.00 77.12 1178 ALA A N 1
ATOM 8314 C CA . ALA A 1 1178 ? 57.017 3.199 -35.667 1.00 77.12 1178 ALA A CA 1
ATOM 8315 C C . ALA A 1 1178 ? 57.343 4.334 -36.650 1.00 77.12 1178 ALA A C 1
ATOM 8317 O O . ALA A 1 1178 ? 58.351 4.261 -37.339 1.00 77.12 1178 ALA A O 1
ATOM 8318 N N . ASN A 1 1179 ? 56.588 5.425 -36.696 1.00 81.81 1179 ASN A N 1
ATOM 8319 C CA . ASN A 1 1179 ? 57.028 6.584 -37.467 1.00 81.81 1179 ASN A CA 1
ATOM 8320 C C . ASN A 1 1179 ? 58.206 7.253 -36.759 1.00 81.81 1179 ASN A C 1
ATOM 8322 O O . ASN A 1 1179 ? 59.311 7.250 -37.290 1.00 81.81 1179 ASN A O 1
ATOM 8326 N N . ASN A 1 1180 ? 58.032 7.752 -35.539 1.00 88.69 1180 ASN A N 1
ATOM 8327 C CA . ASN A 1 1180 ? 59.098 8.494 -34.866 1.00 88.69 1180 ASN A CA 1
ATOM 8328 C C . ASN A 1 1180 ? 59.416 7.901 -33.488 1.00 88.69 1180 ASN A C 1
ATOM 8330 O O . ASN A 1 1180 ? 58.517 7.562 -32.719 1.00 88.69 1180 ASN A O 1
ATOM 8334 N N . ILE A 1 1181 ? 60.704 7.785 -33.165 1.00 90.62 1181 ILE A N 1
ATOM 8335 C CA . ILE A 1 1181 ? 61.186 7.495 -31.812 1.00 90.62 1181 ILE A CA 1
ATOM 8336 C C . ILE A 1 1181 ? 62.078 8.655 -31.381 1.00 90.62 1181 ILE A C 1
ATOM 8338 O O . ILE A 1 1181 ? 63.131 8.879 -31.964 1.00 90.62 1181 ILE A O 1
ATOM 8342 N N . SER A 1 1182 ? 61.679 9.392 -30.356 1.00 92.00 1182 SER A N 1
ATOM 8343 C CA . SER A 1 1182 ? 62.448 10.518 -29.826 1.00 92.00 1182 SER A CA 1
ATOM 8344 C C . SER A 1 1182 ? 63.208 10.098 -28.569 1.00 92.00 1182 SER A C 1
ATOM 8346 O O . SER A 1 1182 ? 62.678 9.390 -27.717 1.00 92.00 1182 SER A O 1
ATOM 8348 N N . LEU A 1 1183 ? 64.455 10.527 -28.432 1.00 92.19 1183 LEU A N 1
ATOM 8349 C CA . LEU A 1 1183 ? 65.394 10.065 -27.417 1.00 92.19 1183 LEU A CA 1
ATOM 8350 C C . LEU A 1 1183 ? 65.953 11.262 -26.653 1.00 92.19 1183 LEU A C 1
ATOM 8352 O O . LEU A 1 1183 ? 66.478 12.195 -27.260 1.00 92.19 1183 LEU A O 1
ATOM 8356 N N . ALA A 1 1184 ? 65.873 11.203 -25.324 1.00 91.19 1184 ALA A N 1
ATOM 8357 C CA . ALA A 1 1184 ? 66.536 12.140 -24.424 1.00 91.19 1184 ALA A CA 1
ATOM 8358 C C . ALA A 1 1184 ? 66.239 13.619 -24.755 1.00 91.19 1184 ALA A C 1
ATOM 8360 O O . ALA A 1 1184 ? 67.146 14.419 -24.957 1.00 91.19 1184 ALA A O 1
ATOM 8361 N N . THR A 1 1185 ? 64.962 13.998 -24.852 1.00 88.88 1185 THR A N 1
ATOM 8362 C CA . THR A 1 1185 ? 64.581 15.369 -25.251 1.00 88.88 1185 THR A CA 1
ATOM 8363 C C . THR A 1 1185 ? 64.679 16.395 -24.119 1.00 88.88 1185 THR A C 1
ATOM 8365 O O . THR A 1 1185 ? 64.520 17.584 -24.361 1.00 88.88 1185 THR A O 1
ATOM 8368 N N . GLY A 1 1186 ? 64.876 15.957 -22.872 1.00 88.94 1186 GLY A N 1
ATOM 8369 C CA . GLY A 1 1186 ? 65.017 16.842 -21.712 1.00 88.94 1186 GLY A CA 1
ATOM 8370 C C . GLY A 1 1186 ? 66.477 17.157 -21.388 1.00 88.94 1186 GLY A C 1
ATOM 8371 O O . GLY A 1 1186 ? 67.367 16.333 -21.615 1.00 88.94 1186 GLY A O 1
ATOM 8372 N N . LEU A 1 1187 ? 66.744 18.303 -20.761 1.00 86.81 1187 LEU A N 1
ATOM 8373 C CA . LEU A 1 1187 ? 68.101 18.684 -20.368 1.00 86.81 1187 LEU A CA 1
ATOM 8374 C C . LEU A 1 1187 ? 68.674 17.684 -19.348 1.00 86.81 1187 LEU A C 1
ATOM 8376 O O . LEU A 1 1187 ? 68.063 17.393 -18.315 1.00 86.81 1187 LEU A O 1
ATOM 8380 N N . GLY A 1 1188 ? 69.863 17.151 -19.636 1.00 90.06 1188 GLY A N 1
ATOM 8381 C CA . GLY A 1 1188 ? 70.532 16.151 -18.794 1.00 90.06 1188 GLY A CA 1
ATOM 8382 C C . GLY A 1 1188 ? 69.876 14.766 -18.805 1.00 90.06 1188 GLY A C 1
ATOM 8383 O O . GLY A 1 1188 ? 70.295 13.895 -18.042 1.00 90.06 1188 GLY A O 1
ATOM 8384 N N . SER A 1 1189 ? 68.848 14.552 -19.632 1.00 93.12 1189 SER A N 1
ATOM 8385 C CA . SER A 1 1189 ? 68.247 13.232 -19.817 1.00 93.12 1189 SER A CA 1
ATOM 8386 C C . SER A 1 1189 ? 69.186 12.293 -20.581 1.00 93.12 1189 SER A C 1
ATOM 8388 O O . SER A 1 1189 ? 70.113 12.732 -21.267 1.00 93.12 1189 SER A O 1
ATOM 8390 N N . LYS A 1 1190 ? 68.975 10.983 -20.436 1.00 94.31 1190 LYS A N 1
ATOM 8391 C CA . LYS A 1 1190 ? 69.765 9.952 -21.109 1.00 94.31 1190 LYS A CA 1
ATOM 8392 C C . LYS A 1 1190 ? 68.871 8.821 -21.620 1.00 94.31 1190 LYS A C 1
ATOM 8394 O O . LYS A 1 1190 ? 68.169 8.189 -20.835 1.00 94.31 1190 LYS A O 1
ATOM 8399 N N . ALA A 1 1191 ? 68.944 8.512 -22.910 1.00 94.88 1191 ALA A N 1
ATOM 8400 C CA . ALA A 1 1191 ? 68.209 7.413 -23.532 1.00 94.88 1191 ALA A CA 1
ATOM 8401 C C . ALA A 1 1191 ? 69.173 6.454 -24.242 1.00 94.88 1191 ALA A C 1
ATOM 8403 O O . ALA A 1 1191 ? 70.005 6.886 -25.034 1.00 94.88 1191 ALA A O 1
ATOM 8404 N N . ILE A 1 1192 ? 69.064 5.156 -23.951 1.00 95.56 1192 ILE A N 1
ATOM 8405 C CA . ILE A 1 1192 ? 69.871 4.096 -24.569 1.00 95.56 1192 ILE A CA 1
ATOM 8406 C C . ILE A 1 1192 ? 68.943 3.117 -25.289 1.00 95.56 1192 ILE A C 1
ATOM 8408 O O . ILE A 1 1192 ? 68.039 2.557 -24.671 1.00 95.56 1192 ILE A O 1
ATOM 8412 N N . VAL A 1 1193 ? 69.188 2.855 -26.568 1.00 93.12 1193 VAL A N 1
ATOM 8413 C CA . VAL A 1 1193 ? 68.500 1.827 -27.356 1.00 93.12 1193 VAL A CA 1
ATOM 8414 C C . VAL A 1 1193 ? 69.476 0.687 -27.629 1.00 93.12 1193 VAL A C 1
ATOM 8416 O O . VAL A 1 1193 ? 70.463 0.877 -28.325 1.00 93.12 1193 VAL A O 1
ATOM 8419 N N . ASN A 1 1194 ? 69.214 -0.505 -27.103 1.00 92.88 1194 ASN A N 1
ATOM 8420 C CA . ASN A 1 1194 ? 70.011 -1.704 -27.342 1.00 92.88 1194 ASN A CA 1
ATOM 8421 C C . ASN A 1 1194 ? 69.277 -2.627 -28.317 1.00 92.88 1194 ASN A C 1
ATOM 8423 O O . ASN A 1 1194 ? 68.203 -3.134 -28.005 1.00 92.88 1194 ASN A O 1
ATOM 8427 N N . VAL A 1 1195 ? 69.872 -2.886 -29.474 1.00 89.00 1195 VAL A N 1
ATOM 8428 C CA . VAL A 1 1195 ? 69.355 -3.774 -30.517 1.00 89.00 1195 VAL A CA 1
ATOM 8429 C C . VAL A 1 1195 ? 70.228 -5.020 -30.562 1.00 89.00 1195 VAL A C 1
ATOM 8431 O O . VAL A 1 1195 ? 71.412 -4.928 -30.881 1.00 89.00 1195 VAL A O 1
ATOM 8434 N N . SER A 1 1196 ? 69.666 -6.189 -30.252 1.00 88.12 1196 SER A N 1
ATOM 8435 C CA . SER A 1 1196 ? 70.440 -7.429 -30.135 1.00 88.12 1196 SER A CA 1
ATOM 8436 C C . SER A 1 1196 ? 69.754 -8.662 -30.718 1.00 88.12 1196 SER A C 1
ATOM 8438 O O . SER A 1 1196 ? 68.531 -8.745 -30.739 1.00 88.12 1196 SER A O 1
ATOM 8440 N N . ASN A 1 1197 ? 70.557 -9.617 -31.208 1.00 81.56 1197 ASN A N 1
ATOM 8441 C CA . ASN A 1 1197 ? 70.109 -10.882 -31.822 1.00 81.56 1197 ASN A CA 1
ATOM 8442 C C . ASN A 1 1197 ? 69.037 -10.724 -32.929 1.00 81.56 1197 ASN A C 1
ATOM 8444 O O . ASN A 1 1197 ? 68.080 -11.496 -33.001 1.00 81.56 1197 ASN A O 1
ATOM 8448 N N . MET A 1 1198 ? 69.189 -9.736 -33.815 1.00 76.25 1198 MET A N 1
ATOM 8449 C CA . MET A 1 1198 ? 68.246 -9.492 -34.917 1.00 76.25 1198 MET A CA 1
ATOM 8450 C C . MET A 1 1198 ? 68.684 -10.224 -36.191 1.00 76.25 1198 MET A C 1
ATOM 8452 O O . MET A 1 1198 ? 69.705 -9.867 -36.784 1.00 76.25 1198 MET A O 1
ATOM 8456 N N . ASN A 1 1199 ? 67.896 -11.219 -36.625 1.00 67.19 1199 ASN A N 1
ATOM 8457 C CA . ASN A 1 1199 ? 68.186 -12.042 -37.812 1.00 67.19 1199 ASN A CA 1
ATOM 8458 C C . ASN A 1 1199 ? 67.207 -11.821 -38.981 1.00 67.19 1199 ASN A C 1
ATOM 8460 O O . ASN A 1 1199 ? 67.544 -12.119 -40.127 1.00 67.19 1199 ASN A O 1
ATOM 8464 N N . SER A 1 1200 ? 66.001 -11.313 -38.717 1.00 58.22 1200 SER A N 1
ATOM 8465 C CA . SER A 1 1200 ? 64.976 -11.025 -39.726 1.00 58.22 1200 SER A CA 1
ATOM 8466 C C . SER A 1 1200 ? 64.398 -9.633 -39.498 1.00 58.22 1200 SER A C 1
ATOM 8468 O O . SER A 1 1200 ? 64.000 -9.298 -38.387 1.00 58.22 1200 SER A O 1
ATOM 8470 N N . GLY A 1 1201 ? 64.435 -8.808 -40.545 1.00 57.00 1201 GLY A N 1
ATOM 8471 C CA . GLY A 1 1201 ? 64.250 -7.365 -40.452 1.00 57.00 1201 GLY A CA 1
ATOM 8472 C C . GLY A 1 1201 ? 62.867 -6.945 -39.992 1.00 57.00 1201 GLY A C 1
ATOM 8473 O O . GLY A 1 1201 ? 61.883 -7.440 -40.531 1.00 57.00 1201 GLY A O 1
ATOM 8474 N N . GLN A 1 1202 ? 62.830 -5.990 -39.059 1.00 67.06 1202 GLN A N 1
ATOM 8475 C CA . GLN A 1 1202 ? 61.680 -5.111 -38.873 1.00 67.06 1202 GLN A CA 1
ATOM 8476 C C . GLN A 1 1202 ? 61.877 -3.985 -37.842 1.00 67.06 1202 GLN A C 1
ATOM 8478 O O . GLN A 1 1202 ? 60.936 -3.229 -37.676 1.00 67.06 1202 GLN A O 1
ATOM 8483 N N . PHE A 1 1203 ? 63.029 -3.815 -37.169 1.00 73.44 1203 PHE A N 1
ATOM 8484 C CA . PHE A 1 1203 ? 63.284 -2.610 -36.355 1.00 73.44 1203 PHE A CA 1
ATOM 8485 C C . PHE A 1 1203 ? 63.562 -1.397 -37.257 1.00 73.44 1203 PHE A C 1
ATOM 8487 O O . PHE A 1 1203 ? 64.728 -1.100 -37.500 1.00 73.44 1203 PHE A O 1
ATOM 8494 N N . ASN A 1 1204 ? 62.547 -0.756 -37.840 1.00 79.06 1204 ASN A N 1
ATOM 8495 C CA . ASN A 1 1204 ? 62.715 0.295 -38.850 1.00 79.06 1204 ASN A CA 1
ATOM 8496 C C . ASN A 1 1204 ? 61.815 1.511 -38.598 1.00 79.06 1204 ASN A C 1
ATOM 8498 O O . ASN A 1 1204 ? 60.900 1.759 -39.388 1.00 79.06 1204 ASN A O 1
ATOM 8502 N N . PRO A 1 1205 ? 62.031 2.282 -37.517 1.00 85.44 1205 PRO A N 1
ATOM 8503 C CA . PRO A 1 1205 ? 61.275 3.508 -37.357 1.00 85.44 1205 PRO A CA 1
ATOM 8504 C C . PRO A 1 1205 ? 61.550 4.477 -38.522 1.00 85.44 1205 PRO A C 1
ATOM 8506 O O . PRO A 1 1205 ? 62.672 4.501 -39.025 1.00 85.44 1205 PRO A O 1
ATOM 8509 N N . VAL A 1 1206 ? 60.584 5.293 -38.955 1.00 86.62 1206 VAL A N 1
ATOM 8510 C CA . VAL A 1 1206 ? 60.817 6.307 -40.014 1.00 86.62 1206 VAL A CA 1
ATOM 8511 C C . VAL A 1 1206 ? 61.871 7.328 -39.574 1.00 86.62 1206 VAL A C 1
ATOM 8513 O O . VAL A 1 1206 ? 62.714 7.737 -40.378 1.00 86.62 1206 VAL A O 1
ATOM 8516 N N . SER A 1 1207 ? 61.878 7.709 -38.294 1.00 89.88 1207 SER A N 1
ATOM 8517 C CA . SER A 1 1207 ? 62.932 8.526 -37.703 1.00 89.88 1207 SER A CA 1
ATOM 8518 C C . SER A 1 1207 ? 63.266 8.182 -36.250 1.00 89.88 1207 SER A C 1
ATOM 8520 O O . SER A 1 1207 ? 62.414 7.740 -35.478 1.00 89.88 1207 SER A O 1
ATOM 8522 N N . MET A 1 1208 ? 64.526 8.411 -35.879 1.00 90.69 1208 MET A N 1
ATOM 8523 C CA . MET A 1 1208 ? 65.020 8.424 -34.508 1.00 90.69 1208 MET A CA 1
ATOM 8524 C C . MET A 1 1208 ? 65.569 9.815 -34.185 1.00 90.69 1208 MET A C 1
ATOM 8526 O O . MET A 1 1208 ? 66.628 10.206 -34.667 1.00 90.69 1208 MET A O 1
ATOM 8530 N N . GLY A 1 1209 ? 64.831 10.585 -33.394 1.00 90.81 1209 GLY A N 1
ATOM 8531 C CA . GLY A 1 1209 ? 65.193 11.947 -33.017 1.00 90.81 1209 GLY A CA 1
ATOM 8532 C C . GLY A 1 1209 ? 65.993 11.999 -31.716 1.00 90.81 1209 GLY A C 1
ATOM 8533 O O . GLY A 1 1209 ? 65.625 11.315 -30.769 1.00 90.81 1209 GLY A O 1
ATOM 8534 N N . ALA A 1 1210 ? 67.035 12.824 -31.632 1.00 90.19 1210 ALA A N 1
ATOM 8535 C CA . ALA A 1 1210 ? 67.697 13.170 -30.369 1.00 90.19 1210 ALA A CA 1
ATOM 8536 C C . ALA A 1 1210 ? 67.430 14.642 -30.023 1.00 90.19 1210 ALA A C 1
ATOM 8538 O O . ALA A 1 1210 ? 67.457 15.487 -30.922 1.00 90.19 1210 ALA A O 1
ATOM 8539 N N . GLY A 1 1211 ? 67.152 14.936 -28.751 1.00 89.62 1211 GLY A N 1
ATOM 8540 C CA . GLY A 1 1211 ? 67.010 16.315 -28.262 1.00 89.62 1211 GLY A CA 1
ATOM 8541 C C . GLY A 1 1211 ? 68.200 16.779 -27.418 1.00 89.62 1211 GLY A C 1
ATOM 8542 O O . GLY A 1 1211 ? 69.335 16.385 -27.677 1.00 89.62 1211 GLY A O 1
ATOM 8543 N N . ASP A 1 1212 ? 67.939 17.613 -26.410 1.00 85.50 1212 ASP A N 1
ATOM 8544 C CA . ASP A 1 1212 ? 68.954 18.247 -25.543 1.00 85.50 1212 ASP A CA 1
ATOM 8545 C C . ASP A 1 1212 ? 69.786 17.294 -24.647 1.00 85.50 1212 ASP A C 1
ATOM 8547 O O . ASP A 1 1212 ? 70.762 17.721 -24.021 1.00 85.50 1212 ASP A O 1
ATOM 8551 N N . GLY A 1 1213 ? 69.391 16.028 -24.511 1.00 89.81 1213 GLY A N 1
ATOM 8552 C CA . GLY A 1 1213 ? 70.052 15.022 -23.680 1.00 89.81 1213 GLY A CA 1
ATOM 8553 C C . GLY A 1 1213 ? 70.986 14.078 -24.447 1.00 89.81 1213 GLY A C 1
ATOM 8554 O O . GLY A 1 1213 ? 71.214 14.198 -25.647 1.00 89.81 1213 GLY A O 1
ATOM 8555 N N . TYR A 1 1214 ? 71.535 13.095 -23.730 1.00 91.94 1214 TYR A N 1
ATOM 8556 C CA . TYR A 1 1214 ? 72.427 12.085 -24.302 1.00 91.94 1214 TYR A CA 1
ATOM 85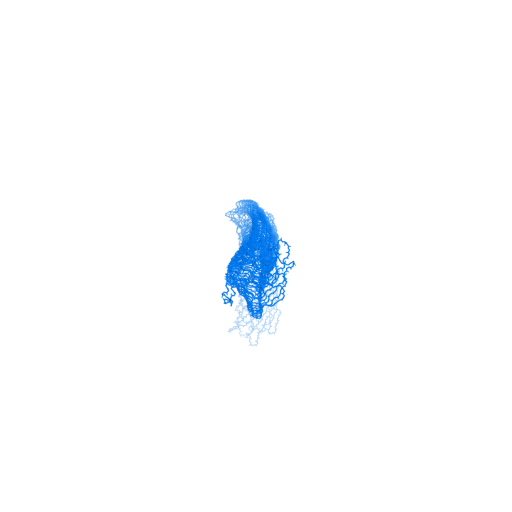57 C C . TYR A 1 1214 ? 71.624 10.925 -24.905 1.00 91.94 1214 TYR A C 1
ATOM 8559 O O . TYR A 1 1214 ? 70.921 10.214 -24.178 1.00 91.94 1214 TYR A O 1
ATOM 8567 N N . ALA A 1 1215 ? 71.765 10.685 -26.208 1.00 93.88 1215 ALA A N 1
ATOM 8568 C CA . ALA A 1 1215 ? 71.115 9.573 -26.903 1.00 93.88 1215 ALA A CA 1
ATOM 8569 C C . ALA A 1 1215 ? 72.151 8.566 -27.419 1.00 93.88 1215 ALA A C 1
ATOM 8571 O O . ALA A 1 1215 ? 73.106 8.940 -28.094 1.00 93.88 1215 ALA A O 1
ATOM 8572 N N . GLU A 1 1216 ? 71.959 7.282 -27.124 1.00 95.12 1216 GLU A N 1
ATOM 8573 C CA . GLU A 1 1216 ? 72.874 6.203 -27.509 1.00 95.12 1216 GLU A CA 1
ATOM 8574 C C . GLU A 1 1216 ? 72.110 5.046 -28.156 1.00 95.12 1216 GLU A C 1
ATOM 8576 O O . GLU A 1 1216 ? 71.108 4.582 -27.614 1.00 95.12 1216 GLU A O 1
ATOM 8581 N N . VAL A 1 1217 ? 72.590 4.551 -29.296 1.00 93.19 1217 VAL A N 1
ATOM 8582 C CA . VAL A 1 1217 ? 72.047 3.370 -29.980 1.00 93.19 1217 VAL A CA 1
ATOM 8583 C C . VAL A 1 1217 ? 73.145 2.321 -30.116 1.00 93.19 1217 VAL A C 1
ATOM 8585 O O . VAL A 1 1217 ? 74.147 2.538 -30.790 1.00 93.19 1217 VAL A O 1
ATOM 8588 N N . ASN A 1 1218 ? 72.948 1.168 -29.488 1.00 94.06 1218 ASN A N 1
ATOM 8589 C CA . ASN A 1 1218 ? 73.877 0.047 -29.442 1.00 94.06 1218 ASN A CA 1
ATOM 8590 C C . ASN A 1 1218 ? 73.364 -1.115 -30.290 1.00 94.06 1218 ASN A C 1
ATOM 8592 O O . ASN A 1 1218 ? 72.301 -1.663 -30.010 1.00 94.06 1218 ASN A O 1
ATOM 8596 N N . PHE A 1 1219 ? 74.152 -1.559 -31.264 1.00 89.69 1219 PHE A N 1
ATOM 8597 C CA . PHE A 1 1219 ? 73.873 -2.753 -32.059 1.00 89.69 1219 PHE A CA 1
ATOM 8598 C C . PHE A 1 1219 ? 74.790 -3.908 -31.637 1.00 89.69 1219 PHE A C 1
ATOM 8600 O O . PHE A 1 1219 ? 76.008 -3.830 -31.803 1.00 89.69 1219 PHE A O 1
ATOM 8607 N N . ASP A 1 1220 ? 74.223 -4.996 -31.115 1.00 88.75 1220 ASP A N 1
ATOM 8608 C CA . ASP A 1 1220 ? 74.956 -6.176 -30.640 1.00 88.75 1220 ASP A CA 1
ATOM 8609 C C . ASP A 1 1220 ? 74.342 -7.491 -31.158 1.00 88.75 1220 ASP A C 1
ATOM 8611 O O . ASP A 1 1220 ? 73.422 -8.063 -30.578 1.00 88.75 1220 ASP A O 1
ATOM 8615 N N . GLY A 1 1221 ? 74.898 -8.028 -32.244 1.00 82.31 1221 GLY A N 1
ATOM 8616 C CA . GLY A 1 1221 ? 74.458 -9.291 -32.843 1.00 82.31 1221 GLY A CA 1
ATOM 8617 C C . GLY A 1 1221 ? 73.392 -9.100 -33.921 1.00 82.31 1221 GLY A C 1
ATOM 8618 O O . GLY A 1 1221 ? 72.448 -9.881 -33.994 1.00 82.31 1221 GLY A O 1
ATOM 8619 N N . VAL A 1 1222 ? 73.536 -8.060 -34.746 1.00 78.81 1222 VAL A N 1
ATOM 8620 C CA . VAL A 1 1222 ? 72.661 -7.764 -35.893 1.00 78.81 1222 VAL A CA 1
ATOM 8621 C C . VAL A 1 1222 ? 73.374 -8.175 -37.179 1.00 78.81 1222 VAL A C 1
ATOM 8623 O O . VAL A 1 1222 ? 74.516 -7.778 -37.385 1.00 78.81 1222 VAL A O 1
ATOM 8626 N N . ASN A 1 1223 ? 72.744 -8.975 -38.042 1.00 77.00 1223 ASN A N 1
ATOM 8627 C CA . ASN A 1 1223 ? 73.325 -9.369 -39.331 1.00 77.00 1223 ASN A CA 1
ATOM 8628 C C . ASN A 1 1223 ? 72.262 -9.398 -40.437 1.00 77.00 1223 ASN A C 1
ATOM 8630 O O . ASN A 1 1223 ? 71.194 -9.974 -40.261 1.00 77.00 1223 ASN A O 1
ATOM 8634 N N . GLY A 1 1224 ? 72.589 -8.838 -41.608 1.00 70.19 1224 GLY A N 1
ATOM 8635 C CA . GLY A 1 1224 ? 71.756 -8.940 -42.816 1.00 70.19 1224 GLY A CA 1
ATOM 8636 C C . GLY A 1 1224 ? 70.589 -7.949 -42.899 1.00 70.19 1224 GLY A C 1
ATOM 8637 O O . GLY A 1 1224 ? 69.686 -8.149 -43.709 1.00 70.19 1224 GLY A O 1
ATOM 8638 N N . TYR A 1 1225 ? 70.605 -6.885 -42.091 1.00 71.50 1225 TYR A N 1
ATOM 8639 C CA . TYR A 1 1225 ? 69.496 -5.945 -41.939 1.00 71.50 1225 TYR A CA 1
ATOM 8640 C C . TYR A 1 1225 ? 69.874 -4.505 -42.330 1.00 71.50 1225 TYR A C 1
ATOM 8642 O O . TYR A 1 1225 ? 70.937 -4.015 -41.954 1.00 71.50 1225 TYR A O 1
ATOM 8650 N N . THR A 1 1226 ? 68.989 -3.824 -43.070 1.00 81.69 1226 THR A N 1
ATOM 8651 C CA . THR A 1 1226 ? 69.120 -2.403 -43.425 1.00 81.69 1226 THR A CA 1
ATOM 8652 C C . THR A 1 1226 ? 68.074 -1.564 -42.709 1.00 81.69 1226 THR A C 1
ATOM 8654 O O . THR A 1 1226 ? 66.882 -1.711 -42.960 1.00 81.69 1226 THR A O 1
ATOM 8657 N N . LEU A 1 1227 ? 68.549 -0.675 -41.844 1.00 84.69 1227 LEU A N 1
ATOM 8658 C CA . LEU A 1 1227 ? 67.783 0.314 -41.109 1.00 84.69 1227 LEU A CA 1
ATOM 8659 C C . LEU A 1 1227 ? 67.561 1.547 -41.989 1.00 84.69 1227 LEU A C 1
ATOM 8661 O O . LEU A 1 1227 ? 68.498 2.282 -42.277 1.00 84.69 1227 LEU A O 1
ATOM 8665 N N . SER A 1 1228 ? 66.326 1.795 -42.406 1.00 86.25 1228 SER A N 1
ATOM 8666 C CA . SER A 1 1228 ? 65.937 2.973 -43.197 1.00 86.25 1228 SER A CA 1
ATOM 8667 C C . SER A 1 1228 ? 65.547 4.184 -42.354 1.00 86.25 1228 SER A C 1
ATOM 8669 O O . SER A 1 1228 ? 65.028 5.159 -42.890 1.00 86.25 1228 SER A O 1
ATOM 8671 N N . THR A 1 1229 ? 65.811 4.131 -41.052 1.00 87.62 1229 THR A N 1
ATOM 8672 C CA . THR A 1 1229 ? 65.533 5.207 -40.108 1.00 87.62 1229 THR A CA 1
ATOM 8673 C C . THR A 1 1229 ? 66.362 6.445 -40.380 1.00 87.62 1229 THR A C 1
ATOM 8675 O O . THR A 1 1229 ? 67.584 6.359 -40.496 1.00 87.62 1229 THR A O 1
ATOM 8678 N N . ASN A 1 1230 ? 65.695 7.599 -40.398 1.00 90.75 1230 ASN A N 1
ATOM 8679 C CA . ASN A 1 1230 ? 66.369 8.888 -40.388 1.00 90.75 1230 ASN A CA 1
ATOM 8680 C C . ASN A 1 1230 ? 66.753 9.268 -38.950 1.00 90.75 1230 ASN A C 1
ATOM 8682 O O . ASN A 1 1230 ? 65.875 9.401 -38.100 1.00 90.75 1230 ASN A O 1
ATOM 8686 N N . PHE A 1 1231 ? 68.030 9.458 -38.650 1.00 91.12 1231 PHE A N 1
ATOM 8687 C CA . PHE A 1 1231 ? 68.472 9.992 -37.364 1.00 91.12 1231 PHE A CA 1
ATOM 8688 C C . PHE A 1 1231 ? 68.384 11.514 -37.411 1.00 91.12 1231 PHE A C 1
ATOM 8690 O O . PHE A 1 1231 ? 69.079 12.144 -38.194 1.00 91.12 1231 PHE A O 1
ATOM 8697 N N . ILE A 1 1232 ? 67.501 12.113 -36.619 1.00 90.94 1232 ILE A N 1
ATOM 8698 C CA . ILE A 1 1232 ? 67.175 13.542 -36.718 1.00 90.94 1232 ILE A CA 1
ATOM 8699 C C . ILE A 1 1232 ? 67.677 14.267 -35.473 1.00 90.94 1232 ILE A C 1
ATOM 8701 O O . ILE A 1 1232 ? 67.558 13.763 -34.352 1.00 90.94 1232 ILE A O 1
ATOM 8705 N N . CYS A 1 1233 ? 68.197 15.476 -35.656 1.00 87.25 1233 CYS A N 1
ATOM 8706 C CA . CYS A 1 1233 ? 68.413 16.401 -34.554 1.00 87.25 1233 CYS A CA 1
ATOM 8707 C C . CYS A 1 1233 ? 67.137 17.219 -34.321 1.00 87.25 1233 CYS A C 1
ATOM 8709 O O . CYS A 1 1233 ? 66.742 18.002 -35.183 1.00 87.25 1233 CYS A O 1
ATOM 8711 N N . MET A 1 1234 ? 66.437 16.981 -33.209 1.00 84.19 1234 MET A N 1
ATOM 8712 C CA . MET A 1 1234 ? 65.108 17.567 -32.985 1.00 84.19 1234 MET A CA 1
ATOM 8713 C C . MET A 1 1234 ? 65.166 19.037 -32.565 1.00 84.19 1234 MET A C 1
ATOM 8715 O O . MET A 1 1234 ? 64.309 19.825 -32.965 1.00 84.19 1234 MET A O 1
ATOM 8719 N N . ASP A 1 1235 ? 66.167 19.397 -31.765 1.00 65.44 1235 ASP A N 1
ATOM 8720 C CA . ASP A 1 1235 ? 66.322 20.736 -31.206 1.00 65.44 1235 ASP A CA 1
ATOM 8721 C C . ASP A 1 1235 ? 67.326 21.566 -32.016 1.00 65.44 1235 ASP A C 1
ATOM 8723 O O . ASP A 1 1235 ? 68.151 21.043 -32.760 1.00 65.44 1235 ASP A O 1
ATOM 8727 N N . SER A 1 1236 ? 67.325 22.891 -31.830 1.00 59.12 1236 SER A N 1
ATOM 8728 C CA . SER A 1 1236 ? 68.348 23.784 -32.412 1.00 59.12 1236 SER A CA 1
ATOM 8729 C C . SER A 1 1236 ? 69.766 23.562 -31.852 1.00 59.12 1236 SER A C 1
ATOM 8731 O O . SER A 1 1236 ? 70.688 24.311 -32.185 1.00 59.12 1236 SER A O 1
ATOM 8733 N N . GLY A 1 1237 ? 69.924 22.590 -30.950 1.00 62.81 1237 GLY A N 1
ATOM 8734 C CA . GLY A 1 1237 ? 71.204 22.128 -30.435 1.00 62.81 1237 GLY A CA 1
ATOM 8735 C C . GLY A 1 1237 ? 72.010 21.383 -31.498 1.00 62.81 1237 GLY A C 1
ATOM 8736 O O . GLY A 1 1237 ? 71.517 21.017 -32.556 1.00 62.81 1237 GLY A O 1
ATOM 8737 N N . SER A 1 1238 ? 73.296 21.163 -31.235 1.00 69.62 1238 SER A N 1
ATOM 8738 C CA . SER A 1 1238 ? 74.185 20.529 -32.214 1.00 69.62 1238 SER A CA 1
ATOM 8739 C C . SER A 1 1238 ? 74.060 19.004 -32.277 1.00 69.62 1238 SER A C 1
ATOM 8741 O O . SER A 1 1238 ? 74.836 18.404 -33.005 1.00 69.62 1238 SER A O 1
ATOM 8743 N N . CYS A 1 1239 ? 73.198 18.366 -31.471 1.00 83.25 1239 CYS A N 1
ATOM 8744 C CA . CYS A 1 1239 ? 73.144 16.907 -31.279 1.00 83.25 1239 CYS A CA 1
ATOM 8745 C C . CYS A 1 1239 ? 74.529 16.251 -31.134 1.00 83.25 1239 CYS A C 1
ATOM 8747 O O . CYS A 1 1239 ? 74.771 15.151 -31.627 1.00 83.25 1239 CYS A O 1
ATOM 8749 N N . ALA A 1 1240 ? 75.459 16.947 -30.472 1.00 83.06 1240 ALA A N 1
ATOM 8750 C CA . ALA A 1 1240 ? 76.844 16.498 -30.335 1.00 83.06 1240 ALA A CA 1
ATOM 8751 C C . ALA A 1 1240 ? 76.998 15.377 -29.291 1.00 83.06 1240 ALA A C 1
ATOM 8753 O O . ALA A 1 1240 ? 77.970 14.631 -29.344 1.00 83.06 1240 ALA A O 1
ATOM 8754 N N . ASP A 1 1241 ? 76.021 15.228 -28.392 1.00 86.06 1241 ASP A N 1
ATOM 8755 C CA . ASP A 1 1241 ? 75.981 14.205 -27.339 1.00 86.06 1241 ASP A CA 1
ATOM 8756 C C . ASP A 1 1241 ? 75.207 12.939 -27.774 1.00 86.06 1241 ASP A C 1
ATOM 8758 O O . ASP A 1 1241 ? 74.599 12.244 -26.962 1.00 86.06 1241 ASP A O 1
ATOM 8762 N N . THR A 1 1242 ? 75.222 12.633 -29.074 1.00 93.00 1242 THR A N 1
ATOM 8763 C CA . THR A 1 1242 ? 74.613 11.430 -29.663 1.00 93.00 1242 THR A CA 1
ATOM 8764 C C . THR A 1 1242 ? 75.670 10.367 -29.968 1.00 93.00 1242 THR A C 1
ATOM 8766 O O . THR A 1 1242 ? 76.795 10.687 -30.353 1.00 93.00 1242 THR A O 1
ATOM 8769 N N . VAL A 1 1243 ? 75.346 9.086 -29.793 1.00 94.19 1243 VAL A N 1
ATOM 8770 C CA . VAL A 1 1243 ? 76.281 7.980 -30.043 1.00 94.19 1243 VAL A CA 1
ATOM 8771 C C . VAL A 1 1243 ? 75.585 6.820 -30.750 1.00 94.19 1243 VAL A C 1
ATOM 8773 O O . VAL A 1 1243 ? 74.548 6.341 -30.301 1.00 94.19 1243 VAL A O 1
ATOM 8776 N N . ILE A 1 1244 ? 76.184 6.315 -31.826 1.00 94.19 1244 ILE A N 1
ATOM 8777 C CA . ILE A 1 1244 ? 75.805 5.049 -32.463 1.00 94.19 1244 ILE A CA 1
ATOM 8778 C C . ILE A 1 1244 ? 76.979 4.082 -32.334 1.00 94.19 1244 ILE A C 1
ATOM 8780 O O . ILE A 1 1244 ? 78.083 4.382 -32.775 1.00 94.19 1244 ILE A O 1
ATOM 8784 N N . ASN A 1 1245 ? 76.748 2.908 -31.757 1.00 95.31 1245 ASN A N 1
ATOM 8785 C CA . ASN A 1 1245 ? 77.764 1.892 -31.506 1.00 95.31 1245 ASN A CA 1
ATOM 8786 C C . ASN A 1 1245 ? 77.436 0.605 -32.269 1.00 95.31 1245 ASN A C 1
ATOM 8788 O O . ASN A 1 1245 ? 76.391 -0.013 -32.055 1.00 95.31 1245 ASN A O 1
ATOM 8792 N N . VAL A 1 1246 ? 78.356 0.152 -33.117 1.00 92.81 1246 VAL A N 1
ATOM 8793 C CA . VAL A 1 1246 ? 78.286 -1.149 -33.794 1.00 92.81 1246 VAL A CA 1
ATOM 8794 C C . VAL A 1 1246 ? 79.177 -2.129 -33.038 1.00 92.81 1246 VAL A C 1
ATOM 8796 O O . VAL A 1 1246 ? 80.362 -2.260 -33.332 1.00 92.81 1246 VAL A O 1
ATOM 8799 N N . ASN A 1 1247 ? 78.620 -2.781 -32.017 1.00 93.25 1247 ASN A N 1
ATOM 8800 C CA . ASN A 1 1247 ? 79.371 -3.623 -31.080 1.00 93.25 1247 ASN A CA 1
ATOM 8801 C C . ASN A 1 1247 ? 79.624 -5.036 -31.619 1.00 93.25 1247 ASN A C 1
ATOM 8803 O O . ASN A 1 1247 ? 80.675 -5.615 -31.350 1.00 93.25 1247 ASN A O 1
ATOM 8807 N N . ARG A 1 1248 ? 78.674 -5.611 -32.372 1.00 89.31 1248 ARG A N 1
ATOM 8808 C CA . ARG A 1 1248 ? 78.822 -6.946 -32.978 1.00 89.31 1248 ARG A CA 1
ATOM 8809 C C . ARG A 1 1248 ? 77.914 -7.123 -34.197 1.00 89.31 1248 ARG A C 1
ATOM 8811 O O . ARG A 1 1248 ? 76.714 -6.871 -34.106 1.00 89.31 1248 ARG A O 1
ATOM 8818 N N . GLY A 1 1249 ? 78.462 -7.649 -35.295 1.00 88.44 1249 GLY A N 1
ATOM 8819 C CA . GLY A 1 1249 ? 77.718 -7.987 -36.518 1.00 88.44 1249 GLY A CA 1
ATOM 8820 C C . GLY A 1 1249 ? 77.873 -6.974 -37.659 1.00 88.44 1249 GLY A C 1
ATOM 8821 O O . GLY A 1 1249 ? 78.841 -6.215 -37.697 1.00 88.44 1249 GLY A O 1
ATOM 8822 N N . THR A 1 1250 ? 76.937 -7.006 -38.609 1.00 88.69 1250 THR A N 1
ATOM 8823 C CA . THR A 1 1250 ? 76.861 -6.099 -39.765 1.00 88.69 1250 THR A CA 1
ATOM 8824 C C . THR A 1 1250 ? 75.577 -5.277 -39.707 1.00 88.69 1250 THR A C 1
ATOM 8826 O O . THR A 1 1250 ? 74.482 -5.828 -39.852 1.00 88.69 1250 THR A O 1
ATOM 8829 N N . VAL A 1 1251 ? 75.713 -3.962 -39.536 1.00 88.94 1251 VAL A N 1
ATOM 8830 C CA . VAL A 1 1251 ? 74.600 -3.002 -39.484 1.00 88.94 1251 VAL A CA 1
ATOM 8831 C C . VAL A 1 1251 ? 74.570 -2.218 -40.786 1.00 88.94 1251 VAL A C 1
ATOM 8833 O O . VAL A 1 1251 ? 75.579 -1.619 -41.139 1.00 88.94 1251 VAL A O 1
ATOM 8836 N N . SER A 1 1252 ? 73.439 -2.180 -41.494 1.00 90.56 1252 SER A N 1
ATOM 8837 C CA . SER A 1 1252 ? 73.280 -1.270 -42.635 1.00 90.56 1252 SER A CA 1
ATOM 8838 C C . SER A 1 1252 ? 72.328 -0.116 -42.303 1.00 90.56 1252 SER A C 1
ATOM 8840 O O . SER A 1 1252 ? 71.282 -0.360 -41.714 1.00 90.56 1252 SER A O 1
ATOM 8842 N N . LEU A 1 1253 ? 72.652 1.116 -42.703 1.00 91.19 1253 LEU A N 1
ATOM 8843 C CA . LEU A 1 1253 ? 71.863 2.340 -42.499 1.00 91.19 1253 LEU A CA 1
ATOM 8844 C C . LEU A 1 1253 ? 71.501 2.953 -43.858 1.00 91.19 1253 LEU A C 1
ATOM 8846 O O . LEU A 1 1253 ? 72.381 3.095 -44.695 1.00 91.19 1253 LEU A O 1
ATOM 8850 N N . SER A 1 1254 ? 70.249 3.327 -44.112 1.00 90.69 1254 SER A N 1
ATOM 8851 C CA . SER A 1 1254 ? 69.824 3.931 -45.387 1.00 90.69 1254 SER A CA 1
ATOM 8852 C C . SER A 1 1254 ? 68.990 5.207 -45.261 1.00 90.69 1254 SER A C 1
ATOM 8854 O O . SER A 1 1254 ? 68.731 5.833 -46.285 1.00 90.69 1254 SER A O 1
ATOM 8856 N N . GLY A 1 1255 ? 68.523 5.569 -44.063 1.00 89.06 1255 GLY A N 1
ATOM 8857 C CA . GLY A 1 1255 ? 67.926 6.887 -43.816 1.00 89.06 1255 GLY A CA 1
ATOM 8858 C C . GLY A 1 1255 ? 69.004 7.947 -43.579 1.00 89.06 1255 GLY A C 1
ATOM 8859 O O . GLY A 1 1255 ? 70.152 7.590 -43.332 1.00 89.06 1255 GLY A O 1
ATOM 8860 N N . THR A 1 1256 ? 68.649 9.229 -43.664 1.00 91.12 1256 THR A N 1
ATOM 8861 C CA . THR A 1 1256 ? 69.567 10.354 -43.411 1.00 91.12 1256 THR A CA 1
ATOM 8862 C C . THR A 1 1256 ? 69.930 10.453 -41.932 1.00 91.12 1256 THR A C 1
ATOM 8864 O O . THR A 1 1256 ? 69.164 10.033 -41.073 1.00 91.12 1256 THR A O 1
ATOM 8867 N N . ASN A 1 1257 ? 71.070 11.037 -41.603 1.00 91.12 1257 ASN A N 1
ATOM 8868 C CA . ASN A 1 1257 ? 71.581 11.149 -40.251 1.00 91.12 1257 ASN A CA 1
ATOM 8869 C C . ASN A 1 1257 ? 72.076 12.574 -39.999 1.00 91.12 1257 ASN A C 1
ATOM 8871 O O . ASN A 1 1257 ? 73.015 13.019 -40.636 1.00 91.12 1257 ASN A O 1
ATOM 8875 N N . ASP A 1 1258 ? 71.437 13.263 -39.059 1.00 90.25 1258 ASP A N 1
ATOM 8876 C CA . ASP A 1 1258 ? 71.771 14.612 -38.598 1.00 90.25 1258 ASP A CA 1
ATOM 8877 C C . ASP A 1 1258 ? 72.471 14.594 -37.225 1.00 90.25 1258 ASP A C 1
ATOM 8879 O O . ASP A 1 1258 ? 72.767 15.647 -36.648 1.00 90.25 1258 ASP A O 1
ATOM 8883 N N . TRP A 1 1259 ? 72.694 13.415 -36.634 1.00 90.75 1259 TRP A N 1
ATOM 8884 C CA . TRP A 1 1259 ? 73.364 13.280 -35.343 1.00 90.75 1259 TRP A CA 1
ATOM 8885 C C . TRP A 1 1259 ? 74.853 13.597 -35.493 1.00 90.75 1259 TRP A C 1
ATOM 8887 O O . TRP A 1 1259 ? 75.628 12.823 -36.049 1.00 90.75 1259 TRP A O 1
ATOM 8897 N N . LYS A 1 1260 ? 75.278 14.748 -34.958 1.00 86.88 1260 LYS A N 1
ATOM 8898 C CA . LYS A 1 1260 ? 76.667 15.234 -35.073 1.00 86.88 1260 LYS A CA 1
ATOM 8899 C C . LYS A 1 1260 ? 77.621 14.675 -34.016 1.00 86.88 1260 LYS A C 1
ATOM 8901 O O . LYS A 1 1260 ? 78.751 15.157 -33.914 1.00 86.88 1260 LYS A O 1
ATOM 8906 N N . GLY A 1 1261 ? 77.171 13.723 -33.204 1.00 90.31 1261 GLY A N 1
ATOM 8907 C CA . GLY A 1 1261 ? 77.977 13.097 -32.166 1.00 90.31 1261 GLY A CA 1
ATOM 8908 C C . GLY A 1 1261 ? 78.970 12.086 -32.733 1.00 90.31 1261 GLY A C 1
ATOM 8909 O O . GLY A 1 1261 ? 79.814 12.441 -33.556 1.00 90.31 1261 GLY A O 1
ATOM 8910 N N . GLN A 1 1262 ? 78.930 10.837 -32.273 1.00 92.31 1262 GLN A N 1
ATOM 8911 C CA . GLN A 1 1262 ? 79.898 9.807 -32.665 1.00 92.31 1262 GLN A CA 1
ATOM 8912 C C . GLN A 1 1262 ? 79.231 8.568 -33.258 1.00 92.31 1262 GLN A C 1
ATOM 8914 O O . GLN A 1 1262 ? 78.245 8.069 -32.721 1.00 92.31 1262 GLN A O 1
ATOM 8919 N N . ILE A 1 1263 ? 79.834 8.011 -34.308 1.00 95.38 1263 ILE A N 1
ATOM 8920 C CA . ILE A 1 1263 ? 79.532 6.664 -34.799 1.00 95.38 1263 ILE A CA 1
ATOM 8921 C C . ILE A 1 1263 ? 80.769 5.805 -34.568 1.00 95.38 1263 ILE A C 1
ATOM 8923 O O . ILE A 1 1263 ? 81.808 6.026 -35.185 1.00 95.38 1263 ILE A O 1
ATOM 8927 N N . ASN A 1 1264 ? 80.667 4.823 -33.679 1.00 96.94 1264 ASN A N 1
ATOM 8928 C CA . ASN A 1 1264 ? 81.751 3.920 -33.325 1.00 96.94 1264 ASN A CA 1
ATOM 8929 C C . ASN A 1 1264 ? 81.537 2.561 -33.989 1.00 96.94 1264 ASN A C 1
ATOM 8931 O O . ASN A 1 1264 ? 80.558 1.865 -33.714 1.00 96.94 1264 ASN A O 1
ATOM 8935 N N . VAL A 1 1265 ? 82.481 2.164 -34.839 1.00 95.38 1265 VAL A N 1
ATOM 8936 C CA . VAL A 1 1265 ? 82.494 0.855 -35.498 1.00 95.38 1265 VAL A CA 1
ATOM 8937 C C . VAL A 1 1265 ? 83.626 0.033 -34.894 1.00 95.38 1265 VAL A C 1
ATOM 8939 O O . VAL A 1 1265 ? 84.807 0.340 -35.090 1.00 95.38 1265 VAL A O 1
ATOM 8942 N N . TYR A 1 1266 ? 83.269 -0.974 -34.098 1.00 96.25 1266 TYR A N 1
ATOM 8943 C CA . TYR A 1 1266 ? 84.226 -1.751 -33.308 1.00 96.25 1266 TYR A CA 1
ATOM 8944 C C . TYR A 1 1266 ? 84.856 -2.902 -34.109 1.00 96.25 1266 TYR A C 1
ATOM 8946 O O . TYR A 1 1266 ? 84.383 -3.272 -35.184 1.00 96.25 1266 TYR A O 1
ATOM 8954 N N . ASP A 1 1267 ? 85.961 -3.455 -33.605 1.00 90.81 1267 ASP A N 1
ATOM 8955 C CA . ASP A 1 1267 ? 86.701 -4.532 -34.276 1.00 90.81 1267 ASP A CA 1
ATOM 8956 C C . ASP A 1 1267 ? 85.816 -5.755 -34.575 1.00 90.81 1267 ASP A C 1
ATOM 8958 O O . ASP A 1 1267 ? 84.978 -6.160 -33.768 1.00 90.81 1267 ASP A O 1
ATOM 8962 N N . GLY A 1 1268 ? 86.004 -6.348 -35.759 1.00 89.00 1268 GLY A N 1
ATOM 8963 C CA . GLY A 1 1268 ? 85.223 -7.498 -36.220 1.00 89.00 1268 GLY A CA 1
ATOM 8964 C C . GLY A 1 1268 ? 83.786 -7.169 -36.642 1.00 89.00 1268 GLY A C 1
ATOM 8965 O O . GLY A 1 1268 ? 83.001 -8.091 -36.877 1.00 89.00 1268 GLY A O 1
ATOM 8966 N N . THR A 1 1269 ? 83.429 -5.885 -36.745 1.00 93.31 1269 THR A N 1
ATOM 8967 C CA . THR A 1 1269 ? 82.096 -5.432 -37.166 1.00 93.31 1269 THR A CA 1
ATOM 8968 C C . THR A 1 1269 ? 82.116 -4.686 -38.494 1.00 93.31 1269 THR A C 1
ATOM 8970 O O . THR A 1 1269 ? 83.173 -4.303 -39.009 1.00 93.31 1269 THR A O 1
ATOM 8973 N N . ARG A 1 1270 ? 80.927 -4.503 -39.073 1.00 92.88 1270 ARG A N 1
ATOM 8974 C CA . ARG A 1 1270 ? 80.754 -3.818 -40.351 1.00 92.88 1270 ARG A CA 1
ATOM 8975 C C . ARG A 1 1270 ? 79.571 -2.851 -40.326 1.00 92.88 1270 ARG A C 1
ATOM 8977 O O . ARG A 1 1270 ? 78.496 -3.210 -39.849 1.00 92.88 1270 ARG A O 1
ATOM 8984 N N . LEU A 1 1271 ? 79.770 -1.654 -40.876 1.00 93.44 1271 LEU A N 1
ATOM 8985 C CA . LEU A 1 1271 ? 78.738 -0.639 -41.098 1.00 93.44 1271 LEU A CA 1
ATOM 8986 C C . LEU A 1 1271 ? 78.525 -0.435 -42.604 1.00 93.44 1271 LEU A C 1
ATOM 8988 O O . LEU A 1 1271 ? 79.463 -0.083 -43.305 1.00 93.44 1271 LEU A O 1
ATOM 8992 N N . ASP A 1 1272 ? 77.306 -0.610 -43.102 1.00 92.25 1272 ASP A N 1
ATOM 8993 C CA . ASP A 1 1272 ? 76.956 -0.401 -44.513 1.00 92.25 1272 ASP A CA 1
ATOM 8994 C C . ASP A 1 1272 ? 76.024 0.820 -44.667 1.00 92.25 1272 ASP A C 1
ATOM 8996 O O . ASP A 1 1272 ? 74.843 0.730 -44.343 1.00 92.25 1272 ASP A O 1
ATOM 9000 N N . ALA A 1 1273 ? 76.478 1.947 -45.212 1.00 91.94 1273 ALA A N 1
ATOM 9001 C CA . ALA A 1 1273 ? 75.583 3.020 -45.644 1.00 91.94 1273 ALA A CA 1
ATOM 9002 C C . ALA A 1 1273 ? 74.948 2.660 -46.997 1.00 91.94 1273 ALA A C 1
ATOM 9004 O O . ALA A 1 1273 ? 75.641 2.356 -47.960 1.00 91.94 1273 ALA A O 1
ATOM 9005 N N . ARG A 1 1274 ? 73.620 2.659 -47.066 1.00 90.88 1274 ARG A N 1
ATOM 9006 C CA . ARG A 1 1274 ? 72.785 2.297 -48.222 1.00 90.88 1274 ARG A CA 1
ATOM 9007 C C . ARG A 1 1274 ? 71.805 3.415 -48.600 1.00 90.88 1274 ARG A C 1
ATOM 9009 O O . ARG A 1 1274 ? 70.761 3.150 -49.189 1.00 90.88 1274 ARG A O 1
ATOM 9016 N N . GLY A 1 1275 ? 72.125 4.645 -48.216 1.00 90.62 1275 GLY A N 1
ATOM 9017 C CA . GLY A 1 1275 ? 71.386 5.866 -48.522 1.00 90.62 1275 GLY A CA 1
ATOM 9018 C C . GLY A 1 1275 ? 72.299 7.080 -48.371 1.00 90.62 1275 GLY A C 1
ATOM 9019 O O . GLY A 1 1275 ? 73.345 6.981 -47.724 1.00 90.62 1275 GLY A O 1
ATOM 9020 N N . ASN A 1 1276 ? 71.939 8.198 -49.007 1.00 90.69 1276 ASN A N 1
ATOM 9021 C CA . ASN A 1 1276 ? 72.723 9.428 -48.891 1.00 90.69 1276 ASN A CA 1
ATOM 9022 C C . ASN A 1 1276 ? 72.624 9.980 -47.470 1.00 90.69 1276 ASN A C 1
ATOM 9024 O O . ASN A 1 1276 ? 71.549 9.949 -46.874 1.00 90.69 1276 ASN A O 1
ATOM 9028 N N . ASP A 1 1277 ? 73.742 10.493 -46.968 1.00 91.94 1277 ASP A N 1
ATOM 9029 C CA . ASP A 1 1277 ? 73.850 11.135 -45.657 1.00 91.94 1277 ASP A CA 1
ATOM 9030 C C . ASP A 1 1277 ? 73.418 10.236 -44.495 1.00 91.94 1277 ASP A C 1
ATOM 9032 O O . ASP A 1 1277 ? 72.954 10.722 -43.478 1.00 91.94 1277 ASP A O 1
ATOM 9036 N N . ALA A 1 1278 ? 73.564 8.917 -44.622 1.00 92.75 1278 ALA A N 1
ATOM 9037 C CA . ALA A 1 1278 ? 73.255 7.956 -43.565 1.00 92.75 1278 ALA A CA 1
ATOM 9038 C C . ALA A 1 1278 ? 74.316 7.893 -42.451 1.00 92.75 1278 ALA A C 1
ATOM 9040 O O . ALA A 1 1278 ? 74.076 7.336 -41.375 1.00 92.75 1278 ALA A O 1
ATOM 9041 N N . VAL A 1 1279 ? 75.497 8.457 -42.695 1.00 91.88 1279 VAL A N 1
ATOM 9042 C CA . VAL A 1 1279 ? 76.613 8.528 -41.748 1.00 91.88 1279 VAL A CA 1
ATOM 9043 C C . VAL A 1 1279 ? 76.991 9.992 -41.551 1.00 91.88 1279 VAL A C 1
ATOM 9045 O O . VAL A 1 1279 ? 77.444 10.633 -42.493 1.00 91.88 1279 VAL A O 1
ATOM 9048 N N . ASP A 1 1280 ? 76.857 10.484 -40.319 1.00 91.56 1280 ASP A N 1
ATOM 9049 C CA . ASP A 1 1280 ? 77.210 11.846 -39.901 1.00 91.56 1280 ASP A CA 1
ATOM 9050 C C . ASP A 1 1280 ? 77.873 11.820 -38.506 1.00 91.56 1280 ASP A C 1
ATOM 9052 O O . ASP A 1 1280 ? 78.016 10.766 -37.883 1.00 91.56 1280 ASP A O 1
ATOM 9056 N N . GLY A 1 1281 ? 78.352 12.968 -38.034 1.00 91.19 1281 GLY A N 1
ATOM 9057 C CA . GLY A 1 1281 ? 79.150 13.094 -36.821 1.00 91.19 1281 GLY A CA 1
ATOM 9058 C C . GLY A 1 1281 ? 80.608 12.697 -37.037 1.00 91.19 1281 GLY A C 1
ATOM 9059 O O . GLY A 1 1281 ? 81.148 12.796 -38.144 1.00 91.19 1281 GLY A O 1
ATOM 9060 N N . ILE A 1 1282 ? 81.285 12.331 -35.952 1.00 93.12 1282 ILE A N 1
ATOM 9061 C CA . ILE A 1 1282 ? 82.648 11.798 -35.982 1.00 93.12 1282 ILE A CA 1
ATOM 9062 C C . ILE A 1 1282 ? 82.559 10.283 -36.162 1.00 93.12 1282 ILE A C 1
ATOM 9064 O O . ILE A 1 1282 ? 82.145 9.566 -35.248 1.00 93.12 1282 ILE A O 1
ATOM 9068 N N . LEU A 1 1283 ? 82.972 9.799 -37.330 1.00 95.50 1283 LEU A N 1
ATOM 9069 C CA . LEU A 1 1283 ? 83.054 8.374 -37.624 1.00 95.50 1283 LEU A CA 1
ATOM 9070 C C . LEU A 1 1283 ? 84.375 7.807 -37.090 1.00 95.50 1283 LEU A C 1
ATOM 9072 O O . LEU A 1 1283 ? 85.447 8.118 -37.609 1.00 95.50 1283 LEU A O 1
ATOM 9076 N N . ASN A 1 1284 ? 84.292 6.941 -36.084 1.00 96.50 1284 ASN A N 1
ATOM 9077 C CA . ASN A 1 1284 ? 85.423 6.229 -35.502 1.00 96.50 1284 ASN A CA 1
ATOM 9078 C C . ASN A 1 1284 ? 85.431 4.781 -36.008 1.00 96.50 1284 ASN A C 1
ATOM 9080 O O . ASN A 1 1284 ? 84.571 3.976 -35.642 1.00 96.50 1284 ASN A O 1
ATOM 9084 N N . VAL A 1 1285 ? 86.419 4.432 -36.831 1.00 95.25 1285 VAL A N 1
ATOM 9085 C CA . VAL A 1 1285 ? 86.557 3.096 -37.430 1.00 95.25 1285 VAL A CA 1
ATOM 9086 C C . VAL A 1 1285 ? 87.710 2.361 -36.762 1.00 95.25 1285 VAL A C 1
ATOM 9088 O O . VAL A 1 1285 ? 88.854 2.811 -36.826 1.00 95.25 1285 VAL A O 1
ATOM 9091 N N . SER A 1 1286 ? 87.424 1.226 -36.126 1.00 96.69 1286 SER A N 1
ATOM 9092 C CA . SER A 1 1286 ? 88.446 0.389 -35.481 1.00 96.69 1286 SER A CA 1
ATOM 9093 C C . SER A 1 1286 ? 89.269 -0.411 -36.501 1.00 96.69 1286 SER A C 1
ATOM 9095 O O . SER A 1 1286 ? 88.977 -0.421 -37.694 1.00 96.69 1286 SER A O 1
ATOM 9097 N N . LYS A 1 1287 ? 90.346 -1.062 -36.056 1.00 90.38 1287 LYS A N 1
ATOM 9098 C CA . LYS A 1 1287 ? 91.376 -1.627 -36.940 1.00 90.38 1287 LYS A CA 1
ATOM 9099 C C . LYS A 1 1287 ? 90.870 -2.774 -37.816 1.00 90.38 1287 LYS A C 1
ATOM 9101 O O . LYS A 1 1287 ? 91.264 -2.893 -38.973 1.00 90.38 1287 LYS A O 1
ATOM 9106 N N . GLU A 1 1288 ? 90.022 -3.627 -37.256 1.00 92.12 1288 GLU A N 1
ATOM 9107 C CA . GLU A 1 1288 ? 89.413 -4.767 -37.952 1.00 92.12 1288 GLU A CA 1
ATOM 9108 C C . GLU A 1 1288 ? 87.993 -4.450 -38.446 1.00 92.12 1288 GLU A C 1
ATOM 9110 O O . GLU A 1 1288 ? 87.304 -5.334 -38.956 1.00 92.12 1288 GLU A O 1
ATOM 9115 N N . ALA A 1 1289 ? 87.545 -3.202 -38.284 1.00 93.44 1289 ALA A N 1
ATOM 9116 C CA . ALA A 1 1289 ? 86.234 -2.749 -38.716 1.00 93.44 1289 ALA A CA 1
ATOM 9117 C C . ALA A 1 1289 ? 86.200 -2.425 -40.216 1.00 93.44 1289 ALA A C 1
ATOM 9119 O O . ALA A 1 1289 ? 87.195 -2.008 -40.823 1.00 93.44 1289 ALA A O 1
ATOM 9120 N N . GLN A 1 1290 ? 85.017 -2.584 -40.804 1.00 93.56 1290 GLN A N 1
ATOM 9121 C CA . GLN A 1 1290 ? 84.738 -2.209 -42.187 1.00 93.56 1290 GLN A CA 1
ATOM 9122 C C . GLN A 1 1290 ? 83.572 -1.224 -42.250 1.00 93.56 1290 GLN A C 1
ATOM 9124 O O . GLN A 1 1290 ? 82.559 -1.421 -41.584 1.00 93.56 1290 GLN A O 1
ATOM 9129 N N . VAL A 1 1291 ? 83.690 -0.196 -43.085 1.00 94.62 1291 VAL A N 1
ATOM 9130 C CA . VAL A 1 1291 ? 82.596 0.728 -43.402 1.00 94.62 1291 VAL A CA 1
ATOM 9131 C C . VAL A 1 1291 ? 82.407 0.755 -44.908 1.00 94.62 1291 VAL A C 1
ATOM 9133 O O . VAL A 1 1291 ? 83.368 0.985 -45.624 1.00 94.62 1291 VAL A O 1
ATOM 9136 N N . ASP A 1 1292 ? 81.204 0.523 -45.408 1.00 92.69 1292 ASP A N 1
ATOM 9137 C CA . ASP A 1 1292 ? 80.907 0.516 -46.840 1.00 92.69 1292 ASP A CA 1
ATOM 9138 C C . ASP A 1 1292 ? 79.775 1.491 -47.142 1.00 92.69 1292 ASP A C 1
ATOM 9140 O O . ASP A 1 1292 ? 78.675 1.333 -46.630 1.00 92.69 1292 ASP A O 1
ATOM 9144 N N . PHE A 1 1293 ? 80.019 2.504 -47.960 1.00 92.00 1293 PHE A N 1
ATOM 9145 C CA . PHE A 1 1293 ? 79.041 3.514 -48.337 1.00 92.00 1293 PHE A CA 1
ATOM 9146 C C . PHE A 1 1293 ? 78.194 3.121 -49.553 1.00 92.00 1293 PHE A C 1
ATOM 9148 O O . PHE A 1 1293 ? 77.295 3.871 -49.929 1.00 92.00 1293 PHE A O 1
ATOM 9155 N N . ASN A 1 1294 ? 78.440 1.945 -50.147 1.00 89.31 1294 ASN A N 1
ATOM 9156 C CA . ASN A 1 1294 ? 77.641 1.312 -51.202 1.00 89.31 1294 ASN A CA 1
ATOM 9157 C C . ASN A 1 1294 ? 77.222 2.234 -52.370 1.00 89.31 1294 ASN A C 1
ATOM 9159 O O . ASN A 1 1294 ? 76.170 2.016 -52.972 1.00 89.31 1294 ASN A O 1
ATOM 9163 N N . GLY A 1 1295 ? 78.008 3.256 -52.717 1.00 88.00 1295 GLY A N 1
ATOM 9164 C CA . GLY A 1 1295 ? 77.650 4.189 -53.791 1.00 88.00 1295 GLY A CA 1
ATOM 9165 C C . GLY A 1 1295 ? 76.674 5.302 -53.402 1.00 88.00 1295 GLY A C 1
ATOM 9166 O O . GLY A 1 1295 ? 76.099 5.919 -54.293 1.00 88.00 1295 GLY A O 1
ATOM 9167 N N . TYR A 1 1296 ? 76.534 5.609 -52.110 1.00 91.12 1296 TYR A N 1
ATOM 9168 C CA . TYR A 1 1296 ? 75.795 6.772 -51.615 1.00 91.12 1296 TYR A CA 1
ATOM 9169 C C . TYR A 1 1296 ? 76.711 7.844 -51.025 1.00 91.12 1296 TYR A C 1
ATOM 9171 O O . TYR A 1 1296 ? 77.615 7.540 -50.245 1.00 91.12 1296 TYR A O 1
ATOM 9179 N N . SER A 1 1297 ? 76.442 9.107 -51.350 1.00 92.81 1297 SER A N 1
ATOM 9180 C CA . SER A 1 1297 ? 77.217 10.239 -50.839 1.00 92.81 1297 SER A CA 1
ATOM 9181 C C . SER A 1 1297 ? 76.935 10.490 -49.359 1.00 92.81 1297 SER A C 1
ATOM 9183 O O . SER A 1 1297 ? 75.790 10.386 -48.934 1.00 92.81 1297 SER A O 1
ATOM 9185 N N . GLN A 1 1298 ? 77.958 10.832 -48.578 1.00 94.12 1298 GLN A N 1
ATOM 9186 C CA . GLN A 1 1298 ? 77.843 11.031 -47.128 1.00 94.12 1298 GLN A CA 1
ATOM 9187 C C . GLN A 1 1298 ? 78.410 12.388 -46.717 1.00 94.12 1298 GLN A C 1
ATOM 9189 O O . GLN A 1 1298 ? 79.550 12.689 -47.065 1.00 94.12 1298 GLN A O 1
ATOM 9194 N N . HIS A 1 1299 ? 77.672 13.172 -45.934 1.00 93.62 1299 HIS A N 1
ATOM 9195 C CA . HIS A 1 1299 ? 78.181 14.367 -45.257 1.00 93.62 1299 HIS A CA 1
ATOM 9196 C C . HIS A 1 1299 ? 78.376 14.092 -43.765 1.00 93.62 1299 HIS A C 1
ATOM 9198 O O . HIS A 1 1299 ? 77.431 13.739 -43.071 1.00 93.62 1299 HIS A O 1
ATOM 9204 N N . MET A 1 1300 ? 79.592 14.289 -43.255 1.00 91.88 1300 MET A N 1
ATOM 9205 C CA . MET A 1 1300 ? 79.917 14.023 -41.853 1.00 91.88 1300 MET A CA 1
ATOM 9206 C C . MET A 1 1300 ? 80.879 15.048 -41.256 1.00 91.88 1300 MET A C 1
ATOM 9208 O O . MET A 1 1300 ? 81.531 15.826 -41.956 1.00 91.88 1300 MET A O 1
ATOM 9212 N N . THR A 1 1301 ? 80.992 15.055 -39.928 1.00 91.31 1301 THR A N 1
ATOM 9213 C CA . THR A 1 1301 ? 81.850 16.013 -39.219 1.00 91.31 1301 THR A CA 1
ATOM 9214 C C . THR A 1 1301 ? 83.326 15.702 -39.434 1.00 91.31 1301 THR A C 1
ATOM 9216 O O . THR A 1 1301 ? 84.104 16.615 -39.684 1.00 91.31 1301 THR A O 1
ATOM 9219 N N . GLY A 1 1302 ? 83.732 14.438 -39.347 1.00 93.62 1302 GLY A N 1
ATOM 9220 C CA . GLY A 1 1302 ? 85.120 14.020 -39.538 1.00 93.62 1302 GLY A CA 1
ATOM 9221 C C . GLY A 1 1302 ? 85.281 12.515 -39.373 1.00 93.62 1302 GLY A C 1
ATOM 9222 O O . GLY A 1 1302 ? 84.343 11.827 -38.974 1.00 93.62 1302 GLY A O 1
ATOM 9223 N N . ILE A 1 1303 ? 86.471 12.005 -39.678 1.00 95.56 1303 ILE A N 1
ATOM 9224 C CA . ILE A 1 1303 ? 86.770 10.569 -39.616 1.00 95.56 1303 ILE A CA 1
ATOM 9225 C C . ILE A 1 1303 ? 88.052 10.342 -38.808 1.00 95.56 1303 ILE A C 1
ATOM 9227 O O . ILE A 1 1303 ? 89.079 10.949 -39.106 1.00 95.56 1303 ILE A O 1
ATOM 9231 N N . ASP A 1 1304 ? 88.007 9.413 -37.852 1.00 95.19 1304 ASP A N 1
ATOM 9232 C CA . ASP A 1 1304 ? 89.172 8.737 -37.260 1.00 95.19 1304 ASP A CA 1
ATOM 9233 C C . ASP A 1 1304 ? 89.197 7.290 -37.786 1.00 95.19 1304 ASP A C 1
ATOM 9235 O O . ASP A 1 1304 ? 88.412 6.438 -37.356 1.00 95.19 1304 ASP A O 1
ATOM 9239 N N . ASN A 1 1305 ? 90.064 7.017 -38.766 1.00 95.12 1305 ASN A N 1
ATOM 9240 C CA . ASN A 1 1305 ? 90.094 5.756 -39.502 1.00 95.12 1305 ASN A CA 1
ATOM 9241 C C . ASN A 1 1305 ? 91.291 4.875 -39.116 1.00 95.12 1305 ASN A C 1
ATOM 9243 O O . ASN A 1 1305 ? 92.442 5.205 -39.417 1.00 95.12 1305 ASN A O 1
ATOM 9247 N N . LYS A 1 1306 ? 91.020 3.698 -38.541 1.00 94.56 1306 LYS A N 1
ATOM 9248 C CA . LYS A 1 1306 ? 92.002 2.610 -38.351 1.00 94.56 1306 LYS A CA 1
ATOM 9249 C C . LYS A 1 1306 ? 91.713 1.390 -39.231 1.00 94.56 1306 LYS A C 1
ATOM 9251 O O . LYS A 1 1306 ? 92.572 0.515 -39.309 1.00 94.56 1306 LYS A O 1
ATOM 9256 N N . GLY A 1 1307 ? 90.547 1.337 -39.877 1.00 93.94 1307 GLY A N 1
ATOM 9257 C CA . GLY A 1 1307 ? 90.059 0.194 -40.650 1.00 93.94 1307 GLY A CA 1
ATOM 9258 C C . GLY A 1 1307 ? 89.920 0.484 -42.144 1.00 93.94 1307 GLY A C 1
ATOM 9259 O O . GLY A 1 1307 ? 90.642 1.306 -42.715 1.00 93.94 1307 GLY A O 1
ATOM 9260 N N . MET A 1 1308 ? 88.995 -0.223 -42.796 1.00 93.00 1308 MET A N 1
ATOM 9261 C CA . MET A 1 1308 ? 88.738 -0.080 -44.233 1.00 93.00 1308 MET A CA 1
ATOM 9262 C C . MET A 1 1308 ? 87.404 0.606 -44.499 1.00 93.00 1308 MET A C 1
ATOM 9264 O O . MET A 1 1308 ? 86.369 0.153 -44.013 1.00 93.00 1308 MET A O 1
ATOM 9268 N N . ILE A 1 1309 ? 87.439 1.651 -45.324 1.00 94.94 1309 ILE A N 1
ATOM 9269 C CA . ILE A 1 1309 ? 86.257 2.363 -45.812 1.00 94.94 1309 ILE A CA 1
ATOM 9270 C C . ILE A 1 1309 ? 86.092 2.080 -47.309 1.00 94.94 1309 ILE A C 1
ATOM 9272 O O . ILE A 1 1309 ? 87.060 2.151 -48.062 1.00 94.94 1309 ILE A O 1
ATOM 9276 N N . TYR A 1 1310 ? 84.884 1.784 -47.763 1.00 92.62 1310 TYR A N 1
ATOM 9277 C CA . TYR A 1 1310 ? 84.546 1.580 -49.168 1.00 92.62 1310 TYR A CA 1
ATOM 9278 C C . TYR A 1 1310 ? 83.538 2.651 -49.576 1.00 92.62 1310 TYR A C 1
ATOM 9280 O O . TYR A 1 1310 ? 82.544 2.811 -48.890 1.00 92.62 1310 TYR A O 1
ATOM 9288 N N . LEU A 1 1311 ? 83.790 3.420 -50.637 1.00 91.44 1311 LEU A N 1
ATOM 9289 C CA . LEU A 1 1311 ? 82.840 4.428 -51.125 1.00 91.44 1311 LEU A CA 1
ATOM 9290 C C . LEU A 1 1311 ? 81.822 3.755 -52.049 1.00 91.44 1311 LEU A C 1
ATOM 9292 O O . LEU A 1 1311 ? 80.663 3.578 -51.677 1.00 91.44 1311 LEU A O 1
ATOM 9296 N N . SER A 1 1312 ? 82.282 3.268 -53.203 1.00 86.81 1312 SER A N 1
ATOM 9297 C CA . SER A 1 1312 ? 81.481 2.441 -54.104 1.00 86.81 1312 SER A CA 1
ATOM 9298 C C . SER A 1 1312 ? 82.286 1.318 -54.767 1.00 86.81 1312 SER A C 1
ATOM 9300 O O . SER A 1 1312 ? 83.522 1.248 -54.720 1.00 86.81 1312 SER A O 1
ATOM 9302 N N . ASP A 1 1313 ? 81.561 0.421 -55.436 1.00 78.56 1313 ASP A N 1
ATOM 9303 C CA . ASP A 1 1313 ? 82.099 -0.560 -56.386 1.00 78.56 1313 ASP A CA 1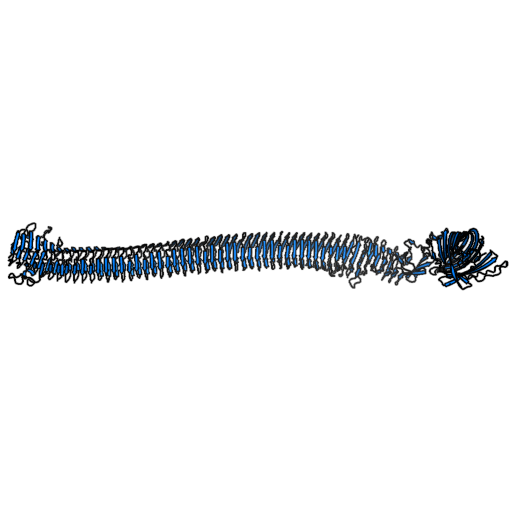
ATOM 9304 C C . ASP A 1 1313 ? 82.308 0.037 -57.797 1.00 78.56 1313 ASP A C 1
ATOM 9306 O O . ASP A 1 1313 ? 82.602 -0.678 -58.762 1.00 78.56 1313 ASP A O 1
ATOM 9310 N N . GLY A 1 1314 ? 82.133 1.353 -57.934 1.00 74.25 1314 GLY A N 1
ATOM 9311 C CA . GLY A 1 1314 ? 82.167 2.081 -59.190 1.00 74.25 1314 GLY A CA 1
ATOM 9312 C C . GLY A 1 1314 ? 80.899 1.936 -60.021 1.00 74.25 1314 GLY A C 1
ATOM 9313 O O . GLY A 1 1314 ? 80.923 2.292 -61.186 1.00 74.25 1314 GLY A O 1
ATOM 9314 N N . SER A 1 1315 ? 79.787 1.401 -59.527 1.00 73.69 1315 SER A N 1
ATOM 9315 C CA . SER A 1 1315 ? 78.534 1.389 -60.301 1.00 73.69 1315 SER A CA 1
ATOM 9316 C C . SER A 1 1315 ? 77.791 2.735 -60.302 1.00 73.69 1315 SER A C 1
ATOM 9318 O O . SER A 1 1315 ? 77.042 3.007 -61.243 1.00 73.69 1315 SER A O 1
ATOM 9320 N N . ALA A 1 1316 ? 78.021 3.578 -59.292 1.00 70.94 1316 ALA A N 1
ATOM 9321 C CA . ALA A 1 1316 ? 77.418 4.897 -59.103 1.00 70.94 1316 ALA A CA 1
ATOM 9322 C C . ALA A 1 1316 ? 78.404 5.846 -58.395 1.00 70.94 1316 ALA A C 1
ATOM 9324 O O . ALA A 1 1316 ? 79.430 5.391 -57.900 1.00 70.94 1316 ALA A O 1
ATOM 9325 N N . SER A 1 1317 ? 78.091 7.146 -58.370 1.00 74.75 1317 SER A N 1
ATOM 9326 C CA . SER A 1 1317 ? 78.868 8.169 -57.656 1.00 74.75 1317 SER A CA 1
ATOM 9327 C C . SER A 1 1317 ? 78.514 8.197 -56.179 1.00 74.75 1317 SER A C 1
ATOM 9329 O O . SER A 1 1317 ? 77.359 8.457 -55.849 1.00 74.75 1317 SER A O 1
ATOM 9331 N N . SER A 1 1318 ? 79.512 8.046 -55.316 1.00 80.62 1318 SER A N 1
ATOM 9332 C CA . SER A 1 1318 ? 79.435 8.384 -53.894 1.00 80.62 1318 SER A CA 1
ATOM 9333 C C . SER A 1 1318 ? 80.550 9.330 -53.511 1.00 80.62 1318 SER A C 1
ATOM 9335 O O . SER A 1 1318 ? 81.713 8.933 -53.443 1.00 80.62 1318 SER A O 1
ATOM 9337 N N . ASP A 1 1319 ? 80.177 10.561 -53.201 1.00 88.94 1319 ASP A N 1
ATOM 9338 C CA . ASP A 1 1319 ? 81.107 11.543 -52.672 1.00 88.94 1319 ASP A CA 1
ATOM 9339 C C . ASP A 1 1319 ? 80.994 11.604 -51.150 1.00 88.94 1319 ASP A C 1
ATOM 9341 O O . ASP A 1 1319 ? 79.904 11.567 -50.582 1.00 88.94 1319 ASP A O 1
ATOM 9345 N N . VAL A 1 1320 ? 82.124 11.727 -50.471 1.00 92.81 1320 VAL A N 1
ATOM 9346 C CA . VAL A 1 1320 ? 82.177 11.867 -49.014 1.00 92.81 1320 VAL A CA 1
ATOM 9347 C C . VAL A 1 1320 ? 82.602 13.284 -48.688 1.00 92.81 1320 VAL A C 1
ATOM 9349 O O . VAL A 1 1320 ? 83.673 13.707 -49.102 1.00 92.81 1320 VAL A O 1
ATOM 9352 N N . TYR A 1 1321 ? 81.804 14.014 -47.924 1.00 94.38 1321 TYR A N 1
ATOM 9353 C CA . TYR A 1 1321 ? 82.059 15.391 -47.529 1.00 94.38 1321 TYR A CA 1
ATOM 9354 C C . TYR A 1 1321 ? 82.339 15.448 -46.028 1.00 94.38 1321 TYR A C 1
ATOM 9356 O O . TYR A 1 1321 ? 81.477 15.131 -45.215 1.00 94.38 1321 TYR A O 1
ATOM 9364 N N . LEU A 1 1322 ? 83.544 15.866 -45.651 1.00 93.44 1322 LEU A N 1
ATOM 9365 C CA . LEU A 1 1322 ? 83.962 16.035 -44.261 1.00 93.44 1322 LEU A CA 1
ATOM 9366 C C . LEU A 1 1322 ? 84.009 17.521 -43.927 1.00 93.44 1322 LEU A C 1
ATOM 9368 O O . LEU A 1 1322 ? 84.729 18.279 -44.581 1.00 93.44 1322 LEU A O 1
ATOM 9372 N N . ASP A 1 1323 ? 83.278 17.950 -42.903 1.00 90.62 1323 ASP A N 1
ATOM 9373 C CA . ASP A 1 1323 ? 83.299 19.348 -42.460 1.00 90.62 1323 ASP A CA 1
ATOM 9374 C C . ASP A 1 1323 ? 84.585 19.723 -41.706 1.00 90.62 1323 ASP A C 1
ATOM 9376 O O . ASP A 1 1323 ? 84.999 20.886 -41.730 1.00 90.62 1323 ASP A O 1
ATOM 9380 N N . LYS A 1 1324 ? 85.226 18.744 -41.062 1.00 92.56 1324 LYS A N 1
ATOM 9381 C CA . LYS A 1 1324 ? 86.512 18.861 -40.368 1.00 92.56 1324 LYS A CA 1
ATOM 9382 C C . LYS A 1 1324 ? 87.513 17.865 -40.959 1.00 92.56 1324 LYS A C 1
ATOM 9384 O O . LYS A 1 1324 ? 87.691 17.820 -42.176 1.00 92.56 1324 LYS A O 1
ATOM 9389 N N . ASP A 1 1325 ? 88.189 17.115 -40.098 1.00 93.38 1325 ASP A N 1
ATOM 9390 C CA . ASP A 1 1325 ? 89.442 16.456 -40.418 1.00 93.38 1325 ASP A CA 1
ATOM 9391 C C . ASP A 1 1325 ? 89.240 14.987 -40.800 1.00 93.38 1325 ASP A C 1
ATOM 9393 O O . ASP A 1 1325 ? 88.341 14.296 -40.308 1.00 93.38 1325 ASP A O 1
ATOM 9397 N N . TYR A 1 1326 ? 90.134 14.505 -41.658 1.00 94.31 1326 TYR A N 1
ATOM 9398 C CA . TYR A 1 1326 ? 90.361 13.086 -41.903 1.00 94.31 1326 TYR A CA 1
ATOM 9399 C C . TYR A 1 1326 ? 91.652 12.672 -41.199 1.00 94.31 1326 TYR A C 1
ATOM 9401 O O . TYR A 1 1326 ? 92.749 13.097 -41.580 1.00 94.31 1326 TYR A O 1
ATOM 9409 N N . VAL A 1 1327 ? 91.532 11.833 -40.178 1.00 94.81 1327 VAL A N 1
ATOM 9410 C CA . VAL A 1 1327 ? 92.659 11.284 -39.427 1.00 94.81 1327 VAL A CA 1
ATOM 9411 C C . VAL A 1 1327 ? 92.823 9.822 -39.811 1.00 94.81 1327 VAL A C 1
ATOM 9413 O O . VAL A 1 1327 ? 91.961 8.991 -39.538 1.00 94.81 1327 VAL A O 1
ATOM 9416 N N . ALA A 1 1328 ? 93.939 9.503 -40.458 1.00 90.56 1328 ALA A N 1
ATOM 9417 C CA . ALA A 1 1328 ? 94.293 8.143 -40.828 1.00 90.56 1328 ALA A CA 1
ATOM 9418 C C . ALA A 1 1328 ? 95.323 7.552 -39.866 1.00 90.56 1328 ALA A C 1
ATOM 9420 O O . ALA A 1 1328 ? 96.307 8.195 -39.495 1.00 90.56 1328 ALA A O 1
ATOM 9421 N N . HIS A 1 1329 ? 95.144 6.280 -39.538 1.00 91.44 1329 HIS A N 1
ATOM 9422 C CA . HIS A 1 1329 ? 96.109 5.491 -38.784 1.00 91.44 1329 HIS A CA 1
ATOM 9423 C C . HIS A 1 1329 ? 96.723 4.385 -39.647 1.00 91.44 1329 HIS A C 1
ATOM 9425 O O . HIS A 1 1329 ? 96.177 3.995 -40.682 1.00 91.44 1329 HIS A O 1
ATOM 9431 N N . ASP A 1 1330 ? 97.873 3.870 -39.211 1.00 79.75 1330 ASP A N 1
ATOM 9432 C CA . ASP A 1 1330 ? 98.597 2.820 -39.924 1.00 79.75 1330 ASP A CA 1
ATOM 9433 C C . ASP A 1 1330 ? 97.725 1.576 -40.145 1.00 79.75 1330 ASP A C 1
ATOM 9435 O O . ASP A 1 1330 ? 97.196 0.983 -39.203 1.00 79.75 1330 ASP A O 1
ATOM 9439 N N . GLY A 1 1331 ? 97.627 1.162 -41.410 1.00 80.25 1331 GLY A N 1
ATOM 9440 C CA . GLY A 1 1331 ? 96.797 0.038 -41.850 1.00 80.25 1331 GLY A CA 1
ATOM 9441 C C . GLY A 1 1331 ? 95.412 0.436 -42.359 1.00 80.25 1331 GLY A C 1
ATOM 9442 O O . GLY A 1 1331 ? 94.737 -0.414 -42.932 1.00 80.25 1331 GLY A O 1
ATOM 9443 N N . SER A 1 1332 ? 95.018 1.705 -42.216 1.00 90.88 1332 SER A N 1
ATOM 9444 C CA . SER A 1 1332 ? 93.749 2.197 -42.749 1.00 90.88 1332 SER A CA 1
ATOM 9445 C C . SER A 1 1332 ? 93.756 2.336 -44.274 1.00 90.88 1332 SER A C 1
ATOM 9447 O O . SER A 1 1332 ? 94.796 2.587 -44.902 1.00 90.88 1332 SER A O 1
ATOM 9449 N N . GLY A 1 1333 ? 92.575 2.241 -44.878 1.00 90.75 1333 GLY A N 1
ATOM 9450 C CA . GLY A 1 1333 ? 92.410 2.454 -46.311 1.00 90.75 1333 GLY A CA 1
ATOM 9451 C C . GLY A 1 1333 ? 91.015 2.912 -46.711 1.00 90.75 1333 GLY A C 1
ATOM 9452 O O . GLY A 1 1333 ? 90.059 2.816 -45.939 1.00 90.75 1333 GLY A O 1
ATOM 9453 N N . VAL A 1 1334 ? 90.930 3.422 -47.938 1.00 93.94 1334 VAL A N 1
ATOM 9454 C CA . VAL A 1 1334 ? 89.711 3.939 -48.563 1.00 93.94 1334 VAL A CA 1
ATOM 9455 C C . VAL A 1 1334 ? 89.621 3.418 -49.999 1.00 93.94 1334 VAL A C 1
ATOM 9457 O O . VAL A 1 1334 ? 90.548 3.607 -50.790 1.00 93.94 1334 VAL A O 1
ATOM 9460 N N . GLN A 1 1335 ? 88.519 2.758 -50.351 1.00 93.00 1335 GLN A N 1
ATOM 9461 C CA . GLN A 1 1335 ? 88.233 2.325 -51.716 1.00 93.00 1335 GLN A CA 1
ATOM 9462 C C . GLN A 1 1335 ? 87.354 3.343 -52.444 1.00 93.00 1335 GLN A C 1
ATOM 9464 O O . GLN A 1 1335 ? 86.282 3.675 -51.956 1.00 93.00 1335 GLN A O 1
ATOM 9469 N N . PHE A 1 1336 ? 87.764 3.748 -53.643 1.00 90.88 1336 PHE A N 1
ATOM 9470 C CA . PHE A 1 1336 ? 87.036 4.639 -54.544 1.00 90.88 1336 PHE A CA 1
ATOM 9471 C C . PHE A 1 1336 ? 86.582 3.885 -55.789 1.00 90.88 1336 PHE A C 1
ATOM 9473 O O . PHE A 1 1336 ? 87.369 3.167 -56.406 1.00 90.88 1336 PHE A O 1
ATOM 9480 N N . GLY A 1 1337 ? 85.338 4.074 -56.201 1.00 88.56 1337 GLY A N 1
ATOM 9481 C CA . GLY A 1 1337 ? 84.810 3.566 -57.454 1.00 88.56 1337 GLY A CA 1
ATOM 9482 C C . GLY A 1 1337 ? 84.929 4.571 -58.597 1.00 88.56 1337 GLY A C 1
ATOM 9483 O O . GLY A 1 1337 ? 84.697 5.765 -58.436 1.00 88.56 1337 GLY A O 1
ATOM 9484 N N . ILE A 1 1338 ? 85.258 4.079 -59.790 1.00 83.31 1338 ILE A N 1
ATOM 9485 C CA . ILE A 1 1338 ? 85.165 4.841 -61.039 1.00 83.31 1338 ILE A CA 1
ATOM 9486 C C . ILE A 1 1338 ? 83.946 4.353 -61.804 1.00 83.31 1338 ILE A C 1
ATOM 9488 O O . ILE A 1 1338 ? 83.929 3.211 -62.281 1.00 83.31 1338 ILE A O 1
ATOM 9492 N N . PHE A 1 1339 ? 82.969 5.238 -61.968 1.00 79.44 1339 PHE A N 1
ATOM 9493 C CA . PHE A 1 1339 ? 81.682 4.945 -62.600 1.00 79.44 1339 PHE A CA 1
ATOM 9494 C C . PHE A 1 1339 ? 81.516 5.572 -63.979 1.00 79.44 1339 PHE A C 1
ATOM 9496 O O . PHE A 1 1339 ? 80.690 5.131 -64.777 1.00 79.44 1339 PHE A O 1
ATOM 9503 N N . GLY A 1 1340 ? 82.328 6.570 -64.297 1.00 74.31 1340 GLY A N 1
ATOM 9504 C CA . GLY A 1 1340 ? 82.247 7.267 -65.561 1.00 74.31 1340 GLY A CA 1
ATOM 9505 C C . GLY A 1 1340 ? 83.547 7.278 -66.341 1.00 74.31 1340 GLY A C 1
ATOM 9506 O O . GLY A 1 1340 ? 84.487 6.508 -66.139 1.00 74.31 1340 GLY A O 1
ATOM 9507 N N . GLN A 1 1341 ? 83.550 8.195 -67.291 1.00 71.38 1341 GLN A N 1
ATOM 9508 C CA . GLN A 1 1341 ? 84.675 8.515 -68.133 1.00 71.38 1341 GLN A CA 1
ATOM 9509 C C . GLN A 1 1341 ? 85.717 9.338 -67.354 1.00 71.38 1341 GLN A C 1
ATOM 9511 O O . GLN A 1 1341 ? 86.899 8.999 -67.339 1.00 71.38 1341 GLN A O 1
ATOM 9516 N N . LYS A 1 1342 ? 85.291 10.402 -66.681 1.00 73.94 1342 LYS A N 1
ATOM 9517 C CA . LYS A 1 1342 ? 86.123 11.180 -65.743 1.00 73.94 1342 LYS A CA 1
ATOM 9518 C C . LYS A 1 1342 ? 85.534 11.235 -64.340 1.00 73.94 1342 LYS A C 1
ATOM 9520 O O . LYS A 1 1342 ? 86.090 11.891 -63.466 1.00 73.94 1342 LYS A O 1
ATOM 9525 N N . GLU A 1 1343 ? 84.399 10.585 -64.167 1.00 79.88 1343 GLU A N 1
ATOM 9526 C CA . GLU A 1 1343 ? 83.593 10.636 -62.972 1.00 79.88 1343 GLU A CA 1
ATOM 9527 C C . GLU A 1 1343 ? 83.948 9.436 -62.081 1.00 79.88 1343 GLU A C 1
ATOM 9529 O O . GLU A 1 1343 ? 83.897 8.276 -62.509 1.00 79.88 1343 GLU A O 1
ATOM 9534 N N . ALA A 1 1344 ? 84.376 9.743 -60.863 1.00 85.75 1344 ALA A N 1
ATOM 9535 C CA . ALA A 1 1344 ? 84.704 8.794 -59.812 1.00 85.75 1344 ALA A CA 1
ATOM 9536 C C . ALA A 1 1344 ? 84.257 9.365 -58.476 1.00 85.75 1344 ALA A C 1
ATOM 9538 O O . ALA A 1 1344 ? 83.953 10.553 -58.386 1.00 85.75 1344 ALA A O 1
ATOM 9539 N N . ASP A 1 1345 ? 84.213 8.495 -57.480 1.00 90.06 1345 ASP A N 1
ATOM 9540 C CA . ASP A 1 1345 ? 83.955 8.879 -56.103 1.00 90.06 1345 ASP A CA 1
ATOM 9541 C C . ASP A 1 1345 ? 84.993 9.896 -55.631 1.00 90.06 1345 ASP A C 1
ATOM 9543 O O . ASP A 1 1345 ? 86.195 9.713 -55.869 1.00 90.06 1345 ASP A O 1
ATOM 9547 N N . VAL A 1 1346 ? 84.544 10.942 -54.934 1.00 92.69 1346 VAL A N 1
ATOM 9548 C CA . VAL A 1 1346 ? 85.429 11.964 -54.372 1.00 92.69 1346 VAL A CA 1
ATOM 9549 C C . VAL A 1 1346 ? 85.233 12.104 -52.867 1.00 92.69 1346 VAL A C 1
ATOM 9551 O O . VAL A 1 1346 ? 84.136 12.333 -52.373 1.00 92.69 1346 VAL A O 1
ATOM 9554 N N . MET A 1 1347 ? 86.329 12.044 -52.112 1.00 93.81 1347 MET A N 1
ATOM 9555 C CA . MET A 1 1347 ? 86.345 12.465 -50.712 1.00 93.81 1347 MET A CA 1
ATOM 9556 C C . MET A 1 1347 ? 86.749 13.941 -50.625 1.00 93.81 1347 MET A C 1
ATOM 9558 O O . MET A 1 1347 ? 87.911 14.288 -50.835 1.00 93.81 1347 MET A O 1
ATOM 9562 N N . HIS A 1 1348 ? 85.793 14.807 -50.314 1.00 95.19 1348 HIS A N 1
ATOM 9563 C CA . HIS A 1 1348 ? 85.954 16.232 -50.065 1.00 95.19 1348 HIS A CA 1
ATOM 9564 C C . HIS A 1 1348 ? 86.191 16.490 -48.575 1.00 95.19 1348 HIS A C 1
ATOM 9566 O O . HIS A 1 1348 ? 85.301 16.314 -47.752 1.00 95.19 1348 HIS A O 1
ATOM 9572 N N . VAL A 1 1349 ? 87.373 16.969 -48.210 1.00 93.19 1349 VAL A N 1
ATOM 9573 C CA . VAL A 1 1349 ? 87.749 17.276 -46.827 1.00 93.19 1349 VAL A CA 1
ATOM 9574 C C . VAL A 1 1349 ? 87.858 18.788 -46.673 1.00 93.19 1349 VAL A C 1
ATOM 9576 O O . VAL A 1 1349 ? 88.751 19.416 -47.252 1.00 93.19 1349 VAL A O 1
ATOM 9579 N N . LYS A 1 1350 ? 86.938 19.410 -45.926 1.00 92.88 1350 LYS A N 1
ATOM 9580 C CA . LYS A 1 1350 ? 87.023 20.845 -45.617 1.00 92.88 1350 LYS A CA 1
ATOM 9581 C C . LYS A 1 1350 ? 88.162 21.152 -44.650 1.00 92.88 1350 LYS A C 1
ATOM 9583 O O . LYS A 1 1350 ? 88.832 22.165 -44.852 1.00 92.88 1350 LYS A O 1
ATOM 9588 N N . GLY A 1 1351 ? 88.355 20.311 -43.635 1.00 91.38 1351 GLY A N 1
ATOM 9589 C CA . GLY A 1 1351 ? 89.452 20.416 -42.676 1.00 91.38 1351 GLY A CA 1
ATOM 9590 C C . GLY A 1 1351 ? 90.747 19.790 -43.184 1.00 91.38 1351 GLY A C 1
ATOM 9591 O O . GLY A 1 1351 ? 91.005 19.718 -44.392 1.00 91.38 1351 GLY A O 1
ATOM 9592 N N . ASP A 1 1352 ? 91.573 19.350 -42.244 1.00 91.25 1352 ASP A N 1
ATOM 9593 C CA . ASP A 1 1352 ? 92.903 18.830 -42.517 1.00 91.25 1352 ASP A CA 1
ATOM 9594 C C . ASP A 1 1352 ? 92.863 17.318 -42.758 1.00 91.25 1352 ASP A C 1
ATOM 9596 O O . ASP A 1 1352 ? 92.064 16.573 -42.196 1.00 91.25 1352 ASP A O 1
ATOM 9600 N N . THR A 1 1353 ? 93.777 16.834 -43.592 1.00 93.06 1353 THR A N 1
ATOM 9601 C CA . THR A 1 1353 ? 94.066 15.394 -43.671 1.00 93.06 1353 THR A CA 1
ATOM 9602 C C . THR A 1 1353 ? 95.358 15.133 -42.915 1.00 93.06 1353 THR A C 1
ATOM 9604 O O . THR A 1 1353 ? 96.321 15.888 -43.083 1.00 93.06 1353 THR A O 1
ATOM 9607 N N . SER A 1 1354 ? 95.412 14.073 -42.114 1.00 91.19 1354 SER A N 1
ATOM 9608 C CA . SER A 1 1354 ? 96.602 13.667 -41.358 1.00 91.19 1354 SER A CA 1
ATOM 9609 C C . SER A 1 1354 ? 96.764 12.144 -41.354 1.00 91.19 1354 SER A C 1
ATOM 9611 O O . SER A 1 1354 ? 95.803 11.407 -41.563 1.00 91.19 1354 SER A O 1
ATOM 9613 N N . GLY A 1 1355 ? 97.997 11.671 -41.161 1.00 91.62 1355 GLY A N 1
ATOM 9614 C CA . GLY A 1 1355 ? 98.325 10.244 -41.203 1.00 91.62 1355 GLY A CA 1
ATOM 9615 C C . GLY A 1 1355 ? 98.560 9.686 -42.611 1.00 91.62 1355 GLY A C 1
ATOM 9616 O O . GLY A 1 1355 ? 98.840 10.428 -43.555 1.00 91.62 1355 GLY A O 1
ATOM 9617 N N . SER A 1 1356 ? 98.497 8.360 -42.745 1.00 88.81 1356 SER A N 1
ATOM 9618 C CA . SER A 1 1356 ? 98.766 7.640 -43.996 1.00 88.81 1356 SER A CA 1
ATOM 9619 C C . SER A 1 1356 ? 97.651 6.642 -44.286 1.00 88.81 1356 SER A C 1
ATOM 9621 O O . SER A 1 1356 ? 97.327 5.826 -43.426 1.00 88.81 1356 SER A O 1
ATOM 9623 N N . SER A 1 1357 ? 97.071 6.698 -45.488 1.00 90.94 1357 SER A N 1
ATOM 9624 C CA . SER A 1 1357 ? 95.937 5.851 -45.875 1.00 90.94 1357 SER A CA 1
ATOM 9625 C C . SER A 1 1357 ? 96.115 5.278 -47.280 1.00 90.94 1357 SER A C 1
ATOM 9627 O O . SER A 1 1357 ? 96.505 5.989 -48.212 1.00 90.94 1357 SER A O 1
ATOM 9629 N N . GLY A 1 1358 ? 95.848 3.980 -47.435 1.00 90.56 1358 GLY A N 1
ATOM 9630 C CA . GLY A 1 1358 ? 95.907 3.305 -48.731 1.00 90.56 1358 GLY A CA 1
ATOM 9631 C C . GLY A 1 1358 ? 94.654 3.561 -49.565 1.00 90.56 1358 GLY A C 1
ATOM 9632 O O . GLY A 1 1358 ? 93.541 3.407 -49.074 1.00 90.56 1358 GLY A O 1
ATOM 9633 N N . ILE A 1 1359 ? 94.826 3.909 -50.838 1.00 91.19 1359 ILE A N 1
ATOM 9634 C CA . ILE A 1 1359 ? 93.737 4.064 -51.804 1.00 91.19 1359 ILE A CA 1
ATOM 9635 C C . ILE A 1 1359 ? 93.583 2.776 -52.606 1.00 91.19 1359 ILE A C 1
ATOM 9637 O O . ILE A 1 1359 ? 94.514 2.341 -53.285 1.00 91.19 1359 ILE A O 1
ATOM 9641 N N . VAL A 1 1360 ? 92.393 2.189 -52.564 1.00 91.19 1360 VAL A N 1
ATOM 9642 C CA . VAL A 1 1360 ? 91.974 1.150 -53.510 1.00 91.19 1360 VAL A CA 1
ATOM 9643 C C . VAL A 1 1360 ? 91.103 1.817 -54.561 1.00 91.19 1360 VAL A C 1
ATOM 9645 O O . VAL A 1 1360 ? 90.236 2.613 -54.225 1.00 91.19 1360 VAL A O 1
ATOM 9648 N N . VAL A 1 1361 ? 91.319 1.522 -55.835 1.00 87.44 1361 VAL A N 1
ATOM 9649 C CA . VAL A 1 1361 ? 90.442 2.021 -56.896 1.00 87.44 1361 VAL A CA 1
ATOM 9650 C C . VAL A 1 1361 ? 89.733 0.857 -57.549 1.00 87.44 1361 VAL A C 1
ATOM 9652 O O . VAL A 1 1361 ? 90.390 -0.038 -58.063 1.00 87.44 1361 VAL A O 1
ATOM 9655 N N . THR A 1 1362 ? 88.410 0.887 -57.591 1.00 86.88 1362 THR A N 1
ATOM 9656 C CA . THR A 1 1362 ? 87.585 -0.125 -58.242 1.00 86.88 1362 THR A CA 1
ATOM 9657 C C . THR A 1 1362 ? 86.964 0.428 -59.516 1.00 86.88 1362 THR A C 1
ATOM 9659 O O . THR A 1 1362 ? 86.464 1.546 -59.566 1.00 86.88 1362 THR A O 1
ATOM 9662 N N . THR A 1 1363 ? 86.969 -0.371 -60.575 1.00 75.25 1363 THR A N 1
ATOM 9663 C CA . THR A 1 1363 ? 86.295 -0.068 -61.834 1.00 75.25 1363 THR A CA 1
ATOM 9664 C C . THR A 1 1363 ? 85.597 -1.315 -62.384 1.00 75.25 1363 THR A C 1
ATOM 9666 O O . THR A 1 1363 ? 86.145 -2.425 -62.411 1.00 75.25 1363 THR A O 1
ATOM 9669 N N . ASN A 1 1364 ? 84.352 -1.126 -62.820 1.00 67.75 1364 ASN A N 1
ATOM 9670 C CA . ASN A 1 1364 ? 83.485 -2.157 -63.379 1.00 67.75 1364 ASN A CA 1
ATOM 9671 C C . ASN A 1 1364 ? 83.607 -2.205 -64.912 1.00 67.75 1364 ASN A C 1
ATOM 9673 O O . ASN A 1 1364 ? 83.706 -1.177 -65.574 1.00 67.75 1364 ASN A O 1
ATOM 9677 N N . SER A 1 1365 ? 83.488 -3.409 -65.479 1.00 58.97 1365 SER A N 1
ATOM 9678 C CA . SER A 1 1365 ? 83.364 -3.706 -66.917 1.00 58.97 1365 SER A CA 1
ATOM 9679 C C . SER A 1 1365 ? 82.421 -2.806 -67.725 1.00 58.97 1365 SER A C 1
ATOM 9681 O O . SER A 1 1365 ? 82.612 -2.650 -68.931 1.00 58.97 1365 SER A O 1
ATOM 9683 N N . LYS A 1 1366 ? 81.402 -2.216 -67.090 1.00 59.09 1366 LYS A N 1
ATOM 9684 C CA . LYS A 1 1366 ? 80.459 -1.291 -67.733 1.00 59.09 1366 LYS A CA 1
ATOM 9685 C C . LYS A 1 1366 ? 81.041 0.108 -67.945 1.00 59.09 1366 LYS A C 1
ATOM 9687 O O . LYS A 1 1366 ? 80.625 0.801 -68.874 1.00 59.09 1366 LYS A O 1
ATOM 9692 N N . ASN A 1 1367 ? 82.002 0.518 -67.123 1.00 59.06 1367 ASN A N 1
ATOM 9693 C CA . ASN A 1 1367 ? 82.460 1.897 -67.069 1.00 59.06 1367 ASN A CA 1
ATOM 9694 C C . ASN A 1 1367 ? 83.614 2.068 -68.033 1.00 59.06 1367 ASN A C 1
ATOM 9696 O O . ASN A 1 1367 ? 84.750 1.651 -67.800 1.00 59.06 1367 ASN A O 1
ATOM 9700 N N . LYS A 1 1368 ? 83.307 2.698 -69.162 1.00 58.31 1368 LYS A N 1
ATOM 9701 C CA . LYS A 1 1368 ? 84.333 3.131 -70.097 1.00 58.31 1368 LYS A CA 1
ATOM 9702 C C . LYS A 1 1368 ? 85.055 4.305 -69.456 1.00 58.31 1368 LYS A C 1
ATOM 9704 O O . LYS A 1 1368 ? 84.672 5.437 -69.718 1.00 58.31 1368 LYS A O 1
ATOM 9709 N N . ILE A 1 1369 ? 86.085 4.044 -68.648 1.00 61.62 1369 ILE A N 1
ATOM 9710 C CA . ILE A 1 1369 ? 87.009 5.092 -68.201 1.00 61.62 1369 ILE A CA 1
ATOM 9711 C C . ILE A 1 1369 ? 87.417 5.898 -69.437 1.00 61.62 1369 ILE A C 1
ATOM 9713 O O . ILE A 1 1369 ? 87.675 5.319 -70.500 1.00 61.62 1369 ILE A O 1
ATOM 9717 N N . LYS A 1 1370 ? 87.453 7.228 -69.332 1.00 59.97 1370 LYS A N 1
ATOM 9718 C CA . LYS A 1 1370 ? 87.961 8.102 -70.388 1.00 59.97 1370 LYS A CA 1
ATOM 9719 C C . LYS A 1 1370 ? 89.455 7.928 -70.423 1.00 59.97 1370 LYS A C 1
ATOM 9721 O O . LYS A 1 1370 ? 90.233 8.642 -69.805 1.00 59.97 1370 LYS A O 1
ATOM 9726 N N . LYS A 1 1371 ? 89.798 6.923 -71.194 1.00 59.84 1371 LYS A N 1
ATOM 9727 C CA . LYS A 1 1371 ? 91.075 6.629 -71.795 1.00 59.84 1371 LYS A CA 1
ATOM 9728 C C . LYS A 1 1371 ? 91.701 7.944 -72.289 1.00 59.84 1371 LYS A C 1
ATOM 9730 O O . LYS A 1 1371 ? 91.241 8.489 -73.290 1.00 59.84 1371 LYS A O 1
ATOM 9735 N N . GLY A 1 1372 ? 92.668 8.479 -71.531 1.00 61.06 1372 GLY A N 1
ATOM 9736 C CA . GLY A 1 1372 ? 93.355 9.753 -71.795 1.00 61.06 1372 GLY A CA 1
ATOM 9737 C C . GLY A 1 1372 ? 93.046 10.927 -70.841 1.00 61.06 1372 GLY A C 1
ATOM 9738 O O . GLY A 1 1372 ? 92.944 12.062 -71.311 1.00 61.06 1372 GLY A O 1
ATOM 9739 N N . GLY A 1 1373 ? 92.868 10.725 -69.526 1.00 71.12 1373 GLY A N 1
ATOM 9740 C CA . GLY A 1 1373 ? 92.537 11.822 -68.596 1.00 71.12 1373 GLY A CA 1
ATOM 9741 C C . GLY A 1 1373 ? 92.866 11.587 -67.117 1.00 71.12 1373 GLY A C 1
ATOM 9742 O O . GLY A 1 1373 ? 93.233 10.484 -66.726 1.00 71.12 1373 GLY A O 1
ATOM 9743 N N . ASP A 1 1374 ? 92.726 12.654 -66.318 1.00 80.62 1374 ASP A N 1
ATOM 9744 C CA . ASP A 1 1374 ? 92.792 12.620 -64.851 1.00 80.62 1374 ASP A CA 1
ATOM 9745 C C . ASP A 1 1374 ? 91.398 12.525 -64.230 1.00 80.62 1374 ASP A C 1
ATOM 9747 O O . ASP A 1 1374 ? 90.453 13.158 -64.717 1.00 80.62 1374 ASP A O 1
ATOM 9751 N N . ILE A 1 1375 ? 91.319 11.801 -63.121 1.00 84.56 1375 ILE A N 1
ATOM 9752 C CA . ILE A 1 1375 ? 90.105 11.513 -62.361 1.00 84.56 1375 ILE A CA 1
ATOM 9753 C C . ILE A 1 1375 ? 90.355 11.933 -60.913 1.00 84.56 1375 ILE A C 1
ATOM 9755 O O . ILE A 1 1375 ? 91.293 11.433 -60.303 1.00 84.56 1375 ILE A O 1
ATOM 9759 N N . LEU A 1 1376 ? 89.579 12.874 -60.379 1.00 90.12 1376 LEU A N 1
ATOM 9760 C CA . LEU A 1 1376 ? 89.714 13.344 -58.994 1.00 90.12 1376 LEU A CA 1
ATOM 9761 C C . LEU A 1 1376 ? 89.217 12.260 -58.025 1.00 90.12 1376 LEU A C 1
ATOM 9763 O O . LEU A 1 1376 ? 88.177 11.677 -58.293 1.00 90.12 1376 LEU A O 1
ATOM 9767 N N . LEU A 1 1377 ? 89.950 12.012 -56.934 1.00 89.94 1377 LEU A N 1
ATOM 9768 C CA . LEU A 1 1377 ? 89.566 11.055 -55.881 1.00 89.94 1377 LEU A CA 1
ATOM 9769 C C . LEU A 1 1377 ? 89.506 11.693 -54.488 1.00 89.94 1377 LEU A C 1
ATOM 9771 O O . LEU A 1 1377 ? 88.629 11.379 -53.698 1.00 89.94 1377 LEU A O 1
ATOM 9775 N N . VAL A 1 1378 ? 90.429 12.602 -54.159 1.00 92.56 1378 VAL A N 1
ATOM 9776 C CA . VAL A 1 1378 ? 90.412 13.305 -52.864 1.00 92.56 1378 VAL A CA 1
ATOM 9777 C C . VAL A 1 1378 ? 90.612 14.793 -53.093 1.00 92.56 1378 VAL A C 1
ATOM 9779 O O . VAL A 1 1378 ? 91.625 15.211 -53.665 1.00 92.56 1378 VAL A O 1
ATOM 9782 N N . GLU A 1 1379 ? 89.662 15.595 -52.632 1.00 94.50 1379 GLU A N 1
ATOM 9783 C CA . GLU A 1 1379 ? 89.735 17.050 -52.601 1.00 94.50 1379 GLU A CA 1
ATOM 9784 C C . GLU A 1 1379 ? 89.963 17.521 -51.167 1.00 94.50 1379 GLU A C 1
ATOM 9786 O O . GLU A 1 1379 ? 89.208 17.167 -50.271 1.00 94.50 1379 GLU A O 1
ATOM 9791 N N . VAL A 1 1380 ? 91.000 18.329 -50.935 1.00 91.06 1380 VAL A N 1
ATOM 9792 C CA . VAL A 1 1380 ? 91.334 18.818 -49.590 1.00 91.06 1380 VAL A CA 1
ATOM 9793 C C . VAL A 1 1380 ? 91.406 20.337 -49.604 1.00 91.06 1380 VAL A C 1
ATOM 9795 O O . VAL A 1 1380 ? 92.281 20.925 -50.249 1.00 91.06 1380 VAL A O 1
ATOM 9798 N N . ASN A 1 1381 ? 90.504 20.979 -48.867 1.00 90.50 1381 ASN A N 1
ATOM 9799 C CA . ASN A 1 1381 ? 90.470 22.433 -48.732 1.00 90.50 1381 ASN A CA 1
ATOM 9800 C C . ASN A 1 1381 ? 91.395 22.920 -47.605 1.00 90.50 1381 ASN A C 1
ATOM 9802 O O . ASN A 1 1381 ? 92.082 23.937 -47.789 1.00 90.50 1381 ASN A O 1
ATOM 9806 N N . GLY A 1 1382 ? 91.484 22.175 -46.496 1.00 88.75 1382 GLY A N 1
ATOM 9807 C CA . GLY A 1 1382 ? 92.445 22.404 -45.415 1.00 88.75 1382 GLY A CA 1
ATOM 9808 C C . GLY A 1 1382 ? 93.867 21.976 -45.780 1.00 88.75 1382 GLY A C 1
ATOM 9809 O O . GLY A 1 1382 ? 94.266 21.969 -46.955 1.00 88.75 1382 GLY A O 1
ATOM 9810 N N . ASP A 1 1383 ? 94.683 21.662 -44.784 1.00 86.62 1383 ASP A N 1
ATOM 9811 C CA . ASP A 1 1383 ? 96.044 21.191 -44.992 1.00 86.62 1383 ASP A CA 1
ATOM 9812 C C . ASP A 1 1383 ? 96.061 19.708 -45.379 1.00 86.62 1383 ASP A C 1
ATOM 9814 O O . ASP A 1 1383 ? 95.694 18.792 -44.642 1.00 86.62 1383 ASP A O 1
ATOM 9818 N N . SER A 1 1384 ? 96.536 19.459 -46.602 1.00 89.12 1384 SER A N 1
ATOM 9819 C CA . SER A 1 1384 ? 96.714 18.116 -47.151 1.00 89.12 1384 SER A CA 1
ATOM 9820 C C . SER A 1 1384 ? 98.021 17.489 -46.647 1.00 89.12 1384 SER A C 1
ATOM 9822 O O . SER A 1 1384 ? 98.911 17.178 -47.447 1.00 89.12 1384 SER A O 1
ATOM 9824 N N . SER A 1 1385 ? 98.183 17.404 -45.322 1.00 85.75 1385 SER A N 1
ATOM 9825 C CA . SER A 1 1385 ? 99.381 16.843 -44.677 1.00 85.75 1385 SER A CA 1
ATOM 9826 C C . SER A 1 1385 ? 99.393 15.311 -44.683 1.00 85.75 1385 SER A C 1
ATOM 9828 O O . SER A 1 1385 ? 100.461 14.702 -44.635 1.00 85.75 1385 SER A O 1
ATOM 9830 N N . GLY A 1 1386 ? 98.215 14.698 -44.815 1.00 83.75 1386 GLY A N 1
ATOM 9831 C CA . GLY A 1 1386 ? 98.044 13.265 -44.983 1.00 83.75 1386 GLY A CA 1
ATOM 9832 C C . GLY A 1 1386 ? 98.611 12.766 -46.312 1.00 83.75 1386 GLY A C 1
ATOM 9833 O O . GLY A 1 1386 ? 98.550 13.445 -47.347 1.00 83.75 1386 GLY A O 1
ATOM 9834 N N . SER A 1 1387 ? 99.171 11.559 -46.276 1.00 83.12 1387 SER A N 1
ATOM 9835 C CA . SER A 1 1387 ? 99.702 10.873 -47.452 1.00 83.12 1387 SER A CA 1
ATOM 9836 C C . SER A 1 1387 ? 98.723 9.806 -47.930 1.00 83.12 1387 SER A C 1
ATOM 9838 O O . SER A 1 1387 ? 98.374 8.900 -47.175 1.00 83.12 1387 SER A O 1
ATOM 9840 N N . PHE A 1 1388 ? 98.340 9.883 -49.203 1.00 89.75 1388 PHE A N 1
ATOM 9841 C CA . PHE A 1 1388 ? 97.601 8.831 -49.893 1.00 89.75 1388 PHE A CA 1
ATOM 9842 C C . PHE A 1 1388 ? 98.522 8.126 -50.888 1.00 89.75 1388 PHE A C 1
ATOM 9844 O O . PHE A 1 1388 ? 99.345 8.763 -51.545 1.00 89.75 1388 PHE A O 1
ATOM 9851 N N . TYR A 1 1389 ? 98.389 6.810 -51.006 1.00 87.50 1389 TYR A N 1
ATOM 9852 C CA . TYR A 1 1389 ? 99.131 6.010 -51.980 1.00 87.50 1389 TYR A CA 1
ATOM 9853 C C . TYR A 1 1389 ? 98.195 5.017 -52.651 1.00 87.50 1389 TYR A C 1
ATOM 9855 O O . TYR A 1 1389 ? 97.264 4.517 -52.024 1.00 87.50 1389 TYR A O 1
ATOM 9863 N N . LEU A 1 1390 ? 98.436 4.720 -53.926 1.00 86.75 1390 LEU A N 1
ATOM 9864 C CA . LEU A 1 1390 ? 97.667 3.700 -54.624 1.00 86.75 1390 LEU A CA 1
ATOM 9865 C C . LEU A 1 1390 ? 98.096 2.326 -54.110 1.00 86.75 1390 LEU A C 1
ATOM 9867 O O . LEU A 1 1390 ? 99.224 1.899 -54.333 1.00 86.75 1390 LEU A O 1
ATOM 9871 N N . ASN A 1 1391 ? 97.201 1.652 -53.404 1.00 88.25 1391 ASN A N 1
ATOM 9872 C CA . ASN A 1 1391 ? 97.435 0.332 -52.836 1.00 88.25 1391 ASN A CA 1
ATOM 9873 C C . ASN A 1 1391 ? 97.057 -0.770 -53.837 1.00 88.25 1391 ASN A C 1
ATOM 9875 O O . ASN A 1 1391 ? 97.826 -1.702 -54.091 1.00 88.25 1391 ASN A O 1
ATOM 9879 N N . SER A 1 1392 ? 95.880 -0.651 -54.451 1.00 88.19 1392 SER A N 1
ATOM 9880 C CA . SER A 1 1392 ? 95.433 -1.588 -55.478 1.00 88.19 1392 SER A CA 1
ATOM 9881 C C . SER A 1 1392 ? 94.439 -0.970 -56.454 1.00 88.19 1392 SER A C 1
ATOM 9883 O O . SER A 1 1392 ? 93.757 0.012 -56.163 1.00 88.19 1392 SER A O 1
ATOM 9885 N N . LEU A 1 1393 ? 94.382 -1.558 -57.645 1.00 83.44 1393 LEU A N 1
ATOM 9886 C CA . LEU A 1 1393 ? 93.394 -1.287 -58.677 1.00 83.44 1393 LEU A CA 1
ATOM 9887 C C . LEU A 1 1393 ? 92.570 -2.561 -58.877 1.00 83.44 1393 LEU A C 1
ATOM 9889 O O . LEU A 1 1393 ? 93.100 -3.571 -59.322 1.00 83.44 1393 LEU A O 1
ATOM 9893 N N . ILE A 1 1394 ? 91.283 -2.542 -58.568 1.00 83.81 1394 ILE A N 1
ATOM 9894 C CA . ILE A 1 1394 ? 90.350 -3.629 -58.845 1.00 83.81 1394 ILE A CA 1
ATOM 9895 C C . ILE A 1 1394 ? 89.669 -3.324 -60.171 1.00 83.81 1394 ILE A C 1
ATOM 9897 O O . ILE A 1 1394 ? 88.823 -2.441 -60.269 1.00 83.81 1394 ILE A O 1
ATOM 9901 N N . LYS A 1 1395 ? 90.022 -4.068 -61.214 1.00 74.25 1395 LYS A N 1
ATOM 9902 C CA . LYS A 1 1395 ? 89.425 -3.918 -62.542 1.00 74.25 1395 LYS A CA 1
ATOM 9903 C C . LYS A 1 1395 ? 88.746 -5.211 -62.939 1.00 74.25 1395 LYS A C 1
ATOM 9905 O O . LYS A 1 1395 ? 89.358 -6.276 -62.889 1.00 74.25 1395 LYS A O 1
ATOM 9910 N N . ASN A 1 1396 ? 87.477 -5.124 -63.340 1.00 70.12 1396 ASN A N 1
ATOM 9911 C CA . ASN A 1 1396 ? 86.680 -6.289 -63.747 1.00 70.12 1396 ASN A CA 1
ATOM 9912 C C . ASN A 1 1396 ? 86.671 -7.411 -62.688 1.00 70.12 1396 ASN A C 1
ATOM 9914 O O . ASN A 1 1396 ? 86.739 -8.593 -63.021 1.00 70.12 1396 ASN A O 1
ATOM 9918 N N . GLY A 1 1397 ? 86.635 -7.035 -61.405 1.00 71.81 1397 GLY A N 1
ATOM 9919 C CA . GLY A 1 1397 ? 86.659 -7.966 -60.271 1.00 71.81 1397 GLY A CA 1
ATOM 9920 C C . GLY A 1 1397 ? 88.025 -8.594 -59.968 1.00 71.81 1397 GLY A C 1
ATOM 9921 O O . GLY A 1 1397 ? 88.144 -9.329 -58.992 1.00 71.81 1397 GLY A O 1
ATOM 9922 N N . LYS A 1 1398 ? 89.067 -8.309 -60.759 1.00 77.62 1398 LYS A N 1
ATOM 9923 C CA . LYS A 1 1398 ? 90.439 -8.738 -60.474 1.00 77.62 1398 LYS A CA 1
ATOM 9924 C C . LYS A 1 1398 ? 91.201 -7.608 -59.795 1.00 77.62 1398 LYS A C 1
ATOM 9926 O O . LYS A 1 1398 ? 91.305 -6.513 -60.340 1.00 77.62 1398 LYS A O 1
ATOM 9931 N N . GLU A 1 1399 ? 91.746 -7.891 -58.618 1.00 83.56 1399 GLU A N 1
ATOM 9932 C CA . GLU A 1 1399 ? 92.607 -6.961 -57.894 1.00 83.56 1399 GLU A CA 1
ATOM 9933 C C . GLU A 1 1399 ? 94.037 -7.002 -58.441 1.00 83.56 1399 GLU A C 1
ATOM 9935 O O . GLU A 1 1399 ? 94.664 -8.058 -58.563 1.00 83.56 1399 GLU A O 1
ATOM 9940 N N . TYR A 1 1400 ? 94.558 -5.823 -58.742 1.00 79.31 1400 TYR A N 1
ATOM 9941 C CA . TYR A 1 1400 ? 95.918 -5.576 -59.168 1.00 79.31 1400 TYR A CA 1
ATOM 9942 C C . TYR A 1 1400 ? 96.604 -4.754 -58.081 1.00 79.31 1400 TYR A C 1
ATOM 9944 O O . TYR A 1 1400 ? 96.388 -3.549 -57.959 1.00 79.31 1400 TYR A O 1
ATOM 9952 N N . LYS A 1 1401 ? 97.416 -5.416 -57.258 1.00 80.44 1401 LYS A N 1
ATOM 9953 C CA . LYS A 1 1401 ? 98.199 -4.733 -56.228 1.00 80.44 1401 LYS A CA 1
ATOM 9954 C C . LYS A 1 1401 ? 99.321 -3.936 -56.868 1.00 80.44 1401 LYS A C 1
ATOM 9956 O O . LYS A 1 1401 ? 100.067 -4.461 -57.695 1.00 80.44 1401 LYS A O 1
ATOM 9961 N N . VAL A 1 1402 ? 99.432 -2.680 -56.469 1.00 79.75 1402 VAL A N 1
ATOM 9962 C CA . VAL A 1 1402 ? 100.432 -1.763 -56.998 1.00 79.75 1402 VAL A CA 1
ATOM 9963 C C . VAL A 1 1402 ? 101.692 -1.877 -56.146 1.00 79.75 1402 VAL A C 1
ATOM 9965 O O . VAL A 1 1402 ? 101.649 -1.762 -54.926 1.00 79.75 1402 VAL A O 1
ATOM 9968 N N . THR A 1 1403 ? 102.827 -2.146 -56.791 1.00 68.00 1403 THR A N 1
ATOM 9969 C CA . THR A 1 1403 ? 104.138 -2.269 -56.126 1.00 68.00 1403 THR A CA 1
ATOM 9970 C C . THR A 1 1403 ? 105.071 -1.089 -56.419 1.00 68.00 1403 THR A C 1
ATOM 9972 O O . THR A 1 1403 ? 106.237 -1.128 -56.037 1.00 68.00 1403 THR A O 1
ATOM 9975 N N . GLY A 1 1404 ? 104.588 -0.060 -57.121 1.00 72.56 1404 GLY A N 1
ATOM 9976 C CA . GLY A 1 1404 ? 105.346 1.126 -57.529 1.00 72.56 1404 GLY A CA 1
ATOM 9977 C C . GLY A 1 1404 ? 104.426 2.328 -57.760 1.00 72.56 1404 GLY A C 1
ATOM 9978 O O . GLY A 1 1404 ? 103.350 2.394 -57.184 1.00 72.56 1404 GLY A O 1
ATOM 9979 N N . ASP A 1 1405 ? 104.823 3.269 -58.614 1.00 71.44 1405 ASP A N 1
ATOM 9980 C CA . ASP A 1 1405 ? 104.045 4.505 -58.820 1.00 71.44 1405 ASP A CA 1
ATOM 9981 C C . ASP A 1 1405 ? 102.864 4.336 -59.797 1.00 71.44 1405 ASP A C 1
ATOM 9983 O O . ASP A 1 1405 ? 101.939 5.149 -59.821 1.00 71.44 1405 ASP A O 1
ATOM 9987 N N . TYR A 1 1406 ? 102.894 3.282 -60.617 1.00 80.31 1406 TYR A N 1
ATOM 9988 C CA . TYR A 1 1406 ? 101.894 2.997 -61.644 1.00 80.31 1406 TYR A CA 1
ATOM 9989 C C . TYR A 1 1406 ? 101.665 1.492 -61.820 1.00 80.31 1406 TYR A C 1
ATOM 9991 O O . TYR A 1 1406 ? 102.452 0.664 -61.352 1.00 80.31 1406 TYR A O 1
ATOM 9999 N N . ILE A 1 1407 ? 100.589 1.142 -62.528 1.00 79.62 1407 ILE A N 1
ATOM 10000 C CA . ILE A 1 1407 ? 100.276 -0.228 -62.930 1.00 79.62 1407 ILE A CA 1
ATOM 10001 C C . ILE A 1 1407 ? 99.753 -0.297 -64.365 1.00 79.62 1407 ILE A C 1
ATOM 10003 O O . ILE A 1 1407 ? 98.860 0.452 -64.758 1.00 79.62 1407 ILE A O 1
ATOM 10007 N N . ASP A 1 1408 ? 100.298 -1.230 -65.142 1.00 75.75 1408 ASP A N 1
ATOM 10008 C CA . ASP A 1 1408 ? 99.813 -1.549 -66.482 1.00 75.75 1408 ASP A CA 1
ATOM 10009 C C . ASP A 1 1408 ? 98.742 -2.639 -66.394 1.00 75.75 1408 ASP A C 1
ATOM 10011 O O . ASP A 1 1408 ? 99.001 -3.732 -65.888 1.00 75.75 1408 ASP A O 1
ATOM 10015 N N . VAL A 1 1409 ? 97.552 -2.395 -66.943 1.00 70.56 1409 VAL A N 1
ATOM 10016 C CA . VAL A 1 1409 ? 96.472 -3.389 -67.038 1.00 70.56 1409 VAL A CA 1
ATOM 10017 C C . VAL A 1 1409 ? 95.918 -3.431 -68.463 1.00 70.56 1409 VAL A C 1
ATOM 10019 O O . VAL A 1 1409 ? 95.158 -2.559 -68.898 1.00 70.56 1409 VAL A O 1
ATOM 10022 N N . GLY A 1 1410 ? 96.310 -4.471 -69.204 1.00 69.25 1410 GLY A N 1
ATOM 10023 C CA . GLY A 1 1410 ? 95.979 -4.631 -70.619 1.00 69.25 1410 GLY A CA 1
ATOM 10024 C C . GLY A 1 1410 ? 96.640 -3.558 -71.491 1.00 69.25 1410 GLY A C 1
ATOM 10025 O O . GLY A 1 1410 ? 97.856 -3.360 -71.453 1.00 69.25 1410 GLY A O 1
ATOM 10026 N N . ALA A 1 1411 ? 95.837 -2.859 -72.293 1.00 68.00 1411 ALA A N 1
ATOM 10027 C CA . ALA A 1 1411 ? 96.304 -1.769 -73.152 1.00 68.00 1411 ALA A CA 1
ATOM 10028 C C . ALA A 1 1411 ? 96.533 -0.430 -72.416 1.00 68.00 1411 ALA A C 1
ATOM 10030 O O . ALA A 1 1411 ? 96.880 0.546 -73.083 1.00 68.00 1411 ALA A O 1
ATOM 10031 N N . TRP A 1 1412 ? 96.340 -0.373 -71.089 1.00 76.00 1412 TRP A N 1
ATOM 10032 C CA . TRP A 1 1412 ? 96.201 0.872 -70.319 1.00 76.00 1412 TRP A CA 1
ATOM 10033 C C . TRP A 1 1412 ? 97.160 0.958 -69.122 1.00 76.00 1412 TRP A C 1
ATOM 10035 O O . TRP A 1 1412 ? 97.372 -0.039 -68.438 1.00 76.00 1412 TRP A O 1
ATOM 10045 N N . GLU A 1 1413 ? 97.687 2.154 -68.854 1.00 79.62 1413 GLU A N 1
ATOM 10046 C CA . GLU A 1 1413 ? 98.550 2.500 -67.703 1.00 79.62 1413 GLU A CA 1
ATOM 10047 C C . GLU A 1 1413 ? 97.750 3.332 -66.676 1.00 79.62 1413 GLU A C 1
ATOM 10049 O O . GLU A 1 1413 ? 96.987 4.204 -67.093 1.00 79.62 1413 GLU A O 1
ATOM 10054 N N . TYR A 1 1414 ? 97.910 3.079 -65.367 1.00 84.19 1414 TYR A N 1
ATOM 10055 C CA . TYR A 1 1414 ? 97.186 3.750 -64.267 1.00 84.19 1414 TYR A CA 1
ATOM 10056 C C . TYR A 1 1414 ? 98.138 4.251 -63.167 1.00 84.19 1414 TYR A C 1
ATOM 10058 O O . TYR A 1 1414 ? 98.954 3.470 -62.684 1.00 84.19 1414 TYR A O 1
ATOM 10066 N N . ALA A 1 1415 ? 98.004 5.505 -62.714 1.00 86.00 1415 ALA A N 1
ATOM 10067 C CA . ALA A 1 1415 ? 98.854 6.091 -61.658 1.00 86.00 1415 ALA A CA 1
ATOM 10068 C C . ALA A 1 1415 ? 98.105 7.107 -60.772 1.00 86.00 1415 ALA A C 1
ATOM 10070 O O . ALA A 1 1415 ? 97.275 7.856 -61.288 1.00 86.00 1415 ALA A O 1
ATOM 10071 N N . LEU A 1 1416 ? 98.421 7.173 -59.467 1.00 88.88 1416 LEU A N 1
ATOM 10072 C CA . LEU A 1 1416 ? 97.858 8.157 -58.523 1.00 88.88 1416 LEU A CA 1
ATOM 10073 C C . LEU A 1 1416 ? 98.819 9.336 -58.318 1.00 88.88 1416 LEU A C 1
ATOM 10075 O O . LEU A 1 1416 ? 99.950 9.167 -57.879 1.00 88.88 1416 LEU A O 1
ATOM 10079 N N . ASN A 1 1417 ? 98.339 10.548 -58.577 1.00 86.62 1417 ASN A N 1
ATOM 10080 C CA . ASN A 1 1417 ? 99.123 11.774 -58.590 1.00 86.62 1417 ASN A CA 1
ATOM 10081 C C . ASN A 1 1417 ? 98.484 12.863 -57.719 1.00 86.62 1417 ASN A C 1
ATOM 10083 O O . ASN A 1 1417 ? 97.332 13.247 -57.932 1.00 86.62 1417 ASN A O 1
ATOM 10087 N N . LYS A 1 1418 ? 99.255 13.450 -56.796 1.00 86.00 1418 LYS A N 1
ATOM 10088 C CA . LYS A 1 1418 ? 98.847 14.662 -56.071 1.00 86.00 1418 LYS A CA 1
ATOM 10089 C C . LYS A 1 1418 ? 99.062 15.897 -56.944 1.00 86.00 1418 LYS A C 1
ATOM 10091 O O . LYS A 1 1418 ? 100.183 16.187 -57.360 1.00 86.00 1418 LYS A O 1
ATOM 10096 N N . LYS A 1 1419 ? 98.010 16.675 -57.188 1.00 87.19 1419 LYS A N 1
ATOM 10097 C CA . LYS A 1 1419 ? 98.080 17.975 -57.868 1.00 87.19 1419 LYS A CA 1
ATOM 10098 C C . LYS A 1 1419 ? 97.614 19.059 -56.903 1.00 87.19 1419 LYS A C 1
ATOM 10100 O O . LYS A 1 1419 ? 96.434 19.160 -56.574 1.00 87.19 1419 LYS A O 1
ATOM 10105 N N . ARG A 1 1420 ? 98.557 19.902 -56.468 1.00 87.00 1420 ARG A N 1
ATOM 10106 C CA . ARG A 1 1420 ? 98.368 20.875 -55.375 1.00 87.00 1420 ARG A CA 1
ATOM 10107 C C . ARG A 1 1420 ? 97.959 20.164 -54.077 1.00 87.00 1420 ARG A C 1
ATOM 10109 O O . ARG A 1 1420 ? 98.778 19.447 -53.512 1.00 87.00 1420 ARG A O 1
ATOM 10116 N N . LYS A 1 1421 ? 96.725 20.371 -53.613 1.00 88.62 1421 LYS A N 1
ATOM 10117 C CA . LYS A 1 1421 ? 96.170 19.741 -52.410 1.00 88.62 1421 LYS A CA 1
ATOM 10118 C C . LYS A 1 1421 ? 95.380 18.456 -52.710 1.00 88.62 1421 LYS A C 1
ATOM 10120 O O . LYS A 1 1421 ? 95.159 17.675 -51.797 1.00 88.62 1421 LYS A O 1
ATOM 10125 N N . ASN A 1 1422 ? 95.023 18.214 -53.974 1.00 93.06 1422 ASN A N 1
ATOM 10126 C CA . ASN A 1 1422 ? 94.061 17.183 -54.371 1.00 93.06 1422 ASN A CA 1
ATOM 10127 C C . ASN A 1 1422 ? 94.756 15.979 -55.023 1.00 93.06 1422 ASN A C 1
ATOM 10129 O O . ASN A 1 1422 ? 95.859 16.116 -55.556 1.00 93.06 1422 ASN A O 1
ATOM 10133 N N . TRP A 1 1423 ? 94.102 14.821 -55.037 1.00 91.50 1423 TRP A N 1
ATOM 10134 C CA . TRP A 1 1423 ? 94.658 13.554 -55.524 1.00 91.50 1423 TRP A CA 1
ATOM 10135 C C . TRP A 1 1423 ? 93.871 13.014 -56.719 1.00 91.50 1423 TRP A C 1
ATOM 10137 O O . TRP A 1 1423 ? 92.642 12.985 -56.681 1.00 91.50 1423 TRP A O 1
ATOM 10147 N N . TYR A 1 1424 ? 94.583 12.602 -57.774 1.00 89.00 1424 TYR A N 1
ATOM 10148 C CA . TYR A 1 1424 ? 94.013 12.208 -59.065 1.00 89.00 1424 TYR A CA 1
ATOM 10149 C C . TYR A 1 1424 ? 94.543 10.862 -59.566 1.00 89.00 1424 TYR A C 1
ATOM 10151 O O . TYR A 1 1424 ? 95.742 10.622 -59.472 1.00 89.00 1424 TYR A O 1
ATOM 10159 N N . LEU A 1 1425 ? 93.701 10.044 -60.200 1.00 88.38 1425 LEU A N 1
ATOM 10160 C CA . LEU A 1 1425 ? 94.116 8.884 -60.994 1.00 88.38 1425 LEU A CA 1
ATOM 10161 C C . LEU A 1 1425 ? 94.237 9.246 -62.485 1.00 88.38 1425 LEU A C 1
ATOM 10163 O O . LEU A 1 1425 ? 93.304 9.806 -63.056 1.00 88.38 1425 LEU A O 1
ATOM 10167 N N . SER A 1 1426 ? 95.349 8.900 -63.133 1.00 82.44 1426 SER A N 1
ATOM 10168 C CA . SER A 1 1426 ? 95.621 9.180 -64.557 1.00 82.44 1426 SER A CA 1
ATOM 10169 C C . SER A 1 1426 ? 95.606 7.895 -65.413 1.00 82.44 1426 SER A C 1
ATOM 10171 O O . SER A 1 1426 ? 96.122 6.882 -64.944 1.00 82.44 1426 SER A O 1
ATOM 10173 N N . VAL A 1 1427 ? 95.052 7.931 -66.648 1.00 80.38 1427 VAL A N 1
ATOM 10174 C CA . VAL A 1 1427 ? 94.904 6.754 -67.562 1.00 80.38 1427 VAL A CA 1
ATOM 10175 C C . VAL A 1 1427 ? 95.305 7.027 -69.032 1.00 80.38 1427 VAL A C 1
ATOM 10177 O O . VAL A 1 1427 ? 94.781 7.981 -69.610 1.00 80.38 1427 VAL A O 1
ATOM 10180 N N . ASP A 1 1428 ? 96.131 6.171 -69.680 1.00 75.88 1428 ASP A N 1
ATOM 10181 C CA . ASP A 1 1428 ? 96.612 6.331 -71.090 1.00 75.88 1428 ASP A CA 1
ATOM 10182 C C . ASP A 1 1428 ? 96.843 5.007 -71.890 1.00 75.88 1428 ASP A C 1
ATOM 10184 O O . ASP A 1 1428 ? 97.054 3.959 -71.276 1.00 75.88 1428 ASP A O 1
ATOM 10188 N N . MET A 1 1429 ? 96.799 5.035 -73.245 1.00 72.25 1429 MET A N 1
ATOM 10189 C CA . MET A 1 1429 ? 96.869 3.849 -74.145 1.00 72.25 1429 MET A CA 1
ATOM 10190 C C . MET A 1 1429 ? 98.287 3.485 -74.616 1.00 72.25 1429 MET A C 1
ATOM 10192 O O . MET A 1 1429 ? 99.115 4.343 -74.932 1.00 72.25 1429 MET A O 1
ATOM 10196 N N . ARG A 1 1430 ? 98.534 2.184 -74.790 1.00 78.44 1430 ARG A N 1
ATOM 10197 C CA . ARG A 1 1430 ? 99.773 1.624 -75.348 1.00 78.44 1430 ARG A CA 1
ATOM 10198 C C . ARG A 1 1430 ? 99.773 1.498 -76.891 1.00 78.44 1430 ARG A C 1
ATOM 10200 O O . ARG A 1 1430 ? 98.718 1.275 -77.474 1.00 78.44 1430 ARG A O 1
ATOM 10207 N N . PRO A 1 1431 ? 100.940 1.570 -77.573 1.00 78.81 1431 PRO A N 1
ATOM 10208 C CA . PRO A 1 1431 ? 101.042 1.582 -79.041 1.00 78.81 1431 PRO A CA 1
ATOM 10209 C C . PRO A 1 1431 ? 101.056 0.210 -79.738 1.00 78.81 1431 PRO A C 1
ATOM 10211 O O . PRO A 1 1431 ? 100.902 0.157 -80.955 1.00 78.81 1431 PRO A O 1
ATOM 10214 N N . GLU A 1 1432 ? 101.273 -0.896 -79.020 1.00 73.12 1432 GLU A N 1
ATOM 10215 C CA . GLU A 1 1432 ? 101.387 -2.238 -79.622 1.00 73.12 1432 GLU A CA 1
ATOM 10216 C C . GLU A 1 1432 ? 100.129 -2.741 -80.352 1.00 73.12 1432 GLU A C 1
ATOM 10218 O O . GLU A 1 1432 ? 100.288 -3.358 -81.410 1.00 73.12 1432 GLU A O 1
ATOM 10223 N N . PRO A 1 1433 ? 98.901 -2.497 -79.849 1.00 73.56 1433 PRO A N 1
ATOM 10224 C CA . PRO A 1 1433 ? 97.682 -2.972 -80.499 1.00 73.56 1433 PRO A CA 1
ATOM 10225 C C . PRO A 1 1433 ? 97.572 -2.556 -81.972 1.00 73.56 1433 PRO A C 1
ATOM 10227 O O . PRO A 1 1433 ? 97.249 -3.394 -82.815 1.00 73.56 1433 PRO A O 1
ATOM 10230 N N . GLY A 1 1434 ? 97.930 -1.313 -82.311 1.00 72.31 1434 GLY A N 1
ATOM 10231 C CA . GLY A 1 1434 ? 97.799 -0.826 -83.687 1.00 72.31 1434 GLY A CA 1
ATOM 10232 C C . GLY A 1 1434 ? 98.708 -1.519 -84.701 1.00 72.31 1434 GLY A C 1
ATOM 10233 O O . GLY A 1 1434 ? 98.319 -1.725 -85.854 1.00 72.31 1434 GLY A O 1
ATOM 10234 N N . ALA A 1 1435 ? 99.877 -1.999 -84.272 1.00 77.12 1435 ALA A N 1
ATOM 10235 C CA . ALA A 1 1435 ? 100.766 -2.756 -85.149 1.00 77.12 1435 ALA A CA 1
ATOM 10236 C C . ALA A 1 1435 ? 100.197 -4.152 -85.484 1.00 77.12 1435 ALA A C 1
ATOM 10238 O O . ALA A 1 1435 ? 100.252 -4.595 -86.632 1.00 77.12 1435 ALA A O 1
ATOM 10239 N N . PHE A 1 1436 ? 99.586 -4.836 -84.508 1.00 75.69 1436 PHE A N 1
ATOM 10240 C CA . PHE A 1 1436 ? 98.950 -6.146 -84.726 1.00 75.69 1436 PHE A CA 1
ATOM 10241 C C . PHE A 1 1436 ? 97.746 -6.077 -85.664 1.00 75.69 1436 PHE A C 1
ATOM 10243 O O . PHE A 1 1436 ? 97.554 -6.950 -86.517 1.00 75.69 1436 PHE A O 1
ATOM 10250 N N . ILE A 1 1437 ? 96.941 -5.029 -85.516 1.00 72.56 1437 ILE A N 1
ATOM 10251 C CA . ILE A 1 1437 ? 95.742 -4.812 -86.325 1.00 72.56 1437 ILE A CA 1
ATOM 10252 C C . ILE A 1 1437 ? 96.110 -4.642 -87.801 1.00 72.56 1437 ILE A C 1
ATOM 10254 O O . ILE A 1 1437 ? 95.488 -5.253 -88.672 1.00 72.56 1437 ILE A O 1
ATOM 10258 N N . ASN A 1 1438 ? 97.155 -3.867 -88.092 1.00 75.06 1438 ASN A N 1
ATOM 10259 C CA . ASN A 1 1438 ? 97.559 -3.594 -89.470 1.00 75.06 1438 ASN A CA 1
ATOM 10260 C C . ASN A 1 1438 ? 98.261 -4.788 -90.144 1.00 75.06 1438 ASN A C 1
ATOM 10262 O O . ASN A 1 1438 ? 98.078 -4.988 -91.348 1.00 75.06 1438 ASN A O 1
ATOM 10266 N N . ASN A 1 1439 ? 98.969 -5.644 -89.396 1.00 81.31 1439 ASN A N 1
ATOM 10267 C CA . ASN A 1 1439 ? 99.432 -6.934 -89.930 1.00 81.31 1439 ASN A CA 1
ATOM 10268 C C . ASN A 1 1439 ? 98.249 -7.837 -90.305 1.00 81.31 1439 ASN A C 1
ATOM 10270 O O . ASN A 1 1439 ? 98.198 -8.376 -91.408 1.00 81.31 1439 ASN A O 1
ATOM 10274 N N . SER A 1 1440 ? 97.262 -7.945 -89.409 1.00 75.06 1440 SER A N 1
ATOM 10275 C CA . SER A 1 1440 ? 96.069 -8.775 -89.627 1.00 75.06 1440 SER A CA 1
ATOM 10276 C C . SER A 1 1440 ? 95.301 -8.348 -90.873 1.00 75.06 1440 SER A C 1
ATOM 10278 O O . SER A 1 1440 ? 94.918 -9.182 -91.691 1.00 75.06 1440 SER A O 1
ATOM 10280 N N . LYS A 1 1441 ? 95.135 -7.037 -91.061 1.00 72.50 1441 LYS A N 1
ATOM 10281 C CA . LYS A 1 1441 ? 94.557 -6.483 -92.285 1.00 72.50 1441 LYS A CA 1
ATOM 10282 C C . LYS A 1 1441 ? 95.354 -6.865 -93.531 1.00 72.50 1441 LYS A C 1
ATOM 10284 O O . LYS A 1 1441 ? 94.763 -7.276 -94.521 1.00 72.50 1441 LYS A O 1
ATOM 10289 N N . SER A 1 1442 ? 96.675 -6.729 -93.480 1.00 79.50 1442 SER A N 1
ATOM 10290 C CA . SER A 1 1442 ? 97.532 -6.992 -94.639 1.00 79.50 1442 SER A CA 1
ATOM 10291 C C . SER A 1 1442 ? 97.447 -8.453 -95.092 1.00 79.50 1442 SER A C 1
ATOM 10293 O O . SER A 1 1442 ? 97.362 -8.710 -96.289 1.00 79.50 1442 SER A O 1
ATOM 10295 N N . MET A 1 1443 ? 97.381 -9.401 -94.148 1.00 80.44 1443 MET A N 1
ATOM 10296 C CA . MET A 1 1443 ? 97.148 -10.819 -94.456 1.00 80.44 1443 MET A CA 1
ATOM 10297 C C . MET A 1 1443 ? 95.794 -11.040 -95.138 1.00 80.44 1443 MET A C 1
ATOM 10299 O O . MET A 1 1443 ? 95.718 -11.719 -96.158 1.00 80.44 1443 MET A O 1
ATOM 10303 N N . LEU A 1 1444 ? 94.728 -10.443 -94.600 1.00 75.06 1444 LEU A N 1
ATOM 10304 C CA . LEU A 1 1444 ? 93.374 -10.592 -95.137 1.00 75.06 1444 LEU A CA 1
ATOM 10305 C C . LEU A 1 1444 ? 93.226 -9.982 -96.538 1.00 75.06 1444 LEU A C 1
ATOM 10307 O O . LEU A 1 1444 ? 92.520 -10.545 -97.368 1.00 75.06 1444 LEU A O 1
ATOM 10311 N N . ASP A 1 1445 ? 93.914 -8.882 -96.828 1.00 74.62 1445 ASP A N 1
ATOM 10312 C CA . ASP A 1 1445 ? 93.868 -8.247 -98.149 1.00 74.62 1445 ASP A CA 1
ATOM 10313 C C . ASP A 1 1445 ? 94.769 -8.956 -99.183 1.00 74.62 1445 ASP A C 1
ATOM 10315 O O . ASP A 1 1445 ? 94.542 -8.839 -100.389 1.00 74.62 1445 ASP A O 1
ATOM 10319 N N . MET A 1 1446 ? 95.781 -9.717 -98.746 1.00 82.06 1446 MET A N 1
ATOM 10320 C CA . MET A 1 1446 ? 96.653 -10.478 -99.646 1.00 82.06 1446 MET A CA 1
ATOM 10321 C C . MET A 1 1446 ? 95.886 -11.570 -100.401 1.00 82.06 1446 MET A C 1
ATOM 10323 O O . MET A 1 1446 ? 95.019 -12.253 -99.854 1.00 82.06 1446 MET A O 1
ATOM 10327 N N . PHE A 1 1447 ? 96.238 -11.749 -101.677 1.00 83.69 1447 PHE A N 1
ATOM 10328 C CA . PHE A 1 1447 ? 95.747 -12.823 -102.556 1.00 83.69 1447 PHE A CA 1
ATOM 10329 C C . PHE A 1 1447 ? 94.230 -12.882 -102.781 1.00 83.69 1447 PHE A C 1
ATOM 10331 O O . PHE A 1 1447 ? 93.709 -13.915 -103.208 1.00 83.69 1447 PHE A O 1
ATOM 10338 N N . ALA A 1 1448 ? 93.498 -11.813 -102.469 1.00 75.06 1448 ALA A N 1
ATOM 10339 C CA . ALA A 1 1448 ? 92.063 -11.763 -102.717 1.00 75.06 1448 ALA A CA 1
ATOM 10340 C C . ALA A 1 1448 ? 91.790 -11.703 -104.226 1.00 75.06 1448 ALA A C 1
ATOM 10342 O O . ALA A 1 1448 ? 92.258 -10.791 -104.905 1.00 75.06 1448 ALA A O 1
ATOM 10343 N N . LEU A 1 1449 ? 91.028 -12.678 -104.728 1.00 71.38 1449 LEU A N 1
ATOM 10344 C CA . LEU A 1 1449 ? 90.607 -12.780 -106.125 1.00 71.38 1449 LEU A CA 1
ATOM 10345 C C . LEU A 1 1449 ? 89.083 -12.801 -106.223 1.00 71.38 1449 LEU A C 1
ATOM 10347 O O . LEU A 1 1449 ? 88.427 -13.601 -105.552 1.00 71.38 1449 LEU A O 1
ATOM 10351 N N . GLN A 1 1450 ? 88.538 -11.985 -107.119 1.00 66.00 1450 GLN A N 1
ATOM 10352 C CA . GLN A 1 1450 ? 87.161 -12.063 -107.610 1.00 66.00 1450 GLN A CA 1
ATOM 10353 C C . GLN A 1 1450 ? 87.145 -12.740 -108.989 1.00 66.00 1450 GLN A C 1
ATOM 10355 O O . GLN A 1 1450 ? 88.174 -12.819 -109.657 1.00 66.00 1450 GLN A O 1
ATOM 10360 N N . ARG A 1 1451 ? 85.984 -13.201 -109.467 1.00 59.38 1451 ARG A N 1
ATOM 10361 C CA . ARG A 1 1451 ? 85.833 -13.861 -110.779 1.00 59.38 1451 ARG A CA 1
ATOM 10362 C C . ARG A 1 1451 ? 86.508 -13.079 -111.895 1.00 59.38 1451 ARG A C 1
ATOM 10364 O O . ARG A 1 1451 ? 87.171 -13.653 -112.747 1.00 59.38 1451 ARG A O 1
ATOM 10371 N N . TYR A 1 1452 ? 86.318 -11.764 -111.899 1.00 56.25 1452 TYR A N 1
ATOM 10372 C CA . TYR A 1 1452 ? 86.850 -10.899 -112.945 1.00 56.25 1452 TYR A CA 1
ATOM 10373 C C . TYR A 1 1452 ? 88.320 -10.540 -112.797 1.00 56.25 1452 TYR A C 1
ATOM 10375 O O . TYR A 1 1452 ? 88.856 -9.848 -113.659 1.00 56.25 1452 TYR A O 1
ATOM 10383 N N . ASP A 1 1453 ? 88.959 -11.039 -111.745 1.00 59.97 1453 ASP A N 1
ATOM 10384 C CA . ASP A 1 1453 ? 90.406 -11.089 -111.644 1.00 59.97 1453 ASP A CA 1
ATOM 10385 C C . ASP A 1 1453 ? 90.984 -12.349 -112.315 1.00 59.97 1453 ASP A C 1
ATOM 10387 O O . ASP A 1 1453 ? 92.200 -12.497 -112.347 1.00 59.97 1453 ASP A O 1
ATOM 10391 N N . ILE A 1 1454 ? 90.144 -13.235 -112.878 1.00 59.12 1454 ILE A N 1
ATOM 10392 C CA . ILE A 1 1454 ? 90.555 -14.394 -113.686 1.00 59.12 1454 ILE A CA 1
ATOM 10393 C C . ILE A 1 1454 ? 90.332 -14.091 -115.182 1.00 59.12 1454 ILE A C 1
ATOM 10395 O O . ILE A 1 1454 ? 89.193 -14.078 -115.658 1.00 59.12 1454 ILE A O 1
ATOM 10399 N N . PRO A 1 1455 ? 91.400 -13.843 -115.955 1.00 50.75 1455 PRO A N 1
ATOM 10400 C CA . PRO A 1 1455 ? 91.356 -13.611 -117.400 1.00 50.75 1455 PRO A CA 1
ATOM 10401 C C . PRO A 1 1455 ? 90.737 -14.771 -118.180 1.00 50.75 1455 PRO A C 1
ATOM 10403 O O . PRO A 1 1455 ? 90.854 -15.933 -117.804 1.00 50.75 1455 PRO A O 1
ATOM 10406 N N . GLY A 1 1456 ? 90.047 -14.447 -119.275 1.00 49.22 1456 GLY A N 1
ATOM 10407 C CA . GLY A 1 1456 ? 89.248 -15.396 -120.064 1.00 49.22 1456 GLY A CA 1
ATOM 10408 C C . GLY A 1 1456 ? 87.772 -15.456 -119.648 1.00 49.22 1456 GLY A C 1
ATOM 10409 O O . GLY A 1 1456 ? 86.911 -15.769 -120.471 1.00 49.22 1456 GLY A O 1
ATOM 10410 N N . GLN A 1 1457 ? 87.441 -15.044 -118.418 1.00 49.59 1457 GLN A N 1
ATOM 10411 C CA . GLN A 1 1457 ? 86.065 -14.852 -117.953 1.00 49.59 1457 GLN A CA 1
ATOM 10412 C C . GLN A 1 1457 ? 85.508 -13.529 -118.484 1.00 49.59 1457 GLN A C 1
ATOM 10414 O O . GLN A 1 1457 ? 85.594 -12.474 -117.854 1.00 49.59 1457 GLN A O 1
ATOM 10419 N N . HIS A 1 1458 ? 84.946 -13.573 -119.688 1.00 44.06 1458 HIS A N 1
ATOM 10420 C CA . HIS A 1 1458 ? 84.331 -12.408 -120.304 1.00 44.06 1458 HIS A CA 1
ATOM 10421 C C . HIS A 1 1458 ? 83.185 -11.846 -119.451 1.00 44.06 1458 HIS A C 1
ATOM 10423 O O . HIS A 1 1458 ? 82.158 -12.496 -119.267 1.00 44.06 1458 HIS A O 1
ATOM 10429 N N . ARG A 1 1459 ? 83.293 -10.565 -119.083 1.00 45.75 1459 ARG A N 1
ATOM 10430 C CA . ARG A 1 1459 ? 82.163 -9.724 -118.629 1.00 45.75 1459 ARG A CA 1
ATOM 10431 C C . ARG A 1 1459 ? 81.088 -9.510 -119.709 1.00 45.75 1459 ARG A C 1
ATOM 10433 O O . ARG A 1 1459 ? 80.046 -8.918 -119.454 1.00 45.75 1459 ARG A O 1
ATOM 10440 N N . TYR A 1 1460 ? 81.360 -9.958 -120.937 1.00 42.03 1460 TYR A N 1
ATOM 10441 C CA . TYR A 1 1460 ? 80.649 -9.577 -122.154 1.00 42.03 1460 TYR A CA 1
ATOM 10442 C C . TYR A 1 1460 ? 80.258 -10.812 -122.973 1.00 42.03 1460 TYR A C 1
ATOM 10444 O O . TYR A 1 1460 ? 81.130 -11.400 -123.612 1.00 42.03 1460 TYR A O 1
ATOM 10452 N N . PRO A 1 1461 ? 78.973 -11.196 -123.010 1.00 38.50 1461 PRO A N 1
ATOM 10453 C CA . PRO A 1 1461 ? 78.523 -12.502 -123.492 1.00 38.50 1461 PRO A CA 1
ATOM 10454 C C . PRO A 1 1461 ? 78.435 -12.591 -125.025 1.00 38.50 1461 PRO A C 1
ATOM 10456 O O . PRO A 1 1461 ? 78.043 -13.621 -125.573 1.00 38.50 1461 PRO A O 1
ATOM 10459 N N . THR A 1 1462 ? 78.806 -11.529 -125.739 1.00 37.09 1462 THR A N 1
ATOM 10460 C CA . THR A 1 1462 ? 78.612 -11.399 -127.182 1.00 37.09 1462 THR A CA 1
ATOM 10461 C C . THR A 1 1462 ? 79.822 -11.884 -127.997 1.00 37.09 1462 THR A C 1
ATOM 10463 O O . THR A 1 1462 ? 80.934 -11.383 -127.795 1.00 37.09 1462 THR A O 1
ATOM 10466 N N . LEU A 1 1463 ? 79.528 -12.719 -129.004 1.00 33.91 1463 LEU A N 1
ATOM 10467 C CA . LEU A 1 1463 ? 80.191 -12.823 -130.323 1.00 33.91 1463 LEU A CA 1
ATOM 10468 C C . LEU A 1 1463 ? 81.363 -13.780 -130.561 1.00 33.91 1463 LEU A C 1
ATOM 10470 O O . LEU A 1 1463 ? 81.954 -13.744 -131.638 1.00 33.91 1463 LEU A O 1
ATOM 10474 N N . PHE A 1 1464 ? 81.631 -14.721 -129.662 1.00 37.47 1464 PHE A N 1
ATOM 10475 C CA . PHE A 1 1464 ? 82.554 -15.816 -129.979 1.00 37.47 1464 PHE A CA 1
ATOM 10476 C C . PHE A 1 1464 ? 81.898 -17.162 -129.713 1.00 37.47 1464 PHE A C 1
ATOM 10478 O O . PHE A 1 1464 ? 82.170 -17.858 -128.739 1.00 37.47 1464 PHE A O 1
ATOM 10485 N N . GLU A 1 1465 ? 80.975 -17.503 -130.607 1.00 33.78 1465 GLU A N 1
ATOM 10486 C CA . GLU A 1 1465 ? 80.550 -18.879 -130.820 1.00 33.78 1465 GLU A CA 1
ATOM 10487 C C . GLU A 1 1465 ? 81.806 -19.727 -131.100 1.00 33.78 1465 GLU A C 1
ATOM 10489 O O . GLU A 1 1465 ? 82.520 -19.488 -132.071 1.00 33.78 1465 GLU A O 1
ATOM 10494 N N . ASN A 1 1466 ? 82.092 -20.686 -130.214 1.00 35.34 1466 ASN A N 1
ATOM 10495 C CA . ASN A 1 1466 ? 83.154 -21.703 -130.301 1.00 35.34 1466 ASN A CA 1
ATOM 10496 C C . ASN A 1 1466 ? 84.592 -21.381 -129.845 1.00 35.34 1466 ASN A C 1
ATOM 10498 O O . ASN A 1 1466 ? 85.476 -22.191 -130.118 1.00 35.34 1466 ASN A O 1
ATOM 10502 N N . LEU A 1 1467 ? 84.864 -20.325 -129.071 1.00 38.19 1467 LEU A N 1
ATOM 10503 C CA . LEU A 1 1467 ? 86.173 -20.192 -128.393 1.00 38.19 1467 LEU A CA 1
ATOM 10504 C C . LEU A 1 1467 ? 86.115 -20.708 -126.948 1.00 38.19 1467 LEU A C 1
ATOM 10506 O O . LEU A 1 1467 ? 86.267 -19.972 -125.982 1.00 38.19 1467 LEU A O 1
ATOM 10510 N N . TYR A 1 1468 ? 85.875 -22.012 -126.817 1.00 43.69 1468 TYR A N 1
ATOM 10511 C CA . TYR A 1 1468 ? 85.964 -22.762 -125.561 1.00 43.69 1468 TYR A CA 1
ATOM 10512 C C . TYR A 1 1468 ? 87.391 -23.306 -125.353 1.00 43.69 1468 TYR A C 1
ATOM 10514 O O . TYR A 1 1468 ? 87.594 -24.517 -125.273 1.00 43.69 1468 TYR A O 1
ATOM 10522 N N . ASN A 1 1469 ? 88.389 -22.415 -125.323 1.00 43.91 1469 ASN A N 1
ATOM 10523 C CA . ASN A 1 1469 ? 89.808 -22.779 -125.219 1.00 43.91 1469 ASN A CA 1
ATOM 10524 C C . ASN A 1 1469 ? 90.377 -22.556 -123.808 1.00 43.91 1469 ASN A C 1
ATOM 10526 O O . ASN A 1 1469 ? 90.094 -21.551 -123.164 1.00 43.91 1469 ASN A O 1
ATOM 10530 N N . ASN A 1 1470 ? 91.209 -23.507 -123.369 1.00 57.03 1470 ASN A N 1
ATOM 10531 C CA . ASN A 1 1470 ? 91.990 -23.473 -122.129 1.00 57.03 1470 ASN A CA 1
ATOM 10532 C C . ASN A 1 1470 ? 92.972 -22.286 -122.131 1.00 57.03 1470 ASN A C 1
ATOM 10534 O O . ASN A 1 1470 ? 93.795 -22.195 -123.046 1.00 57.03 1470 ASN A O 1
ATOM 10538 N N . GLY A 1 1471 ? 92.918 -21.415 -121.117 1.00 66.88 1471 GLY A N 1
ATOM 10539 C CA . GLY A 1 1471 ? 93.796 -20.243 -120.984 1.00 66.88 1471 GLY A CA 1
ATOM 10540 C C . GLY A 1 1471 ? 94.717 -20.275 -119.758 1.00 66.88 1471 GLY A C 1
ATOM 10541 O O . GLY A 1 1471 ? 94.482 -21.011 -118.801 1.00 66.88 1471 GLY A O 1
ATOM 10542 N N . MET A 1 1472 ? 95.767 -19.451 -119.789 1.00 71.12 1472 MET A N 1
ATOM 10543 C CA . MET A 1 1472 ? 96.625 -19.112 -118.643 1.00 71.12 1472 MET A CA 1
ATOM 10544 C C . MET A 1 1472 ? 96.516 -17.614 -118.345 1.00 71.12 1472 MET A C 1
ATOM 10546 O O . MET A 1 1472 ? 96.214 -16.855 -119.257 1.00 71.12 1472 MET A O 1
ATOM 10550 N N . TRP A 1 1473 ? 96.797 -17.204 -117.103 1.00 75.25 1473 TRP A N 1
ATOM 10551 C CA . TRP A 1 1473 ? 96.718 -15.812 -116.661 1.00 75.25 1473 TRP A CA 1
ATOM 10552 C C . TRP A 1 1473 ? 97.751 -15.420 -115.603 1.00 75.25 1473 TRP A C 1
ATOM 10554 O O . TRP A 1 1473 ? 98.189 -16.251 -114.813 1.00 75.25 1473 TRP A O 1
ATOM 10564 N N . ILE A 1 1474 ? 98.106 -14.133 -115.551 1.00 75.44 1474 ILE A N 1
ATOM 10565 C CA . ILE A 1 1474 ? 98.998 -13.513 -114.548 1.00 75.44 1474 ILE A CA 1
ATOM 10566 C C . ILE A 1 1474 ? 98.358 -12.210 -114.025 1.00 75.44 1474 ILE A C 1
ATOM 10568 O O . ILE A 1 1474 ? 97.666 -11.554 -114.788 1.00 75.44 1474 ILE A O 1
ATOM 10572 N N . GLN A 1 1475 ? 98.582 -11.827 -112.756 1.00 75.69 1475 GLN A N 1
ATOM 10573 C CA . GLN A 1 1475 ? 98.111 -10.577 -112.123 1.00 75.69 1475 GLN A CA 1
ATOM 10574 C C . GLN A 1 1475 ? 99.191 -9.967 -111.207 1.00 75.69 1475 GLN A C 1
ATOM 10576 O O . GLN A 1 1475 ? 99.897 -10.686 -110.502 1.00 75.69 1475 GLN A O 1
ATOM 10581 N N . PHE A 1 1476 ? 99.290 -8.636 -111.155 1.00 76.88 1476 PHE A N 1
ATOM 10582 C CA . PHE A 1 1476 ? 100.141 -7.887 -110.217 1.00 76.88 1476 PHE A CA 1
ATOM 10583 C C . PHE A 1 1476 ? 99.337 -6.764 -109.547 1.00 76.88 1476 PHE A C 1
ATOM 10585 O O . PHE A 1 1476 ? 98.570 -6.107 -110.240 1.00 76.88 1476 PHE A O 1
ATOM 10592 N N . ASN A 1 1477 ? 99.513 -6.522 -108.241 1.00 73.31 1477 ASN A N 1
ATOM 10593 C CA . ASN A 1 1477 ? 98.764 -5.510 -107.485 1.00 73.31 1477 ASN A CA 1
ATOM 10594 C C . ASN A 1 1477 ? 99.629 -4.801 -106.415 1.00 73.31 1477 ASN A C 1
ATOM 10596 O O . ASN A 1 1477 ? 100.507 -5.413 -105.806 1.00 73.31 1477 ASN A O 1
ATOM 10600 N N . ASN A 1 1478 ? 99.367 -3.514 -106.166 1.00 75.62 1478 ASN A N 1
ATOM 10601 C CA . ASN A 1 1478 ? 100.068 -2.660 -105.192 1.00 75.62 1478 ASN A CA 1
ATOM 10602 C C . ASN A 1 1478 ? 99.064 -1.745 -104.466 1.00 75.62 1478 ASN A C 1
ATOM 10604 O O . ASN A 1 1478 ? 98.200 -1.150 -105.109 1.00 75.62 1478 ASN A O 1
ATOM 10608 N N . ASN A 1 1479 ? 99.190 -1.618 -103.140 1.00 71.50 1479 ASN A N 1
ATOM 10609 C CA . ASN A 1 1479 ? 98.297 -0.821 -102.298 1.00 71.50 1479 ASN A CA 1
ATOM 10610 C C . ASN A 1 1479 ? 99.048 -0.140 -101.131 1.00 71.50 1479 ASN A C 1
ATOM 10612 O O . ASN A 1 1479 ? 99.922 -0.743 -100.519 1.00 71.50 1479 ASN A O 1
ATOM 10616 N N . SER A 1 1480 ? 98.728 1.109 -100.776 1.00 74.81 1480 SER A N 1
ATOM 10617 C CA . SER A 1 1480 ? 99.338 1.811 -99.624 1.00 74.81 1480 SER A CA 1
ATOM 10618 C C . SER A 1 1480 ? 98.424 2.894 -99.041 1.00 74.81 1480 SER A C 1
ATOM 10620 O O . SER A 1 1480 ? 97.561 3.409 -99.750 1.00 74.81 1480 SER A O 1
ATOM 10622 N N . GLY A 1 1481 ? 98.589 3.234 -97.752 1.00 71.25 1481 GLY A N 1
ATOM 10623 C CA . GLY A 1 1481 ? 97.704 4.178 -97.054 1.00 71.25 1481 GLY A CA 1
ATOM 10624 C C . GLY A 1 1481 ? 98.081 4.506 -95.599 1.00 71.25 1481 GLY A C 1
ATOM 10625 O O . GLY A 1 1481 ? 99.151 4.147 -95.106 1.00 71.25 1481 GLY A O 1
ATOM 10626 N N . SER A 1 1482 ? 97.197 5.221 -94.896 1.00 71.06 1482 SER A N 1
ATOM 10627 C CA . SER A 1 1482 ? 97.346 5.599 -93.481 1.00 71.06 1482 SER A CA 1
ATOM 10628 C C . SER A 1 1482 ? 96.010 5.601 -92.747 1.00 71.06 1482 SER A C 1
ATOM 10630 O O . SER A 1 1482 ? 95.015 6.028 -93.326 1.00 71.06 1482 SER A O 1
ATOM 10632 N N . ASN A 1 1483 ? 96.022 5.233 -91.464 1.00 59.12 1483 ASN A N 1
ATOM 10633 C CA . ASN A 1 1483 ? 94.849 5.160 -90.595 1.00 59.12 1483 ASN A CA 1
ATOM 10634 C C . ASN A 1 1483 ? 95.106 5.833 -89.241 1.00 59.12 1483 ASN A C 1
ATOM 10636 O O . ASN A 1 1483 ? 96.207 5.750 -88.703 1.00 59.12 1483 ASN A O 1
ATOM 10640 N N . SER A 1 1484 ? 94.079 6.426 -88.641 1.00 61.44 1484 SER A N 1
ATOM 10641 C CA . SER A 1 1484 ? 94.012 6.572 -87.183 1.00 61.44 1484 SER A CA 1
ATOM 10642 C C . SER A 1 1484 ? 93.106 5.487 -86.612 1.00 61.44 1484 SER A C 1
ATOM 10644 O O . SER A 1 1484 ? 92.220 4.971 -87.297 1.00 61.44 1484 SER A O 1
ATOM 10646 N N . GLU A 1 1485 ? 93.383 5.078 -85.380 1.00 55.84 1485 GLU A N 1
ATOM 10647 C CA . GLU A 1 1485 ? 92.586 4.076 -84.677 1.00 55.84 1485 GLU A CA 1
ATOM 10648 C C . GLU A 1 1485 ? 91.707 4.734 -83.611 1.00 55.84 1485 GLU A C 1
ATOM 10650 O O . GLU A 1 1485 ? 91.822 5.922 -83.298 1.00 55.84 1485 GLU A O 1
ATOM 10655 N N . VAL A 1 1486 ? 90.790 3.933 -83.073 1.00 49.59 1486 VAL A N 1
ATOM 10656 C CA . VAL A 1 1486 ? 89.749 4.356 -82.137 1.00 49.59 1486 VAL A CA 1
ATOM 10657 C C . VAL A 1 1486 ? 90.343 5.165 -80.971 1.00 49.59 1486 VAL A C 1
ATOM 10659 O O . VAL A 1 1486 ? 91.337 4.768 -80.367 1.00 49.59 1486 VAL A O 1
ATOM 10662 N N . TYR A 1 1487 ? 89.682 6.289 -80.663 1.00 54.22 1487 TYR A N 1
ATOM 10663 C CA . TYR A 1 1487 ? 90.028 7.336 -79.682 1.00 54.22 1487 TYR A CA 1
ATOM 10664 C C . TYR A 1 1487 ? 91.067 8.380 -80.114 1.00 54.22 1487 TYR A C 1
ATOM 10666 O O . TYR A 1 1487 ? 91.350 9.272 -79.324 1.00 54.22 1487 TYR A O 1
ATOM 10674 N N . ASP A 1 1488 ? 91.611 8.320 -81.338 1.00 52.06 1488 ASP A N 1
ATOM 10675 C CA . ASP A 1 1488 ? 92.725 9.185 -81.790 1.00 52.06 1488 ASP A CA 1
ATOM 10676 C C . ASP A 1 1488 ? 94.003 9.054 -80.933 1.00 52.06 1488 ASP A C 1
ATOM 10678 O O . ASP A 1 1488 ? 94.986 9.778 -81.117 1.00 52.06 1488 ASP A O 1
ATOM 10682 N N . ASN A 1 1489 ? 94.025 8.065 -80.038 1.00 66.00 1489 ASN A N 1
ATOM 10683 C CA . ASN A 1 1489 ? 95.156 7.751 -79.177 1.00 66.00 1489 ASN A CA 1
ATOM 10684 C C . ASN A 1 1489 ? 96.292 7.108 -79.977 1.00 66.00 1489 ASN A C 1
ATOM 10686 O O . ASN A 1 1489 ? 97.423 7.110 -79.507 1.00 66.00 1489 ASN A O 1
ATOM 10690 N N . LEU A 1 1490 ? 95.989 6.552 -81.161 1.00 71.88 1490 LEU A N 1
ATOM 10691 C CA . LEU A 1 1490 ? 96.912 5.823 -82.028 1.00 71.88 1490 LEU A CA 1
ATOM 10692 C C . LEU A 1 1490 ? 96.832 6.287 -83.492 1.00 71.88 1490 LEU A C 1
ATOM 10694 O O . LEU A 1 1490 ? 95.751 6.487 -84.047 1.00 71.88 1490 LEU A O 1
ATOM 10698 N N . LYS A 1 1491 ? 97.995 6.410 -84.142 1.00 73.50 1491 LYS A N 1
ATOM 10699 C CA . LYS A 1 1491 ? 98.138 6.755 -85.573 1.00 73.50 1491 LYS A CA 1
ATOM 10700 C C . LYS A 1 1491 ? 99.027 5.745 -86.292 1.00 73.50 1491 LYS A C 1
ATOM 10702 O O . LYS A 1 1491 ? 100.125 5.507 -85.793 1.00 73.50 1491 LYS A O 1
ATOM 10707 N N . THR A 1 1492 ? 98.598 5.235 -87.454 1.00 78.44 1492 THR A N 1
ATOM 10708 C CA . THR A 1 1492 ? 99.257 4.159 -88.219 1.00 78.44 1492 THR A CA 1
ATOM 10709 C C . THR A 1 1492 ? 99.417 4.459 -89.732 1.00 78.44 1492 THR A C 1
ATOM 10711 O O . THR A 1 1492 ? 98.603 5.144 -90.340 1.00 78.44 1492 THR A O 1
ATOM 10714 N N . SER A 1 1493 ? 100.468 3.938 -90.381 1.00 80.12 1493 SER A N 1
ATOM 10715 C CA . SER A 1 1493 ? 100.717 4.004 -91.848 1.00 80.12 1493 SER A CA 1
ATOM 10716 C C . SER A 1 1493 ? 101.065 2.616 -92.411 1.00 80.12 1493 SER A C 1
ATOM 10718 O O . SER A 1 1493 ? 101.687 1.868 -91.661 1.00 80.12 1493 SER A O 1
ATOM 10720 N N . TYR A 1 1494 ? 100.668 2.258 -93.652 1.00 80.75 1494 TYR A N 1
ATOM 10721 C CA . TYR A 1 1494 ? 100.809 0.898 -94.230 1.00 80.75 1494 TYR A CA 1
ATOM 10722 C C . TYR A 1 1494 ? 101.093 0.813 -95.760 1.00 80.75 1494 TYR A C 1
ATOM 10724 O O . TYR A 1 1494 ? 100.757 1.731 -96.512 1.00 80.75 1494 TYR A O 1
ATOM 10732 N N . SER A 1 1495 ? 101.656 -0.312 -96.244 1.00 79.38 1495 SER A N 1
ATOM 10733 C CA . SER A 1 1495 ? 101.784 -0.679 -97.682 1.00 79.38 1495 SER A CA 1
ATOM 10734 C C . SER A 1 1495 ? 101.717 -2.199 -97.941 1.00 79.38 1495 SER A C 1
ATOM 10736 O O . SER A 1 1495 ? 102.032 -2.959 -97.033 1.00 79.38 1495 SER A O 1
ATOM 10738 N N . LEU A 1 1496 ? 101.313 -2.630 -99.150 1.00 81.25 1496 LEU A N 1
ATOM 10739 C CA . LEU A 1 1496 ? 101.083 -4.020 -99.592 1.00 81.25 1496 LEU A CA 1
ATOM 10740 C C . LEU A 1 1496 ? 101.378 -4.221 -101.105 1.00 81.25 1496 LEU A C 1
ATOM 10742 O O . LEU A 1 1496 ? 101.010 -3.380 -101.923 1.00 81.25 1496 LEU A O 1
ATOM 10746 N N . ASN A 1 1497 ? 101.976 -5.354 -101.499 1.00 78.38 1497 ASN A N 1
ATOM 10747 C CA . ASN A 1 1497 ? 102.248 -5.757 -102.893 1.00 78.38 1497 ASN A CA 1
ATOM 10748 C C . ASN A 1 1497 ? 101.943 -7.247 -103.125 1.00 78.38 1497 ASN A C 1
ATOM 10750 O O . ASN A 1 1497 ? 102.289 -8.058 -102.270 1.00 78.38 1497 ASN A O 1
ATOM 10754 N N . THR A 1 1498 ? 101.379 -7.634 -104.277 1.00 83.94 1498 THR A N 1
ATOM 10755 C CA . THR A 1 1498 ? 101.085 -9.046 -104.617 1.00 83.94 1498 THR A CA 1
ATOM 10756 C C . THR A 1 1498 ? 101.268 -9.376 -106.104 1.00 83.94 1498 THR A C 1
ATOM 10758 O O . THR A 1 1498 ? 100.971 -8.548 -106.961 1.00 83.94 1498 THR A O 1
ATOM 10761 N N . MET A 1 1499 ? 101.654 -10.616 -106.421 1.00 78.00 1499 MET A N 1
ATOM 10762 C CA . MET A 1 1499 ? 101.692 -11.189 -107.776 1.00 78.00 1499 MET A CA 1
ATOM 10763 C C . MET A 1 1499 ? 101.029 -12.576 -107.789 1.00 78.00 1499 MET A C 1
ATOM 10765 O O . MET A 1 1499 ? 101.315 -13.388 -106.909 1.00 78.00 1499 MET A O 1
ATOM 10769 N N . MET A 1 1500 ? 100.178 -12.863 -108.777 1.00 84.69 1500 MET A N 1
ATOM 10770 C CA . MET A 1 1500 ? 99.467 -14.139 -108.947 1.00 84.69 1500 MET A CA 1
ATOM 10771 C C . MET A 1 1500 ? 99.565 -14.680 -110.382 1.00 84.69 1500 MET A C 1
ATOM 10773 O O . MET A 1 1500 ? 99.761 -13.919 -111.325 1.00 84.69 1500 MET A O 1
ATOM 10777 N N . ILE A 1 1501 ? 99.432 -15.997 -110.542 1.00 78.00 1501 ILE A N 1
ATOM 10778 C CA . ILE A 1 1501 ? 99.414 -16.731 -111.817 1.00 78.00 1501 ILE A CA 1
ATOM 10779 C C . ILE A 1 1501 ? 98.410 -17.889 -111.735 1.00 78.00 1501 ILE A C 1
ATOM 10781 O O . ILE A 1 1501 ? 98.280 -18.503 -110.676 1.00 78.00 1501 ILE A O 1
ATOM 10785 N N . GLY A 1 1502 ? 97.749 -18.240 -112.836 1.00 84.12 1502 GLY A N 1
ATOM 10786 C CA . GLY A 1 1502 ? 96.908 -19.433 -112.915 1.00 84.12 1502 GLY A CA 1
ATOM 10787 C C . GLY A 1 1502 ? 96.655 -19.930 -114.334 1.00 84.12 1502 GLY A C 1
ATOM 10788 O O . GLY A 1 1502 ? 97.145 -19.362 -115.310 1.00 84.12 1502 GLY A O 1
ATOM 10789 N N . GLY A 1 1503 ? 95.930 -21.041 -114.446 1.00 76.88 1503 GLY A N 1
ATOM 10790 C CA . GLY A 1 1503 ? 95.568 -21.625 -115.734 1.00 76.88 1503 GLY A CA 1
ATOM 10791 C C . GLY A 1 1503 ? 94.525 -22.734 -115.646 1.00 76.88 1503 GLY A C 1
ATOM 10792 O O . GLY A 1 1503 ? 94.459 -23.477 -114.661 1.00 76.88 1503 GLY A O 1
ATOM 10793 N N . ASP A 1 1504 ? 93.724 -22.832 -116.704 1.00 81.06 1504 ASP A N 1
ATOM 10794 C CA . ASP A 1 1504 ? 92.632 -23.790 -116.853 1.00 81.06 1504 ASP A CA 1
ATOM 10795 C C . ASP A 1 1504 ? 93.176 -25.197 -117.157 1.00 81.06 1504 ASP A C 1
ATOM 10797 O O . ASP A 1 1504 ? 94.043 -25.380 -118.012 1.00 81.06 1504 ASP A O 1
ATOM 10801 N N . ILE A 1 1505 ? 92.652 -26.213 -116.471 1.00 78.69 1505 ILE A N 1
ATOM 10802 C CA . ILE A 1 1505 ? 93.058 -27.624 -116.604 1.00 78.69 1505 ILE A CA 1
ATOM 10803 C C . ILE A 1 1505 ? 91.992 -28.440 -117.335 1.00 78.69 1505 ILE A C 1
ATOM 10805 O O . ILE A 1 1505 ? 92.316 -29.343 -118.107 1.00 78.69 1505 ILE A O 1
ATOM 10809 N N . TYR A 1 1506 ? 90.717 -28.167 -117.058 1.00 75.75 1506 TYR A N 1
ATOM 10810 C CA . TYR A 1 1506 ? 89.603 -28.942 -117.590 1.00 75.75 1506 TYR A CA 1
ATOM 10811 C C . TYR A 1 1506 ? 88.393 -28.054 -117.834 1.00 75.75 1506 TYR A C 1
ATOM 10813 O O . TYR A 1 1506 ? 88.060 -27.228 -116.990 1.00 75.75 1506 TYR A O 1
ATOM 10821 N N . ASN A 1 1507 ? 87.707 -28.263 -118.950 1.00 75.69 1507 ASN A N 1
ATOM 10822 C CA . ASN A 1 1507 ? 86.511 -27.529 -119.324 1.00 75.69 1507 ASN A CA 1
ATOM 10823 C C . ASN A 1 1507 ? 85.409 -28.473 -119.839 1.00 75.69 1507 ASN A C 1
ATOM 10825 O O . ASN A 1 1507 ? 85.687 -29.529 -120.404 1.00 75.69 1507 ASN A O 1
ATOM 10829 N N . TRP A 1 1508 ? 84.140 -28.125 -119.614 1.00 66.25 1508 TRP A N 1
ATOM 10830 C CA . TRP A 1 1508 ? 82.988 -28.878 -120.117 1.00 66.25 1508 TRP A CA 1
ATOM 10831 C C . TRP A 1 1508 ? 81.870 -27.943 -120.587 1.00 66.25 1508 TRP A C 1
ATOM 10833 O O . TRP A 1 1508 ? 81.686 -26.857 -120.040 1.00 66.25 1508 TRP A O 1
ATOM 10843 N N . THR A 1 1509 ? 81.115 -28.371 -121.604 1.00 70.38 1509 THR A N 1
ATOM 10844 C CA . THR A 1 1509 ? 79.947 -27.650 -122.130 1.00 70.38 1509 THR A CA 1
ATOM 10845 C C . THR A 1 1509 ? 78.826 -28.620 -122.501 1.00 70.38 1509 THR A C 1
ATOM 10847 O O . THR A 1 1509 ? 79.101 -29.683 -123.057 1.00 70.38 1509 THR A O 1
ATOM 10850 N N . ASP A 1 1510 ? 77.573 -28.284 -122.188 1.00 69.62 1510 ASP A N 1
ATOM 10851 C CA . ASP A 1 1510 ? 76.379 -29.059 -122.586 1.00 69.62 1510 ASP A CA 1
ATOM 10852 C C . ASP A 1 1510 ? 75.588 -28.395 -123.734 1.00 69.62 1510 ASP A C 1
ATOM 10854 O O . ASP A 1 1510 ? 74.480 -28.811 -124.071 1.00 69.62 1510 ASP A O 1
ATOM 10858 N N . GLY A 1 1511 ? 76.170 -27.364 -124.352 1.00 67.25 1511 GLY A N 1
ATOM 10859 C CA . GLY A 1 1511 ? 75.536 -26.537 -125.379 1.00 67.25 1511 GLY A CA 1
ATOM 10860 C C . GLY A 1 1511 ? 74.825 -25.303 -124.820 1.00 67.25 1511 GLY A C 1
ATOM 10861 O O . GLY A 1 1511 ? 74.751 -24.294 -125.517 1.00 67.25 1511 GLY A O 1
ATOM 10862 N N . TYR A 1 1512 ? 74.388 -25.336 -123.559 1.00 65.19 1512 TYR A N 1
ATOM 10863 C CA . TYR A 1 1512 ? 73.737 -24.210 -122.880 1.00 65.19 1512 TYR A CA 1
ATOM 10864 C C . TYR A 1 1512 ? 74.533 -23.700 -121.681 1.00 65.19 1512 TYR A C 1
ATOM 10866 O O . TYR A 1 1512 ? 74.381 -22.553 -121.295 1.00 65.19 1512 TYR A O 1
ATOM 10874 N N . ASN A 1 1513 ? 75.399 -24.510 -121.092 1.00 75.25 1513 ASN A N 1
ATOM 10875 C CA . ASN A 1 1513 ? 76.202 -24.196 -119.925 1.00 75.25 1513 ASN A CA 1
ATOM 10876 C C . ASN A 1 1513 ? 77.655 -24.553 -120.205 1.00 75.25 1513 ASN A C 1
ATOM 10878 O O . ASN A 1 1513 ? 77.936 -25.601 -120.779 1.00 75.25 1513 ASN A O 1
ATOM 10882 N N . TYR A 1 1514 ? 78.566 -23.701 -119.757 1.00 72.44 1514 TYR A N 1
ATOM 10883 C CA . TYR A 1 1514 ? 80.005 -23.904 -119.803 1.00 72.44 1514 TYR A CA 1
ATOM 10884 C C . TYR A 1 1514 ? 80.580 -23.868 -118.399 1.00 72.44 1514 TYR A C 1
ATOM 10886 O O . TYR A 1 1514 ? 80.169 -23.050 -117.581 1.00 72.44 1514 TYR A O 1
ATOM 10894 N N . SER A 1 1515 ? 81.578 -24.700 -118.145 1.00 80.25 1515 SER A N 1
ATOM 10895 C CA . SER A 1 1515 ? 82.354 -24.640 -116.919 1.00 80.25 1515 SER A CA 1
ATOM 10896 C C . SER A 1 1515 ? 83.811 -24.989 -117.170 1.00 80.25 1515 SER A C 1
ATOM 10898 O O . SER A 1 1515 ? 84.109 -25.808 -118.037 1.00 80.25 1515 SER A O 1
ATOM 10900 N N . HIS A 1 1516 ? 84.713 -24.432 -116.365 1.00 79.62 1516 HIS A N 1
ATOM 10901 C CA . HIS A 1 1516 ? 86.111 -24.847 -116.308 1.00 79.62 1516 HIS A CA 1
ATOM 10902 C C . HIS A 1 1516 ? 86.653 -24.922 -114.881 1.00 79.62 1516 HIS A C 1
ATOM 10904 O O . HIS A 1 1516 ? 86.119 -24.309 -113.958 1.00 79.62 1516 HIS A O 1
ATOM 10910 N N . ILE A 1 1517 ? 87.718 -25.694 -114.706 1.00 85.19 1517 ILE A N 1
ATOM 10911 C CA . ILE A 1 1517 ? 88.483 -25.837 -113.470 1.00 85.19 1517 ILE A CA 1
ATOM 10912 C C . ILE A 1 1517 ? 89.944 -25.531 -113.783 1.00 85.19 1517 ILE A C 1
ATOM 10914 O O . ILE A 1 1517 ? 90.471 -26.049 -114.768 1.00 85.19 1517 ILE A O 1
ATOM 10918 N N . GLY A 1 1518 ? 90.602 -24.749 -112.930 1.00 88.00 1518 GLY A N 1
ATOM 10919 C CA . GLY A 1 1518 ? 92.010 -24.385 -113.055 1.00 88.00 1518 GLY A CA 1
ATOM 10920 C C . GLY A 1 1518 ? 92.756 -24.337 -111.722 1.00 88.00 1518 GLY A C 1
ATOM 10921 O O . GLY A 1 1518 ? 92.170 -24.490 -110.648 1.00 88.00 1518 GLY A O 1
ATOM 10922 N N . ILE A 1 1519 ? 94.070 -24.140 -111.806 1.00 88.44 1519 ILE A N 1
ATOM 10923 C CA . ILE A 1 1519 ? 94.977 -23.944 -110.661 1.00 88.44 1519 ILE A CA 1
ATOM 10924 C C . ILE A 1 1519 ? 95.515 -22.519 -110.631 1.00 88.44 1519 ILE A C 1
ATOM 10926 O O . ILE A 1 1519 ? 95.634 -21.877 -111.672 1.00 88.44 1519 ILE A O 1
ATOM 10930 N N . MET A 1 1520 ? 95.897 -22.049 -109.444 1.00 90.12 1520 MET A N 1
ATOM 10931 C CA . MET A 1 1520 ? 96.517 -20.740 -109.232 1.00 90.12 1520 MET A CA 1
ATOM 10932 C C . MET A 1 1520 ? 97.574 -20.753 -108.125 1.00 90.12 1520 MET A C 1
ATOM 10934 O O . MET A 1 1520 ? 97.521 -21.581 -107.216 1.00 90.12 1520 MET A O 1
ATOM 10938 N N . GLY A 1 1521 ? 98.495 -19.792 -108.164 1.00 88.44 1521 GLY A N 1
ATOM 10939 C CA . GLY A 1 1521 ? 99.453 -19.514 -107.094 1.00 88.44 1521 GLY A CA 1
ATOM 10940 C C . GLY A 1 1521 ? 99.944 -18.062 -107.098 1.00 88.44 1521 GLY A C 1
ATOM 10941 O O . GLY A 1 1521 ? 99.694 -17.327 -108.052 1.00 88.44 1521 GLY A O 1
ATOM 10942 N N . GLY A 1 1522 ? 100.628 -17.626 -106.034 1.00 91.00 1522 GLY A N 1
ATOM 10943 C CA . GLY A 1 1522 ? 101.097 -16.238 -105.904 1.00 91.00 1522 GLY A CA 1
ATOM 10944 C C . GLY A 1 1522 ? 101.998 -15.941 -104.698 1.00 91.00 1522 GLY A C 1
ATOM 10945 O O . GLY A 1 1522 ? 102.196 -16.794 -103.835 1.00 91.00 1522 GLY A O 1
ATOM 10946 N N . MET A 1 1523 ? 102.543 -14.719 -104.651 1.00 89.75 1523 MET A N 1
ATOM 10947 C CA . MET A 1 1523 ? 103.418 -14.191 -103.581 1.00 89.75 1523 MET A CA 1
ATOM 10948 C C . MET A 1 1523 ? 103.125 -12.709 -103.251 1.00 89.75 1523 MET A C 1
ATOM 10950 O O . MET A 1 1523 ? 102.662 -11.982 -104.134 1.00 89.75 1523 MET A O 1
ATOM 10954 N N . GLY A 1 1524 ? 103.382 -12.245 -102.016 1.00 91.44 1524 GLY A N 1
ATOM 10955 C CA . GLY A 1 1524 ? 103.154 -10.844 -101.611 1.00 91.44 1524 GLY A CA 1
ATOM 10956 C C . GLY A 1 1524 ? 103.809 -10.399 -100.291 1.00 91.44 1524 GLY A C 1
ATOM 10957 O O . GLY A 1 1524 ? 104.284 -11.236 -99.529 1.00 91.44 1524 GLY A O 1
ATOM 10958 N N . SER A 1 1525 ? 103.849 -9.080 -100.042 1.00 91.12 1525 SER A N 1
ATOM 10959 C CA . SER A 1 1525 ? 104.522 -8.455 -98.881 1.00 91.12 1525 SER A CA 1
ATOM 10960 C C . SER A 1 1525 ? 103.916 -7.113 -98.425 1.00 91.12 1525 SER A C 1
ATOM 10962 O O . SER A 1 1525 ? 103.423 -6.346 -99.260 1.00 91.12 1525 SER A O 1
ATOM 10964 N N . ALA A 1 1526 ? 103.978 -6.803 -97.116 1.00 90.38 1526 ALA A N 1
ATOM 10965 C CA . ALA A 1 1526 ? 103.397 -5.615 -96.466 1.00 90.38 1526 ALA A CA 1
ATOM 10966 C C . ALA A 1 1526 ? 104.123 -5.116 -95.184 1.00 90.38 1526 ALA A C 1
ATOM 10968 O O . ALA A 1 1526 ? 104.777 -5.884 -94.480 1.00 90.38 1526 ALA A O 1
ATOM 10969 N N . ALA A 1 1527 ? 103.964 -3.826 -94.832 1.00 89.25 1527 ALA A N 1
ATOM 10970 C CA . ALA A 1 1527 ? 104.592 -3.181 -93.654 1.00 89.25 1527 ALA A CA 1
ATOM 10971 C C . ALA A 1 1527 ? 103.745 -2.047 -93.017 1.00 89.25 1527 ALA A C 1
ATOM 10973 O O . ALA A 1 1527 ? 102.980 -1.404 -93.736 1.00 89.25 1527 ALA A O 1
ATOM 10974 N N . ASN A 1 1528 ? 103.892 -1.766 -91.699 1.00 88.81 1528 ASN A N 1
ATOM 10975 C CA . ASN A 1 1528 ? 103.196 -0.694 -90.948 1.00 88.81 1528 ASN A CA 1
ATOM 10976 C C . ASN A 1 1528 ? 103.917 -0.106 -89.694 1.00 88.81 1528 ASN A C 1
ATOM 10978 O O . ASN A 1 1528 ? 104.885 -0.671 -89.177 1.00 88.81 1528 ASN A O 1
ATOM 10982 N N . LYS A 1 1529 ? 103.433 1.045 -89.176 1.00 88.88 1529 LYS A N 1
ATOM 10983 C CA . LYS A 1 1529 ? 103.988 1.747 -87.985 1.00 88.88 1529 LYS A CA 1
ATOM 10984 C C . LYS A 1 1529 ? 102.969 2.576 -87.179 1.00 88.88 1529 LYS A C 1
ATOM 10986 O O . LYS A 1 1529 ? 102.345 3.433 -87.795 1.00 88.88 1529 LYS A O 1
ATOM 10991 N N . THR A 1 1530 ? 102.926 2.429 -85.840 1.00 84.31 1530 THR A N 1
ATOM 10992 C CA . THR A 1 1530 ? 101.955 3.022 -84.878 1.00 84.31 1530 THR A CA 1
ATOM 10993 C C . THR A 1 1530 ? 102.590 3.892 -83.758 1.00 84.31 1530 THR A C 1
ATOM 10995 O O . THR A 1 1530 ? 103.691 3.596 -83.292 1.00 84.31 1530 THR A O 1
ATOM 10998 N N . THR A 1 1531 ? 101.905 4.943 -83.270 1.00 82.94 1531 THR A N 1
ATOM 10999 C CA . THR A 1 1531 ? 102.336 5.850 -82.159 1.00 82.94 1531 THR A CA 1
ATOM 11000 C C . THR A 1 1531 ? 101.210 6.215 -81.177 1.00 82.94 1531 THR A C 1
ATOM 11002 O O . THR A 1 1531 ? 100.128 6.512 -81.672 1.00 82.94 1531 THR A O 1
ATOM 11005 N N . SER A 1 1532 ? 101.484 6.292 -79.857 1.00 76.44 1532 SER A N 1
ATOM 11006 C CA . SER A 1 1532 ? 100.543 6.683 -78.775 1.00 76.44 1532 SER A CA 1
ATOM 11007 C C . SER A 1 1532 ? 100.631 8.151 -78.304 1.00 76.44 1532 SER A C 1
ATOM 11009 O O . SER A 1 1532 ? 101.580 8.866 -78.633 1.00 76.44 1532 SER A O 1
ATOM 11011 N N . THR A 1 1533 ? 99.667 8.594 -77.485 1.00 73.06 1533 THR A N 1
ATOM 11012 C CA . THR A 1 1533 ? 99.539 9.946 -76.888 1.00 73.06 1533 THR A CA 1
ATOM 11013 C C . THR A 1 1533 ? 100.699 10.348 -75.974 1.00 73.06 1533 THR A C 1
ATOM 11015 O O . THR A 1 1533 ? 101.154 11.490 -76.022 1.00 73.06 1533 THR A O 1
ATOM 11018 N N . ASN A 1 1534 ? 101.264 9.404 -75.224 1.00 73.50 1534 ASN A N 1
ATOM 11019 C CA . ASN A 1 1534 ? 102.521 9.572 -74.483 1.00 73.50 1534 ASN A CA 1
ATOM 11020 C C . ASN A 1 1534 ? 103.793 9.369 -75.345 1.00 73.50 1534 ASN A C 1
ATOM 11022 O O . ASN A 1 1534 ? 104.883 9.187 -74.803 1.00 73.50 1534 ASN A O 1
ATOM 11026 N N . ASN A 1 1535 ? 103.686 9.424 -76.682 1.00 73.75 1535 ASN A N 1
ATOM 11027 C CA . ASN A 1 1535 ? 104.774 9.305 -77.670 1.00 73.75 1535 ASN A CA 1
ATOM 11028 C C . ASN A 1 1535 ? 105.501 7.942 -77.747 1.00 73.75 1535 ASN A C 1
ATOM 11030 O O . ASN A 1 1535 ? 106.556 7.847 -78.389 1.00 73.75 1535 ASN A O 1
ATOM 11034 N N . LYS A 1 1536 ? 104.946 6.868 -77.171 1.00 81.62 1536 LYS A N 1
ATOM 11035 C CA . LYS A 1 1536 ? 105.463 5.492 -77.340 1.00 81.62 1536 LYS A CA 1
ATOM 11036 C C . LYS A 1 1536 ? 105.148 4.983 -78.772 1.00 81.62 1536 LYS A C 1
ATOM 11038 O O . LYS A 1 1536 ? 104.214 5.466 -79.414 1.00 81.62 1536 LYS A O 1
ATOM 11043 N N . ARG A 1 1537 ? 105.943 4.054 -79.341 1.00 85.06 1537 ARG A N 1
ATOM 11044 C CA . ARG A 1 1537 ? 105.856 3.631 -80.771 1.00 85.06 1537 ARG A CA 1
ATOM 11045 C C . ARG A 1 1537 ? 105.884 2.112 -80.983 1.00 85.06 1537 ARG A C 1
ATOM 11047 O O . ARG A 1 1537 ? 106.549 1.425 -80.213 1.00 85.06 1537 ARG A O 1
ATOM 11054 N N . ALA A 1 1538 ? 105.267 1.618 -82.065 1.00 85.88 1538 ALA A N 1
ATOM 11055 C CA . ALA A 1 1538 ? 105.313 0.223 -82.533 1.00 85.88 1538 ALA A CA 1
ATOM 11056 C C . ALA A 1 1538 ? 105.411 0.088 -84.079 1.00 85.88 1538 ALA A C 1
ATOM 11058 O O . ALA A 1 1538 ? 105.058 1.018 -84.799 1.00 85.88 1538 ALA A O 1
ATOM 11059 N N . THR A 1 1539 ? 105.901 -1.041 -84.608 1.00 90.38 1539 THR A N 1
ATOM 11060 C CA . THR A 1 1539 ? 106.052 -1.350 -86.059 1.00 90.38 1539 THR A CA 1
ATOM 11061 C C . THR A 1 1539 ? 105.660 -2.794 -86.374 1.00 90.38 1539 THR A C 1
ATOM 11063 O O . THR A 1 1539 ? 105.959 -3.653 -85.545 1.00 90.38 1539 THR A O 1
ATOM 11066 N N . GLY A 1 1540 ? 105.096 -3.077 -87.559 1.00 89.31 1540 GLY A N 1
ATOM 11067 C CA . GLY A 1 1540 ? 104.745 -4.438 -88.002 1.00 89.31 1540 GLY A CA 1
ATOM 11068 C C . GLY A 1 1540 ? 105.021 -4.746 -89.486 1.00 89.31 1540 GLY A C 1
ATOM 11069 O O . GLY A 1 1540 ? 105.045 -3.828 -90.299 1.00 89.31 1540 GLY A O 1
ATOM 11070 N N . ASN A 1 1541 ? 105.262 -6.020 -89.834 1.00 89.81 1541 ASN A N 1
ATOM 11071 C CA . ASN A 1 1541 ? 105.511 -6.507 -91.210 1.00 89.81 1541 ASN A CA 1
ATOM 11072 C C . ASN A 1 1541 ? 104.834 -7.863 -91.482 1.00 89.81 1541 ASN A C 1
ATOM 11074 O O . ASN A 1 1541 ? 104.663 -8.634 -90.532 1.00 89.81 1541 ASN A O 1
ATOM 11078 N N . VAL A 1 1542 ? 104.526 -8.149 -92.756 1.00 91.06 1542 VAL A N 1
ATOM 11079 C CA . VAL A 1 1542 ? 103.903 -9.393 -93.256 1.00 91.06 1542 VAL A CA 1
ATOM 11080 C C . VAL A 1 1542 ? 104.493 -9.794 -94.616 1.00 91.06 1542 VAL A C 1
ATOM 11082 O O . VAL A 1 1542 ? 104.502 -8.973 -95.526 1.00 91.06 1542 VAL A O 1
ATOM 11085 N N . ASP A 1 1543 ? 104.888 -11.052 -94.791 1.00 90.25 1543 ASP A N 1
ATOM 11086 C CA . ASP A 1 1543 ? 105.224 -11.669 -96.087 1.00 90.25 1543 ASP A CA 1
ATOM 11087 C C . ASP A 1 1543 ? 104.370 -12.928 -96.289 1.00 90.25 1543 ASP A C 1
ATOM 11089 O O . ASP A 1 1543 ? 104.003 -13.561 -95.302 1.00 90.25 1543 ASP A O 1
ATOM 11093 N N . GLY A 1 1544 ? 104.044 -13.326 -97.524 1.00 90.81 1544 GLY A N 1
ATOM 11094 C CA . GLY A 1 1544 ? 103.270 -14.557 -97.733 1.00 90.81 1544 GLY A CA 1
ATOM 11095 C C . GLY A 1 1544 ? 103.218 -15.126 -99.151 1.00 90.81 1544 GLY A C 1
ATOM 11096 O O . GLY A 1 1544 ? 103.635 -14.486 -100.122 1.00 90.81 1544 GLY A O 1
ATOM 11097 N N . TYR A 1 1545 ? 102.676 -16.345 -99.250 1.00 90.00 1545 TYR A N 1
ATOM 11098 C CA . TYR A 1 1545 ? 102.569 -17.172 -100.463 1.00 90.00 1545 TYR A CA 1
ATOM 11099 C C . TYR A 1 1545 ? 101.205 -17.875 -100.546 1.00 90.00 1545 TYR A C 1
ATOM 11101 O O . TYR A 1 1545 ? 100.601 -18.148 -99.512 1.00 90.00 1545 TYR A O 1
ATOM 11109 N N . THR A 1 1546 ? 100.721 -18.197 -101.754 1.00 93.00 1546 THR A N 1
ATOM 11110 C CA . THR A 1 1546 ? 99.429 -18.887 -101.955 1.00 93.00 1546 THR A CA 1
ATOM 11111 C C . THR A 1 1546 ? 99.459 -19.954 -103.051 1.00 93.00 1546 THR A C 1
ATOM 11113 O O . THR A 1 1546 ? 100.182 -19.815 -104.042 1.00 93.00 1546 THR A O 1
ATOM 11116 N N . LEU A 1 1547 ? 98.637 -20.997 -102.892 1.00 86.81 1547 LEU A N 1
ATOM 11117 C CA . LEU A 1 1547 ? 98.348 -22.035 -103.888 1.00 86.81 1547 LEU A CA 1
ATOM 11118 C C . LEU A 1 1547 ? 96.866 -22.439 -103.803 1.00 86.81 1547 LEU A C 1
ATOM 11120 O O . LEU A 1 1547 ? 96.344 -22.645 -102.707 1.00 86.81 1547 LEU A O 1
ATOM 11124 N N . GLY A 1 1548 ? 96.175 -22.592 -104.933 1.00 90.31 1548 GLY A N 1
ATOM 11125 C CA . GLY A 1 1548 ? 94.744 -22.900 -104.929 1.00 90.31 1548 GLY A CA 1
ATOM 11126 C C . GLY A 1 1548 ? 94.182 -23.480 -106.223 1.00 90.31 1548 GLY A C 1
ATOM 11127 O O . GLY A 1 1548 ? 94.857 -23.553 -107.249 1.00 90.31 1548 GLY A O 1
ATOM 11128 N N . LEU A 1 1549 ? 92.914 -23.883 -106.152 1.00 89.19 1549 LEU A N 1
ATOM 11129 C CA . LEU A 1 1549 ? 92.090 -24.345 -107.270 1.00 89.19 1549 LEU A CA 1
ATOM 11130 C C . LEU A 1 1549 ? 90.921 -23.381 -107.459 1.00 89.19 1549 LEU A C 1
ATOM 11132 O O . LEU A 1 1549 ? 90.383 -22.854 -106.482 1.00 89.19 1549 LEU A O 1
ATOM 11136 N N . TYR A 1 1550 ? 90.489 -23.190 -108.698 1.00 88.19 1550 TYR A N 1
ATOM 11137 C CA . TYR A 1 1550 ? 89.270 -22.457 -109.007 1.00 88.19 1550 TYR A CA 1
ATOM 11138 C C . TYR A 1 1550 ? 88.377 -23.226 -109.972 1.00 88.19 1550 TYR A C 1
ATOM 11140 O O . TYR A 1 1550 ? 88.842 -24.023 -110.781 1.00 88.19 1550 TYR A O 1
ATOM 11148 N N . HIS A 1 1551 ? 87.081 -22.965 -109.883 1.00 85.75 1551 HIS A N 1
ATOM 11149 C CA . HIS A 1 1551 ? 86.049 -23.460 -110.772 1.00 85.75 1551 HIS A CA 1
ATOM 11150 C C . HIS A 1 1551 ? 85.152 -22.294 -111.170 1.00 85.75 1551 HIS A C 1
ATOM 11152 O O . HIS A 1 1551 ? 84.709 -21.523 -110.313 1.00 85.75 1551 HIS A O 1
ATOM 11158 N N . VAL A 1 1552 ? 84.863 -22.183 -112.460 1.00 82.56 1552 VAL A N 1
ATOM 11159 C CA . VAL A 1 1552 ? 83.929 -21.190 -112.976 1.00 82.56 1552 VAL A CA 1
ATOM 11160 C C . VAL A 1 1552 ? 82.893 -21.865 -113.847 1.00 82.56 1552 VAL A C 1
ATOM 11162 O O . VAL A 1 1552 ? 83.244 -22.702 -114.667 1.00 82.56 1552 VAL A O 1
ATOM 11165 N N . PHE A 1 1553 ? 81.642 -21.457 -113.679 1.00 80.75 1553 PHE A N 1
ATOM 11166 C CA . PHE A 1 1553 ? 80.469 -21.884 -114.427 1.00 80.75 1553 PHE A CA 1
ATOM 11167 C C . PHE A 1 1553 ? 79.794 -20.665 -115.043 1.00 80.75 1553 PHE A C 1
ATOM 11169 O O . PHE A 1 1553 ? 79.722 -19.603 -114.421 1.00 80.75 1553 PHE A O 1
ATOM 11176 N N . GLN A 1 1554 ? 79.260 -20.825 -116.244 1.00 76.31 1554 GLN A N 1
ATOM 11177 C CA . GLN A 1 1554 ? 78.522 -19.805 -116.962 1.00 76.31 1554 GLN A CA 1
ATOM 11178 C C . GLN A 1 1554 ? 77.439 -20.444 -117.829 1.00 76.31 1554 GLN A C 1
ATOM 11180 O O . GLN A 1 1554 ? 77.711 -21.254 -118.711 1.00 76.31 1554 GLN A O 1
ATOM 11185 N N . GLN A 1 1555 ? 76.202 -20.032 -117.601 1.00 72.75 1555 GLN A N 1
ATOM 11186 C CA . GLN A 1 1555 ? 75.040 -20.378 -118.397 1.00 72.75 1555 GLN A CA 1
ATOM 11187 C C . GLN A 1 1555 ? 74.896 -19.394 -119.567 1.00 72.75 1555 GLN A C 1
ATOM 11189 O O . GLN A 1 1555 ? 74.991 -18.181 -119.400 1.00 72.75 1555 GLN A O 1
ATOM 11194 N N . ASN A 1 1556 ? 74.653 -19.932 -120.754 1.00 61.94 1556 ASN A N 1
ATOM 11195 C CA . ASN A 1 1556 ? 74.316 -19.247 -121.994 1.00 61.94 1556 ASN A CA 1
ATOM 11196 C C . ASN A 1 1556 ? 72.865 -19.591 -122.353 1.00 61.94 1556 ASN A C 1
ATOM 11198 O O . ASN A 1 1556 ? 72.601 -20.545 -123.087 1.00 61.94 1556 ASN A O 1
ATOM 11202 N N . ILE A 1 1557 ? 71.908 -18.800 -121.864 1.00 48.84 1557 ILE A N 1
ATOM 11203 C CA . ILE A 1 1557 ? 70.559 -18.818 -122.434 1.00 48.84 1557 ILE A CA 1
ATOM 11204 C C . ILE A 1 1557 ? 70.588 -17.846 -123.609 1.00 48.84 1557 ILE A C 1
ATOM 11206 O O . ILE A 1 1557 ? 70.611 -16.634 -123.436 1.00 48.84 1557 ILE A O 1
ATOM 11210 N N . SER A 1 1558 ? 70.672 -18.415 -124.806 1.00 48.91 1558 SER A N 1
ATOM 11211 C CA . SER A 1 1558 ? 70.333 -17.750 -126.057 1.00 48.91 1558 SER A CA 1
ATOM 11212 C C . SER A 1 1558 ? 69.135 -18.517 -126.593 1.00 48.91 1558 SER A C 1
ATOM 11214 O O . SER A 1 1558 ? 69.273 -19.630 -127.101 1.00 48.91 1558 SER A O 1
ATOM 11216 N N . ASP A 1 1559 ? 67.938 -17.984 -126.415 1.00 42.88 1559 ASP A N 1
ATOM 11217 C CA . ASP A 1 1559 ? 66.784 -18.430 -127.172 1.00 42.88 1559 ASP A CA 1
ATOM 11218 C C . ASP A 1 1559 ? 67.068 -18.117 -128.643 1.00 42.88 1559 ASP A C 1
ATOM 11220 O O . ASP A 1 1559 ? 67.395 -16.996 -129.021 1.00 42.88 1559 ASP A O 1
ATOM 11224 N N . GLY A 1 1560 ? 67.084 -19.164 -129.465 1.00 47.72 1560 GLY A N 1
ATOM 11225 C CA . GLY A 1 1560 ? 67.652 -19.173 -130.814 1.00 47.72 1560 GLY A CA 1
ATOM 11226 C C . GLY A 1 1560 ? 66.939 -18.309 -131.857 1.00 47.72 1560 GLY A C 1
ATOM 11227 O O . GLY A 1 1560 ? 66.872 -18.721 -133.011 1.00 47.72 1560 GLY A O 1
ATOM 11228 N N . LEU A 1 1561 ? 66.399 -17.146 -131.491 1.00 44.00 1561 LEU A N 1
ATOM 11229 C CA . LEU A 1 1561 ? 65.895 -16.142 -132.419 1.00 44.00 1561 LEU A CA 1
ATOM 11230 C C . LEU A 1 1561 ? 66.357 -14.702 -132.136 1.00 44.00 1561 LEU A C 1
ATOM 11232 O O . LEU A 1 1561 ? 66.008 -13.847 -132.943 1.00 44.00 1561 LEU A O 1
ATOM 11236 N N . ASN A 1 1562 ? 67.183 -14.412 -131.116 1.00 39.88 1562 ASN A N 1
ATOM 11237 C CA . ASN A 1 1562 ? 67.947 -13.153 -131.075 1.00 39.88 1562 ASN A CA 1
ATOM 11238 C C . ASN A 1 1562 ? 69.215 -13.229 -130.198 1.00 39.88 1562 ASN A C 1
ATOM 11240 O O . ASN A 1 1562 ? 69.151 -13.418 -128.987 1.00 39.88 1562 ASN A O 1
ATOM 11244 N N . GLU A 1 1563 ? 70.386 -12.994 -130.808 1.00 44.69 1563 GLU A N 1
ATOM 11245 C CA . GLU A 1 1563 ? 71.694 -12.902 -130.123 1.00 44.69 1563 GLU A CA 1
ATOM 11246 C C . GLU A 1 1563 ? 71.742 -11.820 -129.027 1.00 44.69 1563 GLU A C 1
ATOM 11248 O O . GLU A 1 1563 ? 72.588 -11.866 -128.132 1.00 44.69 1563 GLU A O 1
ATOM 11253 N N . SER A 1 1564 ? 70.822 -10.854 -129.077 1.00 48.31 1564 SER A N 1
ATOM 11254 C CA . SER A 1 1564 ? 70.679 -9.772 -128.102 1.00 48.31 1564 SER A CA 1
ATOM 11255 C C . SER A 1 1564 ? 70.161 -10.229 -126.730 1.00 48.31 1564 SER A C 1
ATOM 11257 O O . SER A 1 1564 ? 70.166 -9.430 -125.790 1.00 48.31 1564 SER A O 1
ATOM 11259 N N . GLU A 1 1565 ? 69.780 -11.500 -126.573 1.00 45.97 1565 GLU A N 1
ATOM 11260 C CA . GLU A 1 1565 ? 69.198 -12.029 -125.335 1.00 45.97 1565 GLU A CA 1
ATOM 11261 C C . GLU A 1 1565 ? 70.129 -12.937 -124.520 1.00 45.97 1565 GLU A C 1
ATOM 11263 O O . GLU A 1 1565 ? 69.663 -13.561 -123.570 1.00 45.97 1565 GLU A O 1
ATOM 11268 N N . ARG A 1 1566 ? 71.450 -12.960 -124.792 1.00 52.97 1566 ARG A N 1
ATOM 11269 C CA . ARG A 1 1566 ? 72.407 -13.707 -123.949 1.00 52.97 1566 ARG A CA 1
ATOM 11270 C C . ARG A 1 1566 ? 72.475 -13.147 -122.531 1.00 52.97 1566 ARG A C 1
ATOM 11272 O O . ARG A 1 1566 ? 73.266 -12.265 -122.198 1.00 52.97 1566 ARG A O 1
ATOM 11279 N N . GLN A 1 1567 ? 71.628 -13.719 -121.700 1.00 65.38 1567 GLN A N 1
ATOM 11280 C CA . GLN A 1 1567 ? 71.552 -13.548 -120.267 1.00 65.38 1567 GLN A CA 1
ATOM 11281 C C . GLN A 1 1567 ? 71.888 -14.891 -119.638 1.00 65.38 1567 GLN A C 1
ATOM 11283 O O . GLN A 1 1567 ? 71.679 -15.954 -120.231 1.00 65.38 1567 GLN A O 1
ATOM 11288 N N . GLY A 1 1568 ? 72.423 -14.863 -118.430 1.00 74.00 1568 GLY A N 1
ATOM 11289 C CA . GLY A 1 1568 ? 72.794 -16.116 -117.810 1.00 74.00 1568 GLY A CA 1
ATOM 11290 C C . GLY A 1 1568 ? 73.372 -15.966 -116.429 1.00 74.00 1568 GLY A C 1
ATOM 11291 O O . GLY A 1 1568 ? 74.027 -14.974 -116.095 1.00 74.00 1568 GLY A O 1
ATOM 11292 N N . LEU A 1 1569 ? 73.107 -17.003 -115.646 1.00 82.62 1569 LEU A N 1
ATOM 11293 C CA . LEU A 1 1569 ? 73.738 -17.235 -114.368 1.00 82.62 1569 LEU A CA 1
ATOM 11294 C C . LEU A 1 1569 ? 75.202 -17.610 -114.586 1.00 82.62 1569 LEU A C 1
ATOM 11296 O O . LEU A 1 1569 ? 75.530 -18.427 -115.441 1.00 82.62 1569 LEU A O 1
ATOM 11300 N N . TRP A 1 1570 ? 76.080 -17.082 -113.756 1.00 80.38 1570 TRP A N 1
ATOM 11301 C CA . TRP A 1 1570 ? 77.451 -17.547 -113.663 1.00 80.38 1570 TRP A CA 1
ATOM 11302 C C . TRP A 1 1570 ? 77.838 -17.703 -112.202 1.00 80.38 1570 TRP A C 1
ATOM 11304 O O . TRP A 1 1570 ? 77.304 -17.023 -111.323 1.00 80.38 1570 TRP A O 1
ATOM 11314 N N . THR A 1 1571 ? 78.784 -18.597 -111.942 1.00 86.94 1571 THR A N 1
ATOM 11315 C CA . THR A 1 1571 ? 79.338 -18.796 -110.604 1.00 86.94 1571 THR A CA 1
ATOM 11316 C C . THR A 1 1571 ? 80.842 -18.973 -110.681 1.00 86.94 1571 THR A C 1
ATOM 11318 O O . THR A 1 1571 ? 81.317 -19.782 -111.469 1.00 86.94 1571 THR A O 1
ATOM 11321 N N . TYR A 1 1572 ? 81.586 -18.280 -109.834 1.00 85.56 1572 TYR A N 1
ATOM 11322 C CA . TYR A 1 1572 ? 82.989 -18.535 -109.542 1.00 85.56 1572 TYR A CA 1
ATOM 11323 C C . TYR A 1 1572 ? 83.100 -19.146 -108.156 1.00 85.56 1572 TYR A C 1
ATOM 11325 O O . TYR A 1 1572 ? 82.391 -18.761 -107.231 1.00 85.56 1572 TYR A O 1
ATOM 11333 N N . SER A 1 1573 ? 84.004 -20.097 -108.016 1.00 89.06 1573 SER A N 1
ATOM 11334 C CA . SER A 1 1573 ? 84.344 -20.688 -106.736 1.00 89.06 1573 SER A CA 1
ATOM 11335 C C . SER A 1 1573 ? 85.836 -20.956 -106.696 1.00 89.06 1573 SER A C 1
ATOM 11337 O O . SER A 1 1573 ? 86.397 -21.444 -107.675 1.00 89.06 1573 SER A O 1
ATOM 11339 N N . SER A 1 1574 ? 86.489 -20.651 -105.583 1.00 88.62 1574 SER A N 1
ATOM 11340 C CA . SER A 1 1574 ? 87.900 -20.964 -105.401 1.00 88.62 1574 SER A CA 1
ATOM 11341 C C . SER A 1 1574 ? 88.221 -21.391 -103.993 1.00 88.62 1574 SER A C 1
ATOM 11343 O O . SER A 1 1574 ? 87.573 -20.978 -103.032 1.00 88.62 1574 SER A O 1
ATOM 11345 N N . ILE A 1 1575 ? 89.288 -22.169 -103.894 1.00 91.19 1575 ILE A N 1
ATOM 11346 C CA . ILE A 1 1575 ? 89.844 -22.639 -102.641 1.00 91.19 1575 ILE A CA 1
ATOM 11347 C C . ILE A 1 1575 ? 91.354 -22.397 -102.658 1.00 91.19 1575 ILE A C 1
ATOM 11349 O O . ILE A 1 1575 ? 92.038 -22.800 -103.600 1.00 91.19 1575 ILE A O 1
ATOM 11353 N N . GLN A 1 1576 ? 91.863 -21.683 -101.657 1.00 91.69 1576 GLN A N 1
ATOM 11354 C CA . GLN A 1 1576 ? 93.265 -21.269 -101.554 1.00 91.69 1576 GLN A CA 1
ATOM 11355 C C . GLN A 1 1576 ? 93.838 -21.642 -100.196 1.00 91.69 1576 GLN A C 1
ATOM 11357 O O . GLN A 1 1576 ? 93.202 -21.426 -99.165 1.00 91.69 1576 GLN A O 1
ATOM 11362 N N . TYR A 1 1577 ? 95.075 -22.118 -100.216 1.00 92.00 1577 TYR A N 1
ATOM 11363 C CA . TYR A 1 1577 ? 95.938 -22.210 -99.052 1.00 92.00 1577 TYR A CA 1
ATOM 11364 C C . TYR A 1 1577 ? 96.961 -21.073 -99.090 1.00 92.00 1577 TYR A C 1
ATOM 11366 O O . TYR A 1 1577 ? 97.568 -20.837 -100.135 1.00 92.00 1577 TYR A O 1
ATOM 11374 N N . MET A 1 1578 ? 97.154 -20.390 -97.964 1.00 91.81 1578 MET A N 1
ATOM 11375 C CA . MET A 1 1578 ? 98.071 -19.264 -97.800 1.00 91.81 1578 MET A CA 1
ATOM 11376 C C . MET A 1 1578 ? 98.987 -19.493 -96.600 1.00 91.81 1578 MET A C 1
ATOM 11378 O O . MET A 1 1578 ? 98.553 -20.039 -95.590 1.00 91.81 1578 MET A O 1
ATOM 11382 N N . ASP A 1 1579 ? 100.228 -19.038 -96.698 1.00 90.88 1579 ASP A N 1
ATOM 11383 C CA . ASP A 1 1579 ? 101.219 -19.089 -95.619 1.00 90.88 1579 ASP A CA 1
ATOM 11384 C C . ASP A 1 1579 ? 101.841 -17.700 -95.441 1.00 90.88 1579 ASP A C 1
ATOM 11386 O O . ASP A 1 1579 ? 102.186 -17.062 -96.443 1.00 90.88 1579 ASP A O 1
ATOM 11390 N N . TYR A 1 1580 ? 101.930 -17.223 -94.195 1.00 91.56 1580 TYR A N 1
ATOM 11391 C CA . TYR A 1 1580 ? 102.357 -15.870 -93.840 1.00 91.56 1580 TYR A CA 1
ATOM 11392 C C . TYR A 1 1580 ? 103.360 -15.834 -92.689 1.00 91.56 1580 TYR A C 1
ATOM 11394 O O . TYR A 1 1580 ? 103.110 -16.369 -91.607 1.00 91.56 1580 TYR A O 1
ATOM 11402 N N . ASP A 1 1581 ? 104.395 -15.020 -92.856 1.00 90.25 1581 ASP A N 1
ATOM 11403 C CA . ASP A 1 1581 ? 105.352 -14.665 -91.813 1.00 90.25 1581 ASP A CA 1
ATOM 11404 C C . ASP A 1 1581 ? 105.127 -13.226 -91.338 1.00 90.25 1581 ASP A C 1
ATOM 11406 O O . ASP A 1 1581 ? 105.097 -12.289 -92.134 1.00 90.25 1581 ASP A O 1
ATOM 11410 N N . ASN A 1 1582 ? 104.976 -13.030 -90.022 1.00 88.69 1582 ASN A N 1
ATOM 11411 C CA . ASN A 1 1582 ? 104.628 -11.742 -89.421 1.00 88.69 1582 ASN A CA 1
ATOM 11412 C C . ASN A 1 1582 ? 105.597 -11.317 -88.308 1.00 88.69 1582 ASN A C 1
ATOM 11414 O O . ASN A 1 1582 ? 106.169 -12.146 -87.597 1.00 88.69 1582 ASN A O 1
ATOM 11418 N N . SER A 1 1583 ? 105.705 -10.004 -88.070 1.00 88.56 1583 SER A N 1
ATOM 11419 C CA . SER A 1 1583 ? 106.441 -9.443 -86.920 1.00 88.56 1583 SER A CA 1
ATOM 11420 C C . SER A 1 1583 ? 105.823 -8.153 -86.359 1.00 88.56 1583 SER A C 1
ATOM 11422 O O . SER A 1 1583 ? 105.211 -7.403 -87.117 1.00 88.56 1583 SER A O 1
ATOM 11424 N N . VAL A 1 1584 ? 105.984 -7.897 -85.046 1.00 87.19 1584 VAL A N 1
ATOM 11425 C CA . VAL A 1 1584 ? 105.631 -6.654 -84.318 1.00 87.19 1584 VAL A CA 1
ATOM 11426 C C . VAL A 1 1584 ? 106.723 -6.290 -83.296 1.00 87.19 1584 VAL A C 1
ATOM 11428 O O . VAL A 1 1584 ? 107.213 -7.159 -82.578 1.00 87.19 1584 VAL A O 1
ATOM 11431 N N . SER A 1 1585 ? 107.082 -5.008 -83.160 1.00 86.62 1585 SER A N 1
ATOM 11432 C CA . SER A 1 1585 ? 107.999 -4.525 -82.105 1.00 86.62 1585 SER A CA 1
ATOM 11433 C C . SER A 1 1585 ? 107.668 -3.120 -81.598 1.00 86.62 1585 SER A C 1
ATOM 11435 O O . SER A 1 1585 ? 107.211 -2.305 -82.396 1.00 86.62 1585 SER A O 1
ATOM 11437 N N . SER A 1 1586 ? 107.944 -2.807 -80.322 1.00 84.06 1586 SER A N 1
ATOM 11438 C CA . SER A 1 1586 ? 107.631 -1.510 -79.694 1.00 84.06 1586 SER A CA 1
ATOM 11439 C C . SER A 1 1586 ? 108.719 -0.936 -78.780 1.00 84.06 1586 SER A C 1
ATOM 11441 O O . SER A 1 1586 ? 109.643 -1.627 -78.354 1.00 84.06 1586 SER A O 1
ATOM 11443 N N . THR A 1 1587 ? 108.574 0.347 -78.434 1.00 78.00 1587 THR A N 1
ATOM 11444 C CA . THR A 1 1587 ? 109.434 1.055 -77.469 1.00 78.00 1587 THR A CA 1
ATOM 11445 C C . THR A 1 1587 ? 109.196 0.656 -76.009 1.00 78.00 1587 THR A C 1
ATOM 11447 O O . THR A 1 1587 ? 110.012 1.000 -75.163 1.00 78.00 1587 THR A O 1
ATOM 11450 N N . ASN A 1 1588 ? 108.122 -0.080 -75.704 1.00 70.44 1588 ASN A N 1
ATOM 11451 C CA . ASN A 1 1588 ? 107.840 -0.631 -74.370 1.00 70.44 1588 ASN A CA 1
ATOM 11452 C C . ASN A 1 1588 ? 108.485 -2.016 -74.176 1.00 70.44 1588 ASN A C 1
ATOM 11454 O O . ASN A 1 1588 ? 107.954 -2.856 -73.456 1.00 70.44 1588 ASN A O 1
ATOM 11458 N N . ASN A 1 1589 ? 109.601 -2.277 -74.869 1.00 70.00 1589 ASN A N 1
ATOM 11459 C CA . ASN A 1 1589 ? 110.316 -3.558 -74.885 1.00 70.00 1589 ASN A CA 1
ATOM 11460 C C . ASN A 1 1589 ? 109.469 -4.768 -75.323 1.00 70.00 1589 ASN A C 1
ATOM 11462 O O . ASN A 1 1589 ? 109.760 -5.902 -74.947 1.00 70.00 1589 ASN A O 1
ATOM 11466 N N . PHE A 1 1590 ? 108.446 -4.553 -76.153 1.00 77.56 1590 PHE A N 1
ATOM 11467 C CA . PHE A 1 1590 ? 107.649 -5.632 -76.734 1.00 77.56 1590 PHE A CA 1
ATOM 11468 C C . PHE A 1 1590 ? 108.201 -6.049 -78.108 1.00 77.56 1590 PHE A C 1
ATOM 11470 O O . PHE A 1 1590 ? 108.496 -5.189 -78.940 1.00 77.56 1590 PHE A O 1
ATOM 11477 N N . LYS A 1 1591 ? 108.324 -7.356 -78.380 1.00 77.88 1591 LYS A N 1
ATOM 11478 C CA . LYS A 1 1591 ? 108.733 -7.900 -79.688 1.00 77.88 1591 LYS A CA 1
ATOM 11479 C C . LYS A 1 1591 ? 108.119 -9.283 -79.922 1.00 77.88 1591 LYS A C 1
ATOM 11481 O O . LYS A 1 1591 ? 108.225 -10.141 -79.054 1.00 77.88 1591 LYS A O 1
ATOM 11486 N N . ALA A 1 1592 ? 107.546 -9.512 -81.101 1.00 79.00 1592 ALA A N 1
ATOM 11487 C CA . ALA A 1 1592 ? 106.915 -10.771 -81.487 1.00 79.00 1592 ALA A CA 1
ATOM 11488 C C . ALA A 1 1592 ? 107.147 -11.082 -82.975 1.00 79.00 1592 ALA A C 1
ATOM 11490 O O . ALA A 1 1592 ? 106.982 -10.200 -83.812 1.00 79.00 1592 ALA A O 1
ATOM 11491 N N . ASN A 1 1593 ? 107.477 -12.334 -83.296 1.00 81.31 1593 ASN A N 1
ATOM 11492 C CA . ASN A 1 1593 ? 107.474 -12.890 -84.654 1.00 81.31 1593 ASN A CA 1
ATOM 11493 C C . ASN A 1 1593 ? 106.518 -14.088 -84.661 1.00 81.31 1593 ASN A C 1
ATOM 11495 O O . ASN A 1 1593 ? 106.558 -14.879 -83.718 1.00 81.31 1593 ASN A O 1
ATOM 11499 N N . TYR A 1 1594 ? 105.665 -14.225 -85.674 1.00 81.44 1594 TYR A N 1
ATOM 11500 C CA . TYR A 1 1594 ? 104.639 -15.267 -85.699 1.00 81.44 1594 TYR A CA 1
ATOM 11501 C C . TYR A 1 1594 ? 104.261 -15.689 -87.123 1.00 81.44 1594 TYR A C 1
ATOM 11503 O O . TYR A 1 1594 ? 104.143 -14.851 -88.010 1.00 81.44 1594 TYR A O 1
ATOM 11511 N N . GLY A 1 1595 ? 104.054 -16.992 -87.323 1.00 83.06 1595 GLY A N 1
ATOM 11512 C CA . GLY A 1 1595 ? 103.561 -17.561 -88.579 1.00 83.06 1595 GLY A CA 1
ATOM 11513 C C . GLY A 1 1595 ? 102.043 -17.748 -88.555 1.00 83.06 1595 GLY A C 1
ATOM 11514 O O . GLY A 1 1595 ? 101.473 -18.069 -87.502 1.00 83.06 1595 GLY A O 1
ATOM 11515 N N . VAL A 1 1596 ? 101.386 -17.545 -89.695 1.00 84.94 1596 VAL A N 1
ATOM 11516 C CA . VAL A 1 1596 ? 99.934 -17.686 -89.868 1.00 84.94 1596 VAL A CA 1
ATOM 11517 C C . VAL A 1 1596 ? 99.653 -18.420 -91.168 1.00 84.94 1596 VAL A C 1
ATOM 11519 O O . VAL A 1 1596 ? 100.081 -17.982 -92.225 1.00 84.94 1596 VAL A O 1
ATOM 11522 N N . ASN A 1 1597 ? 98.869 -19.489 -91.102 1.00 85.62 1597 ASN A N 1
ATOM 11523 C CA . ASN A 1 1597 ? 98.360 -20.185 -92.276 1.00 85.62 1597 ASN A CA 1
ATOM 11524 C C . ASN A 1 1597 ? 96.907 -19.787 -92.516 1.00 85.62 1597 ASN A C 1
ATOM 11526 O O . ASN A 1 1597 ? 96.103 -19.773 -91.585 1.00 85.62 1597 ASN A O 1
ATOM 11530 N N . GLY A 1 1598 ? 96.552 -19.499 -93.758 1.00 85.44 1598 GLY A N 1
ATOM 11531 C CA . GLY A 1 1598 ? 95.205 -19.137 -94.166 1.00 85.44 1598 GLY A CA 1
ATOM 11532 C C . GLY A 1 1598 ? 94.579 -20.178 -95.083 1.00 85.44 1598 GLY A C 1
ATOM 11533 O O . GLY A 1 1598 ? 95.241 -20.740 -95.952 1.00 85.44 1598 GLY A O 1
ATOM 11534 N N . PHE A 1 1599 ? 93.279 -20.387 -94.938 1.00 87.12 1599 PHE A N 1
ATOM 11535 C CA . PHE A 1 1599 ? 92.457 -21.093 -95.904 1.00 87.12 1599 PHE A CA 1
ATOM 11536 C C . PHE A 1 1599 ? 91.349 -20.161 -96.379 1.00 87.12 1599 PHE A C 1
ATOM 11538 O O . PHE A 1 1599 ? 90.592 -19.643 -95.566 1.00 87.12 1599 PHE A O 1
ATOM 11545 N N . ARG A 1 1600 ? 91.240 -19.910 -97.683 1.00 89.50 1600 ARG A N 1
ATOM 11546 C CA . ARG A 1 1600 ? 90.187 -19.049 -98.240 1.00 89.50 1600 ARG A CA 1
ATOM 11547 C C . ARG A 1 1600 ? 89.292 -19.839 -99.171 1.00 89.50 1600 ARG A C 1
ATOM 11549 O O . ARG A 1 1600 ? 89.766 -20.423 -100.141 1.00 89.50 1600 ARG A O 1
ATOM 11556 N N . LEU A 1 1601 ? 87.998 -19.807 -98.877 1.00 86.75 1601 LEU A N 1
ATOM 11557 C CA . LEU A 1 1601 ? 86.928 -20.240 -99.756 1.00 86.75 1601 LEU A CA 1
ATOM 11558 C C . LEU A 1 1601 ? 86.225 -19.002 -100.310 1.00 86.75 1601 LEU A C 1
ATOM 11560 O O . LEU A 1 1601 ? 85.620 -18.234 -99.565 1.00 86.75 1601 LEU A O 1
ATOM 11564 N N . THR A 1 1602 ? 86.265 -18.838 -101.622 1.00 87.44 1602 THR A N 1
ATOM 11565 C CA . THR A 1 1602 ? 85.571 -17.754 -102.314 1.00 87.44 1602 THR A CA 1
ATOM 11566 C C . THR A 1 1602 ? 84.466 -18.341 -103.170 1.00 87.44 1602 THR A C 1
ATOM 11568 O O . THR A 1 1602 ? 84.665 -19.352 -103.837 1.00 87.44 1602 THR A O 1
ATOM 11571 N N . GLY A 1 1603 ? 83.304 -17.706 -103.155 1.00 84.12 1603 GLY A N 1
ATOM 11572 C CA . GLY A 1 1603 ? 82.175 -17.965 -104.025 1.00 84.12 1603 GLY A CA 1
ATOM 11573 C C . GLY A 1 1603 ? 81.640 -16.638 -104.542 1.00 84.12 1603 GLY A C 1
ATOM 11574 O O . GLY A 1 1603 ? 81.359 -15.733 -103.770 1.00 84.12 1603 GLY A O 1
ATOM 11575 N N . GLU A 1 1604 ? 81.479 -16.501 -105.844 1.00 83.94 1604 GLU A N 1
ATOM 11576 C CA . GLU A 1 1604 ? 80.832 -15.343 -106.448 1.00 83.94 1604 GLU A CA 1
ATOM 11577 C C . GLU A 1 1604 ? 79.745 -15.854 -107.381 1.00 83.94 1604 GLU A C 1
ATOM 11579 O O . GLU A 1 1604 ? 79.981 -16.762 -108.174 1.00 83.94 1604 GLU A O 1
ATOM 11584 N N . VAL A 1 1605 ? 78.544 -15.302 -107.281 1.00 80.81 1605 VAL A N 1
ATOM 11585 C CA . VAL A 1 1605 ? 77.424 -15.634 -108.161 1.00 80.81 1605 VAL A CA 1
ATOM 11586 C C . VAL A 1 1605 ? 76.869 -14.353 -108.734 1.00 80.81 1605 VAL A C 1
ATOM 11588 O O . VAL A 1 1605 ? 76.674 -13.377 -108.014 1.00 80.81 1605 VAL A O 1
ATOM 11591 N N . GLY A 1 1606 ? 76.579 -14.346 -110.021 1.00 81.69 1606 GLY A N 1
ATOM 11592 C CA . GLY A 1 1606 ? 75.908 -13.214 -110.626 1.00 81.69 1606 GLY A CA 1
ATOM 11593 C C . GLY A 1 1606 ? 75.065 -13.625 -111.802 1.00 81.69 1606 GLY A C 1
ATOM 11594 O O . GLY A 1 1606 ? 75.124 -14.752 -112.296 1.00 81.69 1606 GLY A O 1
ATOM 11595 N N . TYR A 1 1607 ? 74.227 -12.687 -112.209 1.00 78.19 1607 TYR A N 1
ATOM 11596 C CA . TYR A 1 1607 ? 73.325 -12.872 -113.321 1.00 78.19 1607 TYR A CA 1
ATOM 11597 C C . TYR A 1 1607 ? 73.499 -11.700 -114.259 1.00 78.19 1607 TYR A C 1
ATOM 11599 O O . TYR A 1 1607 ? 73.207 -10.561 -113.905 1.00 78.19 1607 TYR A O 1
ATOM 11607 N N . LEU A 1 1608 ? 73.974 -11.970 -115.463 1.00 75.00 1608 LEU A N 1
ATOM 11608 C CA . LEU A 1 1608 ? 74.127 -10.921 -116.447 1.00 75.00 1608 LEU A CA 1
ATOM 11609 C C . LEU A 1 1608 ? 72.797 -10.709 -117.174 1.00 75.00 1608 LEU A C 1
ATOM 11611 O O . LEU A 1 1608 ? 72.266 -11.640 -117.780 1.00 75.00 1608 LEU A O 1
ATOM 11615 N N . LYS A 1 1609 ? 72.266 -9.486 -117.122 1.00 72.62 1609 LYS A N 1
ATOM 11616 C CA . LYS A 1 1609 ? 70.997 -9.112 -117.749 1.00 72.62 1609 LYS A CA 1
ATOM 11617 C C . LYS A 1 1609 ? 71.186 -7.939 -118.701 1.00 72.62 1609 LYS A C 1
ATOM 11619 O O . LYS A 1 1609 ? 71.620 -6.869 -118.287 1.00 72.62 1609 LYS A O 1
ATOM 11624 N N . ASN A 1 1610 ? 70.814 -8.117 -119.964 1.00 70.25 1610 ASN A N 1
ATOM 11625 C CA . ASN A 1 1610 ? 70.665 -7.002 -120.893 1.00 70.25 1610 ASN A CA 1
ATOM 11626 C C . ASN A 1 1610 ? 69.464 -6.152 -120.431 1.00 70.25 1610 ASN A C 1
ATOM 11628 O O . ASN A 1 1610 ? 68.362 -6.678 -120.264 1.00 70.25 1610 ASN A O 1
ATOM 11632 N N . ILE A 1 1611 ? 69.676 -4.864 -120.158 1.00 68.88 1611 ILE A N 1
ATOM 11633 C CA . ILE A 1 1611 ? 68.626 -3.935 -119.697 1.00 68.88 1611 ILE A CA 1
ATOM 11634 C C . ILE A 1 1611 ? 68.112 -3.022 -120.815 1.00 68.88 1611 ILE A C 1
ATOM 11636 O O . ILE A 1 1611 ? 67.274 -2.155 -120.568 1.00 68.88 1611 ILE A O 1
ATOM 11640 N N . GLY A 1 1612 ? 68.572 -3.241 -122.043 1.00 61.28 1612 GLY A N 1
ATOM 11641 C CA . GLY A 1 1612 ? 68.170 -2.486 -123.217 1.00 61.28 1612 GLY A CA 1
ATOM 11642 C C . GLY A 1 1612 ? 69.267 -1.557 -123.719 1.00 61.28 1612 GLY A C 1
ATOM 11643 O O . GLY A 1 1612 ? 70.118 -1.069 -122.973 1.00 61.28 1612 GLY A O 1
ATOM 11644 N N . GLY A 1 1613 ? 69.236 -1.326 -125.025 1.00 60.03 1613 GLY A N 1
ATOM 11645 C CA . GLY A 1 1613 ? 70.210 -0.525 -125.745 1.00 60.03 1613 GLY A CA 1
ATOM 11646 C C . GLY A 1 1613 ? 69.605 0.689 -126.433 1.00 60.03 1613 GLY A C 1
ATOM 11647 O O . GLY A 1 1613 ? 68.467 0.671 -126.899 1.00 60.03 1613 GLY A O 1
ATOM 11648 N N . ILE A 1 1614 ? 70.407 1.744 -126.546 1.00 51.53 1614 ILE A N 1
ATOM 11649 C CA . ILE A 1 1614 ? 70.224 2.798 -127.545 1.00 51.53 1614 ILE A CA 1
ATOM 11650 C C . ILE A 1 1614 ? 71.190 2.420 -128.663 1.00 51.53 1614 ILE A C 1
ATOM 11652 O O . ILE A 1 1614 ? 72.401 2.531 -128.460 1.00 51.53 1614 ILE A O 1
ATOM 11656 N N . GLN A 1 1615 ? 70.693 1.933 -129.808 1.00 52.12 1615 GLN A N 1
ATOM 11657 C CA . GLN A 1 1615 ? 71.567 1.535 -130.921 1.00 52.12 1615 GLN A CA 1
ATOM 11658 C C . GLN A 1 1615 ? 72.577 2.661 -131.240 1.00 52.12 1615 GLN A C 1
ATOM 11660 O O . GLN A 1 1615 ? 72.168 3.815 -131.384 1.00 52.12 1615 GLN A O 1
ATOM 11665 N N . PRO A 1 1616 ? 73.892 2.360 -131.310 1.00 46.28 1616 PRO A N 1
ATOM 11666 C CA . PRO A 1 1616 ? 74.489 1.035 -131.508 1.00 46.28 1616 PRO A CA 1
ATOM 11667 C C . PRO A 1 1616 ? 74.951 0.326 -130.214 1.00 46.28 1616 PRO A C 1
ATOM 11669 O O . PRO A 1 1616 ? 75.756 -0.595 -130.282 1.00 46.28 1616 PRO A O 1
ATOM 11672 N N . SER A 1 1617 ? 74.502 0.759 -129.035 1.00 53.44 1617 SER A N 1
ATOM 11673 C CA . SER A 1 1617 ? 74.995 0.280 -127.735 1.00 53.44 1617 SER A CA 1
ATOM 11674 C C . SER A 1 1617 ? 73.912 -0.377 -126.884 1.00 53.44 1617 SER A C 1
ATOM 11676 O O . SER A 1 1617 ? 72.937 0.280 -126.531 1.00 53.44 1617 SER A O 1
ATOM 11678 N N . ASP A 1 1618 ? 74.145 -1.629 -126.494 1.00 56.44 1618 ASP A N 1
ATOM 11679 C CA . ASP A 1 1618 ? 73.379 -2.342 -125.470 1.00 56.44 1618 ASP A CA 1
ATOM 11680 C C . ASP A 1 1618 ? 73.984 -2.111 -124.088 1.00 56.44 1618 ASP A C 1
ATOM 11682 O O . ASP A 1 1618 ? 75.203 -2.204 -123.924 1.00 56.44 1618 ASP A O 1
ATOM 11686 N N . PHE A 1 1619 ? 73.131 -1.828 -123.103 1.00 62.22 1619 PHE A N 1
ATOM 11687 C CA . PHE A 1 1619 ? 73.526 -1.757 -121.704 1.00 62.22 1619 PHE A CA 1
ATOM 11688 C C . PHE A 1 1619 ? 73.163 -3.060 -121.008 1.00 62.22 1619 PHE A C 1
ATOM 11690 O O . PHE A 1 1619 ? 72.052 -3.574 -121.126 1.00 62.22 1619 PHE A O 1
ATOM 11697 N N . TYR A 1 1620 ? 74.103 -3.570 -120.230 1.00 61.97 1620 TYR A N 1
ATOM 11698 C CA . TYR A 1 1620 ? 73.887 -4.718 -119.368 1.00 61.97 1620 TYR A CA 1
ATOM 11699 C C . TYR A 1 1620 ? 73.978 -4.249 -117.931 1.00 61.97 1620 TYR A C 1
ATOM 11701 O O . TYR A 1 1620 ? 74.648 -3.259 -117.646 1.00 61.97 1620 TYR A O 1
ATOM 11709 N N . VAL A 1 1621 ? 73.279 -4.950 -117.053 1.00 69.88 1621 VAL A N 1
ATOM 11710 C CA . VAL A 1 1621 ? 73.454 -4.854 -115.611 1.00 69.88 1621 VAL A CA 1
ATOM 11711 C C . VAL A 1 1621 ? 73.736 -6.249 -115.103 1.00 69.88 1621 VAL A C 1
ATOM 11713 O O . VAL A 1 1621 ? 73.116 -7.231 -115.515 1.00 69.88 1621 VAL A O 1
ATOM 11716 N N . GLU A 1 1622 ? 74.694 -6.317 -114.199 1.00 68.25 1622 GLU A N 1
ATOM 11717 C CA . GLU A 1 1622 ? 75.122 -7.545 -113.569 1.00 68.25 1622 GLU A CA 1
ATOM 11718 C C . GLU A 1 1622 ? 74.957 -7.421 -112.058 1.00 68.25 1622 GLU A C 1
ATOM 11720 O O . GLU A 1 1622 ? 75.893 -7.020 -111.360 1.00 68.25 1622 GLU A O 1
ATOM 11725 N N . PRO A 1 1623 ? 73.767 -7.739 -111.523 1.00 76.19 1623 PRO A N 1
ATOM 11726 C CA . PRO A 1 1623 ? 73.670 -8.047 -110.113 1.00 76.19 1623 PRO A CA 1
ATOM 11727 C C . PRO A 1 1623 ? 74.555 -9.254 -109.809 1.00 76.19 1623 PRO A C 1
ATOM 11729 O O . PRO A 1 1623 ? 74.439 -10.315 -110.434 1.00 76.19 1623 PRO A O 1
ATOM 11732 N N . LYS A 1 1624 ? 75.418 -9.094 -108.815 1.00 73.12 1624 LYS A N 1
ATOM 11733 C CA . LYS A 1 1624 ? 76.266 -10.164 -108.324 1.00 73.12 1624 LYS A CA 1
ATOM 11734 C C . LYS A 1 1624 ? 76.487 -10.087 -106.831 1.00 73.12 1624 LYS A C 1
ATOM 11736 O O . LYS A 1 1624 ? 76.355 -9.044 -106.199 1.00 73.12 1624 LYS A O 1
ATOM 11741 N N . LEU A 1 1625 ? 76.840 -11.227 -106.279 1.00 77.69 1625 LEU A N 1
ATOM 11742 C CA . LEU A 1 1625 ? 77.125 -11.425 -104.882 1.00 77.69 1625 LEU A CA 1
ATOM 11743 C C . LEU A 1 1625 ? 78.470 -12.127 -104.785 1.00 77.69 1625 LEU A C 1
ATOM 11745 O O . LEU A 1 1625 ? 78.604 -13.272 -105.213 1.00 77.69 1625 LEU A O 1
ATOM 11749 N N . TYR A 1 1626 ? 79.450 -11.431 -104.229 1.00 76.44 1626 TYR A N 1
ATOM 11750 C CA . TYR A 1 1626 ? 80.737 -11.990 -103.854 1.00 76.44 1626 TYR A CA 1
ATOM 11751 C C . TYR A 1 1626 ? 80.701 -12.380 -102.383 1.00 76.44 1626 TYR A C 1
ATOM 11753 O O . TYR A 1 1626 ? 80.277 -11.596 -101.540 1.00 76.44 1626 TYR A O 1
ATOM 11761 N N . LEU A 1 1627 ? 81.147 -13.590 -102.090 1.00 79.75 1627 LEU A N 1
ATOM 11762 C CA . LEU A 1 1627 ? 81.269 -14.169 -100.767 1.00 79.75 1627 LEU A CA 1
ATOM 11763 C C . LEU A 1 1627 ? 82.687 -14.732 -100.645 1.00 79.75 1627 LEU A C 1
ATOM 11765 O O . LEU A 1 1627 ? 83.048 -15.654 -101.363 1.00 79.75 1627 LEU A O 1
ATOM 11769 N N . SER A 1 1628 ? 83.499 -14.230 -99.725 1.00 81.12 1628 SER A N 1
ATOM 11770 C CA . SER A 1 1628 ? 84.812 -14.808 -99.422 1.00 81.12 1628 SER A CA 1
ATOM 11771 C C . SER A 1 1628 ? 84.914 -15.087 -97.945 1.00 81.12 1628 SER A C 1
ATOM 11773 O O . SER A 1 1628 ? 84.952 -14.156 -97.147 1.00 81.12 1628 SER A O 1
ATOM 11775 N N . HIS A 1 1629 ? 85.024 -16.357 -97.598 1.00 84.75 1629 HIS A N 1
ATOM 11776 C CA . HIS A 1 1629 ? 85.328 -16.809 -96.259 1.00 84.75 1629 HIS A CA 1
ATOM 11777 C C . HIS A 1 1629 ? 86.816 -17.142 -96.163 1.00 84.75 1629 HIS A C 1
ATOM 11779 O O . HIS A 1 1629 ? 87.295 -18.062 -96.817 1.00 84.75 1629 HIS A O 1
ATOM 11785 N N . THR A 1 1630 ? 87.564 -16.385 -95.368 1.00 80.25 1630 THR A N 1
ATOM 11786 C CA . THR A 1 1630 ? 88.961 -16.691 -95.033 1.00 80.25 1630 THR A CA 1
ATOM 11787 C C . THR A 1 1630 ? 89.012 -17.177 -93.606 1.00 80.25 1630 THR A C 1
ATOM 11789 O O . THR A 1 1630 ? 88.539 -16.456 -92.741 1.00 80.25 1630 THR A O 1
ATOM 11792 N N . GLU A 1 1631 ? 89.617 -18.329 -93.360 1.00 80.88 1631 GLU A N 1
ATOM 11793 C CA . GLU A 1 1631 ? 90.012 -18.799 -92.040 1.00 80.88 1631 GLU A CA 1
ATOM 11794 C C . GLU A 1 1631 ? 91.523 -18.616 -91.873 1.00 80.88 1631 GLU A C 1
ATOM 11796 O O . GLU A 1 1631 ? 92.304 -19.103 -92.684 1.00 80.88 1631 GLU A O 1
ATOM 11801 N N . LEU A 1 1632 ? 91.948 -17.900 -90.837 1.00 76.56 1632 LEU A N 1
ATOM 11802 C CA . LEU A 1 1632 ? 93.341 -17.780 -90.424 1.00 76.56 1632 LEU A CA 1
ATOM 11803 C C . LEU A 1 1632 ? 93.582 -18.682 -89.214 1.00 76.56 1632 LEU A C 1
ATOM 11805 O O . LEU A 1 1632 ? 92.837 -18.669 -88.234 1.00 76.56 1632 LEU A O 1
ATOM 11809 N N . SER A 1 1633 ? 94.660 -19.451 -89.275 1.00 75.56 1633 SER A N 1
ATOM 11810 C CA . SER A 1 1633 ? 95.076 -20.406 -88.257 1.00 75.56 1633 SER A CA 1
ATOM 11811 C C . SER A 1 1633 ? 96.553 -20.204 -87.916 1.00 75.56 1633 SER A C 1
ATOM 11813 O O . SER A 1 1633 ? 97.404 -20.127 -88.798 1.00 75.56 1633 SER A O 1
ATOM 11815 N N . GLY A 1 1634 ? 96.874 -20.108 -86.625 1.00 71.88 1634 GLY A N 1
ATOM 11816 C CA . GLY A 1 1634 ? 98.246 -19.916 -86.140 1.00 71.88 1634 GLY A CA 1
ATOM 11817 C C . GLY A 1 1634 ? 98.402 -18.697 -85.232 1.00 71.88 1634 GLY A C 1
ATOM 11818 O O . GLY A 1 1634 ? 97.456 -18.307 -84.552 1.00 71.88 1634 GLY A O 1
ATOM 11819 N N . GLY A 1 1635 ? 99.618 -18.128 -85.214 1.00 67.12 1635 GLY A N 1
ATOM 11820 C CA . GLY A 1 1635 ? 100.029 -16.817 -84.669 1.00 67.12 1635 GLY A CA 1
ATOM 11821 C C . GLY A 1 1635 ? 99.419 -16.294 -83.368 1.00 67.12 1635 GLY A C 1
ATOM 11822 O O . GLY A 1 1635 ? 99.330 -15.086 -83.173 1.00 67.12 1635 GLY A O 1
ATOM 11823 N N . VAL A 1 1636 ? 99.064 -17.177 -82.445 1.00 65.19 1636 VAL A N 1
ATOM 11824 C CA . VAL A 1 1636 ? 98.788 -16.794 -81.061 1.00 65.19 1636 VAL A CA 1
ATOM 11825 C C . VAL A 1 1636 ? 100.055 -16.179 -80.461 1.00 65.19 1636 VAL A C 1
ATOM 11827 O O . VAL A 1 1636 ? 101.073 -16.860 -80.346 1.00 65.19 1636 VAL A O 1
ATOM 11830 N N . VAL A 1 1637 ? 99.987 -14.907 -80.064 1.00 65.94 1637 VAL A N 1
ATOM 11831 C CA . VAL A 1 1637 ? 101.075 -14.210 -79.359 1.00 65.94 1637 VAL A CA 1
ATOM 11832 C C . VAL A 1 1637 ? 100.648 -13.950 -77.922 1.00 65.94 1637 VAL A C 1
ATOM 11834 O O . VAL A 1 1637 ? 99.489 -13.641 -77.673 1.00 65.94 1637 VAL A O 1
ATOM 11837 N N . GLU A 1 1638 ? 101.564 -14.066 -76.971 1.00 64.19 1638 GLU A N 1
ATOM 11838 C CA . GLU A 1 1638 ? 101.312 -13.676 -75.583 1.00 64.19 1638 GLU A CA 1
ATOM 11839 C C . GLU A 1 1638 ? 101.729 -12.214 -75.357 1.00 64.19 1638 GLU A C 1
ATOM 11841 O O . GLU A 1 1638 ? 102.788 -11.775 -75.814 1.00 64.19 1638 GLU A O 1
ATOM 11846 N N . ASP A 1 1639 ? 100.880 -11.440 -74.682 1.00 61.41 1639 ASP A N 1
ATOM 11847 C CA . ASP A 1 1639 ? 101.219 -10.109 -74.187 1.00 61.41 1639 ASP A CA 1
ATOM 11848 C C . ASP A 1 1639 ? 102.111 -10.185 -72.927 1.00 61.41 1639 ASP A C 1
ATOM 11850 O O . ASP A 1 1639 ? 102.443 -11.260 -72.427 1.00 61.41 1639 ASP A O 1
ATOM 11854 N N . LEU A 1 1640 ? 102.499 -9.028 -72.380 1.00 61.88 1640 LEU A N 1
ATOM 11855 C CA . LEU A 1 1640 ? 103.354 -8.948 -71.182 1.00 61.88 1640 LEU A CA 1
ATOM 11856 C C . LEU A 1 1640 ? 102.710 -9.520 -69.902 1.00 61.88 1640 LEU A C 1
ATOM 11858 O O . LEU A 1 1640 ? 103.413 -9.761 -68.926 1.00 61.88 1640 LEU A O 1
ATOM 11862 N N . GLN A 1 1641 ? 101.392 -9.706 -69.884 1.00 58.44 1641 GLN A N 1
ATOM 11863 C CA . GLN A 1 1641 ? 100.604 -10.216 -68.759 1.00 58.44 1641 GLN A CA 1
ATOM 11864 C C . GLN A 1 1641 ? 100.102 -11.652 -69.017 1.00 58.44 1641 GLN A C 1
ATOM 11866 O O . GLN A 1 1641 ? 99.298 -12.168 -68.237 1.00 58.44 1641 GLN A O 1
ATOM 11871 N N . GLY A 1 1642 ? 100.577 -12.309 -70.088 1.00 56.34 1642 GLY A N 1
ATOM 11872 C CA . GLY A 1 1642 ? 100.191 -13.666 -70.496 1.00 56.34 1642 GLY A CA 1
ATOM 11873 C C . GLY A 1 1642 ? 98.861 -13.749 -71.259 1.00 56.34 1642 GLY A C 1
ATOM 11874 O O . GLY A 1 1642 ? 98.340 -14.841 -71.492 1.00 56.34 1642 GLY A O 1
ATOM 11875 N N . GLY A 1 1643 ? 98.275 -12.614 -71.641 1.00 56.69 1643 GLY A N 1
ATOM 11876 C CA . GLY A 1 1643 ? 97.074 -12.538 -72.461 1.00 56.69 1643 GLY A CA 1
ATOM 11877 C C . GLY A 1 1643 ? 97.354 -12.955 -73.903 1.00 56.69 1643 GLY A C 1
ATOM 11878 O O . GLY A 1 1643 ? 98.317 -12.509 -74.517 1.00 56.69 1643 GLY A O 1
ATOM 11879 N N . LYS A 1 1644 ? 96.498 -13.804 -74.478 1.00 60.62 1644 LYS A N 1
ATOM 11880 C CA . LYS A 1 1644 ? 96.616 -14.189 -75.888 1.00 60.62 1644 LYS A CA 1
ATOM 11881 C C . LYS A 1 1644 ? 96.108 -13.067 -76.788 1.00 60.62 1644 LYS A C 1
ATOM 11883 O O . LYS A 1 1644 ? 94.918 -12.749 -76.824 1.00 60.62 1644 LYS A O 1
ATOM 11888 N N . ILE A 1 1645 ? 97.020 -12.493 -77.550 1.00 59.12 1645 ILE A N 1
ATOM 11889 C CA . ILE A 1 1645 ? 96.734 -11.660 -78.704 1.00 59.12 1645 ILE A CA 1
ATOM 11890 C C . ILE A 1 1645 ? 96.322 -12.623 -79.818 1.00 59.12 1645 ILE A C 1
ATOM 11892 O O . ILE A 1 1645 ? 97.129 -13.394 -80.335 1.00 59.12 1645 ILE A O 1
ATOM 11896 N N . THR A 1 1646 ? 95.030 -12.624 -80.122 1.00 55.28 1646 THR A N 1
ATOM 11897 C CA . THR A 1 1646 ? 94.426 -13.421 -81.187 1.00 55.28 1646 THR A CA 1
ATOM 11898 C C . THR A 1 1646 ? 93.835 -12.485 -82.221 1.00 55.28 1646 THR A C 1
ATOM 11900 O O . THR A 1 1646 ? 93.094 -11.571 -81.897 1.00 55.28 1646 THR A O 1
ATOM 11903 N N . TYR A 1 1647 ? 94.186 -12.680 -83.477 1.00 58.59 1647 TYR A N 1
ATOM 11904 C CA . TYR A 1 1647 ? 93.544 -12.000 -84.595 1.00 58.59 1647 TYR A CA 1
ATOM 11905 C C . TYR A 1 1647 ? 92.285 -12.785 -85.000 1.00 58.59 1647 TYR A C 1
ATOM 11907 O O . TYR A 1 1647 ? 92.063 -13.891 -84.503 1.00 58.59 1647 TYR A O 1
ATOM 11915 N N . PRO A 1 1648 ? 91.413 -12.228 -85.853 1.00 54.88 1648 PRO A N 1
ATOM 11916 C CA . PRO A 1 1648 ? 90.248 -12.955 -86.339 1.00 54.88 1648 PRO A CA 1
ATOM 11917 C C . PRO A 1 1648 ? 90.660 -14.275 -86.974 1.00 54.88 1648 PRO A C 1
ATOM 11919 O O . PRO A 1 1648 ? 91.390 -14.294 -87.963 1.00 54.88 1648 PRO A O 1
ATOM 11922 N N . ASN A 1 1649 ? 90.132 -15.365 -86.424 1.00 59.94 1649 ASN A N 1
ATOM 11923 C CA . ASN A 1 1649 ? 90.302 -16.693 -87.001 1.00 59.94 1649 ASN A CA 1
ATOM 11924 C C . ASN A 1 1649 ? 89.562 -16.818 -88.325 1.00 59.94 1649 ASN A C 1
ATOM 11926 O O . ASN A 1 1649 ? 89.839 -17.732 -89.085 1.00 59.94 1649 ASN A O 1
ATOM 11930 N N . SER A 1 1650 ? 88.599 -15.938 -88.588 1.00 65.62 1650 SER A N 1
ATOM 11931 C CA . SER A 1 1650 ? 87.847 -15.964 -89.824 1.00 65.62 1650 SER A CA 1
ATOM 11932 C C . SER A 1 1650 ? 87.243 -14.611 -90.175 1.00 65.62 1650 SER A C 1
ATOM 11934 O O . SER A 1 1650 ? 86.807 -13.844 -89.314 1.00 65.62 1650 SER A O 1
ATOM 11936 N N . LEU A 1 1651 ? 87.196 -14.324 -91.468 1.00 66.00 1651 LEU A N 1
ATOM 11937 C CA . LEU A 1 1651 ? 86.538 -13.165 -92.048 1.00 66.00 1651 LEU A CA 1
ATOM 11938 C C . LEU A 1 1651 ? 85.666 -13.648 -93.201 1.00 66.00 1651 LEU A C 1
ATOM 11940 O O . LEU A 1 1651 ? 86.182 -14.254 -94.137 1.00 66.00 1651 LEU A O 1
ATOM 11944 N N . THR A 1 1652 ? 84.372 -13.329 -93.161 1.00 69.94 1652 THR A N 1
ATOM 11945 C CA . THR A 1 1652 ? 83.512 -13.427 -94.340 1.00 69.94 1652 THR A CA 1
ATOM 11946 C C . THR A 1 1652 ? 83.322 -12.042 -94.932 1.00 69.94 1652 THR A C 1
ATOM 11948 O O . THR A 1 1652 ? 82.836 -11.123 -94.285 1.00 69.94 1652 THR A O 1
ATOM 11951 N N . ILE A 1 1653 ? 83.680 -11.873 -96.189 1.00 65.69 1653 ILE A N 1
ATOM 11952 C CA . ILE A 1 1653 ? 83.358 -10.677 -96.954 1.00 65.69 1653 ILE A CA 1
ATOM 11953 C C . ILE A 1 1653 ? 82.163 -11.019 -97.825 1.00 65.69 1653 ILE A C 1
ATOM 11955 O O . ILE A 1 1653 ? 82.233 -11.979 -98.585 1.00 65.69 1653 ILE A O 1
ATOM 11959 N N . ILE A 1 1654 ? 81.081 -10.254 -97.704 1.00 65.19 1654 ILE A N 1
ATOM 11960 C CA . ILE A 1 1654 ? 79.932 -10.306 -98.602 1.00 65.19 1654 ILE A CA 1
ATOM 11961 C C . ILE A 1 1654 ? 79.840 -8.970 -99.316 1.00 65.19 1654 ILE A C 1
ATOM 11963 O O . ILE A 1 1654 ? 79.414 -7.980 -98.734 1.00 65.19 1654 ILE A O 1
ATOM 11967 N N . GLU A 1 1655 ? 80.219 -8.932 -100.583 1.00 63.81 1655 GLU A N 1
ATOM 11968 C CA . GLU A 1 1655 ? 80.040 -7.750 -101.418 1.00 63.81 1655 GLU A CA 1
ATOM 11969 C C . GLU A 1 1655 ? 78.885 -7.992 -102.398 1.00 63.81 1655 GLU A C 1
ATOM 11971 O O . GLU A 1 1655 ? 79.049 -8.707 -103.390 1.00 63.81 1655 GLU A O 1
ATOM 11976 N N . PRO A 1 1656 ? 77.697 -7.416 -102.156 1.00 62.28 1656 PRO A N 1
ATOM 11977 C CA . PRO A 1 1656 ? 76.687 -7.288 -103.192 1.00 62.28 1656 PRO A CA 1
ATOM 11978 C C . PRO A 1 1656 ? 77.154 -6.229 -104.196 1.00 62.28 1656 PRO A C 1
ATOM 11980 O O . PRO A 1 1656 ? 77.186 -5.048 -103.884 1.00 62.28 1656 PRO A O 1
ATOM 11983 N N . GLY A 1 1657 ? 77.527 -6.626 -105.406 1.00 60.47 1657 GLY A N 1
ATOM 11984 C CA . GLY A 1 1657 ? 77.786 -5.705 -106.511 1.00 60.47 1657 GLY A CA 1
ATOM 11985 C C . GLY A 1 1657 ? 76.511 -5.503 -107.323 1.00 60.47 1657 GLY A C 1
ATOM 11986 O O . GLY A 1 1657 ? 75.916 -6.475 -107.780 1.00 60.47 1657 GLY A O 1
ATOM 11987 N N . VAL A 1 1658 ? 76.062 -4.257 -107.495 1.00 54.38 1658 VAL A N 1
ATOM 11988 C CA . VAL A 1 1658 ? 74.734 -3.992 -108.089 1.00 54.38 1658 VAL A CA 1
ATOM 11989 C C . VAL A 1 1658 ? 74.800 -3.462 -109.523 1.00 54.38 1658 VAL A C 1
ATOM 11991 O O . VAL A 1 1658 ? 73.880 -3.703 -110.299 1.00 54.38 1658 VAL A O 1
ATOM 11994 N N . PHE A 1 1659 ? 75.871 -2.768 -109.915 1.00 50.50 1659 PHE A N 1
ATOM 11995 C CA . PHE A 1 1659 ? 75.940 -2.131 -111.228 1.00 50.50 1659 PHE A CA 1
ATOM 11996 C C . PHE A 1 1659 ? 77.281 -2.352 -111.911 1.00 50.50 1659 PHE A C 1
ATOM 11998 O O . PHE A 1 1659 ? 78.333 -1.884 -111.494 1.00 50.50 1659 PHE A O 1
ATOM 12005 N N . PHE A 1 1660 ? 77.209 -3.024 -113.042 1.00 49.66 1660 PHE A N 1
ATOM 12006 C CA . PHE A 1 1660 ? 78.236 -3.010 -114.058 1.00 49.66 1660 PHE A CA 1
ATOM 12007 C C . PHE A 1 1660 ? 77.514 -2.608 -115.330 1.00 49.66 1660 PHE A C 1
ATOM 12009 O O . PHE A 1 1660 ? 76.574 -3.297 -115.708 1.00 49.66 1660 PHE A O 1
ATOM 12016 N N . SER A 1 1661 ? 77.889 -1.479 -115.927 1.00 50.19 1661 SER A N 1
ATOM 12017 C CA . SER A 1 1661 ? 77.364 -1.056 -117.221 1.00 50.19 1661 SER A CA 1
ATOM 12018 C C . SER A 1 1661 ? 78.503 -1.084 -118.212 1.00 50.19 1661 SER A C 1
ATOM 12020 O O . SER A 1 1661 ? 79.576 -0.549 -117.942 1.00 50.19 1661 SER A O 1
ATOM 12022 N N . TYR A 1 1662 ? 78.268 -1.677 -119.368 1.00 50.50 1662 TYR A N 1
ATOM 12023 C CA . TYR A 1 1662 ? 79.268 -1.701 -120.411 1.00 50.50 1662 TYR A CA 1
ATOM 12024 C C . TYR A 1 1662 ? 78.719 -1.166 -121.703 1.00 50.50 1662 TYR A C 1
ATOM 12026 O O . TYR A 1 1662 ? 77.525 -1.245 -121.976 1.00 50.50 1662 TYR A O 1
ATOM 12034 N N . ARG A 1 1663 ? 79.631 -0.634 -122.507 1.00 48.03 1663 ARG A N 1
ATOM 12035 C CA . ARG A 1 1663 ? 79.341 -0.141 -123.836 1.00 48.03 1663 ARG A CA 1
ATOM 12036 C C . ARG A 1 1663 ? 80.285 -0.820 -124.807 1.00 48.03 1663 ARG A C 1
ATOM 12038 O O . ARG A 1 1663 ? 81.499 -0.709 -124.698 1.00 48.03 1663 ARG A O 1
ATOM 12045 N N . LYS A 1 1664 ? 79.719 -1.507 -125.787 1.00 48.12 1664 LYS A N 1
ATOM 12046 C CA . LYS A 1 1664 ? 80.472 -2.033 -126.922 1.00 48.12 1664 LYS A CA 1
ATOM 12047 C C . LYS A 1 1664 ? 80.756 -0.873 -127.889 1.00 48.12 1664 LYS A C 1
ATOM 12049 O O . LYS A 1 1664 ? 79.815 -0.243 -128.364 1.00 48.12 1664 LYS A O 1
ATOM 12054 N N . THR A 1 1665 ? 82.022 -0.528 -128.127 1.00 48.75 1665 THR A N 1
ATOM 12055 C CA . THR A 1 1665 ? 82.392 0.729 -128.815 1.00 48.75 1665 THR A CA 1
ATOM 12056 C C . THR A 1 1665 ? 82.764 0.589 -130.289 1.00 48.75 1665 THR A C 1
ATOM 12058 O O . THR A 1 1665 ? 82.634 1.570 -131.018 1.00 48.75 1665 THR A O 1
ATOM 12061 N N . HIS A 1 1666 ? 83.176 -0.585 -130.770 1.00 42.38 1666 HIS A N 1
ATOM 12062 C CA . HIS A 1 1666 ? 83.498 -0.758 -132.187 1.00 42.38 1666 HIS A CA 1
ATOM 12063 C C . HIS A 1 1666 ? 83.522 -2.232 -132.597 1.00 42.38 1666 HIS A C 1
ATOM 12065 O O . HIS A 1 1666 ? 83.958 -3.082 -131.826 1.00 42.38 1666 HIS A O 1
ATOM 12071 N N . GLU A 1 1667 ? 83.067 -2.520 -133.814 1.00 43.38 1667 GLU A N 1
ATOM 12072 C CA . GLU A 1 1667 ? 83.179 -3.826 -134.455 1.00 43.38 1667 GLU A CA 1
ATOM 12073 C C . GLU A 1 1667 ? 83.613 -3.586 -135.904 1.00 43.38 1667 GLU A C 1
ATOM 12075 O O . GLU A 1 1667 ? 82.871 -3.001 -136.695 1.00 43.38 1667 GLU A O 1
ATOM 12080 N N . SER A 1 1668 ? 84.854 -3.951 -136.228 1.00 43.06 1668 SER A N 1
ATOM 12081 C CA . SER A 1 1668 ? 85.379 -3.839 -137.592 1.00 43.06 1668 SER A CA 1
ATOM 12082 C C . SER A 1 1668 ? 84.672 -4.846 -138.511 1.00 43.06 1668 SER A C 1
ATOM 12084 O O . SER A 1 1668 ? 84.568 -6.025 -138.178 1.00 43.06 1668 SER A O 1
ATOM 12086 N N . THR A 1 1669 ? 84.177 -4.382 -139.664 1.00 45.09 1669 THR A N 1
ATOM 12087 C CA . THR A 1 1669 ? 83.376 -5.157 -140.639 1.00 45.09 1669 THR A CA 1
ATOM 12088 C C . THR A 1 1669 ? 84.203 -5.808 -141.756 1.00 45.09 1669 THR A C 1
ATOM 12090 O O . THR A 1 1669 ? 83.646 -6.261 -142.756 1.00 45.09 1669 THR A O 1
ATOM 12093 N N . SER A 1 1670 ? 85.530 -5.900 -141.621 1.00 44.88 1670 SER A N 1
ATOM 12094 C CA . SER A 1 1670 ? 86.353 -6.584 -142.623 1.00 44.88 1670 SER A CA 1
ATOM 12095 C C . SER A 1 1670 ? 86.331 -8.104 -142.414 1.00 44.88 1670 SER A C 1
ATOM 12097 O O . SER A 1 1670 ? 86.945 -8.616 -141.482 1.00 44.88 1670 SER A O 1
ATOM 12099 N N . ASN A 1 1671 ? 85.661 -8.823 -143.317 1.00 45.69 1671 ASN A N 1
ATOM 12100 C CA . ASN A 1 1671 ? 85.712 -10.289 -143.427 1.00 45.69 1671 ASN A CA 1
ATOM 12101 C C . ASN A 1 1671 ? 87.030 -10.819 -144.028 1.00 45.69 1671 ASN A C 1
ATOM 12103 O O . ASN A 1 1671 ? 87.160 -12.021 -144.246 1.00 45.69 1671 ASN A O 1
ATOM 12107 N N . ASP A 1 1672 ? 87.998 -9.942 -144.287 1.00 43.09 1672 ASP A N 1
ATOM 12108 C CA . ASP A 1 1672 ? 89.334 -10.337 -144.715 1.00 43.09 1672 ASP A CA 1
ATOM 12109 C C . ASP A 1 1672 ? 90.195 -10.669 -143.493 1.00 43.09 1672 ASP A C 1
ATOM 12111 O O . ASP A 1 1672 ? 90.079 -10.019 -142.455 1.00 43.09 1672 ASP A O 1
ATOM 12115 N N . GLU A 1 1673 ? 91.038 -11.695 -143.633 1.00 42.34 1673 GLU A N 1
ATOM 12116 C CA . GLU A 1 1673 ? 91.916 -12.332 -142.637 1.00 42.34 1673 GLU A CA 1
ATOM 12117 C C . GLU A 1 1673 ? 92.959 -11.392 -141.983 1.00 42.34 1673 GLU A C 1
ATOM 12119 O O . GLU A 1 1673 ? 94.159 -11.675 -141.947 1.00 42.34 1673 GLU A O 1
ATOM 12124 N N . ALA A 1 1674 ? 92.538 -10.255 -141.435 1.00 40.75 1674 ALA A N 1
ATOM 12125 C CA . ALA A 1 1674 ? 93.390 -9.398 -140.635 1.00 40.75 1674 ALA A CA 1
ATOM 12126 C C . ALA A 1 1674 ? 93.738 -10.110 -139.318 1.00 40.75 1674 ALA A C 1
ATOM 12128 O O . ALA A 1 1674 ? 92.864 -10.443 -138.516 1.00 40.75 1674 ALA A O 1
ATOM 12129 N N . MET A 1 1675 ? 95.043 -10.304 -139.086 1.00 44.62 1675 MET A N 1
ATOM 12130 C CA . MET A 1 1675 ? 95.617 -10.841 -137.839 1.00 44.62 1675 MET A CA 1
ATOM 12131 C C . MET A 1 1675 ? 95.216 -10.049 -136.584 1.00 44.62 1675 MET A C 1
ATOM 12133 O O . MET A 1 1675 ? 95.328 -10.573 -135.480 1.00 44.62 1675 MET A O 1
ATOM 12137 N N . PHE A 1 1676 ? 94.733 -8.818 -136.752 1.00 40.84 1676 PHE A N 1
ATOM 12138 C CA . PHE A 1 1676 ? 94.192 -7.982 -135.693 1.00 40.84 1676 PHE A CA 1
ATOM 12139 C C . PHE A 1 1676 ? 92.696 -7.788 -135.936 1.00 40.84 1676 PHE A C 1
ATOM 12141 O O . PHE A 1 1676 ? 92.292 -7.029 -136.819 1.00 40.84 1676 PHE A O 1
ATOM 12148 N N . LYS A 1 1677 ? 91.855 -8.453 -135.138 1.00 36.22 1677 LYS A N 1
ATOM 12149 C CA . LYS A 1 1677 ? 90.516 -7.918 -134.893 1.00 36.22 1677 LYS A CA 1
ATOM 12150 C C . LYS A 1 1677 ? 90.721 -6.722 -133.975 1.00 36.22 1677 LYS A C 1
ATOM 12152 O O . LYS A 1 1677 ? 90.973 -6.916 -132.793 1.00 36.22 1677 LYS A O 1
ATOM 12157 N N . ASP A 1 1678 ? 90.634 -5.509 -134.515 1.00 39.72 1678 ASP A N 1
ATOM 12158 C CA . ASP A 1 1678 ? 90.587 -4.296 -133.695 1.00 39.72 1678 ASP A CA 1
ATOM 12159 C C . ASP A 1 1678 ? 89.289 -4.316 -132.884 1.00 39.72 1678 ASP A C 1
ATOM 12161 O O . ASP A 1 1678 ? 88.235 -3.834 -133.306 1.00 39.72 1678 ASP A O 1
ATOM 12165 N N . TYR A 1 1679 ? 89.371 -4.946 -131.716 1.00 34.75 1679 TYR A N 1
ATOM 12166 C CA . TYR A 1 1679 ? 88.315 -4.993 -130.727 1.00 34.75 1679 TYR A CA 1
ATOM 12167 C C . TYR A 1 1679 ? 88.770 -4.203 -129.509 1.00 34.75 1679 TYR A C 1
ATOM 12169 O O . TYR A 1 1679 ? 89.321 -4.735 -128.549 1.00 34.75 1679 TYR A O 1
ATOM 12177 N N . ILE A 1 1680 ? 88.537 -2.892 -129.543 1.00 42.25 1680 ILE A N 1
ATOM 12178 C CA . ILE A 1 1680 ? 88.638 -2.066 -128.339 1.00 42.25 1680 ILE A CA 1
ATOM 12179 C C . ILE A 1 1680 ? 87.292 -2.178 -127.622 1.00 42.25 1680 ILE A C 1
ATOM 12181 O O . ILE A 1 1680 ? 86.341 -1.440 -127.909 1.00 42.25 1680 ILE A O 1
ATOM 12185 N N . LYS A 1 1681 ? 87.201 -3.141 -126.701 1.00 38.97 1681 LYS A N 1
ATOM 12186 C CA . LYS A 1 1681 ? 86.112 -3.230 -125.724 1.00 38.97 1681 LYS A CA 1
ATOM 12187 C C . LYS A 1 1681 ? 86.446 -2.278 -124.576 1.00 38.97 1681 LYS A C 1
ATOM 12189 O O . LYS A 1 1681 ? 87.148 -2.619 -123.630 1.00 38.97 1681 LYS A O 1
ATOM 12194 N N . GLN A 1 1682 ? 85.960 -1.046 -124.681 1.00 40.50 1682 GLN A N 1
ATOM 12195 C CA . GLN A 1 1682 ? 86.118 -0.056 -123.624 1.00 40.50 1682 GLN A CA 1
ATOM 12196 C C . GLN A 1 1682 ? 84.994 -0.248 -122.592 1.00 40.50 1682 GLN A C 1
ATOM 12198 O O . GLN A 1 1682 ? 83.852 0.126 -122.852 1.00 40.50 1682 GLN A O 1
ATOM 12203 N N . SER A 1 1683 ? 85.287 -0.845 -121.427 1.00 36.78 1683 SER A N 1
ATOM 12204 C CA . SER A 1 1683 ? 84.326 -0.827 -120.311 1.00 36.78 1683 SER A CA 1
ATOM 12205 C C . SER A 1 1683 ? 84.118 0.616 -119.854 1.00 36.78 1683 SER A C 1
ATOM 12207 O O . SER A 1 1683 ? 85.081 1.321 -119.548 1.00 36.78 1683 SER A O 1
ATOM 12209 N N . VAL A 1 1684 ? 82.862 1.062 -119.800 1.00 44.16 1684 VAL A N 1
ATOM 12210 C CA . VAL A 1 1684 ? 82.469 2.404 -119.346 1.00 44.16 1684 VAL A CA 1
ATOM 12211 C C . VAL A 1 1684 ? 82.112 2.332 -117.866 1.00 44.16 1684 VAL A C 1
ATOM 12213 O O . VAL A 1 1684 ? 80.987 2.588 -117.480 1.00 44.16 1684 VAL A O 1
ATOM 12216 N N . VAL A 1 1685 ? 83.111 2.081 -117.023 1.00 42.62 1685 VAL A N 1
ATOM 12217 C CA . VAL A 1 1685 ? 82.995 2.187 -115.558 1.00 42.62 1685 VAL A CA 1
ATOM 12218 C C . VAL A 1 1685 ? 82.265 1.006 -114.906 1.00 42.62 1685 VAL A C 1
ATOM 12220 O O . VAL A 1 1685 ? 81.046 0.853 -114.978 1.00 42.62 1685 VAL A O 1
ATOM 12223 N N . ASP A 1 1686 ? 83.027 0.239 -114.130 1.00 36.91 1686 ASP A N 1
ATOM 12224 C CA . ASP A 1 1686 ? 82.477 -0.661 -113.127 1.00 36.91 1686 ASP A CA 1
ATOM 12225 C C . ASP A 1 1686 ? 82.255 0.176 -111.872 1.00 36.91 1686 ASP A C 1
ATOM 12227 O O . ASP A 1 1686 ? 83.135 0.325 -111.018 1.00 36.91 1686 ASP A O 1
ATOM 12231 N N . ALA A 1 1687 ? 81.081 0.783 -111.765 1.00 40.59 1687 ALA A N 1
ATOM 12232 C CA . ALA A 1 1687 ? 80.686 1.417 -110.521 1.00 40.59 1687 ALA A CA 1
ATOM 12233 C C . ALA A 1 1687 ? 80.103 0.338 -109.607 1.00 40.59 1687 ALA A C 1
ATOM 12235 O O . ALA A 1 1687 ? 78.890 0.141 -109.547 1.00 40.59 1687 ALA A O 1
ATOM 12236 N N . TRP A 1 1688 ? 80.972 -0.373 -108.888 1.00 37.31 1688 TRP A N 1
ATOM 12237 C CA . TRP A 1 1688 ? 80.510 -1.224 -107.801 1.00 37.31 1688 TRP A CA 1
ATOM 12238 C C . TRP A 1 1688 ? 79.960 -0.338 -106.685 1.00 37.31 1688 TRP A C 1
ATOM 12240 O O . TRP A 1 1688 ? 80.669 0.120 -105.793 1.00 37.31 1688 TRP A O 1
ATOM 12250 N N . PHE A 1 1689 ? 78.649 -0.130 -106.712 1.00 42.50 1689 PHE A N 1
ATOM 12251 C CA . PHE A 1 1689 ? 77.889 0.223 -105.521 1.00 42.50 1689 PHE A CA 1
ATOM 12252 C C . PHE A 1 1689 ? 77.685 -1.058 -104.726 1.00 42.50 1689 PHE A C 1
ATOM 12254 O O . PHE A 1 1689 ? 76.612 -1.653 -104.740 1.00 42.50 1689 PHE A O 1
ATOM 12261 N N . GLY A 1 1690 ? 78.765 -1.537 -104.130 1.00 35.09 1690 GLY A N 1
ATOM 12262 C CA . GLY A 1 1690 ? 78.721 -2.676 -103.244 1.00 35.09 1690 GLY A CA 1
ATOM 12263 C C . GLY A 1 1690 ? 79.374 -2.296 -101.948 1.00 35.09 1690 GLY A C 1
ATOM 12264 O O . GLY A 1 1690 ? 80.594 -2.315 -101.845 1.00 35.09 1690 GLY A O 1
ATOM 12265 N N . GLY A 1 1691 ? 78.550 -1.934 -100.968 1.00 38.53 1691 GLY A N 1
ATOM 12266 C CA . GLY A 1 1691 ? 78.987 -1.963 -99.585 1.00 38.53 1691 GLY A CA 1
ATOM 12267 C C . GLY A 1 1691 ? 79.318 -3.411 -99.273 1.00 38.53 1691 GLY A C 1
ATOM 12268 O O . GLY A 1 1691 ? 78.414 -4.230 -99.128 1.00 38.53 1691 GLY A O 1
ATOM 12269 N N . GLY A 1 1692 ? 80.606 -3.742 -99.267 1.00 37.00 1692 GLY A N 1
ATOM 12270 C CA . GLY A 1 1692 ? 81.077 -5.004 -98.736 1.00 37.00 1692 GLY A CA 1
ATOM 12271 C C . GLY A 1 1692 ? 80.656 -5.102 -97.289 1.00 37.00 1692 GLY A C 1
ATOM 12272 O O . GLY A 1 1692 ? 81.300 -4.536 -96.411 1.00 37.00 1692 GLY A O 1
ATOM 12273 N N . TYR A 1 1693 ? 79.579 -5.829 -97.031 1.00 36.72 1693 TYR A N 1
ATOM 12274 C CA . TYR A 1 1693 ? 79.275 -6.293 -95.700 1.00 36.72 1693 TYR A CA 1
ATOM 12275 C C . TYR A 1 1693 ? 80.328 -7.342 -95.373 1.00 36.72 1693 TYR A C 1
ATOM 12277 O O . TYR A 1 1693 ? 80.199 -8.523 -95.690 1.00 36.72 1693 TYR A O 1
ATOM 12285 N N . SER A 1 1694 ? 81.425 -6.910 -94.759 1.00 38.25 1694 SER A N 1
ATOM 12286 C CA . SER A 1 1694 ? 82.309 -7.832 -94.064 1.00 38.25 1694 SER A CA 1
ATOM 12287 C C . SER A 1 1694 ? 81.506 -8.382 -92.882 1.00 38.25 1694 SER A C 1
ATOM 12289 O O . SER A 1 1694 ? 81.408 -7.761 -91.821 1.00 38.25 1694 SER A O 1
ATOM 12291 N N . PHE A 1 1695 ? 80.870 -9.534 -93.074 1.00 38.22 1695 PHE A N 1
ATOM 12292 C CA . PHE A 1 1695 ? 80.401 -10.335 -91.963 1.00 38.22 1695 PHE A CA 1
ATOM 12293 C C . PHE A 1 1695 ? 81.648 -10.936 -91.338 1.00 38.22 1695 PHE A C 1
ATOM 12295 O O . PHE A 1 1695 ? 82.184 -11.950 -91.776 1.00 38.22 1695 PHE A O 1
ATOM 12302 N N . LYS A 1 1696 ? 82.146 -10.299 -90.290 1.00 39.00 1696 LYS A N 1
ATOM 12303 C CA . LYS A 1 1696 ? 83.161 -10.890 -89.426 1.00 39.00 1696 LYS A CA 1
ATOM 12304 C C . LYS A 1 1696 ? 82.553 -12.105 -88.719 1.00 39.00 1696 LYS A C 1
ATOM 12306 O O . LYS A 1 1696 ? 82.172 -12.051 -87.559 1.00 39.00 1696 LYS A O 1
ATOM 12311 N N . THR A 1 1697 ? 82.418 -13.217 -89.443 1.00 34.84 1697 THR A N 1
ATOM 12312 C CA . THR A 1 1697 ? 81.992 -14.528 -88.943 1.00 34.84 1697 THR A CA 1
ATOM 12313 C C . THR A 1 1697 ? 83.191 -15.217 -88.317 1.00 34.84 1697 THR A C 1
ATOM 12315 O O . THR A 1 1697 ? 83.561 -16.331 -88.668 1.00 34.84 1697 THR A O 1
ATOM 12318 N N . GLY A 1 1698 ? 83.853 -14.499 -87.441 1.00 33.91 1698 GLY A N 1
ATOM 12319 C CA . GLY A 1 1698 ? 84.867 -14.989 -86.554 1.00 33.91 1698 GLY A CA 1
ATOM 12320 C C . GLY A 1 1698 ? 84.624 -14.160 -85.331 1.00 33.91 1698 GLY A C 1
ATOM 12321 O O . GLY A 1 1698 ? 84.715 -12.934 -85.400 1.00 33.91 1698 GLY A O 1
ATOM 12322 N N . ASN A 1 1699 ? 84.258 -14.805 -84.225 1.00 30.41 1699 ASN A N 1
ATOM 12323 C CA . ASN A 1 1699 ? 84.462 -14.158 -82.945 1.00 30.41 1699 ASN A CA 1
ATOM 12324 C C . ASN A 1 1699 ? 85.917 -13.701 -82.991 1.00 30.41 1699 ASN A C 1
ATOM 12326 O O . ASN A 1 1699 ? 86.809 -14.548 -83.073 1.00 30.41 1699 ASN A O 1
ATOM 12330 N N . TYR A 1 1700 ? 86.144 -12.385 -83.033 1.00 29.61 1700 TYR A N 1
ATOM 12331 C CA . TYR A 1 1700 ? 87.439 -11.813 -82.714 1.00 29.61 1700 TYR A CA 1
ATOM 12332 C C . TYR A 1 1700 ? 87.610 -12.203 -81.259 1.00 29.61 1700 TYR A C 1
ATOM 12334 O O . TYR A 1 1700 ? 87.135 -11.526 -80.347 1.00 29.61 1700 TYR A O 1
ATOM 12342 N N . SER A 1 1701 ? 88.122 -13.425 -81.083 1.00 28.80 1701 SER A N 1
ATOM 12343 C CA . SER A 1 1701 ? 88.547 -13.986 -79.824 1.00 28.80 1701 SER A CA 1
ATOM 12344 C C . SER A 1 1701 ? 89.309 -12.853 -79.202 1.00 28.80 1701 SER A C 1
ATOM 12346 O O . SER A 1 1701 ? 90.246 -12.356 -79.822 1.00 28.80 1701 SER A O 1
ATOM 12348 N N . ARG A 1 1702 ? 88.769 -12.370 -78.081 1.00 28.08 1702 ARG A N 1
ATOM 12349 C CA . ARG A 1 1702 ? 89.277 -11.249 -77.308 1.00 28.08 1702 ARG A CA 1
ATOM 12350 C C . ARG A 1 1702 ? 90.792 -11.244 -77.462 1.00 28.08 1702 ARG A C 1
ATOM 12352 O O . ARG A 1 1702 ? 91.450 -12.092 -76.859 1.00 28.08 1702 ARG A O 1
ATOM 12359 N N . THR A 1 1703 ? 91.355 -10.340 -78.271 1.00 33.69 1703 THR A N 1
ATOM 12360 C CA . THR A 1 1703 ? 92.750 -9.972 -78.066 1.00 33.69 1703 THR A CA 1
ATOM 12361 C C . THR A 1 1703 ? 92.742 -9.514 -76.635 1.00 33.69 1703 THR A C 1
ATOM 12363 O O . THR A 1 1703 ? 92.127 -8.495 -76.318 1.00 33.69 1703 THR A O 1
ATOM 12366 N N . ASN A 1 1704 ? 93.311 -10.324 -75.752 1.00 32.34 1704 ASN A N 1
ATOM 12367 C CA . ASN A 1 1704 ? 93.177 -10.109 -74.327 1.00 32.34 1704 ASN A CA 1
ATOM 12368 C C . ASN A 1 1704 ? 94.102 -8.975 -73.865 1.00 32.34 1704 ASN A C 1
ATOM 12370 O O . ASN A 1 1704 ? 94.560 -8.987 -72.733 1.00 32.34 1704 ASN A O 1
ATOM 12374 N N . PHE A 1 1705 ? 94.264 -7.936 -74.692 1.00 40.50 1705 PHE A N 1
ATOM 12375 C CA . PHE A 1 1705 ? 94.436 -6.565 -74.236 1.00 40.50 1705 PHE A CA 1
ATOM 12376 C C . PHE A 1 1705 ? 93.138 -6.107 -73.552 1.00 40.50 1705 PHE A C 1
ATOM 12378 O O . PHE A 1 1705 ? 92.504 -5.141 -73.952 1.00 40.50 1705 PHE A O 1
ATOM 12385 N N . ASP A 1 1706 ? 92.699 -6.875 -72.559 1.00 42.69 1706 ASP A N 1
ATOM 12386 C CA . ASP A 1 1706 ? 91.592 -6.588 -71.663 1.00 42.69 1706 ASP A CA 1
ATOM 12387 C C . ASP A 1 1706 ? 90.358 -5.983 -72.371 1.00 42.69 1706 ASP A C 1
ATOM 12389 O O . ASP A 1 1706 ? 89.989 -4.823 -72.193 1.00 42.69 1706 ASP A O 1
ATOM 12393 N N . SER A 1 1707 ? 89.713 -6.818 -73.195 1.00 38.66 1707 SER A N 1
ATOM 12394 C CA . SER A 1 1707 ? 88.361 -6.669 -73.774 1.00 38.66 1707 SER A CA 1
ATOM 12395 C C . SER A 1 1707 ? 88.089 -5.574 -74.809 1.00 38.66 1707 SER A C 1
ATOM 12397 O O . SER A 1 1707 ? 86.980 -5.540 -75.348 1.00 38.66 1707 SER A O 1
ATOM 12399 N N . ASP A 1 1708 ? 89.062 -4.743 -75.166 1.00 41.94 1708 ASP A N 1
ATOM 12400 C CA . ASP A 1 1708 ? 88.849 -3.782 -76.245 1.00 41.94 1708 ASP A CA 1
ATOM 12401 C C . ASP A 1 1708 ? 88.984 -4.480 -77.602 1.00 41.94 1708 ASP A C 1
ATOM 12403 O O . ASP A 1 1708 ? 90.083 -4.722 -78.107 1.00 41.94 1708 ASP A O 1
ATOM 12407 N N . MET A 1 1709 ? 87.841 -4.820 -78.204 1.00 38.06 1709 MET A N 1
ATOM 12408 C CA . MET A 1 1709 ? 87.799 -5.175 -79.616 1.00 38.06 1709 MET A CA 1
ATOM 12409 C C . MET A 1 1709 ? 88.143 -3.908 -80.394 1.00 38.06 1709 MET A C 1
ATOM 12411 O O . MET A 1 1709 ? 87.334 -2.983 -80.485 1.00 38.06 1709 MET A O 1
ATOM 12415 N N . VAL A 1 1710 ? 89.356 -3.832 -80.931 1.00 41.62 1710 VAL A N 1
ATOM 12416 C CA . VAL A 1 1710 ? 89.642 -2.797 -81.917 1.00 41.62 1710 VAL A CA 1
ATOM 12417 C C . VAL A 1 1710 ? 89.038 -3.278 -83.226 1.00 41.62 1710 VAL A C 1
ATOM 12419 O O . VAL A 1 1710 ? 89.644 -4.020 -84.001 1.00 41.62 1710 VAL A O 1
ATOM 12422 N N . GLU A 1 1711 ? 87.774 -2.922 -83.430 1.00 40.53 1711 GLU A N 1
ATOM 12423 C CA . GLU A 1 1711 ? 87.091 -3.184 -84.682 1.00 40.53 1711 GLU A CA 1
ATOM 12424 C C . GLU A 1 1711 ? 87.748 -2.355 -85.774 1.00 40.53 1711 GLU A C 1
ATOM 12426 O O . GLU A 1 1711 ? 87.585 -1.140 -85.866 1.00 40.53 1711 GLU A O 1
ATOM 12431 N N . TYR A 1 1712 ? 88.482 -3.037 -86.646 1.00 39.81 1712 TYR A N 1
ATOM 12432 C CA . TYR A 1 1712 ? 88.809 -2.457 -87.933 1.00 39.81 1712 TYR A CA 1
ATOM 12433 C C . TYR A 1 1712 ? 87.515 -2.362 -88.734 1.00 39.81 1712 TYR A C 1
ATOM 12435 O O . TYR A 1 1712 ? 87.056 -3.361 -89.298 1.00 39.81 1712 TYR A O 1
ATOM 12443 N N . ASN A 1 1713 ? 86.883 -1.197 -88.695 1.00 39.97 1713 ASN A N 1
ATOM 12444 C CA . ASN A 1 1713 ? 85.686 -0.926 -89.463 1.00 39.97 1713 ASN A CA 1
ATOM 12445 C C . ASN A 1 1713 ? 86.133 -0.786 -90.920 1.00 39.97 1713 ASN A C 1
ATOM 12447 O O . ASN A 1 1713 ? 86.764 0.205 -91.292 1.00 39.97 1713 ASN A O 1
ATOM 12451 N N . THR A 1 1714 ? 85.910 -1.821 -91.731 1.00 43.47 1714 THR A N 1
ATOM 12452 C CA . THR A 1 1714 ? 86.061 -1.688 -93.179 1.00 43.47 1714 THR A CA 1
ATOM 12453 C C . THR A 1 1714 ? 84.972 -0.723 -93.600 1.00 43.47 1714 THR A C 1
ATOM 12455 O O . THR A 1 1714 ? 83.793 -1.061 -93.550 1.00 43.47 1714 THR A O 1
ATOM 12458 N N . SER A 1 1715 ? 85.367 0.515 -93.874 1.00 45.28 1715 SER A N 1
ATOM 12459 C CA . SER A 1 1715 ? 84.450 1.581 -94.242 1.00 45.28 1715 SER A CA 1
ATOM 12460 C C . SER A 1 1715 ? 83.609 1.133 -95.433 1.00 45.28 1715 SER A C 1
ATOM 12462 O O . SER A 1 1715 ? 84.091 0.353 -96.260 1.00 45.28 1715 SER A O 1
ATOM 12464 N N . ASP A 1 1716 ? 82.389 1.659 -95.543 1.00 45.94 1716 ASP A N 1
ATOM 12465 C CA . ASP A 1 1716 ? 81.655 1.598 -96.800 1.00 45.94 1716 ASP A CA 1
ATOM 12466 C C . ASP A 1 1716 ? 82.541 2.243 -97.863 1.00 45.94 1716 ASP A C 1
ATOM 12468 O O . ASP A 1 1716 ? 82.733 3.460 -97.898 1.00 45.94 1716 ASP A O 1
ATOM 12472 N N . ASN A 1 1717 ? 83.176 1.396 -98.660 1.00 47.91 1717 ASN A N 1
ATOM 12473 C CA . ASN A 1 1717 ? 84.079 1.827 -99.697 1.00 47.91 1717 ASN A CA 1
ATOM 12474 C C . ASN A 1 1717 ? 83.281 1.834 -100.983 1.00 47.91 1717 ASN A C 1
ATOM 12476 O O . ASN A 1 1717 ? 82.940 0.789 -101.531 1.00 47.91 1717 ASN A O 1
ATOM 12480 N N . PHE A 1 1718 ? 82.994 3.027 -101.484 1.00 48.97 1718 PHE A N 1
ATOM 12481 C CA . PHE A 1 1718 ? 82.554 3.164 -102.855 1.00 48.97 1718 PHE A CA 1
ATOM 12482 C C . PHE A 1 1718 ? 83.775 2.980 -103.753 1.00 48.97 1718 PHE A C 1
ATOM 12484 O O . PHE A 1 1718 ? 84.611 3.877 -103.867 1.00 48.97 1718 PHE A O 1
ATOM 12491 N N . ALA A 1 1719 ? 83.909 1.787 -104.327 1.00 52.84 1719 ALA A N 1
ATOM 12492 C CA . ALA A 1 1719 ? 84.997 1.450 -105.228 1.00 52.84 1719 ALA A CA 1
ATOM 12493 C C . ALA A 1 1719 ? 84.575 1.688 -106.686 1.00 52.84 1719 ALA A C 1
ATOM 12495 O O . ALA A 1 1719 ? 83.796 0.931 -107.263 1.00 52.84 1719 ALA A O 1
ATOM 12496 N N . LEU A 1 1720 ? 85.123 2.727 -107.309 1.00 50.62 1720 LEU A N 1
ATOM 12497 C CA . LEU A 1 1720 ? 85.094 2.916 -108.755 1.00 50.62 1720 LEU A CA 1
ATOM 12498 C C . LEU A 1 1720 ? 86.239 2.119 -109.370 1.00 50.62 1720 LEU A C 1
ATOM 12500 O O . LEU A 1 1720 ? 87.399 2.508 -109.243 1.00 50.62 1720 LEU A O 1
ATOM 12504 N N . LYS A 1 1721 ? 85.930 1.014 -110.049 1.00 55.19 1721 LYS A N 1
ATOM 12505 C CA . LYS A 1 1721 ? 86.920 0.305 -110.862 1.00 55.19 1721 LYS A CA 1
ATOM 12506 C C . LYS A 1 1721 ? 86.744 0.732 -112.319 1.00 55.19 1721 LYS A C 1
ATOM 12508 O O . LYS A 1 1721 ? 85.643 0.713 -112.865 1.00 55.19 1721 LYS A O 1
ATOM 12513 N N . SER A 1 1722 ? 87.825 1.154 -112.963 1.00 51.59 1722 SER A N 1
ATOM 12514 C CA . SER A 1 1722 ? 87.843 1.431 -114.402 1.00 51.59 1722 SER A CA 1
ATOM 12515 C C . SER A 1 1722 ? 88.837 0.498 -115.065 1.00 51.59 1722 SER A C 1
ATOM 12517 O O . SER A 1 1722 ? 89.914 0.287 -114.517 1.00 51.59 1722 SER A O 1
ATOM 12519 N N . GLY A 1 1723 ? 88.465 -0.086 -116.203 1.00 54.56 1723 GLY A N 1
ATOM 12520 C CA . GLY A 1 1723 ? 89.267 -1.090 -116.886 1.00 54.56 1723 GLY A CA 1
ATOM 12521 C C . GLY A 1 1723 ? 89.276 -0.901 -118.395 1.00 54.56 1723 GLY A C 1
ATOM 12522 O O . GLY A 1 1723 ? 88.239 -0.598 -118.986 1.00 54.56 1723 GLY A O 1
ATOM 12523 N N . VAL A 1 1724 ? 90.435 -1.108 -119.017 1.00 53.34 1724 VAL A N 1
ATOM 12524 C CA . VAL A 1 1724 ? 90.573 -1.184 -120.476 1.00 53.34 1724 VAL A CA 1
ATOM 12525 C C . VAL A 1 1724 ? 91.087 -2.571 -120.832 1.00 53.34 1724 VAL A C 1
ATOM 12527 O O . VAL A 1 1724 ? 92.165 -2.954 -120.381 1.00 53.34 1724 VAL A O 1
ATOM 12530 N N . GLU A 1 1725 ? 90.298 -3.317 -121.605 1.00 55.84 1725 GLU A N 1
ATOM 12531 C CA . GLU A 1 1725 ? 90.667 -4.628 -122.139 1.00 55.84 1725 GLU A CA 1
ATOM 12532 C C . GLU A 1 1725 ? 91.091 -4.473 -123.602 1.00 55.84 1725 GLU A C 1
ATOM 12534 O O . GLU A 1 1725 ? 90.407 -3.831 -124.404 1.00 55.84 1725 GLU A O 1
ATOM 12539 N N . PHE A 1 1726 ? 92.219 -5.076 -123.943 1.00 52.22 1726 PHE A N 1
ATOM 12540 C CA . PHE A 1 1726 ? 92.767 -5.147 -125.285 1.00 52.22 1726 PHE A CA 1
ATOM 12541 C C . PHE A 1 1726 ? 92.780 -6.607 -125.734 1.00 52.22 1726 PHE A C 1
ATOM 12543 O O . PHE A 1 1726 ? 93.235 -7.467 -124.984 1.00 52.22 1726 PHE A O 1
ATOM 12550 N N . GLU A 1 1727 ? 92.328 -6.890 -126.954 1.00 52.31 1727 GLU A N 1
ATOM 12551 C CA . GLU A 1 1727 ? 92.477 -8.193 -127.610 1.00 52.31 1727 GLU A CA 1
ATOM 12552 C C . GLU A 1 1727 ? 93.408 -8.020 -128.815 1.00 52.31 1727 GLU A C 1
ATOM 12554 O O . GLU A 1 1727 ? 93.121 -7.228 -129.709 1.00 52.31 1727 GLU A O 1
ATOM 12559 N N . PHE A 1 1728 ? 94.559 -8.699 -128.812 1.00 57.44 1728 PHE A N 1
ATOM 12560 C CA . PHE A 1 1728 ? 95.636 -8.455 -129.792 1.00 57.44 1728 PHE A CA 1
ATOM 12561 C C . PHE A 1 1728 ? 95.789 -9.577 -130.815 1.00 57.44 1728 PHE A C 1
ATOM 12563 O O . PHE A 1 1728 ? 96.262 -9.359 -131.926 1.00 57.44 1728 PHE A O 1
ATOM 12570 N N . LEU A 1 1729 ? 95.424 -10.789 -130.416 1.00 49.69 1729 LEU A N 1
ATOM 12571 C CA . LEU A 1 1729 ? 95.431 -11.996 -131.223 1.00 49.69 1729 LEU A CA 1
ATOM 12572 C C . LEU A 1 1729 ? 94.130 -12.723 -130.930 1.00 49.69 1729 LEU A C 1
ATOM 12574 O O . LEU A 1 1729 ? 93.555 -12.573 -129.850 1.00 49.69 1729 LEU A O 1
ATOM 12578 N N . LYS A 1 1730 ? 93.704 -13.555 -131.877 1.00 48.78 1730 LYS A N 1
ATOM 12579 C CA . LYS A 1 1730 ? 92.748 -14.617 -131.578 1.00 48.78 1730 LYS A CA 1
ATOM 12580 C C . LYS A 1 1730 ? 93.333 -15.388 -130.380 1.00 48.78 1730 LYS A C 1
ATOM 12582 O O . LYS A 1 1730 ? 94.376 -16.014 -130.533 1.00 48.78 1730 LYS A O 1
ATOM 12587 N N . ASP A 1 1731 ? 92.724 -15.226 -129.206 1.00 52.97 1731 ASP A N 1
ATOM 12588 C CA . ASP A 1 1731 ? 93.062 -15.882 -127.931 1.00 52.97 1731 ASP A CA 1
ATOM 12589 C C . ASP A 1 1731 ? 94.127 -15.215 -127.014 1.00 52.97 1731 ASP A C 1
ATOM 12591 O O . ASP A 1 1731 ? 94.588 -15.869 -126.083 1.00 52.97 1731 ASP A O 1
ATOM 12595 N N . ALA A 1 1732 ? 94.500 -13.930 -127.188 1.00 56.75 1732 ALA A N 1
ATOM 12596 C CA . ALA A 1 1732 ? 95.394 -13.220 -126.236 1.00 56.75 1732 ALA A CA 1
ATOM 12597 C C . ALA A 1 1732 ? 94.913 -11.806 -125.862 1.00 56.75 1732 ALA A C 1
ATOM 12599 O O . ALA A 1 1732 ? 94.604 -11.002 -126.755 1.00 56.75 1732 ALA A O 1
ATOM 12600 N N . ARG A 1 1733 ? 94.891 -11.479 -124.555 1.00 54.78 1733 ARG A N 1
ATOM 12601 C CA . ARG A 1 1733 ? 94.298 -10.231 -124.038 1.00 54.78 1733 ARG A CA 1
ATOM 12602 C C . ARG A 1 1733 ? 95.051 -9.598 -122.878 1.00 54.78 1733 ARG A C 1
ATOM 12604 O O . ARG A 1 1733 ? 95.622 -10.289 -122.055 1.00 54.78 1733 ARG A O 1
ATOM 12611 N N . LEU A 1 1734 ? 94.977 -8.271 -122.789 1.00 59.72 1734 LEU A N 1
ATOM 12612 C CA . LEU A 1 1734 ? 95.480 -7.497 -121.654 1.00 59.72 1734 LEU A CA 1
ATOM 12613 C C . LEU A 1 1734 ? 94.369 -6.648 -121.071 1.00 59.72 1734 LEU A C 1
ATOM 12615 O O . LEU A 1 1734 ? 93.793 -5.821 -121.772 1.00 59.72 1734 LEU A O 1
ATOM 12619 N N . LEU A 1 1735 ? 94.120 -6.802 -119.778 1.00 54.72 1735 LEU A N 1
ATOM 12620 C CA . LEU A 1 1735 ? 93.250 -5.915 -119.021 1.00 54.72 1735 LEU A CA 1
ATOM 12621 C C . LEU A 1 1735 ? 94.116 -5.061 -118.087 1.00 54.72 1735 LEU A C 1
ATOM 12623 O O . LEU A 1 1735 ? 95.040 -5.562 -117.451 1.00 54.72 1735 LEU A O 1
ATOM 12627 N N . LEU A 1 1736 ? 93.830 -3.762 -118.057 1.00 55.34 1736 LEU A N 1
ATOM 12628 C CA . LEU A 1 1736 ? 94.425 -2.785 -117.149 1.00 55.34 1736 LEU A CA 1
ATOM 12629 C C . LEU A 1 1736 ? 93.308 -2.156 -116.333 1.00 55.34 1736 LEU A C 1
ATOM 12631 O O . LEU A 1 1736 ? 92.485 -1.447 -116.913 1.00 55.34 1736 LEU A O 1
ATOM 12635 N N . THR A 1 1737 ? 93.273 -2.383 -115.019 1.00 52.78 1737 THR A N 1
ATOM 12636 C CA . THR A 1 1737 ? 92.237 -1.803 -114.146 1.00 52.78 1737 THR A CA 1
ATOM 12637 C C . THR A 1 1737 ? 92.807 -0.883 -113.087 1.00 52.78 1737 THR A C 1
ATOM 12639 O O . THR A 1 1737 ? 93.668 -1.320 -112.343 1.00 52.78 1737 THR A O 1
ATOM 12642 N N . SER A 1 1738 ? 92.273 0.323 -112.919 1.00 55.56 1738 SER A N 1
ATOM 12643 C CA . SER A 1 1738 ? 92.517 1.150 -111.731 1.00 55.56 1738 SER A CA 1
ATOM 12644 C C . SER A 1 1738 ? 91.299 1.126 -110.811 1.00 55.56 1738 SER A C 1
ATOM 12646 O O . SER A 1 1738 ? 90.160 1.144 -111.282 1.00 55.56 1738 SER A O 1
ATOM 12648 N N . SER A 1 1739 ? 91.537 1.076 -109.500 1.00 54.38 1739 SER A N 1
ATOM 12649 C CA . SER A 1 1739 ? 90.482 1.060 -108.483 1.00 54.38 1739 SER A CA 1
ATOM 12650 C C . SER A 1 1739 ? 90.566 2.311 -107.614 1.00 54.38 1739 SER A C 1
ATOM 12652 O O . SER A 1 1739 ? 91.627 2.671 -107.115 1.00 54.38 1739 SER A O 1
ATOM 12654 N N . TYR A 1 1740 ? 89.429 2.958 -107.410 1.00 48.66 1740 TYR A N 1
ATOM 12655 C CA . TYR A 1 1740 ? 89.282 4.167 -106.616 1.00 48.66 1740 TYR A CA 1
ATOM 12656 C C . TYR A 1 1740 ? 88.308 3.912 -105.484 1.00 48.66 1740 TYR A C 1
ATOM 12658 O O . TYR A 1 1740 ? 87.111 3.845 -105.736 1.00 48.66 1740 TYR A O 1
ATOM 12666 N N . SER A 1 1741 ? 88.791 3.790 -104.252 1.00 53.84 1741 SER A N 1
ATOM 12667 C CA . SER A 1 1741 ? 87.926 3.669 -103.079 1.00 53.84 1741 SER A CA 1
ATOM 12668 C C . SER A 1 1741 ? 87.688 5.030 -102.429 1.00 53.84 1741 SER A C 1
ATOM 12670 O O . SER A 1 1741 ? 88.626 5.750 -102.076 1.00 53.84 1741 SER A O 1
ATOM 12672 N N . ILE A 1 1742 ? 86.413 5.385 -102.276 1.00 53.28 1742 ILE A N 1
ATOM 12673 C CA . ILE A 1 1742 ? 85.956 6.452 -101.387 1.00 53.28 1742 ILE A CA 1
ATOM 12674 C C . ILE A 1 1742 ? 85.439 5.783 -100.128 1.00 53.28 1742 ILE A C 1
ATOM 12676 O O . ILE A 1 1742 ? 84.401 5.130 -100.153 1.00 53.28 1742 ILE A O 1
ATOM 12680 N N . ASN A 1 1743 ? 86.171 5.973 -99.044 1.00 49.72 1743 ASN A N 1
ATOM 12681 C CA . ASN A 1 1743 ? 85.825 5.452 -97.732 1.00 49.72 1743 ASN A CA 1
ATOM 12682 C C . ASN A 1 1743 ? 84.921 6.478 -97.016 1.00 49.72 1743 ASN A C 1
ATOM 12684 O O . ASN A 1 1743 ? 84.904 7.651 -97.398 1.00 49.72 1743 ASN A O 1
ATOM 12688 N N . ASN A 1 1744 ? 84.207 6.088 -95.953 1.00 48.81 1744 ASN A N 1
ATOM 12689 C CA . ASN A 1 1744 ? 83.280 6.978 -95.220 1.00 48.81 1744 ASN A CA 1
ATOM 12690 C C . ASN A 1 1744 ? 83.905 8.290 -94.700 1.00 48.81 1744 ASN A C 1
ATOM 12692 O O . ASN A 1 1744 ? 83.205 9.297 -94.587 1.00 48.81 1744 ASN A O 1
ATOM 12696 N N . ASP A 1 1745 ? 85.223 8.336 -94.498 1.00 46.88 1745 ASP A N 1
ATOM 12697 C CA . ASP A 1 1745 ? 85.936 9.572 -94.144 1.00 46.88 1745 ASP A CA 1
ATOM 12698 C C . ASP A 1 1745 ? 86.134 10.526 -95.338 1.00 46.88 1745 ASP A C 1
ATOM 12700 O O . ASP A 1 1745 ? 86.828 11.536 -95.238 1.00 46.88 1745 ASP A O 1
ATOM 12704 N N . ARG A 1 1746 ? 85.539 10.204 -96.496 1.00 35.69 1746 ARG A N 1
ATOM 12705 C CA . ARG A 1 1746 ? 85.660 10.910 -97.783 1.00 35.69 1746 ARG A CA 1
ATOM 12706 C C . ARG A 1 1746 ? 87.092 11.046 -98.295 1.00 35.69 1746 ARG A C 1
ATOM 12708 O O . ARG A 1 1746 ? 87.347 11.805 -99.231 1.00 35.69 1746 ARG A O 1
ATOM 12715 N N . ASN A 1 1747 ? 88.017 10.283 -97.723 1.00 37.12 1747 ASN A N 1
ATOM 12716 C CA . ASN A 1 1747 ? 89.371 10.158 -98.225 1.00 37.12 1747 ASN A CA 1
ATOM 12717 C C . ASN A 1 1747 ? 89.333 9.306 -99.494 1.00 37.12 1747 ASN A C 1
ATOM 12719 O O . ASN A 1 1747 ? 89.215 8.083 -99.446 1.00 37.12 1747 ASN A O 1
ATOM 12723 N N . LEU A 1 1748 ? 89.398 9.989 -100.637 1.00 31.97 1748 LEU A N 1
ATOM 12724 C CA . LEU A 1 1748 ? 89.601 9.384 -101.946 1.00 31.97 1748 LEU A CA 1
ATOM 12725 C C . LEU A 1 1748 ? 91.009 8.777 -101.954 1.00 31.97 1748 LEU A C 1
ATOM 12727 O O . LEU A 1 1748 ? 92.004 9.485 -102.118 1.00 31.97 1748 LEU A O 1
ATOM 12731 N N . SER A 1 1749 ? 91.100 7.474 -101.719 1.00 33.44 1749 SER A N 1
ATOM 12732 C CA . SER A 1 1749 ? 92.368 6.755 -101.781 1.00 33.44 1749 SER A CA 1
ATOM 12733 C C . SER A 1 1749 ? 92.598 6.324 -103.228 1.00 33.44 1749 SER A C 1
ATOM 12735 O O . SER A 1 1749 ? 91.863 5.514 -103.791 1.00 33.44 1749 SER A O 1
ATOM 12737 N N . PHE A 1 1750 ? 93.600 6.933 -103.865 1.00 30.84 1750 PHE A N 1
ATOM 12738 C CA . PHE A 1 1750 ? 94.051 6.558 -105.202 1.00 30.84 1750 PHE A CA 1
ATOM 12739 C C . PHE A 1 1750 ? 94.864 5.277 -105.069 1.00 30.84 1750 PHE A C 1
ATOM 12741 O O . PHE A 1 1750 ? 96.076 5.324 -104.857 1.00 30.84 1750 PHE A O 1
ATOM 12748 N N . ILE A 1 1751 ? 94.216 4.125 -105.188 1.00 33.88 1751 ILE A N 1
ATOM 12749 C CA . ILE A 1 1751 ? 94.955 2.884 -105.361 1.00 33.88 1751 ILE A CA 1
ATOM 12750 C C . ILE A 1 1751 ? 95.332 2.848 -106.843 1.00 33.88 1751 ILE A C 1
ATOM 12752 O O . ILE A 1 1751 ? 94.579 2.382 -107.697 1.00 33.88 1751 ILE A O 1
ATOM 12756 N N . LEU A 1 1752 ? 96.520 3.370 -107.168 1.00 31.89 1752 LEU A N 1
ATOM 12757 C CA . LEU A 1 1752 ? 97.202 3.119 -108.447 1.00 31.89 1752 LEU A CA 1
ATOM 12758 C C . LEU A 1 1752 ? 97.682 1.653 -108.493 1.00 31.89 1752 LEU A C 1
ATOM 12760 O O . LEU A 1 1752 ? 98.833 1.352 -108.785 1.00 31.89 1752 LEU A O 1
ATOM 12764 N N . GLY A 1 1753 ? 96.784 0.733 -108.156 1.00 38.94 1753 GLY A N 1
ATOM 12765 C CA . GLY A 1 1753 ? 96.933 -0.700 -108.296 1.00 38.94 1753 GLY A CA 1
ATOM 12766 C C . GLY A 1 1753 ? 96.299 -1.067 -109.619 1.00 38.94 1753 GLY A C 1
ATOM 12767 O O . GLY A 1 1753 ? 95.077 -1.154 -109.732 1.00 38.94 1753 GLY A O 1
ATOM 12768 N N . GLY A 1 1754 ? 97.151 -1.160 -110.633 1.00 40.19 1754 GLY A N 1
ATOM 12769 C CA . GLY A 1 1754 ? 96.815 -1.685 -111.942 1.00 40.19 1754 GLY A CA 1
ATOM 12770 C C . GLY A 1 1754 ? 96.895 -3.196 -111.903 1.00 40.19 1754 GLY A C 1
ATOM 12771 O O . GLY A 1 1754 ? 98.005 -3.689 -111.751 1.00 40.19 1754 GLY A O 1
ATOM 12772 N N . ASN A 1 1755 ? 95.796 -3.927 -112.071 1.00 42.31 1755 ASN A N 1
ATOM 12773 C CA . ASN A 1 1755 ? 95.932 -5.342 -112.402 1.00 42.31 1755 ASN A CA 1
ATOM 12774 C C . ASN A 1 1755 ? 96.288 -5.440 -113.887 1.00 42.31 1755 ASN A C 1
ATOM 12776 O O . ASN A 1 1755 ? 95.563 -4.897 -114.718 1.00 42.31 1755 ASN A O 1
ATOM 12780 N N . TYR A 1 1756 ? 97.420 -6.076 -114.188 1.00 37.22 1756 TYR A N 1
ATOM 12781 C CA . TYR A 1 1756 ? 97.888 -6.372 -115.541 1.00 37.22 1756 TYR A CA 1
ATOM 12782 C C . TYR A 1 1756 ? 97.623 -7.845 -115.799 1.00 37.22 1756 TYR A C 1
ATOM 12784 O O . TYR A 1 1756 ? 98.266 -8.688 -115.178 1.00 37.22 1756 TYR A O 1
ATOM 12792 N N . TYR A 1 1757 ? 96.674 -8.132 -116.677 1.00 44.72 1757 TYR A N 1
ATOM 12793 C CA . TYR A 1 1757 ? 96.311 -9.498 -117.035 1.00 44.72 1757 TYR A CA 1
ATOM 12794 C C . TYR A 1 1757 ? 96.948 -9.891 -118.372 1.00 44.72 1757 TYR A C 1
ATOM 12796 O O . TYR A 1 1757 ? 97.003 -9.048 -119.254 1.00 44.72 1757 TYR A O 1
ATOM 12804 N N . PHE A 1 1758 ? 97.434 -11.120 -118.533 1.00 42.50 1758 PHE A N 1
ATOM 12805 C CA . PHE A 1 1758 ? 97.903 -11.667 -119.819 1.00 42.50 1758 PHE A CA 1
ATOM 12806 C C . PHE A 1 1758 ? 97.085 -12.888 -120.208 1.00 42.50 1758 PHE A C 1
ATOM 12808 O O . PHE A 1 1758 ? 96.666 -13.585 -119.253 1.00 42.50 1758 PHE A O 1
#